Protein 6U3R (pdb70)

Foldseek 3Di:
DAQCLCVLLPHDSPDDLVSLLVSLVVLLLVLPCLVCVVPVVLSQLSNVSSLVSSQQVNDVVNVVLVVVVVCSNPDPVDDSNDDDADVVHPPDDRDDSVVSVCVVPNNDDPPDDCVPRPLCPDPVNCNLDQDPDPPSFDDKDWDWDADPNKIWIWIWTHHPNKTWIWIDINNHTAWIATRNDIDGPDPVVD

GO terms:
  GO:0042802 identical protein binding (F, IPI)
  GO:0005515 protein binding (F, IPI)
  GO:0032880 regulation of protein localization (P, IMP)
  GO:0090084 negative regulation of inclusion body assembly (P, IMP)
  GO:0030018 Z disc (C, IDA)
  GO:0001671 ATPase activator activity (F, TAS)
  GO:0005654 nucleoplasm (C, TAS)
  GO:0005829 cytosol (C, TAS)
  GO:1900034 regulation of cellular response to heat (P, TAS)
  GO:0005634 nucleus (C, IDA)
  GO:0005654 nucleoplasm (C, IDA)
  GO:0005829 cytosol (C, IDA)
  GO:0051087 protein-folding chaperone binding (F, IDA)
  GO:0048471 perinuclear region of cytoplasm (C, IDA)
  GO:0001671 ATPase activator activity (F, IDA)
  GO:0031072 heat shock protein binding (F, IDA)
  GO:0045109 intermediate filament organization (P, IDA)
  GO:0050877 nervous system process (P, IDA)
  GO:0006457 protein folding (P, IDA)
  GO:0090084 negative regulation of inclusion body assembly (P, IDA)

Structure (mmCIF, N/CA/C/O backbone):
data_6U3R
#
_entry.id   6U3R
#
loop_
_atom_site.group_PDB
_atom_site.id
_atom_site.type_symbol
_atom_site.label_atom_id
_atom_site.label_alt_id
_atom_site.label_comp_id
_atom_site.label_asym_id
_atom_site.label_entity_id
_atom_site.label_seq_id
_atom_site.pdbx_PDB_ins_code
_atom_site.Cartn_x
_atom_site.Cartn_y
_atom_site.Cartn_z
_atom_site.occupancy
_atom_site.B_iso_or_equiv
_atom_site.auth_seq_id
_atom_site.auth_comp_id
_atom_site.auth_asym_id
_atom_site.auth_atom_id
_atom_site.pdbx_PDB_model_num
ATOM 1 N N . GLY A 1 1 ? 149.465 1.063 -0.832 1.00 0.00 1 GLY A N 1
ATOM 2 C CA . GLY A 1 1 ? 150.833 0.766 -0.424 1.00 0.00 1 GLY A CA 1
ATOM 3 C C . GLY A 1 1 ? 151.710 2.009 -0.491 1.00 0.00 1 GLY A C 1
ATOM 4 O O . GLY A 1 1 ? 152.040 2.604 0.535 1.00 0.00 1 GLY A O 1
ATOM 10 N N . MET A 1 2 ? 152.085 2.398 -1.705 1.00 0.00 2 MET A N 1
ATOM 11 C CA . MET A 1 2 ? 152.847 3.623 -1.916 1.00 0.00 2 MET A CA 1
ATOM 12 C C . MET A 1 2 ? 152.675 4.141 -3.339 1.00 0.00 2 MET A C 1
ATOM 13 O O . MET A 1 2 ? 152.262 3.402 -4.233 1.00 0.00 2 MET A O 1
ATOM 27 N N . VAL A 1 3 ? 152.995 5.414 -3.542 1.00 0.00 3 VAL A N 1
ATOM 28 C CA . VAL A 1 3 ? 152.858 6.038 -4.853 1.00 0.00 3 VAL A CA 1
ATOM 29 C C . VAL A 1 3 ? 154.160 5.958 -5.640 1.00 0.00 3 VAL A C 1
ATOM 30 O O . VAL A 1 3 ? 155.232 6.261 -5.116 1.00 0.00 3 VAL A O 1
ATOM 43 N N . ASP A 1 4 ? 154.060 5.549 -6.899 1.00 0.00 4 ASP A N 1
ATOM 44 C CA . ASP A 1 4 ? 155.238 5.232 -7.698 1.00 0.00 4 ASP A CA 1
ATOM 45 C C . ASP A 1 4 ? 156.156 6.440 -7.828 1.00 0.00 4 ASP A C 1
ATOM 46 O O . ASP A 1 4 ? 157.358 6.297 -8.056 1.00 0.00 4 ASP A O 1
ATOM 55 N N . TYR A 1 5 ? 155.584 7.630 -7.682 1.00 0.00 5 TYR A N 1
ATOM 56 C CA . TYR A 1 5 ? 156.349 8.867 -7.794 1.00 0.00 5 TYR A CA 1
ATOM 57 C C . TYR A 1 5 ? 157.424 8.949 -6.718 1.00 0.00 5 TYR A C 1
ATOM 58 O O . TYR A 1 5 ? 158.441 9.620 -6.894 1.00 0.00 5 TYR A O 1
ATOM 76 N N . TYR A 1 6 ? 157.194 8.262 -5.604 1.00 0.00 6 TYR A N 1
ATOM 77 C CA . TYR A 1 6 ? 158.187 8.171 -4.541 1.00 0.00 6 TYR A CA 1
ATOM 78 C C . TYR A 1 6 ? 159.431 7.429 -5.011 1.00 0.00 6 TYR A C 1
ATOM 79 O O . TYR A 1 6 ? 160.554 7.799 -4.668 1.00 0.00 6 TYR A O 1
ATOM 97 N N . GLU A 1 7 ? 159.225 6.378 -5.797 1.00 0.00 7 GLU A N 1
ATOM 98 C CA . GLU A 1 7 ? 160.331 5.608 -6.354 1.00 0.00 7 GLU A CA 1
ATOM 99 C C . GLU A 1 7 ? 161.089 6.413 -7.402 1.00 0.00 7 GLU A C 1
ATOM 100 O O . GLU A 1 7 ? 162.310 6.306 -7.516 1.00 0.00 7 GLU A O 1
ATOM 112 N N . VAL A 1 8 ? 160.358 7.218 -8.165 1.00 0.00 8 VAL A N 1
ATOM 113 C CA . VAL A 1 8 ? 160.972 8.154 -9.099 1.00 0.00 8 VAL A CA 1
ATOM 114 C C . VAL A 1 8 ? 161.876 9.143 -8.374 1.00 0.00 8 VAL A C 1
ATOM 115 O O . VAL A 1 8 ? 162.978 9.444 -8.833 1.00 0.00 8 VAL A O 1
ATOM 128 N N . LEU A 1 9 ? 161.403 9.645 -7.238 1.00 0.00 9 LEU A N 1
ATOM 129 C CA . LEU A 1 9 ? 162.189 10.561 -6.419 1.00 0.00 9 LEU A CA 1
ATOM 130 C C . LEU A 1 9 ? 163.308 9.826 -5.691 1.00 0.00 9 LEU A C 1
ATOM 131 O O . LEU A 1 9 ? 164.339 10.414 -5.364 1.00 0.00 9 LEU A O 1
ATOM 147 N N . GLY A 1 10 ? 163.098 8.539 -5.439 1.00 0.00 10 GLY A N 1
ATOM 148 C CA . GLY A 1 10 ? 164.096 7.717 -4.766 1.00 0.00 10 GLY A CA 1
ATOM 149 C C . GLY A 1 10 ? 163.979 7.839 -3.252 1.00 0.00 10 GLY A C 1
ATOM 150 O O . GLY A 1 10 ? 164.967 7.699 -2.530 1.00 0.00 10 GLY A O 1
ATOM 154 N N . VAL A 1 11 ? 162.767 8.101 -2.776 1.00 0.00 11 VAL A N 1
ATOM 155 C CA . VAL A 1 11 ? 162.526 8.287 -1.350 1.00 0.00 11 VAL A CA 1
ATOM 156 C C . VAL A 1 11 ? 161.435 7.350 -0.849 1.00 0.00 11 VAL A C 1
ATOM 157 O O . VAL A 1 11 ? 160.889 6.553 -1.611 1.00 0.00 11 VAL A O 1
ATOM 170 N N . GLN A 1 12 ? 161.122 7.450 0.439 1.00 0.00 12 GLN A N 1
ATOM 171 C CA . GLN A 1 12 ? 160.125 6.583 1.055 1.00 0.00 12 GLN A CA 1
ATOM 172 C C . GLN A 1 12 ? 158.731 7.189 0.958 1.00 0.00 12 GLN A C 1
ATOM 173 O O . GLN A 1 12 ? 158.580 8.381 0.691 1.00 0.00 12 GLN A O 1
ATOM 187 N N . ARG A 1 13 ? 157.715 6.361 1.177 1.00 0.00 13 ARG A N 1
ATOM 188 C CA . ARG A 1 13 ? 156.330 6.802 1.064 1.00 0.00 13 ARG A CA 1
ATOM 189 C C . ARG A 1 13 ? 155.975 7.790 2.168 1.00 0.00 13 ARG A C 1
ATOM 190 O O . ARG A 1 13 ? 154.979 8.507 2.077 1.00 0.00 13 ARG A O 1
ATOM 211 N N . HIS A 1 14 ? 156.797 7.824 3.212 1.00 0.00 14 HIS A N 1
ATOM 212 C CA . HIS A 1 14 ? 156.552 8.698 4.353 1.00 0.00 14 HIS A CA 1
ATOM 213 C C . HIS A 1 14 ? 157.376 9.975 4.255 1.00 0.00 14 HIS A C 1
ATOM 214 O O . HIS A 1 14 ? 157.460 10.745 5.212 1.00 0.00 14 HIS A O 1
ATOM 228 N N . ALA A 1 15 ? 157.984 10.194 3.094 1.00 0.00 15 ALA A N 1
ATOM 229 C CA . ALA A 1 15 ? 158.747 11.411 2.846 1.00 0.00 15 ALA A CA 1
ATOM 230 C C . ALA A 1 15 ? 157.849 12.641 2.882 1.00 0.00 15 ALA A C 1
ATOM 231 O O . ALA A 1 15 ? 156.758 12.642 2.313 1.00 0.00 15 ALA A O 1
ATOM 238 N N . SER A 1 16 ? 158.316 13.689 3.553 1.00 0.00 16 SER A N 1
ATOM 239 C CA . SER A 1 16 ? 157.561 14.932 3.654 1.00 0.00 16 SER A CA 1
ATOM 240 C C . SER A 1 16 ? 157.618 15.719 2.352 1.00 0.00 16 SER A C 1
ATOM 241 O O . SER A 1 16 ? 158.488 15.485 1.512 1.00 0.00 16 SER A O 1
ATOM 249 N N . PRO A 1 17 ? 156.687 16.653 2.189 1.00 0.00 17 PRO A N 1
ATOM 250 C CA . PRO A 1 17 ? 156.681 17.534 1.027 1.00 0.00 17 PRO A CA 1
ATOM 251 C C . PRO A 1 17 ? 158.033 18.210 0.841 1.00 0.00 17 PRO A C 1
ATOM 252 O O . PRO A 1 17 ? 158.477 18.433 -0.285 1.00 0.00 17 PRO A O 1
ATOM 263 N N . GLU A 1 18 ? 158.684 18.535 1.953 1.00 0.00 18 GLU A N 1
ATOM 264 C CA . GLU A 1 18 ? 159.995 19.173 1.915 1.00 0.00 18 GLU A CA 1
ATOM 265 C C . GLU A 1 18 ? 161.067 18.199 1.443 1.00 0.00 18 GLU A C 1
ATOM 266 O O . GLU A 1 18 ? 162.020 18.589 0.768 1.00 0.00 18 GLU A O 1
ATOM 278 N N . ASP A 1 19 ? 160.907 16.930 1.803 1.00 0.00 19 ASP A N 1
ATOM 279 C CA . ASP A 1 19 ? 161.810 15.883 1.342 1.00 0.00 19 ASP A CA 1
ATOM 280 C C . ASP A 1 19 ? 161.588 15.574 -0.133 1.00 0.00 19 ASP A C 1
ATOM 281 O O . ASP A 1 19 ? 162.523 15.217 -0.850 1.00 0.00 19 ASP A O 1
ATOM 290 N N . ILE A 1 20 ? 160.346 15.715 -0.582 1.00 0.00 20 ILE A N 1
ATOM 291 C CA . ILE A 1 20 ? 160.033 15.659 -2.005 1.00 0.00 20 ILE A CA 1
ATOM 292 C C . ILE A 1 20 ? 160.729 16.781 -2.765 1.00 0.00 20 ILE A C 1
ATOM 293 O O . ILE A 1 20 ? 161.262 16.568 -3.854 1.00 0.00 20 ILE A O 1
ATOM 309 N N . LYS A 1 21 ? 160.719 17.977 -2.185 1.00 0.00 21 LYS A N 1
ATOM 310 C CA . LYS A 1 21 ? 161.423 19.115 -2.764 1.00 0.00 21 LYS A CA 1
ATOM 311 C C . LYS A 1 21 ? 162.917 18.841 -2.873 1.00 0.00 21 LYS A C 1
ATOM 312 O O . LYS A 1 21 ? 163.551 19.190 -3.869 1.00 0.00 21 LYS A O 1
ATOM 331 N N . LYS A 1 22 ? 163.475 18.213 -1.844 1.00 0.00 22 LYS A N 1
ATOM 332 C CA . LYS A 1 22 ? 164.887 17.850 -1.841 1.00 0.00 22 LYS A CA 1
ATOM 333 C C . LYS A 1 22 ? 165.225 16.943 -3.017 1.00 0.00 22 LYS A C 1
ATOM 334 O O . LYS A 1 22 ? 166.055 17.286 -3.860 1.00 0.00 22 LYS A O 1
ATOM 353 N N . ALA A 1 23 ? 164.577 15.784 -3.070 1.00 0.00 23 ALA A N 1
ATOM 354 C CA . ALA A 1 23 ? 164.800 14.830 -4.149 1.00 0.00 23 ALA A CA 1
ATOM 355 C C . ALA A 1 23 ? 164.607 15.484 -5.511 1.00 0.00 23 ALA A C 1
ATOM 356 O O . ALA A 1 23 ? 165.401 15.277 -6.429 1.00 0.00 23 ALA A O 1
ATOM 363 N N . TYR A 1 24 ? 163.546 16.275 -5.637 1.00 0.00 24 TYR A N 1
ATOM 364 C CA . TYR A 1 24 ? 163.270 16.995 -6.874 1.00 0.00 24 TYR A CA 1
ATOM 365 C C . TYR A 1 24 ? 164.472 17.824 -7.309 1.00 0.00 24 TYR A C 1
ATOM 366 O O . TYR A 1 24 ? 164.958 17.690 -8.432 1.00 0.00 24 TYR A O 1
ATOM 384 N N . ARG A 1 25 ? 164.949 18.682 -6.413 1.00 0.00 25 ARG A N 1
ATOM 385 C CA . ARG A 1 25 ? 166.064 19.570 -6.719 1.00 0.00 25 ARG A CA 1
ATOM 386 C C . ARG A 1 25 ? 167.325 18.778 -7.042 1.00 0.00 25 ARG A C 1
ATOM 387 O O . ARG A 1 25 ? 168.059 19.114 -7.972 1.00 0.00 25 ARG A O 1
ATOM 408 N N . LYS A 1 26 ? 167.571 17.726 -6.270 1.00 0.00 26 LYS A N 1
ATOM 409 C CA . LYS A 1 26 ? 168.787 16.934 -6.418 1.00 0.00 26 LYS A CA 1
ATOM 410 C C . LYS A 1 26 ? 168.806 16.198 -7.751 1.00 0.00 26 LYS A C 1
ATOM 411 O O . LYS A 1 26 ? 169.832 16.150 -8.430 1.00 0.00 26 LYS A O 1
ATOM 430 N N . LEU A 1 27 ? 167.666 15.625 -8.121 1.00 0.00 27 LEU A N 1
ATOM 431 C CA . LEU A 1 27 ? 167.557 14.865 -9.361 1.00 0.00 27 LEU A CA 1
ATOM 432 C C . LEU A 1 27 ? 167.518 15.789 -10.571 1.00 0.00 27 LEU A C 1
ATOM 433 O O . LEU A 1 27 ? 167.963 15.422 -11.659 1.00 0.00 27 LEU A O 1
ATOM 449 N N . ALA A 1 28 ? 166.983 16.989 -10.376 1.00 0.00 28 ALA A N 1
ATOM 450 C CA . ALA A 1 28 ? 167.015 18.020 -11.407 1.00 0.00 28 ALA A CA 1
ATOM 451 C C . ALA A 1 28 ? 168.440 18.285 -11.876 1.00 0.00 28 ALA A C 1
ATOM 452 O O . ALA A 1 28 ? 168.693 18.435 -13.071 1.00 0.00 28 ALA A O 1
ATOM 459 N N . LEU A 1 29 ? 169.368 18.343 -10.927 1.00 0.00 29 LEU A N 1
ATOM 460 C CA . LEU A 1 29 ? 170.789 18.413 -11.248 1.00 0.00 29 LEU A CA 1
ATOM 461 C C . LEU A 1 29 ? 171.292 17.091 -11.814 1.00 0.00 29 LEU A C 1
ATOM 462 O O . LEU A 1 29 ? 171.936 17.059 -12.863 1.00 0.00 29 LEU A O 1
ATOM 478 N N . LYS A 1 30 ? 170.993 16.002 -11.115 1.00 0.00 30 LYS A N 1
ATOM 479 C CA . LYS A 1 30 ? 171.634 14.720 -11.383 1.00 0.00 30 LYS A CA 1
ATOM 480 C C . LYS A 1 30 ? 171.424 14.291 -12.829 1.00 0.00 30 LYS A C 1
ATOM 481 O O . LYS A 1 30 ? 172.362 13.863 -13.502 1.00 0.00 30 LYS A O 1
ATOM 500 N N . TRP A 1 31 ? 170.187 14.407 -13.301 1.00 0.00 31 TRP A N 1
ATOM 501 C CA . TRP A 1 31 ? 169.822 13.908 -14.622 1.00 0.00 31 TRP A CA 1
ATOM 502 C C . TRP A 1 31 ? 169.601 15.053 -15.602 1.00 0.00 31 TRP A C 1
ATOM 503 O O . TRP A 1 31 ? 168.893 14.903 -16.597 1.00 0.00 31 TRP A O 1
ATOM 524 N N . HIS A 1 32 ? 170.211 16.198 -15.313 1.00 0.00 32 HIS A N 1
ATOM 525 C CA . HIS A 1 32 ? 170.132 17.352 -16.200 1.00 0.00 32 HIS A CA 1
ATOM 526 C C . HIS A 1 32 ? 170.784 17.058 -17.546 1.00 0.00 32 HIS A C 1
ATOM 527 O O . HIS A 1 32 ? 171.867 16.477 -17.608 1.00 0.00 32 HIS A O 1
ATOM 541 N N . PRO A 1 33 ? 170.117 17.464 -18.621 1.00 0.00 33 PRO A N 1
ATOM 542 C CA . PRO A 1 33 ? 170.589 17.173 -19.970 1.00 0.00 33 PRO A CA 1
ATOM 543 C C . PRO A 1 33 ? 172.040 17.599 -20.150 1.00 0.00 33 PRO A C 1
ATOM 544 O O . PRO A 1 33 ? 172.808 16.940 -20.852 1.00 0.00 33 PRO A O 1
ATOM 555 N N . ASP A 1 34 ? 172.411 18.703 -19.511 1.00 0.00 34 ASP A N 1
ATOM 556 C CA . ASP A 1 34 ? 173.741 19.277 -19.681 1.00 0.00 34 ASP A CA 1
ATOM 557 C C . ASP A 1 34 ? 174.718 18.716 -18.656 1.00 0.00 34 ASP A C 1
ATOM 558 O O . ASP A 1 34 ? 175.929 18.899 -18.774 1.00 0.00 34 ASP A O 1
ATOM 567 N N . LYS A 1 35 ? 174.184 18.031 -17.650 1.00 0.00 35 LYS A N 1
ATOM 568 C CA . LYS A 1 35 ? 175.011 17.402 -16.628 1.00 0.00 35 LYS A CA 1
ATOM 569 C C . LYS A 1 35 ? 175.563 16.067 -17.110 1.00 0.00 35 LYS A C 1
ATOM 570 O O . LYS A 1 35 ? 176.757 15.796 -16.983 1.00 0.00 35 LYS A O 1
ATOM 589 N N . ASN A 1 36 ? 174.687 15.235 -17.664 1.00 0.00 36 ASN A N 1
ATOM 590 C CA . ASN A 1 36 ? 175.091 13.940 -18.196 1.00 0.00 36 ASN A CA 1
ATOM 591 C C . ASN A 1 36 ? 174.525 13.717 -19.593 1.00 0.00 36 ASN A C 1
ATOM 592 O O . ASN A 1 36 ? 173.582 12.947 -19.775 1.00 0.00 36 ASN A O 1
ATOM 603 N N . PRO A 1 37 ? 175.106 14.394 -20.576 1.00 0.00 37 PRO A N 1
ATOM 604 C CA . PRO A 1 37 ? 174.673 14.257 -21.962 1.00 0.00 37 PRO A CA 1
ATOM 605 C C . PRO A 1 37 ? 175.169 12.951 -22.568 1.00 0.00 37 PRO A C 1
ATOM 606 O O . PRO A 1 37 ? 174.684 12.516 -23.612 1.00 0.00 37 PRO A O 1
ATOM 617 N N . GLU A 1 38 ? 176.140 12.329 -21.907 1.00 0.00 38 GLU A N 1
ATOM 618 C CA . GLU A 1 38 ? 176.711 11.076 -22.384 1.00 0.00 38 GLU A CA 1
ATOM 619 C C . GLU A 1 38 ? 175.714 9.932 -22.257 1.00 0.00 38 GLU A C 1
ATOM 620 O O . GLU A 1 38 ? 175.567 9.119 -23.169 1.00 0.00 38 GLU A O 1
ATOM 632 N N . ASN A 1 39 ? 175.029 9.874 -21.119 1.00 0.00 39 ASN A N 1
ATOM 633 C CA . ASN A 1 39 ? 173.920 8.946 -20.939 1.00 0.00 39 ASN A CA 1
ATOM 634 C C . ASN A 1 39 ? 172.579 9.656 -21.078 1.00 0.00 39 ASN A C 1
ATOM 635 O O . ASN A 1 39 ? 171.754 9.629 -20.165 1.00 0.00 39 ASN A O 1
ATOM 646 N N . LYS A 1 40 ? 172.368 10.291 -22.225 1.00 0.00 40 LYS A N 1
ATOM 647 C CA . LYS A 1 40 ? 171.177 11.102 -22.444 1.00 0.00 40 LYS A CA 1
ATOM 648 C C . LYS A 1 40 ? 169.919 10.244 -22.449 1.00 0.00 40 LYS A C 1
ATOM 649 O O . LYS A 1 40 ? 168.810 10.749 -22.275 1.00 0.00 40 LYS A O 1
ATOM 668 N N . GLU A 1 41 ? 170.098 8.942 -22.649 1.00 0.00 41 GLU A N 1
ATOM 669 C CA . GLU A 1 41 ? 168.977 8.010 -22.673 1.00 0.00 41 GLU A CA 1
ATOM 670 C C . GLU A 1 41 ? 168.347 7.870 -21.294 1.00 0.00 41 GLU A C 1
ATOM 671 O O . GLU A 1 41 ? 167.157 8.129 -21.115 1.00 0.00 41 GLU A O 1
ATOM 683 N N . GLU A 1 42 ? 169.152 7.460 -20.320 1.00 0.00 42 GLU A N 1
ATOM 684 C CA . GLU A 1 42 ? 168.690 7.344 -18.942 1.00 0.00 42 GLU A CA 1
ATOM 685 C C . GLU A 1 42 ? 168.388 8.713 -18.345 1.00 0.00 42 GLU A C 1
ATOM 686 O O . GLU A 1 42 ? 167.429 8.874 -17.591 1.00 0.00 42 GLU A O 1
ATOM 698 N N . ALA A 1 43 ? 169.211 9.698 -18.689 1.00 0.00 43 ALA A N 1
ATOM 699 C CA . ALA A 1 43 ? 169.074 11.039 -18.135 1.00 0.00 43 ALA A CA 1
ATOM 700 C C . ALA A 1 43 ? 167.749 11.670 -18.542 1.00 0.00 43 ALA A C 1
ATOM 701 O O . ALA A 1 43 ? 166.983 12.131 -17.695 1.00 0.00 43 ALA A O 1
ATOM 708 N N . GLU A 1 44 ? 167.483 11.688 -19.844 1.00 0.00 44 GLU A N 1
ATOM 709 C CA . GLU A 1 44 ? 166.252 12.270 -20.366 1.00 0.00 44 GLU A CA 1
ATOM 710 C C . GLU A 1 44 ? 165.026 11.636 -19.722 1.00 0.00 44 GLU A C 1
ATOM 711 O O . GLU A 1 44 ? 164.145 12.334 -19.220 1.00 0.00 44 GLU A O 1
ATOM 723 N N . ARG A 1 45 ? 164.975 10.308 -19.739 1.00 0.00 45 ARG A N 1
ATOM 724 C CA . ARG A 1 45 ? 163.806 9.580 -19.260 1.00 0.00 45 ARG A CA 1
ATOM 725 C C . ARG A 1 45 ? 163.503 9.920 -17.806 1.00 0.00 45 ARG A C 1
ATOM 726 O O . ARG A 1 45 ? 162.384 10.308 -17.470 1.00 0.00 45 ARG A O 1
ATOM 747 N N . LYS A 1 46 ? 164.506 9.773 -16.948 1.00 0.00 46 LYS A N 1
ATOM 748 C CA . LYS A 1 46 ? 164.331 10.000 -15.518 1.00 0.00 46 LYS A CA 1
ATOM 749 C C . LYS A 1 46 ? 164.125 11.479 -15.217 1.00 0.00 46 LYS A C 1
ATOM 750 O O . LYS A 1 46 ? 163.288 11.843 -14.390 1.00 0.00 46 LYS A O 1
ATOM 769 N N . PHE A 1 47 ? 164.892 12.328 -15.891 1.00 0.00 47 PHE A N 1
ATOM 770 C CA . PHE A 1 47 ? 164.757 13.771 -15.738 1.00 0.00 47 PHE A CA 1
ATOM 771 C C . PHE A 1 47 ? 163.317 14.216 -15.960 1.00 0.00 47 PHE A C 1
ATOM 772 O O . PHE A 1 47 ? 162.769 14.992 -15.178 1.00 0.00 47 PHE A O 1
ATOM 789 N N . LYS A 1 48 ? 162.709 13.720 -17.033 1.00 0.00 48 LYS A N 1
ATOM 790 C CA . LYS A 1 48 ? 161.334 14.074 -17.366 1.00 0.00 48 LYS A CA 1
ATOM 791 C C . LYS A 1 48 ? 160.355 13.493 -16.355 1.00 0.00 48 LYS A C 1
ATOM 792 O O . LYS A 1 48 ? 159.366 14.132 -15.996 1.00 0.00 48 LYS A O 1
ATOM 811 N N . GLN A 1 49 ? 160.635 12.276 -15.900 1.00 0.00 49 GLN A N 1
ATOM 812 C CA . GLN A 1 49 ? 159.795 11.619 -14.906 1.00 0.00 49 GLN A CA 1
ATOM 813 C C . GLN A 1 49 ? 159.770 12.403 -13.600 1.00 0.00 49 GLN A C 1
ATOM 814 O O . GLN A 1 49 ? 158.732 12.502 -12.945 1.00 0.00 49 GLN A O 1
ATOM 828 N N . VAL A 1 50 ? 160.917 12.959 -13.228 1.00 0.00 50 VAL A N 1
ATOM 829 C CA . VAL A 1 50 ? 161.025 13.749 -12.006 1.00 0.00 50 VAL A CA 1
ATOM 830 C C . VAL A 1 50 ? 160.093 14.953 -12.045 1.00 0.00 50 VAL A C 1
ATOM 831 O O . VAL A 1 50 ? 159.440 15.276 -11.053 1.00 0.00 50 VAL A O 1
ATOM 844 N N . ALA A 1 51 ? 160.036 15.614 -13.196 1.00 0.00 51 ALA A N 1
ATOM 845 C CA . ALA A 1 51 ? 159.119 16.730 -13.394 1.00 0.00 51 ALA A CA 1
ATOM 846 C C . ALA A 1 51 ? 157.691 16.339 -13.037 1.00 0.00 51 ALA A C 1
ATOM 847 O O . ALA A 1 51 ? 157.038 17.002 -12.231 1.00 0.00 51 ALA A O 1
ATOM 854 N N . GLU A 1 52 ? 157.210 15.258 -13.642 1.00 0.00 52 GLU A N 1
ATOM 855 C CA . GLU A 1 52 ? 155.864 14.766 -13.376 1.00 0.00 52 GLU A CA 1
ATOM 856 C C . GLU A 1 52 ? 155.693 14.392 -11.910 1.00 0.00 52 GLU A C 1
ATOM 857 O O . GLU A 1 52 ? 154.753 14.836 -11.251 1.00 0.00 52 GLU A O 1
ATOM 869 N N . ALA A 1 53 ? 156.608 13.573 -11.403 1.00 0.00 53 ALA A N 1
ATOM 870 C CA . ALA A 1 53 ? 156.531 13.095 -10.028 1.00 0.00 53 ALA A CA 1
ATOM 871 C C . ALA A 1 53 ? 156.332 14.249 -9.054 1.00 0.00 53 ALA A C 1
ATOM 872 O O . ALA A 1 53 ? 155.415 14.230 -8.233 1.00 0.00 53 ALA A O 1
ATOM 879 N N . TYR A 1 54 ? 157.197 15.253 -9.149 1.00 0.00 54 TYR A N 1
ATOM 880 C CA . TYR A 1 54 ? 157.150 16.394 -8.243 1.00 0.00 54 TYR A CA 1
ATOM 881 C C . TYR A 1 54 ? 155.824 17.135 -8.357 1.00 0.00 54 TYR A C 1
ATOM 882 O O . TYR A 1 54 ? 155.131 17.345 -7.362 1.00 0.00 54 TYR A O 1
ATOM 900 N N . GLU A 1 55 ? 155.475 17.528 -9.577 1.00 0.00 55 GLU A N 1
ATOM 901 C CA . GLU A 1 55 ? 154.312 18.377 -9.806 1.00 0.00 55 GLU A CA 1
ATOM 902 C C . GLU A 1 55 ? 153.042 17.724 -9.277 1.00 0.00 55 GLU A C 1
ATOM 903 O O . GLU A 1 55 ? 152.230 18.370 -8.614 1.00 0.00 55 GLU A O 1
ATOM 915 N N . VAL A 1 56 ? 152.874 16.440 -9.574 1.00 0.00 56 VAL A N 1
ATOM 916 C CA . VAL A 1 56 ? 151.668 15.716 -9.192 1.00 0.00 56 VAL A CA 1
ATOM 917 C C . VAL A 1 56 ? 151.699 15.334 -7.718 1.00 0.00 56 VAL A C 1
ATOM 918 O O . VAL A 1 56 ? 150.765 15.624 -6.971 1.00 0.00 56 VAL A O 1
ATOM 931 N N . LEU A 1 57 ? 152.780 14.680 -7.304 1.00 0.00 57 LEU A N 1
ATOM 932 C CA . LEU A 1 57 ? 152.881 14.146 -5.951 1.00 0.00 57 LEU A CA 1
ATOM 933 C C . LEU A 1 57 ? 152.781 15.254 -4.912 1.00 0.00 57 LEU A C 1
ATOM 934 O O . LEU A 1 57 ? 152.217 15.060 -3.835 1.00 0.00 57 LEU A O 1
ATOM 950 N N . SER A 1 58 ? 153.333 16.418 -5.240 1.00 0.00 58 SER A N 1
ATOM 951 C CA . SER A 1 58 ? 153.399 17.528 -4.297 1.00 0.00 58 SER A CA 1
ATOM 952 C C . SER A 1 58 ? 152.073 18.274 -4.231 1.00 0.00 58 SER A C 1
ATOM 953 O O . SER A 1 58 ? 151.872 19.127 -3.366 1.00 0.00 58 SER A O 1
ATOM 961 N N . ASP A 1 59 ? 151.170 17.949 -5.150 1.00 0.00 59 ASP A N 1
ATOM 962 C CA . ASP A 1 59 ? 149.869 18.603 -5.210 1.00 0.00 59 ASP A CA 1
ATOM 963 C C . ASP A 1 59 ? 148.953 18.111 -4.097 1.00 0.00 59 ASP A C 1
ATOM 964 O O . ASP A 1 59 ? 148.669 16.918 -3.995 1.00 0.00 59 ASP A O 1
ATOM 973 N N . ALA A 1 60 ? 148.492 19.038 -3.264 1.00 0.00 60 ALA A N 1
ATOM 974 C CA . ALA A 1 60 ? 147.661 18.692 -2.117 1.00 0.00 60 ALA A CA 1
ATOM 975 C C . ALA A 1 60 ? 146.377 18.001 -2.555 1.00 0.00 60 ALA A C 1
ATOM 976 O O . ALA A 1 60 ? 145.846 17.148 -1.844 1.00 0.00 60 ALA A O 1
ATOM 983 N N . LYS A 1 61 ? 145.881 18.374 -3.730 1.00 0.00 61 LYS A N 1
ATOM 984 C CA . LYS A 1 61 ? 144.683 17.757 -4.287 1.00 0.00 61 LYS A CA 1
ATOM 985 C C . LYS A 1 61 ? 144.907 16.278 -4.574 1.00 0.00 61 LYS A C 1
ATOM 986 O O . LYS A 1 61 ? 144.014 15.455 -4.374 1.00 0.00 61 LYS A O 1
ATOM 1005 N N . LYS A 1 62 ? 146.105 15.947 -5.044 1.00 0.00 62 LYS A N 1
ATOM 1006 C CA . LYS A 1 62 ? 146.462 14.561 -5.323 1.00 0.00 62 LYS A CA 1
ATOM 1007 C C . LYS A 1 62 ? 146.749 13.797 -4.037 1.00 0.00 62 LYS A C 1
ATOM 1008 O O . LYS A 1 62 ? 146.472 12.601 -3.939 1.00 0.00 62 LYS A O 1
ATOM 1027 N N . ARG A 1 63 ? 147.307 14.493 -3.053 1.00 0.00 63 ARG A N 1
ATOM 1028 C CA . ARG A 1 63 ? 147.530 13.913 -1.734 1.00 0.00 63 ARG A CA 1
ATOM 1029 C C . ARG A 1 63 ? 146.212 13.532 -1.070 1.00 0.00 63 ARG A C 1
ATOM 1030 O O . ARG A 1 63 ? 146.103 12.477 -0.446 1.00 0.00 63 ARG A O 1
ATOM 1051 N N . ASP A 1 64 ? 145.214 14.398 -1.209 1.00 0.00 64 ASP A N 1
ATOM 1052 C CA . ASP A 1 64 ? 143.868 14.098 -0.735 1.00 0.00 64 ASP A CA 1
ATOM 1053 C C . ASP A 1 64 ? 143.346 12.802 -1.342 1.00 0.00 64 ASP A C 1
ATOM 1054 O O . ASP A 1 64 ? 142.768 11.967 -0.646 1.00 0.00 64 ASP A O 1
ATOM 1063 N N . ILE A 1 65 ? 143.552 12.641 -2.645 1.00 0.00 65 ILE A N 1
ATOM 1064 C CA . ILE A 1 65 ? 143.176 11.411 -3.333 1.00 0.00 65 ILE A CA 1
ATOM 1065 C C . ILE A 1 65 ? 143.962 10.220 -2.801 1.00 0.00 65 ILE A C 1
ATOM 1066 O O . ILE A 1 65 ? 143.396 9.158 -2.540 1.00 0.00 65 ILE A O 1
ATOM 1082 N N . TYR A 1 66 ? 145.268 10.402 -2.641 1.00 0.00 66 TYR A N 1
ATOM 1083 C CA . TYR A 1 66 ? 146.143 9.325 -2.195 1.00 0.00 66 TYR A CA 1
ATOM 1084 C C . TYR A 1 66 ? 145.784 8.872 -0.785 1.00 0.00 66 TYR A C 1
ATOM 1085 O O . TYR A 1 66 ? 145.829 7.682 -0.476 1.00 0.00 66 TYR A O 1
ATOM 1103 N N . ASP A 1 67 ? 145.429 9.829 0.066 1.00 0.00 67 ASP A N 1
ATOM 1104 C CA . ASP A 1 67 ? 145.038 9.527 1.437 1.00 0.00 67 ASP A CA 1
ATOM 1105 C C . ASP A 1 67 ? 143.741 8.730 1.478 1.00 0.00 67 ASP A C 1
ATOM 1106 O O . ASP A 1 67 ? 143.606 7.784 2.255 1.00 0.00 67 ASP A O 1
ATOM 1115 N N . LYS A 1 68 ? 142.787 9.117 0.638 1.00 0.00 68 LYS A N 1
ATOM 1116 C CA . LYS A 1 68 ? 141.542 8.373 0.496 1.00 0.00 68 LYS A CA 1
ATOM 1117 C C . LYS A 1 68 ? 141.800 6.955 0.005 1.00 0.00 68 LYS A C 1
ATOM 1118 O O . LYS A 1 68 ? 141.216 5.996 0.511 1.00 0.00 68 LYS A O 1
ATOM 1137 N N . TYR A 1 69 ? 142.678 6.827 -0.984 1.00 0.00 69 TYR A N 1
ATOM 1138 C CA . TYR A 1 69 ? 142.941 5.539 -1.614 1.00 0.00 69 TYR A CA 1
ATOM 1139 C C . TYR A 1 69 ? 143.822 4.664 -0.731 1.00 0.00 69 TYR A C 1
ATOM 1140 O O . TYR A 1 69 ? 143.724 3.437 -0.763 1.00 0.00 69 TYR A O 1
ATOM 1158 N N . GLY A 1 70 ? 144.682 5.301 0.055 1.00 0.00 70 GLY A N 1
ATOM 1159 C CA . GLY A 1 70 ? 145.697 4.586 0.819 1.00 0.00 70 GLY A CA 1
ATOM 1160 C C . GLY A 1 70 ? 146.945 4.339 -0.019 1.00 0.00 70 GLY A C 1
ATOM 1161 O O . GLY A 1 70 ? 147.637 3.337 0.160 1.00 0.00 70 GLY A O 1
ATOM 1165 N N . LYS A 1 71 ? 147.228 5.259 -0.935 1.00 0.00 71 LYS A N 1
ATOM 1166 C CA . LYS A 1 71 ? 148.317 5.082 -1.887 1.00 0.00 71 LYS A CA 1
ATOM 1167 C C . LYS A 1 71 ? 148.187 3.761 -2.635 1.00 0.00 71 LYS A C 1
ATOM 1168 O O . LYS A 1 71 ? 149.173 3.053 -2.840 1.00 0.00 71 LYS A O 1
ATOM 1187 N N . GLU A 1 72 ? 146.964 3.435 -3.040 1.00 0.00 72 GLU A N 1
ATOM 1188 C CA . GLU A 1 72 ? 146.709 2.217 -3.801 1.00 0.00 72 GLU A CA 1
ATOM 1189 C C . GLU A 1 72 ? 146.599 2.512 -5.291 1.00 0.00 72 GLU A C 1
ATOM 1190 O O . GLU A 1 72 ? 146.929 1.669 -6.126 1.00 0.00 72 GLU A O 1
ATOM 1202 N N . GLY A 1 73 ? 146.134 3.712 -5.619 1.00 0.00 73 GLY A N 1
ATOM 1203 C CA . GLY A 1 73 ? 146.015 4.134 -7.010 1.00 0.00 73 GLY A CA 1
ATOM 1204 C C . GLY A 1 73 ? 144.732 3.604 -7.638 1.00 0.00 73 GLY A C 1
ATOM 1205 O O . GLY A 1 73 ? 143.638 4.080 -7.336 1.00 0.00 73 GLY A O 1
ATOM 1209 N N . LEU A 1 74 ? 144.874 2.614 -8.514 1.00 0.00 74 LEU A N 1
ATOM 1210 C CA . LEU A 1 74 ? 143.743 2.098 -9.276 1.00 0.00 74 LEU A CA 1
ATOM 1211 C C . LEU A 1 74 ? 142.590 1.712 -8.358 1.00 0.00 74 LEU A C 1
ATOM 1212 O O . LEU A 1 74 ? 142.656 0.706 -7.652 1.00 0.00 74 LEU A O 1
ATOM 1228 N N . ASN A 1 75 ? 141.534 2.518 -8.372 1.00 0.00 75 ASN A N 1
ATOM 1229 C CA . ASN A 1 75 ? 140.330 2.216 -7.608 1.00 0.00 75 ASN A CA 1
ATOM 1230 C C . ASN A 1 75 ? 140.657 1.958 -6.143 1.00 0.00 75 ASN A C 1
ATOM 1231 O O . ASN A 1 75 ? 140.044 1.106 -5.500 1.00 0.00 75 ASN A O 1
ATOM 1242 N N . GLY A 1 76 ? 141.628 2.699 -5.619 1.00 0.00 76 GLY A N 1
ATOM 1243 C CA . GLY A 1 76 ? 142.101 2.490 -4.256 1.00 0.00 76 GLY A CA 1
ATOM 1244 C C . GLY A 1 76 ? 140.978 2.692 -3.247 1.00 0.00 76 GLY A C 1
ATOM 1245 O O . GLY A 1 76 ? 140.847 1.930 -2.289 1.00 0.00 76 GLY A O 1
ATOM 1249 N N . GLY A 1 77 ? 140.169 3.723 -3.468 1.00 0.00 77 GLY A N 1
ATOM 1250 C CA . GLY A 1 77 ? 139.083 4.054 -2.553 1.00 0.00 77 GLY A CA 1
ATOM 1251 C C . GLY A 1 77 ? 138.050 2.936 -2.496 1.00 0.00 77 GLY A C 1
ATOM 1252 O O . GLY A 1 77 ? 137.522 2.619 -1.431 1.00 0.00 77 GLY A O 1
ATOM 1256 N N . GLY A 1 78 ? 137.764 2.342 -3.650 1.00 0.00 78 GLY A N 1
ATOM 1257 C CA . GLY A 1 78 ? 136.790 1.261 -3.735 1.00 0.00 78 GLY A CA 1
ATOM 1258 C C . GLY A 1 78 ? 137.327 -0.015 -3.100 1.00 0.00 78 GLY A C 1
ATOM 1259 O O . GLY A 1 78 ? 136.611 -0.710 -2.379 1.00 0.00 78 GLY A O 1
ATOM 1263 N N . GLY A 1 79 ? 138.592 -0.319 -3.373 1.00 0.00 79 GLY A N 1
ATOM 1264 C CA . GLY A 1 79 ? 139.225 -1.516 -2.833 1.00 0.00 79 GLY A CA 1
ATOM 1265 C C . GLY A 1 79 ? 139.376 -1.426 -1.320 1.00 0.00 79 GLY A C 1
ATOM 1266 O O . GLY A 1 79 ? 139.118 -2.392 -0.602 1.00 0.00 79 GLY A O 1
ATOM 1270 N N . GLY A 1 80 ? 139.794 -0.259 -0.841 1.00 0.00 80 GLY A N 1
ATOM 1271 C CA . GLY A 1 80 ? 139.971 -0.037 0.589 1.00 0.00 80 GLY A CA 1
ATOM 1272 C C . GLY A 1 80 ? 138.629 0.109 1.294 1.00 0.00 80 GLY A C 1
ATOM 1273 O O . GLY A 1 80 ? 138.478 -0.287 2.450 1.00 0.00 80 GLY A O 1
ATOM 1277 N N . GLY A 1 81 ? 137.657 0.680 0.592 1.00 0.00 81 GLY A N 1
ATOM 1278 C CA . GLY A 1 81 ? 136.333 0.907 1.160 1.00 0.00 81 GLY A CA 1
ATOM 1279 C C . GLY A 1 81 ? 136.310 2.165 2.018 1.00 0.00 81 GLY A C 1
ATOM 1280 O O . GLY A 1 81 ? 135.725 2.178 3.102 1.00 0.00 81 GLY A O 1
ATOM 1284 N N . SER A 1 82 ? 136.950 3.221 1.529 1.00 0.00 82 SER A N 1
ATOM 1285 C CA . SER A 1 82 ? 137.076 4.460 2.287 1.00 0.00 82 SER A CA 1
ATOM 1286 C C . SER A 1 82 ? 135.995 5.459 1.895 1.00 0.00 82 SER A C 1
ATOM 1287 O O . SER A 1 82 ? 135.370 5.330 0.843 1.00 0.00 82 SER A O 1
ATOM 1295 N N . HIS A 1 83 ? 135.779 6.454 2.748 1.00 0.00 83 HIS A N 1
ATOM 1296 C CA . HIS A 1 83 ? 134.721 7.433 2.531 1.00 0.00 83 HIS A CA 1
ATOM 1297 C C . HIS A 1 83 ? 135.200 8.843 2.853 1.00 0.00 83 HIS A C 1
ATOM 1298 O O . HIS A 1 83 ? 134.793 9.434 3.853 1.00 0.00 83 HIS A O 1
ATOM 1312 N N . PHE A 1 84 ? 136.067 9.377 1.999 1.00 0.00 84 PHE A N 1
ATOM 1313 C CA . PHE A 1 84 ? 136.594 10.724 2.185 1.00 0.00 84 PHE A CA 1
ATOM 1314 C C . PHE A 1 84 ? 136.319 11.595 0.966 1.00 0.00 84 PHE A C 1
ATOM 1315 O O . PHE A 1 84 ? 136.333 11.116 -0.168 1.00 0.00 84 PHE A O 1
ATOM 1332 N N . ASP A 1 85 ? 136.069 12.878 1.207 1.00 0.00 85 ASP A N 1
ATOM 1333 C CA . ASP A 1 85 ? 135.945 13.850 0.127 1.00 0.00 85 ASP A CA 1
ATOM 1334 C C . ASP A 1 85 ? 137.267 14.026 -0.610 1.00 0.00 85 ASP A C 1
ATOM 1335 O O . ASP A 1 85 ? 138.332 14.058 0.005 1.00 0.00 85 ASP A O 1
ATOM 1344 N N . SER A 1 86 ? 137.191 14.139 -1.932 1.00 0.00 86 SER A N 1
ATOM 1345 C CA . SER A 1 86 ? 138.384 14.268 -2.759 1.00 0.00 86 SER A CA 1
ATOM 1346 C C . SER A 1 86 ? 138.049 14.866 -4.120 1.00 0.00 86 SER A C 1
ATOM 1347 O O . SER A 1 86 ? 136.916 14.767 -4.590 1.00 0.00 86 SER A O 1
ATOM 1355 N N . PRO A 1 87 ? 139.042 15.487 -4.748 1.00 0.00 87 PRO A N 1
ATOM 1356 C CA . PRO A 1 87 ? 138.868 16.058 -6.078 1.00 0.00 87 PRO A CA 1
ATOM 1357 C C . PRO A 1 87 ? 138.783 14.968 -7.138 1.00 0.00 87 PRO A C 1
ATOM 1358 O O . PRO A 1 87 ? 139.168 13.823 -6.898 1.00 0.00 87 PRO A O 1
ATOM 1369 N N . PHE A 1 88 ? 138.276 15.329 -8.312 1.00 0.00 88 PHE A N 1
ATOM 1370 C CA . PHE A 1 88 ? 138.027 14.358 -9.371 1.00 0.00 88 PHE A CA 1
ATOM 1371 C C . PHE A 1 88 ? 138.891 14.643 -10.593 1.00 0.00 88 PHE A C 1
ATOM 1372 O O . PHE A 1 88 ? 139.333 15.772 -10.804 1.00 0.00 88 PHE A O 1
ATOM 1389 N N . GLU A 1 89 ? 139.127 13.612 -11.398 1.00 0.00 89 GLU A N 1
ATOM 1390 C CA . GLU A 1 89 ? 139.869 13.766 -12.643 1.00 0.00 89 GLU A CA 1
ATOM 1391 C C . GLU A 1 89 ? 139.000 14.387 -13.729 1.00 0.00 89 GLU A C 1
ATOM 1392 O O . GLU A 1 89 ? 137.978 13.823 -14.118 1.00 0.00 89 GLU A O 1
ATOM 1404 N N . PHE A 1 90 ? 139.412 15.553 -14.214 1.00 0.00 90 PHE A N 1
ATOM 1405 C CA . PHE A 1 90 ? 138.667 16.259 -15.250 1.00 0.00 90 PHE A CA 1
ATOM 1406 C C . PHE A 1 90 ? 139.457 16.323 -16.551 1.00 0.00 90 PHE A C 1
ATOM 1407 O O . PHE A 1 90 ? 139.619 17.393 -17.138 1.00 0.00 90 PHE A O 1
ATOM 1424 N N . GLY A 1 91 ? 139.948 15.172 -16.996 1.00 0.00 91 GLY A N 1
ATOM 1425 C CA . GLY A 1 91 ? 140.576 15.063 -18.308 1.00 0.00 91 GLY A CA 1
ATOM 1426 C C . GLY A 1 91 ? 141.807 15.955 -18.405 1.00 0.00 91 GLY A C 1
ATOM 1427 O O . GLY A 1 91 ? 141.967 16.706 -19.367 1.00 0.00 91 GLY A O 1
ATOM 1431 N N . PHE A 1 92 ? 142.676 15.867 -17.403 1.00 0.00 92 PHE A N 1
ATOM 1432 C CA . PHE A 1 92 ? 143.878 16.690 -17.357 1.00 0.00 92 PHE A CA 1
ATOM 1433 C C . PHE A 1 92 ? 145.000 16.073 -18.181 1.00 0.00 92 PHE A C 1
ATOM 1434 O O . PHE A 1 92 ? 145.265 14.874 -18.088 1.00 0.00 92 PHE A O 1
ATOM 1451 N N . THR A 1 93 ? 145.658 16.898 -18.989 1.00 0.00 93 THR A N 1
ATOM 1452 C CA . THR A 1 93 ? 146.736 16.429 -19.851 1.00 0.00 93 THR A CA 1
ATOM 1453 C C . THR A 1 93 ? 148.081 16.502 -19.140 1.00 0.00 93 THR A C 1
ATOM 1454 O O . THR A 1 93 ? 148.192 17.084 -18.061 1.00 0.00 93 THR A O 1
ATOM 1465 N N . PHE A 1 94 ? 149.101 15.910 -19.752 1.00 0.00 94 PHE A N 1
ATOM 1466 C CA . PHE A 1 94 ? 150.448 15.937 -19.196 1.00 0.00 94 PHE A CA 1
ATOM 1467 C C . PHE A 1 94 ? 151.165 17.233 -19.552 1.00 0.00 94 PHE A C 1
ATOM 1468 O O . PHE A 1 94 ? 150.994 17.768 -20.647 1.00 0.00 94 PHE A O 1
ATOM 1485 N N . ARG A 1 95 ? 151.968 17.735 -18.619 1.00 0.00 95 ARG A N 1
ATOM 1486 C CA . ARG A 1 95 ? 152.679 18.993 -18.816 1.00 0.00 95 ARG A CA 1
ATOM 1487 C C . ARG A 1 95 ? 154.115 18.751 -19.262 1.00 0.00 95 ARG A C 1
ATOM 1488 O O . ARG A 1 95 ? 154.763 17.804 -18.814 1.00 0.00 95 ARG A O 1
ATOM 1509 N N . ASN A 1 96 ? 154.608 19.611 -20.146 1.00 0.00 96 ASN A N 1
ATOM 1510 C CA . ASN A 1 96 ? 155.989 19.532 -20.604 1.00 0.00 96 ASN A CA 1
ATOM 1511 C C . ASN A 1 96 ? 156.961 19.560 -19.431 1.00 0.00 96 ASN A C 1
ATOM 1512 O O . ASN A 1 96 ? 157.039 20.547 -18.700 1.00 0.00 96 ASN A O 1
ATOM 1523 N N . PRO A 1 97 ? 157.701 18.470 -19.256 1.00 0.00 97 PRO A N 1
ATOM 1524 C CA . PRO A 1 97 ? 158.663 18.364 -18.166 1.00 0.00 97 PRO A CA 1
ATOM 1525 C C . PRO A 1 97 ? 159.622 19.547 -18.161 1.00 0.00 97 PRO A C 1
ATOM 1526 O O . PRO A 1 97 ? 160.023 20.029 -17.101 1.00 0.00 97 PRO A O 1
ATOM 1537 N N . ASP A 1 98 ? 159.987 20.012 -19.351 1.00 0.00 98 ASP A N 1
ATOM 1538 C CA . ASP A 1 98 ? 160.917 21.127 -19.486 1.00 0.00 98 ASP A CA 1
ATOM 1539 C C . ASP A 1 98 ? 160.307 22.420 -18.960 1.00 0.00 98 ASP A C 1
ATOM 1540 O O . ASP A 1 98 ? 161.009 23.273 -18.417 1.00 0.00 98 ASP A O 1
ATOM 1549 N N . ASP A 1 99 ? 158.996 22.559 -19.125 1.00 0.00 99 ASP A N 1
ATOM 1550 C CA . ASP A 1 99 ? 158.280 23.726 -18.623 1.00 0.00 99 ASP A CA 1
ATOM 1551 C C . ASP A 1 99 ? 158.188 23.704 -17.103 1.00 0.00 99 ASP A C 1
ATOM 1552 O O . ASP A 1 99 ? 158.232 24.750 -16.454 1.00 0.00 99 ASP A O 1
ATOM 1561 N N . VAL A 1 100 ? 158.061 22.508 -16.540 1.00 0.00 100 VAL A N 1
ATOM 1562 C CA . VAL A 1 100 ? 158.072 22.337 -15.092 1.00 0.00 100 VAL A CA 1
ATOM 1563 C C . VAL A 1 100 ? 159.375 22.845 -14.488 1.00 0.00 100 VAL A C 1
ATOM 1564 O O . VAL A 1 100 ? 159.366 23.622 -13.533 1.00 0.00 100 VAL A O 1
ATOM 1577 N N . PHE A 1 101 ? 160.494 22.402 -15.049 1.00 0.00 101 PHE A N 1
ATOM 1578 C CA . PHE A 1 101 ? 161.808 22.806 -14.562 1.00 0.00 101 PHE A CA 1
ATOM 1579 C C . PHE A 1 101 ? 162.083 24.272 -14.872 1.00 0.00 101 PHE A C 1
ATOM 1580 O O . PHE A 1 101 ? 162.791 24.951 -14.128 1.00 0.00 101 PHE A O 1
ATOM 1597 N N . ARG A 1 102 ? 161.520 24.755 -15.974 1.00 0.00 102 ARG A N 1
ATOM 1598 C CA . ARG A 1 102 ? 161.593 26.170 -16.315 1.00 0.00 102 ARG A CA 1
ATOM 1599 C C . ARG A 1 102 ? 160.930 27.029 -15.245 1.00 0.00 102 ARG A C 1
ATOM 1600 O O . ARG A 1 102 ? 161.467 28.062 -14.845 1.00 0.00 102 ARG A O 1
ATOM 1621 N N . GLU A 1 103 ? 159.761 26.596 -14.787 1.00 0.00 103 GLU A N 1
ATOM 1622 C CA . GLU A 1 103 ? 159.027 27.320 -13.756 1.00 0.00 103 GLU A CA 1
ATOM 1623 C C . GLU A 1 103 ? 159.849 27.449 -12.480 1.00 0.00 103 GLU A C 1
ATOM 1624 O O . GLU A 1 103 ? 159.998 28.541 -11.934 1.00 0.00 103 GLU A O 1
ATOM 1636 N N . PHE A 1 104 ? 160.382 26.326 -12.011 1.00 0.00 104 PHE A N 1
ATOM 1637 C CA . PHE A 1 104 ? 160.891 26.231 -10.648 1.00 0.00 104 PHE A CA 1
ATOM 1638 C C . PHE A 1 104 ? 162.362 26.619 -10.580 1.00 0.00 104 PHE A C 1
ATOM 1639 O O . PHE A 1 104 ? 162.826 27.159 -9.576 1.00 0.00 104 PHE A O 1
ATOM 1656 N N . PHE A 1 105 ? 163.092 26.341 -11.655 1.00 0.00 105 PHE A N 1
ATOM 1657 C CA . PHE A 1 105 ? 164.523 26.619 -11.702 1.00 0.00 105 PHE A CA 1
ATOM 1658 C C . PHE A 1 105 ? 164.864 27.552 -12.857 1.00 0.00 105 PHE A C 1
ATOM 1659 O O . PHE A 1 105 ? 165.746 28.402 -12.740 1.00 0.00 105 PHE A O 1
ATOM 1676 N N . GLY A 1 106 ? 164.161 27.387 -13.972 1.00 0.00 106 GLY A N 1
ATOM 1677 C CA . GLY A 1 106 ? 164.496 28.096 -15.201 1.00 0.00 106 GLY A CA 1
ATOM 1678 C C . GLY A 1 106 ? 165.197 27.176 -16.193 1.00 0.00 106 GLY A C 1
ATOM 1679 O O . GLY A 1 106 ? 165.780 27.636 -17.175 1.00 0.00 106 GLY A O 1
ATOM 1683 N N . GLY A 1 107 ? 165.137 25.875 -15.931 1.00 0.00 107 GLY A N 1
ATOM 1684 C CA . GLY A 1 107 ? 165.773 24.889 -16.797 1.00 0.00 107 GLY A CA 1
ATOM 1685 C C . GLY A 1 107 ? 167.274 24.823 -16.547 1.00 0.00 107 GLY A C 1
ATOM 1686 O O . GLY A 1 107 ? 168.041 24.422 -17.422 1.00 0.00 107 GLY A O 1
ATOM 1690 N N . ARG A 1 108 ? 167.687 25.220 -15.348 1.00 0.00 108 ARG A N 1
ATOM 1691 C CA . ARG A 1 108 ? 169.103 25.366 -15.035 1.00 0.00 108 ARG A CA 1
ATOM 1692 C C . ARG A 1 108 ? 169.483 24.554 -13.804 1.00 0.00 108 ARG A C 1
ATOM 1693 O O . ARG A 1 108 ? 168.621 24.165 -13.015 1.00 0.00 108 ARG A O 1
ATOM 1714 N N . ASP A 1 109 ? 170.777 24.300 -13.645 1.00 0.00 109 ASP A N 1
ATOM 1715 C CA . ASP A 1 109 ? 171.280 23.588 -12.476 1.00 0.00 109 ASP A CA 1
ATOM 1716 C C . ASP A 1 109 ? 170.892 24.300 -11.187 1.00 0.00 109 ASP A C 1
ATOM 1717 O O . ASP A 1 109 ? 171.288 25.442 -10.954 1.00 0.00 109 ASP A O 1
ATOM 1726 N N . PRO A 1 110 ? 170.114 23.620 -10.352 1.00 0.00 110 PRO A N 1
ATOM 1727 C CA . PRO A 1 110 ? 169.616 24.210 -9.116 1.00 0.00 110 PRO A CA 1
ATOM 1728 C C . PRO A 1 110 ? 170.762 24.636 -8.207 1.00 0.00 110 PRO A C 1
ATOM 1729 O O . PRO A 1 110 ? 170.614 25.542 -7.388 1.00 0.00 110 PRO A O 1
ATOM 1740 N N . PHE A 1 111 ? 171.906 23.976 -8.358 1.00 0.00 111 PHE A N 1
ATOM 1741 C CA . PHE A 1 111 ? 173.036 24.186 -7.460 1.00 0.00 111 PHE A CA 1
ATOM 1742 C C . PHE A 1 111 ? 174.137 24.990 -8.140 1.00 0.00 111 PHE A C 1
ATOM 1743 O O . PHE A 1 111 ? 175.297 24.941 -7.731 1.00 0.00 111 PHE A O 1
ATOM 1760 N N . SER A 1 112 ? 173.767 25.729 -9.180 1.00 0.00 112 SER A N 1
ATOM 1761 C CA . SER A 1 112 ? 174.704 26.612 -9.864 1.00 0.00 112 SER A CA 1
ATOM 1762 C C . SER A 1 112 ? 174.689 28.008 -9.255 1.00 0.00 112 SER A C 1
ATOM 1763 O O . SER A 1 112 ? 173.802 28.345 -8.471 1.00 0.00 112 SER A O 1
ATOM 1771 N N . PHE A 1 113 ? 175.677 28.818 -9.621 1.00 0.00 113 PHE A N 1
ATOM 1772 C CA . PHE A 1 113 ? 175.803 30.166 -9.080 1.00 0.00 113 PHE A CA 1
ATOM 1773 C C . PHE A 1 113 ? 175.985 31.191 -10.192 1.00 0.00 113 PHE A C 1
ATOM 1774 O O . PHE A 1 113 ? 176.637 30.919 -11.199 1.00 0.00 113 PHE A O 1
ATOM 1791 N N . ASP A 1 114 ? 175.404 32.371 -10.003 1.00 0.00 114 ASP A N 1
ATOM 1792 C CA . ASP A 1 114 ? 175.472 33.428 -11.005 1.00 0.00 114 ASP A CA 1
ATOM 1793 C C . ASP A 1 114 ? 176.768 34.219 -10.884 1.00 0.00 114 ASP A C 1
ATOM 1794 O O . ASP A 1 114 ? 177.082 35.048 -11.738 1.00 0.00 114 ASP A O 1
ATOM 1803 N N . PHE A 1 115 ? 177.517 33.958 -9.818 1.00 0.00 115 PHE A N 1
ATOM 1804 C CA . PHE A 1 115 ? 178.734 34.709 -9.535 1.00 0.00 115 PHE A CA 1
ATOM 1805 C C . PHE A 1 115 ? 179.960 33.806 -9.573 1.00 0.00 115 PHE A C 1
ATOM 1806 O O . PHE A 1 115 ? 181.094 34.283 -9.607 1.00 0.00 115 PHE A O 1
ATOM 1823 N N . PHE A 1 116 ? 179.726 32.498 -9.567 1.00 0.00 116 PHE A N 1
ATOM 1824 C CA . PHE A 1 116 ? 180.811 31.525 -9.542 1.00 0.00 116 PHE A CA 1
ATOM 1825 C C . PHE A 1 116 ? 180.759 30.610 -10.759 1.00 0.00 116 PHE A C 1
ATOM 1826 O O . PHE A 1 116 ? 181.792 30.156 -11.251 1.00 0.00 116 PHE A O 1
ATOM 1843 N N . GLU A 1 117 ? 179.550 30.343 -11.241 1.00 0.00 117 GLU A N 1
ATOM 1844 C CA . GLU A 1 117 ? 179.361 29.487 -12.406 1.00 0.00 117 GLU A CA 1
ATOM 1845 C C . GLU A 1 117 ? 178.861 30.288 -13.602 1.00 0.00 117 GLU A C 1
ATOM 1846 O O . GLU A 1 117 ? 177.918 29.882 -14.281 1.00 0.00 117 GLU A O 1
ATOM 1858 N N . ASP A 1 118 ? 179.498 31.426 -13.853 1.00 0.00 118 ASP A N 1
ATOM 1859 C CA . ASP A 1 118 ? 179.066 32.327 -14.916 1.00 0.00 118 ASP A CA 1
ATOM 1860 C C . ASP A 1 118 ? 179.255 31.691 -16.287 1.00 0.00 118 ASP A C 1
ATOM 1861 O O . ASP A 1 118 ? 180.377 31.384 -16.691 1.00 0.00 118 ASP A O 1
ATOM 1870 N N . PRO A 1 119 ? 178.151 31.496 -17.000 1.00 0.00 119 PRO A N 1
ATOM 1871 C CA . PRO A 1 119 ? 178.194 30.904 -18.332 1.00 0.00 119 PRO A CA 1
ATOM 1872 C C . PRO A 1 119 ? 179.150 31.665 -19.242 1.00 0.00 119 PRO A C 1
ATOM 1873 O O . PRO A 1 119 ? 179.768 31.083 -20.134 1.00 0.00 119 PRO A O 1
ATOM 1884 N N . PHE A 1 120 ? 179.268 32.968 -19.011 1.00 0.00 120 PHE A N 1
ATOM 1885 C CA . PHE A 1 120 ? 180.062 33.831 -19.877 1.00 0.00 120 PHE A CA 1
ATOM 1886 C C . PHE A 1 120 ? 181.508 33.907 -19.403 1.00 0.00 120 PHE A C 1
ATOM 1887 O O . PHE A 1 120 ? 182.299 34.697 -19.919 1.00 0.00 120 PHE A O 1
ATOM 1904 N N . GLU A 1 121 ? 181.847 33.083 -18.418 1.00 0.00 121 GLU A N 1
ATOM 1905 C CA . GLU A 1 121 ? 183.233 32.922 -17.996 1.00 0.00 121 GLU A CA 1
ATOM 1906 C C . GLU A 1 121 ? 183.655 31.459 -18.036 1.00 0.00 121 GLU A C 1
ATOM 1907 O O . GLU A 1 121 ? 184.114 30.908 -17.036 1.00 0.00 121 GLU A O 1
ATOM 1919 N N . ASP A 1 122 ? 183.497 30.835 -19.198 1.00 0.00 122 ASP A N 1
ATOM 1920 C CA . ASP A 1 122 ? 183.797 29.416 -19.353 1.00 0.00 122 ASP A CA 1
ATOM 1921 C C . ASP A 1 122 ? 184.484 29.140 -20.684 1.00 0.00 122 ASP A C 1
ATOM 1922 O O . ASP A 1 122 ? 183.874 29.262 -21.746 1.00 0.00 122 ASP A O 1
ATOM 1931 N N . PHE A 1 123 ? 185.758 28.767 -20.620 1.00 0.00 123 PHE A N 1
ATOM 1932 C CA . PHE A 1 123 ? 186.542 28.511 -21.822 1.00 0.00 123 PHE A CA 1
ATOM 1933 C C . PHE A 1 123 ? 185.856 27.490 -22.721 1.00 0.00 123 PHE A C 1
ATOM 1934 O O . PHE A 1 123 ? 185.779 27.671 -23.936 1.00 0.00 123 PHE A O 1
ATOM 1951 N N . PHE A 1 124 ? 185.360 26.416 -22.116 1.00 0.00 124 PHE A N 1
ATOM 1952 C CA . PHE A 1 124 ? 184.837 25.284 -22.872 1.00 0.00 124 PHE A CA 1
ATOM 1953 C C . PHE A 1 124 ? 183.386 25.514 -23.275 1.00 0.00 124 PHE A C 1
ATOM 1954 O O . PHE A 1 124 ? 182.907 24.948 -24.257 1.00 0.00 124 PHE A O 1
ATOM 1971 N N . GLY A 1 125 ? 182.690 26.348 -22.510 1.00 0.00 125 GLY A N 1
ATOM 1972 C CA . GLY A 1 125 ? 181.299 26.676 -22.803 1.00 0.00 125 GLY A CA 1
ATOM 1973 C C . GLY A 1 125 ? 180.368 25.544 -22.390 1.00 0.00 125 GLY A C 1
ATOM 1974 O O . GLY A 1 125 ? 179.454 25.179 -23.128 1.00 0.00 125 GLY A O 1
ATOM 1978 N N . ASN A 1 126 ? 180.605 24.992 -21.205 1.00 0.00 126 ASN A N 1
ATOM 1979 C CA . ASN A 1 126 ? 179.807 23.879 -20.704 1.00 0.00 126 ASN A CA 1
ATOM 1980 C C . ASN A 1 126 ? 178.827 24.342 -19.634 1.00 0.00 126 ASN A C 1
ATOM 1981 O O . ASN A 1 126 ? 178.436 23.568 -18.760 1.00 0.00 126 ASN A O 1
ATOM 1992 N N . ARG A 1 127 ? 178.434 25.609 -19.707 1.00 0.00 127 ARG A N 1
ATOM 1993 C CA . ARG A 1 127 ? 177.500 26.178 -18.743 1.00 0.00 127 ARG A CA 1
ATOM 1994 C C . ARG A 1 127 ? 176.389 26.951 -19.442 1.00 0.00 127 ARG A C 1
ATOM 1995 O O . ARG A 1 127 ? 175.798 27.865 -18.867 1.00 0.00 127 ARG A O 1
ATOM 2016 N N . ARG A 1 128 ? 176.109 26.578 -20.686 1.00 0.00 128 ARG A N 1
ATOM 2017 C CA . ARG A 1 128 ? 175.098 27.265 -21.482 1.00 0.00 128 ARG A CA 1
ATOM 2018 C C . ARG A 1 128 ? 175.447 28.736 -21.667 1.00 0.00 128 ARG A C 1
ATOM 2019 O O . ARG A 1 128 ? 174.623 29.615 -21.419 1.00 0.00 128 ARG A O 1
ATOM 2040 N N . GLY A 1 129 ? 176.675 28.997 -22.104 1.00 0.00 129 GLY A N 1
ATOM 2041 C CA . GLY A 1 129 ? 177.158 30.363 -22.259 1.00 0.00 129 GLY A CA 1
ATOM 2042 C C . GLY A 1 129 ? 177.026 30.834 -23.702 1.00 0.00 129 GLY A C 1
ATOM 2043 O O . GLY A 1 129 ? 176.151 30.376 -24.437 1.00 0.00 129 GLY A O 1
ATOM 2047 N N . PRO A 1 130 ? 177.901 31.751 -24.102 1.00 0.00 130 PRO A N 1
ATOM 2048 C CA . PRO A 1 130 ? 177.843 32.333 -25.438 1.00 0.00 130 PRO A CA 1
ATOM 2049 C C . PRO A 1 130 ? 178.466 31.403 -26.471 1.00 0.00 130 PRO A C 1
ATOM 2050 O O . PRO A 1 130 ? 178.517 30.212 -26.179 1.00 0.00 130 PRO A O 1
ATOM 2061 N N . ARG A 1 131 ? 178.851 31.810 -27.693 1.00 0.00 131 ARG A N 1
ATOM 2062 C CA . ARG A 1 131 ? 179.335 30.754 -28.575 1.00 0.00 131 ARG A CA 1
ATOM 2063 C C . ARG A 1 131 ? 178.301 29.644 -28.724 1.00 0.00 131 ARG A C 1
ATOM 2064 O O . ARG A 1 131 ? 178.555 28.495 -28.364 1.00 0.00 131 ARG A O 1
ATOM 2085 N N . GLY A 1 132 ? 177.136 29.995 -29.257 1.00 0.00 132 GLY A N 1
ATOM 2086 C CA . GLY A 1 132 ? 176.060 29.030 -29.448 1.00 0.00 132 GLY A CA 1
ATOM 2087 C C . GLY A 1 132 ? 174.926 29.265 -28.456 1.00 0.00 132 GLY A C 1
ATOM 2088 O O . GLY A 1 132 ? 174.112 28.376 -28.208 1.00 0.00 132 GLY A O 1
ATOM 2092 N N . GLY A 1 133 ? 174.880 30.468 -27.893 1.00 0.00 133 GLY A N 1
ATOM 2093 C CA . GLY A 1 133 ? 173.875 30.807 -26.893 1.00 0.00 133 GLY A CA 1
ATOM 2094 C C . GLY A 1 133 ? 172.588 31.291 -27.548 1.00 0.00 133 GLY A C 1
ATOM 2095 O O . GLY A 1 133 ? 172.619 32.082 -28.490 1.00 0.00 133 GLY A O 1
ATOM 2099 N N . MET A 1 134 ? 171.456 30.810 -27.043 1.00 0.00 134 MET A N 1
ATOM 2100 C CA . MET A 1 134 ? 170.157 31.174 -27.594 1.00 0.00 134 MET A CA 1
ATOM 2101 C C . MET A 1 134 ? 169.776 32.599 -27.212 1.00 0.00 134 MET A C 1
ATOM 2102 O O . MET A 1 134 ? 169.772 32.956 -26.034 1.00 0.00 134 MET A O 1
ATOM 2116 N N . GLY A 1 135 ? 169.455 33.410 -28.215 1.00 0.00 135 GLY A N 1
ATOM 2117 C CA . GLY A 1 135 ? 169.092 34.804 -27.988 1.00 0.00 135 GLY A CA 1
ATOM 2118 C C . GLY A 1 135 ? 170.301 35.718 -28.131 1.00 0.00 135 GLY A C 1
ATOM 2119 O O . GLY A 1 135 ? 170.168 36.942 -28.135 1.00 0.00 135 GLY A O 1
ATOM 2123 N N . ASN A 1 136 ? 171.480 35.118 -28.250 1.00 0.00 136 ASN A N 1
ATOM 2124 C CA . ASN A 1 136 ? 172.719 35.878 -28.366 1.00 0.00 136 ASN A CA 1
ATOM 2125 C C . ASN A 1 136 ? 173.038 36.192 -29.822 1.00 0.00 136 ASN A C 1
ATOM 2126 O O . ASN A 1 136 ? 173.823 37.095 -30.115 1.00 0.00 136 ASN A O 1
ATOM 2137 N N . PHE A 1 137 ? 172.427 35.442 -30.731 1.00 0.00 137 PHE A N 1
ATOM 2138 C CA . PHE A 1 137 ? 172.662 35.625 -32.159 1.00 0.00 137 PHE A CA 1
ATOM 2139 C C . PHE A 1 137 ? 171.864 36.802 -32.704 1.00 0.00 137 PHE A C 1
ATOM 2140 O O . PHE A 1 137 ? 170.650 36.884 -32.510 1.00 0.00 137 PHE A O 1
ATOM 2157 N N . LYS A 1 138 ? 172.552 37.711 -33.385 1.00 0.00 138 LYS A N 1
ATOM 2158 C CA . LYS A 1 138 ? 171.902 38.868 -33.991 1.00 0.00 138 LYS A CA 1
ATOM 2159 C C . LYS A 1 138 ? 171.490 38.578 -35.427 1.00 0.00 138 LYS A C 1
ATOM 2160 O O . LYS A 1 138 ? 170.370 38.885 -35.836 1.00 0.00 138 LYS A O 1
ATOM 2179 N N . SER A 1 139 ? 172.402 37.986 -36.191 1.00 0.00 139 SER A N 1
ATOM 2180 C CA . SER A 1 139 ? 172.157 37.709 -37.602 1.00 0.00 139 SER A CA 1
ATOM 2181 C C . SER A 1 139 ? 173.243 36.814 -38.184 1.00 0.00 139 SER A C 1
ATOM 2182 O O . SER A 1 139 ? 174.422 36.964 -37.862 1.00 0.00 139 SER A O 1
ATOM 2190 N N . ILE A 1 140 ? 172.839 35.883 -39.042 1.00 0.00 140 ILE A N 1
ATOM 2191 C CA . ILE A 1 140 ? 173.788 35.041 -39.761 1.00 0.00 140 ILE A CA 1
ATOM 2192 C C . ILE A 1 140 ? 173.526 35.075 -41.262 1.00 0.00 140 ILE A C 1
ATOM 2193 O O . ILE A 1 140 ? 172.422 34.777 -41.716 1.00 0.00 140 ILE A O 1
ATOM 2209 N N . SER A 1 141 ? 174.549 35.440 -42.027 1.00 0.00 141 SER A N 1
ATOM 2210 C CA . SER A 1 141 ? 174.440 35.484 -43.480 1.00 0.00 141 SER A CA 1
ATOM 2211 C C . SER A 1 141 ? 175.243 34.364 -44.128 1.00 0.00 141 SER A C 1
ATOM 2212 O O . SER A 1 141 ? 176.466 34.307 -43.996 1.00 0.00 141 SER A O 1
ATOM 2220 N N . THR A 1 142 ? 174.548 33.474 -44.828 1.00 0.00 142 THR A N 1
ATOM 2221 C CA . THR A 1 142 ? 175.187 32.319 -45.448 1.00 0.00 142 THR A CA 1
ATOM 2222 C C . THR A 1 142 ? 175.122 32.404 -46.968 1.00 0.00 142 THR A C 1
ATOM 2223 O O . THR A 1 142 ? 174.059 32.645 -47.540 1.00 0.00 142 THR A O 1
ATOM 2234 N N . SER A 1 143 ? 176.264 32.204 -47.617 1.00 0.00 143 SER A N 1
ATOM 2235 C CA . SER A 1 143 ? 176.325 32.187 -49.073 1.00 0.00 143 SER A CA 1
ATOM 2236 C C . SER A 1 143 ? 177.251 31.086 -49.573 1.00 0.00 143 SER A C 1
ATOM 2237 O O . SER A 1 143 ? 178.405 30.995 -49.155 1.00 0.00 143 SER A O 1
ATOM 2245 N N . THR A 1 144 ? 176.738 30.249 -50.470 1.00 0.00 144 THR A N 1
ATOM 2246 C CA . THR A 1 144 ? 177.500 29.120 -50.987 1.00 0.00 144 THR A CA 1
ATOM 2247 C C . THR A 1 144 ? 177.615 29.180 -52.505 1.00 0.00 144 THR A C 1
ATOM 2248 O O . THR A 1 144 ? 176.641 29.471 -53.199 1.00 0.00 144 THR A O 1
ATOM 2259 N N . LYS A 1 145 ? 178.811 28.905 -53.014 1.00 0.00 145 LYS A N 1
ATOM 2260 C CA . LYS A 1 145 ? 179.049 28.902 -54.453 1.00 0.00 145 LYS A CA 1
ATOM 2261 C C . LYS A 1 145 ? 179.985 27.770 -54.853 1.00 0.00 145 LYS A C 1
ATOM 2262 O O . LYS A 1 145 ? 180.755 27.268 -54.035 1.00 0.00 145 LYS A O 1
ATOM 2281 N N . MET A 1 146 ? 179.915 27.372 -56.120 1.00 0.00 146 MET A N 1
ATOM 2282 C CA . MET A 1 146 ? 180.766 26.306 -56.635 1.00 0.00 146 MET A CA 1
ATOM 2283 C C . MET A 1 146 ? 181.958 26.870 -57.395 1.00 0.00 146 MET A C 1
ATOM 2284 O O . MET A 1 146 ? 181.796 27.613 -58.363 1.00 0.00 146 MET A O 1
ATOM 2298 N N . VAL A 1 147 ? 183.159 26.513 -56.950 1.00 0.00 147 VAL A N 1
ATOM 2299 C CA . VAL A 1 147 ? 184.383 27.000 -57.575 1.00 0.00 147 VAL A CA 1
ATOM 2300 C C . VAL A 1 147 ? 185.297 25.847 -57.969 1.00 0.00 147 VAL A C 1
ATOM 2301 O O . VAL A 1 147 ? 185.922 25.218 -57.116 1.00 0.00 147 VAL A O 1
ATOM 2314 N N . ASN A 1 148 ? 185.369 25.574 -59.268 1.00 0.00 148 ASN A N 1
ATOM 2315 C CA . ASN A 1 148 ? 186.208 24.495 -59.778 1.00 0.00 148 ASN A CA 1
ATOM 2316 C C . ASN A 1 148 ? 185.810 23.155 -59.173 1.00 0.00 148 ASN A C 1
ATOM 2317 O O . ASN A 1 148 ? 186.663 22.316 -58.884 1.00 0.00 148 ASN A O 1
ATOM 2328 N N . GLY A 1 149 ? 184.509 22.960 -58.983 1.00 0.00 149 GLY A N 1
ATOM 2329 C CA . GLY A 1 149 ? 183.990 21.693 -58.484 1.00 0.00 149 GLY A CA 1
ATOM 2330 C C . GLY A 1 149 ? 183.925 21.684 -56.962 1.00 0.00 149 GLY A C 1
ATOM 2331 O O . GLY A 1 149 ? 183.377 20.761 -56.359 1.00 0.00 149 GLY A O 1
ATOM 2335 N N . ARG A 1 150 ? 184.488 22.719 -56.345 1.00 0.00 150 ARG A N 1
ATOM 2336 C CA . ARG A 1 150 ? 184.584 22.784 -54.892 1.00 0.00 150 ARG A CA 1
ATOM 2337 C C . ARG A 1 150 ? 183.421 23.570 -54.300 1.00 0.00 150 ARG A C 1
ATOM 2338 O O . ARG A 1 150 ? 182.987 24.574 -54.863 1.00 0.00 150 ARG A O 1
ATOM 2359 N N . LYS A 1 151 ? 182.920 23.106 -53.160 1.00 0.00 151 LYS A N 1
ATOM 2360 C CA . LYS A 1 151 ? 181.815 23.772 -52.480 1.00 0.00 151 LYS A CA 1
ATOM 2361 C C . LYS A 1 151 ? 182.324 24.832 -51.511 1.00 0.00 151 LYS A C 1
ATOM 2362 O O . LYS A 1 151 ? 182.815 24.512 -50.429 1.00 0.00 151 LYS A O 1
ATOM 2381 N N . ILE A 1 152 ? 182.205 26.095 -51.907 1.00 0.00 152 ILE A N 1
ATOM 2382 C CA . ILE A 1 152 ? 182.704 27.201 -51.099 1.00 0.00 152 ILE A CA 1
ATOM 2383 C C . ILE A 1 152 ? 181.574 27.878 -50.335 1.00 0.00 152 ILE A C 1
ATOM 2384 O O . ILE A 1 152 ? 180.692 28.496 -50.929 1.00 0.00 152 ILE A O 1
ATOM 2400 N N . THR A 1 153 ? 181.607 27.759 -49.012 1.00 0.00 153 THR A N 1
ATOM 2401 C CA . THR A 1 153 ? 180.577 28.345 -48.163 1.00 0.00 153 THR A CA 1
ATOM 2402 C C . THR A 1 153 ? 181.160 29.418 -47.252 1.00 0.00 153 THR A C 1
ATOM 2403 O O . THR A 1 153 ? 182.140 29.180 -46.545 1.00 0.00 153 THR A O 1
ATOM 2414 N N . THR A 1 154 ? 180.552 30.599 -47.271 1.00 0.00 154 THR A N 1
ATOM 2415 C CA . THR A 1 154 ? 180.949 31.679 -46.377 1.00 0.00 154 THR A CA 1
ATOM 2416 C C . THR A 1 154 ? 179.808 32.070 -45.445 1.00 0.00 154 THR A C 1
ATOM 2417 O O . THR A 1 154 ? 178.711 32.398 -45.896 1.00 0.00 154 THR A O 1
ATOM 2428 N N . LYS A 1 155 ? 180.074 32.033 -44.145 1.00 0.00 155 LYS A N 1
ATOM 2429 C CA . LYS A 1 155 ? 179.078 32.404 -43.147 1.00 0.00 155 LYS A CA 1
ATOM 2430 C C . LYS A 1 155 ? 179.534 33.609 -42.334 1.00 0.00 155 LYS A C 1
ATOM 2431 O O . LYS A 1 155 ? 180.621 33.606 -41.759 1.00 0.00 155 LYS A O 1
ATOM 2450 N N . ARG A 1 156 ? 178.695 34.639 -42.291 1.00 0.00 156 ARG A N 1
ATOM 2451 C CA . ARG A 1 156 ? 178.930 35.783 -41.419 1.00 0.00 156 ARG A CA 1
ATOM 2452 C C . ARG A 1 156 ? 178.046 35.723 -40.180 1.00 0.00 156 ARG A C 1
ATOM 2453 O O . ARG A 1 156 ? 176.856 36.033 -40.240 1.00 0.00 156 ARG A O 1
ATOM 2474 N N . ILE A 1 157 ? 178.634 35.322 -39.059 1.00 0.00 157 ILE A N 1
ATOM 2475 C CA . ILE A 1 157 ? 177.873 35.079 -37.839 1.00 0.00 157 ILE A CA 1
ATOM 2476 C C . ILE A 1 157 ? 178.084 36.196 -36.825 1.00 0.00 157 ILE A C 1
ATOM 2477 O O . ILE A 1 157 ? 179.206 36.440 -36.380 1.00 0.00 157 ILE A O 1
ATOM 2493 N N . VAL A 1 158 ? 176.999 36.874 -36.466 1.00 0.00 158 VAL A N 1
ATOM 2494 C CA . VAL A 1 158 ? 177.052 37.921 -35.452 1.00 0.00 158 VAL A CA 1
ATOM 2495 C C . VAL A 1 158 ? 176.408 37.460 -34.151 1.00 0.00 158 VAL A C 1
ATOM 2496 O O . VAL A 1 158 ? 175.216 37.155 -34.111 1.00 0.00 158 VAL A O 1
ATOM 2509 N N . GLU A 1 159 ? 177.204 37.413 -33.087 1.00 0.00 159 GLU A N 1
ATOM 2510 C CA . GLU A 1 159 ? 176.724 36.945 -31.793 1.00 0.00 159 GLU A CA 1
ATOM 2511 C C . GLU A 1 159 ? 177.323 37.762 -30.655 1.00 0.00 159 GLU A C 1
ATOM 2512 O O . GLU A 1 159 ? 178.538 37.953 -30.588 1.00 0.00 159 GLU A O 1
ATOM 2524 N N . ASN A 1 160 ? 176.465 38.243 -29.762 1.00 0.00 160 ASN A N 1
ATOM 2525 C CA . ASN A 1 160 ? 176.898 39.107 -28.671 1.00 0.00 160 ASN A CA 1
ATOM 2526 C C . ASN A 1 160 ? 177.583 40.361 -29.200 1.00 0.00 160 ASN A C 1
ATOM 2527 O O . ASN A 1 160 ? 178.446 40.935 -28.536 1.00 0.00 160 ASN A O 1
ATOM 2538 N N . GLY A 1 161 ? 177.192 40.780 -30.398 1.00 0.00 161 GLY A N 1
ATOM 2539 C CA . GLY A 1 161 ? 177.705 42.014 -30.982 1.00 0.00 161 GLY A CA 1
ATOM 2540 C C . GLY A 1 161 ? 178.999 41.767 -31.745 1.00 0.00 161 GLY A C 1
ATOM 2541 O O . GLY A 1 161 ? 179.545 42.676 -32.372 1.00 0.00 161 GLY A O 1
ATOM 2545 N N . GLN A 1 162 ? 179.487 40.533 -31.688 1.00 0.00 162 GLN A N 1
ATOM 2546 C CA . GLN A 1 162 ? 180.757 40.181 -32.313 1.00 0.00 162 GLN A CA 1
ATOM 2547 C C . GLN A 1 162 ? 180.538 39.447 -33.629 1.00 0.00 162 GLN A C 1
ATOM 2548 O O . GLN A 1 162 ? 179.665 38.585 -33.733 1.00 0.00 162 GLN A O 1
ATOM 2562 N N . GLU A 1 163 ? 181.337 39.793 -34.633 1.00 0.00 163 GLU A N 1
ATOM 2563 C CA . GLU A 1 163 ? 181.193 39.210 -35.962 1.00 0.00 163 GLU A CA 1
ATOM 2564 C C . GLU A 1 163 ? 182.335 38.249 -36.268 1.00 0.00 163 GLU A C 1
ATOM 2565 O O . GLU A 1 163 ? 183.506 38.592 -36.113 1.00 0.00 163 GLU A O 1
ATOM 2577 N N . ARG A 1 164 ? 181.986 37.042 -36.705 1.00 0.00 164 ARG A N 1
ATOM 2578 C CA . ARG A 1 164 ? 182.980 36.057 -37.110 1.00 0.00 164 ARG A CA 1
ATOM 2579 C C . ARG A 1 164 ? 182.645 35.460 -38.470 1.00 0.00 164 ARG A C 1
ATOM 2580 O O . ARG A 1 164 ? 181.549 34.938 -38.675 1.00 0.00 164 ARG A O 1
ATOM 2601 N N . VAL A 1 165 ? 183.592 35.542 -39.396 1.00 0.00 165 VAL A N 1
ATOM 2602 C CA . VAL A 1 165 ? 183.416 34.968 -40.725 1.00 0.00 165 VAL A CA 1
ATOM 2603 C C . VAL A 1 165 ? 184.025 33.575 -40.810 1.00 0.00 165 VAL A C 1
ATOM 2604 O O . VAL A 1 165 ? 185.167 33.361 -40.404 1.00 0.00 165 VAL A O 1
ATOM 2617 N N . GLU A 1 166 ? 183.256 32.629 -41.338 1.00 0.00 166 GLU A N 1
ATOM 2618 C CA . GLU A 1 166 ? 183.715 31.251 -41.469 1.00 0.00 166 GLU A CA 1
ATOM 2619 C C . GLU A 1 166 ? 183.635 30.778 -42.915 1.00 0.00 166 GLU A C 1
ATOM 2620 O O . GLU A 1 166 ? 182.549 30.680 -43.487 1.00 0.00 166 GLU A O 1
ATOM 2632 N N . VAL A 1 167 ? 184.792 30.486 -43.501 1.00 0.00 167 VAL A N 1
ATOM 2633 C CA . VAL A 1 167 ? 184.856 30.048 -44.890 1.00 0.00 167 VAL A CA 1
ATOM 2634 C C . VAL A 1 167 ? 185.259 28.581 -44.987 1.00 0.00 167 VAL A C 1
ATOM 2635 O O . VAL A 1 167 ? 186.325 28.189 -44.514 1.00 0.00 167 VAL A O 1
ATOM 2648 N N . GLU A 1 168 ? 184.398 27.777 -45.601 1.00 0.00 168 GLU A N 1
ATOM 2649 C CA . GLU A 1 168 ? 184.613 26.336 -45.670 1.00 0.00 168 GLU A CA 1
ATOM 2650 C C . GLU A 1 168 ? 184.733 25.865 -47.113 1.00 0.00 168 GLU A C 1
ATOM 2651 O O . GLU A 1 168 ? 184.107 26.424 -48.013 1.00 0.00 168 GLU A O 1
ATOM 2663 N N . GLU A 1 169 ? 185.543 24.833 -47.327 1.00 0.00 169 GLU A N 1
ATOM 2664 C CA . GLU A 1 169 ? 185.645 24.198 -48.635 1.00 0.00 169 GLU A CA 1
ATOM 2665 C C . GLU A 1 169 ? 185.354 22.705 -48.545 1.00 0.00 169 GLU A C 1
ATOM 2666 O O . GLU A 1 169 ? 186.113 21.950 -47.937 1.00 0.00 169 GLU A O 1
ATOM 2678 N N . ASP A 1 170 ? 184.252 22.284 -49.155 1.00 0.00 170 ASP A N 1
ATOM 2679 C CA . ASP A 1 170 ? 183.832 20.888 -49.105 1.00 0.00 170 ASP A CA 1
ATOM 2680 C C . ASP A 1 170 ? 183.695 20.407 -47.666 1.00 0.00 170 ASP A C 1
ATOM 2681 O O . ASP A 1 170 ? 183.996 19.254 -47.355 1.00 0.00 170 ASP A O 1
ATOM 2690 N N . GLY A 1 171 ? 183.238 21.295 -46.791 1.00 0.00 171 GLY A N 1
ATOM 2691 C CA . GLY A 1 171 ? 182.919 20.924 -45.418 1.00 0.00 171 GLY A CA 1
ATOM 2692 C C . GLY A 1 171 ? 184.140 21.045 -44.515 1.00 0.00 171 GLY A C 1
ATOM 2693 O O . GLY A 1 171 ? 184.104 20.647 -43.351 1.00 0.00 171 GLY A O 1
ATOM 2697 N N . GLN A 1 172 ? 185.219 21.597 -45.060 1.00 0.00 172 GLN A N 1
ATOM 2698 C CA . GLN A 1 172 ? 186.434 21.827 -44.288 1.00 0.00 172 GLN A CA 1
ATOM 2699 C C . GLN A 1 172 ? 186.711 23.316 -44.128 1.00 0.00 172 GLN A C 1
ATOM 2700 O O . GLN A 1 172 ? 186.798 24.050 -45.114 1.00 0.00 172 GLN A O 1
ATOM 2714 N N . LEU A 1 173 ? 186.847 23.759 -42.883 1.00 0.00 173 LEU A N 1
ATOM 2715 C CA . LEU A 1 173 ? 187.118 25.162 -42.594 1.00 0.00 173 LEU A CA 1
ATOM 2716 C C . LEU A 1 173 ? 188.483 25.581 -43.126 1.00 0.00 173 LEU A C 1
ATOM 2717 O O . LEU A 1 173 ? 189.512 25.046 -42.714 1.00 0.00 173 LEU A O 1
ATOM 2733 N N . LYS A 1 174 ? 188.485 26.542 -44.044 1.00 0.00 174 LYS A N 1
ATOM 2734 C CA . LYS A 1 174 ? 189.717 26.991 -44.681 1.00 0.00 174 LYS A CA 1
ATOM 2735 C C . LYS A 1 174 ? 190.215 28.290 -44.062 1.00 0.00 174 LYS A C 1
ATOM 2736 O O . LYS A 1 174 ? 191.419 28.505 -43.929 1.00 0.00 174 LYS A O 1
ATOM 2755 N N . SER A 1 175 ? 189.280 29.157 -43.686 1.00 0.00 175 SER A N 1
ATOM 2756 C CA . SER A 1 175 ? 189.623 30.465 -43.140 1.00 0.00 175 SER A CA 1
ATOM 2757 C C . SER A 1 175 ? 188.596 30.918 -42.111 1.00 0.00 175 SER A C 1
ATOM 2758 O O . SER A 1 175 ? 187.405 30.632 -42.240 1.00 0.00 175 SER A O 1
ATOM 2766 N N . LEU A 1 176 ? 189.062 31.628 -41.089 1.00 0.00 176 LEU A N 1
ATOM 2767 C CA . LEU A 1 176 ? 188.182 32.140 -40.046 1.00 0.00 176 LEU A CA 1
ATOM 2768 C C . LEU A 1 176 ? 188.662 33.493 -39.536 1.00 0.00 176 LEU A C 1
ATOM 2769 O O . LEU A 1 176 ? 189.821 33.645 -39.150 1.00 0.00 176 LEU A O 1
ATOM 2785 N N . THR A 1 177 ? 187.764 34.472 -39.534 1.00 0.00 177 THR A N 1
ATOM 2786 C CA . THR A 1 177 ? 188.120 35.837 -39.165 1.00 0.00 177 THR A CA 1
ATOM 2787 C C . THR A 1 177 ? 187.191 36.375 -38.084 1.00 0.00 177 THR A C 1
ATOM 2788 O O . THR A 1 177 ? 185.970 36.256 -38.185 1.00 0.00 177 THR A O 1
ATOM 2799 N N . ILE A 1 178 ? 187.778 36.966 -37.048 1.00 0.00 178 ILE A N 1
ATOM 2800 C CA . ILE A 1 178 ? 187.004 37.522 -35.944 1.00 0.00 178 ILE A CA 1
ATOM 2801 C C . ILE A 1 178 ? 187.193 39.030 -35.844 1.00 0.00 178 ILE A C 1
ATOM 2802 O O . ILE A 1 178 ? 188.274 39.508 -35.497 1.00 0.00 178 ILE A O 1
ATOM 2818 N N . ASN A 1 179 ? 186.137 39.776 -36.149 1.00 0.00 179 ASN A N 1
ATOM 2819 C CA . ASN A 1 179 ? 186.172 41.230 -36.055 1.00 0.00 179 ASN A CA 1
ATOM 2820 C C . ASN A 1 179 ? 187.348 41.805 -36.836 1.00 0.00 179 ASN A C 1
ATOM 2821 O O . ASN A 1 179 ? 188.015 42.732 -36.379 1.00 0.00 179 ASN A O 1
ATOM 2832 N N . GLY A 1 180 ? 187.596 41.246 -38.016 1.00 0.00 180 GLY A N 1
ATOM 2833 C CA . GLY A 1 180 ? 188.611 41.780 -38.916 1.00 0.00 180 GLY A CA 1
ATOM 2834 C C . GLY A 1 180 ? 189.991 41.233 -38.575 1.00 0.00 180 GLY A C 1
ATOM 2835 O O . GLY A 1 180 ? 190.993 41.636 -39.167 1.00 0.00 180 GLY A O 1
ATOM 2839 N N . LYS A 1 181 ? 190.039 40.314 -37.616 1.00 0.00 181 LYS A N 1
ATOM 2840 C CA . LYS A 1 181 ? 191.294 39.696 -37.207 1.00 0.00 181 LYS A CA 1
ATOM 2841 C C . LYS A 1 181 ? 191.326 38.219 -37.578 1.00 0.00 181 LYS A C 1
ATOM 2842 O O . LYS A 1 181 ? 190.731 37.385 -36.895 1.00 0.00 181 LYS A O 1
ATOM 2861 N N . GLU A 1 182 ? 192.026 37.901 -38.661 1.00 0.00 182 GLU A N 1
ATOM 2862 C CA . GLU A 1 182 ? 192.130 36.524 -39.130 1.00 0.00 182 GLU A CA 1
ATOM 2863 C C . GLU A 1 182 ? 192.839 35.645 -38.106 1.00 0.00 182 GLU A C 1
ATOM 2864 O O . GLU A 1 182 ? 193.908 35.997 -37.608 1.00 0.00 182 GLU A O 1
ATOM 2876 N N . GLN A 1 183 ? 192.236 34.502 -37.797 1.00 0.00 183 GLN A N 1
ATOM 2877 C CA . GLN A 1 183 ? 192.808 33.572 -36.831 1.00 0.00 183 GLN A CA 1
ATOM 2878 C C . GLN A 1 183 ? 193.537 32.431 -37.529 1.00 0.00 183 GLN A C 1
ATOM 2879 O O . GLN A 1 183 ? 193.165 32.026 -38.630 1.00 0.00 183 GLN A O 1
ATOM 2893 N N . LEU A 1 184 ? 194.577 31.917 -36.881 1.00 0.00 184 LEU A N 1
ATOM 2894 C CA . LEU A 1 184 ? 195.352 30.811 -37.431 1.00 0.00 184 LEU A CA 1
ATOM 2895 C C . LEU A 1 184 ? 194.745 29.467 -37.047 1.00 0.00 184 LEU A C 1
ATOM 2896 O O . LEU A 1 184 ? 194.774 29.074 -35.881 1.00 0.00 184 LEU A O 1
ATOM 2912 N N . LEU A 1 185 ? 194.194 28.768 -38.034 1.00 0.00 185 LEU A N 1
ATOM 2913 C CA . LEU A 1 185 ? 193.466 27.531 -37.783 1.00 0.00 185 LEU A CA 1
ATOM 2914 C C . LEU A 1 185 ? 194.420 26.386 -37.461 1.00 0.00 185 LEU A C 1
ATOM 2915 O O . LEU A 1 185 ? 194.003 25.339 -36.966 1.00 0.00 185 LEU A O 1
ATOM 2931 N N . ARG A 1 186 ? 195.701 26.594 -37.744 1.00 0.00 186 ARG A N 1
ATOM 2932 C CA . ARG A 1 186 ? 196.720 25.590 -37.459 1.00 0.00 186 ARG A CA 1
ATOM 2933 C C . ARG A 1 186 ? 196.898 25.397 -35.959 1.00 0.00 186 ARG A C 1
ATOM 2934 O O . ARG A 1 186 ? 197.428 24.379 -35.513 1.00 0.00 186 ARG A O 1
ATOM 2955 N N . LEU A 1 187 ? 196.451 26.378 -35.183 1.00 0.00 187 LEU A N 1
ATOM 2956 C CA . LEU A 1 187 ? 196.542 26.309 -33.730 1.00 0.00 187 LEU A CA 1
ATOM 2957 C C . LEU A 1 187 ? 195.404 25.484 -33.145 1.00 0.00 187 LEU A C 1
ATOM 2958 O O . LEU A 1 187 ? 195.427 25.123 -31.969 1.00 0.00 187 LEU A O 1
ATOM 2974 N N . ASP A 1 188 ? 194.408 25.189 -33.974 1.00 0.00 188 ASP A N 1
ATOM 2975 C CA . ASP A 1 188 ? 193.259 24.403 -33.540 1.00 0.00 188 ASP A CA 1
ATOM 2976 C C . ASP A 1 188 ? 193.505 22.912 -33.739 1.00 0.00 188 ASP A C 1
ATOM 2977 O O . ASP A 1 188 ? 193.402 22.400 -34.853 1.00 0.00 188 ASP A O 1
ATOM 2986 N N . ASN A 1 189 ? 193.830 22.220 -32.652 1.00 0.00 189 ASN A N 1
ATOM 2987 C CA . ASN A 1 189 ? 194.111 20.791 -32.708 1.00 0.00 189 ASN A CA 1
ATOM 2988 C C . ASN A 1 189 ? 193.037 19.989 -31.986 1.00 0.00 189 ASN A C 1
ATOM 2989 O O . ASN A 1 189 ? 193.291 18.886 -31.503 1.00 0.00 189 ASN A O 1
ATOM 3000 N N . LYS A 1 190 ? 191.834 20.550 -31.916 1.00 0.00 190 LYS A N 1
ATOM 3001 C CA . LYS A 1 190 ? 190.713 19.878 -31.270 1.00 0.00 190 LYS A CA 1
ATOM 3002 C C . LYS A 1 190 ? 190.110 18.816 -32.179 1.00 0.00 190 LYS A C 1
ATOM 3003 O O . LYS A 1 190 ? 190.634 17.741 -32.276 1.00 0.00 190 LYS A O 1
ATOM 3023 N N . GLY A 1 1 ? 149.176 1.404 0.466 1.00 0.00 1 GLY A N 2
ATOM 3024 C CA . GLY A 1 1 ? 150.530 0.874 0.354 1.00 0.00 1 GLY A CA 2
ATOM 3025 C C . GLY A 1 1 ? 151.549 1.995 0.195 1.00 0.00 1 GLY A C 2
ATOM 3026 O O . GLY A 1 1 ? 151.897 2.673 1.162 1.00 0.00 1 GLY A O 2
ATOM 3032 N N . MET A 1 2 ? 152.025 2.186 -1.031 1.00 0.00 2 MET A N 2
ATOM 3033 C CA . MET A 1 2 ? 153.035 3.199 -1.312 1.00 0.00 2 MET A CA 2
ATOM 3034 C C . MET A 1 2 ? 152.985 3.637 -2.770 1.00 0.00 2 MET A C 2
ATOM 3035 O O . MET A 1 2 ? 153.008 2.807 -3.679 1.00 0.00 2 MET A O 2
ATOM 3049 N N . VAL A 1 3 ? 152.917 4.946 -2.986 1.00 0.00 3 VAL A N 2
ATOM 3050 C CA . VAL A 1 3 ? 152.887 5.499 -4.335 1.00 0.00 3 VAL A CA 2
ATOM 3051 C C . VAL A 1 3 ? 154.259 5.420 -4.993 1.00 0.00 3 VAL A C 2
ATOM 3052 O O . VAL A 1 3 ? 155.251 5.895 -4.440 1.00 0.00 3 VAL A O 2
ATOM 3065 N N . ASP A 1 4 ? 154.309 4.818 -6.176 1.00 0.00 4 ASP A N 2
ATOM 3066 C CA . ASP A 1 4 ? 155.577 4.484 -6.813 1.00 0.00 4 ASP A CA 2
ATOM 3067 C C . ASP A 1 4 ? 156.392 5.736 -7.108 1.00 0.00 4 ASP A C 2
ATOM 3068 O O . ASP A 1 4 ? 157.612 5.673 -7.261 1.00 0.00 4 ASP A O 2
ATOM 3077 N N . TYR A 1 5 ? 155.711 6.875 -7.185 1.00 0.00 5 TYR A N 2
ATOM 3078 C CA . TYR A 1 5 ? 156.375 8.150 -7.426 1.00 0.00 5 TYR A CA 2
ATOM 3079 C C . TYR A 1 5 ? 157.378 8.466 -6.323 1.00 0.00 5 TYR A C 2
ATOM 3080 O O . TYR A 1 5 ? 158.362 9.169 -6.549 1.00 0.00 5 TYR A O 2
ATOM 3098 N N . TYR A 1 6 ? 157.122 7.941 -5.130 1.00 0.00 6 TYR A N 2
ATOM 3099 C CA . TYR A 1 6 ? 158.057 8.071 -4.019 1.00 0.00 6 TYR A CA 2
ATOM 3100 C C . TYR A 1 6 ? 159.378 7.379 -4.327 1.00 0.00 6 TYR A C 2
ATOM 3101 O O . TYR A 1 6 ? 160.450 7.900 -4.020 1.00 0.00 6 TYR A O 2
ATOM 3119 N N . GLU A 1 7 ? 159.295 6.201 -4.936 1.00 0.00 7 GLU A N 2
ATOM 3120 C CA . GLU A 1 7 ? 160.485 5.445 -5.307 1.00 0.00 7 GLU A CA 2
ATOM 3121 C C . GLU A 1 7 ? 161.235 6.122 -6.448 1.00 0.00 7 GLU A C 2
ATOM 3122 O O . GLU A 1 7 ? 162.461 6.050 -6.526 1.00 0.00 7 GLU A O 2
ATOM 3134 N N . VAL A 1 8 ? 160.490 6.779 -7.330 1.00 0.00 8 VAL A N 2
ATOM 3135 C CA . VAL A 1 8 ? 161.089 7.569 -8.400 1.00 0.00 8 VAL A CA 2
ATOM 3136 C C . VAL A 1 8 ? 161.990 8.662 -7.841 1.00 0.00 8 VAL A C 2
ATOM 3137 O O . VAL A 1 8 ? 163.102 8.872 -8.326 1.00 0.00 8 VAL A O 2
ATOM 3150 N N . LEU A 1 9 ? 161.504 9.356 -6.817 1.00 0.00 9 LEU A N 2
ATOM 3151 C CA . LEU A 1 9 ? 162.291 10.383 -6.145 1.00 0.00 9 LEU A CA 2
ATOM 3152 C C . LEU A 1 9 ? 163.361 9.763 -5.255 1.00 0.00 9 LEU A C 2
ATOM 3153 O O . LEU A 1 9 ? 164.409 10.363 -5.017 1.00 0.00 9 LEU A O 2
ATOM 3169 N N . GLY A 1 10 ? 163.090 8.558 -4.765 1.00 0.00 10 GLY A N 2
ATOM 3170 C CA . GLY A 1 10 ? 164.032 7.851 -3.906 1.00 0.00 10 GLY A CA 2
ATOM 3171 C C . GLY A 1 10 ? 163.791 8.177 -2.438 1.00 0.00 10 GLY A C 2
ATOM 3172 O O . GLY A 1 10 ? 164.723 8.194 -1.635 1.00 0.00 10 GLY A O 2
ATOM 3176 N N . VAL A 1 11 ? 162.534 8.435 -2.093 1.00 0.00 11 VAL A N 2
ATOM 3177 C CA . VAL A 1 11 ? 162.174 8.806 -0.730 1.00 0.00 11 VAL A CA 2
ATOM 3178 C C . VAL A 1 11 ? 161.126 7.860 -0.160 1.00 0.00 11 VAL A C 2
ATOM 3179 O O . VAL A 1 11 ? 160.691 6.923 -0.830 1.00 0.00 11 VAL A O 2
ATOM 3192 N N . GLN A 1 12 ? 160.722 8.110 1.081 1.00 0.00 12 GLN A N 2
ATOM 3193 C CA . GLN A 1 12 ? 159.757 7.254 1.760 1.00 0.00 12 GLN A CA 2
ATOM 3194 C C . GLN A 1 12 ? 158.331 7.729 1.514 1.00 0.00 12 GLN A C 2
ATOM 3195 O O . GLN A 1 12 ? 158.109 8.859 1.079 1.00 0.00 12 GLN A O 2
ATOM 3209 N N . ARG A 1 13 ? 157.366 6.860 1.795 1.00 0.00 13 ARG A N 2
ATOM 3210 C CA . ARG A 1 13 ? 155.961 7.173 1.564 1.00 0.00 13 ARG A CA 2
ATOM 3211 C C . ARG A 1 13 ? 155.476 8.262 2.512 1.00 0.00 13 ARG A C 2
ATOM 3212 O O . ARG A 1 13 ? 154.449 8.897 2.270 1.00 0.00 13 ARG A O 2
ATOM 3233 N N . HIS A 1 14 ? 156.221 8.475 3.592 1.00 0.00 14 HIS A N 2
ATOM 3234 C CA . HIS A 1 14 ? 155.884 9.508 4.563 1.00 0.00 14 HIS A CA 2
ATOM 3235 C C . HIS A 1 14 ? 156.776 10.732 4.398 1.00 0.00 14 HIS A C 2
ATOM 3236 O O . HIS A 1 14 ? 156.884 11.560 5.302 1.00 0.00 14 HIS A O 2
ATOM 3250 N N . ALA A 1 15 ? 157.413 10.840 3.237 1.00 0.00 15 ALA A N 2
ATOM 3251 C CA . ALA A 1 15 ? 158.264 11.985 2.934 1.00 0.00 15 ALA A CA 2
ATOM 3252 C C . ALA A 1 15 ? 157.466 13.283 2.947 1.00 0.00 15 ALA A C 2
ATOM 3253 O O . ALA A 1 15 ? 156.372 13.355 2.388 1.00 0.00 15 ALA A O 2
ATOM 3260 N N . SER A 1 16 ? 158.021 14.306 3.587 1.00 0.00 16 SER A N 2
ATOM 3261 C CA . SER A 1 16 ? 157.370 15.609 3.659 1.00 0.00 16 SER A CA 2
ATOM 3262 C C . SER A 1 16 ? 157.513 16.368 2.346 1.00 0.00 16 SER A C 2
ATOM 3263 O O . SER A 1 16 ? 158.383 16.061 1.532 1.00 0.00 16 SER A O 2
ATOM 3271 N N . PRO A 1 17 ? 156.653 17.362 2.146 1.00 0.00 17 PRO A N 2
ATOM 3272 C CA . PRO A 1 17 ? 156.746 18.233 0.981 1.00 0.00 17 PRO A CA 2
ATOM 3273 C C . PRO A 1 17 ? 158.151 18.803 0.831 1.00 0.00 17 PRO A C 2
ATOM 3274 O O . PRO A 1 17 ? 158.656 18.950 -0.282 1.00 0.00 17 PRO A O 2
ATOM 3285 N N . GLU A 1 18 ? 158.777 19.125 1.958 1.00 0.00 18 GLU A N 2
ATOM 3286 C CA . GLU A 1 18 ? 160.165 19.571 1.962 1.00 0.00 18 GLU A CA 2
ATOM 3287 C C . GLU A 1 18 ? 161.088 18.506 1.385 1.00 0.00 18 GLU A C 2
ATOM 3288 O O . GLU A 1 18 ? 161.964 18.803 0.573 1.00 0.00 18 GLU A O 2
ATOM 3300 N N . ASP A 1 19 ? 160.888 17.263 1.810 1.00 0.00 19 ASP A N 2
ATOM 3301 C CA . ASP A 1 19 ? 161.696 16.149 1.330 1.00 0.00 19 ASP A CA 2
ATOM 3302 C C . ASP A 1 19 ? 161.468 15.904 -0.156 1.00 0.00 19 ASP A C 2
ATOM 3303 O O . ASP A 1 19 ? 162.398 15.569 -0.890 1.00 0.00 19 ASP A O 2
ATOM 3312 N N . ILE A 1 20 ? 160.226 16.074 -0.595 1.00 0.00 20 ILE A N 2
ATOM 3313 C CA . ILE A 1 20 ? 159.886 15.935 -2.006 1.00 0.00 20 ILE A CA 2
ATOM 3314 C C . ILE A 1 20 ? 160.590 16.991 -2.849 1.00 0.00 20 ILE A C 2
ATOM 3315 O O . ILE A 1 20 ? 161.144 16.688 -3.905 1.00 0.00 20 ILE A O 2
ATOM 3331 N N . LYS A 1 21 ? 160.564 18.232 -2.375 1.00 0.00 21 LYS A N 2
ATOM 3332 C CA . LYS A 1 21 ? 161.203 19.335 -3.082 1.00 0.00 21 LYS A CA 2
ATOM 3333 C C . LYS A 1 21 ? 162.709 19.128 -3.179 1.00 0.00 21 LYS A C 2
ATOM 3334 O O . LYS A 1 21 ? 163.313 19.372 -4.224 1.00 0.00 21 LYS A O 2
ATOM 3353 N N . LYS A 1 22 ? 163.311 18.675 -2.084 1.00 0.00 22 LYS A N 2
ATOM 3354 C CA . LYS A 1 22 ? 164.749 18.438 -2.043 1.00 0.00 22 LYS A CA 2
ATOM 3355 C C . LYS A 1 22 ? 165.141 17.272 -2.941 1.00 0.00 22 LYS A C 2
ATOM 3356 O O . LYS A 1 22 ? 166.141 17.335 -3.656 1.00 0.00 22 LYS A O 2
ATOM 3375 N N . ALA A 1 23 ? 164.347 16.207 -2.899 1.00 0.00 23 ALA A N 2
ATOM 3376 C CA . ALA A 1 23 ? 164.558 15.060 -3.774 1.00 0.00 23 ALA A CA 2
ATOM 3377 C C . ALA A 1 23 ? 164.494 15.467 -5.241 1.00 0.00 23 ALA A C 2
ATOM 3378 O O . ALA A 1 23 ? 165.348 15.084 -6.040 1.00 0.00 23 ALA A O 2
ATOM 3385 N N . TYR A 1 24 ? 163.475 16.246 -5.590 1.00 0.00 24 TYR A N 2
ATOM 3386 C CA . TYR A 1 24 ? 163.345 16.777 -6.941 1.00 0.00 24 TYR A CA 2
ATOM 3387 C C . TYR A 1 24 ? 164.566 17.601 -7.329 1.00 0.00 24 TYR A C 2
ATOM 3388 O O . TYR A 1 24 ? 165.179 17.366 -8.370 1.00 0.00 24 TYR A O 2
ATOM 3406 N N . ARG A 1 25 ? 164.914 18.567 -6.486 1.00 0.00 25 ARG A N 2
ATOM 3407 C CA . ARG A 1 25 ? 166.067 19.423 -6.736 1.00 0.00 25 ARG A CA 2
ATOM 3408 C C . ARG A 1 25 ? 167.299 18.599 -7.087 1.00 0.00 25 ARG A C 2
ATOM 3409 O O . ARG A 1 25 ? 167.896 18.779 -8.149 1.00 0.00 25 ARG A O 2
ATOM 3430 N N . LYS A 1 26 ? 167.675 17.695 -6.189 1.00 0.00 26 LYS A N 2
ATOM 3431 C CA . LYS A 1 26 ? 168.944 16.985 -6.302 1.00 0.00 26 LYS A CA 2
ATOM 3432 C C . LYS A 1 26 ? 168.910 15.975 -7.441 1.00 0.00 26 LYS A C 2
ATOM 3433 O O . LYS A 1 26 ? 169.866 15.858 -8.208 1.00 0.00 26 LYS A O 2
ATOM 3452 N N . LEU A 1 27 ? 167.804 15.246 -7.547 1.00 0.00 27 LEU A N 2
ATOM 3453 C CA . LEU A 1 27 ? 167.702 14.142 -8.493 1.00 0.00 27 LEU A CA 2
ATOM 3454 C C . LEU A 1 27 ? 167.566 14.652 -9.922 1.00 0.00 27 LEU A C 2
ATOM 3455 O O . LEU A 1 27 ? 168.153 14.094 -10.849 1.00 0.00 27 LEU A O 2
ATOM 3471 N N . ALA A 1 28 ? 166.789 15.716 -10.094 1.00 0.00 28 ALA A N 2
ATOM 3472 C CA . ALA A 1 28 ? 166.643 16.356 -11.395 1.00 0.00 28 ALA A CA 2
ATOM 3473 C C . ALA A 1 28 ? 167.980 16.880 -11.904 1.00 0.00 28 ALA A C 2
ATOM 3474 O O . ALA A 1 28 ? 168.276 16.798 -13.096 1.00 0.00 28 ALA A O 2
ATOM 3481 N N . LEU A 1 29 ? 168.784 17.419 -10.993 1.00 0.00 29 LEU A N 2
ATOM 3482 C CA . LEU A 1 29 ? 170.136 17.851 -11.325 1.00 0.00 29 LEU A CA 2
ATOM 3483 C C . LEU A 1 29 ? 171.020 16.665 -11.687 1.00 0.00 29 LEU A C 2
ATOM 3484 O O . LEU A 1 29 ? 171.849 16.749 -12.593 1.00 0.00 29 LEU A O 2
ATOM 3500 N N . LYS A 1 30 ? 170.839 15.559 -10.973 1.00 0.00 30 LYS A N 2
ATOM 3501 C CA . LYS A 1 30 ? 171.589 14.339 -11.246 1.00 0.00 30 LYS A CA 2
ATOM 3502 C C . LYS A 1 30 ? 171.364 13.863 -12.676 1.00 0.00 30 LYS A C 2
ATOM 3503 O O . LYS A 1 30 ? 172.303 13.451 -13.358 1.00 0.00 30 LYS A O 2
ATOM 3522 N N . TRP A 1 31 ? 170.115 13.923 -13.125 1.00 0.00 31 TRP A N 2
ATOM 3523 C CA . TRP A 1 31 ? 169.763 13.484 -14.470 1.00 0.00 31 TRP A CA 2
ATOM 3524 C C . TRP A 1 31 ? 169.579 14.672 -15.406 1.00 0.00 31 TRP A C 2
ATOM 3525 O O . TRP A 1 31 ? 168.791 14.615 -16.350 1.00 0.00 31 TRP A O 2
ATOM 3546 N N . HIS A 1 32 ? 170.311 15.748 -15.138 1.00 0.00 32 HIS A N 2
ATOM 3547 C CA . HIS A 1 32 ? 170.288 16.924 -16.000 1.00 0.00 32 HIS A CA 2
ATOM 3548 C C . HIS A 1 32 ? 170.858 16.610 -17.377 1.00 0.00 32 HIS A C 2
ATOM 3549 O O . HIS A 1 32 ? 171.964 16.084 -17.496 1.00 0.00 32 HIS A O 2
ATOM 3563 N N . PRO A 1 33 ? 170.096 16.936 -18.415 1.00 0.00 33 PRO A N 2
ATOM 3564 C CA . PRO A 1 33 ? 170.469 16.583 -19.780 1.00 0.00 33 PRO A CA 2
ATOM 3565 C C . PRO A 1 33 ? 171.858 17.107 -20.124 1.00 0.00 33 PRO A C 2
ATOM 3566 O O . PRO A 1 33 ? 172.605 16.471 -20.867 1.00 0.00 33 PRO A O 2
ATOM 3577 N N . ASP A 1 34 ? 172.197 18.270 -19.579 1.00 0.00 34 ASP A N 2
ATOM 3578 C CA . ASP A 1 34 ? 173.419 18.969 -19.962 1.00 0.00 34 ASP A CA 2
ATOM 3579 C C . ASP A 1 34 ? 174.566 18.629 -19.020 1.00 0.00 34 ASP A C 2
ATOM 3580 O O . ASP A 1 34 ? 175.640 19.226 -19.094 1.00 0.00 34 ASP A O 2
ATOM 3589 N N . LYS A 1 35 ? 174.333 17.667 -18.134 1.00 0.00 35 LYS A N 2
ATOM 3590 C CA . LYS A 1 35 ? 175.381 17.166 -17.253 1.00 0.00 35 LYS A CA 2
ATOM 3591 C C . LYS A 1 35 ? 175.857 15.787 -17.691 1.00 0.00 35 LYS A C 2
ATOM 3592 O O . LYS A 1 35 ? 176.977 15.379 -17.382 1.00 0.00 35 LYS A O 2
ATOM 3611 N N . ASN A 1 36 ? 175.000 15.072 -18.412 1.00 0.00 36 ASN A N 2
ATOM 3612 C CA . ASN A 1 36 ? 175.391 13.819 -19.046 1.00 0.00 36 ASN A CA 2
ATOM 3613 C C . ASN A 1 36 ? 174.995 13.798 -20.516 1.00 0.00 36 ASN A C 2
ATOM 3614 O O . ASN A 1 36 ? 174.064 13.094 -20.908 1.00 0.00 36 ASN A O 2
ATOM 3625 N N . PRO A 1 37 ? 175.706 14.573 -21.327 1.00 0.00 37 PRO A N 2
ATOM 3626 C CA . PRO A 1 37 ? 175.443 14.630 -22.760 1.00 0.00 37 PRO A CA 2
ATOM 3627 C C . PRO A 1 37 ? 175.480 13.241 -23.383 1.00 0.00 37 PRO A C 2
ATOM 3628 O O . PRO A 1 37 ? 174.700 12.932 -24.283 1.00 0.00 37 PRO A O 2
ATOM 3639 N N . GLU A 1 38 ? 176.392 12.405 -22.897 1.00 0.00 38 GLU A N 2
ATOM 3640 C CA . GLU A 1 38 ? 176.616 11.090 -23.486 1.00 0.00 38 GLU A CA 2
ATOM 3641 C C . GLU A 1 38 ? 175.417 10.176 -23.265 1.00 0.00 38 GLU A C 2
ATOM 3642 O O . GLU A 1 38 ? 175.272 9.154 -23.935 1.00 0.00 38 GLU A O 2
ATOM 3654 N N . ASN A 1 39 ? 174.560 10.552 -22.322 1.00 0.00 39 ASN A N 2
ATOM 3655 C CA . ASN A 1 39 ? 173.302 9.846 -22.105 1.00 0.00 39 ASN A CA 2
ATOM 3656 C C . ASN A 1 39 ? 172.129 10.816 -22.044 1.00 0.00 39 ASN A C 2
ATOM 3657 O O . ASN A 1 39 ? 171.166 10.594 -21.311 1.00 0.00 39 ASN A O 2
ATOM 3668 N N . LYS A 1 40 ? 172.217 11.892 -22.818 1.00 0.00 40 LYS A N 2
ATOM 3669 C CA . LYS A 1 40 ? 171.240 12.972 -22.744 1.00 0.00 40 LYS A CA 2
ATOM 3670 C C . LYS A 1 40 ? 169.826 12.450 -22.964 1.00 0.00 40 LYS A C 2
ATOM 3671 O O . LYS A 1 40 ? 168.877 12.915 -22.333 1.00 0.00 40 LYS A O 2
ATOM 3690 N N . GLU A 1 41 ? 169.691 11.481 -23.864 1.00 0.00 41 GLU A N 2
ATOM 3691 C CA . GLU A 1 41 ? 168.392 10.894 -24.169 1.00 0.00 41 GLU A CA 2
ATOM 3692 C C . GLU A 1 41 ? 167.760 10.279 -22.927 1.00 0.00 41 GLU A C 2
ATOM 3693 O O . GLU A 1 41 ? 166.616 10.580 -22.587 1.00 0.00 41 GLU A O 2
ATOM 3705 N N . GLU A 1 42 ? 168.512 9.416 -22.252 1.00 0.00 42 GLU A N 2
ATOM 3706 C CA . GLU A 1 42 ? 168.034 8.771 -21.036 1.00 0.00 42 GLU A CA 2
ATOM 3707 C C . GLU A 1 42 ? 167.938 9.766 -19.886 1.00 0.00 42 GLU A C 2
ATOM 3708 O O . GLU A 1 42 ? 167.086 9.633 -19.007 1.00 0.00 42 GLU A O 2
ATOM 3720 N N . ALA A 1 43 ? 168.816 10.763 -19.898 1.00 0.00 43 ALA A N 2
ATOM 3721 C CA . ALA A 1 43 ? 168.799 11.811 -18.885 1.00 0.00 43 ALA A CA 2
ATOM 3722 C C . ALA A 1 43 ? 167.503 12.610 -18.941 1.00 0.00 43 ALA A C 2
ATOM 3723 O O . ALA A 1 43 ? 166.890 12.891 -17.911 1.00 0.00 43 ALA A O 2
ATOM 3730 N N . GLU A 1 44 ? 167.090 12.974 -20.151 1.00 0.00 44 GLU A N 2
ATOM 3731 C CA . GLU A 1 44 ? 165.824 13.668 -20.352 1.00 0.00 44 GLU A CA 2
ATOM 3732 C C . GLU A 1 44 ? 164.648 12.811 -19.902 1.00 0.00 44 GLU A C 2
ATOM 3733 O O . GLU A 1 44 ? 163.742 13.290 -19.221 1.00 0.00 44 GLU A O 2
ATOM 3745 N N . ARG A 1 45 ? 164.667 11.540 -20.289 1.00 0.00 45 ARG A N 2
ATOM 3746 C CA . ARG A 1 45 ? 163.598 10.614 -19.933 1.00 0.00 45 ARG A CA 2
ATOM 3747 C C . ARG A 1 45 ? 163.484 10.459 -18.422 1.00 0.00 45 ARG A C 2
ATOM 3748 O O . ARG A 1 45 ? 162.392 10.548 -17.860 1.00 0.00 45 ARG A O 2
ATOM 3769 N N . LYS A 1 46 ? 164.617 10.225 -17.769 1.00 0.00 46 LYS A N 2
ATOM 3770 C CA . LYS A 1 46 ? 164.652 10.096 -16.318 1.00 0.00 46 LYS A CA 2
ATOM 3771 C C . LYS A 1 46 ? 164.259 11.401 -15.639 1.00 0.00 46 LYS A C 2
ATOM 3772 O O . LYS A 1 46 ? 163.523 11.402 -14.652 1.00 0.00 46 LYS A O 2
ATOM 3791 N N . PHE A 1 47 ? 164.754 12.513 -16.173 1.00 0.00 47 PHE A N 2
ATOM 3792 C CA . PHE A 1 47 ? 164.384 13.833 -15.676 1.00 0.00 47 PHE A CA 2
ATOM 3793 C C . PHE A 1 47 ? 162.871 14.009 -15.656 1.00 0.00 47 PHE A C 2
ATOM 3794 O O . PHE A 1 47 ? 162.300 14.435 -14.653 1.00 0.00 47 PHE A O 2
ATOM 3811 N N . LYS A 1 48 ? 162.227 13.680 -16.771 1.00 0.00 48 LYS A N 2
ATOM 3812 C CA . LYS A 1 48 ? 160.784 13.843 -16.899 1.00 0.00 48 LYS A CA 2
ATOM 3813 C C . LYS A 1 48 ? 160.041 12.995 -15.875 1.00 0.00 48 LYS A C 2
ATOM 3814 O O . LYS A 1 48 ? 159.053 13.437 -15.288 1.00 0.00 48 LYS A O 2
ATOM 3833 N N . GLN A 1 49 ? 160.521 11.774 -15.665 1.00 0.00 49 GLN A N 2
ATOM 3834 C CA . GLN A 1 49 ? 159.937 10.881 -14.672 1.00 0.00 49 GLN A CA 2
ATOM 3835 C C . GLN A 1 49 ? 160.026 11.479 -13.274 1.00 0.00 49 GLN A C 2
ATOM 3836 O O . GLN A 1 49 ? 159.082 11.388 -12.488 1.00 0.00 49 GLN A O 2
ATOM 3850 N N . VAL A 1 50 ? 161.165 12.090 -12.968 1.00 0.00 50 VAL A N 2
ATOM 3851 C CA . VAL A 1 50 ? 161.368 12.730 -11.674 1.00 0.00 50 VAL A CA 2
ATOM 3852 C C . VAL A 1 50 ? 160.427 13.913 -11.490 1.00 0.00 50 VAL A C 2
ATOM 3853 O O . VAL A 1 50 ? 159.829 14.084 -10.428 1.00 0.00 50 VAL A O 2
ATOM 3866 N N . ALA A 1 51 ? 160.300 14.729 -12.531 1.00 0.00 51 ALA A N 2
ATOM 3867 C CA . ALA A 1 51 ? 159.415 15.886 -12.494 1.00 0.00 51 ALA A CA 2
ATOM 3868 C C . ALA A 1 51 ? 157.961 15.463 -12.326 1.00 0.00 51 ALA A C 2
ATOM 3869 O O . ALA A 1 51 ? 157.198 16.102 -11.602 1.00 0.00 51 ALA A O 2
ATOM 3876 N N . GLU A 1 52 ? 157.584 14.381 -12.999 1.00 0.00 52 GLU A N 2
ATOM 3877 C CA . GLU A 1 52 ? 156.241 13.827 -12.869 1.00 0.00 52 GLU A CA 2
ATOM 3878 C C . GLU A 1 52 ? 155.950 13.421 -11.430 1.00 0.00 52 GLU A C 2
ATOM 3879 O O . GLU A 1 52 ? 154.921 13.793 -10.866 1.00 0.00 52 GLU A O 2
ATOM 3891 N N . ALA A 1 53 ? 156.863 12.656 -10.840 1.00 0.00 53 ALA A N 2
ATOM 3892 C CA . ALA A 1 53 ? 156.749 12.270 -9.439 1.00 0.00 53 ALA A CA 2
ATOM 3893 C C . ALA A 1 53 ? 156.627 13.492 -8.539 1.00 0.00 53 ALA A C 2
ATOM 3894 O O . ALA A 1 53 ? 155.784 13.534 -7.643 1.00 0.00 53 ALA A O 2
ATOM 3901 N N . TYR A 1 54 ? 157.473 14.487 -8.782 1.00 0.00 54 TYR A N 2
ATOM 3902 C CA . TYR A 1 54 ? 157.439 15.727 -8.016 1.00 0.00 54 TYR A CA 2
ATOM 3903 C C . TYR A 1 54 ? 156.064 16.380 -8.086 1.00 0.00 54 TYR A C 2
ATOM 3904 O O . TYR A 1 54 ? 155.461 16.692 -7.059 1.00 0.00 54 TYR A O 2
ATOM 3922 N N . GLU A 1 55 ? 155.573 16.584 -9.304 1.00 0.00 55 GLU A N 2
ATOM 3923 C CA . GLU A 1 55 ? 154.312 17.286 -9.513 1.00 0.00 55 GLU A CA 2
ATOM 3924 C C . GLU A 1 55 ? 153.169 16.596 -8.781 1.00 0.00 55 GLU A C 2
ATOM 3925 O O . GLU A 1 55 ? 152.456 17.219 -7.995 1.00 0.00 55 GLU A O 2
ATOM 3937 N N . VAL A 1 56 ? 152.999 15.304 -9.044 1.00 0.00 56 VAL A N 2
ATOM 3938 C CA . VAL A 1 56 ? 151.875 14.553 -8.498 1.00 0.00 56 VAL A CA 2
ATOM 3939 C C . VAL A 1 56 ? 151.903 14.547 -6.975 1.00 0.00 56 VAL A C 2
ATOM 3940 O O . VAL A 1 56 ? 150.882 14.768 -6.325 1.00 0.00 56 VAL A O 2
ATOM 3953 N N . LEU A 1 57 ? 153.079 14.293 -6.411 1.00 0.00 57 LEU A N 2
ATOM 3954 C CA . LEU A 1 57 ? 153.221 14.151 -4.967 1.00 0.00 57 LEU A CA 2
ATOM 3955 C C . LEU A 1 57 ? 153.089 15.497 -4.266 1.00 0.00 57 LEU A C 2
ATOM 3956 O O . LEU A 1 57 ? 152.646 15.570 -3.120 1.00 0.00 57 LEU A O 2
ATOM 3972 N N . SER A 1 58 ? 153.477 16.561 -4.961 1.00 0.00 58 SER A N 2
ATOM 3973 C CA . SER A 1 58 ? 153.399 17.908 -4.408 1.00 0.00 58 SER A CA 2
ATOM 3974 C C . SER A 1 58 ? 152.034 18.532 -4.668 1.00 0.00 58 SER A C 2
ATOM 3975 O O . SER A 1 58 ? 151.615 19.449 -3.961 1.00 0.00 58 SER A O 2
ATOM 3983 N N . ASP A 1 59 ? 151.344 18.030 -5.686 1.00 0.00 59 ASP A N 2
ATOM 3984 C CA . ASP A 1 59 ? 150.026 18.541 -6.044 1.00 0.00 59 ASP A CA 2
ATOM 3985 C C . ASP A 1 59 ? 148.925 17.796 -5.300 1.00 0.00 59 ASP A C 2
ATOM 3986 O O . ASP A 1 59 ? 148.586 16.664 -5.644 1.00 0.00 59 ASP A O 2
ATOM 3995 N N . ALA A 1 60 ? 148.369 18.439 -4.278 1.00 0.00 60 ALA A N 2
ATOM 3996 C CA . ALA A 1 60 ? 147.389 17.797 -3.411 1.00 0.00 60 ALA A CA 2
ATOM 3997 C C . ALA A 1 60 ? 146.171 17.337 -4.202 1.00 0.00 60 ALA A C 2
ATOM 3998 O O . ALA A 1 60 ? 145.599 16.283 -3.921 1.00 0.00 60 ALA A O 2
ATOM 4005 N N . LYS A 1 61 ? 145.780 18.132 -5.191 1.00 0.00 61 LYS A N 2
ATOM 4006 C CA . LYS A 1 61 ? 144.622 17.813 -6.017 1.00 0.00 61 LYS A CA 2
ATOM 4007 C C . LYS A 1 61 ? 144.821 16.500 -6.762 1.00 0.00 61 LYS A C 2
ATOM 4008 O O . LYS A 1 61 ? 143.947 15.634 -6.759 1.00 0.00 61 LYS A O 2
ATOM 4027 N N . LYS A 1 62 ? 145.978 16.358 -7.401 1.00 0.00 62 LYS A N 2
ATOM 4028 C CA . LYS A 1 62 ? 146.311 15.133 -8.119 1.00 0.00 62 LYS A CA 2
ATOM 4029 C C . LYS A 1 62 ? 146.350 13.936 -7.178 1.00 0.00 62 LYS A C 2
ATOM 4030 O O . LYS A 1 62 ? 145.835 12.865 -7.499 1.00 0.00 62 LYS A O 2
ATOM 4049 N N . ARG A 1 63 ? 146.964 14.124 -6.015 1.00 0.00 63 ARG A N 2
ATOM 4050 C CA . ARG A 1 63 ? 147.003 13.085 -4.993 1.00 0.00 63 ARG A CA 2
ATOM 4051 C C . ARG A 1 63 ? 145.600 12.616 -4.629 1.00 0.00 63 ARG A C 2
ATOM 4052 O O . ARG A 1 63 ? 145.326 11.417 -4.593 1.00 0.00 63 ARG A O 2
ATOM 4073 N N . ASP A 1 64 ? 144.715 13.570 -4.359 1.00 0.00 64 ASP A N 2
ATOM 4074 C CA . ASP A 1 64 ? 143.346 13.256 -3.968 1.00 0.00 64 ASP A CA 2
ATOM 4075 C C . ASP A 1 64 ? 142.630 12.465 -5.055 1.00 0.00 64 ASP A C 2
ATOM 4076 O O . ASP A 1 64 ? 141.910 11.508 -4.769 1.00 0.00 64 ASP A O 2
ATOM 4085 N N . ILE A 1 65 ? 142.831 12.870 -6.305 1.00 0.00 65 ILE A N 2
ATOM 4086 C CA . ILE A 1 65 ? 142.219 12.190 -7.439 1.00 0.00 65 ILE A CA 2
ATOM 4087 C C . ILE A 1 65 ? 142.722 10.757 -7.559 1.00 0.00 65 ILE A C 2
ATOM 4088 O O . ILE A 1 65 ? 141.940 9.830 -7.769 1.00 0.00 65 ILE A O 2
ATOM 4104 N N . TYR A 1 66 ? 144.032 10.582 -7.424 1.00 0.00 66 TYR A N 2
ATOM 4105 C CA . TYR A 1 66 ? 144.636 9.256 -7.462 1.00 0.00 66 TYR A CA 2
ATOM 4106 C C . TYR A 1 66 ? 144.116 8.382 -6.328 1.00 0.00 66 TYR A C 2
ATOM 4107 O O . TYR A 1 66 ? 143.905 7.182 -6.503 1.00 0.00 66 TYR A O 2
ATOM 4125 N N . ASP A 1 67 ? 143.912 8.990 -5.164 1.00 0.00 67 ASP A N 2
ATOM 4126 C CA . ASP A 1 67 ? 143.388 8.275 -4.007 1.00 0.00 67 ASP A CA 2
ATOM 4127 C C . ASP A 1 67 ? 141.962 7.799 -4.253 1.00 0.00 67 ASP A C 2
ATOM 4128 O O . ASP A 1 67 ? 141.601 6.678 -3.894 1.00 0.00 67 ASP A O 2
ATOM 4137 N N . LYS A 1 68 ? 141.154 8.657 -4.867 1.00 0.00 68 LYS A N 2
ATOM 4138 C CA . LYS A 1 68 ? 139.799 8.289 -5.257 1.00 0.00 68 LYS A CA 2
ATOM 4139 C C . LYS A 1 68 ? 139.808 7.159 -6.279 1.00 0.00 68 LYS A C 2
ATOM 4140 O O . LYS A 1 68 ? 138.966 6.262 -6.234 1.00 0.00 68 LYS A O 2
ATOM 4159 N N . TYR A 1 69 ? 140.764 7.208 -7.199 1.00 0.00 69 TYR A N 2
ATOM 4160 C CA . TYR A 1 69 ? 140.917 6.161 -8.202 1.00 0.00 69 TYR A CA 2
ATOM 4161 C C . TYR A 1 69 ? 141.444 4.874 -7.580 1.00 0.00 69 TYR A C 2
ATOM 4162 O O . TYR A 1 69 ? 141.136 3.777 -8.044 1.00 0.00 69 TYR A O 2
ATOM 4180 N N . GLY A 1 70 ? 142.242 5.017 -6.526 1.00 0.00 70 GLY A N 2
ATOM 4181 C CA . GLY A 1 70 ? 142.838 3.867 -5.857 1.00 0.00 70 GLY A CA 2
ATOM 4182 C C . GLY A 1 70 ? 144.150 3.465 -6.517 1.00 0.00 70 GLY A C 2
ATOM 4183 O O . GLY A 1 70 ? 144.547 2.300 -6.474 1.00 0.00 70 GLY A O 2
ATOM 4187 N N . LYS A 1 71 ? 144.821 4.435 -7.129 1.00 0.00 71 LYS A N 2
ATOM 4188 C CA . LYS A 1 71 ? 146.064 4.174 -7.844 1.00 0.00 71 LYS A CA 2
ATOM 4189 C C . LYS A 1 71 ? 147.266 4.699 -7.070 1.00 0.00 71 LYS A C 2
ATOM 4190 O O . LYS A 1 71 ? 147.213 5.777 -6.478 1.00 0.00 71 LYS A O 2
ATOM 4209 N N . GLU A 1 72 ? 148.350 3.931 -7.077 1.00 0.00 72 GLU A N 2
ATOM 4210 C CA . GLU A 1 72 ? 149.562 4.308 -6.359 1.00 0.00 72 GLU A CA 2
ATOM 4211 C C . GLU A 1 72 ? 150.755 4.398 -7.301 1.00 0.00 72 GLU A C 2
ATOM 4212 O O . GLU A 1 72 ? 151.753 3.700 -7.122 1.00 0.00 72 GLU A O 2
ATOM 4224 N N . GLY A 1 73 ? 150.646 5.261 -8.305 1.00 0.00 73 GLY A N 2
ATOM 4225 C CA . GLY A 1 73 ? 151.704 5.422 -9.296 1.00 0.00 73 GLY A CA 2
ATOM 4226 C C . GLY A 1 73 ? 151.636 4.331 -10.356 1.00 0.00 73 GLY A C 2
ATOM 4227 O O . GLY A 1 73 ? 152.664 3.858 -10.842 1.00 0.00 73 GLY A O 2
ATOM 4231 N N . LEU A 1 74 ? 150.419 3.934 -10.713 1.00 0.00 74 LEU A N 2
ATOM 4232 C CA . LEU A 1 74 ? 150.215 2.841 -11.655 1.00 0.00 74 LEU A CA 2
ATOM 4233 C C . LEU A 1 74 ? 150.290 3.333 -13.095 1.00 0.00 74 LEU A C 2
ATOM 4234 O O . LEU A 1 74 ? 150.022 4.501 -13.376 1.00 0.00 74 LEU A O 2
ATOM 4250 N N . ASN A 1 75 ? 150.656 2.435 -14.004 1.00 0.00 75 ASN A N 2
ATOM 4251 C CA . ASN A 1 75 ? 150.819 2.790 -15.409 1.00 0.00 75 ASN A CA 2
ATOM 4252 C C . ASN A 1 75 ? 149.470 2.921 -16.104 1.00 0.00 75 ASN A C 2
ATOM 4253 O O . ASN A 1 75 ? 148.692 1.968 -16.154 1.00 0.00 75 ASN A O 2
ATOM 4264 N N . GLY A 1 76 ? 149.199 4.106 -16.640 1.00 0.00 76 GLY A N 2
ATOM 4265 C CA . GLY A 1 76 ? 147.928 4.374 -17.303 1.00 0.00 76 GLY A CA 2
ATOM 4266 C C . GLY A 1 76 ? 147.897 3.770 -18.701 1.00 0.00 76 GLY A C 2
ATOM 4267 O O . GLY A 1 76 ? 146.859 3.765 -19.362 1.00 0.00 76 GLY A O 2
ATOM 4271 N N . GLY A 1 77 ? 149.041 3.261 -19.145 1.00 0.00 77 GLY A N 2
ATOM 4272 C CA . GLY A 1 77 ? 149.135 2.606 -20.444 1.00 0.00 77 GLY A CA 2
ATOM 4273 C C . GLY A 1 77 ? 150.166 3.290 -21.333 1.00 0.00 77 GLY A C 2
ATOM 4274 O O . GLY A 1 77 ? 149.992 3.376 -22.549 1.00 0.00 77 GLY A O 2
ATOM 4278 N N . GLY A 1 78 ? 151.240 3.776 -20.719 1.00 0.00 78 GLY A N 2
ATOM 4279 C CA . GLY A 1 78 ? 152.317 4.423 -21.458 1.00 0.00 78 GLY A CA 2
ATOM 4280 C C . GLY A 1 78 ? 153.591 3.588 -21.418 1.00 0.00 78 GLY A C 2
ATOM 4281 O O . GLY A 1 78 ? 153.589 2.458 -20.929 1.00 0.00 78 GLY A O 2
ATOM 4285 N N . GLY A 1 79 ? 154.678 4.151 -21.935 1.00 0.00 79 GLY A N 2
ATOM 4286 C CA . GLY A 1 79 ? 155.965 3.468 -21.941 1.00 0.00 79 GLY A CA 2
ATOM 4287 C C . GLY A 1 79 ? 156.832 3.914 -20.771 1.00 0.00 79 GLY A C 2
ATOM 4288 O O . GLY A 1 79 ? 156.349 4.556 -19.838 1.00 0.00 79 GLY A O 2
ATOM 4292 N N . GLY A 1 80 ? 158.115 3.572 -20.827 1.00 0.00 80 GLY A N 2
ATOM 4293 C CA . GLY A 1 80 ? 159.035 3.868 -19.735 1.00 0.00 80 GLY A CA 2
ATOM 4294 C C . GLY A 1 80 ? 159.227 5.370 -19.569 1.00 0.00 80 GLY A C 2
ATOM 4295 O O . GLY A 1 80 ? 159.460 5.857 -18.462 1.00 0.00 80 GLY A O 2
ATOM 4299 N N . GLY A 1 81 ? 159.127 6.100 -20.674 1.00 0.00 81 GLY A N 2
ATOM 4300 C CA . GLY A 1 81 ? 159.299 7.548 -20.654 1.00 0.00 81 GLY A CA 2
ATOM 4301 C C . GLY A 1 81 ? 157.959 8.263 -20.766 1.00 0.00 81 GLY A C 2
ATOM 4302 O O . GLY A 1 81 ? 157.884 9.387 -21.264 1.00 0.00 81 GLY A O 2
ATOM 4306 N N . SER A 1 82 ? 156.902 7.606 -20.301 1.00 0.00 82 SER A N 2
ATOM 4307 C CA . SER A 1 82 ? 155.567 8.192 -20.317 1.00 0.00 82 SER A CA 2
ATOM 4308 C C . SER A 1 82 ? 155.502 9.440 -19.447 1.00 0.00 82 SER A C 2
ATOM 4309 O O . SER A 1 82 ? 156.070 9.478 -18.356 1.00 0.00 82 SER A O 2
ATOM 4317 N N . HIS A 1 83 ? 154.807 10.461 -19.937 1.00 0.00 83 HIS A N 2
ATOM 4318 C CA . HIS A 1 83 ? 154.662 11.712 -19.202 1.00 0.00 83 HIS A CA 2
ATOM 4319 C C . HIS A 1 83 ? 153.499 12.536 -19.740 1.00 0.00 83 HIS A C 2
ATOM 4320 O O . HIS A 1 83 ? 153.678 13.680 -20.158 1.00 0.00 83 HIS A O 2
ATOM 4334 N N . PHE A 1 84 ? 152.308 11.948 -19.728 1.00 0.00 84 PHE A N 2
ATOM 4335 C CA . PHE A 1 84 ? 151.122 12.609 -20.259 1.00 0.00 84 PHE A CA 2
ATOM 4336 C C . PHE A 1 84 ? 149.918 12.392 -19.352 1.00 0.00 84 PHE A C 2
ATOM 4337 O O . PHE A 1 84 ? 149.951 11.555 -18.450 1.00 0.00 84 PHE A O 2
ATOM 4354 N N . ASP A 1 85 ? 148.855 13.151 -19.596 1.00 0.00 85 ASP A N 2
ATOM 4355 C CA . ASP A 1 85 ? 147.599 12.964 -18.880 1.00 0.00 85 ASP A CA 2
ATOM 4356 C C . ASP A 1 85 ? 147.054 11.555 -19.082 1.00 0.00 85 ASP A C 2
ATOM 4357 O O . ASP A 1 85 ? 147.164 10.987 -20.169 1.00 0.00 85 ASP A O 2
ATOM 4366 N N . SER A 1 86 ? 146.467 10.997 -18.029 1.00 0.00 86 SER A N 2
ATOM 4367 C CA . SER A 1 86 ? 146.098 9.586 -18.017 1.00 0.00 86 SER A CA 2
ATOM 4368 C C . SER A 1 86 ? 144.961 9.306 -18.991 1.00 0.00 86 SER A C 2
ATOM 4369 O O . SER A 1 86 ? 143.976 10.043 -19.039 1.00 0.00 86 SER A O 2
ATOM 4377 N N . PRO A 1 87 ? 145.102 8.236 -19.766 1.00 0.00 87 PRO A N 2
ATOM 4378 C CA . PRO A 1 87 ? 144.075 7.842 -20.723 1.00 0.00 87 PRO A CA 2
ATOM 4379 C C . PRO A 1 87 ? 142.727 7.658 -20.039 1.00 0.00 87 PRO A C 2
ATOM 4380 O O . PRO A 1 87 ? 142.627 6.988 -19.011 1.00 0.00 87 PRO A O 2
ATOM 4391 N N . PHE A 1 88 ? 141.690 8.258 -20.615 1.00 0.00 88 PHE A N 2
ATOM 4392 C CA . PHE A 1 88 ? 140.341 8.141 -20.076 1.00 0.00 88 PHE A CA 2
ATOM 4393 C C . PHE A 1 88 ? 140.270 8.672 -18.650 1.00 0.00 88 PHE A C 2
ATOM 4394 O O . PHE A 1 88 ? 139.383 8.300 -17.882 1.00 0.00 88 PHE A O 2
ATOM 4411 N N . GLU A 1 89 ? 141.209 9.545 -18.302 1.00 0.00 89 GLU A N 2
ATOM 4412 C CA . GLU A 1 89 ? 141.225 10.168 -16.984 1.00 0.00 89 GLU A CA 2
ATOM 4413 C C . GLU A 1 89 ? 141.810 11.573 -17.046 1.00 0.00 89 GLU A C 2
ATOM 4414 O O . GLU A 1 89 ? 142.814 11.867 -16.397 1.00 0.00 89 GLU A O 2
ATOM 4426 N N . PHE A 1 90 ? 141.177 12.439 -17.830 1.00 0.00 90 PHE A N 2
ATOM 4427 C CA . PHE A 1 90 ? 141.775 13.714 -18.205 1.00 0.00 90 PHE A CA 2
ATOM 4428 C C . PHE A 1 90 ? 141.317 14.832 -17.277 1.00 0.00 90 PHE A C 2
ATOM 4429 O O . PHE A 1 90 ? 141.213 15.988 -17.686 1.00 0.00 90 PHE A O 2
ATOM 4446 N N . GLY A 1 91 ? 141.044 14.480 -16.025 1.00 0.00 91 GLY A N 2
ATOM 4447 C CA . GLY A 1 91 ? 140.906 15.470 -14.964 1.00 0.00 91 GLY A CA 2
ATOM 4448 C C . GLY A 1 91 ? 142.266 15.881 -14.414 1.00 0.00 91 GLY A C 2
ATOM 4449 O O . GLY A 1 91 ? 142.374 16.847 -13.659 1.00 0.00 91 GLY A O 2
ATOM 4453 N N . PHE A 1 92 ? 143.301 15.143 -14.798 1.00 0.00 92 PHE A N 2
ATOM 4454 C CA . PHE A 1 92 ? 144.670 15.502 -14.449 1.00 0.00 92 PHE A CA 2
ATOM 4455 C C . PHE A 1 92 ? 145.195 16.613 -15.350 1.00 0.00 92 PHE A C 2
ATOM 4456 O O . PHE A 1 92 ? 144.831 16.698 -16.523 1.00 0.00 92 PHE A O 2
ATOM 4473 N N . THR A 1 93 ? 146.054 17.462 -14.795 1.00 0.00 93 THR A N 2
ATOM 4474 C CA . THR A 1 93 ? 146.670 18.539 -15.562 1.00 0.00 93 THR A CA 2
ATOM 4475 C C . THR A 1 93 ? 148.189 18.479 -15.473 1.00 0.00 93 THR A C 2
ATOM 4476 O O . THR A 1 93 ? 148.805 19.215 -14.702 1.00 0.00 93 THR A 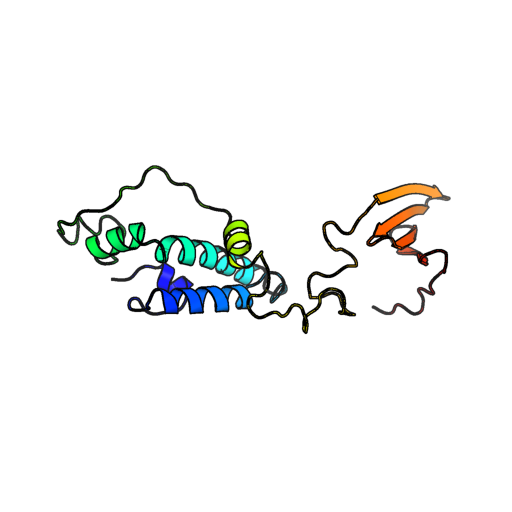O 2
ATOM 4487 N N . PHE A 1 94 ? 148.789 17.598 -16.266 1.00 0.00 94 PHE A N 2
ATOM 4488 C CA . PHE A 1 94 ? 150.234 17.407 -16.245 1.00 0.00 94 PHE A CA 2
ATOM 4489 C C . PHE A 1 94 ? 150.958 18.619 -16.820 1.00 0.00 94 PHE A C 2
ATOM 4490 O O . PHE A 1 94 ? 150.564 19.155 -17.856 1.00 0.00 94 PHE A O 2
ATOM 4507 N N . ARG A 1 95 ? 152.017 19.045 -16.142 1.00 0.00 95 ARG A N 2
ATOM 4508 C CA . ARG A 1 95 ? 152.778 20.214 -16.566 1.00 0.00 95 ARG A CA 2
ATOM 4509 C C . ARG A 1 95 ? 154.125 19.812 -17.153 1.00 0.00 95 ARG A C 2
ATOM 4510 O O . ARG A 1 95 ? 154.750 18.854 -16.698 1.00 0.00 95 ARG A O 2
ATOM 4531 N N . ASN A 1 96 ? 154.567 20.548 -18.167 1.00 0.00 96 ASN A N 2
ATOM 4532 C CA . ASN A 1 96 ? 155.835 20.262 -18.827 1.00 0.00 96 ASN A CA 2
ATOM 4533 C C . ASN A 1 96 ? 156.977 20.200 -17.821 1.00 0.00 96 ASN A C 2
ATOM 4534 O O . ASN A 1 96 ? 157.251 21.172 -17.117 1.00 0.00 96 ASN A O 2
ATOM 4545 N N . PRO A 1 97 ? 157.642 19.051 -17.758 1.00 0.00 97 PRO A N 2
ATOM 4546 C CA . PRO A 1 97 ? 158.743 18.853 -16.823 1.00 0.00 97 PRO A CA 2
ATOM 4547 C C . PRO A 1 97 ? 159.768 19.974 -16.934 1.00 0.00 97 PRO A C 2
ATOM 4548 O O . PRO A 1 97 ? 160.316 20.430 -15.930 1.00 0.00 97 PRO A O 2
ATOM 4559 N N . ASP A 1 98 ? 160.024 20.415 -18.161 1.00 0.00 98 ASP A N 2
ATOM 4560 C CA . ASP A 1 98 ? 161.021 21.449 -18.411 1.00 0.00 98 ASP A CA 2
ATOM 4561 C C . ASP A 1 98 ? 160.577 22.791 -17.844 1.00 0.00 98 ASP A C 2
ATOM 4562 O O . ASP A 1 98 ? 161.393 23.566 -17.343 1.00 0.00 98 ASP A O 2
ATOM 4571 N N . ASP A 1 99 ? 159.278 23.062 -17.925 1.00 0.00 99 ASP A N 2
ATOM 4572 C CA . ASP A 1 99 ? 158.726 24.320 -17.438 1.00 0.00 99 ASP A CA 2
ATOM 4573 C C . ASP A 1 99 ? 158.731 24.371 -15.915 1.00 0.00 99 ASP A C 2
ATOM 4574 O O . ASP A 1 99 ? 158.956 25.425 -15.321 1.00 0.00 99 ASP A O 2
ATOM 4583 N N . VAL A 1 100 ? 158.481 23.226 -15.289 1.00 0.00 100 VAL A N 2
ATOM 4584 C CA . VAL A 1 100 ? 158.544 23.118 -13.836 1.00 0.00 100 VAL A CA 2
ATOM 4585 C C . VAL A 1 100 ? 159.934 23.464 -13.318 1.00 0.00 100 VAL A C 2
ATOM 4586 O O . VAL A 1 100 ? 160.084 24.301 -12.427 1.00 0.00 100 VAL A O 2
ATOM 4599 N N . PHE A 1 101 ? 160.948 22.816 -13.881 1.00 0.00 101 PHE A N 2
ATOM 4600 C CA . PHE A 1 101 ? 162.330 23.071 -13.492 1.00 0.00 101 PHE A CA 2
ATOM 4601 C C . PHE A 1 101 ? 162.748 24.492 -13.844 1.00 0.00 101 PHE A C 2
ATOM 4602 O O . PHE A 1 101 ? 163.484 25.136 -13.096 1.00 0.00 101 PHE A O 2
ATOM 4619 N N . ARG A 1 102 ? 162.275 24.977 -14.987 1.00 0.00 102 ARG A N 2
ATOM 4620 C CA . ARG A 1 102 ? 162.534 26.351 -15.402 1.00 0.00 102 ARG A CA 2
ATOM 4621 C C . ARG A 1 102 ? 162.030 27.345 -14.364 1.00 0.00 102 ARG A C 2
ATOM 4622 O O . ARG A 1 102 ? 162.735 28.285 -13.996 1.00 0.00 102 ARG A O 2
ATOM 4643 N N . GLU A 1 103 ? 160.806 27.131 -13.893 1.00 0.00 103 GLU A N 2
ATOM 4644 C CA . GLU A 1 103 ? 160.203 28.011 -12.899 1.00 0.00 103 GLU A CA 2
ATOM 4645 C C . GLU A 1 103 ? 161.101 28.159 -11.678 1.00 0.00 103 GLU A C 2
ATOM 4646 O O . GLU A 1 103 ? 161.340 29.270 -11.202 1.00 0.00 103 GLU A O 2
ATOM 4658 N N . PHE A 1 104 ? 161.598 27.035 -11.174 1.00 0.00 104 PHE A N 2
ATOM 4659 C CA . PHE A 1 104 ? 162.290 27.010 -9.891 1.00 0.00 104 PHE A CA 2
ATOM 4660 C C . PHE A 1 104 ? 163.768 27.340 -10.056 1.00 0.00 104 PHE A C 2
ATOM 4661 O O . PHE A 1 104 ? 164.353 28.040 -9.230 1.00 0.00 104 PHE A O 2
ATOM 4678 N N . PHE A 1 105 ? 164.366 26.831 -11.127 1.00 0.00 105 PHE A N 2
ATOM 4679 C CA . PHE A 1 105 ? 165.813 26.889 -11.296 1.00 0.00 105 PHE A CA 2
ATOM 4680 C C . PHE A 1 105 ? 166.189 27.625 -12.576 1.00 0.00 105 PHE A C 2
ATOM 4681 O O . PHE A 1 105 ? 167.207 28.316 -12.631 1.00 0.00 105 PHE A O 2
ATOM 4698 N N . GLY A 1 106 ? 165.362 27.473 -13.605 1.00 0.00 106 GLY A N 2
ATOM 4699 C CA . GLY A 1 106 ? 165.598 28.135 -14.882 1.00 0.00 106 GLY A CA 2
ATOM 4700 C C . GLY A 1 106 ? 166.434 27.262 -15.809 1.00 0.00 106 GLY A C 2
ATOM 4701 O O . GLY A 1 106 ? 166.957 27.734 -16.818 1.00 0.00 106 GLY A O 2
ATOM 4705 N N . GLY A 1 107 ? 166.555 25.985 -15.460 1.00 0.00 107 GLY A N 2
ATOM 4706 C CA . GLY A 1 107 ? 167.385 25.059 -16.221 1.00 0.00 107 GLY A CA 2
ATOM 4707 C C . GLY A 1 107 ? 168.834 25.107 -15.755 1.00 0.00 107 GLY A C 2
ATOM 4708 O O . GLY A 1 107 ? 169.723 24.552 -16.400 1.00 0.00 107 GLY A O 2
ATOM 4712 N N . ARG A 1 108 ? 169.067 25.775 -14.630 1.00 0.00 108 ARG A N 2
ATOM 4713 C CA . ARG A 1 108 ? 170.422 26.066 -14.177 1.00 0.00 108 ARG A CA 2
ATOM 4714 C C . ARG A 1 108 ? 170.759 25.289 -12.912 1.00 0.00 108 ARG A C 2
ATOM 4715 O O . ARG A 1 108 ? 169.880 24.986 -12.105 1.00 0.00 108 ARG A O 2
ATOM 4736 N N . ASP A 1 109 ? 172.037 24.969 -12.743 1.00 0.00 109 ASP A N 2
ATOM 4737 C CA . ASP A 1 109 ? 172.511 24.321 -11.526 1.00 0.00 109 ASP A CA 2
ATOM 4738 C C . ASP A 1 109 ? 172.736 25.338 -10.414 1.00 0.00 109 ASP A C 2
ATOM 4739 O O . ASP A 1 109 ? 173.589 26.218 -10.527 1.00 0.00 109 ASP A O 2
ATOM 4748 N N . PRO A 1 110 ? 171.966 25.211 -9.338 1.00 0.00 110 PRO A N 2
ATOM 4749 C CA . PRO A 1 110 ? 172.010 26.176 -8.246 1.00 0.00 110 PRO A CA 2
ATOM 4750 C C . PRO A 1 110 ? 173.281 26.016 -7.421 1.00 0.00 110 PRO A C 2
ATOM 4751 O O . PRO A 1 110 ? 173.585 26.846 -6.565 1.00 0.00 110 PRO A O 2
ATOM 4762 N N . PHE A 1 111 ? 174.019 24.943 -7.684 1.00 0.00 111 PHE A N 2
ATOM 4763 C CA . PHE A 1 111 ? 175.268 24.681 -6.979 1.00 0.00 111 PHE A CA 2
ATOM 4764 C C . PHE A 1 111 ? 176.470 25.115 -7.808 1.00 0.00 111 PHE A C 2
ATOM 4765 O O . PHE A 1 111 ? 177.617 24.943 -7.394 1.00 0.00 111 PHE A O 2
ATOM 4782 N N . SER A 1 112 ? 176.201 25.680 -8.980 1.00 0.00 112 SER A N 2
ATOM 4783 C CA . SER A 1 112 ? 177.259 26.169 -9.855 1.00 0.00 112 SER A CA 2
ATOM 4784 C C . SER A 1 112 ? 177.523 27.652 -9.625 1.00 0.00 112 SER A C 2
ATOM 4785 O O . SER A 1 112 ? 176.740 28.336 -8.966 1.00 0.00 112 SER A O 2
ATOM 4793 N N . PHE A 1 113 ? 178.629 28.143 -10.172 1.00 0.00 113 PHE A N 2
ATOM 4794 C CA . PHE A 1 113 ? 178.994 29.548 -10.034 1.00 0.00 113 PHE A CA 2
ATOM 4795 C C . PHE A 1 113 ? 179.221 30.195 -11.394 1.00 0.00 113 PHE A C 2
ATOM 4796 O O . PHE A 1 113 ? 179.802 29.587 -12.293 1.00 0.00 113 PHE A O 2
ATOM 4813 N N . ASP A 1 114 ? 178.760 31.433 -11.539 1.00 0.00 114 ASP A N 2
ATOM 4814 C CA . ASP A 1 114 ? 178.875 32.150 -12.803 1.00 0.00 114 ASP A CA 2
ATOM 4815 C C . ASP A 1 114 ? 180.261 32.760 -12.965 1.00 0.00 114 ASP A C 2
ATOM 4816 O O . ASP A 1 114 ? 180.577 33.340 -14.004 1.00 0.00 114 ASP A O 2
ATOM 4825 N N . PHE A 1 115 ? 181.086 32.626 -11.932 1.00 0.00 115 PHE A N 2
ATOM 4826 C CA . PHE A 1 115 ? 182.408 33.241 -11.923 1.00 0.00 115 PHE A CA 2
ATOM 4827 C C . PHE A 1 115 ? 183.504 32.189 -11.820 1.00 0.00 115 PHE A C 2
ATOM 4828 O O . PHE A 1 115 ? 184.671 32.464 -12.102 1.00 0.00 115 PHE A O 2
ATOM 4845 N N . PHE A 1 116 ? 183.123 30.982 -11.414 1.00 0.00 116 PHE A N 2
ATOM 4846 C CA . PHE A 1 116 ? 184.088 29.919 -11.161 1.00 0.00 116 PHE A CA 2
ATOM 4847 C C . PHE A 1 116 ? 183.811 28.704 -12.038 1.00 0.00 116 PHE A C 2
ATOM 4848 O O . PHE A 1 116 ? 184.735 28.015 -12.470 1.00 0.00 116 PHE A O 2
ATOM 4865 N N . GLU A 1 117 ? 182.534 28.447 -12.298 1.00 0.00 117 GLU A N 2
ATOM 4866 C CA . GLU A 1 117 ? 182.130 27.290 -13.088 1.00 0.00 117 GLU A CA 2
ATOM 4867 C C . GLU A 1 117 ? 181.690 27.704 -14.486 1.00 0.00 117 GLU A C 2
ATOM 4868 O O . GLU A 1 117 ? 181.066 26.925 -15.207 1.00 0.00 117 GLU A O 2
ATOM 4880 N N . ASP A 1 118 ? 182.018 28.935 -14.864 1.00 0.00 118 ASP A N 2
ATOM 4881 C CA . ASP A 1 118 ? 181.629 29.466 -16.165 1.00 0.00 118 ASP A CA 2
ATOM 4882 C C . ASP A 1 118 ? 182.337 28.730 -17.295 1.00 0.00 118 ASP A C 2
ATOM 4883 O O . ASP A 1 118 ? 183.546 28.503 -17.239 1.00 0.00 118 ASP A O 2
ATOM 4892 N N . PRO A 1 119 ? 181.578 28.359 -18.320 1.00 0.00 119 PRO A N 2
ATOM 4893 C CA . PRO A 1 119 ? 182.122 27.608 -19.445 1.00 0.00 119 PRO A CA 2
ATOM 4894 C C . PRO A 1 119 ? 183.326 28.318 -20.050 1.00 0.00 119 PRO A C 2
ATOM 4895 O O . PRO A 1 119 ? 184.252 27.676 -20.547 1.00 0.00 119 PRO A O 2
ATOM 4906 N N . PHE A 1 120 ? 183.308 29.645 -20.006 1.00 0.00 120 PHE A N 2
ATOM 4907 C CA . PHE A 1 120 ? 184.266 30.450 -20.754 1.00 0.00 120 PHE A CA 2
ATOM 4908 C C . PHE A 1 120 ? 185.432 30.880 -19.872 1.00 0.00 120 PHE A C 2
ATOM 4909 O O . PHE A 1 120 ? 186.286 31.660 -20.293 1.00 0.00 120 PHE A O 2
ATOM 4926 N N . GLU A 1 121 ? 185.461 30.366 -18.647 1.00 0.00 121 GLU A N 2
ATOM 4927 C CA . GLU A 1 121 ? 186.590 30.587 -17.751 1.00 0.00 121 GLU A CA 2
ATOM 4928 C C . GLU A 1 121 ? 187.509 29.373 -17.712 1.00 0.00 121 GLU A C 2
ATOM 4929 O O . GLU A 1 121 ? 188.081 29.049 -16.671 1.00 0.00 121 GLU A O 2
ATOM 4941 N N . ASP A 1 122 ? 187.646 28.705 -18.852 1.00 0.00 122 ASP A N 2
ATOM 4942 C CA . ASP A 1 122 ? 188.497 27.525 -18.950 1.00 0.00 122 ASP A CA 2
ATOM 4943 C C . ASP A 1 122 ? 189.053 27.362 -20.359 1.00 0.00 122 ASP A C 2
ATOM 4944 O O . ASP A 1 122 ? 188.300 27.214 -21.321 1.00 0.00 122 ASP A O 2
ATOM 4953 N N . PHE A 1 123 ? 190.377 27.391 -20.474 1.00 0.00 123 PHE A N 2
ATOM 4954 C CA . PHE A 1 123 ? 191.036 27.263 -21.768 1.00 0.00 123 PHE A CA 2
ATOM 4955 C C . PHE A 1 123 ? 190.533 26.039 -22.524 1.00 0.00 123 PHE A C 2
ATOM 4956 O O . PHE A 1 123 ? 190.261 26.106 -23.722 1.00 0.00 123 PHE A O 2
ATOM 4973 N N . PHE A 1 124 ? 190.412 24.921 -21.815 1.00 0.00 124 PHE A N 2
ATOM 4974 C CA . PHE A 1 124 ? 190.029 23.659 -22.436 1.00 0.00 124 PHE A CA 2
ATOM 4975 C C . PHE A 1 124 ? 188.514 23.525 -22.522 1.00 0.00 124 PHE A C 2
ATOM 4976 O O . PHE A 1 124 ? 187.993 22.787 -23.358 1.00 0.00 124 PHE A O 2
ATOM 4993 N N . GLY A 1 125 ? 187.811 24.244 -21.654 1.00 0.00 125 GLY A N 2
ATOM 4994 C CA . GLY A 1 125 ? 186.353 24.250 -21.666 1.00 0.00 125 GLY A CA 2
ATOM 4995 C C . GLY A 1 125 ? 185.792 22.974 -21.050 1.00 0.00 125 GLY A C 2
ATOM 4996 O O . GLY A 1 125 ? 185.098 22.206 -21.715 1.00 0.00 125 GLY A O 2
ATOM 5000 N N . ASN A 1 126 ? 186.098 22.755 -19.776 1.00 0.00 126 ASN A N 2
ATOM 5001 C CA . ASN A 1 126 ? 185.648 21.558 -19.075 1.00 0.00 126 ASN A CA 2
ATOM 5002 C C . ASN A 1 126 ? 184.356 21.820 -18.312 1.00 0.00 126 ASN A C 2
ATOM 5003 O O . ASN A 1 126 ? 183.958 21.029 -17.456 1.00 0.00 126 ASN A O 2
ATOM 5014 N N . ARG A 1 127 ? 183.705 22.935 -18.626 1.00 0.00 127 ARG A N 2
ATOM 5015 C CA . ARG A 1 127 ? 182.436 23.284 -17.997 1.00 0.00 127 ARG A CA 2
ATOM 5016 C C . ARG A 1 127 ? 181.404 23.704 -19.035 1.00 0.00 127 ARG A C 2
ATOM 5017 O O . ARG A 1 127 ? 180.476 24.454 -18.734 1.00 0.00 127 ARG A O 2
ATOM 5038 N N . ARG A 1 128 ? 181.570 23.214 -20.259 1.00 0.00 128 ARG A N 2
ATOM 5039 C CA . ARG A 1 128 ? 180.666 23.556 -21.350 1.00 0.00 128 ARG A CA 2
ATOM 5040 C C . ARG A 1 128 ? 179.512 22.565 -21.440 1.00 0.00 128 ARG A C 2
ATOM 5041 O O . ARG A 1 128 ? 178.454 22.877 -21.987 1.00 0.00 128 ARG A O 2
ATOM 5062 N N . GLY A 1 129 ? 179.722 21.369 -20.901 1.00 0.00 129 GLY A N 2
ATOM 5063 C CA . GLY A 1 129 ? 178.711 20.320 -20.946 1.00 0.00 129 GLY A CA 2
ATOM 5064 C C . GLY A 1 129 ? 178.616 19.705 -22.336 1.00 0.00 129 GLY A C 2
ATOM 5065 O O . GLY A 1 129 ? 179.584 19.137 -22.841 1.00 0.00 129 GLY A O 2
ATOM 5069 N N . PRO A 1 130 ? 177.444 19.823 -22.951 1.00 0.00 130 PRO A N 2
ATOM 5070 C CA . PRO A 1 130 ? 177.209 19.245 -24.269 1.00 0.00 130 PRO A CA 2
ATOM 5071 C C . PRO A 1 130 ? 177.801 20.120 -25.367 1.00 0.00 130 PRO A C 2
ATOM 5072 O O . PRO A 1 130 ? 178.539 21.092 -25.207 1.00 0.00 130 PRO A O 2
ATOM 5083 N N . ARG A 1 131 ? 177.319 19.610 -26.519 1.00 0.00 131 ARG A N 2
ATOM 5084 C CA . ARG A 1 131 ? 177.478 19.987 -27.919 1.00 0.00 131 ARG A CA 2
ATOM 5085 C C . ARG A 1 131 ? 176.511 21.099 -28.303 1.00 0.00 131 ARG A C 2
ATOM 5086 O O . ARG A 1 131 ? 175.318 21.027 -28.006 1.00 0.00 131 ARG A O 2
ATOM 5107 N N . GLY A 1 132 ? 177.032 22.127 -28.964 1.00 0.00 132 GLY A N 2
ATOM 5108 C CA . GLY A 1 132 ? 176.233 23.293 -29.321 1.00 0.00 132 GLY A CA 2
ATOM 5109 C C . GLY A 1 132 ? 176.571 24.485 -28.435 1.00 0.00 132 GLY A C 2
ATOM 5110 O O . GLY A 1 132 ? 175.704 25.297 -28.113 1.00 0.00 132 GLY A O 2
ATOM 5114 N N . GLY A 1 133 ? 177.837 24.584 -28.044 1.00 0.00 133 GLY A N 2
ATOM 5115 C CA . GLY A 1 133 ? 178.273 25.621 -27.116 1.00 0.00 133 GLY A CA 2
ATOM 5116 C C . GLY A 1 133 ? 178.224 26.997 -27.766 1.00 0.00 133 GLY A C 2
ATOM 5117 O O . GLY A 1 133 ? 178.518 27.146 -28.952 1.00 0.00 133 GLY A O 2
ATOM 5121 N N . MET A 1 134 ? 177.850 28.003 -26.982 1.00 0.00 134 MET A N 2
ATOM 5122 C CA . MET A 1 134 ? 177.766 29.372 -27.479 1.00 0.00 134 MET A CA 2
ATOM 5123 C C . MET A 1 134 ? 179.149 29.934 -27.783 1.00 0.00 134 MET A C 2
ATOM 5124 O O . MET A 1 134 ? 179.919 30.240 -26.872 1.00 0.00 134 MET A O 2
ATOM 5138 N N . GLY A 1 135 ? 179.459 30.065 -29.068 1.00 0.00 135 GLY A N 2
ATOM 5139 C CA . GLY A 1 135 ? 180.763 30.560 -29.494 1.00 0.00 135 GLY A CA 2
ATOM 5140 C C . GLY A 1 135 ? 181.726 29.411 -29.765 1.00 0.00 135 GLY A C 2
ATOM 5141 O O . GLY A 1 135 ? 182.863 29.627 -30.185 1.00 0.00 135 GLY A O 2
ATOM 5145 N N . ASN A 1 136 ? 181.264 28.189 -29.522 1.00 0.00 136 ASN A N 2
ATOM 5146 C CA . ASN A 1 136 ? 182.090 27.004 -29.722 1.00 0.00 136 ASN A CA 2
ATOM 5147 C C . ASN A 1 136 ? 181.638 26.217 -30.946 1.00 0.00 136 ASN A C 2
ATOM 5148 O O . ASN A 1 136 ? 182.460 25.738 -31.726 1.00 0.00 136 ASN A O 2
ATOM 5159 N N . PHE A 1 137 ? 180.325 26.087 -31.107 1.00 0.00 137 PHE A N 2
ATOM 5160 C CA . PHE A 1 137 ? 179.760 25.379 -32.250 1.00 0.00 137 PHE A CA 2
ATOM 5161 C C . PHE A 1 137 ? 179.987 26.149 -33.543 1.00 0.00 137 PHE A C 2
ATOM 5162 O O . PHE A 1 137 ? 179.722 27.350 -33.617 1.00 0.00 137 PHE A O 2
ATOM 5179 N N . LYS A 1 138 ? 180.479 25.453 -34.563 1.00 0.00 138 LYS A N 2
ATOM 5180 C CA . LYS A 1 138 ? 180.907 26.101 -35.798 1.00 0.00 138 LYS A CA 2
ATOM 5181 C C . LYS A 1 138 ? 179.804 26.066 -36.849 1.00 0.00 138 LYS A C 2
ATOM 5182 O O . LYS A 1 138 ? 179.303 27.108 -37.270 1.00 0.00 138 LYS A O 2
ATOM 5201 N N . SER A 1 139 ? 179.431 24.862 -37.268 1.00 0.00 139 SER A N 2
ATOM 5202 C CA . SER A 1 139 ? 178.524 24.691 -38.396 1.00 0.00 139 SER A CA 2
ATOM 5203 C C . SER A 1 139 ? 177.939 23.285 -38.425 1.00 0.00 139 SER A C 2
ATOM 5204 O O . SER A 1 139 ? 178.528 22.346 -37.889 1.00 0.00 139 SER A O 2
ATOM 5212 N N . ILE A 1 140 ? 176.778 23.145 -39.054 1.00 0.00 140 ILE A N 2
ATOM 5213 C CA . ILE A 1 140 ? 176.121 21.849 -39.174 1.00 0.00 140 ILE A CA 2
ATOM 5214 C C . ILE A 1 140 ? 175.383 21.725 -40.500 1.00 0.00 140 ILE A C 2
ATOM 5215 O O . ILE A 1 140 ? 174.779 22.687 -40.977 1.00 0.00 140 ILE A O 2
ATOM 5231 N N . SER A 1 141 ? 175.434 20.537 -41.093 1.00 0.00 141 SER A N 2
ATOM 5232 C CA . SER A 1 141 ? 174.694 20.259 -42.318 1.00 0.00 141 SER A CA 2
ATOM 5233 C C . SER A 1 141 ? 174.104 18.854 -42.298 1.00 0.00 141 SER A C 2
ATOM 5234 O O . SER A 1 141 ? 174.825 17.871 -42.131 1.00 0.00 141 SER A O 2
ATOM 5242 N N . THR A 1 142 ? 172.790 18.768 -42.470 1.00 0.00 142 THR A N 2
ATOM 5243 C CA . THR A 1 142 ? 172.086 17.495 -42.363 1.00 0.00 142 THR A CA 2
ATOM 5244 C C . THR A 1 142 ? 171.379 17.145 -43.666 1.00 0.00 142 THR A C 2
ATOM 5245 O O . THR A 1 142 ? 170.726 17.992 -44.276 1.00 0.00 142 THR A O 2
ATOM 5256 N N . SER A 1 143 ? 171.514 15.893 -44.090 1.00 0.00 143 SER A N 2
ATOM 5257 C CA . SER A 1 143 ? 170.869 15.423 -45.309 1.00 0.00 143 SER A CA 2
ATOM 5258 C C . SER A 1 143 ? 170.260 14.041 -45.113 1.00 0.00 143 SER A C 2
ATOM 5259 O O . SER A 1 143 ? 170.947 13.101 -44.712 1.00 0.00 143 SER A O 2
ATOM 5267 N N . THR A 1 144 ? 168.968 13.923 -45.397 1.00 0.00 144 THR A N 2
ATOM 5268 C CA . THR A 1 144 ? 168.252 12.667 -45.205 1.00 0.00 144 THR A CA 2
ATOM 5269 C C . THR A 1 144 ? 167.735 12.119 -46.529 1.00 0.00 144 THR A C 2
ATOM 5270 O O . THR A 1 144 ? 167.200 12.863 -47.352 1.00 0.00 144 THR A O 2
ATOM 5281 N N . LYS A 1 145 ? 167.898 10.816 -46.729 1.00 0.00 145 LYS A N 2
ATOM 5282 C CA . LYS A 1 145 ? 167.384 10.155 -47.923 1.00 0.00 145 LYS A CA 2
ATOM 5283 C C . LYS A 1 145 ? 166.634 8.878 -47.564 1.00 0.00 145 LYS A C 2
ATOM 5284 O O . LYS A 1 145 ? 166.908 8.252 -46.540 1.00 0.00 145 LYS A O 2
ATOM 5303 N N . MET A 1 146 ? 165.687 8.496 -48.414 1.00 0.00 146 MET A N 2
ATOM 5304 C CA . MET A 1 146 ? 164.929 7.266 -48.213 1.00 0.00 146 MET A CA 2
ATOM 5305 C C . MET A 1 146 ? 165.389 6.174 -49.171 1.00 0.00 146 MET A C 2
ATOM 5306 O O . MET A 1 146 ? 165.334 6.339 -50.389 1.00 0.00 146 MET A O 2
ATOM 5320 N N . VAL A 1 147 ? 165.842 5.056 -48.612 1.00 0.00 147 VAL A N 2
ATOM 5321 C CA . VAL A 1 147 ? 166.340 3.945 -49.415 1.00 0.00 147 VAL A CA 2
ATOM 5322 C C . VAL A 1 147 ? 165.647 2.642 -49.040 1.00 0.00 147 VAL A C 2
ATOM 5323 O O . VAL A 1 147 ? 165.888 2.084 -47.969 1.00 0.00 147 VAL A O 2
ATOM 5336 N N . ASN A 1 148 ? 164.783 2.160 -49.928 1.00 0.00 148 ASN A N 2
ATOM 5337 C CA . ASN A 1 148 ? 164.067 0.912 -49.701 1.00 0.00 148 ASN A CA 2
ATOM 5338 C C . ASN A 1 148 ? 163.228 0.980 -48.432 1.00 0.00 148 ASN A C 2
ATOM 5339 O O . ASN A 1 148 ? 163.090 -0.009 -47.713 1.00 0.00 148 ASN A O 2
ATOM 5350 N N . GLY A 1 149 ? 162.670 2.155 -48.161 1.00 0.00 149 GLY A N 2
ATOM 5351 C CA . GLY A 1 149 ? 161.778 2.335 -47.021 1.00 0.00 149 GLY A CA 2
ATOM 5352 C C . GLY A 1 149 ? 162.550 2.774 -45.783 1.00 0.00 149 GLY A C 2
ATOM 5353 O O . GLY A 1 149 ? 161.957 3.155 -44.773 1.00 0.00 149 GLY A O 2
ATOM 5357 N N . ARG A 1 150 ? 163.874 2.719 -45.867 1.00 0.00 150 ARG A N 2
ATOM 5358 C CA . ARG A 1 150 ? 164.728 3.023 -44.725 1.00 0.00 150 ARG A CA 2
ATOM 5359 C C . ARG A 1 150 ? 165.132 4.492 -44.715 1.00 0.00 150 ARG A C 2
ATOM 5360 O O . ARG A 1 150 ? 165.416 5.075 -45.761 1.00 0.00 150 ARG A O 2
ATOM 5381 N N . LYS A 1 151 ? 165.153 5.085 -43.526 1.00 0.00 151 LYS A N 2
ATOM 5382 C CA . LYS A 1 151 ? 165.532 6.485 -43.376 1.00 0.00 151 LYS A CA 2
ATOM 5383 C C . LYS A 1 151 ? 167.010 6.623 -43.031 1.00 0.00 151 LYS A C 2
ATOM 5384 O O . LYS A 1 151 ? 167.445 6.225 -41.951 1.00 0.00 151 LYS A O 2
ATOM 5403 N N . ILE A 1 152 ? 167.777 7.190 -43.956 1.00 0.00 152 ILE A N 2
ATOM 5404 C CA . ILE A 1 152 ? 169.215 7.344 -43.769 1.00 0.00 152 ILE A CA 2
ATOM 5405 C C . ILE A 1 152 ? 169.603 8.814 -43.673 1.00 0.00 152 ILE A C 2
ATOM 5406 O O . ILE A 1 152 ? 169.432 9.574 -44.626 1.00 0.00 152 ILE A O 2
ATOM 5422 N N . THR A 1 153 ? 170.126 9.208 -42.517 1.00 0.00 153 THR A N 2
ATOM 5423 C CA . THR A 1 153 ? 170.464 10.604 -42.266 1.00 0.00 153 THR A CA 2
ATOM 5424 C C . THR A 1 153 ? 171.964 10.780 -42.067 1.00 0.00 153 THR A C 2
ATOM 5425 O O . THR A 1 153 ? 172.586 10.052 -41.294 1.00 0.00 153 THR A O 2
ATOM 5436 N N . THR A 1 154 ? 172.539 11.751 -42.767 1.00 0.00 154 THR A N 2
ATOM 5437 C CA . THR A 1 154 ? 173.934 12.121 -42.564 1.00 0.00 154 THR A CA 2
ATOM 5438 C C . THR A 1 154 ? 174.052 13.482 -41.891 1.00 0.00 154 THR A C 2
ATOM 5439 O O . THR A 1 154 ? 173.526 14.478 -42.387 1.00 0.00 154 THR A O 2
ATOM 5450 N N . LYS A 1 155 ? 174.745 13.519 -40.758 1.00 0.00 155 LYS A N 2
ATOM 5451 C CA . LYS A 1 155 ? 174.859 14.739 -39.969 1.00 0.00 155 LYS A CA 2
ATOM 5452 C C . LYS A 1 155 ? 176.302 15.220 -39.904 1.00 0.00 155 LYS A C 2
ATOM 5453 O O . LYS A 1 155 ? 177.114 14.680 -39.153 1.00 0.00 155 LYS A O 2
ATOM 5472 N N . ARG A 1 156 ? 176.617 16.240 -40.697 1.00 0.00 156 ARG A N 2
ATOM 5473 C CA . ARG A 1 156 ? 177.946 16.840 -40.682 1.00 0.00 156 ARG A CA 2
ATOM 5474 C C . ARG A 1 156 ? 178.044 17.935 -39.627 1.00 0.00 156 ARG A C 2
ATOM 5475 O O . ARG A 1 156 ? 177.513 19.031 -39.805 1.00 0.00 156 ARG A O 2
ATOM 5496 N N . ILE A 1 157 ? 178.727 17.631 -38.528 1.00 0.00 157 ILE A N 2
ATOM 5497 C CA . ILE A 1 157 ? 178.742 18.514 -37.367 1.00 0.00 157 ILE A CA 2
ATOM 5498 C C . ILE A 1 157 ? 180.155 18.985 -37.052 1.00 0.00 157 ILE A C 2
ATOM 5499 O O . ILE A 1 157 ? 181.067 18.175 -36.878 1.00 0.00 157 ILE A O 2
ATOM 5515 N N . VAL A 1 158 ? 180.332 20.300 -36.978 1.00 0.00 158 VAL A N 2
ATOM 5516 C CA . VAL A 1 158 ? 181.633 20.882 -36.668 1.00 0.00 158 VAL A CA 2
ATOM 5517 C C . VAL A 1 158 ? 181.565 21.745 -35.415 1.00 0.00 158 VAL A C 2
ATOM 5518 O O . VAL A 1 158 ? 180.737 22.652 -35.318 1.00 0.00 158 VAL A O 2
ATOM 5531 N N . GLU A 1 159 ? 182.441 21.459 -34.458 1.00 0.00 159 GLU A N 2
ATOM 5532 C CA . GLU A 1 159 ? 182.502 22.229 -33.221 1.00 0.00 159 GLU A CA 2
ATOM 5533 C C . GLU A 1 159 ? 183.916 22.252 -32.656 1.00 0.00 159 GLU A C 2
ATOM 5534 O O . GLU A 1 159 ? 184.591 21.223 -32.607 1.00 0.00 159 GLU A O 2
ATOM 5546 N N . ASN A 1 160 ? 184.359 23.429 -32.229 1.00 0.00 160 ASN A N 2
ATOM 5547 C CA . ASN A 1 160 ? 185.705 23.594 -31.694 1.00 0.00 160 ASN A CA 2
ATOM 5548 C C . ASN A 1 160 ? 186.758 23.187 -32.716 1.00 0.00 160 ASN A C 2
ATOM 5549 O O . ASN A 1 160 ? 187.844 22.734 -32.356 1.00 0.00 160 ASN A O 2
ATOM 5560 N N . GLY A 1 161 ? 186.429 23.349 -33.993 1.00 0.00 161 GLY A N 2
ATOM 5561 C CA . GLY A 1 161 ? 187.375 23.077 -35.068 1.00 0.00 161 GLY A CA 2
ATOM 5562 C C . GLY A 1 161 ? 187.398 21.596 -35.422 1.00 0.00 161 GLY A C 2
ATOM 5563 O O . GLY A 1 161 ? 188.138 21.169 -36.307 1.00 0.00 161 GLY A O 2
ATOM 5567 N N . GLN A 1 162 ? 186.581 20.813 -34.724 1.00 0.00 162 GLN A N 2
ATOM 5568 C CA . GLN A 1 162 ? 186.535 19.372 -34.933 1.00 0.00 162 GLN A CA 2
ATOM 5569 C C . GLN A 1 162 ? 185.366 18.982 -35.829 1.00 0.00 162 GLN A C 2
ATOM 5570 O O . GLN A 1 162 ? 184.225 19.369 -35.580 1.00 0.00 162 GLN A O 2
ATOM 5584 N N . GLU A 1 163 ? 185.660 18.214 -36.873 1.00 0.00 163 GLU A N 2
ATOM 5585 C CA . GLU A 1 163 ? 184.645 17.825 -37.846 1.00 0.00 163 GLU A CA 2
ATOM 5586 C C . GLU A 1 163 ? 184.268 16.357 -37.691 1.00 0.00 163 GLU A C 2
ATOM 5587 O O . GLU A 1 163 ? 185.107 15.470 -37.850 1.00 0.00 163 GLU A O 2
ATOM 5599 N N . ARG A 1 164 ? 183.001 16.106 -37.378 1.00 0.00 164 ARG A N 2
ATOM 5600 C CA . ARG A 1 164 ? 182.509 14.745 -37.207 1.00 0.00 164 ARG A CA 2
ATOM 5601 C C . ARG A 1 164 ? 181.212 14.527 -37.976 1.00 0.00 164 ARG A C 2
ATOM 5602 O O . ARG A 1 164 ? 180.209 15.191 -37.720 1.00 0.00 164 ARG A O 2
ATOM 5623 N N . VAL A 1 165 ? 181.241 13.591 -38.918 1.00 0.00 165 VAL A N 2
ATOM 5624 C CA . VAL A 1 165 ? 180.059 13.262 -39.707 1.00 0.00 165 VAL A CA 2
ATOM 5625 C C . VAL A 1 165 ? 179.397 11.986 -39.202 1.00 0.00 165 VAL A C 2
ATOM 5626 O O . VAL A 1 165 ? 180.018 10.924 -39.170 1.00 0.00 165 VAL A O 2
ATOM 5639 N N . GLU A 1 166 ? 178.133 12.099 -38.806 1.00 0.00 166 GLU A N 2
ATOM 5640 C CA . GLU A 1 166 ? 177.432 10.995 -38.161 1.00 0.00 166 GLU A CA 2
ATOM 5641 C C . GLU A 1 166 ? 176.449 10.332 -39.118 1.00 0.00 166 GLU A C 2
ATOM 5642 O O . GLU A 1 166 ? 175.718 11.010 -39.841 1.00 0.00 166 GLU A O 2
ATOM 5654 N N . VAL A 1 167 ? 176.435 9.004 -39.118 1.00 0.00 167 VAL A N 2
ATOM 5655 C CA . VAL A 1 167 ? 175.540 8.246 -39.983 1.00 0.00 167 VAL A CA 2
ATOM 5656 C C . VAL A 1 167 ? 174.593 7.374 -39.170 1.00 0.00 167 VAL A C 2
ATOM 5657 O O . VAL A 1 167 ? 175.029 6.565 -38.349 1.00 0.00 167 VAL A O 2
ATOM 5670 N N . GLU A 1 168 ? 173.296 7.541 -39.400 1.00 0.00 168 GLU A N 2
ATOM 5671 C CA . GLU A 1 168 ? 172.284 6.782 -38.677 1.00 0.00 168 GLU A CA 2
ATOM 5672 C C . GLU A 1 168 ? 171.197 6.277 -39.616 1.00 0.00 168 GLU A C 2
ATOM 5673 O O . GLU A 1 168 ? 170.902 6.904 -40.633 1.00 0.00 168 GLU A O 2
ATOM 5685 N N . GLU A 1 169 ? 170.603 5.139 -39.269 1.00 0.00 169 GLU A N 2
ATOM 5686 C CA . GLU A 1 169 ? 169.530 4.560 -40.070 1.00 0.00 169 GLU A CA 2
ATOM 5687 C C . GLU A 1 169 ? 168.315 4.236 -39.210 1.00 0.00 169 GLU A C 2
ATOM 5688 O O . GLU A 1 169 ? 168.397 3.431 -38.281 1.00 0.00 169 GLU A O 2
ATOM 5700 N N . ASP A 1 170 ? 167.189 4.865 -39.525 1.00 0.00 170 ASP A N 2
ATOM 5701 C CA . ASP A 1 170 ? 165.972 4.700 -38.738 1.00 0.00 170 ASP A CA 2
ATOM 5702 C C . ASP A 1 170 ? 166.218 5.029 -37.271 1.00 0.00 170 ASP A C 2
ATOM 5703 O O . ASP A 1 170 ? 165.635 4.410 -36.380 1.00 0.00 170 ASP A O 2
ATOM 5712 N N . GLY A 1 171 ? 167.082 6.008 -37.025 1.00 0.00 171 GLY A N 2
ATOM 5713 C CA . GLY A 1 171 ? 167.322 6.497 -35.674 1.00 0.00 171 GLY A CA 2
ATOM 5714 C C . GLY A 1 171 ? 168.463 5.737 -35.008 1.00 0.00 171 GLY A C 2
ATOM 5715 O O . GLY A 1 171 ? 168.891 6.081 -33.907 1.00 0.00 171 GLY A O 2
ATOM 5719 N N . GLN A 1 172 ? 168.951 4.702 -35.684 1.00 0.00 172 GLN A N 2
ATOM 5720 C CA . GLN A 1 172 ? 170.011 3.863 -35.139 1.00 0.00 172 GLN A CA 2
ATOM 5721 C C . GLN A 1 172 ? 171.380 4.315 -35.630 1.00 0.00 172 GLN A C 2
ATOM 5722 O O . GLN A 1 172 ? 171.643 4.337 -36.832 1.00 0.00 172 GLN A O 2
ATOM 5736 N N . LEU A 1 173 ? 172.250 4.678 -34.692 1.00 0.00 173 LEU A N 2
ATOM 5737 C CA . LEU A 1 173 ? 173.616 5.064 -35.023 1.00 0.00 173 LEU A CA 2
ATOM 5738 C C . LEU A 1 173 ? 174.414 3.876 -35.543 1.00 0.00 173 LEU A C 2
ATOM 5739 O O . LEU A 1 173 ? 174.470 2.826 -34.904 1.00 0.00 173 LEU A O 2
ATOM 5755 N N . LYS A 1 174 ? 175.032 4.048 -36.707 1.00 0.00 174 LYS A N 2
ATOM 5756 C CA . LYS A 1 174 ? 175.834 2.992 -37.312 1.00 0.00 174 LYS A CA 2
ATOM 5757 C C . LYS A 1 174 ? 177.322 3.305 -37.214 1.00 0.00 174 LYS A C 2
ATOM 5758 O O . LYS A 1 174 ? 178.131 2.429 -36.912 1.00 0.00 174 LYS A O 2
ATOM 5777 N N . SER A 1 175 ? 177.675 4.560 -37.470 1.00 0.00 175 SER A N 2
ATOM 5778 C CA . SER A 1 175 ? 179.074 4.968 -37.508 1.00 0.00 175 SER A CA 2
ATOM 5779 C C . SER A 1 175 ? 179.203 6.480 -37.646 1.00 0.00 175 SER A C 2
ATOM 5780 O O . SER A 1 175 ? 178.212 7.182 -37.848 1.00 0.00 175 SER A O 2
ATOM 5788 N N . LEU A 1 176 ? 180.431 6.977 -37.536 1.00 0.00 176 LEU A N 2
ATOM 5789 C CA . LEU A 1 176 ? 180.722 8.373 -37.838 1.00 0.00 176 LEU A CA 2
ATOM 5790 C C . LEU A 1 176 ? 182.170 8.551 -38.279 1.00 0.00 176 LEU A C 2
ATOM 5791 O O . LEU A 1 176 ? 183.019 7.701 -38.010 1.00 0.00 176 LEU A O 2
ATOM 5807 N N . THR A 1 177 ? 182.444 9.660 -38.956 1.00 0.00 177 THR A N 2
ATOM 5808 C CA . THR A 1 177 ? 183.798 9.971 -39.400 1.00 0.00 177 THR A CA 2
ATOM 5809 C C . THR A 1 177 ? 184.384 11.134 -38.609 1.00 0.00 177 THR A C 2
ATOM 5810 O O . THR A 1 177 ? 183.880 12.255 -38.670 1.00 0.00 177 THR A O 2
ATOM 5821 N N . ILE A 1 178 ? 185.451 10.860 -37.867 1.00 0.00 178 ILE A N 2
ATOM 5822 C CA . ILE A 1 178 ? 186.054 11.859 -36.993 1.00 0.00 178 ILE A CA 2
ATOM 5823 C C . ILE A 1 178 ? 187.372 12.366 -37.563 1.00 0.00 178 ILE A C 2
ATOM 5824 O O . ILE A 1 178 ? 188.412 11.724 -37.416 1.00 0.00 178 ILE A O 2
ATOM 5840 N N . ASN A 1 179 ? 187.323 13.523 -38.214 1.00 0.00 179 ASN A N 2
ATOM 5841 C CA . ASN A 1 179 ? 188.504 14.096 -38.849 1.00 0.00 179 ASN A CA 2
ATOM 5842 C C . ASN A 1 179 ? 189.177 13.088 -39.771 1.00 0.00 179 ASN A C 2
ATOM 5843 O O . ASN A 1 179 ? 190.404 12.991 -39.812 1.00 0.00 179 ASN A O 2
ATOM 5854 N N . GLY A 1 180 ? 188.368 12.338 -40.512 1.00 0.00 180 GLY A N 2
ATOM 5855 C CA . GLY A 1 180 ? 188.885 11.356 -41.457 1.00 0.00 180 GLY A CA 2
ATOM 5856 C C . GLY A 1 180 ? 188.818 9.947 -40.879 1.00 0.00 180 GLY A C 2
ATOM 5857 O O . GLY A 1 180 ? 188.695 8.969 -41.616 1.00 0.00 180 GLY A O 2
ATOM 5861 N N . LYS A 1 181 ? 188.901 9.852 -39.556 1.00 0.00 181 LYS A N 2
ATOM 5862 C CA . LYS A 1 181 ? 188.979 8.560 -38.885 1.00 0.00 181 LYS A CA 2
ATOM 5863 C C . LYS A 1 181 ? 187.608 7.901 -38.798 1.00 0.00 181 LYS A C 2
ATOM 5864 O O . LYS A 1 181 ? 186.707 8.405 -38.127 1.00 0.00 181 LYS A O 2
ATOM 5883 N N . GLU A 1 182 ? 187.457 6.772 -39.481 1.00 0.00 182 GLU A N 2
ATOM 5884 C CA . GLU A 1 182 ? 186.234 5.981 -39.393 1.00 0.00 182 GLU A CA 2
ATOM 5885 C C . GLU A 1 182 ? 186.058 5.392 -37.999 1.00 0.00 182 GLU A C 2
ATOM 5886 O O . GLU A 1 182 ? 186.942 4.704 -37.490 1.00 0.00 182 GLU A O 2
ATOM 5898 N N . GLN A 1 183 ? 184.911 5.668 -37.387 1.00 0.00 183 GLN A N 2
ATOM 5899 C CA . GLN A 1 183 ? 184.603 5.138 -36.064 1.00 0.00 183 GLN A CA 2
ATOM 5900 C C . GLN A 1 183 ? 183.246 4.447 -36.049 1.00 0.00 183 GLN A C 2
ATOM 5901 O O . GLN A 1 183 ? 182.222 5.063 -36.345 1.00 0.00 183 GLN A O 2
ATOM 5915 N N . LEU A 1 184 ? 183.245 3.164 -35.704 1.00 0.00 184 LEU A N 2
ATOM 5916 C CA . LEU A 1 184 ? 182.013 2.385 -35.654 1.00 0.00 184 LEU A CA 2
ATOM 5917 C C . LEU A 1 184 ? 181.185 2.742 -34.428 1.00 0.00 184 LEU A C 2
ATOM 5918 O O . LEU A 1 184 ? 181.725 2.977 -33.347 1.00 0.00 184 LEU A O 2
ATOM 5934 N N . LEU A 1 185 ? 179.868 2.784 -34.601 1.00 0.00 185 LEU A N 2
ATOM 5935 C CA . LEU A 1 185 ? 178.953 2.976 -33.482 1.00 0.00 185 LEU A CA 2
ATOM 5936 C C . LEU A 1 185 ? 178.057 1.760 -33.288 1.00 0.00 185 LEU A C 2
ATOM 5937 O O . LEU A 1 185 ? 177.532 1.531 -32.197 1.00 0.00 185 LEU A O 2
ATOM 5953 N N . ARG A 1 186 ? 177.886 0.981 -34.351 1.00 0.00 186 ARG A N 2
ATOM 5954 C CA . ARG A 1 186 ? 177.166 -0.284 -34.266 1.00 0.00 186 ARG A CA 2
ATOM 5955 C C . ARG A 1 186 ? 177.897 -1.386 -35.023 1.00 0.00 186 ARG A C 2
ATOM 5956 O O . ARG A 1 186 ? 178.276 -1.210 -36.181 1.00 0.00 186 ARG A O 2
ATOM 5977 N N . LEU A 1 187 ? 178.091 -2.522 -34.363 1.00 0.00 187 LEU A N 2
ATOM 5978 C CA . LEU A 1 187 ? 178.747 -3.667 -34.983 1.00 0.00 187 LEU A CA 2
ATOM 5979 C C . LEU A 1 187 ? 177.812 -4.381 -35.950 1.00 0.00 187 LEU A C 2
ATOM 5980 O O . LEU A 1 187 ? 176.602 -4.438 -35.729 1.00 0.00 187 LEU A O 2
ATOM 5996 N N . ASP A 1 188 ? 178.379 -4.924 -37.022 1.00 0.00 188 ASP A N 2
ATOM 5997 C CA . ASP A 1 188 ? 177.588 -5.576 -38.059 1.00 0.00 188 ASP A CA 2
ATOM 5998 C C . ASP A 1 188 ? 176.572 -4.615 -38.662 1.00 0.00 188 ASP A C 2
ATOM 5999 O O . ASP A 1 188 ? 175.424 -4.986 -38.910 1.00 0.00 188 ASP A O 2
ATOM 6008 N N . ASN A 1 189 ? 177.000 -3.380 -38.897 1.00 0.00 189 ASN A N 2
ATOM 6009 C CA . ASN A 1 189 ? 176.146 -2.379 -39.526 1.00 0.00 189 ASN A CA 2
ATOM 6010 C C . ASN A 1 189 ? 176.201 -2.483 -41.044 1.00 0.00 189 ASN A C 2
ATOM 6011 O O . ASN A 1 189 ? 176.862 -3.366 -41.592 1.00 0.00 189 ASN A O 2
ATOM 6022 N N . LYS A 1 190 ? 175.504 -1.576 -41.720 1.00 0.00 190 LYS A N 2
ATOM 6023 C CA . LYS A 1 190 ? 175.533 -1.516 -43.176 1.00 0.00 190 LYS A CA 2
ATOM 6024 C C . LYS A 1 190 ? 176.594 -0.539 -43.667 1.00 0.00 190 LYS A C 2
ATOM 6025 O O . LYS A 1 190 ? 177.745 -0.872 -43.706 1.00 0.00 190 LYS A O 2
ATOM 6045 N N . GLY A 1 1 ? 150.707 -0.514 0.719 1.00 0.00 1 GLY A N 3
ATOM 6046 C CA . GLY A 1 1 ? 151.703 -0.252 -0.313 1.00 0.00 1 GLY A CA 3
ATOM 6047 C C . GLY A 1 1 ? 152.112 1.215 -0.324 1.00 0.00 1 GLY A C 3
ATOM 6048 O O . GLY A 1 1 ? 152.069 1.889 0.705 1.00 0.00 1 GLY A O 3
ATOM 6054 N N . MET A 1 2 ? 152.507 1.705 -1.494 1.00 0.00 2 MET A N 3
ATOM 6055 C CA . MET A 1 2 ? 152.924 3.094 -1.642 1.00 0.00 2 MET A CA 3
ATOM 6056 C C . MET A 1 2 ? 152.835 3.545 -3.094 1.00 0.00 2 MET A C 3
ATOM 6057 O O . MET A 1 2 ? 152.787 2.722 -4.008 1.00 0.00 2 MET A O 3
ATOM 6071 N N . VAL A 1 3 ? 152.812 4.858 -3.301 1.00 0.00 3 VAL A N 3
ATOM 6072 C CA . VAL A 1 3 ? 152.739 5.421 -4.643 1.00 0.00 3 VAL A CA 3
ATOM 6073 C C . VAL A 1 3 ? 154.099 5.392 -5.328 1.00 0.00 3 VAL A C 3
ATOM 6074 O O . VAL A 1 3 ? 155.101 5.823 -4.758 1.00 0.00 3 VAL A O 3
ATOM 6087 N N . ASP A 1 4 ? 154.128 4.881 -6.554 1.00 0.00 4 ASP A N 3
ATOM 6088 C CA . ASP A 1 4 ? 155.385 4.593 -7.235 1.00 0.00 4 ASP A CA 3
ATOM 6089 C C . ASP A 1 4 ? 156.219 5.856 -7.408 1.00 0.00 4 ASP A C 3
ATOM 6090 O O . ASP A 1 4 ? 157.446 5.795 -7.486 1.00 0.00 4 ASP A O 3
ATOM 6099 N N . TYR A 1 5 ? 155.547 7.000 -7.465 1.00 0.00 5 TYR A N 3
ATOM 6100 C CA . TYR A 1 5 ? 156.224 8.279 -7.646 1.00 0.00 5 TYR A CA 3
ATOM 6101 C C . TYR A 1 5 ? 157.213 8.543 -6.518 1.00 0.00 5 TYR A C 3
ATOM 6102 O O . TYR A 1 5 ? 158.221 9.223 -6.710 1.00 0.00 5 TYR A O 3
ATOM 6120 N N . TYR A 1 6 ? 156.920 8.000 -5.342 1.00 0.00 6 TYR A N 3
ATOM 6121 C CA . TYR A 1 6 ? 157.824 8.104 -4.203 1.00 0.00 6 TYR A CA 3
ATOM 6122 C C . TYR A 1 6 ? 159.133 7.373 -4.470 1.00 0.00 6 TYR A C 3
ATOM 6123 O O . TYR A 1 6 ? 160.209 7.860 -4.123 1.00 0.00 6 TYR A O 3
ATOM 6141 N N . GLU A 1 7 ? 159.035 6.201 -5.089 1.00 0.00 7 GLU A N 3
ATOM 6142 C CA . GLU A 1 7 ? 160.214 5.414 -5.431 1.00 0.00 7 GLU A CA 3
ATOM 6143 C C . GLU A 1 7 ? 161.021 6.082 -6.537 1.00 0.00 7 GLU A C 3
ATOM 6144 O O . GLU A 1 7 ? 162.248 5.989 -6.566 1.00 0.00 7 GLU A O 3
ATOM 6156 N N . VAL A 1 8 ? 160.324 6.756 -7.446 1.00 0.00 8 VAL A N 3
ATOM 6157 C CA . VAL A 1 8 ? 160.979 7.541 -8.485 1.00 0.00 8 VAL A CA 3
ATOM 6158 C C . VAL A 1 8 ? 161.872 8.618 -7.883 1.00 0.00 8 VAL A C 3
ATOM 6159 O O . VAL A 1 8 ? 162.993 8.837 -8.341 1.00 0.00 8 VAL A O 3
ATOM 6172 N N . LEU A 1 9 ? 161.367 9.289 -6.853 1.00 0.00 9 LEU A N 3
ATOM 6173 C CA . LEU A 1 9 ? 162.135 10.314 -6.156 1.00 0.00 9 LEU A CA 3
ATOM 6174 C C . LEU A 1 9 ? 163.122 9.692 -5.176 1.00 0.00 9 LEU A C 3
ATOM 6175 O O . LEU A 1 9 ? 164.109 10.319 -4.792 1.00 0.00 9 LEU A O 3
ATOM 6191 N N . GLY A 1 10 ? 162.850 8.455 -4.775 1.00 0.00 10 GLY A N 3
ATOM 6192 C CA . GLY A 1 10 ? 163.745 7.723 -3.888 1.00 0.00 10 GLY A CA 3
ATOM 6193 C C . GLY A 1 10 ? 163.461 8.047 -2.427 1.00 0.00 10 GLY A C 3
ATOM 6194 O O . GLY A 1 10 ? 164.369 8.058 -1.595 1.00 0.00 10 GLY A O 3
ATOM 6198 N N . VAL A 1 11 ? 162.195 8.312 -2.120 1.00 0.00 11 VAL A N 3
ATOM 6199 C CA . VAL A 1 11 ? 161.796 8.679 -0.767 1.00 0.00 11 VAL A CA 3
ATOM 6200 C C . VAL A 1 11 ? 160.699 7.758 -0.248 1.00 0.00 11 VAL A C 3
ATOM 6201 O O . VAL A 1 11 ? 160.269 6.836 -0.942 1.00 0.00 11 VAL A O 3
ATOM 6214 N N . GLN A 1 12 ? 160.250 8.012 0.976 1.00 0.00 12 GLN A N 3
ATOM 6215 C CA . GLN A 1 12 ? 159.225 7.187 1.603 1.00 0.00 12 GLN A CA 3
ATOM 6216 C C . GLN A 1 12 ? 157.829 7.717 1.302 1.00 0.00 12 GLN A C 3
ATOM 6217 O O . GLN A 1 12 ? 157.670 8.852 0.851 1.00 0.00 12 GLN A O 3
ATOM 6231 N N . ARG A 1 13 ? 156.820 6.890 1.553 1.00 0.00 13 ARG A N 3
ATOM 6232 C CA . ARG A 1 13 ? 155.439 7.256 1.263 1.00 0.00 13 ARG A CA 3
ATOM 6233 C C . ARG A 1 13 ? 154.948 8.346 2.207 1.00 0.00 13 ARG A C 3
ATOM 6234 O O . ARG A 1 13 ? 153.914 8.969 1.968 1.00 0.00 13 ARG A O 3
ATOM 6255 N N . HIS A 1 14 ? 155.697 8.572 3.282 1.00 0.00 14 HIS A N 3
ATOM 6256 C CA . HIS A 1 14 ? 155.348 9.598 4.256 1.00 0.00 14 HIS A CA 3
ATOM 6257 C C . HIS A 1 14 ? 156.223 10.834 4.093 1.00 0.00 14 HIS A C 3
ATOM 6258 O O . HIS A 1 14 ? 156.296 11.678 4.986 1.00 0.00 14 HIS A O 3
ATOM 6272 N N . ALA A 1 15 ? 156.888 10.935 2.947 1.00 0.00 15 ALA A N 3
ATOM 6273 C CA . ALA A 1 15 ? 157.767 12.063 2.668 1.00 0.00 15 ALA A CA 3
ATOM 6274 C C . ALA A 1 15 ? 156.983 13.367 2.586 1.00 0.00 15 ALA A C 3
ATOM 6275 O O . ALA A 1 15 ? 155.887 13.409 2.026 1.00 0.00 15 ALA A O 3
ATOM 6282 N N . SER A 1 16 ? 157.550 14.429 3.147 1.00 0.00 16 SER A N 3
ATOM 6283 C CA . SER A 1 16 ? 156.910 15.739 3.128 1.00 0.00 16 SER A CA 3
ATOM 6284 C C . SER A 1 16 ? 157.162 16.457 1.809 1.00 0.00 16 SER A C 3
ATOM 6285 O O . SER A 1 16 ? 158.052 16.079 1.046 1.00 0.00 16 SER A O 3
ATOM 6293 N N . PRO A 1 17 ? 156.375 17.494 1.545 1.00 0.00 17 PRO A N 3
ATOM 6294 C CA . PRO A 1 17 ? 156.564 18.317 0.357 1.00 0.00 17 PRO A CA 3
ATOM 6295 C C . PRO A 1 17 ? 158.003 18.806 0.249 1.00 0.00 17 PRO A C 3
ATOM 6296 O O . PRO A 1 17 ? 158.546 18.928 -0.849 1.00 0.00 17 PRO A O 3
ATOM 6307 N N . GLU A 1 18 ? 158.615 19.084 1.394 1.00 0.00 18 GLU A N 3
ATOM 6308 C CA . GLU A 1 18 ? 160.002 19.533 1.432 1.00 0.00 18 GLU A CA 3
ATOM 6309 C C . GLU A 1 18 ? 160.957 18.400 1.078 1.00 0.00 18 GLU A C 3
ATOM 6310 O O . GLU A 1 18 ? 161.963 18.612 0.401 1.00 0.00 18 GLU A O 3
ATOM 6322 N N . ASP A 1 19 ? 160.636 17.196 1.541 1.00 0.00 19 ASP A N 3
ATOM 6323 C CA . ASP A 1 19 ? 161.464 16.027 1.272 1.00 0.00 19 ASP A CA 3
ATOM 6324 C C . ASP A 1 19 ? 161.495 15.704 -0.216 1.00 0.00 19 ASP A C 3
ATOM 6325 O O . ASP A 1 19 ? 162.553 15.419 -0.778 1.00 0.00 19 ASP A O 3
ATOM 6334 N N . ILE A 1 20 ? 160.329 15.751 -0.851 1.00 0.00 20 ILE A N 3
ATOM 6335 C CA . ILE A 1 20 ? 160.221 15.471 -2.278 1.00 0.00 20 ILE A CA 3
ATOM 6336 C C . ILE A 1 20 ? 160.741 16.637 -3.109 1.00 0.00 20 ILE A C 3
ATOM 6337 O O . ILE A 1 20 ? 161.156 16.459 -4.254 1.00 0.00 20 ILE A O 3
ATOM 6353 N N . LYS A 1 21 ? 160.715 17.831 -2.525 1.00 0.00 21 LYS A N 3
ATOM 6354 C CA . LYS A 1 21 ? 161.344 18.996 -3.136 1.00 0.00 21 LYS A CA 3
ATOM 6355 C C . LYS A 1 21 ? 162.854 18.817 -3.237 1.00 0.00 21 LYS A C 3
ATOM 6356 O O . LYS A 1 21 ? 163.453 19.095 -4.276 1.00 0.00 21 LYS A O 3
ATOM 6375 N N . LYS A 1 22 ? 163.463 18.351 -2.153 1.00 0.00 22 LYS A N 3
ATOM 6376 C CA . LYS A 1 22 ? 164.896 18.084 -2.135 1.00 0.00 22 LYS A CA 3
ATOM 6377 C C . LYS A 1 22 ? 165.254 16.934 -3.067 1.00 0.00 22 LYS A C 3
ATOM 6378 O O . LYS A 1 22 ? 166.232 17.007 -3.812 1.00 0.00 22 LYS A O 3
ATOM 6397 N N . ALA A 1 23 ? 164.457 15.872 -3.022 1.00 0.00 23 ALA A N 3
ATOM 6398 C CA . ALA A 1 23 ? 164.635 14.741 -3.924 1.00 0.00 23 ALA A CA 3
ATOM 6399 C C . ALA A 1 23 ? 164.546 15.178 -5.380 1.00 0.00 23 ALA A C 3
ATOM 6400 O O . ALA A 1 23 ? 165.370 14.787 -6.207 1.00 0.00 23 ALA A O 3
ATOM 6407 N N . TYR A 1 24 ? 163.542 15.992 -5.688 1.00 0.00 24 TYR A N 3
ATOM 6408 C CA . TYR A 1 24 ? 163.403 16.567 -7.020 1.00 0.00 24 TYR A CA 3
ATOM 6409 C C . TYR A 1 24 ? 164.650 17.346 -7.417 1.00 0.00 24 TYR A C 3
ATOM 6410 O O . TYR A 1 24 ? 165.251 17.085 -8.459 1.00 0.00 24 TYR A O 3
ATOM 6428 N N . ARG A 1 25 ? 165.035 18.303 -6.580 1.00 0.00 25 ARG A N 3
ATOM 6429 C CA . ARG A 1 25 ? 166.217 19.117 -6.839 1.00 0.00 25 ARG A CA 3
ATOM 6430 C C . ARG A 1 25 ? 167.431 18.247 -7.138 1.00 0.00 25 ARG A C 3
ATOM 6431 O O . ARG A 1 25 ? 168.165 18.496 -8.094 1.00 0.00 25 ARG A O 3
ATOM 6452 N N . LYS A 1 26 ? 167.637 17.225 -6.314 1.00 0.00 26 LYS A N 3
ATOM 6453 C CA . LYS A 1 26 ? 168.812 16.370 -6.433 1.00 0.00 26 LYS A CA 3
ATOM 6454 C C . LYS A 1 26 ? 168.817 15.621 -7.760 1.00 0.00 26 LYS A C 3
ATOM 6455 O O . LYS A 1 26 ? 169.772 15.711 -8.531 1.00 0.00 26 LYS A O 3
ATOM 6474 N N . LEU A 1 27 ? 167.744 14.882 -8.020 1.00 0.00 27 LEU A N 3
ATOM 6475 C CA . LEU A 1 27 ? 167.703 13.962 -9.150 1.00 0.00 27 LEU A CA 3
ATOM 6476 C C . LEU A 1 27 ? 167.545 14.713 -10.466 1.00 0.00 27 LEU A C 3
ATOM 6477 O O . LEU A 1 27 ? 168.123 14.331 -11.484 1.00 0.00 27 LEU A O 3
ATOM 6493 N N . ALA A 1 28 ? 166.758 15.784 -10.440 1.00 0.00 28 ALA A N 3
ATOM 6494 C CA . ALA A 1 28 ? 166.568 16.624 -11.616 1.00 0.00 28 ALA A CA 3
ATOM 6495 C C . ALA A 1 28 ? 167.890 17.213 -12.092 1.00 0.00 28 ALA A C 3
ATOM 6496 O O . ALA A 1 28 ? 168.155 17.278 -13.292 1.00 0.00 28 ALA A O 3
ATOM 6503 N N . LEU A 1 29 ? 168.716 17.642 -11.144 1.00 0.00 29 LEU A N 3
ATOM 6504 C CA . LEU A 1 29 ? 170.075 18.073 -11.449 1.00 0.00 29 LEU A CA 3
ATOM 6505 C C . LEU A 1 29 ? 170.938 16.900 -11.895 1.00 0.00 29 LEU A C 3
ATOM 6506 O O . LEU A 1 29 ? 171.633 16.978 -12.908 1.00 0.00 29 LEU A O 3
ATOM 6522 N N . LYS A 1 30 ? 170.889 15.813 -11.132 1.00 0.00 30 LYS A N 3
ATOM 6523 C CA . LYS A 1 30 ? 171.768 14.673 -11.366 1.00 0.00 30 LYS A CA 3
ATOM 6524 C C . LYS A 1 30 ? 171.595 14.123 -12.775 1.00 0.00 30 LYS A C 3
ATOM 6525 O O . LYS A 1 30 ? 172.572 13.802 -13.451 1.00 0.00 30 LYS A O 3
ATOM 6544 N N . TRP A 1 31 ? 170.345 14.017 -13.214 1.00 0.00 31 TRP A N 3
ATOM 6545 C CA . TRP A 1 31 ? 170.033 13.404 -14.499 1.00 0.00 31 TRP A CA 3
ATOM 6546 C C . TRP A 1 31 ? 169.571 14.446 -15.509 1.00 0.00 31 TRP A C 3
ATOM 6547 O O . TRP A 1 31 ? 168.842 14.132 -16.450 1.00 0.00 31 TRP A O 3
ATOM 6568 N N . HIS A 1 32 ? 169.999 15.688 -15.308 1.00 0.00 32 HIS A N 3
ATOM 6569 C CA . HIS A 1 32 ? 169.669 16.770 -16.228 1.00 0.00 32 HIS A CA 3
ATOM 6570 C C . HIS A 1 32 ? 170.285 16.534 -17.601 1.00 0.00 32 HIS A C 3
ATOM 6571 O O . HIS A 1 32 ? 171.460 16.185 -17.713 1.00 0.00 32 HIS A O 3
ATOM 6585 N N . PRO A 1 33 ? 169.485 16.727 -18.644 1.00 0.00 33 PRO A N 3
ATOM 6586 C CA . PRO A 1 33 ? 169.930 16.472 -20.008 1.00 0.00 33 PRO A CA 3
ATOM 6587 C C . PRO A 1 33 ? 171.226 17.213 -20.312 1.00 0.00 33 PRO A C 3
ATOM 6588 O O . PRO A 1 33 ? 172.087 16.707 -21.032 1.00 0.00 33 PRO A O 3
ATOM 6599 N N . ASP A 1 34 ? 171.359 18.413 -19.759 1.00 0.00 34 ASP A N 3
ATOM 6600 C CA . ASP A 1 34 ? 172.520 19.254 -20.023 1.00 0.00 34 ASP A CA 3
ATOM 6601 C C . ASP A 1 34 ? 173.661 18.934 -19.067 1.00 0.00 34 ASP A C 3
ATOM 6602 O O . ASP A 1 34 ? 174.813 19.291 -19.317 1.00 0.00 34 ASP A O 3
ATOM 6611 N N . LYS A 1 35 ? 173.335 18.259 -17.970 1.00 0.00 35 LYS A N 3
ATOM 6612 C CA . LYS A 1 35 ? 174.348 17.772 -17.041 1.00 0.00 35 LYS A CA 3
ATOM 6613 C C . LYS A 1 35 ? 175.039 16.527 -17.583 1.00 0.00 35 LYS A C 3
ATOM 6614 O O . LYS A 1 35 ? 176.236 16.329 -17.372 1.00 0.00 35 LYS A O 3
ATOM 6633 N N . ASN A 1 36 ? 174.279 15.691 -18.281 1.00 0.00 36 ASN A N 3
ATOM 6634 C CA . ASN A 1 36 ? 174.825 14.481 -18.884 1.00 0.00 36 ASN A CA 3
ATOM 6635 C C . ASN A 1 36 ? 174.598 14.466 -20.391 1.00 0.00 36 ASN A C 3
ATOM 6636 O O . ASN A 1 36 ? 173.748 13.731 -20.893 1.00 0.00 36 ASN A O 3
ATOM 6647 N N . PRO A 1 37 ? 175.364 15.282 -21.107 1.00 0.00 37 PRO A N 3
ATOM 6648 C CA . PRO A 1 37 ? 175.231 15.383 -22.555 1.00 0.00 37 PRO A CA 3
ATOM 6649 C C . PRO A 1 37 ? 175.753 14.130 -23.245 1.00 0.00 37 PRO A C 3
ATOM 6650 O O . PRO A 1 37 ? 175.432 13.868 -24.405 1.00 0.00 37 PRO A O 3
ATOM 6661 N N . GLU A 1 38 ? 176.559 13.357 -22.526 1.00 0.00 38 GLU A N 3
ATOM 6662 C CA . GLU A 1 38 ? 177.100 12.110 -23.055 1.00 0.00 38 GLU A CA 3
ATOM 6663 C C . GLU A 1 38 ? 176.068 10.992 -22.992 1.00 0.00 38 GLU A C 3
ATOM 6664 O O . GLU A 1 38 ? 176.275 9.912 -23.545 1.00 0.00 38 GLU A O 3
ATOM 6676 N N . ASN A 1 39 ? 174.956 11.257 -22.314 1.00 0.00 39 ASN A N 3
ATOM 6677 C CA . ASN A 1 39 ? 173.905 10.260 -22.147 1.00 0.00 39 ASN A CA 3
ATOM 6678 C C . ASN A 1 39 ? 172.538 10.918 -22.016 1.00 0.00 39 ASN A C 3
ATOM 6679 O O . ASN A 1 39 ? 171.807 10.668 -21.057 1.00 0.00 39 ASN A O 3
ATOM 6690 N N . LYS A 1 40 ? 172.197 11.761 -22.985 1.00 0.00 40 LYS A N 3
ATOM 6691 C CA . LYS A 1 40 ? 170.950 12.515 -22.941 1.00 0.00 40 LYS A CA 3
ATOM 6692 C C . LYS A 1 40 ? 169.743 11.588 -22.987 1.00 0.00 40 LYS A C 3
ATOM 6693 O O . LYS A 1 40 ? 168.641 11.967 -22.593 1.00 0.00 40 LYS A O 3
ATOM 6712 N N . GLU A 1 41 ? 169.958 10.369 -23.472 1.00 0.00 41 GLU A N 3
ATOM 6713 C CA . GLU A 1 41 ? 168.882 9.392 -23.592 1.00 0.00 41 GLU A CA 3
ATOM 6714 C C . GLU A 1 41 ? 168.382 8.952 -22.222 1.00 0.00 41 GLU A C 3
ATOM 6715 O O . GLU A 1 41 ? 167.210 9.134 -21.891 1.00 0.00 41 GLU A O 3
ATOM 6727 N N . GLU A 1 42 ? 169.277 8.373 -21.429 1.00 0.00 42 GLU A N 3
ATOM 6728 C CA . GLU A 1 42 ? 168.948 7.975 -20.065 1.00 0.00 42 GLU A CA 3
ATOM 6729 C C . GLU A 1 42 ? 168.624 9.187 -19.201 1.00 0.00 42 GLU A C 3
ATOM 6730 O O . GLU A 1 42 ? 167.736 9.136 -18.350 1.00 0.00 42 GLU A O 3
ATOM 6742 N N . ALA A 1 43 ? 169.350 10.278 -19.424 1.00 0.00 43 ALA A N 3
ATOM 6743 C CA . ALA A 1 43 ? 169.194 11.480 -18.615 1.00 0.00 43 ALA A CA 3
ATOM 6744 C C . ALA A 1 43 ? 167.811 12.092 -18.797 1.00 0.00 43 ALA A C 3
ATOM 6745 O O . ALA A 1 43 ? 167.095 12.331 -17.825 1.00 0.00 43 ALA A O 3
ATOM 6752 N N . GLU A 1 44 ? 167.441 12.343 -20.048 1.00 0.00 44 GLU A N 3
ATOM 6753 C CA . GLU A 1 44 ? 166.155 12.956 -20.358 1.00 0.00 44 GLU A CA 3
ATOM 6754 C C . GLU A 1 44 ? 165.003 12.139 -19.787 1.00 0.00 44 GLU A C 3
ATOM 6755 O O . GLU A 1 44 ? 164.108 12.680 -19.137 1.00 0.00 44 GLU A O 3
ATOM 6767 N N . ARG A 1 45 ? 165.032 10.834 -20.032 1.00 0.00 45 ARG A N 3
ATOM 6768 C CA . ARG A 1 45 ? 163.945 9.953 -19.620 1.00 0.00 45 ARG A CA 3
ATOM 6769 C C . ARG A 1 45 ? 163.748 9.990 -18.110 1.00 0.00 45 ARG A C 3
ATOM 6770 O O . ARG A 1 45 ? 162.635 10.190 -17.625 1.00 0.00 45 ARG A O 3
ATOM 6791 N N . LYS A 1 46 ? 164.836 9.797 -17.372 1.00 0.00 46 LYS A N 3
ATOM 6792 C CA . LYS A 1 46 ? 164.781 9.789 -15.915 1.00 0.00 46 LYS A CA 3
ATOM 6793 C C . LYS A 1 46 ? 164.471 11.177 -15.368 1.00 0.00 46 LYS A C 3
ATOM 6794 O O . LYS A 1 46 ? 163.730 11.319 -14.395 1.00 0.00 46 LYS A O 3
ATOM 6813 N N . PHE A 1 47 ? 165.041 12.197 -15.999 1.00 0.00 47 PHE A N 3
ATOM 6814 C CA . PHE A 1 47 ? 164.751 13.580 -15.639 1.00 0.00 47 PHE A CA 3
ATOM 6815 C C . PHE A 1 47 ? 163.252 13.852 -15.664 1.00 0.00 47 PHE A C 3
ATOM 6816 O O . PHE A 1 47 ? 162.694 14.394 -14.710 1.00 0.00 47 PHE A O 3
ATOM 6833 N N . LYS A 1 48 ? 162.605 13.472 -16.761 1.00 0.00 48 LYS A N 3
ATOM 6834 C CA . LYS A 1 48 ? 161.177 13.714 -16.930 1.00 0.00 48 LYS A CA 3
ATOM 6835 C C . LYS A 1 48 ? 160.361 12.929 -15.911 1.00 0.00 48 LYS A C 3
ATOM 6836 O O . LYS A 1 48 ? 159.385 13.437 -15.359 1.00 0.00 48 LYS A O 3
ATOM 6855 N N . GLN A 1 49 ? 160.767 11.688 -15.665 1.00 0.00 49 GLN A N 3
ATOM 6856 C CA . GLN A 1 49 ? 160.105 10.848 -14.674 1.00 0.00 49 GLN A CA 3
ATOM 6857 C C . GLN A 1 49 ? 160.150 11.486 -13.292 1.00 0.00 49 GLN A C 3
ATOM 6858 O O . GLN A 1 49 ? 159.151 11.504 -12.573 1.00 0.00 49 GLN A O 3
ATOM 6872 N N . VAL A 1 50 ? 161.315 12.010 -12.925 1.00 0.00 50 VAL A N 3
ATOM 6873 C CA . VAL A 1 50 ? 161.485 12.676 -11.639 1.00 0.00 50 VAL A CA 3
ATOM 6874 C C . VAL A 1 50 ? 160.597 13.909 -11.536 1.00 0.00 50 VAL A C 3
ATOM 6875 O O . VAL A 1 50 ? 159.941 14.130 -10.518 1.00 0.00 50 VAL A O 3
ATOM 6888 N N . ALA A 1 51 ? 160.581 14.711 -12.595 1.00 0.00 51 ALA A N 3
ATOM 6889 C CA . ALA A 1 51 ? 159.755 15.911 -12.635 1.00 0.00 51 ALA A CA 3
ATOM 6890 C C . ALA A 1 51 ? 158.277 15.567 -12.509 1.00 0.00 51 ALA A C 3
ATOM 6891 O O . ALA A 1 51 ? 157.530 16.245 -11.803 1.00 0.00 51 ALA A O 3
ATOM 6898 N N . GLU A 1 52 ? 157.860 14.510 -13.197 1.00 0.00 52 GLU A N 3
ATOM 6899 C CA . GLU A 1 52 ? 156.486 14.030 -13.107 1.00 0.00 52 GLU A CA 3
ATOM 6900 C C . GLU A 1 52 ? 156.133 13.633 -11.679 1.00 0.00 52 GLU A C 3
ATOM 6901 O O . GLU A 1 52 ? 155.125 14.079 -11.132 1.00 0.00 52 GLU A O 3
ATOM 6913 N N . ALA A 1 53 ? 156.971 12.793 -11.080 1.00 0.00 53 ALA A N 3
ATOM 6914 C CA . ALA A 1 53 ? 156.752 12.339 -9.712 1.00 0.00 53 ALA A CA 3
ATOM 6915 C C . ALA A 1 53 ? 156.575 13.517 -8.763 1.00 0.00 53 ALA A C 3
ATOM 6916 O O . ALA A 1 53 ? 155.640 13.546 -7.962 1.00 0.00 53 ALA A O 3
ATOM 6923 N N . TYR A 1 54 ? 157.477 14.488 -8.856 1.00 0.00 54 TYR A N 3
ATOM 6924 C CA . TYR A 1 54 ? 157.413 15.677 -8.016 1.00 0.00 54 TYR A CA 3
ATOM 6925 C C . TYR A 1 54 ? 156.140 16.471 -8.281 1.00 0.00 54 TYR A C 3
ATOM 6926 O O . TYR A 1 54 ? 155.418 16.832 -7.352 1.00 0.00 54 TYR A O 3
ATOM 6944 N N . GLU A 1 55 ? 155.871 16.740 -9.554 1.00 0.00 55 GLU A N 3
ATOM 6945 C CA . GLU A 1 55 ? 154.728 17.560 -9.938 1.00 0.00 55 GLU A CA 3
ATOM 6946 C C . GLU A 1 55 ? 153.431 16.998 -9.371 1.00 0.00 55 GLU A C 3
ATOM 6947 O O . GLU A 1 55 ? 152.566 17.745 -8.916 1.00 0.00 55 GLU A O 3
ATOM 6959 N N . VAL A 1 56 ? 153.302 15.676 -9.403 1.00 0.00 56 VAL A N 3
ATOM 6960 C CA . VAL A 1 56 ? 152.126 15.008 -8.859 1.00 0.00 56 VAL A CA 3
ATOM 6961 C C . VAL A 1 56 ? 152.101 15.088 -7.338 1.00 0.00 56 VAL A C 3
ATOM 6962 O O . VAL A 1 56 ? 151.111 15.518 -6.746 1.00 0.00 56 VAL A O 3
ATOM 6975 N N . LEU A 1 57 ? 153.195 14.672 -6.710 1.00 0.00 57 LEU A N 3
ATOM 6976 C CA . LEU A 1 57 ? 153.243 14.541 -5.259 1.00 0.00 57 LEU A CA 3
ATOM 6977 C C . LEU A 1 57 ? 153.216 15.905 -4.582 1.00 0.00 57 LEU A C 3
ATOM 6978 O O . LEU A 1 57 ? 152.791 16.031 -3.433 1.00 0.00 57 LEU A O 3
ATOM 6994 N N . SER A 1 58 ? 153.671 16.926 -5.300 1.00 0.00 58 SER A N 3
ATOM 6995 C CA . SER A 1 58 ? 153.689 18.286 -4.774 1.00 0.00 58 SER A CA 3
ATOM 6996 C C . SER A 1 58 ? 152.309 18.927 -4.859 1.00 0.00 58 SER A C 3
ATOM 6997 O O . SER A 1 58 ? 152.066 19.979 -4.269 1.00 0.00 58 SER A O 3
ATOM 7005 N N . ASP A 1 59 ? 151.409 18.286 -5.597 1.00 0.00 59 ASP A N 3
ATOM 7006 C CA . ASP A 1 59 ? 150.043 18.777 -5.737 1.00 0.00 59 ASP A CA 3
ATOM 7007 C C . ASP A 1 59 ? 149.195 18.396 -4.530 1.00 0.00 59 ASP A C 3
ATOM 7008 O O . ASP A 1 59 ? 149.006 17.214 -4.241 1.00 0.00 59 ASP A O 3
ATOM 7017 N N . ALA A 1 60 ? 148.687 19.403 -3.829 1.00 0.00 60 ALA A N 3
ATOM 7018 C CA . ALA A 1 60 ? 147.917 19.178 -2.612 1.00 0.00 60 ALA A CA 3
ATOM 7019 C C . ALA A 1 60 ? 146.689 18.319 -2.888 1.00 0.00 60 ALA A C 3
ATOM 7020 O O . ALA A 1 60 ? 146.270 17.528 -2.043 1.00 0.00 60 ALA A O 3
ATOM 7027 N N . LYS A 1 61 ? 146.116 18.480 -4.076 1.00 0.00 61 LYS A N 3
ATOM 7028 C CA . LYS A 1 61 ? 144.929 17.726 -4.462 1.00 0.00 61 LYS A CA 3
ATOM 7029 C C . LYS A 1 61 ? 145.240 16.242 -4.603 1.00 0.00 61 LYS A C 3
ATOM 7030 O O . LYS A 1 61 ? 144.437 15.390 -4.223 1.00 0.00 61 LYS A O 3
ATOM 7049 N N . LYS A 1 62 ? 146.412 15.938 -5.152 1.00 0.00 62 LYS A N 3
ATOM 7050 C CA . LYS A 1 62 ? 146.853 14.556 -5.300 1.00 0.00 62 LYS A CA 3
ATOM 7051 C C . LYS A 1 62 ? 147.150 13.925 -3.946 1.00 0.00 62 LYS A C 3
ATOM 7052 O O . LYS A 1 62 ? 146.850 12.753 -3.717 1.00 0.00 62 LYS A O 3
ATOM 7071 N N . ARG A 1 63 ? 147.741 14.709 -3.050 1.00 0.00 63 ARG A N 3
ATOM 7072 C CA . ARG A 1 63 ? 148.040 14.241 -1.702 1.00 0.00 63 ARG A CA 3
ATOM 7073 C C . ARG A 1 63 ? 146.762 13.958 -0.921 1.00 0.00 63 ARG A C 3
ATOM 7074 O O . ARG A 1 63 ? 146.673 12.967 -0.197 1.00 0.00 63 ARG A O 3
ATOM 7095 N N . ASP A 1 64 ? 145.775 14.834 -1.074 1.00 0.00 64 ASP A N 3
ATOM 7096 C CA . ASP A 1 64 ? 144.459 14.616 -0.486 1.00 0.00 64 ASP A CA 3
ATOM 7097 C C . ASP A 1 64 ? 143.865 13.289 -0.943 1.00 0.00 64 ASP A C 3
ATOM 7098 O O . ASP A 1 64 ? 143.315 12.535 -0.140 1.00 0.00 64 ASP A O 3
ATOM 7107 N N . ILE A 1 65 ? 143.979 13.010 -2.237 1.00 0.00 65 ILE A N 3
ATOM 7108 C CA . ILE A 1 65 ? 143.525 11.739 -2.789 1.00 0.00 65 ILE A CA 3
ATOM 7109 C C . ILE A 1 65 ? 144.313 10.573 -2.206 1.00 0.00 65 ILE A C 3
ATOM 7110 O O . ILE A 1 65 ? 143.739 9.552 -1.826 1.00 0.00 65 ILE A O 3
ATOM 7126 N N . TYR A 1 66 ? 145.630 10.731 -2.136 1.00 0.00 66 TYR A N 3
ATOM 7127 C CA . TYR A 1 66 ? 146.506 9.665 -1.664 1.00 0.00 66 TYR A CA 3
ATOM 7128 C C . TYR A 1 66 ? 146.263 9.365 -0.191 1.00 0.00 66 TYR A C 3
ATOM 7129 O O . TYR A 1 66 ? 146.350 8.215 0.241 1.00 0.00 66 TYR A O 3
ATOM 7147 N N . ASP A 1 67 ? 145.959 10.405 0.578 1.00 0.00 67 ASP A N 3
ATOM 7148 C CA . ASP A 1 67 ? 145.638 10.246 1.991 1.00 0.00 67 ASP A CA 3
ATOM 7149 C C . ASP A 1 67 ? 144.379 9.411 2.180 1.00 0.00 67 ASP A C 3
ATOM 7150 O O . ASP A 1 67 ? 144.321 8.545 3.053 1.00 0.00 67 ASP A O 3
ATOM 7159 N N . LYS A 1 68 ? 143.371 9.675 1.355 1.00 0.00 68 LYS A N 3
ATOM 7160 C CA . LYS A 1 68 ? 142.160 8.862 1.340 1.00 0.00 68 LYS A CA 3
ATOM 7161 C C . LYS A 1 68 ? 142.465 7.427 0.932 1.00 0.00 68 LYS A C 3
ATOM 7162 O O . LYS A 1 68 ? 141.976 6.479 1.547 1.00 0.00 68 LYS A O 3
ATOM 7181 N N . TYR A 1 69 ? 143.276 7.273 -0.109 1.00 0.00 69 TYR A N 3
ATOM 7182 C CA . TYR A 1 69 ? 143.557 5.959 -0.674 1.00 0.00 69 TYR A CA 3
ATOM 7183 C C . TYR A 1 69 ? 144.492 5.161 0.226 1.00 0.00 69 TYR A C 3
ATOM 7184 O O . TYR A 1 69 ? 144.444 3.931 0.252 1.00 0.00 69 TYR A O 3
ATOM 7202 N N . GLY A 1 70 ? 145.342 5.868 0.962 1.00 0.00 70 GLY A N 3
ATOM 7203 C CA . GLY A 1 70 ? 146.392 5.229 1.747 1.00 0.00 70 GLY A CA 3
ATOM 7204 C C . GLY A 1 70 ? 147.653 5.023 0.917 1.00 0.00 70 GLY A C 3
ATOM 7205 O O . GLY A 1 70 ? 148.399 4.068 1.131 1.00 0.00 70 GLY A O 3
ATOM 7209 N N . LYS A 1 71 ? 147.885 5.926 -0.030 1.00 0.00 71 LYS A N 3
ATOM 7210 C CA . LYS A 1 71 ? 149.000 5.791 -0.959 1.00 0.00 71 LYS A CA 3
ATOM 7211 C C . LYS A 1 71 ? 148.951 4.454 -1.688 1.00 0.00 71 LYS A C 3
ATOM 7212 O O . LYS A 1 71 ? 149.977 3.801 -1.878 1.00 0.00 71 LYS A O 3
ATOM 7231 N N . GLU A 1 72 ? 147.751 4.052 -2.095 1.00 0.00 72 GLU A N 3
ATOM 7232 C CA . GLU A 1 72 ? 147.568 2.800 -2.820 1.00 0.00 72 GLU A CA 3
ATOM 7233 C C . GLU A 1 72 ? 147.423 3.046 -4.316 1.00 0.00 72 GLU A C 3
ATOM 7234 O O . GLU A 1 72 ? 147.820 2.215 -5.133 1.00 0.00 72 GLU A O 3
ATOM 7246 N N . GLY A 1 73 ? 146.853 4.193 -4.669 1.00 0.00 73 GLY A N 3
ATOM 7247 C CA . GLY A 1 73 ? 146.715 4.581 -6.068 1.00 0.00 73 GLY A CA 3
ATOM 7248 C C . GLY A 1 73 ? 145.500 3.921 -6.705 1.00 0.00 73 GLY A C 3
ATOM 7249 O O . GLY A 1 73 ? 144.361 4.303 -6.437 1.00 0.00 73 GLY A O 3
ATOM 7253 N N . LEU A 1 74 ? 145.749 2.927 -7.551 1.00 0.00 74 LEU A N 3
ATOM 7254 C CA . LEU A 1 74 ? 144.685 2.287 -8.316 1.00 0.00 74 LEU A CA 3
ATOM 7255 C C . LEU A 1 74 ? 143.559 1.814 -7.404 1.00 0.00 74 LEU A C 3
ATOM 7256 O O . LEU A 1 74 ? 143.710 0.835 -6.673 1.00 0.00 74 LEU A O 3
ATOM 7272 N N . ASN A 1 75 ? 142.432 2.515 -7.453 1.00 0.00 75 ASN A N 3
ATOM 7273 C CA . ASN A 1 75 ? 141.249 2.116 -6.699 1.00 0.00 75 ASN A CA 3
ATOM 7274 C C . ASN A 1 75 ? 141.568 1.956 -5.218 1.00 0.00 75 ASN A C 3
ATOM 7275 O O . ASN A 1 75 ? 141.017 1.084 -4.545 1.00 0.00 75 ASN A O 3
ATOM 7286 N N . GLY A 1 76 ? 142.461 2.802 -4.715 1.00 0.00 76 GLY A N 3
ATOM 7287 C CA . GLY A 1 76 ? 142.903 2.714 -3.329 1.00 0.00 76 GLY A CA 3
ATOM 7288 C C . GLY A 1 76 ? 141.738 2.904 -2.366 1.00 0.00 76 GLY A C 3
ATOM 7289 O O . GLY A 1 76 ? 141.631 2.201 -1.360 1.00 0.00 76 GLY A O 3
ATOM 7293 N N . GLY A 1 77 ? 140.867 3.857 -2.679 1.00 0.00 77 GLY A N 3
ATOM 7294 C CA . GLY A 1 77 ? 139.719 4.154 -1.831 1.00 0.00 77 GLY A CA 3
ATOM 7295 C C . GLY A 1 77 ? 138.752 2.978 -1.782 1.00 0.00 77 GLY A C 3
ATOM 7296 O O . GLY A 1 77 ? 138.163 2.690 -0.740 1.00 0.00 77 GLY A O 3
ATOM 7300 N N . GLY A 1 78 ? 138.592 2.302 -2.914 1.00 0.00 78 GLY A N 3
ATOM 7301 C CA . GLY A 1 78 ? 137.696 1.155 -3.002 1.00 0.00 78 GLY A CA 3
ATOM 7302 C C . GLY A 1 78 ? 138.236 -0.028 -2.209 1.00 0.00 78 GLY A C 3
ATOM 7303 O O . GLY A 1 78 ? 137.494 -0.694 -1.486 1.00 0.00 78 GLY A O 3
ATOM 7307 N N . GLY A 1 79 ? 139.532 -0.285 -2.348 1.00 0.00 79 GLY A N 3
ATOM 7308 C CA . GLY A 1 79 ? 140.170 -1.400 -1.658 1.00 0.00 79 GLY A CA 3
ATOM 7309 C C . GLY A 1 79 ? 140.244 -1.150 -0.158 1.00 0.00 79 GLY A C 3
ATOM 7310 O O . GLY A 1 79 ? 140.011 -2.054 0.644 1.00 0.00 79 GLY A O 3
ATOM 7314 N N . GLY A 1 80 ? 140.570 0.083 0.216 1.00 0.00 80 GLY A N 3
ATOM 7315 C CA . GLY A 1 80 ? 140.716 0.444 1.622 1.00 0.00 80 GLY A CA 3
ATOM 7316 C C . GLY A 1 80 ? 139.358 0.613 2.290 1.00 0.00 80 GLY A C 3
ATOM 7317 O O . GLY A 1 80 ? 139.212 0.380 3.490 1.00 0.00 80 GLY A O 3
ATOM 7321 N N . GLY A 1 81 ? 138.365 1.020 1.507 1.00 0.00 81 GLY A N 3
ATOM 7322 C CA . GLY A 1 81 ? 137.028 1.270 2.032 1.00 0.00 81 GLY A CA 3
ATOM 7323 C C . GLY A 1 81 ? 136.923 2.666 2.632 1.00 0.00 81 GLY A C 3
ATOM 7324 O O . GLY A 1 81 ? 136.342 2.851 3.702 1.00 0.00 81 GLY A O 3
ATOM 7328 N N . SER A 1 82 ? 137.489 3.647 1.938 1.00 0.00 82 SER A N 3
ATOM 7329 C CA . SER A 1 82 ? 137.521 5.018 2.434 1.00 0.00 82 SER A CA 3
ATOM 7330 C C . SER A 1 82 ? 136.313 5.808 1.949 1.00 0.00 82 SER A C 3
ATOM 7331 O O . SER A 1 82 ? 135.871 5.648 0.811 1.00 0.00 82 SER A O 3
ATOM 7339 N N . HIS A 1 83 ? 135.782 6.660 2.818 1.00 0.00 83 HIS A N 3
ATOM 7340 C CA . HIS A 1 83 ? 134.603 7.453 2.491 1.00 0.00 83 HIS A CA 3
ATOM 7341 C C . HIS A 1 83 ? 134.799 8.915 2.871 1.00 0.00 83 HIS A C 3
ATOM 7342 O O . HIS A 1 83 ? 134.150 9.422 3.785 1.00 0.00 83 HIS A O 3
ATOM 7356 N N . PHE A 1 84 ? 135.700 9.589 2.163 1.00 0.00 84 PHE A N 3
ATOM 7357 C CA . PHE A 1 84 ? 136.038 10.973 2.472 1.00 0.00 84 PHE A CA 3
ATOM 7358 C C . PHE A 1 84 ? 135.953 11.852 1.231 1.00 0.00 84 PHE A C 3
ATOM 7359 O O . PHE A 1 84 ? 136.184 11.389 0.114 1.00 0.00 84 PHE A O 3
ATOM 7376 N N . ASP A 1 85 ? 135.621 13.122 1.434 1.00 0.00 85 ASP A N 3
ATOM 7377 C CA . ASP A 1 85 ? 135.645 14.102 0.354 1.00 0.00 85 ASP A CA 3
ATOM 7378 C C . ASP A 1 85 ? 137.059 14.305 -0.174 1.00 0.00 85 ASP A C 3
ATOM 7379 O O . ASP A 1 85 ? 137.995 14.519 0.596 1.00 0.00 85 ASP A O 3
ATOM 7388 N N . SER A 1 86 ? 137.208 14.238 -1.493 1.00 0.00 86 SER A N 3
ATOM 7389 C CA . SER A 1 86 ? 138.511 14.401 -2.126 1.00 0.00 86 SER A CA 3
ATOM 7390 C C . SER A 1 86 ? 138.368 14.859 -3.572 1.00 0.00 86 SER A C 3
ATOM 7391 O O . SER A 1 86 ? 137.321 14.669 -4.192 1.00 0.00 86 SER A O 3
ATOM 7399 N N . PRO A 1 87 ? 139.425 15.462 -4.104 1.00 0.00 87 PRO A N 3
ATOM 7400 C CA . PRO A 1 87 ? 139.440 15.896 -5.496 1.00 0.00 87 PRO A CA 3
ATOM 7401 C C . PRO A 1 87 ? 139.175 14.729 -6.439 1.00 0.00 87 PRO A C 3
ATOM 7402 O O . PRO A 1 87 ? 139.548 13.591 -6.154 1.00 0.00 87 PRO A O 3
ATOM 7413 N N . PHE A 1 88 ? 138.527 15.019 -7.562 1.00 0.00 88 PHE A N 3
ATOM 7414 C CA . PHE A 1 88 ? 138.203 13.992 -8.546 1.00 0.00 88 PHE A CA 3
ATOM 7415 C C . PHE A 1 88 ? 139.043 14.152 -9.806 1.00 0.00 88 PHE A C 3
ATOM 7416 O O . PHE A 1 88 ? 139.384 15.268 -10.199 1.00 0.00 88 PHE A O 3
ATOM 7433 N N . GLU A 1 89 ? 139.373 13.031 -10.437 1.00 0.00 89 GLU A N 3
ATOM 7434 C CA . GLU A 1 89 ? 140.219 13.040 -11.625 1.00 0.00 89 GLU A CA 3
ATOM 7435 C C . GLU A 1 89 ? 139.393 13.254 -12.887 1.00 0.00 89 GLU A C 3
ATOM 7436 O O . GLU A 1 89 ? 138.634 12.377 -13.299 1.00 0.00 89 GLU A O 3
ATOM 7448 N N . PHE A 1 90 ? 139.546 14.424 -13.497 1.00 0.00 90 PHE A N 3
ATOM 7449 C CA . PHE A 1 90 ? 138.859 14.733 -14.745 1.00 0.00 90 PHE A CA 3
ATOM 7450 C C . PHE A 1 90 ? 139.850 14.937 -15.884 1.00 0.00 90 PHE A C 3
ATOM 7451 O O . PHE A 1 90 ? 139.802 15.945 -16.589 1.00 0.00 90 PHE A O 3
ATOM 7468 N N . GLY A 1 91 ? 140.748 13.973 -16.059 1.00 0.00 91 GLY A N 3
ATOM 7469 C CA . GLY A 1 91 ? 141.721 14.021 -17.144 1.00 0.00 91 GLY A CA 3
ATOM 7470 C C . GLY A 1 91 ? 142.675 15.197 -16.977 1.00 0.00 91 GLY A C 3
ATOM 7471 O O . GLY A 1 91 ? 142.880 15.978 -17.906 1.00 0.00 91 GLY A O 3
ATOM 7475 N N . PHE A 1 92 ? 143.255 15.319 -15.788 1.00 0.00 92 PHE A N 3
ATOM 7476 C CA . PHE A 1 92 ? 144.130 16.442 -15.474 1.00 0.00 92 PHE A CA 3
ATOM 7477 C C . PHE A 1 92 ? 145.458 16.329 -16.211 1.00 0.00 92 PHE A C 3
ATOM 7478 O O . PHE A 1 92 ? 146.140 15.307 -16.129 1.00 0.00 92 PHE A O 3
ATOM 7495 N N . THR A 1 93 ? 145.821 17.385 -16.930 1.00 0.00 93 THR A N 3
ATOM 7496 C CA . THR A 1 93 ? 147.073 17.409 -17.678 1.00 0.00 93 THR A CA 3
ATOM 7497 C C . THR A 1 93 ? 148.211 17.959 -16.828 1.00 0.00 93 THR A C 3
ATOM 7498 O O . THR A 1 93 ? 147.980 18.588 -15.795 1.00 0.00 93 THR A O 3
ATOM 7509 N N . PHE A 1 94 ? 149.441 17.720 -17.269 1.00 0.00 94 PHE A N 3
ATOM 7510 C CA . PHE A 1 94 ? 150.619 18.166 -16.535 1.00 0.00 94 PHE A CA 3
ATOM 7511 C C . PHE A 1 94 ? 151.545 18.986 -17.424 1.00 0.00 94 PHE A C 3
ATOM 7512 O O . PHE A 1 94 ? 151.457 18.926 -18.651 1.00 0.00 94 PHE A O 3
ATOM 7529 N N . ARG A 1 95 ? 152.432 19.753 -16.799 1.00 0.00 95 ARG A N 3
ATOM 7530 C CA . ARG A 1 95 ? 153.268 20.703 -17.523 1.00 0.00 95 ARG A CA 3
ATOM 7531 C C . ARG A 1 95 ? 154.564 20.052 -17.988 1.00 0.00 95 ARG A C 3
ATOM 7532 O O . ARG A 1 95 ? 154.989 19.033 -17.444 1.00 0.00 95 ARG A O 3
ATOM 7553 N N . ASN A 1 96 ? 155.190 20.648 -18.998 1.00 0.00 96 ASN A N 3
ATOM 7554 C CA . ASN A 1 96 ? 156.460 20.151 -19.512 1.00 0.00 96 ASN A CA 3
ATOM 7555 C C . ASN A 1 96 ? 157.508 20.073 -18.409 1.00 0.00 96 ASN A C 3
ATOM 7556 O O . ASN A 1 96 ? 157.775 21.060 -17.723 1.00 0.00 96 ASN A O 3
ATOM 7567 N N . PRO A 1 97 ? 158.099 18.895 -18.244 1.00 0.00 97 PRO A N 3
ATOM 7568 C CA . PRO A 1 97 ? 159.099 18.678 -17.205 1.00 0.00 97 PRO A CA 3
ATOM 7569 C C . PRO A 1 97 ? 160.185 19.746 -17.254 1.00 0.00 97 PRO A C 3
ATOM 7570 O O . PRO A 1 97 ? 160.688 20.181 -16.218 1.00 0.00 97 PRO A O 3
ATOM 7581 N N . ASP A 1 98 ? 160.542 20.164 -18.463 1.00 0.00 98 ASP A N 3
ATOM 7582 C CA . ASP A 1 98 ? 161.596 21.154 -18.651 1.00 0.00 98 ASP A CA 3
ATOM 7583 C C . ASP A 1 98 ? 161.168 22.520 -18.131 1.00 0.00 98 ASP A C 3
ATOM 7584 O O . ASP A 1 98 ? 161.965 23.246 -17.537 1.00 0.00 98 ASP A O 3
ATOM 7593 N N . ASP A 1 99 ? 159.905 22.865 -18.357 1.00 0.00 99 ASP A N 3
ATOM 7594 C CA . ASP A 1 99 ? 159.370 24.148 -17.918 1.00 0.00 99 ASP A CA 3
ATOM 7595 C C . ASP A 1 99 ? 159.206 24.188 -16.405 1.00 0.00 99 ASP A C 3
ATOM 7596 O O . ASP A 1 99 ? 159.325 25.245 -15.785 1.00 0.00 99 ASP A O 3
ATOM 7605 N N . VAL A 1 100 ? 158.931 23.030 -15.814 1.00 0.00 100 VAL A N 3
ATOM 7606 C CA . VAL A 1 100 ? 158.864 22.907 -14.363 1.00 0.00 100 VAL A CA 3
ATOM 7607 C C . VAL A 1 100 ? 160.208 23.223 -13.720 1.00 0.00 100 VAL A C 3
ATOM 7608 O O . VAL A 1 100 ? 160.281 23.975 -12.748 1.00 0.00 100 VAL A O 3
ATOM 7621 N N . PHE A 1 101 ? 161.271 22.645 -14.269 1.00 0.00 101 PHE A N 3
ATOM 7622 C CA . PHE A 1 101 ? 162.624 22.935 -13.809 1.00 0.00 101 PHE A CA 3
ATOM 7623 C C . PHE A 1 101 ? 162.980 24.399 -14.032 1.00 0.00 101 PHE A C 3
ATOM 7624 O O . PHE A 1 101 ? 163.617 25.029 -13.187 1.00 0.00 101 PHE A O 3
ATOM 7641 N N . ARG A 1 102 ? 162.566 24.936 -15.174 1.00 0.00 102 ARG A N 3
ATOM 7642 C CA . ARG A 1 102 ? 162.783 26.345 -15.482 1.00 0.00 102 ARG A CA 3
ATOM 7643 C C . ARG A 1 102 ? 162.047 27.244 -14.496 1.00 0.00 102 ARG A C 3
ATOM 7644 O O . ARG A 1 102 ? 162.531 28.318 -14.141 1.00 0.00 102 ARG A O 3
ATOM 7665 N N . GLU A 1 103 ? 160.875 26.797 -14.057 1.00 0.00 103 GLU A N 3
ATOM 7666 C CA . GLU A 1 103 ? 160.088 27.543 -13.082 1.00 0.00 103 GLU A CA 3
ATOM 7667 C C . GLU A 1 103 ? 160.865 27.750 -11.789 1.00 0.00 103 GLU A C 3
ATOM 7668 O O . GLU A 1 103 ? 160.905 28.854 -11.247 1.00 0.00 103 GLU A O 3
ATOM 7680 N N . PHE A 1 104 ? 161.483 26.681 -11.298 1.00 0.00 104 PHE A N 3
ATOM 7681 C CA . PHE A 1 104 ? 162.081 26.684 -9.969 1.00 0.00 104 PHE A CA 3
ATOM 7682 C C . PHE A 1 104 ? 163.538 27.124 -10.021 1.00 0.00 104 PHE A C 3
ATOM 7683 O O . PHE A 1 104 ? 164.029 27.787 -9.107 1.00 0.00 104 PHE A O 3
ATOM 7700 N N . PHE A 1 105 ? 164.226 26.752 -11.095 1.00 0.00 105 PHE A N 3
ATOM 7701 C CA . PHE A 1 105 ? 165.668 26.943 -11.186 1.00 0.00 105 PHE A CA 3
ATOM 7702 C C . PHE A 1 105 ? 166.035 27.808 -12.385 1.00 0.00 105 PHE A C 3
ATOM 7703 O O . PHE A 1 105 ? 166.988 28.584 -12.334 1.00 0.00 105 PHE A O 3
ATOM 7720 N N . GLY A 1 106 ? 165.272 27.668 -13.464 1.00 0.00 106 GLY A N 3
ATOM 7721 C CA . GLY A 1 106 ? 165.505 28.448 -14.673 1.00 0.00 106 GLY A CA 3
ATOM 7722 C C . GLY A 1 106 ? 166.465 27.731 -15.614 1.00 0.00 106 GLY A C 3
ATOM 7723 O O . GLY A 1 106 ? 166.927 28.305 -16.601 1.00 0.00 106 GLY A O 3
ATOM 7727 N N . GLY A 1 107 ? 166.762 26.474 -15.304 1.00 0.00 107 GLY A N 3
ATOM 7728 C CA . GLY A 1 107 ? 167.729 25.702 -16.075 1.00 0.00 107 GLY A CA 3
ATOM 7729 C C . GLY A 1 107 ? 169.140 25.887 -15.531 1.00 0.00 107 GLY A C 3
ATOM 7730 O O . GLY A 1 107 ? 170.117 25.493 -16.167 1.00 0.00 107 GLY A O 3
ATOM 7734 N N . ARG A 1 108 ? 169.240 26.490 -14.351 1.00 0.00 108 ARG A N 3
ATOM 7735 C CA . ARG A 1 108 ? 170.534 26.816 -13.764 1.00 0.00 108 ARG A CA 3
ATOM 7736 C C . ARG A 1 108 ? 170.922 25.807 -12.691 1.00 0.00 108 ARG A C 3
ATOM 7737 O O . ARG A 1 108 ? 170.079 25.354 -11.918 1.00 0.00 108 ARG A O 3
ATOM 7758 N N . ASP A 1 109 ? 172.204 25.460 -12.649 1.00 0.00 109 ASP A N 3
ATOM 7759 C CA . ASP A 1 109 ? 172.725 24.577 -11.612 1.00 0.00 109 ASP A CA 3
ATOM 7760 C C . ASP A 1 109 ? 172.649 25.234 -10.240 1.00 0.00 109 ASP A C 3
ATOM 7761 O O . ASP A 1 109 ? 173.263 26.274 -10.005 1.00 0.00 109 ASP A O 3
ATOM 7770 N N . PRO A 1 110 ? 171.892 24.620 -9.337 1.00 0.00 110 PRO A N 3
ATOM 7771 C CA . PRO A 1 110 ? 171.661 25.191 -8.015 1.00 0.00 110 PRO A CA 3
ATOM 7772 C C . PRO A 1 110 ? 172.976 25.484 -7.304 1.00 0.00 110 PRO A C 3
ATOM 7773 O O . PRO A 1 110 ? 173.061 26.403 -6.490 1.00 0.00 110 PRO A O 3
ATOM 7784 N N . PHE A 1 111 ? 174.000 24.697 -7.617 1.00 0.00 111 PHE A N 3
ATOM 7785 C CA . PHE A 1 111 ? 175.253 24.737 -6.872 1.00 0.00 111 PHE A CA 3
ATOM 7786 C C . PHE A 1 111 ? 176.331 25.484 -7.646 1.00 0.00 111 PHE A C 3
ATOM 7787 O O . PHE A 1 111 ? 177.516 25.387 -7.328 1.00 0.00 111 PHE A O 3
ATOM 7804 N N . SER A 1 112 ? 175.913 26.230 -8.662 1.00 0.00 112 SER A N 3
ATOM 7805 C CA . SER A 1 112 ? 176.821 27.101 -9.398 1.00 0.00 112 SER A CA 3
ATOM 7806 C C . SER A 1 112 ? 176.859 28.498 -8.791 1.00 0.00 112 SER A C 3
ATOM 7807 O O . SER A 1 112 ? 176.004 28.856 -7.981 1.00 0.00 112 SER A O 3
ATOM 7815 N N . PHE A 1 113 ? 177.855 29.283 -9.186 1.00 0.00 113 PHE A N 3
ATOM 7816 C CA . PHE A 1 113 ? 178.015 30.636 -8.668 1.00 0.00 113 PHE A CA 3
ATOM 7817 C C . PHE A 1 113 ? 178.196 31.641 -9.798 1.00 0.00 113 PHE A C 3
ATOM 7818 O O . PHE A 1 113 ? 178.816 31.338 -10.818 1.00 0.00 113 PHE A O 3
ATOM 7835 N N . ASP A 1 114 ? 177.651 32.839 -9.612 1.00 0.00 114 ASP A N 3
ATOM 7836 C CA . ASP A 1 114 ? 177.729 33.882 -10.627 1.00 0.00 114 ASP A CA 3
ATOM 7837 C C . ASP A 1 114 ? 179.033 34.662 -10.516 1.00 0.00 114 ASP A C 3
ATOM 7838 O O . ASP A 1 114 ? 179.286 35.581 -11.295 1.00 0.00 114 ASP A O 3
ATOM 7847 N N . PHE A 1 115 ? 179.858 34.291 -9.543 1.00 0.00 115 PHE A N 3
ATOM 7848 C CA . PHE A 1 115 ? 181.127 34.971 -9.313 1.00 0.00 115 PHE A CA 3
ATOM 7849 C C . PHE A 1 115 ? 182.301 34.013 -9.467 1.00 0.00 115 PHE A C 3
ATOM 7850 O O . PHE A 1 115 ? 183.451 34.438 -9.584 1.00 0.00 115 PHE A O 3
ATOM 7867 N N . PHE A 1 116 ? 182.006 32.717 -9.465 1.00 0.00 116 PHE A N 3
ATOM 7868 C CA . PHE A 1 116 ? 183.042 31.695 -9.547 1.00 0.00 116 PHE A CA 3
ATOM 7869 C C . PHE A 1 116 ? 182.846 30.809 -10.771 1.00 0.00 116 PHE A C 3
ATOM 7870 O O . PHE A 1 116 ? 183.812 30.331 -11.365 1.00 0.00 116 PHE A O 3
ATOM 7887 N N . GLU A 1 117 ? 181.589 30.593 -11.143 1.00 0.00 117 GLU A N 3
ATOM 7888 C CA . GLU A 1 117 ? 181.264 29.797 -12.321 1.00 0.00 117 GLU A CA 3
ATOM 7889 C C . GLU A 1 117 ? 180.772 30.678 -13.463 1.00 0.00 117 GLU A C 3
ATOM 7890 O O . GLU A 1 117 ? 179.785 30.358 -14.124 1.00 0.00 117 GLU A O 3
ATOM 7902 N N . ASP A 1 118 ? 181.467 31.788 -13.688 1.00 0.00 118 ASP A N 3
ATOM 7903 C CA . ASP A 1 118 ? 181.069 32.745 -14.714 1.00 0.00 118 ASP A CA 3
ATOM 7904 C C . ASP A 1 118 ? 181.275 32.173 -16.111 1.00 0.00 118 ASP A C 3
ATOM 7905 O O . ASP A 1 118 ? 182.386 31.793 -16.479 1.00 0.00 118 ASP A O 3
ATOM 7914 N N . PRO A 1 119 ? 180.196 32.113 -16.885 1.00 0.00 119 PRO A N 3
ATOM 7915 C CA . PRO A 1 119 ? 180.249 31.555 -18.230 1.00 0.00 119 PRO A CA 3
ATOM 7916 C C . PRO A 1 119 ? 181.161 32.377 -19.132 1.00 0.00 119 PRO A C 3
ATOM 7917 O O . PRO A 1 119 ? 181.709 31.866 -20.109 1.00 0.00 119 PRO A O 3
ATOM 7928 N N . PHE A 1 120 ? 181.320 33.654 -18.799 1.00 0.00 120 PHE A N 3
ATOM 7929 C CA . PHE A 1 120 ? 182.181 34.544 -19.568 1.00 0.00 120 PHE A CA 3
ATOM 7930 C C . PHE A 1 120 ? 183.646 34.350 -19.196 1.00 0.00 120 PHE A C 3
ATOM 7931 O O . PHE A 1 120 ? 184.529 35.002 -19.753 1.00 0.00 120 PHE A O 3
ATOM 7948 N N . GLU A 1 121 ? 183.897 33.450 -18.252 1.00 0.00 121 GLU A N 3
ATOM 7949 C CA . GLU A 1 121 ? 185.254 33.001 -17.963 1.00 0.00 121 GLU A CA 3
ATOM 7950 C C . GLU A 1 121 ? 185.374 31.489 -18.098 1.00 0.00 121 GLU A C 3
ATOM 7951 O O . GLU A 1 121 ? 186.281 30.876 -17.535 1.00 0.00 121 GLU A O 3
ATOM 7963 N N . ASP A 1 122 ? 184.453 30.891 -18.847 1.00 0.00 122 ASP A N 3
ATOM 7964 C CA . ASP A 1 122 ? 184.426 29.444 -19.017 1.00 0.00 122 ASP A CA 3
ATOM 7965 C C . ASP A 1 122 ? 184.884 29.045 -20.414 1.00 0.00 122 ASP A C 3
ATOM 7966 O O . ASP A 1 122 ? 184.216 29.339 -21.405 1.00 0.00 122 ASP A O 3
ATOM 7975 N N . PHE A 1 123 ? 186.028 28.373 -20.487 1.00 0.00 123 PHE A N 3
ATOM 7976 C CA . PHE A 1 123 ? 186.600 27.969 -21.766 1.00 0.00 123 PHE A CA 3
ATOM 7977 C C . PHE A 1 123 ? 185.583 27.209 -22.608 1.00 0.00 123 PHE A C 3
ATOM 7978 O O . PHE A 1 123 ? 185.462 27.441 -23.811 1.00 0.00 123 PHE A O 3
ATOM 7995 N N . PHE A 1 124 ? 184.854 26.301 -21.969 1.00 0.00 124 PHE A N 3
ATOM 7996 C CA . PHE A 1 124 ? 183.963 25.393 -22.683 1.00 0.00 124 PHE A CA 3
ATOM 7997 C C . PHE A 1 124 ? 182.589 26.018 -22.887 1.00 0.00 124 PHE A C 3
ATOM 7998 O O . PHE A 1 124 ? 181.866 25.660 -23.817 1.00 0.00 124 PHE A O 3
ATOM 8015 N N . GLY A 1 125 ? 182.234 26.953 -22.013 1.00 0.00 125 GLY A N 3
ATOM 8016 C CA . GLY A 1 125 ? 180.951 27.641 -22.106 1.00 0.00 125 GLY A CA 3
ATOM 8017 C C . GLY A 1 125 ? 179.811 26.744 -21.640 1.00 0.00 125 GLY A C 3
ATOM 8018 O O . GLY A 1 125 ? 178.753 26.694 -22.266 1.00 0.00 125 GLY A O 3
ATOM 8022 N N . ASN A 1 126 ? 180.034 26.038 -20.537 1.00 0.00 126 ASN A N 3
ATOM 8023 C CA . ASN A 1 126 ? 179.044 25.105 -20.012 1.00 0.00 126 ASN A CA 3
ATOM 8024 C C . ASN A 1 126 ? 178.357 25.668 -18.774 1.00 0.00 126 ASN A C 3
ATOM 8025 O O . ASN A 1 126 ? 178.031 24.931 -17.844 1.00 0.00 126 ASN A O 3
ATOM 8036 N N . ARG A 1 127 ? 178.140 26.979 -18.770 1.00 0.00 127 ARG A N 3
ATOM 8037 C CA . ARG A 1 127 ? 177.521 27.649 -17.633 1.00 0.00 127 ARG A CA 3
ATOM 8038 C C . ARG A 1 127 ? 176.429 28.609 -18.087 1.00 0.00 127 ARG A C 3
ATOM 8039 O O . ARG A 1 127 ? 176.225 29.663 -17.484 1.00 0.00 127 ARG A O 3
ATOM 8060 N N . ARG A 1 128 ? 175.729 28.239 -19.154 1.00 0.00 128 ARG A N 3
ATOM 8061 C CA . ARG A 1 128 ? 174.679 29.083 -19.712 1.00 0.00 128 ARG A CA 3
ATOM 8062 C C . ARG A 1 128 ? 175.238 30.421 -20.179 1.00 0.00 128 ARG A C 3
ATOM 8063 O O . ARG A 1 128 ? 174.753 31.480 -19.781 1.00 0.00 128 ARG A O 3
ATOM 8084 N N . GLY A 1 129 ? 176.261 30.367 -21.026 1.00 0.00 129 GLY A N 3
ATOM 8085 C CA . GLY A 1 129 ? 176.914 31.574 -21.516 1.00 0.00 129 GLY A CA 3
ATOM 8086 C C . GLY A 1 129 ? 176.324 32.018 -22.848 1.00 0.00 129 GLY A C 3
ATOM 8087 O O . GLY A 1 129 ? 175.243 31.575 -23.238 1.00 0.00 129 GLY A O 3
ATOM 8091 N N . PRO A 1 130 ? 177.039 32.895 -23.544 1.00 0.00 130 PRO A N 3
ATOM 8092 C CA . PRO A 1 130 ? 176.564 33.439 -24.811 1.00 0.00 130 PRO A CA 3
ATOM 8093 C C . PRO A 1 130 ? 176.762 32.443 -25.946 1.00 0.00 130 PRO A C 3
ATOM 8094 O O . PRO A 1 130 ? 175.992 32.452 -26.905 1.00 0.00 130 PRO A O 3
ATOM 8105 N N . ARG A 1 131 ? 177.862 31.690 -25.917 1.00 0.00 131 ARG A N 3
ATOM 8106 C CA . ARG A 1 131 ? 178.194 30.827 -27.045 1.00 0.00 131 ARG A CA 3
ATOM 8107 C C . ARG A 1 131 ? 178.572 31.645 -28.273 1.00 0.00 131 ARG A C 3
ATOM 8108 O O . ARG A 1 131 ? 178.199 32.812 -28.392 1.00 0.00 131 ARG A O 3
ATOM 8129 N N . GLY A 1 132 ? 179.315 31.026 -29.183 1.00 0.00 132 GLY A N 3
ATOM 8130 C CA . GLY A 1 132 ? 179.789 31.711 -30.380 1.00 0.00 132 GLY A CA 3
ATOM 8131 C C . GLY A 1 132 ? 180.923 32.673 -30.053 1.00 0.00 132 GLY A C 3
ATOM 8132 O O . GLY A 1 132 ? 181.090 33.700 -30.711 1.00 0.00 132 GLY A O 3
ATOM 8136 N N . GLY A 1 133 ? 181.702 32.334 -29.031 1.00 0.00 133 GLY A N 3
ATOM 8137 C CA . GLY A 1 133 ? 182.727 33.236 -28.517 1.00 0.00 133 GLY A CA 3
ATOM 8138 C C . GLY A 1 133 ? 184.034 33.077 -29.281 1.00 0.00 133 GLY A C 3
ATOM 8139 O O . GLY A 1 133 ? 184.173 32.182 -30.115 1.00 0.00 133 GLY A O 3
ATOM 8143 N N . MET A 1 134 ? 184.992 33.952 -28.992 1.00 0.00 134 MET A N 3
ATOM 8144 C CA . MET A 1 134 ? 186.263 33.960 -29.707 1.00 0.00 134 MET A CA 3
ATOM 8145 C C . MET A 1 134 ? 187.118 32.759 -29.324 1.00 0.00 134 MET A C 3
ATOM 8146 O O . MET A 1 134 ? 187.584 32.654 -28.190 1.00 0.00 134 MET A O 3
ATOM 8160 N N . GLY A 1 135 ? 187.320 31.855 -30.276 1.00 0.00 135 GLY A N 3
ATOM 8161 C CA . GLY A 1 135 ? 188.069 30.629 -30.022 1.00 0.00 135 GLY A CA 3
ATOM 8162 C C . GLY A 1 135 ? 187.139 29.426 -29.921 1.00 0.00 135 GLY A C 3
ATOM 8163 O O . GLY A 1 135 ? 187.562 28.286 -30.107 1.00 0.00 135 GLY A O 3
ATOM 8167 N N . ASN A 1 136 ? 185.871 29.689 -29.624 1.00 0.00 136 ASN A N 3
ATOM 8168 C CA . ASN A 1 136 ? 184.870 28.633 -29.542 1.00 0.00 136 ASN A CA 3
ATOM 8169 C C . ASN A 1 136 ? 184.280 28.325 -30.913 1.00 0.00 136 ASN A C 3
ATOM 8170 O O . ASN A 1 136 ? 184.356 27.193 -31.392 1.00 0.00 136 ASN A O 3
ATOM 8181 N N . PHE A 1 137 ? 183.690 29.338 -31.538 1.00 0.00 137 PHE A N 3
ATOM 8182 C CA . PHE A 1 137 ? 183.124 29.188 -32.874 1.00 0.00 137 PHE A CA 3
ATOM 8183 C C . PHE A 1 137 ? 184.205 28.872 -33.899 1.00 0.00 137 PHE A C 3
ATOM 8184 O O . PHE A 1 137 ? 185.184 29.607 -34.029 1.00 0.00 137 PHE A O 3
ATOM 8201 N N . LYS A 1 138 ? 184.023 27.774 -34.624 1.00 0.00 138 LYS A N 3
ATOM 8202 C CA . LYS A 1 138 ? 185.018 27.319 -35.587 1.00 0.00 138 LYS A CA 3
ATOM 8203 C C . LYS A 1 138 ? 184.681 27.798 -36.994 1.00 0.00 138 LYS A C 3
ATOM 8204 O O . LYS A 1 138 ? 185.459 28.519 -37.618 1.00 0.00 138 LYS A O 3
ATOM 8223 N N . SER A 1 139 ? 183.516 27.392 -37.489 1.00 0.00 139 SER A N 3
ATOM 8224 C CA . SER A 1 139 ? 183.105 27.722 -38.848 1.00 0.00 139 SER A CA 3
ATOM 8225 C C . SER A 1 139 ? 181.629 27.412 -39.066 1.00 0.00 139 SER A C 3
ATOM 8226 O O . SER A 1 139 ? 180.986 26.782 -38.227 1.00 0.00 139 SER A O 3
ATOM 8234 N N . ILE A 1 140 ? 181.098 27.860 -40.199 1.00 0.00 140 ILE A N 3
ATOM 8235 C CA . ILE A 1 140 ? 179.712 27.584 -40.556 1.00 0.00 140 ILE A CA 3
ATOM 8236 C C . ILE A 1 140 ? 179.554 27.414 -42.062 1.00 0.00 140 ILE A C 3
ATOM 8237 O O . ILE A 1 140 ? 180.200 28.110 -42.846 1.00 0.00 140 ILE A O 3
ATOM 8253 N N . SER A 1 141 ? 178.692 26.485 -42.461 1.00 0.00 141 SER A N 3
ATOM 8254 C CA . SER A 1 141 ? 178.461 26.210 -43.874 1.00 0.00 141 SER A CA 3
ATOM 8255 C C . SER A 1 141 ? 176.978 26.024 -44.164 1.00 0.00 141 SER A C 3
ATOM 8256 O O . SER A 1 141 ? 176.317 25.182 -43.555 1.00 0.00 141 SER A O 3
ATOM 8264 N N . THR A 1 142 ? 176.459 26.816 -45.096 1.00 0.00 142 THR A N 3
ATOM 8265 C CA . THR A 1 142 ? 175.054 26.732 -45.477 1.00 0.00 142 THR A CA 3
ATOM 8266 C C . THR A 1 142 ? 174.903 26.450 -46.966 1.00 0.00 142 THR A C 3
ATOM 8267 O O . THR A 1 142 ? 175.558 27.081 -47.797 1.00 0.00 142 THR A O 3
ATOM 8278 N N . SER A 1 143 ? 174.036 25.500 -47.298 1.00 0.00 143 SER A N 3
ATOM 8279 C CA . SER A 1 143 ? 173.810 25.120 -48.688 1.00 0.00 143 SER A CA 3
ATOM 8280 C C . SER A 1 143 ? 172.349 24.761 -48.930 1.00 0.00 143 SER A C 3
ATOM 8281 O O . SER A 1 143 ? 171.734 24.052 -48.134 1.00 0.00 143 SER A O 3
ATOM 8289 N N . THR A 1 144 ? 171.799 25.255 -50.035 1.00 0.00 144 THR A N 3
ATOM 8290 C CA . THR A 1 144 ? 170.418 24.965 -50.398 1.00 0.00 144 THR A CA 3
ATOM 8291 C C . THR A 1 144 ? 170.344 24.160 -51.688 1.00 0.00 144 THR A C 3
ATOM 8292 O O . THR A 1 144 ? 171.032 24.467 -52.662 1.00 0.00 144 THR A O 3
ATOM 8303 N N . LYS A 1 145 ? 169.507 23.128 -51.691 1.00 0.00 145 LYS A N 3
ATOM 8304 C CA . LYS A 1 145 ? 169.357 22.265 -52.855 1.00 0.00 145 LYS A CA 3
ATOM 8305 C C . LYS A 1 145 ? 167.889 21.985 -53.148 1.00 0.00 145 LYS A C 3
ATOM 8306 O O . LYS A 1 145 ? 167.044 22.051 -52.255 1.00 0.00 145 LYS A O 3
ATOM 8325 N N . MET A 1 146 ? 167.591 21.672 -54.406 1.00 0.00 146 MET A N 3
ATOM 8326 C CA . MET A 1 146 ? 166.236 21.309 -54.804 1.00 0.00 146 MET A CA 3
ATOM 8327 C C . MET A 1 146 ? 166.108 19.806 -55.016 1.00 0.00 146 MET A C 3
ATOM 8328 O O . MET A 1 146 ? 166.796 19.228 -55.856 1.00 0.00 146 MET A O 3
ATOM 8342 N N . VAL A 1 147 ? 165.223 19.180 -54.249 1.00 0.00 147 VAL A N 3
ATOM 8343 C CA . VAL A 1 147 ? 165.031 17.736 -54.324 1.00 0.00 147 VAL A CA 3
ATOM 8344 C C . VAL A 1 147 ? 163.563 17.385 -54.527 1.00 0.00 147 VAL A C 3
ATOM 8345 O O . VAL A 1 147 ? 162.743 17.558 -53.625 1.00 0.00 147 VAL A O 3
ATOM 8358 N N . ASN A 1 148 ? 163.238 16.890 -55.716 1.00 0.00 148 ASN A N 3
ATOM 8359 C CA . ASN A 1 148 ? 161.873 16.481 -56.028 1.00 0.00 148 ASN A CA 3
ATOM 8360 C C . ASN A 1 148 ? 160.899 17.639 -55.867 1.00 0.00 148 ASN A C 3
ATOM 8361 O O . ASN A 1 148 ? 159.779 17.460 -55.390 1.00 0.00 148 ASN A O 3
ATOM 8372 N N . GLY A 1 149 ? 161.333 18.831 -56.268 1.00 0.00 149 GLY A N 3
ATOM 8373 C CA . GLY A 1 149 ? 160.475 20.008 -56.236 1.00 0.00 149 GLY A CA 3
ATOM 8374 C C . GLY A 1 149 ? 160.495 20.667 -54.863 1.00 0.00 149 GLY A C 3
ATOM 8375 O O . GLY A 1 149 ? 159.862 21.702 -54.651 1.00 0.00 149 GLY A O 3
ATOM 8379 N N . ARG A 1 150 ? 161.225 20.062 -53.933 1.00 0.00 150 ARG A N 3
ATOM 8380 C CA . ARG A 1 150 ? 161.278 20.553 -52.561 1.00 0.00 150 ARG A CA 3
ATOM 8381 C C . ARG A 1 150 ? 162.544 21.363 -52.315 1.00 0.00 150 ARG A C 3
ATOM 8382 O O . ARG A 1 150 ? 163.612 21.036 -52.832 1.00 0.00 150 ARG A O 3
ATOM 8403 N N . LYS A 1 151 ? 162.419 22.422 -51.522 1.00 0.00 151 LYS A N 3
ATOM 8404 C CA . LYS A 1 151 ? 163.554 23.282 -51.207 1.00 0.00 151 LYS A CA 3
ATOM 8405 C C . LYS A 1 151 ? 164.153 22.928 -49.851 1.00 0.00 151 LYS A C 3
ATOM 8406 O O . LYS A 1 151 ? 163.519 23.116 -48.813 1.00 0.00 151 LYS A O 3
ATOM 8425 N N . ILE A 1 152 ? 165.379 22.415 -49.868 1.00 0.00 152 ILE A N 3
ATOM 8426 C CA . ILE A 1 152 ? 166.022 21.929 -48.654 1.00 0.00 152 ILE A CA 3
ATOM 8427 C C . ILE A 1 152 ? 167.295 22.710 -48.354 1.00 0.00 152 ILE A C 3
ATOM 8428 O O . ILE A 1 152 ? 168.195 22.793 -49.189 1.00 0.00 152 ILE A O 3
ATOM 8444 N N . THR A 1 153 ? 167.363 23.282 -47.156 1.00 0.00 153 THR A N 3
ATOM 8445 C CA . THR A 1 153 ? 168.533 24.045 -46.737 1.00 0.00 153 THR A CA 3
ATOM 8446 C C . THR A 1 153 ? 169.241 23.370 -45.570 1.00 0.00 153 THR A C 3
ATOM 8447 O O . THR A 1 153 ? 168.615 23.017 -44.571 1.00 0.00 153 THR A O 3
ATOM 8458 N N . THR A 1 154 ? 170.552 23.193 -45.702 1.00 0.00 154 THR A N 3
ATOM 8459 C CA . THR A 1 154 ? 171.351 22.575 -44.651 1.00 0.00 154 THR A CA 3
ATOM 8460 C C . THR A 1 154 ? 172.296 23.585 -44.013 1.00 0.00 154 THR A C 3
ATOM 8461 O O . THR A 1 154 ? 173.122 24.193 -44.693 1.00 0.00 154 THR A O 3
ATOM 8472 N N . LYS A 1 155 ? 172.170 23.758 -42.701 1.00 0.00 155 LYS A N 3
ATOM 8473 C CA . LYS A 1 155 ? 173.052 24.651 -41.959 1.00 0.00 155 LYS A CA 3
ATOM 8474 C C . LYS A 1 155 ? 173.970 23.870 -41.028 1.00 0.00 155 LYS A C 3
ATOM 8475 O O . LYS A 1 155 ? 173.517 23.259 -40.061 1.00 0.00 155 LYS A O 3
ATOM 8494 N N . ARG A 1 156 ? 175.265 23.891 -41.327 1.00 0.00 156 ARG A N 3
ATOM 8495 C CA . ARG A 1 156 ? 176.249 23.178 -40.523 1.00 0.00 156 ARG A CA 3
ATOM 8496 C C . ARG A 1 156 ? 177.048 24.138 -39.651 1.00 0.00 156 ARG A C 3
ATOM 8497 O O . ARG A 1 156 ? 177.786 24.983 -40.158 1.00 0.00 156 ARG A O 3
ATOM 8518 N N . ILE A 1 157 ? 176.895 24.005 -38.338 1.00 0.00 157 ILE A N 3
ATOM 8519 C CA . ILE A 1 157 ? 177.622 24.843 -37.393 1.00 0.00 157 ILE A CA 3
ATOM 8520 C C . ILE A 1 157 ? 178.641 24.030 -36.605 1.00 0.00 157 ILE A C 3
ATOM 8521 O O . ILE A 1 157 ? 178.305 23.007 -36.008 1.00 0.00 157 ILE A O 3
ATOM 8537 N N . VAL A 1 158 ? 179.886 24.491 -36.606 1.00 0.00 158 VAL A N 3
ATOM 8538 C CA . VAL A 1 158 ? 180.940 23.854 -35.824 1.00 0.00 158 VAL A CA 3
ATOM 8539 C C . VAL A 1 158 ? 181.452 24.782 -34.730 1.00 0.00 158 VAL A C 3
ATOM 8540 O O . VAL A 1 158 ? 181.931 25.882 -35.010 1.00 0.00 158 VAL A O 3
ATOM 8553 N N . GLU A 1 159 ? 181.350 24.333 -33.485 1.00 0.00 159 GLU A N 3
ATOM 8554 C CA . GLU A 1 159 ? 181.774 25.136 -32.343 1.00 0.00 159 GLU A CA 3
ATOM 8555 C C . GLU A 1 159 ? 182.347 24.260 -31.236 1.00 0.00 159 GLU A C 3
ATOM 8556 O O . GLU A 1 159 ? 181.715 23.297 -30.804 1.00 0.00 159 GLU A O 3
ATOM 8568 N N . ASN A 1 160 ? 183.548 24.601 -30.782 1.00 0.00 160 ASN A N 3
ATOM 8569 C CA . ASN A 1 160 ? 184.189 23.875 -29.691 1.00 0.00 160 ASN A CA 3
ATOM 8570 C C . ASN A 1 160 ? 184.303 22.390 -30.012 1.00 0.00 160 ASN A C 3
ATOM 8571 O O . ASN A 1 160 ? 184.193 21.544 -29.123 1.00 0.00 160 ASN A O 3
ATOM 8582 N N . GLY A 1 161 ? 184.523 22.078 -31.284 1.00 0.00 161 GLY A N 3
ATOM 8583 C CA . GLY A 1 161 ? 184.749 20.702 -31.708 1.00 0.00 161 GLY A CA 3
ATOM 8584 C C . GLY A 1 161 ? 183.436 19.936 -31.813 1.00 0.00 161 GLY A C 3
ATOM 8585 O O . GLY A 1 161 ? 183.428 18.712 -31.935 1.00 0.00 161 GLY A O 3
ATOM 8589 N N . GLN A 1 162 ? 182.326 20.666 -31.765 1.00 0.00 162 GLN A N 3
ATOM 8590 C CA . GLN A 1 162 ? 181.005 20.057 -31.855 1.00 0.00 162 GLN A CA 3
ATOM 8591 C C . GLN A 1 162 ? 180.274 20.510 -33.113 1.00 0.00 162 GLN A C 3
ATOM 8592 O O . GLN A 1 162 ? 180.165 21.706 -33.382 1.00 0.00 162 GLN A O 3
ATOM 8606 N N . GLU A 1 163 ? 179.773 19.547 -33.880 1.00 0.00 163 GLU A N 3
ATOM 8607 C CA . GLU A 1 163 ? 179.032 19.846 -35.099 1.00 0.00 163 GLU A CA 3
ATOM 8608 C C . GLU A 1 163 ? 177.530 19.757 -34.865 1.00 0.00 163 GLU A C 3
ATOM 8609 O O . GLU A 1 163 ? 177.035 18.772 -34.318 1.00 0.00 163 GLU A O 3
ATOM 8621 N N . ARG A 1 164 ? 176.809 20.792 -35.283 1.00 0.00 164 ARG A N 3
ATOM 8622 C CA . ARG A 1 164 ? 175.356 20.813 -35.162 1.00 0.00 164 ARG A CA 3
ATOM 8623 C C . ARG A 1 164 ? 174.700 21.217 -36.475 1.00 0.00 164 ARG A C 3
ATOM 8624 O O . ARG A 1 164 ? 174.945 22.308 -36.993 1.00 0.00 164 ARG A O 3
ATOM 8645 N N . VAL A 1 165 ? 173.863 20.334 -37.009 1.00 0.00 165 VAL A N 3
ATOM 8646 C CA . VAL A 1 165 ? 173.288 20.528 -38.336 1.00 0.00 165 VAL A CA 3
ATOM 8647 C C . VAL A 1 165 ? 171.801 20.846 -38.250 1.00 0.00 165 VAL A C 3
ATOM 8648 O O . VAL A 1 165 ? 171.056 20.184 -37.530 1.00 0.00 165 VAL A O 3
ATOM 8661 N N . GLU A 1 166 ? 171.376 21.865 -38.990 1.00 0.00 166 GLU A N 3
ATOM 8662 C CA . GLU A 1 166 ? 169.966 22.234 -39.048 1.00 0.00 166 GLU A CA 3
ATOM 8663 C C . GLU A 1 166 ? 169.434 22.154 -40.473 1.00 0.00 166 GLU A C 3
ATOM 8664 O O . GLU A 1 166 ? 169.869 22.900 -41.351 1.00 0.00 166 GLU A O 3
ATOM 8676 N N . VAL A 1 167 ? 168.492 21.245 -40.698 1.00 0.00 167 VAL A N 3
ATOM 8677 C CA . VAL A 1 167 ? 167.963 21.004 -42.036 1.00 0.00 167 VAL A CA 3
ATOM 8678 C C . VAL A 1 167 ? 166.504 21.431 -42.135 1.00 0.00 167 VAL A C 3
ATOM 8679 O O . VAL A 1 167 ? 165.656 20.960 -41.378 1.00 0.00 167 VAL A O 3
ATOM 8692 N N . GLU A 1 168 ? 166.218 22.325 -43.075 1.00 0.00 168 GLU A N 3
ATOM 8693 C CA . GLU A 1 168 ? 164.857 22.809 -43.284 1.00 0.00 168 GLU A CA 3
ATOM 8694 C C . GLU A 1 168 ? 164.326 22.383 -44.647 1.00 0.00 168 GLU A C 3
ATOM 8695 O O . GLU A 1 168 ? 165.072 22.325 -45.625 1.00 0.00 168 GLU A O 3
ATOM 8707 N N . GLU A 1 169 ? 163.032 22.086 -44.705 1.00 0.00 169 GLU A N 3
ATOM 8708 C CA . GLU A 1 169 ? 162.371 21.788 -45.970 1.00 0.00 169 GLU A CA 3
ATOM 8709 C C . GLU A 1 169 ? 161.161 22.688 -46.185 1.00 0.00 169 GLU A C 3
ATOM 8710 O O . GLU A 1 169 ? 160.171 22.597 -45.460 1.00 0.00 169 GLU A O 3
ATOM 8722 N N . ASP A 1 170 ? 161.248 23.558 -47.186 1.00 0.00 170 ASP A N 3
ATOM 8723 C CA . ASP A 1 170 ? 160.176 24.505 -47.473 1.00 0.00 170 ASP A CA 3
ATOM 8724 C C . ASP A 1 170 ? 159.836 25.339 -46.244 1.00 0.00 170 ASP A C 3
ATOM 8725 O O . ASP A 1 170 ? 158.671 25.655 -46.001 1.00 0.00 170 ASP A O 3
ATOM 8734 N N . GLY A 1 171 ? 160.857 25.694 -45.474 1.00 0.00 171 GLY A N 3
ATOM 8735 C CA . GLY A 1 171 ? 160.696 26.633 -44.371 1.00 0.00 171 GLY A CA 3
ATOM 8736 C C . GLY A 1 171 ? 160.535 25.902 -43.044 1.00 0.00 171 GLY A C 3
ATOM 8737 O O . GLY A 1 171 ? 160.681 26.494 -41.976 1.00 0.00 171 GLY A O 3
ATOM 8741 N N . GLN A 1 172 ? 160.232 24.609 -43.119 1.00 0.00 172 GLN A N 3
ATOM 8742 C CA . GLN A 1 172 ? 159.937 23.821 -41.929 1.00 0.00 172 GLN A CA 3
ATOM 8743 C C . GLN A 1 172 ? 161.117 22.939 -41.545 1.00 0.00 172 GLN A C 3
ATOM 8744 O O . GLN A 1 172 ? 161.734 22.304 -42.400 1.00 0.00 172 GLN A O 3
ATOM 8758 N N . LEU A 1 173 ? 161.428 22.904 -40.253 1.00 0.00 173 LEU A N 3
ATOM 8759 C CA . LEU A 1 173 ? 162.527 22.089 -39.751 1.00 0.00 173 LEU A CA 3
ATOM 8760 C C . LEU A 1 173 ? 162.286 20.610 -40.025 1.00 0.00 173 LEU A C 3
ATOM 8761 O O . LEU A 1 173 ? 161.397 19.997 -39.435 1.00 0.00 173 LEU A O 3
ATOM 8777 N N . LYS A 1 174 ? 163.085 20.042 -40.923 1.00 0.00 174 LYS A N 3
ATOM 8778 C CA . LYS A 1 174 ? 162.942 18.640 -41.296 1.00 0.00 174 LYS A CA 3
ATOM 8779 C C . LYS A 1 174 ? 163.782 17.743 -40.396 1.00 0.00 174 LYS A C 3
ATOM 8780 O O . LYS A 1 174 ? 163.340 16.669 -39.987 1.00 0.00 174 LYS A O 3
ATOM 8799 N N . SER A 1 175 ? 164.996 18.189 -40.091 1.00 0.00 175 SER A N 3
ATOM 8800 C CA . SER A 1 175 ? 165.916 17.407 -39.275 1.00 0.00 175 SER A CA 3
ATOM 8801 C C . SER A 1 175 ? 166.961 18.298 -38.614 1.00 0.00 175 SER A C 3
ATOM 8802 O O . SER A 1 175 ? 167.366 19.316 -39.175 1.00 0.00 175 SER A O 3
ATOM 8810 N N . LEU A 1 176 ? 167.393 17.909 -37.419 1.00 0.00 176 LEU A N 3
ATOM 8811 C CA . LEU A 1 176 ? 168.351 18.699 -36.657 1.00 0.00 176 LEU A CA 3
ATOM 8812 C C . LEU A 1 176 ? 169.181 17.817 -35.733 1.00 0.00 176 LEU A C 3
ATOM 8813 O O . LEU A 1 176 ? 168.643 17.140 -34.856 1.00 0.00 176 LEU A O 3
ATOM 8829 N N . THR A 1 177 ? 170.495 17.829 -35.935 1.00 0.00 177 THR A N 3
ATOM 8830 C CA . THR A 1 177 ? 171.387 16.921 -35.222 1.00 0.00 177 THR A CA 3
ATOM 8831 C C . THR A 1 177 ? 172.399 17.692 -34.383 1.00 0.00 177 THR A C 3
ATOM 8832 O O . THR A 1 177 ? 173.085 18.583 -34.884 1.00 0.00 177 THR A O 3
ATOM 8843 N N . ILE A 1 178 ? 172.489 17.340 -33.105 1.00 0.00 178 ILE A N 3
ATOM 8844 C CA . ILE A 1 178 ? 173.455 17.962 -32.207 1.00 0.00 178 ILE A CA 3
ATOM 8845 C C . ILE A 1 178 ? 174.401 16.926 -31.613 1.00 0.00 178 ILE A C 3
ATOM 8846 O O . ILE A 1 178 ? 174.010 16.130 -30.759 1.00 0.00 178 ILE A O 3
ATOM 8862 N N . ASN A 1 179 ? 175.649 16.942 -32.070 1.00 0.00 179 ASN A N 3
ATOM 8863 C CA . ASN A 1 179 ? 176.663 16.026 -31.562 1.00 0.00 179 ASN A CA 3
ATOM 8864 C C . ASN A 1 179 ? 176.263 14.575 -31.801 1.00 0.00 179 ASN A C 3
ATOM 8865 O O . ASN A 1 179 ? 176.559 13.698 -30.989 1.00 0.00 179 ASN A O 3
ATOM 8876 N N . GLY A 1 180 ? 175.591 14.329 -32.919 1.00 0.00 180 GLY A N 3
ATOM 8877 C CA . GLY A 1 180 ? 175.207 12.974 -33.300 1.00 0.00 180 GLY A CA 3
ATOM 8878 C C . GLY A 1 180 ? 173.810 12.636 -32.796 1.00 0.00 180 GLY A C 3
ATOM 8879 O O . GLY A 1 180 ? 173.229 11.622 -33.182 1.00 0.00 180 GLY A O 3
ATOM 8883 N N . LYS A 1 181 ? 173.275 13.491 -31.932 1.00 0.00 181 LYS A N 3
ATOM 8884 C CA . LYS A 1 181 ? 171.975 13.248 -31.318 1.00 0.00 181 LYS A CA 3
ATOM 8885 C C . LYS A 1 181 ? 170.891 14.102 -31.964 1.00 0.00 181 LYS A C 3
ATOM 8886 O O . LYS A 1 181 ? 170.918 15.330 -31.870 1.00 0.00 181 LYS A O 3
ATOM 8905 N N . GLU A 1 182 ? 169.941 13.446 -32.620 1.00 0.00 182 GLU A N 3
ATOM 8906 C CA . GLU A 1 182 ? 168.812 14.139 -33.230 1.00 0.00 182 GLU A CA 3
ATOM 8907 C C . GLU A 1 182 ? 167.976 14.859 -32.179 1.00 0.00 182 GLU A C 3
ATOM 8908 O O . GLU A 1 182 ? 167.468 14.239 -31.245 1.00 0.00 182 GLU A O 3
ATOM 8920 N N . GLN A 1 183 ? 167.838 16.171 -32.338 1.00 0.00 183 GLN A N 3
ATOM 8921 C CA . GLN A 1 183 ? 167.083 16.982 -31.390 1.00 0.00 183 GLN A CA 3
ATOM 8922 C C . GLN A 1 183 ? 165.963 17.743 -32.084 1.00 0.00 183 GLN A C 3
ATOM 8923 O O . GLN A 1 183 ? 165.952 17.871 -33.309 1.00 0.00 183 GLN A O 3
ATOM 8937 N N . LEU A 1 184 ? 165.019 18.247 -31.296 1.00 0.00 184 LEU A N 3
ATOM 8938 C CA . LEU A 1 184 ? 163.880 18.981 -31.836 1.00 0.00 184 LEU A CA 3
ATOM 8939 C C . LEU A 1 184 ? 164.041 20.481 -31.625 1.00 0.00 184 LEU A C 3
ATOM 8940 O O . LEU A 1 184 ? 163.260 21.277 -32.146 1.00 0.00 184 LEU A O 3
ATOM 8956 N N . LEU A 1 185 ? 165.059 20.860 -30.860 1.00 0.00 185 LEU A N 3
ATOM 8957 C CA . LEU A 1 185 ? 165.283 22.260 -30.524 1.00 0.00 185 LEU A CA 3
ATOM 8958 C C . LEU A 1 185 ? 166.161 22.943 -31.566 1.00 0.00 185 LEU A C 3
ATOM 8959 O O . LEU A 1 185 ? 167.106 22.348 -32.082 1.00 0.00 185 LEU A O 3
ATOM 8975 N N . ARG A 1 186 ? 165.841 24.196 -31.871 1.00 0.00 186 ARG A N 3
ATOM 8976 C CA . ARG A 1 186 ? 166.594 24.960 -32.860 1.00 0.00 186 ARG A CA 3
ATOM 8977 C C . ARG A 1 186 ? 168.003 25.261 -32.366 1.00 0.00 186 ARG A C 3
ATOM 8978 O O . ARG A 1 186 ? 168.261 25.269 -31.163 1.00 0.00 186 ARG A O 3
ATOM 8999 N N . LEU A 1 187 ? 168.913 25.507 -33.303 1.00 0.00 187 LEU A N 3
ATOM 9000 C CA . LEU A 1 187 ? 170.292 25.834 -32.964 1.00 0.00 187 LEU A CA 3
ATOM 9001 C C . LEU A 1 187 ? 170.444 27.313 -32.636 1.00 0.00 187 LEU A C 3
ATOM 9002 O O . LEU A 1 187 ? 169.695 28.151 -33.139 1.00 0.00 187 LEU A O 3
ATOM 9018 N N . ASP A 1 188 ? 171.417 27.629 -31.789 1.00 0.00 188 ASP A N 3
ATOM 9019 C CA . ASP A 1 188 ? 171.697 29.013 -31.424 1.00 0.00 188 ASP A CA 3
ATOM 9020 C C . ASP A 1 188 ? 172.554 29.699 -32.479 1.00 0.00 188 ASP A C 3
ATOM 9021 O O . ASP A 1 188 ? 173.727 29.367 -32.652 1.00 0.00 188 ASP A O 3
ATOM 9030 N N . ASN A 1 189 ? 171.962 30.659 -33.182 1.00 0.00 189 ASN A N 3
ATOM 9031 C CA . ASN A 1 189 ? 172.653 31.354 -34.262 1.00 0.00 189 ASN A CA 3
ATOM 9032 C C . ASN A 1 189 ? 173.642 32.375 -33.717 1.00 0.00 189 ASN A C 3
ATOM 9033 O O . ASN A 1 189 ? 173.357 33.073 -32.744 1.00 0.00 189 ASN A O 3
ATOM 9044 N N . LYS A 1 190 ? 174.808 32.457 -34.349 1.00 0.00 190 LYS A N 3
ATOM 9045 C CA . LYS A 1 190 ? 175.841 33.398 -33.931 1.00 0.00 190 LYS A CA 3
ATOM 9046 C C . LYS A 1 190 ? 175.453 34.831 -34.268 1.00 0.00 190 LYS A C 3
ATOM 9047 O O . LYS A 1 190 ? 174.691 35.429 -33.559 1.00 0.00 190 LYS A O 3
ATOM 9067 N N . GLY A 1 1 ? 147.319 4.405 1.098 1.00 0.00 1 GLY A N 4
ATOM 9068 C CA . GLY A 1 1 ? 148.547 3.627 0.984 1.00 0.00 1 GLY A CA 4
ATOM 9069 C C . GLY A 1 1 ? 149.735 4.519 0.645 1.00 0.00 1 GLY A C 4
ATOM 9070 O O . GLY A 1 1 ? 150.218 5.274 1.489 1.00 0.00 1 GLY A O 4
ATOM 9076 N N . MET A 1 2 ? 150.201 4.427 -0.596 1.00 0.00 2 MET A N 4
ATOM 9077 C CA . MET A 1 2 ? 151.293 5.270 -1.068 1.00 0.00 2 MET A CA 4
ATOM 9078 C C . MET A 1 2 ? 151.276 5.395 -2.586 1.00 0.00 2 MET A C 4
ATOM 9079 O O . MET A 1 2 ? 150.602 4.629 -3.274 1.00 0.00 2 MET A O 4
ATOM 9093 N N . VAL A 1 3 ? 152.022 6.366 -3.103 1.00 0.00 3 VAL A N 4
ATOM 9094 C CA . VAL A 1 3 ? 152.072 6.611 -4.539 1.00 0.00 3 VAL A CA 4
ATOM 9095 C C . VAL A 1 3 ? 153.435 6.248 -5.113 1.00 0.00 3 VAL A C 4
ATOM 9096 O O . VAL A 1 3 ? 154.471 6.592 -4.544 1.00 0.00 3 VAL A O 4
ATOM 9109 N N . ASP A 1 4 ? 153.429 5.550 -6.244 1.00 0.00 4 ASP A N 4
ATOM 9110 C CA . ASP A 1 4 ? 154.647 4.961 -6.788 1.00 0.00 4 ASP A CA 4
ATOM 9111 C C . ASP A 1 4 ? 155.689 6.031 -7.087 1.00 0.00 4 ASP A C 4
ATOM 9112 O O . ASP A 1 4 ? 156.880 5.738 -7.193 1.00 0.00 4 ASP A O 4
ATOM 9121 N N . TYR A 1 5 ? 155.234 7.272 -7.224 1.00 0.00 5 TYR A N 4
ATOM 9122 C CA . TYR A 1 5 ? 156.124 8.384 -7.536 1.00 0.00 5 TYR A CA 4
ATOM 9123 C C . TYR A 1 5 ? 157.153 8.592 -6.433 1.00 0.00 5 TYR A C 4
ATOM 9124 O O . TYR A 1 5 ? 158.193 9.215 -6.650 1.00 0.00 5 TYR A O 4
ATOM 9142 N N . TYR A 1 6 ? 156.858 8.068 -5.248 1.00 0.00 6 TYR A N 4
ATOM 9143 C CA . TYR A 1 6 ? 157.813 8.078 -4.146 1.00 0.00 6 TYR A CA 4
ATOM 9144 C C . TYR A 1 6 ? 159.080 7.314 -4.509 1.00 0.00 6 TYR A C 4
ATOM 9145 O O . TYR A 1 6 ? 160.187 7.731 -4.168 1.00 0.00 6 TYR A O 4
ATOM 9163 N N . GLU A 1 7 ? 158.910 6.192 -5.200 1.00 0.00 7 GLU A N 4
ATOM 9164 C CA . GLU A 1 7 ? 160.041 5.379 -5.632 1.00 0.00 7 GLU A CA 4
ATOM 9165 C C . GLU A 1 7 ? 160.826 6.071 -6.739 1.00 0.00 7 GLU A C 4
ATOM 9166 O O . GLU A 1 7 ? 162.046 5.930 -6.830 1.00 0.00 7 GLU A O 4
ATOM 9178 N N . VAL A 1 8 ? 160.119 6.819 -7.580 1.00 0.00 8 VAL A N 4
ATOM 9179 C CA . VAL A 1 8 ? 160.759 7.621 -8.615 1.00 0.00 8 VAL A CA 4
ATOM 9180 C C . VAL A 1 8 ? 161.727 8.630 -8.011 1.00 0.00 8 VAL A C 4
ATOM 9181 O O . VAL A 1 8 ? 162.837 8.817 -8.510 1.00 0.00 8 VAL A O 4
ATOM 9194 N N . LEU A 1 9 ? 161.301 9.279 -6.932 1.00 0.00 9 LEU A N 4
ATOM 9195 C CA . LEU A 1 9 ? 162.149 10.230 -6.225 1.00 0.00 9 LEU A CA 4
ATOM 9196 C C . LEU A 1 9 ? 163.137 9.515 -5.312 1.00 0.00 9 LEU A C 4
ATOM 9197 O O . LEU A 1 9 ? 164.202 10.046 -4.996 1.00 0.00 9 LEU A O 4
ATOM 9213 N N . GLY A 1 10 ? 162.778 8.307 -4.892 1.00 0.00 10 GLY A N 4
ATOM 9214 C CA . GLY A 1 10 ? 163.645 7.505 -4.036 1.00 0.00 10 GLY A CA 4
ATOM 9215 C C . GLY A 1 10 ? 163.454 7.863 -2.568 1.00 0.00 10 GLY A C 4
ATOM 9216 O O . GLY A 1 10 ? 164.407 7.857 -1.789 1.00 0.00 10 GLY A O 4
ATOM 9220 N N . VAL A 1 11 ? 162.218 8.176 -2.196 1.00 0.00 11 VAL A N 4
ATOM 9221 C CA . VAL A 1 11 ? 161.903 8.556 -0.824 1.00 0.00 11 VAL A CA 4
ATOM 9222 C C . VAL A 1 11 ? 160.834 7.646 -0.232 1.00 0.00 11 VAL A C 4
ATOM 9223 O O . VAL A 1 11 ? 160.336 6.741 -0.901 1.00 0.00 11 VAL A O 4
ATOM 9236 N N . GLN A 1 12 ? 160.485 7.892 1.026 1.00 0.00 12 GLN A N 4
ATOM 9237 C CA . GLN A 1 12 ? 159.499 7.074 1.722 1.00 0.00 12 GLN A CA 4
ATOM 9238 C C . GLN A 1 12 ? 158.102 7.669 1.594 1.00 0.00 12 GLN A C 4
ATOM 9239 O O . GLN A 1 12 ? 157.945 8.844 1.262 1.00 0.00 12 GLN A O 4
ATOM 9253 N N . ARG A 1 13 ? 157.090 6.850 1.860 1.00 0.00 13 ARG A N 4
ATOM 9254 C CA . ARG A 1 13 ? 155.703 7.290 1.761 1.00 0.00 13 ARG A CA 4
ATOM 9255 C C . ARG A 1 13 ? 155.358 8.277 2.868 1.00 0.00 13 ARG A C 4
ATOM 9256 O O . ARG A 1 13 ? 154.349 8.979 2.796 1.00 0.00 13 ARG A O 4
ATOM 9277 N N . HIS A 1 14 ? 156.202 8.328 3.893 1.00 0.00 14 HIS A N 4
ATOM 9278 C CA . HIS A 1 14 ? 155.986 9.229 5.020 1.00 0.00 14 HIS A CA 4
ATOM 9279 C C . HIS A 1 14 ? 156.896 10.448 4.933 1.00 0.00 14 HIS A C 4
ATOM 9280 O O . HIS A 1 14 ? 157.007 11.220 5.884 1.00 0.00 14 HIS A O 4
ATOM 9294 N N . ALA A 1 15 ? 157.545 10.615 3.785 1.00 0.00 15 ALA A N 4
ATOM 9295 C CA . ALA A 1 15 ? 158.413 11.763 3.557 1.00 0.00 15 ALA A CA 4
ATOM 9296 C C . ALA A 1 15 ? 157.604 13.047 3.421 1.00 0.00 15 ALA A C 4
ATOM 9297 O O . ALA A 1 15 ? 156.504 13.044 2.869 1.00 0.00 15 ALA A O 4
ATOM 9304 N N . SER A 1 16 ? 158.156 14.144 3.928 1.00 0.00 16 SER A N 4
ATOM 9305 C CA . SER A 1 16 ? 157.475 15.433 3.888 1.00 0.00 16 SER A CA 4
ATOM 9306 C C . SER A 1 16 ? 157.569 16.062 2.504 1.00 0.00 16 SER A C 4
ATOM 9307 O O . SER A 1 16 ? 158.442 15.712 1.710 1.00 0.00 16 SER A O 4
ATOM 9315 N N . PRO A 1 17 ? 156.664 16.993 2.221 1.00 0.00 17 PRO A N 4
ATOM 9316 C CA . PRO A 1 17 ? 156.693 17.732 0.964 1.00 0.00 17 PRO A CA 4
ATOM 9317 C C . PRO A 1 17 ? 158.065 18.345 0.717 1.00 0.00 17 PRO A C 4
ATOM 9318 O O . PRO A 1 17 ? 158.522 18.428 -0.423 1.00 0.00 17 PRO A O 4
ATOM 9329 N N . GLU A 1 18 ? 158.718 18.774 1.791 1.00 0.00 18 GLU A N 4
ATOM 9330 C CA . GLU A 1 18 ? 160.045 19.370 1.694 1.00 0.00 18 GLU A CA 4
ATOM 9331 C C . GLU A 1 18 ? 161.091 18.328 1.321 1.00 0.00 18 GLU A C 4
ATOM 9332 O O . GLU A 1 18 ? 162.058 18.628 0.621 1.00 0.00 18 GLU A O 4
ATOM 9344 N N . ASP A 1 19 ? 160.892 17.102 1.793 1.00 0.00 19 ASP A N 4
ATOM 9345 C CA . ASP A 1 19 ? 161.756 15.988 1.419 1.00 0.00 19 ASP A CA 4
ATOM 9346 C C . ASP A 1 19 ? 161.560 15.605 -0.042 1.00 0.00 19 ASP A C 4
ATOM 9347 O O . ASP A 1 19 ? 162.506 15.205 -0.721 1.00 0.00 19 ASP A O 4
ATOM 9356 N N . ILE A 1 20 ? 160.327 15.729 -0.521 1.00 0.00 20 ILE A N 4
ATOM 9357 C CA . ILE A 1 20 ? 160.035 15.558 -1.939 1.00 0.00 20 ILE A CA 4
ATOM 9358 C C . ILE A 1 20 ? 160.734 16.620 -2.778 1.00 0.00 20 ILE A C 4
ATOM 9359 O O . ILE A 1 20 ? 161.229 16.337 -3.869 1.00 0.00 20 ILE A O 4
ATOM 9375 N N . LYS A 1 21 ? 160.770 17.844 -2.262 1.00 0.00 21 LYS A N 4
ATOM 9376 C CA . LYS A 1 21 ? 161.496 18.929 -2.913 1.00 0.00 21 LYS A CA 4
ATOM 9377 C C . LYS A 1 21 ? 162.988 18.630 -2.981 1.00 0.00 21 LYS A C 4
ATOM 9378 O O . LYS A 1 21 ? 163.636 18.886 -3.996 1.00 0.00 21 LYS A O 4
ATOM 9397 N N . LYS A 1 22 ? 163.527 18.087 -1.895 1.00 0.00 22 LYS A N 4
ATOM 9398 C CA . LYS A 1 22 ? 164.939 17.725 -1.840 1.00 0.00 22 LYS A CA 4
ATOM 9399 C C . LYS A 1 22 ? 165.278 16.671 -2.886 1.00 0.00 22 LYS A C 4
ATOM 9400 O O . LYS A 1 22 ? 166.215 16.836 -3.667 1.00 0.00 22 LYS A O 4
ATOM 9419 N N . ALA A 1 23 ? 164.511 15.586 -2.896 1.00 0.00 23 ALA A N 4
ATOM 9420 C CA . ALA A 1 23 ? 164.715 14.512 -3.860 1.00 0.00 23 ALA A CA 4
ATOM 9421 C C . ALA A 1 23 ? 164.556 15.016 -5.289 1.00 0.00 23 ALA A C 4
ATOM 9422 O O . ALA A 1 23 ? 165.322 14.644 -6.178 1.00 0.00 23 ALA A O 4
ATOM 9429 N N . TYR A 1 24 ? 163.557 15.866 -5.503 1.00 0.00 24 TYR A N 4
ATOM 9430 C CA . TYR A 1 24 ? 163.358 16.503 -6.799 1.00 0.00 24 TYR A CA 4
ATOM 9431 C C . TYR A 1 24 ? 164.623 17.213 -7.265 1.00 0.00 24 TYR A C 4
ATOM 9432 O O . TYR A 1 24 ? 165.126 16.952 -8.357 1.00 0.00 24 TYR A O 4
ATOM 9450 N N . ARG A 1 25 ? 165.132 18.111 -6.429 1.00 0.00 25 ARG A N 4
ATOM 9451 C CA . ARG A 1 25 ? 166.313 18.895 -6.773 1.00 0.00 25 ARG A CA 4
ATOM 9452 C C . ARG A 1 25 ? 167.542 18.006 -6.911 1.00 0.00 25 ARG A C 4
ATOM 9453 O O . ARG A 1 25 ? 168.388 18.231 -7.777 1.00 0.00 25 ARG A O 4
ATOM 9474 N N . LYS A 1 26 ? 167.636 16.997 -6.052 1.00 0.00 26 LYS A N 4
ATOM 9475 C CA . LYS A 1 26 ? 168.761 16.069 -6.080 1.00 0.00 26 LYS A CA 4
ATOM 9476 C C . LYS A 1 26 ? 168.843 15.344 -7.417 1.00 0.00 26 LYS A C 4
ATOM 9477 O O . LYS A 1 26 ? 169.877 15.370 -8.086 1.00 0.00 26 LYS A O 4
ATOM 9496 N N . LEU A 1 27 ? 167.748 14.697 -7.803 1.00 0.00 27 LEU A N 4
ATOM 9497 C CA . LEU A 1 27 ? 167.717 13.906 -9.027 1.00 0.00 27 LEU A CA 4
ATOM 9498 C C . LEU A 1 27 ? 167.669 14.799 -10.259 1.00 0.00 27 LEU A C 4
ATOM 9499 O O . LEU A 1 27 ? 168.129 14.415 -11.335 1.00 0.00 27 LEU A O 4
ATOM 9515 N N . ALA A 1 28 ? 167.108 15.993 -10.097 1.00 0.00 28 ALA A N 4
ATOM 9516 C CA . ALA A 1 28 ? 167.115 16.992 -11.158 1.00 0.00 28 ALA A CA 4
ATOM 9517 C C . ALA A 1 28 ? 168.529 17.255 -11.659 1.00 0.00 28 ALA A C 4
ATOM 9518 O O . ALA A 1 28 ? 168.773 17.295 -12.865 1.00 0.00 28 ALA A O 4
ATOM 9525 N N . LEU A 1 29 ? 169.458 17.434 -10.726 1.00 0.00 29 LEU A N 4
ATOM 9526 C CA . LEU A 1 29 ? 170.869 17.574 -11.067 1.00 0.00 29 LEU A CA 4
ATOM 9527 C C . LEU A 1 29 ? 171.456 16.250 -11.537 1.00 0.00 29 LEU A C 4
ATOM 9528 O O . LEU A 1 29 ? 172.138 16.191 -12.560 1.00 0.00 29 LEU A O 4
ATOM 9544 N N . LYS A 1 30 ? 171.189 15.189 -10.783 1.00 0.00 30 LYS A N 4
ATOM 9545 C CA . LYS A 1 30 ? 171.846 13.907 -11.004 1.00 0.00 30 LYS A CA 4
ATOM 9546 C C . LYS A 1 30 ? 171.679 13.443 -12.446 1.00 0.00 30 LYS A C 4
ATOM 9547 O O . LYS A 1 30 ? 172.643 13.031 -13.091 1.00 0.00 30 LYS A O 4
ATOM 9566 N N . TRP A 1 31 ? 170.450 13.514 -12.946 1.00 0.00 31 TRP A N 4
ATOM 9567 C CA . TRP A 1 31 ? 170.128 12.985 -14.266 1.00 0.00 31 TRP A CA 4
ATOM 9568 C C . TRP A 1 31 ? 169.864 14.108 -15.260 1.00 0.00 31 TRP A C 4
ATOM 9569 O O . TRP A 1 31 ? 169.157 13.920 -16.250 1.00 0.00 31 TRP A O 4
ATOM 9590 N N . HIS A 1 32 ? 170.436 15.276 -14.991 1.00 0.00 32 HIS A N 4
ATOM 9591 C CA . HIS A 1 32 ? 170.253 16.436 -15.855 1.00 0.00 32 HIS A CA 4
ATOM 9592 C C . HIS A 1 32 ? 170.981 16.256 -17.181 1.00 0.00 32 HIS A C 4
ATOM 9593 O O . HIS A 1 32 ? 172.162 15.911 -17.210 1.00 0.00 32 HIS A O 4
ATOM 9607 N N . PRO A 1 33 ? 170.268 16.492 -18.277 1.00 0.00 33 PRO A N 4
ATOM 9608 C CA . PRO A 1 33 ? 170.859 16.408 -19.608 1.00 0.00 33 PRO A CA 4
ATOM 9609 C C . PRO A 1 33 ? 172.125 17.250 -19.702 1.00 0.00 33 PRO A C 4
ATOM 9610 O O . PRO A 1 33 ? 173.076 16.883 -20.394 1.00 0.00 33 PRO A O 4
ATOM 9621 N N . ASP A 1 34 ? 172.132 18.380 -19.003 1.00 0.00 34 ASP A N 4
ATOM 9622 C CA . ASP A 1 34 ? 173.292 19.264 -18.987 1.00 0.00 34 ASP A CA 4
ATOM 9623 C C . ASP A 1 34 ? 174.429 18.666 -18.169 1.00 0.00 34 ASP A C 4
ATOM 9624 O O . ASP A 1 34 ? 175.603 18.898 -18.457 1.00 0.00 34 ASP A O 4
ATOM 9633 N N . LYS A 1 35 ? 174.073 17.896 -17.145 1.00 0.00 35 LYS A N 4
ATOM 9634 C CA . LYS A 1 35 ? 175.063 17.212 -16.322 1.00 0.00 35 LYS A CA 4
ATOM 9635 C C . LYS A 1 35 ? 175.675 16.031 -17.065 1.00 0.00 35 LYS A C 4
ATOM 9636 O O . LYS A 1 35 ? 176.873 15.770 -16.956 1.00 0.00 35 LYS A O 4
ATOM 9655 N N . ASN A 1 36 ? 174.846 15.319 -17.820 1.00 0.00 36 ASN A N 4
ATOM 9656 C CA . ASN A 1 36 ? 175.309 14.180 -18.604 1.00 0.00 36 ASN A CA 4
ATOM 9657 C C . ASN A 1 36 ? 175.025 14.380 -20.087 1.00 0.00 36 ASN A C 4
ATOM 9658 O O . ASN A 1 36 ? 174.095 13.789 -20.636 1.00 0.00 36 ASN A O 4
ATOM 9669 N N . PRO A 1 37 ? 175.831 15.217 -20.732 1.00 0.00 37 PRO A N 4
ATOM 9670 C CA . PRO A 1 37 ? 175.639 15.532 -22.142 1.00 0.00 37 PRO A CA 4
ATOM 9671 C C . PRO A 1 37 ? 176.042 14.360 -23.028 1.00 0.00 37 PRO A C 4
ATOM 9672 O O . PRO A 1 37 ? 175.724 14.330 -24.217 1.00 0.00 37 PRO A O 4
ATOM 9683 N N . GLU A 1 38 ? 176.742 13.395 -22.442 1.00 0.00 38 GLU A N 4
ATOM 9684 C CA . GLU A 1 38 ? 177.166 12.205 -23.170 1.00 0.00 38 GLU A CA 4
ATOM 9685 C C . GLU A 1 38 ? 176.085 11.132 -23.147 1.00 0.00 38 GLU A C 4
ATOM 9686 O O . GLU A 1 38 ? 176.229 10.079 -23.768 1.00 0.00 38 GLU A O 4
ATOM 9698 N N . ASN A 1 39 ? 175.002 11.404 -22.426 1.00 0.00 39 ASN A N 4
ATOM 9699 C CA . ASN A 1 39 ? 173.881 10.476 -22.347 1.00 0.00 39 ASN A CA 4
ATOM 9700 C C . ASN A 1 39 ? 172.567 11.216 -22.136 1.00 0.00 39 ASN A C 4
ATOM 9701 O O . ASN A 1 39 ? 171.833 10.941 -21.186 1.00 0.00 39 ASN A O 4
ATOM 9712 N N . LYS A 1 40 ? 172.274 12.157 -23.028 1.00 0.00 40 LYS A N 4
ATOM 9713 C CA . LYS A 1 40 ? 171.075 12.979 -22.909 1.00 0.00 40 LYS A CA 4
ATOM 9714 C C . LYS A 1 40 ? 169.819 12.163 -23.187 1.00 0.00 40 LYS A C 4
ATOM 9715 O O . LYS A 1 40 ? 168.704 12.614 -22.924 1.00 0.00 40 LYS A O 4
ATOM 9734 N N . GLU A 1 41 ? 170.006 10.960 -23.719 1.00 0.00 41 GLU A N 4
ATOM 9735 C CA . GLU A 1 41 ? 168.890 10.069 -24.010 1.00 0.00 41 GLU A CA 4
ATOM 9736 C C . GLU A 1 41 ? 168.230 9.576 -22.728 1.00 0.00 41 GLU A C 4
ATOM 9737 O O . GLU A 1 41 ? 167.045 9.814 -22.497 1.00 0.00 41 GLU A O 4
ATOM 9749 N N . GLU A 1 42 ? 169.006 8.888 -21.897 1.00 0.00 42 GLU A N 4
ATOM 9750 C CA . GLU A 1 42 ? 168.504 8.378 -20.626 1.00 0.00 42 GLU A CA 4
ATOM 9751 C C . GLU A 1 42 ? 168.365 9.495 -19.600 1.00 0.00 42 GLU A C 4
ATOM 9752 O O . GLU A 1 42 ? 167.529 9.424 -18.699 1.00 0.00 42 GLU A O 4
ATOM 9764 N N . ALA A 1 43 ? 169.190 10.528 -19.742 1.00 0.00 43 ALA A N 4
ATOM 9765 C CA . ALA A 1 43 ? 169.137 11.678 -18.848 1.00 0.00 43 ALA A CA 4
ATOM 9766 C C . ALA A 1 43 ? 167.816 12.423 -18.985 1.00 0.00 43 ALA A C 4
ATOM 9767 O O . ALA A 1 43 ? 167.138 12.692 -17.994 1.00 0.00 43 ALA A O 4
ATOM 9774 N N . GLU A 1 44 ? 167.454 12.753 -20.220 1.00 0.00 44 GLU A N 4
ATOM 9775 C CA . GLU A 1 44 ? 166.197 13.439 -20.493 1.00 0.00 44 GLU A CA 4
ATOM 9776 C C . GLU A 1 44 ? 165.011 12.654 -19.947 1.00 0.00 44 GLU A C 4
ATOM 9777 O O . GLU A 1 44 ? 164.144 13.210 -19.272 1.00 0.00 44 GLU A O 4
ATOM 9789 N N . ARG A 1 45 ? 164.979 11.359 -20.242 1.00 0.00 45 ARG A N 4
ATOM 9790 C CA . ARG A 1 45 ? 163.844 10.519 -19.878 1.00 0.00 45 ARG A CA 4
ATOM 9791 C C . ARG A 1 45 ? 163.632 10.502 -18.370 1.00 0.00 45 ARG A C 4
ATOM 9792 O O . ARG A 1 45 ? 162.511 10.665 -17.890 1.00 0.00 45 ARG A O 4
ATOM 9813 N N . LYS A 1 46 ? 164.716 10.304 -17.627 1.00 0.00 46 LYS A N 4
ATOM 9814 C CA . LYS A 1 46 ? 164.645 10.231 -16.173 1.00 0.00 46 LYS A CA 4
ATOM 9815 C C . LYS A 1 46 ? 164.485 11.616 -15.559 1.00 0.00 46 LYS A C 4
ATOM 9816 O O . LYS A 1 46 ? 163.773 11.789 -14.570 1.00 0.00 46 LYS A O 4
ATOM 9835 N N . PHE A 1 47 ? 165.152 12.601 -16.152 1.00 0.00 47 PHE A N 4
ATOM 9836 C CA . PHE A 1 47 ? 165.028 13.985 -15.710 1.00 0.00 47 PHE A CA 4
ATOM 9837 C C . PHE A 1 47 ? 163.577 14.447 -15.749 1.00 0.00 47 PHE A C 4
ATOM 9838 O O . PHE A 1 47 ? 163.080 15.047 -14.795 1.00 0.00 47 PHE A O 4
ATOM 9855 N N . LYS A 1 48 ? 162.901 14.165 -16.858 1.00 0.00 48 LYS A N 4
ATOM 9856 C CA . LYS A 1 48 ? 161.506 14.555 -17.025 1.00 0.00 48 LYS A CA 4
ATOM 9857 C C . LYS A 1 48 ? 160.588 13.704 -16.155 1.00 0.00 48 LYS A C 4
ATOM 9858 O O . LYS A 1 48 ? 159.589 14.193 -15.628 1.00 0.00 48 LYS A O 4
ATOM 9877 N N . GLN A 1 49 ? 160.934 12.430 -16.008 1.00 0.00 49 GLN A N 4
ATOM 9878 C CA . GLN A 1 49 ? 160.192 11.530 -15.134 1.00 0.00 49 GLN A CA 4
ATOM 9879 C C . GLN A 1 49 ? 160.147 12.061 -13.707 1.00 0.00 49 GLN A C 4
ATOM 9880 O O . GLN A 1 49 ? 159.096 12.061 -13.067 1.00 0.00 49 GLN A O 4
ATOM 9894 N N . VAL A 1 50 ? 161.295 12.514 -13.213 1.00 0.00 50 VAL A N 4
ATOM 9895 C CA . VAL A 1 50 ? 161.379 13.091 -11.877 1.00 0.00 50 VAL A CA 4
ATOM 9896 C C . VAL A 1 50 ? 160.454 14.293 -11.737 1.00 0.00 50 VAL A C 4
ATOM 9897 O O . VAL A 1 50 ? 159.803 14.470 -10.707 1.00 0.00 50 VAL A O 4
ATOM 9910 N N . ALA A 1 51 ? 160.400 15.117 -12.778 1.00 0.00 51 ALA A N 4
ATOM 9911 C CA . ALA A 1 51 ? 159.522 16.280 -12.790 1.00 0.00 51 ALA A CA 4
ATOM 9912 C C . ALA A 1 51 ? 158.064 15.871 -12.622 1.00 0.00 51 ALA A C 4
ATOM 9913 O O . ALA A 1 51 ? 157.314 16.503 -11.877 1.00 0.00 51 ALA A O 4
ATOM 9920 N N . GLU A 1 52 ? 157.668 14.812 -13.318 1.00 0.00 52 GLU A N 4
ATOM 9921 C CA . GLU A 1 52 ? 156.311 14.289 -13.212 1.00 0.00 52 GLU A CA 4
ATOM 9922 C C . GLU A 1 52 ? 155.994 13.863 -11.785 1.00 0.00 52 GLU A C 4
ATOM 9923 O O . GLU A 1 52 ? 154.965 14.244 -11.227 1.00 0.00 52 GLU A O 4
ATOM 9935 N N . ALA A 1 53 ? 156.885 13.071 -11.197 1.00 0.00 53 ALA A N 4
ATOM 9936 C CA . ALA A 1 53 ? 156.724 12.627 -9.818 1.00 0.00 53 ALA A CA 4
ATOM 9937 C C . ALA A 1 53 ? 156.579 13.812 -8.871 1.00 0.00 53 ALA A C 4
ATOM 9938 O O . ALA A 1 53 ? 155.716 13.816 -7.994 1.00 0.00 53 ALA A O 4
ATOM 9945 N N . TYR A 1 54 ? 157.429 14.817 -9.055 1.00 0.00 54 TYR A N 4
ATOM 9946 C CA . TYR A 1 54 ? 157.389 16.016 -8.226 1.00 0.00 54 TYR A CA 4
ATOM 9947 C C . TYR A 1 54 ? 156.056 16.738 -8.367 1.00 0.00 54 TYR A C 4
ATOM 9948 O O . TYR A 1 54 ? 155.431 17.108 -7.373 1.00 0.00 54 TYR A O 4
ATOM 9966 N N . GLU A 1 55 ? 155.624 16.937 -9.608 1.00 0.00 55 GLU A N 4
ATOM 9967 C CA . GLU A 1 55 ? 154.361 17.611 -9.881 1.00 0.00 55 GLU A CA 4
ATOM 9968 C C . GLU A 1 55 ? 153.223 16.997 -9.075 1.00 0.00 55 GLU A C 4
ATOM 9969 O O . GLU A 1 55 ? 152.462 17.706 -8.417 1.00 0.00 55 GLU A O 4
ATOM 9981 N N . VAL A 1 56 ? 153.112 15.674 -9.132 1.00 0.00 56 VAL A N 4
ATOM 9982 C CA . VAL A 1 56 ? 152.002 14.971 -8.500 1.00 0.00 56 VAL A CA 4
ATOM 9983 C C . VAL A 1 56 ? 152.125 14.999 -6.982 1.00 0.00 56 VAL A C 4
ATOM 9984 O O . VAL A 1 56 ? 151.165 15.312 -6.277 1.00 0.00 56 VAL A O 4
ATOM 9997 N N . LEU A 1 57 ? 153.312 14.671 -6.483 1.00 0.00 57 LEU A N 4
ATOM 9998 C CA . LEU A 1 57 ? 153.528 14.530 -5.048 1.00 0.00 57 LEU A CA 4
ATOM 9999 C C . LEU A 1 57 ? 153.505 15.885 -4.352 1.00 0.00 57 LEU A C 4
ATOM 10000 O O . LEU A 1 57 ? 153.141 15.985 -3.180 1.00 0.00 57 LEU A O 4
ATOM 10016 N N . SER A 1 58 ? 153.894 16.925 -5.080 1.00 0.00 58 SER A N 4
ATOM 10017 C CA . SER A 1 58 ? 153.860 18.285 -4.554 1.00 0.00 58 SER A CA 4
ATOM 10018 C C . SER A 1 58 ? 152.447 18.851 -4.581 1.00 0.00 58 SER A C 4
ATOM 10019 O O . SER A 1 58 ? 152.099 19.717 -3.778 1.00 0.00 58 SER A O 4
ATOM 10027 N N . ASP A 1 59 ? 151.635 18.357 -5.510 1.00 0.00 59 ASP A N 4
ATOM 10028 C CA . ASP A 1 59 ? 150.218 18.700 -5.549 1.00 0.00 59 ASP A CA 4
ATOM 10029 C C . ASP A 1 59 ? 149.391 17.717 -4.731 1.00 0.00 59 ASP A C 4
ATOM 10030 O O . ASP A 1 59 ? 149.077 16.620 -5.193 1.00 0.00 59 ASP A O 4
ATOM 10039 N N . ALA A 1 60 ? 149.040 18.117 -3.514 1.00 0.00 60 ALA A N 4
ATOM 10040 C CA . ALA A 1 60 ? 148.405 17.212 -2.563 1.00 0.00 60 ALA A CA 4
ATOM 10041 C C . ALA A 1 60 ? 147.153 16.579 -3.156 1.00 0.00 60 ALA A C 4
ATOM 10042 O O . ALA A 1 60 ? 146.855 15.412 -2.901 1.00 0.00 60 ALA A O 4
ATOM 10049 N N . LYS A 1 61 ? 146.423 17.356 -3.949 1.00 0.00 61 LYS A N 4
ATOM 10050 C CA . LYS A 1 61 ? 145.195 16.876 -4.573 1.00 0.00 61 LYS A CA 4
ATOM 10051 C C . LYS A 1 61 ? 145.475 15.719 -5.523 1.00 0.00 61 LYS A C 4
ATOM 10052 O O . LYS A 1 61 ? 144.834 14.671 -5.447 1.00 0.00 61 LYS A O 4
ATOM 10071 N N . LYS A 1 62 ? 146.437 15.916 -6.419 1.00 0.00 62 LYS A N 4
ATOM 10072 C CA . LYS A 1 62 ? 146.803 14.890 -7.388 1.00 0.00 62 LYS A CA 4
ATOM 10073 C C . LYS A 1 62 ? 147.324 13.638 -6.694 1.00 0.00 62 LYS A C 4
ATOM 10074 O O . LYS A 1 62 ? 146.955 12.519 -7.051 1.00 0.00 62 LYS A O 4
ATOM 10093 N N . ARG A 1 63 ? 148.184 13.833 -5.700 1.00 0.00 63 ARG A N 4
ATOM 10094 C CA . ARG A 1 63 ? 148.720 12.722 -4.922 1.00 0.00 63 ARG A CA 4
ATOM 10095 C C . ARG A 1 63 ? 147.602 11.878 -4.324 1.00 0.00 63 ARG A C 4
ATOM 10096 O O . ARG A 1 63 ? 147.617 10.651 -4.424 1.00 0.00 63 ARG A O 4
ATOM 10117 N N . ASP A 1 64 ? 146.634 12.543 -3.703 1.00 0.00 64 ASP A N 4
ATOM 10118 C CA . ASP A 1 64 ? 145.495 11.856 -3.105 1.00 0.00 64 ASP A CA 4
ATOM 10119 C C . ASP A 1 64 ? 144.730 11.050 -4.146 1.00 0.00 64 ASP A C 4
ATOM 10120 O O . ASP A 1 64 ? 144.278 9.937 -3.875 1.00 0.00 64 ASP A O 4
ATOM 10129 N N . ILE A 1 65 ? 144.586 11.618 -5.339 1.00 0.00 65 ILE A N 4
ATOM 10130 C CA . ILE A 1 65 ? 143.887 10.947 -6.428 1.00 0.00 65 ILE A CA 4
ATOM 10131 C C . ILE A 1 65 ? 144.606 9.668 -6.839 1.00 0.00 65 ILE A C 4
ATOM 10132 O O . ILE A 1 65 ? 143.979 8.627 -7.031 1.00 0.00 65 ILE A O 4
ATOM 10148 N N . TYR A 1 66 ? 145.925 9.754 -6.972 1.00 0.00 66 TYR A N 4
ATOM 10149 C CA . TYR A 1 66 ? 146.737 8.594 -7.322 1.00 0.00 66 TYR A CA 4
ATOM 10150 C C . TYR A 1 66 ? 146.676 7.531 -6.234 1.00 0.00 66 TYR A C 4
ATOM 10151 O O . TYR A 1 66 ? 146.687 6.334 -6.520 1.00 0.00 66 TYR A O 4
ATOM 10169 N N . ASP A 1 67 ? 146.613 7.975 -4.983 1.00 0.00 67 ASP A N 4
ATOM 10170 C CA . ASP A 1 67 ? 146.462 7.065 -3.854 1.00 0.00 67 ASP A CA 4
ATOM 10171 C C . ASP A 1 67 ? 145.145 6.302 -3.933 1.00 0.00 67 ASP A C 4
ATOM 10172 O O . ASP A 1 67 ? 145.104 5.091 -3.716 1.00 0.00 67 ASP A O 4
ATOM 10181 N N . LYS A 1 68 ? 144.070 7.019 -4.245 1.00 0.00 68 LYS A N 4
ATOM 10182 C CA . LYS A 1 68 ? 142.761 6.400 -4.417 1.00 0.00 68 LYS A CA 4
ATOM 10183 C C . LYS A 1 68 ? 142.755 5.445 -5.603 1.00 0.00 68 LYS A C 4
ATOM 10184 O O . LYS A 1 68 ? 142.082 4.414 -5.579 1.00 0.00 68 LYS A O 4
ATOM 10203 N N . TYR A 1 69 ? 143.508 5.793 -6.641 1.00 0.00 69 TYR A N 4
ATOM 10204 C CA . TYR A 1 69 ? 143.638 4.938 -7.815 1.00 0.00 69 TYR A CA 4
ATOM 10205 C C . TYR A 1 69 ? 144.261 3.596 -7.452 1.00 0.00 69 TYR A C 4
ATOM 10206 O O . TYR A 1 69 ? 143.761 2.542 -7.845 1.00 0.00 69 TYR A O 4
ATOM 10224 N N . GLY A 1 70 ? 145.355 3.641 -6.700 1.00 0.00 70 GLY A N 4
ATOM 10225 C CA . GLY A 1 70 ? 146.028 2.427 -6.253 1.00 0.00 70 GLY A CA 4
ATOM 10226 C C . GLY A 1 70 ? 146.805 1.778 -7.392 1.00 0.00 70 GLY A C 4
ATOM 10227 O O . GLY A 1 70 ? 146.532 0.640 -7.772 1.00 0.00 70 GLY A O 4
ATOM 10231 N N . LYS A 1 71 ? 147.775 2.508 -7.931 1.00 0.00 71 LYS A N 4
ATOM 10232 C CA . LYS A 1 71 ? 148.615 1.992 -9.005 1.00 0.00 71 LYS A CA 4
ATOM 10233 C C . LYS A 1 71 ? 149.404 0.771 -8.549 1.00 0.00 71 LYS A C 4
ATOM 10234 O O . LYS A 1 71 ? 149.226 -0.327 -9.078 1.00 0.00 71 LYS A O 4
ATOM 10253 N N . GLU A 1 72 ? 150.274 0.968 -7.565 1.00 0.00 72 GLU A N 4
ATOM 10254 C CA . GLU A 1 72 ? 150.993 -0.138 -6.945 1.00 0.00 72 GLU A CA 4
ATOM 10255 C C . GLU A 1 72 ? 151.697 -0.993 -7.991 1.00 0.00 72 GLU A C 4
ATOM 10256 O O . GLU A 1 72 ? 151.603 -2.220 -7.969 1.00 0.00 72 GLU A O 4
ATOM 10268 N N . GLY A 1 73 ? 152.403 -0.338 -8.906 1.00 0.00 73 GLY A N 4
ATOM 10269 C CA . GLY A 1 73 ? 153.217 -1.038 -9.892 1.00 0.00 73 GLY A CA 4
ATOM 10270 C C . GLY A 1 73 ? 152.478 -1.178 -11.217 1.00 0.00 73 GLY A C 4
ATOM 10271 O O . GLY A 1 73 ? 153.091 -1.401 -12.260 1.00 0.00 73 GLY A O 4
ATOM 10275 N N . LEU A 1 74 ? 151.157 -1.046 -11.168 1.00 0.00 74 LEU A 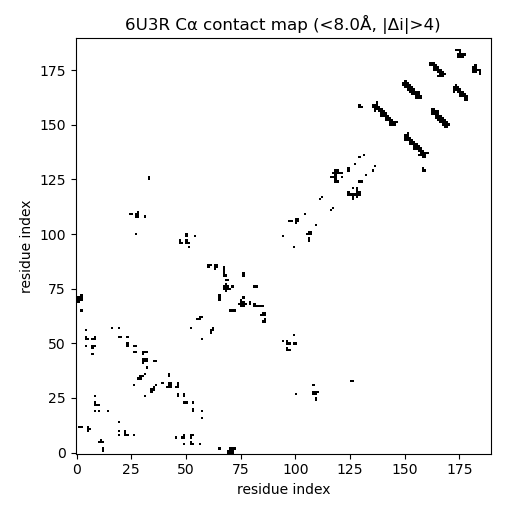N 4
ATOM 10276 C CA . LEU A 1 74 ? 150.329 -1.178 -12.361 1.00 0.00 74 LEU A CA 4
ATOM 10277 C C . LEU A 1 74 ? 150.842 -0.290 -13.488 1.00 0.00 74 LEU A C 4
ATOM 10278 O O . LEU A 1 74 ? 150.733 0.934 -13.425 1.00 0.00 74 LEU A O 4
ATOM 10294 N N . ASN A 1 75 ? 151.401 -0.916 -14.518 1.00 0.00 75 ASN A N 4
ATOM 10295 C CA . ASN A 1 75 ? 151.958 -0.182 -15.649 1.00 0.00 75 ASN A CA 4
ATOM 10296 C C . ASN A 1 75 ? 150.871 0.204 -16.644 1.00 0.00 75 ASN A C 4
ATOM 10297 O O . ASN A 1 75 ? 150.215 -0.659 -17.228 1.00 0.00 75 ASN A O 4
ATOM 10308 N N . GLY A 1 76 ? 150.685 1.505 -16.834 1.00 0.00 76 GLY A N 4
ATOM 10309 C CA . GLY A 1 76 ? 149.673 2.008 -17.756 1.00 0.00 76 GLY A CA 4
ATOM 10310 C C . GLY A 1 76 ? 150.041 1.695 -19.201 1.00 0.00 76 GLY A C 4
ATOM 10311 O O . GLY A 1 76 ? 149.200 1.773 -20.096 1.00 0.00 76 GLY A O 4
ATOM 10315 N N . GLY A 1 77 ? 151.302 1.342 -19.421 1.00 0.00 77 GLY A N 4
ATOM 10316 C CA . GLY A 1 77 ? 151.782 1.010 -20.758 1.00 0.00 77 GLY A CA 4
ATOM 10317 C C . GLY A 1 77 ? 152.949 1.902 -21.162 1.00 0.00 77 GLY A C 4
ATOM 10318 O O . GLY A 1 77 ? 153.081 2.278 -22.326 1.00 0.00 77 GLY A O 4
ATOM 10322 N N . GLY A 1 78 ? 153.793 2.238 -20.192 1.00 0.00 78 GLY A N 4
ATOM 10323 C CA . GLY A 1 78 ? 154.982 3.040 -20.456 1.00 0.00 78 GLY A CA 4
ATOM 10324 C C . GLY A 1 78 ? 156.252 2.224 -20.255 1.00 0.00 78 GLY A C 4
ATOM 10325 O O . GLY A 1 78 ? 156.195 1.018 -20.011 1.00 0.00 78 GLY A O 4
ATOM 10329 N N . GLY A 1 79 ? 157.399 2.888 -20.358 1.00 0.00 79 GLY A N 4
ATOM 10330 C CA . GLY A 1 79 ? 158.685 2.230 -20.161 1.00 0.00 79 GLY A CA 4
ATOM 10331 C C . GLY A 1 79 ? 159.300 2.613 -18.821 1.00 0.00 79 GLY A C 4
ATOM 10332 O O . GLY A 1 79 ? 158.656 3.256 -17.993 1.00 0.00 79 GLY A O 4
ATOM 10336 N N . GLY A 1 80 ? 160.550 2.213 -18.613 1.00 0.00 80 GLY A N 4
ATOM 10337 C CA . GLY A 1 80 ? 161.239 2.473 -17.355 1.00 0.00 80 GLY A CA 4
ATOM 10338 C C . GLY A 1 80 ? 161.412 3.968 -17.121 1.00 0.00 80 GLY A C 4
ATOM 10339 O O . GLY A 1 80 ? 161.335 4.442 -15.987 1.00 0.00 80 GLY A O 4
ATOM 10343 N N . GLY A 1 81 ? 161.645 4.708 -18.200 1.00 0.00 81 GLY A N 4
ATOM 10344 C CA . GLY A 1 81 ? 161.814 6.154 -18.116 1.00 0.00 81 GLY A CA 4
ATOM 10345 C C . GLY A 1 81 ? 160.567 6.883 -18.599 1.00 0.00 81 GLY A C 4
ATOM 10346 O O . GLY A 1 81 ? 160.656 7.960 -19.188 1.00 0.00 81 GLY A O 4
ATOM 10350 N N . SER A 1 82 ? 159.405 6.290 -18.347 1.00 0.00 82 SER A N 4
ATOM 10351 C CA . SER A 1 82 ? 158.136 6.893 -18.737 1.00 0.00 82 SER A CA 4
ATOM 10352 C C . SER A 1 82 ? 157.961 8.266 -18.101 1.00 0.00 82 SER A C 4
ATOM 10353 O O . SER A 1 82 ? 158.189 8.440 -16.904 1.00 0.00 82 SER A O 4
ATOM 10361 N N . HIS A 1 83 ? 157.553 9.239 -18.909 1.00 0.00 83 HIS A N 4
ATOM 10362 C CA . HIS A 1 83 ? 157.357 10.601 -18.429 1.00 0.00 83 HIS A CA 4
ATOM 10363 C C . HIS A 1 83 ? 156.292 11.324 -19.244 1.00 0.00 83 HIS A C 4
ATOM 10364 O O . HIS A 1 83 ? 156.463 12.486 -19.615 1.00 0.00 83 HIS A O 4
ATOM 10378 N N . PHE A 1 84 ? 155.193 10.631 -19.521 1.00 0.00 84 PHE A N 4
ATOM 10379 C CA . PHE A 1 84 ? 154.172 11.142 -20.427 1.00 0.00 84 PHE A CA 4
ATOM 10380 C C . PHE A 1 84 ? 152.799 10.578 -20.085 1.00 0.00 84 PHE A C 4
ATOM 10381 O O . PHE A 1 84 ? 152.672 9.706 -19.226 1.00 0.00 84 PHE A O 4
ATOM 10398 N N . ASP A 1 85 ? 151.773 11.081 -20.763 1.00 0.00 85 ASP A N 4
ATOM 10399 C CA . ASP A 1 85 ? 150.406 10.633 -20.527 1.00 0.00 85 ASP A CA 4
ATOM 10400 C C . ASP A 1 85 ? 150.248 9.153 -20.852 1.00 0.00 85 ASP A C 4
ATOM 10401 O O . ASP A 1 85 ? 150.368 8.744 -22.006 1.00 0.00 85 ASP A O 4
ATOM 10410 N N . SER A 1 86 ? 149.977 8.354 -19.825 1.00 0.00 86 SER A N 4
ATOM 10411 C CA . SER A 1 86 ? 149.959 6.903 -19.969 1.00 0.00 86 SER A CA 4
ATOM 10412 C C . SER A 1 86 ? 148.722 6.440 -20.728 1.00 0.00 86 SER A C 4
ATOM 10413 O O . SER A 1 86 ? 147.655 7.043 -20.622 1.00 0.00 86 SER A O 4
ATOM 10421 N N . PRO A 1 87 ? 148.873 5.365 -21.495 1.00 0.00 87 PRO A N 4
ATOM 10422 C CA . PRO A 1 87 ? 147.771 4.824 -22.281 1.00 0.00 87 PRO A CA 4
ATOM 10423 C C . PRO A 1 87 ? 146.554 4.547 -21.407 1.00 0.00 87 PRO A C 4
ATOM 10424 O O . PRO A 1 87 ? 146.657 3.883 -20.376 1.00 0.00 87 PRO A O 4
ATOM 10435 N N . PHE A 1 88 ? 145.402 5.060 -21.826 1.00 0.00 88 PHE A N 4
ATOM 10436 C CA . PHE A 1 88 ? 144.143 4.763 -21.154 1.00 0.00 88 PHE A CA 4
ATOM 10437 C C . PHE A 1 88 ? 144.148 5.279 -19.721 1.00 0.00 88 PHE A C 4
ATOM 10438 O O . PHE A 1 88 ? 143.489 4.717 -18.846 1.00 0.00 88 PHE A O 4
ATOM 10455 N N . GLU A 1 89 ? 144.896 6.352 -19.486 1.00 0.00 89 GLU A N 4
ATOM 10456 C CA . GLU A 1 89 ? 144.869 7.038 -18.200 1.00 0.00 89 GLU A CA 4
ATOM 10457 C C . GLU A 1 89 ? 144.427 8.487 -18.359 1.00 0.00 89 GLU A C 4
ATOM 10458 O O . GLU A 1 89 ? 145.101 9.406 -17.894 1.00 0.00 89 GLU A O 4
ATOM 10470 N N . PHE A 1 90 ? 143.291 8.685 -19.018 1.00 0.00 90 PHE A N 4
ATOM 10471 C CA . PHE A 1 90 ? 142.839 10.023 -19.381 1.00 0.00 90 PHE A CA 4
ATOM 10472 C C . PHE A 1 90 ? 142.079 10.677 -18.235 1.00 0.00 90 PHE A C 4
ATOM 10473 O O . PHE A 1 90 ? 141.636 11.821 -18.344 1.00 0.00 90 PHE A O 4
ATOM 10490 N N . GLY A 1 91 ? 141.931 9.946 -17.136 1.00 0.00 91 GLY A N 4
ATOM 10491 C CA . GLY A 1 91 ? 141.353 10.501 -15.918 1.00 0.00 91 GLY A CA 4
ATOM 10492 C C . GLY A 1 91 ? 142.381 11.312 -15.140 1.00 0.00 91 GLY A C 4
ATOM 10493 O O . GLY A 1 91 ? 142.050 11.968 -14.152 1.00 0.00 91 GLY A O 4
ATOM 10497 N N . PHE A 1 92 ? 143.630 11.263 -15.591 1.00 0.00 92 PHE A N 4
ATOM 10498 C CA . PHE A 1 92 ? 144.700 12.032 -14.967 1.00 0.00 92 PHE A CA 4
ATOM 10499 C C . PHE A 1 92 ? 145.160 13.170 -15.869 1.00 0.00 92 PHE A C 4
ATOM 10500 O O . PHE A 1 92 ? 145.213 13.023 -17.090 1.00 0.00 92 PHE A O 4
ATOM 10517 N N . THR A 1 93 ? 145.491 14.304 -15.261 1.00 0.00 93 THR A N 4
ATOM 10518 C CA . THR A 1 93 ? 146.034 15.438 -15.998 1.00 0.00 93 THR A CA 4
ATOM 10519 C C . THR A 1 93 ? 147.553 15.484 -15.898 1.00 0.00 93 THR A C 4
ATOM 10520 O O . THR A 1 93 ? 148.108 15.687 -14.818 1.00 0.00 93 THR A O 4
ATOM 10531 N N . PHE A 1 94 ? 148.221 15.295 -17.031 1.00 0.00 94 PHE A N 4
ATOM 10532 C CA . PHE A 1 94 ? 149.679 15.287 -17.068 1.00 0.00 94 PHE A CA 4
ATOM 10533 C C . PHE A 1 94 ? 150.226 16.636 -17.516 1.00 0.00 94 PHE A C 4
ATOM 10534 O O . PHE A 1 94 ? 149.744 17.221 -18.486 1.00 0.00 94 PHE A O 4
ATOM 10551 N N . ARG A 1 95 ? 151.236 17.125 -16.805 1.00 0.00 95 ARG A N 4
ATOM 10552 C CA . ARG A 1 95 ? 151.849 18.408 -17.127 1.00 0.00 95 ARG A CA 4
ATOM 10553 C C . ARG A 1 95 ? 153.165 18.219 -17.870 1.00 0.00 95 ARG A C 4
ATOM 10554 O O . ARG A 1 95 ? 153.940 17.314 -17.560 1.00 0.00 95 ARG A O 4
ATOM 10575 N N . ASN A 1 96 ? 153.412 19.078 -18.853 1.00 0.00 96 ASN A N 4
ATOM 10576 C CA . ASN A 1 96 ? 154.668 19.054 -19.594 1.00 0.00 96 ASN A CA 4
ATOM 10577 C C . ASN A 1 96 ? 155.858 19.272 -18.668 1.00 0.00 96 ASN A C 4
ATOM 10578 O O . ASN A 1 96 ? 155.976 20.318 -18.029 1.00 0.00 96 ASN A O 4
ATOM 10589 N N . PRO A 1 97 ? 156.738 18.280 -18.601 1.00 0.00 97 PRO A N 4
ATOM 10590 C CA . PRO A 1 97 ? 157.926 18.364 -17.759 1.00 0.00 97 PRO A CA 4
ATOM 10591 C C . PRO A 1 97 ? 158.710 19.639 -18.040 1.00 0.00 97 PRO A C 4
ATOM 10592 O O . PRO A 1 97 ? 159.295 20.233 -17.134 1.00 0.00 97 PRO A O 4
ATOM 10603 N N . ASP A 1 98 ? 158.720 20.056 -19.302 1.00 0.00 98 ASP A N 4
ATOM 10604 C CA . ASP A 1 98 ? 159.444 21.255 -19.707 1.00 0.00 98 ASP A CA 4
ATOM 10605 C C . ASP A 1 98 ? 158.853 22.500 -19.059 1.00 0.00 98 ASP A C 4
ATOM 10606 O O . ASP A 1 98 ? 159.579 23.425 -18.694 1.00 0.00 98 ASP A O 4
ATOM 10615 N N . ASP A 1 99 ? 157.532 22.518 -18.919 1.00 0.00 99 ASP A N 4
ATOM 10616 C CA . ASP A 1 99 ? 156.847 23.619 -18.250 1.00 0.00 99 ASP A CA 4
ATOM 10617 C C . ASP A 1 99 ? 157.160 23.638 -16.760 1.00 0.00 99 ASP A C 4
ATOM 10618 O O . ASP A 1 99 ? 157.277 24.703 -16.154 1.00 0.00 99 ASP A O 4
ATOM 10627 N N . VAL A 1 100 ? 157.293 22.453 -16.173 1.00 0.00 100 VAL A N 4
ATOM 10628 C CA . VAL A 1 100 ? 157.746 22.328 -14.793 1.00 0.00 100 VAL A CA 4
ATOM 10629 C C . VAL A 1 100 ? 159.137 22.923 -14.614 1.00 0.00 100 VAL A C 4
ATOM 10630 O O . VAL A 1 100 ? 159.389 23.660 -13.661 1.00 0.00 100 VAL A O 4
ATOM 10643 N N . PHE A 1 101 ? 160.037 22.600 -15.537 1.00 0.00 101 PHE A N 4
ATOM 10644 C CA . PHE A 1 101 ? 161.399 23.118 -15.493 1.00 0.00 101 PHE A CA 4
ATOM 10645 C C . PHE A 1 101 ? 161.421 24.627 -15.699 1.00 0.00 101 PHE A C 4
ATOM 10646 O O . PHE A 1 101 ? 162.205 25.338 -15.070 1.00 0.00 101 PHE A O 4
ATOM 10663 N N . ARG A 1 102 ? 160.556 25.111 -16.583 1.00 0.00 102 ARG A N 4
ATOM 10664 C CA . ARG A 1 102 ? 160.414 26.545 -16.811 1.00 0.00 102 ARG A CA 4
ATOM 10665 C C . ARG A 1 102 ? 160.051 27.274 -15.524 1.00 0.00 102 ARG A C 4
ATOM 10666 O O . ARG A 1 102 ? 160.618 28.320 -15.211 1.00 0.00 102 ARG A O 4
ATOM 10687 N N . GLU A 1 103 ? 159.102 26.714 -14.780 1.00 0.00 103 GLU A N 4
ATOM 10688 C CA . GLU A 1 103 ? 158.636 27.329 -13.543 1.00 0.00 103 GLU A CA 4
ATOM 10689 C C . GLU A 1 103 ? 159.734 27.342 -12.487 1.00 0.00 103 GLU A C 4
ATOM 10690 O O . GLU A 1 103 ? 160.065 28.391 -11.934 1.00 0.00 103 GLU A O 4
ATOM 10702 N N . PHE A 1 104 ? 160.295 26.170 -12.210 1.00 0.00 104 PHE A N 4
ATOM 10703 C CA . PHE A 1 104 ? 161.067 25.959 -10.991 1.00 0.00 104 PHE A CA 4
ATOM 10704 C C . PHE A 1 104 ? 162.554 26.180 -11.236 1.00 0.00 104 PHE A C 4
ATOM 10705 O O . PHE A 1 104 ? 163.308 26.479 -10.310 1.00 0.00 104 PHE A O 4
ATOM 10722 N N . PHE A 1 105 ? 162.971 26.032 -12.489 1.00 0.00 105 PHE A N 4
ATOM 10723 C CA . PHE A 1 105 ? 164.378 26.159 -12.849 1.00 0.00 105 PHE A CA 4
ATOM 10724 C C . PHE A 1 105 ? 164.600 27.327 -13.802 1.00 0.00 105 PHE A C 4
ATOM 10725 O O . PHE A 1 105 ? 165.631 27.996 -13.750 1.00 0.00 105 PHE A O 4
ATOM 10742 N N . GLY A 1 106 ? 163.625 27.566 -14.673 1.00 0.00 106 GLY A N 4
ATOM 10743 C CA . GLY A 1 106 ? 163.747 28.599 -15.695 1.00 0.00 106 GLY A CA 4
ATOM 10744 C C . GLY A 1 106 ? 164.136 27.999 -17.040 1.00 0.00 106 GLY A C 4
ATOM 10745 O O . GLY A 1 106 ? 164.562 28.713 -17.949 1.00 0.00 106 GLY A O 4
ATOM 10749 N N . GLY A 1 107 ? 163.987 26.685 -17.162 1.00 0.00 107 GLY A N 4
ATOM 10750 C CA . GLY A 1 107 ? 164.330 25.986 -18.395 1.00 0.00 107 GLY A CA 4
ATOM 10751 C C . GLY A 1 107 ? 165.838 25.830 -18.538 1.00 0.00 107 GLY A C 4
ATOM 10752 O O . GLY A 1 107 ? 166.388 25.989 -19.629 1.00 0.00 107 GLY A O 4
ATOM 10756 N N . ARG A 1 108 ? 166.504 25.517 -17.432 1.00 0.00 108 ARG A N 4
ATOM 10757 C CA . ARG A 1 108 ? 167.959 25.431 -17.411 1.00 0.00 108 ARG A CA 4
ATOM 10758 C C . ARG A 1 108 ? 168.448 24.670 -16.186 1.00 0.00 108 ARG A C 4
ATOM 10759 O O . ARG A 1 108 ? 167.681 24.407 -15.259 1.00 0.00 108 ARG A O 4
ATOM 10780 N N . ASP A 1 109 ? 169.730 24.318 -16.187 1.00 0.00 109 ASP A N 4
ATOM 10781 C CA . ASP A 1 109 ? 170.367 23.744 -15.008 1.00 0.00 109 ASP A CA 4
ATOM 10782 C C . ASP A 1 109 ? 170.432 24.754 -13.870 1.00 0.00 109 ASP A C 4
ATOM 10783 O O . ASP A 1 109 ? 171.086 25.791 -13.984 1.00 0.00 109 ASP A O 4
ATOM 10792 N N . PRO A 1 110 ? 169.750 24.446 -12.772 1.00 0.00 110 PRO A N 4
ATOM 10793 C CA . PRO A 1 110 ? 169.641 25.372 -11.652 1.00 0.00 110 PRO A CA 4
ATOM 10794 C C . PRO A 1 110 ? 170.950 25.455 -10.876 1.00 0.00 110 PRO A C 4
ATOM 10795 O O . PRO A 1 110 ? 171.115 26.312 -10.008 1.00 0.00 110 PRO A O 4
ATOM 10806 N N . PHE A 1 111 ? 171.877 24.558 -11.194 1.00 0.00 111 PHE A N 4
ATOM 10807 C CA . PHE A 1 111 ? 173.178 24.535 -10.535 1.00 0.00 111 PHE A CA 4
ATOM 10808 C C . PHE A 1 111 ? 174.269 25.073 -11.452 1.00 0.00 111 PHE A C 4
ATOM 10809 O O . PHE A 1 111 ? 175.458 24.941 -11.163 1.00 0.00 111 PHE A O 4
ATOM 10826 N N . SER A 1 112 ? 173.857 25.681 -12.560 1.00 0.00 112 SER A N 4
ATOM 10827 C CA . SER A 1 112 ? 174.793 26.333 -13.468 1.00 0.00 112 SER A CA 4
ATOM 10828 C C . SER A 1 112 ? 174.972 27.804 -13.113 1.00 0.00 112 SER A C 4
ATOM 10829 O O . SER A 1 112 ? 174.184 28.369 -12.355 1.00 0.00 112 SER A O 4
ATOM 10837 N N . PHE A 1 113 ? 176.013 28.418 -13.664 1.00 0.00 113 PHE A N 4
ATOM 10838 C CA . PHE A 1 113 ? 176.318 29.815 -13.378 1.00 0.00 113 PHE A CA 4
ATOM 10839 C C . PHE A 1 113 ? 176.505 30.612 -14.663 1.00 0.00 113 PHE A C 4
ATOM 10840 O O . PHE A 1 113 ? 177.069 30.113 -15.637 1.00 0.00 113 PHE A O 4
ATOM 10857 N N . ASP A 1 114 ? 176.028 31.852 -14.659 1.00 0.00 114 ASP A N 4
ATOM 10858 C CA . ASP A 1 114 ? 176.112 32.709 -15.835 1.00 0.00 114 ASP A CA 4
ATOM 10859 C C . ASP A 1 114 ? 177.517 33.273 -16.006 1.00 0.00 114 ASP A C 4
ATOM 10860 O O . ASP A 1 114 ? 177.846 33.840 -17.048 1.00 0.00 114 ASP A O 4
ATOM 10869 N N . PHE A 1 115 ? 178.343 33.113 -14.977 1.00 0.00 115 PHE A N 4
ATOM 10870 C CA . PHE A 1 115 ? 179.662 33.732 -14.951 1.00 0.00 115 PHE A CA 4
ATOM 10871 C C . PHE A 1 115 ? 180.765 32.682 -14.999 1.00 0.00 115 PHE A C 4
ATOM 10872 O O . PHE A 1 115 ? 181.929 33.001 -15.240 1.00 0.00 115 PHE A O 4
ATOM 10889 N N . PHE A 1 116 ? 180.391 31.428 -14.767 1.00 0.00 116 PHE A N 4
ATOM 10890 C CA . PHE A 1 116 ? 181.358 30.339 -14.710 1.00 0.00 116 PHE A CA 4
ATOM 10891 C C . PHE A 1 116 ? 181.052 29.275 -15.756 1.00 0.00 116 PHE A C 4
ATOM 10892 O O . PHE A 1 116 ? 181.961 28.656 -16.310 1.00 0.00 116 PHE A O 4
ATOM 10909 N N . GLU A 1 117 ? 179.768 29.067 -16.023 1.00 0.00 117 GLU A N 4
ATOM 10910 C CA . GLU A 1 117 ? 179.340 28.088 -17.015 1.00 0.00 117 GLU A CA 4
ATOM 10911 C C . GLU A 1 117 ? 178.898 28.768 -18.305 1.00 0.00 117 GLU A C 4
ATOM 10912 O O . GLU A 1 117 ? 177.775 28.571 -18.768 1.00 0.00 117 GLU A O 4
ATOM 10924 N N . ASP A 1 118 ? 179.788 29.569 -18.880 1.00 0.00 118 ASP A N 4
ATOM 10925 C CA . ASP A 1 118 ? 179.483 30.300 -20.104 1.00 0.00 118 ASP A CA 4
ATOM 10926 C C . ASP A 1 118 ? 179.120 29.350 -21.238 1.00 0.00 118 ASP A C 4
ATOM 10927 O O . ASP A 1 118 ? 179.780 28.331 -21.441 1.00 0.00 118 ASP A O 4
ATOM 10936 N N . PRO A 1 119 ? 178.068 29.689 -21.974 1.00 0.00 119 PRO A N 4
ATOM 10937 C CA . PRO A 1 119 ? 177.609 28.861 -23.083 1.00 0.00 119 PRO A CA 4
ATOM 10938 C C . PRO A 1 119 ? 178.752 28.532 -24.034 1.00 0.00 119 PRO A C 4
ATOM 10939 O O . PRO A 1 119 ? 178.837 27.421 -24.558 1.00 0.00 119 PRO A O 4
ATOM 10950 N N . PHE A 1 120 ? 179.630 29.505 -24.255 1.00 0.00 120 PHE A N 4
ATOM 10951 C CA . PHE A 1 120 ? 180.647 29.398 -25.294 1.00 0.00 120 PHE A CA 4
ATOM 10952 C C . PHE A 1 120 ? 181.922 28.762 -24.754 1.00 0.00 120 PHE A C 4
ATOM 10953 O O . PHE A 1 120 ? 182.976 28.828 -25.386 1.00 0.00 120 PHE A O 4
ATOM 10970 N N . GLU A 1 121 ? 181.818 28.145 -23.581 1.00 0.00 121 GLU A N 4
ATOM 10971 C CA . GLU A 1 121 ? 182.925 27.381 -23.018 1.00 0.00 121 GLU A CA 4
ATOM 10972 C C . GLU A 1 121 ? 182.593 25.895 -22.957 1.00 0.00 121 GLU A C 4
ATOM 10973 O O . GLU A 1 121 ? 183.395 25.089 -22.486 1.00 0.00 121 GLU A O 4
ATOM 10985 N N . ASP A 1 122 ? 181.405 25.539 -23.435 1.00 0.00 122 ASP A N 4
ATOM 10986 C CA . ASP A 1 122 ? 180.949 24.155 -23.400 1.00 0.00 122 ASP A CA 4
ATOM 10987 C C . ASP A 1 122 ? 181.093 23.493 -24.764 1.00 0.00 122 ASP A C 4
ATOM 10988 O O . ASP A 1 122 ? 180.461 23.908 -25.736 1.00 0.00 122 ASP A O 4
ATOM 10997 N N . PHE A 1 123 ? 181.928 22.461 -24.830 1.00 0.00 123 PHE A N 4
ATOM 10998 C CA . PHE A 1 123 ? 182.099 21.692 -26.057 1.00 0.00 123 PHE A CA 4
ATOM 10999 C C . PHE A 1 123 ? 180.757 21.225 -26.606 1.00 0.00 123 PHE A C 4
ATOM 11000 O O . PHE A 1 123 ? 180.508 21.301 -27.810 1.00 0.00 123 PHE A O 4
ATOM 11017 N N . PHE A 1 124 ? 179.895 20.742 -25.718 1.00 0.00 124 PHE A N 4
ATOM 11018 C CA . PHE A 1 124 ? 178.663 20.080 -26.128 1.00 0.00 124 PHE A CA 4
ATOM 11019 C C . PHE A 1 124 ? 177.579 21.094 -26.469 1.00 0.00 124 PHE A C 4
ATOM 11020 O O . PHE A 1 124 ? 176.667 20.806 -27.243 1.00 0.00 124 PHE A O 4
ATOM 11037 N N . GLY A 1 125 ? 177.685 22.284 -25.887 1.00 0.00 125 GLY A N 4
ATOM 11038 C CA . GLY A 1 125 ? 176.715 23.345 -26.129 1.00 0.00 125 GLY A CA 4
ATOM 11039 C C . GLY A 1 125 ? 175.488 23.182 -25.241 1.00 0.00 125 GLY A C 4
ATOM 11040 O O . GLY A 1 125 ? 174.378 23.551 -25.625 1.00 0.00 125 GLY A O 4
ATOM 11044 N N . ASN A 1 126 ? 175.694 22.626 -24.052 1.00 0.00 126 ASN A N 4
ATOM 11045 C CA . ASN A 1 126 ? 174.605 22.408 -23.108 1.00 0.00 126 ASN A CA 4
ATOM 11046 C C . ASN A 1 126 ? 174.719 23.341 -21.910 1.00 0.00 126 ASN A C 4
ATOM 11047 O O . ASN A 1 126 ? 174.438 22.950 -20.777 1.00 0.00 126 ASN A O 4
ATOM 11058 N N . ARG A 1 127 ? 175.134 24.577 -22.166 1.00 0.00 127 ARG A N 4
ATOM 11059 C CA . ARG A 1 127 ? 175.140 25.612 -21.138 1.00 0.00 127 ARG A CA 4
ATOM 11060 C C . ARG A 1 127 ? 174.482 26.890 -21.640 1.00 0.00 127 ARG A C 4
ATOM 11061 O O . ARG A 1 127 ? 174.722 27.974 -21.108 1.00 0.00 127 ARG A O 4
ATOM 11082 N N . ARG A 1 128 ? 173.650 26.758 -22.668 1.00 0.00 128 ARG A N 4
ATOM 11083 C CA . ARG A 1 128 ? 172.962 27.904 -23.250 1.00 0.00 128 ARG A CA 4
ATOM 11084 C C . ARG A 1 128 ? 171.669 28.207 -22.504 1.00 0.00 128 ARG A C 4
ATOM 11085 O O . ARG A 1 128 ? 171.232 29.356 -22.440 1.00 0.00 128 ARG A O 4
ATOM 11106 N N . GLY A 1 129 ? 171.060 27.169 -21.941 1.00 0.00 129 GLY A N 4
ATOM 11107 C CA . GLY A 1 129 ? 169.832 27.326 -21.171 1.00 0.00 129 GLY A CA 4
ATOM 11108 C C . GLY A 1 129 ? 168.605 27.040 -22.028 1.00 0.00 129 GLY A C 4
ATOM 11109 O O . GLY A 1 129 ? 168.610 26.124 -22.850 1.00 0.00 129 GLY A O 4
ATOM 11113 N N . PRO A 1 130 ? 167.555 27.830 -21.831 1.00 0.00 130 PRO A N 4
ATOM 11114 C CA . PRO A 1 130 ? 166.303 27.634 -22.552 1.00 0.00 130 PRO A CA 4
ATOM 11115 C C . PRO A 1 130 ? 166.379 28.215 -23.958 1.00 0.00 130 PRO A C 4
ATOM 11116 O O . PRO A 1 130 ? 167.451 28.255 -24.564 1.00 0.00 130 PRO A O 4
ATOM 11127 N N . ARG A 1 131 ? 165.235 28.652 -24.482 1.00 0.00 131 ARG A N 4
ATOM 11128 C CA . ARG A 1 131 ? 165.173 29.213 -25.826 1.00 0.00 131 ARG A CA 4
ATOM 11129 C C . ARG A 1 131 ? 165.093 30.734 -25.785 1.00 0.00 131 ARG A C 4
ATOM 11130 O O . ARG A 1 131 ? 164.208 31.302 -25.145 1.00 0.00 131 ARG A O 4
ATOM 11151 N N . GLY A 1 132 ? 166.024 31.388 -26.472 1.00 0.00 132 GLY A N 4
ATOM 11152 C CA . GLY A 1 132 ? 166.082 32.846 -26.486 1.00 0.00 132 GLY A CA 4
ATOM 11153 C C . GLY A 1 132 ? 166.902 33.376 -25.318 1.00 0.00 132 GLY A C 4
ATOM 11154 O O . GLY A 1 132 ? 166.724 34.516 -24.890 1.00 0.00 132 GLY A O 4
ATOM 11158 N N . GLY A 1 133 ? 167.801 32.542 -24.806 1.00 0.00 133 GLY A N 4
ATOM 11159 C CA . GLY A 1 133 ? 168.603 32.901 -23.643 1.00 0.00 133 GLY A CA 4
ATOM 11160 C C . GLY A 1 133 ? 167.719 33.222 -22.443 1.00 0.00 133 GLY A C 4
ATOM 11161 O O . GLY A 1 133 ? 166.861 32.426 -22.063 1.00 0.00 133 GLY A O 4
ATOM 11165 N N . MET A 1 134 ? 167.936 34.392 -21.852 1.00 0.00 134 MET A N 4
ATOM 11166 C CA . MET A 1 134 ? 167.095 34.864 -20.760 1.00 0.00 134 MET A CA 4
ATOM 11167 C C . MET A 1 134 ? 166.189 36.001 -21.215 1.00 0.00 134 MET A C 4
ATOM 11168 O O . MET A 1 134 ? 165.632 36.731 -20.394 1.00 0.00 134 MET A O 4
ATOM 11182 N N . GLY A 1 135 ? 166.045 36.146 -22.527 1.00 0.00 135 GLY A N 4
ATOM 11183 C CA . GLY A 1 135 ? 165.235 37.218 -23.095 1.00 0.00 135 GLY A CA 4
ATOM 11184 C C . GLY A 1 135 ? 166.112 38.311 -23.693 1.00 0.00 135 GLY A C 4
ATOM 11185 O O . GLY A 1 135 ? 165.663 39.088 -24.536 1.00 0.00 135 GLY A O 4
ATOM 11189 N N . ASN A 1 136 ? 167.363 38.368 -23.251 1.00 0.00 136 ASN A N 4
ATOM 11190 C CA . ASN A 1 136 ? 168.314 39.347 -23.764 1.00 0.00 136 ASN A CA 4
ATOM 11191 C C . ASN A 1 136 ? 169.097 38.787 -24.944 1.00 0.00 136 ASN A C 4
ATOM 11192 O O . ASN A 1 136 ? 169.909 39.486 -25.550 1.00 0.00 136 ASN A O 4
ATOM 11203 N N . PHE A 1 137 ? 168.850 37.522 -25.265 1.00 0.00 137 PHE A N 4
ATOM 11204 C CA . PHE A 1 137 ? 169.485 36.884 -26.412 1.00 0.00 137 PHE A CA 4
ATOM 11205 C C . PHE A 1 137 ? 168.459 36.522 -27.479 1.00 0.00 137 PHE A C 4
ATOM 11206 O O . PHE A 1 137 ? 168.641 35.564 -28.229 1.00 0.00 137 PHE A O 4
ATOM 11223 N N . LYS A 1 138 ? 167.379 37.294 -27.541 1.00 0.00 138 LYS A N 4
ATOM 11224 C CA . LYS A 1 138 ? 166.315 37.048 -28.506 1.00 0.00 138 LYS A CA 4
ATOM 11225 C C . LYS A 1 138 ? 165.803 38.351 -29.106 1.00 0.00 138 LYS A C 4
ATOM 11226 O O . LYS A 1 138 ? 165.498 39.299 -28.384 1.00 0.00 138 LYS A O 4
ATOM 11245 N N . SER A 1 139 ? 165.711 38.390 -30.431 1.00 0.00 139 SER A N 4
ATOM 11246 C CA . SER A 1 139 ? 165.243 39.580 -31.132 1.00 0.00 139 SER A CA 4
ATOM 11247 C C . SER A 1 139 ? 164.951 39.279 -32.595 1.00 0.00 139 SER A C 4
ATOM 11248 O O . SER A 1 139 ? 165.730 38.602 -33.267 1.00 0.00 139 SER A O 4
ATOM 11256 N N . ILE A 1 140 ? 163.826 39.786 -33.086 1.00 0.00 140 ILE A N 4
ATOM 11257 C CA . ILE A 1 140 ? 163.422 39.560 -34.469 1.00 0.00 140 ILE A CA 4
ATOM 11258 C C . ILE A 1 140 ? 163.135 40.876 -35.181 1.00 0.00 140 ILE A C 4
ATOM 11259 O O . ILE A 1 140 ? 162.300 41.664 -34.738 1.00 0.00 140 ILE A O 4
ATOM 11275 N N . SER A 1 141 ? 163.835 41.108 -36.287 1.00 0.00 141 SER A N 4
ATOM 11276 C CA . SER A 1 141 ? 163.570 42.267 -37.131 1.00 0.00 141 SER A CA 4
ATOM 11277 C C . SER A 1 141 ? 163.015 41.846 -38.487 1.00 0.00 141 SER A C 4
ATOM 11278 O O . SER A 1 141 ? 163.695 41.177 -39.266 1.00 0.00 141 SER A O 4
ATOM 11286 N N . THR A 1 142 ? 161.777 42.241 -38.762 1.00 0.00 142 THR A N 4
ATOM 11287 C CA . THR A 1 142 ? 161.089 41.817 -39.976 1.00 0.00 142 THR A CA 4
ATOM 11288 C C . THR A 1 142 ? 160.883 42.986 -40.930 1.00 0.00 142 THR A C 4
ATOM 11289 O O . THR A 1 142 ? 160.418 44.053 -40.528 1.00 0.00 142 THR A O 4
ATOM 11300 N N . SER A 1 143 ? 161.233 42.780 -42.195 1.00 0.00 143 SER A N 4
ATOM 11301 C CA . SER A 1 143 ? 161.029 43.795 -43.222 1.00 0.00 143 SER A CA 4
ATOM 11302 C C . SER A 1 143 ? 160.425 43.190 -44.482 1.00 0.00 143 SER A C 4
ATOM 11303 O O . SER A 1 143 ? 160.955 42.227 -45.036 1.00 0.00 143 SER A O 4
ATOM 11311 N N . THR A 1 144 ? 159.313 43.761 -44.931 1.00 0.00 144 THR A N 4
ATOM 11312 C CA . THR A 1 144 ? 158.588 43.229 -46.079 1.00 0.00 144 THR A CA 4
ATOM 11313 C C . THR A 1 144 ? 158.496 44.258 -47.198 1.00 0.00 144 THR A C 4
ATOM 11314 O O . THR A 1 144 ? 158.222 45.432 -46.953 1.00 0.00 144 THR A O 4
ATOM 11325 N N . LYS A 1 145 ? 158.727 43.810 -48.427 1.00 0.00 145 LYS A N 4
ATOM 11326 C CA . LYS A 1 145 ? 158.619 44.679 -49.593 1.00 0.00 145 LYS A CA 4
ATOM 11327 C C . LYS A 1 145 ? 157.960 43.956 -50.760 1.00 0.00 145 LYS A C 4
ATOM 11328 O O . LYS A 1 145 ? 157.971 42.727 -50.827 1.00 0.00 145 LYS A O 4
ATOM 11347 N N . MET A 1 146 ? 157.389 44.726 -51.680 1.00 0.00 146 MET A N 4
ATOM 11348 C CA . MET A 1 146 ? 156.713 44.160 -52.842 1.00 0.00 146 MET A CA 4
ATOM 11349 C C . MET A 1 146 ? 157.623 44.161 -54.063 1.00 0.00 146 MET A C 4
ATOM 11350 O O . MET A 1 146 ? 158.098 45.211 -54.494 1.00 0.00 146 MET A O 4
ATOM 11364 N N . VAL A 1 147 ? 157.864 42.977 -54.616 1.00 0.00 147 VAL A N 4
ATOM 11365 C CA . VAL A 1 147 ? 158.712 42.840 -55.795 1.00 0.00 147 VAL A CA 4
ATOM 11366 C C . VAL A 1 147 ? 158.007 42.053 -56.892 1.00 0.00 147 VAL A C 4
ATOM 11367 O O . VAL A 1 147 ? 157.837 40.839 -56.787 1.00 0.00 147 VAL A O 4
ATOM 11380 N N . ASN A 1 148 ? 157.599 42.753 -57.946 1.00 0.00 148 ASN A N 4
ATOM 11381 C CA . ASN A 1 148 ? 156.898 42.123 -59.058 1.00 0.00 148 ASN A CA 4
ATOM 11382 C C . ASN A 1 148 ? 155.617 41.447 -58.590 1.00 0.00 148 ASN A C 4
ATOM 11383 O O . ASN A 1 148 ? 155.225 40.405 -59.117 1.00 0.00 148 ASN A O 4
ATOM 11394 N N . GLY A 1 149 ? 154.965 42.045 -57.600 1.00 0.00 149 GLY A N 4
ATOM 11395 C CA . GLY A 1 149 ? 153.683 41.548 -57.114 1.00 0.00 149 GLY A CA 4
ATOM 11396 C C . GLY A 1 149 ? 153.875 40.527 -56.000 1.00 0.00 149 GLY A C 4
ATOM 11397 O O . GLY A 1 149 ? 152.908 40.069 -55.392 1.00 0.00 149 GLY A O 4
ATOM 11401 N N . ARG A 1 150 ? 155.129 40.174 -55.737 1.00 0.00 150 ARG A N 4
ATOM 11402 C CA . ARG A 1 150 ? 155.445 39.154 -54.745 1.00 0.00 150 ARG A CA 4
ATOM 11403 C C . ARG A 1 150 ? 155.780 39.780 -53.398 1.00 0.00 150 ARG A C 4
ATOM 11404 O O . ARG A 1 150 ? 156.394 40.846 -53.333 1.00 0.00 150 ARG A O 4
ATOM 11425 N N . LYS A 1 151 ? 155.375 39.114 -52.323 1.00 0.00 151 LYS A N 4
ATOM 11426 C CA . LYS A 1 151 ? 155.661 39.587 -50.974 1.00 0.00 151 LYS A CA 4
ATOM 11427 C C . LYS A 1 151 ? 157.007 39.067 -50.482 1.00 0.00 151 LYS A C 4
ATOM 11428 O O . LYS A 1 151 ? 157.124 37.913 -50.069 1.00 0.00 151 LYS A O 4
ATOM 11447 N N . ILE A 1 152 ? 158.020 39.924 -50.531 1.00 0.00 152 ILE A N 4
ATOM 11448 C CA . ILE A 1 152 ? 159.369 39.539 -50.135 1.00 0.00 152 ILE A CA 4
ATOM 11449 C C . ILE A 1 152 ? 159.673 39.981 -48.709 1.00 0.00 152 ILE A C 4
ATOM 11450 O O . ILE A 1 152 ? 159.759 41.176 -48.425 1.00 0.00 152 ILE A O 4
ATOM 11466 N N . THR A 1 153 ? 159.835 39.011 -47.816 1.00 0.00 153 THR A N 4
ATOM 11467 C CA . THR A 1 153 ? 160.061 39.299 -46.405 1.00 0.00 153 THR A CA 4
ATOM 11468 C C . THR A 1 153 ? 161.430 38.807 -45.956 1.00 0.00 153 THR A C 4
ATOM 11469 O O . THR A 1 153 ? 161.802 37.660 -46.206 1.00 0.00 153 THR A O 4
ATOM 11480 N N . THR A 1 154 ? 162.179 39.679 -45.289 1.00 0.00 154 THR A N 4
ATOM 11481 C CA . THR A 1 154 ? 163.450 39.296 -44.686 1.00 0.00 154 THR A CA 4
ATOM 11482 C C . THR A 1 154 ? 163.377 39.347 -43.166 1.00 0.00 154 THR A C 4
ATOM 11483 O O . THR A 1 154 ? 163.148 40.406 -42.580 1.00 0.00 154 THR A O 4
ATOM 11494 N N . LYS A 1 155 ? 163.570 38.196 -42.531 1.00 0.00 155 LYS A N 4
ATOM 11495 C CA . LYS A 1 155 ? 163.501 38.102 -41.078 1.00 0.00 155 LYS A CA 4
ATOM 11496 C C . LYS A 1 155 ? 164.884 37.893 -40.473 1.00 0.00 155 LYS A C 4
ATOM 11497 O O . LYS A 1 155 ? 165.532 36.875 -40.717 1.00 0.00 155 LYS A O 4
ATOM 11516 N N . ARG A 1 156 ? 165.332 38.864 -39.683 1.00 0.00 156 ARG A N 4
ATOM 11517 C CA . ARG A 1 156 ? 166.551 38.711 -38.897 1.00 0.00 156 ARG A CA 4
ATOM 11518 C C . ARG A 1 156 ? 166.243 38.200 -37.496 1.00 0.00 156 ARG A C 4
ATOM 11519 O O . ARG A 1 156 ? 165.845 38.967 -36.619 1.00 0.00 156 ARG A O 4
ATOM 11540 N N . ILE A 1 157 ? 166.429 36.901 -37.292 1.00 0.00 157 ILE A N 4
ATOM 11541 C CA . ILE A 1 157 ? 165.962 36.242 -36.077 1.00 0.00 157 ILE A CA 4
ATOM 11542 C C . ILE A 1 157 ? 167.130 35.833 -35.188 1.00 0.00 157 ILE A C 4
ATOM 11543 O O . ILE A 1 157 ? 167.994 35.058 -35.599 1.00 0.00 157 ILE A O 4
ATOM 11559 N N . VAL A 1 158 ? 167.150 36.360 -33.968 1.00 0.00 158 VAL A N 4
ATOM 11560 C CA . VAL A 1 158 ? 168.151 35.970 -32.983 1.00 0.00 158 VAL A CA 4
ATOM 11561 C C . VAL A 1 158 ? 167.550 35.069 -31.913 1.00 0.00 158 VAL A C 4
ATOM 11562 O O . VAL A 1 158 ? 166.599 35.449 -31.230 1.00 0.00 158 VAL A O 4
ATOM 11575 N N . GLU A 1 159 ? 168.108 33.871 -31.773 1.00 0.00 159 GLU A N 4
ATOM 11576 C CA . GLU A 1 159 ? 167.712 32.961 -30.705 1.00 0.00 159 GLU A CA 4
ATOM 11577 C C . GLU A 1 159 ? 168.928 32.328 -30.041 1.00 0.00 159 GLU A C 4
ATOM 11578 O O . GLU A 1 159 ? 169.753 31.701 -30.704 1.00 0.00 159 GLU A O 4
ATOM 11590 N N . ASN A 1 160 ? 169.032 32.496 -28.727 1.00 0.00 160 ASN A N 4
ATOM 11591 C CA . ASN A 1 160 ? 170.175 31.986 -27.977 1.00 0.00 160 ASN A CA 4
ATOM 11592 C C . ASN A 1 160 ? 171.474 32.628 -28.450 1.00 0.00 160 ASN A C 4
ATOM 11593 O O . ASN A 1 160 ? 172.533 32.002 -28.418 1.00 0.00 160 ASN A O 4
ATOM 11604 N N . GLY A 1 161 ? 171.384 33.879 -28.888 1.00 0.00 161 GLY A N 4
ATOM 11605 C CA . GLY A 1 161 ? 172.556 34.615 -29.349 1.00 0.00 161 GLY A CA 4
ATOM 11606 C C . GLY A 1 161 ? 172.902 34.253 -30.787 1.00 0.00 161 GLY A C 4
ATOM 11607 O O . GLY A 1 161 ? 173.895 34.732 -31.336 1.00 0.00 161 GLY A O 4
ATOM 11611 N N . GLN A 1 162 ? 172.079 33.405 -31.394 1.00 0.00 162 GLN A N 4
ATOM 11612 C CA . GLN A 1 162 ? 172.334 32.925 -32.747 1.00 0.00 162 GLN A CA 4
ATOM 11613 C C . GLN A 1 162 ? 171.468 33.657 -33.764 1.00 0.00 162 GLN A C 4
ATOM 11614 O O . GLN A 1 162 ? 170.256 33.448 -33.828 1.00 0.00 162 GLN A O 4
ATOM 11628 N N . GLU A 1 163 ? 172.095 34.518 -34.557 1.00 0.00 163 GLU A N 4
ATOM 11629 C CA . GLU A 1 163 ? 171.378 35.310 -35.549 1.00 0.00 163 GLU A CA 4
ATOM 11630 C C . GLU A 1 163 ? 171.314 34.587 -36.888 1.00 0.00 163 GLU A C 4
ATOM 11631 O O . GLU A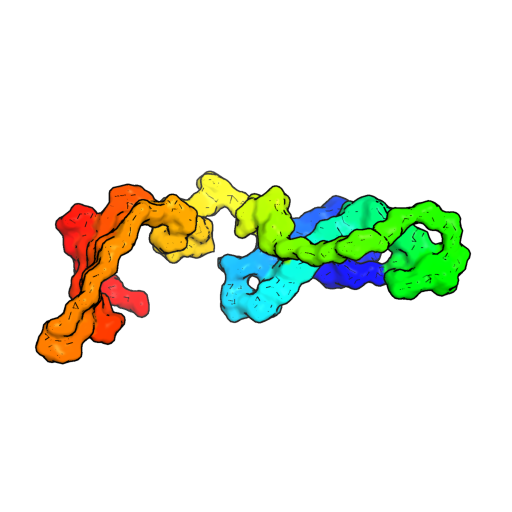 1 163 ? 172.321 34.075 -37.378 1.00 0.00 163 GLU A O 4
ATOM 11643 N N . ARG A 1 164 ? 170.123 34.548 -37.477 1.00 0.00 164 ARG A N 4
ATOM 11644 C CA . ARG A 1 164 ? 169.944 33.974 -38.805 1.00 0.00 164 ARG A CA 4
ATOM 11645 C C . ARG A 1 164 ? 168.977 34.805 -39.639 1.00 0.00 164 ARG A C 4
ATOM 11646 O O . ARG A 1 164 ? 168.111 35.493 -39.100 1.00 0.00 164 ARG A O 4
ATOM 11667 N N . VAL A 1 165 ? 169.130 34.736 -40.957 1.00 0.00 165 VAL A N 4
ATOM 11668 C CA . VAL A 1 165 ? 168.250 35.456 -41.870 1.00 0.00 165 VAL A CA 4
ATOM 11669 C C . VAL A 1 165 ? 167.331 34.500 -42.619 1.00 0.00 165 VAL A C 4
ATOM 11670 O O . VAL A 1 165 ? 167.783 33.500 -43.177 1.00 0.00 165 VAL A O 4
ATOM 11683 N N . GLU A 1 166 ? 166.040 34.812 -42.628 1.00 0.00 166 GLU A N 4
ATOM 11684 C CA . GLU A 1 166 ? 165.065 34.016 -43.364 1.00 0.00 166 GLU A CA 4
ATOM 11685 C C . GLU A 1 166 ? 164.370 34.848 -44.434 1.00 0.00 166 GLU A C 4
ATOM 11686 O O . GLU A 1 166 ? 163.631 35.782 -44.126 1.00 0.00 166 GLU A O 4
ATOM 11698 N N . VAL A 1 167 ? 164.612 34.503 -45.694 1.00 0.00 167 VAL A N 4
ATOM 11699 C CA . VAL A 1 167 ? 164.015 35.221 -46.814 1.00 0.00 167 VAL A CA 4
ATOM 11700 C C . VAL A 1 167 ? 162.828 34.459 -47.388 1.00 0.00 167 VAL A C 4
ATOM 11701 O O . VAL A 1 167 ? 162.972 33.332 -47.862 1.00 0.00 167 VAL A O 4
ATOM 11714 N N . GLU A 1 168 ? 161.654 35.079 -47.341 1.00 0.00 168 GLU A N 4
ATOM 11715 C CA . GLU A 1 168 ? 160.418 34.412 -47.731 1.00 0.00 168 GLU A CA 4
ATOM 11716 C C . GLU A 1 168 ? 159.778 35.094 -48.931 1.00 0.00 168 GLU A C 4
ATOM 11717 O O . GLU A 1 168 ? 159.833 36.316 -49.066 1.00 0.00 168 GLU A O 4
ATOM 11729 N N . GLU A 1 169 ? 159.169 34.298 -49.804 1.00 0.00 169 GLU A N 4
ATOM 11730 C CA . GLU A 1 169 ? 158.370 34.832 -50.901 1.00 0.00 169 GLU A CA 4
ATOM 11731 C C . GLU A 1 169 ? 156.935 34.325 -50.836 1.00 0.00 169 GLU A C 4
ATOM 11732 O O . GLU A 1 169 ? 156.667 33.154 -51.105 1.00 0.00 169 GLU A O 4
ATOM 11744 N N . ASP A 1 170 ? 156.016 35.214 -50.475 1.00 0.00 170 ASP A N 4
ATOM 11745 C CA . ASP A 1 170 ? 154.615 34.843 -50.310 1.00 0.00 170 ASP A CA 4
ATOM 11746 C C . ASP A 1 170 ? 154.460 33.709 -49.306 1.00 0.00 170 ASP A C 4
ATOM 11747 O O . ASP A 1 170 ? 153.569 32.869 -49.435 1.00 0.00 170 ASP A O 4
ATOM 11756 N N . GLY A 1 171 ? 155.332 33.688 -48.304 1.00 0.00 171 GLY A N 4
ATOM 11757 C CA . GLY A 1 171 ? 155.247 32.703 -47.233 1.00 0.00 171 GLY A CA 4
ATOM 11758 C C . GLY A 1 171 ? 156.291 31.607 -47.408 1.00 0.00 171 GLY A C 4
ATOM 11759 O O . GLY A 1 171 ? 156.677 30.946 -46.445 1.00 0.00 171 GLY A O 4
ATOM 11763 N N . GLN A 1 172 ? 156.741 31.418 -48.643 1.00 0.00 172 GLN A N 4
ATOM 11764 C CA . GLN A 1 172 ? 157.667 30.339 -48.964 1.00 0.00 172 GLN A CA 4
ATOM 11765 C C . GLN A 1 172 ? 159.109 30.748 -48.690 1.00 0.00 172 GLN A C 4
ATOM 11766 O O . GLN A 1 172 ? 159.615 31.705 -49.276 1.00 0.00 172 GLN A O 4
ATOM 11780 N N . LEU A 1 173 ? 159.765 30.018 -47.794 1.00 0.00 173 LEU A N 4
ATOM 11781 C CA . LEU A 1 173 ? 161.171 30.257 -47.494 1.00 0.00 173 LEU A CA 4
ATOM 11782 C C . LEU A 1 173 ? 162.051 29.960 -48.701 1.00 0.00 173 LEU A C 4
ATOM 11783 O O . LEU A 1 173 ? 162.084 28.834 -49.195 1.00 0.00 173 LEU A O 4
ATOM 11799 N N . LYS A 1 174 ? 162.763 30.979 -49.173 1.00 0.00 174 LYS A N 4
ATOM 11800 C CA . LYS A 1 174 ? 163.592 30.847 -50.365 1.00 0.00 174 LYS A CA 4
ATOM 11801 C C . LYS A 1 174 ? 165.064 30.711 -50.000 1.00 0.00 174 LYS A C 4
ATOM 11802 O O . LYS A 1 174 ? 165.809 29.972 -50.646 1.00 0.00 174 LYS A O 4
ATOM 11821 N N . SER A 1 175 ? 165.480 31.427 -48.961 1.00 0.00 175 SER A N 4
ATOM 11822 C CA . SER A 1 175 ? 166.884 31.464 -48.568 1.00 0.00 175 SER A CA 4
ATOM 11823 C C . SER A 1 175 ? 167.032 31.436 -47.053 1.00 0.00 175 SER A C 4
ATOM 11824 O O . SER A 1 175 ? 166.267 32.077 -46.332 1.00 0.00 175 SER A O 4
ATOM 11832 N N . LEU A 1 176 ? 168.021 30.688 -46.574 1.00 0.00 176 LEU A N 4
ATOM 11833 C CA . LEU A 1 176 ? 168.283 30.589 -45.143 1.00 0.00 176 LEU A CA 4
ATOM 11834 C C . LEU A 1 176 ? 169.771 30.720 -44.845 1.00 0.00 176 LEU A C 4
ATOM 11835 O O . LEU A 1 176 ? 170.581 29.917 -45.309 1.00 0.00 176 LEU A O 4
ATOM 11851 N N . THR A 1 177 ? 170.126 31.739 -44.068 1.00 0.00 177 THR A N 4
ATOM 11852 C CA . THR A 1 177 ? 171.511 31.948 -43.665 1.00 0.00 177 THR A CA 4
ATOM 11853 C C . THR A 1 177 ? 171.642 31.996 -42.148 1.00 0.00 177 THR A C 4
ATOM 11854 O O . THR A 1 177 ? 171.002 32.813 -41.486 1.00 0.00 177 THR A O 4
ATOM 11865 N N . ILE A 1 178 ? 172.474 31.116 -41.603 1.00 0.00 178 ILE A N 4
ATOM 11866 C CA . ILE A 1 178 ? 172.623 30.993 -40.158 1.00 0.00 178 ILE A CA 4
ATOM 11867 C C . ILE A 1 178 ? 174.051 31.292 -39.724 1.00 0.00 178 ILE A C 4
ATOM 11868 O O . ILE A 1 178 ? 174.983 30.574 -40.084 1.00 0.00 178 ILE A O 4
ATOM 11884 N N . ASN A 1 179 ? 174.218 32.357 -38.946 1.00 0.00 179 ASN A N 4
ATOM 11885 C CA . ASN A 1 179 ? 175.533 32.745 -38.450 1.00 0.00 179 ASN A CA 4
ATOM 11886 C C . ASN A 1 179 ? 176.513 32.956 -39.596 1.00 0.00 179 ASN A C 4
ATOM 11887 O O . ASN A 1 179 ? 177.698 32.641 -39.478 1.00 0.00 179 ASN A O 4
ATOM 11898 N N . GLY A 1 180 ? 176.015 33.491 -40.704 1.00 0.00 180 GLY A N 4
ATOM 11899 C CA . GLY A 1 180 ? 176.863 33.833 -41.840 1.00 0.00 180 GLY A CA 4
ATOM 11900 C C . GLY A 1 180 ? 177.039 32.644 -42.774 1.00 0.00 180 GLY A C 4
ATOM 11901 O O . GLY A 1 180 ? 177.670 32.755 -43.825 1.00 0.00 180 GLY A O 4
ATOM 11905 N N . LYS A 1 181 ? 176.479 31.504 -42.384 1.00 0.00 181 LYS A N 4
ATOM 11906 C CA . LYS A 1 181 ? 176.612 30.279 -43.163 1.00 0.00 181 LYS A CA 4
ATOM 11907 C C . LYS A 1 181 ? 175.353 30.002 -43.975 1.00 0.00 181 LYS A C 4
ATOM 11908 O O . LYS A 1 181 ? 174.297 29.698 -43.417 1.00 0.00 181 LYS A O 4
ATOM 11927 N N . GLU A 1 182 ? 175.468 30.107 -45.294 1.00 0.00 182 GLU A N 4
ATOM 11928 C CA . GLU A 1 182 ? 174.346 29.845 -46.186 1.00 0.00 182 GLU A CA 4
ATOM 11929 C C . GLU A 1 182 ? 173.937 28.378 -46.141 1.00 0.00 182 GLU A C 4
ATOM 11930 O O . GLU A 1 182 ? 174.761 27.488 -46.357 1.00 0.00 182 GLU A O 4
ATOM 11942 N N . GLN A 1 183 ? 172.662 28.132 -45.860 1.00 0.00 183 GLN A N 4
ATOM 11943 C CA . GLN A 1 183 ? 172.136 26.772 -45.818 1.00 0.00 183 GLN A CA 4
ATOM 11944 C C . GLN A 1 183 ? 171.349 26.449 -47.082 1.00 0.00 183 GLN A C 4
ATOM 11945 O O . GLN A 1 183 ? 170.793 27.339 -47.724 1.00 0.00 183 GLN A O 4
ATOM 11959 N N . LEU A 1 184 ? 171.307 25.167 -47.434 1.00 0.00 184 LEU A N 4
ATOM 11960 C CA . LEU A 1 184 ? 170.525 24.713 -48.578 1.00 0.00 184 LEU A CA 4
ATOM 11961 C C . LEU A 1 184 ? 169.195 24.119 -48.135 1.00 0.00 184 LEU A C 4
ATOM 11962 O O . LEU A 1 184 ? 169.146 23.288 -47.227 1.00 0.00 184 LEU A O 4
ATOM 11978 N N . LEU A 1 185 ? 168.116 24.549 -48.781 1.00 0.00 185 LEU A N 4
ATOM 11979 C CA . LEU A 1 185 ? 166.781 24.063 -48.451 1.00 0.00 185 LEU A CA 4
ATOM 11980 C C . LEU A 1 185 ? 166.415 22.847 -49.291 1.00 0.00 185 LEU A C 4
ATOM 11981 O O . LEU A 1 185 ? 165.620 22.006 -48.870 1.00 0.00 185 LEU A O 4
ATOM 11997 N N . ARG A 1 186 ? 166.999 22.758 -50.481 1.00 0.00 186 ARG A N 4
ATOM 11998 C CA . ARG A 1 186 ? 166.732 21.646 -51.385 1.00 0.00 186 ARG A CA 4
ATOM 11999 C C . ARG A 1 186 ? 167.494 20.397 -50.960 1.00 0.00 186 ARG A C 4
ATOM 12000 O O . ARG A 1 186 ? 168.423 19.964 -51.641 1.00 0.00 186 ARG A O 4
ATOM 12021 N N . LEU A 1 187 ? 167.096 19.822 -49.831 1.00 0.00 187 LEU A N 4
ATOM 12022 C CA . LEU A 1 187 ? 167.746 18.626 -49.309 1.00 0.00 187 LEU A CA 4
ATOM 12023 C C . LEU A 1 187 ? 166.794 17.436 -49.312 1.00 0.00 187 LEU A C 4
ATOM 12024 O O . LEU A 1 187 ? 166.871 16.565 -48.445 1.00 0.00 187 LEU A O 4
ATOM 12040 N N . ASP A 1 188 ? 165.898 17.404 -50.292 1.00 0.00 188 ASP A N 4
ATOM 12041 C CA . ASP A 1 188 ? 164.910 16.337 -50.392 1.00 0.00 188 ASP A CA 4
ATOM 12042 C C . ASP A 1 188 ? 164.814 15.807 -51.817 1.00 0.00 188 ASP A C 4
ATOM 12043 O O . ASP A 1 188 ? 163.753 15.359 -52.252 1.00 0.00 188 ASP A O 4
ATOM 12052 N N . ASN A 1 189 ? 165.926 15.864 -52.541 1.00 0.00 189 ASN A N 4
ATOM 12053 C CA . ASN A 1 189 ? 165.972 15.380 -53.914 1.00 0.00 189 ASN A CA 4
ATOM 12054 C C . ASN A 1 189 ? 166.338 13.902 -53.966 1.00 0.00 189 ASN A C 4
ATOM 12055 O O . ASN A 1 189 ? 167.017 13.390 -53.077 1.00 0.00 189 ASN A O 4
ATOM 12066 N N . LYS A 1 190 ? 165.882 13.221 -55.012 1.00 0.00 190 LYS A N 4
ATOM 12067 C CA . LYS A 1 190 ? 166.150 11.797 -55.175 1.00 0.00 190 LYS A CA 4
ATOM 12068 C C . LYS A 1 190 ? 167.179 11.553 -56.271 1.00 0.00 190 LYS A C 4
ATOM 12069 O O . LYS A 1 190 ? 168.348 11.697 -56.041 1.00 0.00 190 LYS A O 4
ATOM 12089 N N . GLY A 1 1 ? 151.602 -0.936 -1.410 1.00 0.00 1 GLY A N 5
ATOM 12090 C CA . GLY A 1 1 ? 152.895 -0.769 -0.757 1.00 0.00 1 GLY A CA 5
ATOM 12091 C C . GLY A 1 1 ? 153.255 0.704 -0.617 1.00 0.00 1 GLY A C 5
ATOM 12092 O O . GLY A 1 1 ? 153.168 1.274 0.471 1.00 0.00 1 GLY A O 5
ATOM 12098 N N . MET A 1 2 ? 153.660 1.318 -1.724 1.00 0.00 2 MET A N 5
ATOM 12099 C CA . MET A 1 2 ? 153.956 2.745 -1.744 1.00 0.00 2 MET A CA 5
ATOM 12100 C C . MET A 1 2 ? 153.838 3.312 -3.153 1.00 0.00 2 MET A C 5
ATOM 12101 O O . MET A 1 2 ? 153.832 2.567 -4.134 1.00 0.00 2 MET A O 5
ATOM 12115 N N . VAL A 1 3 ? 153.745 4.634 -3.248 1.00 0.00 3 VAL A N 5
ATOM 12116 C CA . VAL A 1 3 ? 153.559 5.299 -4.532 1.00 0.00 3 VAL A CA 5
ATOM 12117 C C . VAL A 1 3 ? 154.851 5.311 -5.338 1.00 0.00 3 VAL A C 5
ATOM 12118 O O . VAL A 1 3 ? 155.886 5.780 -4.864 1.00 0.00 3 VAL A O 5
ATOM 12131 N N . ASP A 1 4 ? 154.786 4.791 -6.559 1.00 0.00 4 ASP A N 5
ATOM 12132 C CA . ASP A 1 4 ? 155.971 4.648 -7.396 1.00 0.00 4 ASP A CA 5
ATOM 12133 C C . ASP A 1 4 ? 156.681 5.983 -7.579 1.00 0.00 4 ASP A C 5
ATOM 12134 O O . ASP A 1 4 ? 157.903 6.035 -7.712 1.00 0.00 4 ASP A O 5
ATOM 12143 N N . TYR A 1 5 ? 155.906 7.063 -7.584 1.00 0.00 5 TYR A N 5
ATOM 12144 C CA . TYR A 1 5 ? 156.460 8.402 -7.743 1.00 0.00 5 TYR A CA 5
ATOM 12145 C C . TYR A 1 5 ? 157.481 8.709 -6.655 1.00 0.00 5 TYR A C 5
ATOM 12146 O O . TYR A 1 5 ? 158.471 9.400 -6.896 1.00 0.00 5 TYR A O 5
ATOM 12164 N N . TYR A 1 6 ? 157.234 8.192 -5.457 1.00 0.00 6 TYR A N 5
ATOM 12165 C CA . TYR A 1 6 ? 158.174 8.336 -4.352 1.00 0.00 6 TYR A CA 5
ATOM 12166 C C . TYR A 1 6 ? 159.463 7.571 -4.622 1.00 0.00 6 TYR A C 5
ATOM 12167 O O . TYR A 1 6 ? 160.554 8.036 -4.289 1.00 0.00 6 TYR A O 5
ATOM 12185 N N . GLU A 1 7 ? 159.332 6.396 -5.227 1.00 0.00 7 GLU A N 5
ATOM 12186 C CA . GLU A 1 7 ? 160.491 5.607 -5.629 1.00 0.00 7 GLU A CA 5
ATOM 12187 C C . GLU A 1 7 ? 161.272 6.302 -6.737 1.00 0.00 7 GLU A C 5
ATOM 12188 O O . GLU A 1 7 ? 162.499 6.218 -6.791 1.00 0.00 7 GLU A O 5
ATOM 12200 N N . VAL A 1 8 ? 160.554 6.987 -7.620 1.00 0.00 8 VAL A N 5
ATOM 12201 C CA . VAL A 1 8 ? 161.184 7.826 -8.633 1.00 0.00 8 VAL A CA 5
ATOM 12202 C C . VAL A 1 8 ? 161.990 8.949 -7.995 1.00 0.00 8 VAL A C 5
ATOM 12203 O O . VAL A 1 8 ? 163.095 9.262 -8.438 1.00 0.00 8 VAL A O 5
ATOM 12216 N N . LEU A 1 9 ? 161.431 9.553 -6.951 1.00 0.00 9 LEU A N 5
ATOM 12217 C CA . LEU A 1 9 ? 162.130 10.590 -6.202 1.00 0.00 9 LEU A CA 5
ATOM 12218 C C . LEU A 1 9 ? 163.271 10.002 -5.381 1.00 0.00 9 LEU A C 5
ATOM 12219 O O . LEU A 1 9 ? 164.249 10.687 -5.081 1.00 0.00 9 LEU A O 5
ATOM 12235 N N . GLY A 1 10 ? 163.140 8.730 -5.021 1.00 0.00 10 GLY A N 5
ATOM 12236 C CA . GLY A 1 10 ? 164.177 8.037 -4.267 1.00 0.00 10 GLY A CA 5
ATOM 12237 C C . GLY A 1 10 ? 164.035 8.293 -2.772 1.00 0.00 10 GLY A C 5
ATOM 12238 O O . GLY A 1 10 ? 165.015 8.247 -2.028 1.00 0.00 10 GLY A O 5
ATOM 12242 N N . VAL A 1 11 ? 162.809 8.563 -2.337 1.00 0.00 11 VAL A N 5
ATOM 12243 C CA . VAL A 1 11 ? 162.542 8.863 -0.935 1.00 0.00 11 VAL A CA 5
ATOM 12244 C C . VAL A 1 11 ? 161.466 7.944 -0.370 1.00 0.00 11 VAL A C 5
ATOM 12245 O O . VAL A 1 11 ? 160.949 7.075 -1.071 1.00 0.00 11 VAL A O 5
ATOM 12258 N N . GLN A 1 12 ? 161.134 8.143 0.901 1.00 0.00 12 GLN A N 5
ATOM 12259 C CA . GLN A 1 12 ? 160.158 7.297 1.578 1.00 0.00 12 GLN A CA 5
ATOM 12260 C C . GLN A 1 12 ? 158.735 7.743 1.270 1.00 0.00 12 GLN A C 5
ATOM 12261 O O . GLN A 1 12 ? 158.508 8.871 0.833 1.00 0.00 12 GLN A O 5
ATOM 12275 N N . ARG A 1 13 ? 157.778 6.850 1.500 1.00 0.00 13 ARG A N 5
ATOM 12276 C CA . ARG A 1 13 ? 156.378 7.136 1.209 1.00 0.00 13 ARG A CA 5
ATOM 12277 C C . ARG A 1 13 ? 155.815 8.171 2.173 1.00 0.00 13 ARG A C 5
ATOM 12278 O O . ARG A 1 13 ? 154.741 8.728 1.944 1.00 0.00 13 ARG A O 5
ATOM 12299 N N . HIS A 1 14 ? 156.546 8.426 3.253 1.00 0.00 14 HIS A N 5
ATOM 12300 C CA . HIS A 1 14 ? 156.118 9.393 4.257 1.00 0.00 14 HIS A CA 5
ATOM 12301 C C . HIS A 1 14 ? 156.902 10.694 4.139 1.00 0.00 14 HIS A C 5
ATOM 12302 O O . HIS A 1 14 ? 156.904 11.514 5.057 1.00 0.00 14 HIS A O 5
ATOM 12316 N N . ALA A 1 15 ? 157.566 10.877 3.003 1.00 0.00 15 ALA A N 5
ATOM 12317 C CA . ALA A 1 15 ? 158.338 12.089 2.754 1.00 0.00 15 ALA A CA 5
ATOM 12318 C C . ALA A 1 15 ? 157.436 13.314 2.692 1.00 0.00 15 ALA A C 5
ATOM 12319 O O . ALA A 1 15 ? 156.336 13.260 2.141 1.00 0.00 15 ALA A O 5
ATOM 12326 N N . SER A 1 16 ? 157.907 14.419 3.260 1.00 0.00 16 SER A N 5
ATOM 12327 C CA . SER A 1 16 ? 157.133 15.655 3.290 1.00 0.00 16 SER A CA 5
ATOM 12328 C C . SER A 1 16 ? 157.199 16.379 1.952 1.00 0.00 16 SER A C 5
ATOM 12329 O O . SER A 1 16 ? 158.071 16.103 1.128 1.00 0.00 16 SER A O 5
ATOM 12337 N N . PRO A 1 17 ? 156.272 17.307 1.741 1.00 0.00 17 PRO A N 5
ATOM 12338 C CA . PRO A 1 17 ? 156.270 18.128 0.537 1.00 0.00 17 PRO A CA 5
ATOM 12339 C C . PRO A 1 17 ? 157.622 18.796 0.322 1.00 0.00 17 PRO A C 5
ATOM 12340 O O . PRO A 1 17 ? 158.077 18.949 -0.812 1.00 0.00 17 PRO A O 5
ATOM 12351 N N . GLU A 1 18 ? 158.261 19.192 1.418 1.00 0.00 18 GLU A N 5
ATOM 12352 C CA . GLU A 1 18 ? 159.563 19.844 1.352 1.00 0.00 18 GLU A CA 5
ATOM 12353 C C . GLU A 1 18 ? 160.655 18.855 0.964 1.00 0.00 18 GLU A C 5
ATOM 12354 O O . GLU A 1 18 ? 161.621 19.215 0.291 1.00 0.00 18 GLU A O 5
ATOM 12366 N N . ASP A 1 19 ? 160.496 17.607 1.392 1.00 0.00 19 ASP A N 5
ATOM 12367 C CA . ASP A 1 19 ? 161.389 16.534 0.973 1.00 0.00 19 ASP A CA 5
ATOM 12368 C C . ASP A 1 19 ? 161.203 16.206 -0.503 1.00 0.00 19 ASP A C 5
ATOM 12369 O O . ASP A 1 19 ? 162.164 15.890 -1.204 1.00 0.00 19 ASP A O 5
ATOM 12378 N N . ILE A 1 20 ? 159.961 16.284 -0.969 1.00 0.00 20 ILE A N 5
ATOM 12379 C CA . ILE A 1 20 ? 159.662 16.113 -2.385 1.00 0.00 20 ILE A CA 5
ATOM 12380 C C . ILE A 1 20 ? 160.323 17.201 -3.223 1.00 0.00 20 ILE A C 5
ATOM 12381 O O . ILE A 1 20 ? 160.878 16.927 -4.287 1.00 0.00 20 ILE A O 5
ATOM 12397 N N . LYS A 1 21 ? 160.260 18.436 -2.736 1.00 0.00 21 LYS A N 5
ATOM 12398 C CA . LYS A 1 21 ? 160.923 19.554 -3.397 1.00 0.00 21 LYS A CA 5
ATOM 12399 C C . LYS A 1 21 ? 162.419 19.305 -3.534 1.00 0.00 21 LYS A C 5
ATOM 12400 O O . LYS A 1 21 ? 162.987 19.461 -4.615 1.00 0.00 21 LYS A O 5
ATOM 12419 N N . LYS A 1 22 ? 163.053 18.915 -2.433 1.00 0.00 22 LYS A N 5
ATOM 12420 C CA . LYS A 1 22 ? 164.487 18.655 -2.426 1.00 0.00 22 LYS A CA 5
ATOM 12421 C C . LYS A 1 22 ? 164.828 17.427 -3.260 1.00 0.00 22 LYS A C 5
ATOM 12422 O O . LYS A 1 22 ? 165.865 17.381 -3.921 1.00 0.00 22 LYS A O 5
ATOM 12441 N N . ALA A 1 23 ? 163.949 16.431 -3.224 1.00 0.00 23 ALA A N 5
ATOM 12442 C CA . ALA A 1 23 ? 164.141 15.211 -4.000 1.00 0.00 23 ALA A CA 5
ATOM 12443 C C . ALA A 1 23 ? 164.235 15.515 -5.489 1.00 0.00 23 ALA A C 5
ATOM 12444 O O . ALA A 1 23 ? 165.110 14.997 -6.184 1.00 0.00 23 ALA A O 5
ATOM 12451 N N . TYR A 1 24 ? 163.329 16.357 -5.975 1.00 0.00 24 TYR A N 5
ATOM 12452 C CA . TYR A 1 24 ? 163.395 16.844 -7.348 1.00 0.00 24 TYR A CA 5
ATOM 12453 C C . TYR A 1 24 ? 164.728 17.526 -7.627 1.00 0.00 24 TYR A C 5
ATOM 12454 O O . TYR A 1 24 ? 165.411 17.201 -8.599 1.00 0.00 24 TYR A O 5
ATOM 12472 N N . ARG A 1 25 ? 165.094 18.472 -6.770 1.00 0.00 25 ARG A N 5
ATOM 12473 C CA . ARG A 1 25 ? 166.302 19.263 -6.972 1.00 0.00 25 ARG A CA 5
ATOM 12474 C C . ARG A 1 25 ? 167.523 18.369 -7.148 1.00 0.00 25 ARG A C 5
ATOM 12475 O O . ARG A 1 25 ? 168.349 18.598 -8.032 1.00 0.00 25 ARG A O 5
ATOM 12496 N N . LYS A 1 26 ? 167.631 17.350 -6.302 1.00 0.00 26 LYS A N 5
ATOM 12497 C CA . LYS A 1 26 ? 168.781 16.454 -6.326 1.00 0.00 26 LYS A CA 5
ATOM 12498 C C . LYS A 1 26 ? 168.862 15.697 -7.645 1.00 0.00 26 LYS A C 5
ATOM 12499 O O . LYS A 1 26 ? 169.921 15.628 -8.269 1.00 0.00 26 LYS A O 5
ATOM 12518 N N . LEU A 1 27 ? 167.736 15.129 -8.066 1.00 0.00 27 LEU A N 5
ATOM 12519 C CA . LEU A 1 27 ? 167.697 14.301 -9.265 1.00 0.00 27 LEU A CA 5
ATOM 12520 C C . LEU A 1 27 ? 167.671 15.158 -10.525 1.00 0.00 27 LEU A C 5
ATOM 12521 O O . LEU A 1 27 ? 168.130 14.733 -11.585 1.00 0.00 27 LEU A O 5
ATOM 12537 N N . ALA A 1 28 ? 167.132 16.366 -10.401 1.00 0.00 28 ALA A N 5
ATOM 12538 C CA . ALA A 1 28 ? 167.127 17.319 -11.505 1.00 0.00 28 ALA A CA 5
ATOM 12539 C C . ALA A 1 28 ? 168.545 17.654 -11.950 1.00 0.00 28 ALA A C 5
ATOM 12540 O O . ALA A 1 28 ? 168.812 17.809 -13.141 1.00 0.00 28 ALA A O 5
ATOM 12547 N N . LEU A 1 29 ? 169.452 17.764 -10.985 1.00 0.00 29 LEU A N 5
ATOM 12548 C CA . LEU A 1 29 ? 170.859 18.008 -11.280 1.00 0.00 29 LEU A CA 5
ATOM 12549 C C . LEU A 1 29 ? 171.585 16.712 -11.615 1.00 0.00 29 LEU A C 5
ATOM 12550 O O . LEU A 1 29 ? 172.384 16.661 -12.550 1.00 0.00 29 LEU A O 5
ATOM 12566 N N . LYS A 1 30 ? 171.302 15.665 -10.847 1.00 0.00 30 LYS A N 5
ATOM 12567 C CA . LYS A 1 30 ? 171.983 14.387 -11.013 1.00 0.00 30 LYS A CA 5
ATOM 12568 C C . LYS A 1 30 ? 171.709 13.791 -12.388 1.00 0.00 30 LYS A C 5
ATOM 12569 O O . LYS A 1 30 ? 172.633 13.401 -13.102 1.00 0.00 30 LYS A O 5
ATOM 12588 N N . TRP A 1 31 ? 170.433 13.723 -12.754 1.00 0.00 31 TRP A N 5
ATOM 12589 C CA . TRP A 1 31 ? 170.034 13.159 -14.037 1.00 0.00 31 TRP A CA 5
ATOM 12590 C C . TRP A 1 31 ? 169.773 14.254 -15.063 1.00 0.00 31 TRP A C 5
ATOM 12591 O O . TRP A 1 31 ? 168.918 14.108 -15.938 1.00 0.00 31 TRP A O 5
ATOM 12612 N N . HIS A 1 32 ? 170.514 15.351 -14.951 1.00 0.00 32 HIS A N 5
ATOM 12613 C CA . HIS A 1 32 ? 170.394 16.457 -15.895 1.00 0.00 32 HIS A CA 5
ATOM 12614 C C . HIS A 1 32 ? 170.909 16.063 -17.273 1.00 0.00 32 HIS A C 5
ATOM 12615 O O . HIS A 1 32 ? 171.988 15.484 -17.400 1.00 0.00 32 HIS A O 5
ATOM 12629 N N . PRO A 1 33 ? 170.132 16.381 -18.303 1.00 0.00 33 PRO A N 5
ATOM 12630 C CA . PRO A 1 33 ? 170.495 16.033 -19.672 1.00 0.00 33 PRO A CA 5
ATOM 12631 C C . PRO A 1 33 ? 171.897 16.520 -20.011 1.00 0.00 33 PRO A C 5
ATOM 12632 O O . PRO A 1 33 ? 172.638 15.855 -20.735 1.00 0.00 33 PRO A O 5
ATOM 12643 N N . ASP A 1 34 ? 172.258 17.685 -19.483 1.00 0.00 34 ASP A N 5
ATOM 12644 C CA . ASP A 1 34 ? 173.547 18.296 -19.783 1.00 0.00 34 ASP A CA 5
ATOM 12645 C C . ASP A 1 34 ? 174.643 17.739 -18.884 1.00 0.00 34 ASP A C 5
ATOM 12646 O O . ASP A 1 34 ? 175.825 17.789 -19.226 1.00 0.00 34 ASP A O 5
ATOM 12655 N N . LYS A 1 35 ? 174.245 17.207 -17.733 1.00 0.00 35 LYS A N 5
ATOM 12656 C CA . LYS A 1 35 ? 175.181 16.553 -16.826 1.00 0.00 35 LYS A CA 5
ATOM 12657 C C . LYS A 1 35 ? 175.678 15.235 -17.405 1.00 0.00 35 LYS A C 5
ATOM 12658 O O . LYS A 1 35 ? 176.872 14.937 -17.360 1.00 0.00 35 LYS A O 5
ATOM 12677 N N . ASN A 1 36 ? 174.756 14.447 -17.947 1.00 0.00 36 ASN A N 5
ATOM 12678 C CA . ASN A 1 36 ? 175.111 13.204 -18.622 1.00 0.00 36 ASN A CA 5
ATOM 12679 C C . ASN A 1 36 ? 174.739 13.253 -20.098 1.00 0.00 36 ASN A C 5
ATOM 12680 O O . ASN A 1 36 ? 173.696 12.739 -20.503 1.00 0.00 36 ASN A O 5
ATOM 12691 N N . PRO A 1 37 ? 175.597 13.875 -20.899 1.00 0.00 37 PRO A N 5
ATOM 12692 C CA . PRO A 1 37 ? 175.344 14.023 -22.327 1.00 0.00 37 PRO A CA 5
ATOM 12693 C C . PRO A 1 37 ? 175.594 12.716 -23.070 1.00 0.00 37 PRO A C 5
ATOM 12694 O O . PRO A 1 37 ? 175.112 12.523 -24.186 1.00 0.00 37 PRO A O 5
ATOM 12705 N N . GLU A 1 38 ? 176.350 11.821 -22.443 1.00 0.00 38 GLU A N 5
ATOM 12706 C CA . GLU A 1 38 ? 176.627 10.512 -23.023 1.00 0.00 38 GLU A CA 5
ATOM 12707 C C . GLU A 1 38 ? 175.363 9.668 -23.107 1.00 0.00 38 GLU A C 5
ATOM 12708 O O . GLU A 1 38 ? 175.170 8.915 -24.063 1.00 0.00 38 GLU A O 5
ATOM 12720 N N . ASN A 1 39 ? 174.503 9.796 -22.103 1.00 0.00 39 ASN A N 5
ATOM 12721 C CA . ASN A 1 39 ? 173.175 9.196 -22.149 1.00 0.00 39 ASN A CA 5
ATOM 12722 C C . ASN A 1 39 ? 172.088 10.251 -21.991 1.00 0.00 39 ASN A C 5
ATOM 12723 O O . ASN A 1 39 ? 171.185 10.107 -21.166 1.00 0.00 39 ASN A O 5
ATOM 12734 N N . LYS A 1 40 ? 172.180 11.311 -22.785 1.00 0.00 40 LYS A N 5
ATOM 12735 C CA . LYS A 1 40 ? 171.295 12.461 -22.635 1.00 0.00 40 LYS A CA 5
ATOM 12736 C C . LYS A 1 40 ? 169.833 12.048 -22.745 1.00 0.00 40 LYS A C 5
ATOM 12737 O O . LYS A 1 40 ? 168.972 12.587 -22.049 1.00 0.00 40 LYS A O 5
ATOM 12756 N N . GLU A 1 41 ? 169.558 11.090 -23.624 1.00 0.00 41 GLU A N 5
ATOM 12757 C CA . GLU A 1 41 ? 168.201 10.592 -23.815 1.00 0.00 41 GLU A CA 5
ATOM 12758 C C . GLU A 1 41 ? 167.658 9.968 -22.536 1.00 0.00 41 GLU A C 5
ATOM 12759 O O . GLU A 1 41 ? 166.559 10.299 -22.091 1.00 0.00 41 GLU A O 5
ATOM 12771 N N . GLU A 1 42 ? 168.435 9.064 -21.949 1.00 0.00 42 GLU A N 5
ATOM 12772 C CA . GLU A 1 42 ? 168.060 8.436 -20.687 1.00 0.00 42 GLU A CA 5
ATOM 12773 C C . GLU A 1 42 ? 167.905 9.472 -19.581 1.00 0.00 42 GLU A C 5
ATOM 12774 O O . GLU A 1 42 ? 166.944 9.433 -18.812 1.00 0.00 42 GLU A O 5
ATOM 12786 N N . ALA A 1 43 ? 168.855 10.397 -19.506 1.00 0.00 43 ALA A N 5
ATOM 12787 C CA . ALA A 1 43 ? 168.812 11.460 -18.508 1.00 0.00 43 ALA A CA 5
ATOM 12788 C C . ALA A 1 43 ? 167.551 12.301 -18.654 1.00 0.00 43 ALA A C 5
ATOM 12789 O O . ALA A 1 43 ? 166.883 12.612 -17.667 1.00 0.00 43 ALA A O 5
ATOM 12796 N N . GLU A 1 44 ? 167.230 12.668 -19.890 1.00 0.00 44 GLU A N 5
ATOM 12797 C CA . GLU A 1 44 ? 166.022 13.434 -20.172 1.00 0.00 44 GLU A CA 5
ATOM 12798 C C . GLU A 1 44 ? 164.778 12.698 -19.691 1.00 0.00 44 GLU A C 5
ATOM 12799 O O . GLU A 1 44 ? 163.927 13.274 -19.013 1.00 0.00 44 GLU A O 5
ATOM 12811 N N . ARG A 1 45 ? 164.678 11.421 -20.045 1.00 0.00 45 ARG A N 5
ATOM 12812 C CA . ARG A 1 45 ? 163.516 10.616 -19.688 1.00 0.00 45 ARG A CA 5
ATOM 12813 C C . ARG A 1 45 ? 163.348 10.529 -18.177 1.00 0.00 45 ARG A C 5
ATOM 12814 O O . ARG A 1 45 ? 162.250 10.712 -17.652 1.00 0.00 45 ARG A O 5
ATOM 12835 N N . LYS A 1 46 ? 164.445 10.249 -17.480 1.00 0.00 46 LYS A N 5
ATOM 12836 C CA . LYS A 1 46 ? 164.422 10.142 -16.026 1.00 0.00 46 LYS A CA 5
ATOM 12837 C C . LYS A 1 46 ? 164.086 11.480 -15.380 1.00 0.00 46 LYS A C 5
ATOM 12838 O O . LYS A 1 46 ? 163.339 11.538 -14.404 1.00 0.00 46 LYS A O 5
ATOM 12857 N N . PHE A 1 47 ? 164.641 12.554 -15.932 1.00 0.00 47 PHE A N 5
ATOM 12858 C CA . PHE A 1 47 ? 164.314 13.901 -15.482 1.00 0.00 47 PHE A CA 5
ATOM 12859 C C . PHE A 1 47 ? 162.814 14.157 -15.553 1.00 0.00 47 PHE A C 5
ATOM 12860 O O . PHE A 1 47 ? 162.216 14.665 -14.604 1.00 0.00 47 PHE A O 5
ATOM 12877 N N . LYS A 1 48 ? 162.211 13.803 -16.682 1.00 0.00 48 LYS A N 5
ATOM 12878 C CA . LYS A 1 48 ? 160.784 14.016 -16.888 1.00 0.00 48 LYS A CA 5
ATOM 12879 C C . LYS A 1 48 ? 159.957 13.181 -15.918 1.00 0.00 48 LYS A C 5
ATOM 12880 O O . LYS A 1 48 ? 158.932 13.636 -15.409 1.00 0.00 48 LYS A O 5
ATOM 12899 N N . GLN A 1 49 ? 160.408 11.957 -15.666 1.00 0.00 49 GLN A N 5
ATOM 12900 C CA . GLN A 1 49 ? 159.770 11.094 -14.678 1.00 0.00 49 GLN A CA 5
ATOM 12901 C C . GLN A 1 49 ? 159.746 11.753 -13.305 1.00 0.00 49 GLN A C 5
ATOM 12902 O O . GLN A 1 49 ? 158.727 11.736 -12.616 1.00 0.00 49 GLN A O 5
ATOM 12916 N N . VAL A 1 50 ? 160.876 12.332 -12.912 1.00 0.00 50 VAL A N 5
ATOM 12917 C CA . VAL A 1 50 ? 160.983 13.009 -11.625 1.00 0.00 50 VAL A CA 5
ATOM 12918 C C . VAL A 1 50 ? 160.067 14.225 -11.564 1.00 0.00 50 VAL A C 5
ATOM 12919 O O . VAL A 1 50 ? 159.435 14.487 -10.541 1.00 0.00 50 VAL A O 5
ATOM 12932 N N . ALA A 1 51 ? 160.001 14.965 -12.666 1.00 0.00 51 ALA A N 5
ATOM 12933 C CA . ALA A 1 51 ? 159.121 16.123 -12.758 1.00 0.00 51 ALA A CA 5
ATOM 12934 C C . ALA A 1 51 ? 157.662 15.723 -12.578 1.00 0.00 51 ALA A C 5
ATOM 12935 O O . ALA A 1 51 ? 156.900 16.408 -11.896 1.00 0.00 51 ALA A O 5
ATOM 12942 N N . GLU A 1 52 ? 157.279 14.609 -13.193 1.00 0.00 52 GLU A N 5
ATOM 12943 C CA . GLU A 1 52 ? 155.933 14.071 -13.035 1.00 0.00 52 GLU A CA 5
ATOM 12944 C C . GLU A 1 52 ? 155.650 13.712 -11.582 1.00 0.00 52 GLU A C 5
ATOM 12945 O O . GLU A 1 52 ? 154.615 14.086 -11.030 1.00 0.00 52 GLU A O 5
ATOM 12957 N N . ALA A 1 53 ? 156.576 12.984 -10.966 1.00 0.00 53 ALA A N 5
ATOM 12958 C CA . ALA A 1 53 ? 156.466 12.641 -9.554 1.00 0.00 53 ALA A CA 5
ATOM 12959 C C . ALA A 1 53 ? 156.278 13.886 -8.697 1.00 0.00 53 ALA A C 5
ATOM 12960 O O . ALA A 1 53 ? 155.439 13.910 -7.796 1.00 0.00 53 ALA A O 5
ATOM 12967 N N . TYR A 1 54 ? 157.063 14.919 -8.983 1.00 0.00 54 TYR A N 5
ATOM 12968 C CA . TYR A 1 54 ? 156.968 16.178 -8.254 1.00 0.00 54 TYR A CA 5
ATOM 12969 C C . TYR A 1 54 ? 155.578 16.788 -8.387 1.00 0.00 54 TYR A C 5
ATOM 12970 O O . TYR A 1 54 ? 154.933 17.111 -7.390 1.00 0.00 54 TYR A O 5
ATOM 12988 N N . GLU A 1 55 ? 155.123 16.945 -9.626 1.00 0.00 55 GLU A N 5
ATOM 12989 C CA . GLU A 1 55 ? 153.887 17.667 -9.902 1.00 0.00 55 GLU A CA 5
ATOM 12990 C C . GLU A 1 55 ? 152.683 16.944 -9.311 1.00 0.00 55 GLU A C 5
ATOM 12991 O O . GLU A 1 55 ? 151.735 17.576 -8.843 1.00 0.00 55 GLU A O 5
ATOM 13003 N N . VAL A 1 56 ? 152.726 15.617 -9.335 1.00 0.00 56 VAL A N 5
ATOM 13004 C CA . VAL A 1 56 ? 151.635 14.805 -8.807 1.00 0.00 56 VAL A CA 5
ATOM 13005 C C . VAL A 1 56 ? 151.638 14.802 -7.284 1.00 0.00 56 VAL A C 5
ATOM 13006 O O . VAL A 1 56 ? 150.623 15.092 -6.651 1.00 0.00 56 VAL A O 5
ATOM 13019 N N . LEU A 1 57 ? 152.785 14.472 -6.700 1.00 0.00 57 LEU A N 5
ATOM 13020 C CA . LEU A 1 57 ? 152.885 14.286 -5.257 1.00 0.00 57 LEU A CA 5
ATOM 13021 C C . LEU A 1 57 ? 152.747 15.612 -4.520 1.00 0.00 57 LEU A C 5
ATOM 13022 O O . LEU A 1 57 ? 152.378 15.644 -3.346 1.00 0.00 57 LEU A O 5
ATOM 13038 N N . SER A 1 58 ? 153.044 16.704 -5.216 1.00 0.00 58 SER A N 5
ATOM 13039 C CA . SER A 1 58 ? 152.923 18.037 -4.638 1.00 0.00 58 SER A CA 5
ATOM 13040 C C . SER A 1 58 ? 151.489 18.544 -4.718 1.00 0.00 58 SER A C 5
ATOM 13041 O O . SER A 1 58 ? 151.149 19.570 -4.129 1.00 0.00 58 SER A O 5
ATOM 13049 N N . ASP A 1 59 ? 150.651 17.819 -5.451 1.00 0.00 59 ASP A N 5
ATOM 13050 C CA . ASP A 1 59 ? 149.259 18.211 -5.637 1.00 0.00 59 ASP A CA 5
ATOM 13051 C C . ASP A 1 59 ? 148.345 17.478 -4.664 1.00 0.00 59 ASP A C 5
ATOM 13052 O O . ASP A 1 59 ? 148.078 16.287 -4.826 1.00 0.00 59 ASP A O 5
ATOM 13061 N N . ALA A 1 60 ? 147.867 18.195 -3.653 1.00 0.00 60 ALA A N 5
ATOM 13062 C CA . ALA A 1 60 ? 147.127 17.579 -2.559 1.00 0.00 60 ALA A CA 5
ATOM 13063 C C . ALA A 1 60 ? 145.842 16.931 -3.058 1.00 0.00 60 ALA A C 5
ATOM 13064 O O . ALA A 1 60 ? 145.417 15.896 -2.544 1.00 0.00 60 ALA A O 5
ATOM 13071 N N . LYS A 1 61 ? 145.227 17.546 -4.063 1.00 0.00 61 LYS A N 5
ATOM 13072 C CA . LYS A 1 61 ? 143.983 17.036 -4.626 1.00 0.00 61 LYS A CA 5
ATOM 13073 C C . LYS A 1 61 ? 144.191 15.679 -5.286 1.00 0.00 61 LYS A C 5
ATOM 13074 O O . LYS A 1 61 ? 143.382 14.766 -5.120 1.00 0.00 61 LYS A O 5
ATOM 13093 N N . LYS A 1 62 ? 145.282 15.552 -6.033 1.00 0.00 62 LYS A N 5
ATOM 13094 C CA . LYS A 1 62 ? 145.655 14.276 -6.634 1.00 0.00 62 LYS A CA 5
ATOM 13095 C C . LYS A 1 62 ? 145.919 13.222 -5.567 1.00 0.00 62 LYS A C 5
ATOM 13096 O O . LYS A 1 62 ? 145.519 12.066 -5.710 1.00 0.00 62 LYS A O 5
ATOM 13115 N N . ARG A 1 63 ? 146.595 13.626 -4.497 1.00 0.00 63 ARG A N 5
ATOM 13116 C CA . ARG A 1 63 ? 146.904 12.719 -3.398 1.00 0.00 63 ARG A CA 5
ATOM 13117 C C . ARG A 1 63 ? 145.635 12.117 -2.807 1.00 0.00 63 ARG A C 5
ATOM 13118 O O . ARG A 1 63 ? 145.521 10.900 -2.666 1.00 0.00 63 ARG A O 5
ATOM 13139 N N . ASP A 1 64 ? 144.684 12.978 -2.462 1.00 0.00 64 ASP A N 5
ATOM 13140 C CA . ASP A 1 64 ? 143.428 12.534 -1.868 1.00 0.00 64 ASP A CA 5
ATOM 13141 C C . ASP A 1 64 ? 142.686 11.582 -2.797 1.00 0.00 64 ASP A C 5
ATOM 13142 O O . ASP A 1 64 ? 142.204 10.533 -2.370 1.00 0.00 64 ASP A O 5
ATOM 13151 N N . ILE A 1 65 ? 142.597 11.955 -4.069 1.00 0.00 65 ILE A N 5
ATOM 13152 C CA . ILE A 1 65 ? 141.907 11.138 -5.060 1.00 0.00 65 ILE A CA 5
ATOM 13153 C C . ILE A 1 65 ? 142.563 9.770 -5.201 1.00 0.00 65 ILE A C 5
ATOM 13154 O O . ILE A 1 65 ? 141.884 8.744 -5.222 1.00 0.00 65 ILE A O 5
ATOM 13170 N N . TYR A 1 66 ? 143.889 9.763 -5.295 1.00 0.00 66 TYR A N 5
ATOM 13171 C CA . TYR A 1 66 ? 144.633 8.532 -5.534 1.00 0.00 66 TYR A CA 5
ATOM 13172 C C . TYR A 1 66 ? 144.626 7.637 -4.301 1.00 0.00 66 TYR A C 5
ATOM 13173 O O . TYR A 1 66 ? 144.665 6.412 -4.412 1.00 0.00 66 TYR A O 5
ATOM 13191 N N . ASP A 1 67 ? 144.577 8.256 -3.127 1.00 0.00 67 ASP A N 5
ATOM 13192 C CA . ASP A 1 67 ? 144.481 7.517 -1.874 1.00 0.00 67 ASP A CA 5
ATOM 13193 C C . ASP A 1 67 ? 143.145 6.794 -1.762 1.00 0.00 67 ASP A C 5
ATOM 13194 O O . ASP A 1 67 ? 143.074 5.675 -1.253 1.00 0.00 67 ASP A O 5
ATOM 13203 N N . LYS A 1 68 ? 142.087 7.440 -2.240 1.00 0.00 68 LYS A N 5
ATOM 13204 C CA . LYS A 1 68 ? 140.760 6.835 -2.250 1.00 0.00 68 LYS A CA 5
ATOM 13205 C C . LYS A 1 68 ? 140.646 5.774 -3.337 1.00 0.00 68 LYS A C 5
ATOM 13206 O O . LYS A 1 68 ? 140.019 4.733 -3.139 1.00 0.00 68 LYS A O 5
ATOM 13225 N N . TYR A 1 69 ? 141.257 6.043 -4.486 1.00 0.00 69 TYR A N 5
ATOM 13226 C CA . TYR A 1 69 ? 141.215 5.117 -5.611 1.00 0.00 69 TYR A CA 5
ATOM 13227 C C . TYR A 1 69 ? 142.128 3.921 -5.374 1.00 0.00 69 TYR A C 5
ATOM 13228 O O . TYR A 1 69 ? 141.865 2.821 -5.861 1.00 0.00 69 TYR A O 5
ATOM 13246 N N . GLY A 1 70 ? 143.202 4.142 -4.623 1.00 0.00 70 GLY A N 5
ATOM 13247 C CA . GLY A 1 70 ? 144.200 3.106 -4.390 1.00 0.00 70 GLY A CA 5
ATOM 13248 C C . GLY A 1 70 ? 145.271 3.117 -5.473 1.00 0.00 70 GLY A C 5
ATOM 13249 O O . GLY A 1 70 ? 145.880 2.089 -5.768 1.00 0.00 70 GLY A O 5
ATOM 13253 N N . LYS A 1 71 ? 145.495 4.286 -6.064 1.00 0.00 71 LYS A N 5
ATOM 13254 C CA . LYS A 1 71 ? 146.521 4.442 -7.088 1.00 0.00 71 LYS A CA 5
ATOM 13255 C C . LYS A 1 71 ? 147.875 4.761 -6.467 1.00 0.00 71 LYS A C 5
ATOM 13256 O O . LYS A 1 71 ? 148.013 5.729 -5.720 1.00 0.00 71 LYS A O 5
ATOM 13275 N N . GLU A 1 72 ? 148.872 3.941 -6.781 1.00 0.00 72 GLU A N 5
ATOM 13276 C CA . GLU A 1 72 ? 150.211 4.117 -6.231 1.00 0.00 72 GLU A CA 5
ATOM 13277 C C . GLU A 1 72 ? 151.235 4.341 -7.335 1.00 0.00 72 GLU A C 5
ATOM 13278 O O . GLU A 1 72 ? 152.203 3.590 -7.460 1.00 0.00 72 GLU A O 5
ATOM 13290 N N . GLY A 1 73 ? 151.017 5.379 -8.135 1.00 0.00 73 GLY A N 5
ATOM 13291 C CA . GLY A 1 73 ? 151.876 5.658 -9.280 1.00 0.00 73 GLY A CA 5
ATOM 13292 C C . GLY A 1 73 ? 151.435 4.868 -10.505 1.00 0.00 73 GLY A C 5
ATOM 13293 O O . GLY A 1 73 ? 152.264 4.385 -11.276 1.00 0.00 73 GLY A O 5
ATOM 13297 N N . LEU A 1 74 ? 150.124 4.740 -10.680 1.00 0.00 74 LEU A N 5
ATOM 13298 C CA . LEU A 1 74 ? 149.570 3.985 -11.797 1.00 0.00 74 LEU A CA 5
ATOM 13299 C C . LEU A 1 74 ? 149.947 4.617 -13.131 1.00 0.00 74 LEU A C 5
ATOM 13300 O O . LEU A 1 74 ? 149.779 5.820 -13.327 1.00 0.00 74 LEU A O 5
ATOM 13316 N N . ASN A 1 75 ? 150.457 3.798 -14.044 1.00 0.00 75 ASN A N 5
ATOM 13317 C CA . ASN A 1 75 ? 150.864 4.277 -15.360 1.00 0.00 75 ASN A CA 5
ATOM 13318 C C . ASN A 1 75 ? 149.680 4.332 -16.317 1.00 0.00 75 ASN A C 5
ATOM 13319 O O . ASN A 1 75 ? 149.147 3.299 -16.720 1.00 0.00 75 ASN A O 5
ATOM 13330 N N . GLY A 1 76 ? 149.273 5.545 -16.677 1.00 0.00 76 GLY A N 5
ATOM 13331 C CA . GLY A 1 76 ? 148.118 5.739 -17.545 1.00 0.00 76 GLY A CA 5
ATOM 13332 C C . GLY A 1 76 ? 148.543 5.907 -18.998 1.00 0.00 76 GLY A C 5
ATOM 13333 O O . GLY A 1 76 ? 148.171 6.880 -19.655 1.00 0.00 76 GLY A O 5
ATOM 13337 N N . GLY A 1 77 ? 149.325 4.955 -19.495 1.00 0.00 77 GLY A N 5
ATOM 13338 C CA . GLY A 1 77 ? 149.722 4.943 -20.897 1.00 0.00 77 GLY A CA 5
ATOM 13339 C C . GLY A 1 77 ? 150.850 5.933 -21.159 1.00 0.00 77 GLY A C 5
ATOM 13340 O O . GLY A 1 77 ? 150.860 6.622 -22.179 1.00 0.00 77 GLY A O 5
ATOM 13344 N N . GLY A 1 78 ? 151.798 6.001 -20.230 1.00 0.00 78 GLY A N 5
ATOM 13345 C CA . GLY A 1 78 ? 152.941 6.895 -20.367 1.00 0.00 78 GLY A CA 5
ATOM 13346 C C . GLY A 1 78 ? 154.196 6.128 -20.765 1.00 0.00 78 GLY A C 5
ATOM 13347 O O . GLY A 1 78 ? 154.358 4.959 -20.415 1.00 0.00 78 GLY A O 5
ATOM 13351 N N . GLY A 1 79 ? 155.081 6.793 -21.499 1.00 0.00 79 GLY A N 5
ATOM 13352 C CA . GLY A 1 79 ? 156.319 6.172 -21.956 1.00 0.00 79 GLY A CA 5
ATOM 13353 C C . GLY A 1 79 ? 157.480 6.512 -21.030 1.00 0.00 79 GLY A C 5
ATOM 13354 O O . GLY A 1 79 ? 157.276 6.947 -19.897 1.00 0.00 79 GLY A O 5
ATOM 13358 N N . GLY A 1 80 ? 158.699 6.311 -21.520 1.00 0.00 80 GLY A N 5
ATOM 13359 C CA . GLY A 1 80 ? 159.894 6.523 -20.711 1.00 0.00 80 GLY A CA 5
ATOM 13360 C C . GLY A 1 80 ? 160.010 7.976 -20.270 1.00 0.00 80 GLY A C 5
ATOM 13361 O O . GLY A 1 80 ? 160.446 8.263 -19.155 1.00 0.00 80 GLY A O 5
ATOM 13365 N N . GLY A 1 81 ? 159.616 8.890 -21.150 1.00 0.00 81 GLY A N 5
ATOM 13366 C CA . GLY A 1 81 ? 159.686 10.316 -20.857 1.00 0.00 81 GLY A CA 5
ATOM 13367 C C . GLY A 1 81 ? 158.313 10.875 -20.508 1.00 0.00 81 GLY A C 5
ATOM 13368 O O . GLY A 1 81 ? 158.013 12.035 -20.793 1.00 0.00 81 GLY A O 5
ATOM 13372 N N . SER A 1 82 ? 157.481 10.044 -19.890 1.00 0.00 82 SER A N 5
ATOM 13373 C CA . SER A 1 82 ? 156.147 10.461 -19.477 1.00 0.00 82 SER A CA 5
ATOM 13374 C C . SER A 1 82 ? 156.209 11.680 -18.564 1.00 0.00 82 SER A C 5
ATOM 13375 O O . SER A 1 82 ? 157.045 11.751 -17.664 1.00 0.00 82 SER A O 5
ATOM 13383 N N . HIS A 1 83 ? 155.319 12.637 -18.802 1.00 0.00 83 HIS A N 5
ATOM 13384 C CA . HIS A 1 83 ? 155.189 13.797 -17.929 1.00 0.00 83 HIS A CA 5
ATOM 13385 C C . HIS A 1 83 ? 153.869 14.519 -18.165 1.00 0.00 83 HIS A C 5
ATOM 13386 O O . HIS A 1 83 ? 153.849 15.707 -18.487 1.00 0.00 83 HIS A O 5
ATOM 13400 N N . PHE A 1 84 ? 152.767 13.795 -18.002 1.00 0.00 84 PHE A N 5
ATOM 13401 C CA . PHE A 1 84 ? 151.443 14.343 -18.271 1.00 0.00 84 PHE A CA 5
ATOM 13402 C C . PHE A 1 84 ? 150.444 13.920 -17.202 1.00 0.00 84 PHE A C 5
ATOM 13403 O O . PHE A 1 84 ? 150.671 12.954 -16.473 1.00 0.00 84 PHE A O 5
ATOM 13420 N N . ASP A 1 85 ? 149.336 14.648 -17.113 1.00 0.00 85 ASP A N 5
ATOM 13421 C CA . ASP A 1 85 ? 148.228 14.255 -16.251 1.00 0.00 85 ASP A CA 5
ATOM 13422 C C . ASP A 1 85 ? 147.608 12.943 -16.713 1.00 0.00 85 ASP A C 5
ATOM 13423 O O . ASP A 1 85 ? 147.766 12.543 -17.866 1.00 0.00 85 ASP A O 5
ATOM 13432 N N . SER A 1 86 ? 146.903 12.276 -15.806 1.00 0.00 86 SER A N 5
ATOM 13433 C CA . SER A 1 86 ? 146.375 10.944 -16.074 1.00 0.00 86 SER A CA 5
ATOM 13434 C C . SER A 1 86 ? 145.132 11.010 -16.953 1.00 0.00 86 SER A C 5
ATOM 13435 O O . SER A 1 86 ? 144.429 12.021 -16.975 1.00 0.00 86 SER A O 5
ATOM 13443 N N . PRO A 1 87 ? 144.867 9.928 -17.676 1.00 0.00 87 PRO A N 5
ATOM 13444 C CA . PRO A 1 87 ? 143.679 9.841 -18.517 1.00 0.00 87 PRO A CA 5
ATOM 13445 C C . PRO A 1 87 ? 142.415 10.130 -17.717 1.00 0.00 87 PRO A C 5
ATOM 13446 O O . PRO A 1 87 ? 142.249 9.638 -16.601 1.00 0.00 87 PRO A O 5
ATOM 13457 N N . PHE A 1 88 ? 141.526 10.931 -18.295 1.00 0.00 88 PHE A N 5
ATOM 13458 C CA . PHE A 1 88 ? 140.285 11.305 -17.628 1.00 0.00 88 PHE A CA 5
ATOM 13459 C C . PHE A 1 88 ? 140.560 12.032 -16.318 1.00 0.00 88 PHE A C 5
ATOM 13460 O O . PHE A 1 88 ? 139.723 12.043 -15.415 1.00 0.00 88 PHE A O 5
ATOM 13477 N N . GLU A 1 89 ? 141.738 12.638 -16.220 1.00 0.00 89 GLU A N 5
ATOM 13478 C CA . GLU A 1 89 ? 142.090 13.445 -15.058 1.00 0.00 89 GLU A CA 5
ATOM 13479 C C . GLU A 1 89 ? 142.879 14.683 -15.465 1.00 0.00 89 GLU A C 5
ATOM 13480 O O . GLU A 1 89 ? 143.976 14.926 -14.962 1.00 0.00 89 GLU A O 5
ATOM 13492 N N . PHE A 1 90 ? 142.314 15.464 -16.380 1.00 0.00 90 PHE A N 5
ATOM 13493 C CA . PHE A 1 90 ? 143.019 16.601 -16.957 1.00 0.00 90 PHE A CA 5
ATOM 13494 C C . PHE A 1 90 ? 142.446 17.919 -16.452 1.00 0.00 90 PHE A C 5
ATOM 13495 O O . PHE A 1 90 ? 142.409 18.911 -17.180 1.00 0.00 90 PHE A O 5
ATOM 13512 N N . GLY A 1 91 ? 142.002 17.924 -15.200 1.00 0.00 91 GLY A N 5
ATOM 13513 C CA . GLY A 1 91 ? 141.501 19.139 -14.569 1.00 0.00 91 GLY A CA 5
ATOM 13514 C C . GLY A 1 91 ? 142.567 19.786 -13.695 1.00 0.00 91 GLY A C 5
ATOM 13515 O O . GLY A 1 91 ? 142.261 20.608 -12.831 1.00 0.00 91 GLY A O 5
ATOM 13519 N N . PHE A 1 92 ? 143.821 19.410 -13.924 1.00 0.00 92 PHE A N 5
ATOM 13520 C CA . PHE A 1 92 ? 144.928 19.901 -13.113 1.00 0.00 92 PHE A CA 5
ATOM 13521 C C . PHE A 1 92 ? 145.952 20.637 -13.968 1.00 0.00 92 PHE A C 5
ATOM 13522 O O . PHE A 1 92 ? 146.014 20.446 -15.183 1.00 0.00 92 PHE A O 5
ATOM 13539 N N . THR A 1 93 ? 146.755 21.480 -13.327 1.00 0.00 93 THR A N 5
ATOM 13540 C CA . THR A 1 93 ? 147.793 22.229 -14.024 1.00 0.00 93 THR A CA 5
ATOM 13541 C C . THR A 1 93 ? 149.147 21.544 -13.896 1.00 0.00 93 THR A C 5
ATOM 13542 O O . THR A 1 93 ? 149.856 21.728 -12.906 1.00 0.00 93 THR A O 5
ATOM 13553 N N . PHE A 1 94 ? 149.501 20.751 -14.902 1.00 0.00 94 PHE A N 5
ATOM 13554 C CA . PHE A 1 94 ? 150.821 20.133 -14.963 1.00 0.00 94 PHE A CA 5
ATOM 13555 C C . PHE A 1 94 ? 151.811 21.022 -15.704 1.00 0.00 94 PHE A C 5
ATOM 13556 O O . PHE A 1 94 ? 151.651 21.288 -16.895 1.00 0.00 94 PHE A O 5
ATOM 13573 N N . ARG A 1 95 ? 152.836 21.479 -14.992 1.00 0.00 95 ARG A N 5
ATOM 13574 C CA . ARG A 1 95 ? 153.811 22.403 -15.559 1.00 0.00 95 ARG A CA 5
ATOM 13575 C C . ARG A 1 95 ? 154.957 21.654 -16.226 1.00 0.00 95 ARG A C 5
ATOM 13576 O O . ARG A 1 95 ? 155.366 20.588 -15.766 1.00 0.00 95 ARG A O 5
ATOM 13597 N N . ASN A 1 96 ? 155.473 22.218 -17.313 1.00 0.00 96 ASN A N 5
ATOM 13598 C CA . ASN A 1 96 ? 156.595 21.621 -18.027 1.00 0.00 96 ASN A CA 5
ATOM 13599 C C . ASN A 1 96 ? 157.752 21.320 -17.082 1.00 0.00 96 ASN A C 5
ATOM 13600 O O . ASN A 1 96 ? 158.110 22.146 -16.242 1.00 0.00 96 ASN A O 5
ATOM 13611 N N . PRO A 1 97 ? 158.332 20.134 -17.225 1.00 0.00 97 PRO A N 5
ATOM 13612 C CA . PRO A 1 97 ? 159.461 19.728 -16.396 1.00 0.00 97 PRO A CA 5
ATOM 13613 C C . PRO A 1 97 ? 160.533 20.810 -16.359 1.00 0.00 97 PRO A C 5
ATOM 13614 O O . PRO A 1 97 ? 161.167 21.033 -15.328 1.00 0.00 97 PRO A O 5
ATOM 13625 N N . ASP A 1 98 ? 160.731 21.479 -17.490 1.00 0.00 98 ASP A N 5
ATOM 13626 C CA . ASP A 1 98 ? 161.732 22.535 -17.590 1.00 0.00 98 ASP A CA 5
ATOM 13627 C C . ASP A 1 98 ? 161.311 23.769 -16.802 1.00 0.00 98 ASP A C 5
ATOM 13628 O O . ASP A 1 98 ? 162.148 24.469 -16.233 1.00 0.00 98 ASP A O 5
ATOM 13637 N N . ASP A 1 99 ? 160.008 24.031 -16.773 1.00 0.00 99 ASP A N 5
ATOM 13638 C CA . ASP A 1 99 ? 159.471 25.164 -16.030 1.00 0.00 99 ASP A CA 5
ATOM 13639 C C . ASP A 1 99 ? 159.574 24.937 -14.528 1.00 0.00 99 ASP A C 5
ATOM 13640 O O . ASP A 1 99 ? 159.751 25.881 -13.758 1.00 0.00 99 ASP A O 5
ATOM 13649 N N . VAL A 1 100 ? 159.462 23.678 -14.116 1.00 0.00 100 VAL A N 5
ATOM 13650 C CA . VAL A 1 100 ? 159.679 23.306 -12.723 1.00 0.00 100 VAL A CA 5
ATOM 13651 C C . VAL A 1 100 ? 161.142 23.464 -12.332 1.00 0.00 100 VAL A C 5
ATOM 13652 O O . VAL A 1 100 ? 161.455 23.899 -11.223 1.00 0.00 100 VAL A O 5
ATOM 13665 N N . PHE A 1 101 ? 162.036 23.108 -13.248 1.00 0.00 101 PHE A N 5
ATOM 13666 C CA . PHE A 1 101 ? 163.458 23.380 -13.077 1.00 0.00 101 PHE A CA 5
ATOM 13667 C C . PHE A 1 101 ? 163.720 24.873 -12.925 1.00 0.00 101 PHE A C 5
ATOM 13668 O O . PHE A 1 101 ? 164.551 25.288 -12.117 1.00 0.00 101 PHE A O 5
ATOM 13685 N N . ARG A 1 102 ? 163.006 25.676 -13.706 1.00 0.00 102 ARG A N 5
ATOM 13686 C CA . ARG A 1 102 ? 163.104 27.127 -13.608 1.00 0.00 102 ARG A CA 5
ATOM 13687 C C . ARG A 1 102 ? 162.615 27.622 -12.253 1.00 0.00 102 ARG A C 5
ATOM 13688 O O . ARG A 1 102 ? 163.156 28.579 -11.698 1.00 0.00 102 ARG A O 5
ATOM 13709 N N . GLU A 1 103 ? 161.589 26.964 -11.724 1.00 0.00 103 GLU A N 5
ATOM 13710 C CA . GLU A 1 103 ? 161.091 27.268 -10.387 1.00 0.00 103 GLU A CA 5
ATOM 13711 C C . GLU A 1 103 ? 162.194 27.134 -9.345 1.00 0.00 103 GLU A C 5
ATOM 13712 O O . GLU A 1 103 ? 162.372 28.011 -8.500 1.00 0.00 103 GLU A O 5
ATOM 13724 N N . PHE A 1 104 ? 162.933 26.031 -9.411 1.00 0.00 104 PHE A N 5
ATOM 13725 C CA . PHE A 1 104 ? 163.896 25.691 -8.370 1.00 0.00 104 PHE A CA 5
ATOM 13726 C C . PHE A 1 104 ? 165.247 26.343 -8.636 1.00 0.00 104 PHE A C 5
ATOM 13727 O O . PHE A 1 104 ? 165.921 26.795 -7.710 1.00 0.00 104 PHE A O 5
ATOM 13744 N N . PHE A 1 105 ? 165.636 26.390 -9.905 1.00 0.00 105 PHE A N 5
ATOM 13745 C CA . PHE A 1 105 ? 166.996 26.764 -10.276 1.00 0.00 105 PHE A CA 5
ATOM 13746 C C . PHE A 1 105 ? 167.003 27.997 -11.170 1.00 0.00 105 PHE A C 5
ATOM 13747 O O . PHE A 1 105 ? 167.916 28.820 -11.101 1.00 0.00 105 PHE A O 5
ATOM 13764 N N . GLY A 1 106 ? 165.981 28.119 -12.010 1.00 0.00 106 GLY A N 5
ATOM 13765 C CA . GLY A 1 106 ? 165.869 29.252 -12.921 1.00 0.00 106 GLY A CA 5
ATOM 13766 C C . GLY A 1 106 ? 166.588 28.975 -14.235 1.00 0.00 106 GLY A C 5
ATOM 13767 O O . GLY A 1 106 ? 166.860 29.892 -15.010 1.00 0.00 106 GLY A O 5
ATOM 13771 N N . GLY A 1 107 ? 166.894 27.706 -14.480 1.00 0.00 107 GLY A N 5
ATOM 13772 C CA . GLY A 1 107 ? 167.627 27.312 -15.678 1.00 0.00 107 GLY A CA 5
ATOM 13773 C C . GLY A 1 107 ? 169.116 27.596 -15.531 1.00 0.00 107 GLY A C 5
ATOM 13774 O O . GLY A 1 107 ? 169.837 27.706 -16.522 1.00 0.00 107 GLY A O 5
ATOM 13778 N N . ARG A 1 108 ? 169.571 27.714 -14.288 1.00 0.00 108 ARG A N 5
ATOM 13779 C CA . ARG A 1 108 ? 170.958 28.068 -14.010 1.00 0.00 108 ARG A CA 5
ATOM 13780 C C . ARG A 1 108 ? 171.759 26.850 -13.568 1.00 0.00 108 ARG A C 5
ATOM 13781 O O . ARG A 1 108 ? 171.204 25.769 -13.368 1.00 0.00 108 ARG A O 5
ATOM 13802 N N . ASP A 1 109 ? 173.066 27.031 -13.418 1.00 0.00 109 ASP A N 5
ATOM 13803 C CA . ASP A 1 109 ? 173.944 25.952 -12.980 1.00 0.00 109 ASP A CA 5
ATOM 13804 C C . ASP A 1 109 ? 174.462 26.202 -11.569 1.00 0.00 109 ASP A C 5
ATOM 13805 O O . ASP A 1 109 ? 175.336 27.044 -11.359 1.00 0.00 109 ASP A O 5
ATOM 13814 N N . PRO A 1 110 ? 173.919 25.467 -10.605 1.00 0.00 110 PRO A N 5
ATOM 13815 C CA . PRO A 1 110 ? 174.296 25.638 -9.207 1.00 0.00 110 PRO A CA 5
ATOM 13816 C C . PRO A 1 110 ? 175.794 25.443 -9.012 1.00 0.00 110 PRO A C 5
ATOM 13817 O O . PRO A 1 110 ? 176.382 25.981 -8.074 1.00 0.00 110 PRO A O 5
ATOM 13828 N N . PHE A 1 111 ? 176.406 24.671 -9.904 1.00 0.00 111 PHE A N 5
ATOM 13829 C CA . PHE A 1 111 ? 177.800 24.274 -9.744 1.00 0.00 111 PHE A CA 5
ATOM 13830 C C . PHE A 1 111 ? 178.739 25.287 -10.386 1.00 0.00 111 PHE A C 5
ATOM 13831 O O . PHE A 1 111 ? 179.959 25.170 -10.281 1.00 0.00 111 PHE A O 5
ATOM 13848 N N . SER A 1 112 ? 178.162 26.282 -11.051 1.00 0.00 112 SER A N 5
ATOM 13849 C CA . SER A 1 112 ? 178.945 27.344 -11.673 1.00 0.00 112 SER A CA 5
ATOM 13850 C C . SER A 1 112 ? 179.047 28.559 -10.760 1.00 0.00 112 SER A C 5
ATOM 13851 O O . SER A 1 112 ? 178.349 28.650 -9.750 1.00 0.00 112 SER A O 5
ATOM 13859 N N . PHE A 1 113 ? 179.921 29.492 -11.122 1.00 0.00 113 PHE A N 5
ATOM 13860 C CA . PHE A 1 113 ? 180.091 30.721 -10.356 1.00 0.00 113 PHE A CA 5
ATOM 13861 C C . PHE A 1 113 ? 179.976 31.948 -11.252 1.00 0.00 113 PHE A C 5
ATOM 13862 O O . PHE A 1 113 ? 180.429 31.938 -12.396 1.00 0.00 113 PHE A O 5
ATOM 13879 N N . ASP A 1 114 ? 179.368 33.005 -10.723 1.00 0.00 114 ASP A N 5
ATOM 13880 C CA . ASP A 1 114 ? 179.176 34.236 -11.480 1.00 0.00 114 ASP A CA 5
ATOM 13881 C C . ASP A 1 114 ? 180.467 35.042 -11.555 1.00 0.00 114 ASP A C 5
ATOM 13882 O O . ASP A 1 114 ? 180.561 36.011 -12.309 1.00 0.00 114 ASP A O 5
ATOM 13891 N N . PHE A 1 115 ? 181.459 34.637 -10.770 1.00 0.00 115 PHE A N 5
ATOM 13892 C CA . PHE A 1 115 ? 182.706 35.384 -10.664 1.00 0.00 115 PHE A CA 5
ATOM 13893 C C . PHE A 1 115 ? 183.869 34.603 -11.262 1.00 0.00 115 PHE A C 5
ATOM 13894 O O . PHE A 1 115 ? 184.935 35.161 -11.524 1.00 0.00 115 PHE A O 5
ATOM 13911 N N . PHE A 1 116 ? 183.658 33.309 -11.477 1.00 0.00 116 PHE A N 5
ATOM 13912 C CA . PHE A 1 116 ? 184.710 32.434 -11.980 1.00 0.00 116 PHE A CA 5
ATOM 13913 C C . PHE A 1 116 ? 184.303 31.783 -13.296 1.00 0.00 116 PHE A C 5
ATOM 13914 O O . PHE A 1 116 ? 185.142 31.529 -14.160 1.00 0.00 116 PHE A O 5
ATOM 13931 N N . GLU A 1 117 ? 183.010 31.516 -13.443 1.00 0.00 117 GLU A N 5
ATOM 13932 C CA . GLU A 1 117 ? 182.489 30.894 -14.654 1.00 0.00 117 GLU A CA 5
ATOM 13933 C C . GLU A 1 117 ? 181.630 31.869 -15.449 1.00 0.00 117 GLU A C 5
ATOM 13934 O O . GLU A 1 117 ? 180.526 31.533 -15.877 1.00 0.00 117 GLU A O 5
ATOM 13946 N N . ASP A 1 118 ? 182.144 33.079 -15.644 1.00 0.00 118 ASP A N 5
ATOM 13947 C CA . ASP A 1 118 ? 181.451 34.087 -16.438 1.00 0.00 118 ASP A CA 5
ATOM 13948 C C . ASP A 1 118 ? 181.876 34.024 -17.899 1.00 0.00 118 ASP A C 5
ATOM 13949 O O . ASP A 1 118 ? 182.960 33.537 -18.220 1.00 0.00 118 ASP A O 5
ATOM 13958 N N . PRO A 1 119 ? 181.016 34.521 -18.782 1.00 0.00 119 PRO A N 5
ATOM 13959 C CA . PRO A 1 119 ? 181.285 34.489 -20.215 1.00 0.00 119 PRO A CA 5
ATOM 13960 C C . PRO A 1 119 ? 182.358 35.500 -20.596 1.00 0.00 119 PRO A C 5
ATOM 13961 O O . PRO A 1 119 ? 182.912 35.447 -21.695 1.00 0.00 119 PRO A O 5
ATOM 13972 N N . PHE A 1 120 ? 182.648 36.421 -19.683 1.00 0.00 120 PHE A N 5
ATOM 13973 C CA . PHE A 1 120 ? 183.635 37.464 -19.934 1.00 0.00 120 PHE A CA 5
ATOM 13974 C C . PHE A 1 120 ? 185.050 36.901 -19.908 1.00 0.00 120 PHE A C 5
ATOM 13975 O O . PHE A 1 120 ? 185.990 37.534 -20.390 1.00 0.00 120 PHE A O 5
ATOM 13992 N N . GLU A 1 121 ? 185.196 35.707 -19.343 1.00 0.00 121 GLU A N 5
ATOM 13993 C CA . GLU A 1 121 ? 186.483 35.022 -19.321 1.00 0.00 121 GLU A CA 5
ATOM 13994 C C . GLU A 1 121 ? 186.402 33.676 -20.029 1.00 0.00 121 GLU A C 5
ATOM 13995 O O . GLU A 1 121 ? 187.143 32.747 -19.705 1.00 0.00 121 GLU A O 5
ATOM 14007 N N . ASP A 1 122 ? 185.498 33.575 -20.998 1.00 0.00 122 ASP A N 5
ATOM 14008 C CA . ASP A 1 122 ? 185.301 32.334 -21.737 1.00 0.00 122 ASP A CA 5
ATOM 14009 C C . ASP A 1 122 ? 185.469 32.553 -23.235 1.00 0.00 122 ASP A C 5
ATOM 14010 O O . ASP A 1 122 ? 184.662 33.234 -23.867 1.00 0.00 122 ASP A O 5
ATOM 14019 N N . PHE A 1 123 ? 186.523 31.971 -23.798 1.00 0.00 123 PHE A N 5
ATOM 14020 C CA . PHE A 1 123 ? 186.813 32.120 -25.219 1.00 0.00 123 PHE A CA 5
ATOM 14021 C C . PHE A 1 123 ? 185.609 31.737 -26.070 1.00 0.00 123 PHE A C 5
ATOM 14022 O O . PHE A 1 123 ? 185.262 32.436 -27.022 1.00 0.00 123 PHE A O 5
ATOM 14039 N N . PHE A 1 124 ? 184.974 30.623 -25.721 1.00 0.00 124 PHE A N 5
ATOM 14040 C CA . PHE A 1 124 ? 183.917 30.053 -26.547 1.00 0.00 124 PHE A CA 5
ATOM 14041 C C . PHE A 1 124 ? 182.579 30.724 -26.270 1.00 0.00 124 PHE A C 5
ATOM 14042 O O . PHE A 1 124 ? 181.689 30.731 -27.121 1.00 0.00 124 PHE A O 5
ATOM 14059 N N . GLY A 1 125 ? 182.442 31.289 -25.076 1.00 0.00 125 GLY A N 5
ATOM 14060 C CA . GLY A 1 125 ? 181.220 31.988 -24.694 1.00 0.00 125 GLY A CA 5
ATOM 14061 C C . GLY A 1 125 ? 180.117 31.005 -24.321 1.00 0.00 125 GLY A C 5
ATOM 14062 O O . GLY A 1 125 ? 178.962 31.177 -24.710 1.00 0.00 125 GLY A O 5
ATOM 14066 N N . ASN A 1 126 ? 180.481 29.974 -23.566 1.00 0.00 126 ASN A N 5
ATOM 14067 C CA . ASN A 1 126 ? 179.527 28.950 -23.157 1.00 0.00 126 ASN A CA 5
ATOM 14068 C C . ASN A 1 126 ? 179.115 29.130 -21.702 1.00 0.00 126 ASN A C 5
ATOM 14069 O O . ASN A 1 126 ? 178.907 28.154 -20.980 1.00 0.00 126 ASN A O 5
ATOM 14080 N N . ARG A 1 127 ? 178.998 30.383 -21.276 1.00 0.00 127 ARG A N 5
ATOM 14081 C CA . ARG A 1 127 ? 178.593 30.693 -19.910 1.00 0.00 127 ARG A CA 5
ATOM 14082 C C . ARG A 1 127 ? 177.495 31.749 -19.888 1.00 0.00 127 ARG A C 5
ATOM 14083 O O . ARG A 1 127 ? 177.356 32.494 -18.917 1.00 0.00 127 ARG A O 5
ATOM 14104 N N . ARG A 1 128 ? 176.716 31.808 -20.963 1.00 0.00 128 ARG A N 5
ATOM 14105 C CA . ARG A 1 128 ? 175.625 32.770 -21.067 1.00 0.00 128 ARG A CA 5
ATOM 14106 C C . ARG A 1 128 ? 174.579 32.536 -19.984 1.00 0.00 128 ARG A C 5
ATOM 14107 O O . ARG A 1 128 ? 174.142 33.473 -19.317 1.00 0.00 128 ARG A O 5
ATOM 14128 N N . GLY A 1 129 ? 174.182 31.279 -19.815 1.00 0.00 129 GLY A N 5
ATOM 14129 C CA . GLY A 1 129 ? 173.156 30.925 -18.841 1.00 0.00 129 GLY A CA 5
ATOM 14130 C C . GLY A 1 129 ? 171.800 30.745 -19.510 1.00 0.00 129 GLY A C 5
ATOM 14131 O O . GLY A 1 129 ? 171.719 30.482 -20.710 1.00 0.00 129 GLY A O 5
ATOM 14135 N N . PRO A 1 130 ? 170.736 30.889 -18.727 1.00 0.00 130 PRO A N 5
ATOM 14136 C CA . PRO A 1 130 ? 169.381 30.717 -19.237 1.00 0.00 130 PRO A CA 5
ATOM 14137 C C . PRO A 1 130 ? 168.938 31.929 -20.046 1.00 0.00 130 PRO A C 5
ATOM 14138 O O . PRO A 1 130 ? 169.682 32.889 -20.251 1.00 0.00 130 PRO A O 5
ATOM 14149 N N . ARG A 1 131 ? 167.678 31.834 -20.504 1.00 0.00 131 ARG A N 5
ATOM 14150 C CA . ARG A 1 131 ? 166.991 32.837 -21.308 1.00 0.00 131 ARG A CA 5
ATOM 14151 C C . ARG A 1 131 ? 167.170 34.231 -20.721 1.00 0.00 131 ARG A C 5
ATOM 14152 O O . ARG A 1 131 ? 166.860 34.468 -19.553 1.00 0.00 131 ARG A O 5
ATOM 14173 N N . GLY A 1 132 ? 167.674 35.150 -21.537 1.00 0.00 132 GLY A N 5
ATOM 14174 C CA . GLY A 1 132 ? 167.929 36.515 -21.089 1.00 0.00 132 GLY A CA 5
ATOM 14175 C C . GLY A 1 132 ? 169.314 36.642 -20.469 1.00 0.00 132 GLY A C 5
ATOM 14176 O O . GLY A 1 132 ? 169.563 37.535 -19.660 1.00 0.00 132 GLY A O 5
ATOM 14180 N N . GLY A 1 133 ? 170.213 35.742 -20.853 1.00 0.00 133 GLY A N 5
ATOM 14181 C CA . GLY A 1 133 ? 171.555 35.709 -20.284 1.00 0.00 133 GLY A CA 5
ATOM 14182 C C . GLY A 1 133 ? 171.508 35.514 -18.773 1.00 0.00 133 GLY A C 5
ATOM 14183 O O . GLY A 1 133 ? 170.880 34.580 -18.278 1.00 0.00 133 GLY A O 5
ATOM 14187 N N . MET A 1 134 ? 172.177 36.404 -18.046 1.00 0.00 134 MET A N 5
ATOM 14188 C CA . MET A 1 134 ? 172.130 36.392 -16.590 1.00 0.00 134 MET A CA 5
ATOM 14189 C C . MET A 1 134 ? 171.299 37.552 -16.056 1.00 0.00 134 MET A C 5
ATOM 14190 O O . MET A 1 134 ? 171.382 37.897 -14.877 1.00 0.00 134 MET A O 5
ATOM 14204 N N . GLY A 1 135 ? 170.499 38.152 -16.931 1.00 0.00 135 GLY A N 5
ATOM 14205 C CA . GLY A 1 135 ? 169.680 39.299 -16.559 1.00 0.00 135 GLY A CA 5
ATOM 14206 C C . GLY A 1 135 ? 170.251 40.591 -17.129 1.00 0.00 135 GLY A C 5
ATOM 14207 O O . GLY A 1 135 ? 169.541 41.588 -17.266 1.00 0.00 135 GLY A O 5
ATOM 14211 N N . ASN A 1 136 ? 171.537 40.569 -17.461 1.00 0.00 136 ASN A N 5
ATOM 14212 C CA . ASN A 1 136 ? 172.198 41.728 -18.046 1.00 0.00 136 ASN A CA 5
ATOM 14213 C C . ASN A 1 136 ? 172.138 41.687 -19.567 1.00 0.00 136 ASN A C 5
ATOM 14214 O O . ASN A 1 136 ? 172.592 42.611 -20.242 1.00 0.00 136 ASN A O 5
ATOM 14225 N N . PHE A 1 137 ? 171.574 40.610 -20.103 1.00 0.00 137 PHE A N 5
ATOM 14226 C CA . PHE A 1 137 ? 171.396 40.474 -21.544 1.00 0.00 137 PHE A CA 5
ATOM 14227 C C . PHE A 1 137 ? 169.918 40.453 -21.917 1.00 0.00 137 PHE A C 5
ATOM 14228 O O . PHE A 1 137 ? 169.528 39.845 -22.913 1.00 0.00 137 PHE A O 5
ATOM 14245 N N . LYS A 1 138 ? 169.100 41.120 -21.110 1.00 0.00 138 LYS A N 5
ATOM 14246 C CA . LYS A 1 138 ? 167.663 41.169 -21.346 1.00 0.00 138 LYS A CA 5
ATOM 14247 C C . LYS A 1 138 ? 167.108 42.562 -21.083 1.00 0.00 138 LYS A C 5
ATOM 14248 O O . LYS A 1 138 ? 167.379 43.163 -20.044 1.00 0.00 138 LYS A O 5
ATOM 14267 N N . SER A 1 139 ? 166.329 43.072 -22.032 1.00 0.00 139 SER A N 5
ATOM 14268 C CA . SER A 1 139 ? 165.740 44.400 -21.909 1.00 0.00 139 SER A CA 5
ATOM 14269 C C . SER A 1 139 ? 164.671 44.629 -22.969 1.00 0.00 139 SER A C 5
ATOM 14270 O O . SER A 1 139 ? 164.861 44.294 -24.138 1.00 0.00 139 SER A O 5
ATOM 14278 N N . ILE A 1 140 ? 163.546 45.202 -22.554 1.00 0.00 140 ILE A N 5
ATOM 14279 C CA . ILE A 1 140 ? 162.438 45.464 -23.465 1.00 0.00 140 ILE A CA 5
ATOM 14280 C C . ILE A 1 140 ? 162.013 46.926 -23.408 1.00 0.00 140 ILE A C 5
ATOM 14281 O O . ILE A 1 140 ? 161.670 47.442 -22.345 1.00 0.00 140 ILE A O 5
ATOM 14297 N N . SER A 1 141 ? 162.038 47.588 -24.560 1.00 0.00 141 SER A N 5
ATOM 14298 C CA . SER A 1 141 ? 161.536 48.953 -24.669 1.00 0.00 141 SER A CA 5
ATOM 14299 C C . SER A 1 141 ? 160.289 49.013 -25.541 1.00 0.00 141 SER A C 5
ATOM 14300 O O . SER A 1 141 ? 160.340 48.719 -26.736 1.00 0.00 141 SER A O 5
ATOM 14308 N N . THR A 1 142 ? 159.169 49.397 -24.937 1.00 0.00 142 THR A N 5
ATOM 14309 C CA . THR A 1 142 ? 157.886 49.395 -25.630 1.00 0.00 142 THR A CA 5
ATOM 14310 C C . THR A 1 142 ? 157.376 50.813 -25.852 1.00 0.00 142 THR A C 5
ATOM 14311 O O . THR A 1 142 ? 157.361 51.628 -24.930 1.00 0.00 142 THR A O 5
ATOM 14322 N N . SER A 1 143 ? 156.961 51.101 -27.081 1.00 0.00 143 SER A N 5
ATOM 14323 C CA . SER A 1 143 ? 156.393 52.403 -27.411 1.00 0.00 143 SER A CA 5
ATOM 14324 C C . SER A 1 143 ? 155.127 52.255 -28.246 1.00 0.00 143 SER A C 5
ATOM 14325 O O . SER A 1 143 ? 155.131 51.595 -29.285 1.00 0.00 143 SER A O 5
ATOM 14333 N N . THR A 1 144 ? 154.045 52.872 -27.785 1.00 0.00 144 THR A N 5
ATOM 14334 C CA . THR A 1 144 ? 152.751 52.743 -28.443 1.00 0.00 144 THR A CA 5
ATOM 14335 C C . THR A 1 144 ? 152.227 54.098 -28.901 1.00 0.00 144 THR A C 5
ATOM 14336 O O . THR A 1 144 ? 152.303 55.084 -28.167 1.00 0.00 144 THR A O 5
ATOM 143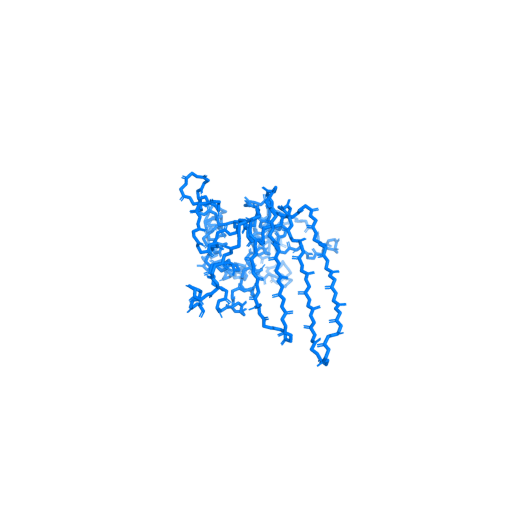47 N N . LYS A 1 145 ? 151.697 54.142 -30.118 1.00 0.00 145 LYS A N 5
ATOM 14348 C CA . LYS A 1 145 ? 151.112 55.364 -30.656 1.00 0.00 145 LYS A CA 5
ATOM 14349 C C . LYS A 1 145 ? 149.834 55.069 -31.430 1.00 0.00 145 LYS A C 5
ATOM 14350 O O . LYS A 1 145 ? 149.626 53.951 -31.900 1.00 0.00 145 LYS A O 5
ATOM 14369 N N . MET A 1 146 ? 148.980 56.079 -31.559 1.00 0.00 146 MET A N 5
ATOM 14370 C CA . MET A 1 146 ? 147.714 55.927 -32.266 1.00 0.00 146 MET A CA 5
ATOM 14371 C C . MET A 1 146 ? 147.819 56.430 -33.699 1.00 0.00 146 MET A C 5
ATOM 14372 O O . MET A 1 146 ? 148.138 57.594 -33.937 1.00 0.00 146 MET A O 5
ATOM 14386 N N . VAL A 1 147 ? 147.549 55.544 -34.654 1.00 0.00 147 VAL A N 5
ATOM 14387 C CA . VAL A 1 147 ? 147.605 55.900 -36.067 1.00 0.00 147 VAL A CA 5
ATOM 14388 C C . VAL A 1 147 ? 146.316 55.518 -36.782 1.00 0.00 147 VAL A C 5
ATOM 14389 O O . VAL A 1 147 ? 146.053 54.339 -37.018 1.00 0.00 147 VAL A O 5
ATOM 14402 N N . ASN A 1 148 ? 145.517 56.522 -37.127 1.00 0.00 148 ASN A N 5
ATOM 14403 C CA . ASN A 1 148 ? 144.247 56.290 -37.804 1.00 0.00 148 ASN A CA 5
ATOM 14404 C C . ASN A 1 148 ? 143.331 55.406 -36.970 1.00 0.00 148 ASN A C 5
ATOM 14405 O O . ASN A 1 148 ? 142.570 54.601 -37.508 1.00 0.00 148 ASN A O 5
ATOM 14416 N N . GLY A 1 149 ? 143.405 55.560 -35.653 1.00 0.00 149 GLY A N 5
ATOM 14417 C CA . GLY A 1 149 ? 142.525 54.836 -34.743 1.00 0.00 149 GLY A CA 5
ATOM 14418 C C . GLY A 1 149 ? 143.129 53.497 -34.342 1.00 0.00 149 GLY A C 5
ATOM 14419 O O . GLY A 1 149 ? 142.582 52.785 -33.500 1.00 0.00 149 GLY A O 5
ATOM 14423 N N . ARG A 1 150 ? 144.262 53.158 -34.950 1.00 0.00 150 ARG A N 5
ATOM 14424 C CA . ARG A 1 150 ? 144.905 51.872 -34.709 1.00 0.00 150 ARG A CA 5
ATOM 14425 C C . ARG A 1 150 ? 145.996 51.991 -33.653 1.00 0.00 150 ARG A C 5
ATOM 14426 O O . ARG A 1 150 ? 146.698 53.000 -33.582 1.00 0.00 150 ARG A O 5
ATOM 14447 N N . LYS A 1 151 ? 146.135 50.955 -32.833 1.00 0.00 151 LYS A N 5
ATOM 14448 C CA . LYS A 1 151 ? 147.163 50.927 -31.800 1.00 0.00 151 LYS A CA 5
ATOM 14449 C C . LYS A 1 151 ? 148.470 50.357 -32.340 1.00 0.00 151 LYS A C 5
ATOM 14450 O O . LYS A 1 151 ? 148.618 49.142 -32.477 1.00 0.00 151 LYS A O 5
ATOM 14469 N N . ILE A 1 152 ? 149.413 51.240 -32.646 1.00 0.00 152 ILE A N 5
ATOM 14470 C CA . ILE A 1 152 ? 150.691 50.830 -33.215 1.00 0.00 152 ILE A CA 5
ATOM 14471 C C . ILE A 1 152 ? 151.770 50.747 -32.143 1.00 0.00 152 ILE A C 5
ATOM 14472 O O . ILE A 1 152 ? 152.170 51.761 -31.571 1.00 0.00 152 ILE A O 5
ATOM 14488 N N . THR A 1 153 ? 152.240 49.533 -31.877 1.00 0.00 153 THR A N 5
ATOM 14489 C CA . THR A 1 153 ? 153.225 49.306 -30.826 1.00 0.00 153 THR A CA 5
ATOM 14490 C C . THR A 1 153 ? 154.532 48.778 -31.401 1.00 0.00 153 THR A C 5
ATOM 14491 O O . THR A 1 153 ? 154.539 47.828 -32.184 1.00 0.00 153 THR A O 5
ATOM 14502 N N . THR A 1 154 ? 155.640 49.399 -31.009 1.00 0.00 154 THR A N 5
ATOM 14503 C CA . THR A 1 154 ? 156.963 48.911 -31.377 1.00 0.00 154 THR A CA 5
ATOM 14504 C C . THR A 1 154 ? 157.722 48.405 -30.158 1.00 0.00 154 THR A C 5
ATOM 14505 O O . THR A 1 154 ? 158.001 49.162 -29.228 1.00 0.00 154 THR A O 5
ATOM 14516 N N . LYS A 1 155 ? 158.053 47.118 -30.166 1.00 0.00 155 LYS A N 5
ATOM 14517 C CA . LYS A 1 155 ? 158.758 46.501 -29.050 1.00 0.00 155 LYS A CA 5
ATOM 14518 C C . LYS A 1 155 ? 160.202 46.181 -29.418 1.00 0.00 155 LYS A C 5
ATOM 14519 O O . LYS A 1 155 ? 160.461 45.367 -30.304 1.00 0.00 155 LYS A O 5
ATOM 14538 N N . ARG A 1 156 ? 161.139 46.829 -28.734 1.00 0.00 156 ARG A N 5
ATOM 14539 C CA . ARG A 1 156 ? 162.551 46.485 -28.856 1.00 0.00 156 ARG A CA 5
ATOM 14540 C C . ARG A 1 156 ? 162.969 45.483 -27.788 1.00 0.00 156 ARG A C 5
ATOM 14541 O O . ARG A 1 156 ? 163.219 45.852 -26.640 1.00 0.00 156 ARG A O 5
ATOM 14562 N N . ILE A 1 157 ? 163.042 44.213 -28.171 1.00 0.00 157 ILE A N 5
ATOM 14563 C CA . ILE A 1 157 ? 163.205 43.131 -27.209 1.00 0.00 157 ILE A CA 5
ATOM 14564 C C . ILE A 1 157 ? 164.592 42.508 -27.309 1.00 0.00 157 ILE A C 5
ATOM 14565 O O . ILE A 1 157 ? 164.978 41.994 -28.359 1.00 0.00 157 ILE A O 5
ATOM 14581 N N . VAL A 1 158 ? 165.338 42.558 -26.210 1.00 0.00 158 VAL A N 5
ATOM 14582 C CA . VAL A 1 158 ? 166.640 41.907 -26.140 1.00 0.00 158 VAL A CA 5
ATOM 14583 C C . VAL A 1 158 ? 166.579 40.642 -25.294 1.00 0.00 158 VAL A C 5
ATOM 14584 O O . VAL A 1 158 ? 166.209 40.685 -24.121 1.00 0.00 158 VAL A O 5
ATOM 14597 N N . GLU A 1 159 ? 166.943 39.516 -25.898 1.00 0.00 159 GLU A N 5
ATOM 14598 C CA . GLU A 1 159 ? 167.049 38.256 -25.171 1.00 0.00 159 GLU A CA 5
ATOM 14599 C C . GLU A 1 159 ? 168.323 37.510 -25.545 1.00 0.00 159 GLU A C 5
ATOM 14600 O O . GLU A 1 159 ? 168.564 37.222 -26.717 1.00 0.00 159 GLU A O 5
ATOM 14612 N N . ASN A 1 160 ? 169.137 37.199 -24.541 1.00 0.00 160 ASN A N 5
ATOM 14613 C CA . ASN A 1 160 ? 170.414 36.531 -24.769 1.00 0.00 160 ASN A CA 5
ATOM 14614 C C . ASN A 1 160 ? 171.337 37.386 -25.628 1.00 0.00 160 ASN A C 5
ATOM 14615 O O . ASN A 1 160 ? 172.143 36.864 -26.398 1.00 0.00 160 ASN A O 5
ATOM 14626 N N . GLY A 1 161 ? 171.211 38.702 -25.493 1.00 0.00 161 GLY A N 5
ATOM 14627 C CA . GLY A 1 161 ? 172.049 39.632 -26.242 1.00 0.00 161 GLY A CA 5
ATOM 14628 C C . GLY A 1 161 ? 171.515 39.839 -27.653 1.00 0.00 161 GLY A C 5
ATOM 14629 O O . GLY A 1 161 ? 172.119 40.549 -28.457 1.00 0.00 161 GLY A O 5
ATOM 14633 N N . GLN A 1 162 ? 170.381 39.213 -27.950 1.00 0.00 162 GLN A N 5
ATOM 14634 C CA . GLN A 1 162 ? 169.800 39.273 -29.285 1.00 0.00 162 GLN A CA 5
ATOM 14635 C C . GLN A 1 162 ? 168.644 40.263 -29.339 1.00 0.00 162 GLN A C 5
ATOM 14636 O O . GLN A 1 162 ? 167.570 40.009 -28.792 1.00 0.00 162 GLN A O 5
ATOM 14650 N N . GLU A 1 163 ? 168.869 41.393 -30.001 1.00 0.00 163 GLU A N 5
ATOM 14651 C CA . GLU A 1 163 ? 167.859 42.439 -30.098 1.00 0.00 163 GLU A CA 5
ATOM 14652 C C . GLU A 1 163 ? 166.983 42.246 -31.329 1.00 0.00 163 GLU A C 5
ATOM 14653 O O . GLU A 1 163 ? 167.485 42.014 -32.430 1.00 0.00 163 GLU A O 5
ATOM 14665 N N . ARG A 1 164 ? 165.671 42.342 -31.138 1.00 0.00 164 ARG A N 5
ATOM 14666 C CA . ARG A 1 164 ? 164.728 42.276 -32.247 1.00 0.00 164 ARG A CA 5
ATOM 14667 C C . ARG A 1 164 ? 163.600 43.284 -32.073 1.00 0.00 164 ARG A C 5
ATOM 14668 O O . ARG A 1 164 ? 163.269 43.672 -30.953 1.00 0.00 164 ARG A O 5
ATOM 14689 N N . VAL A 1 165 ? 163.013 43.707 -33.188 1.00 0.00 165 VAL A N 5
ATOM 14690 C CA . VAL A 1 165 ? 161.899 44.647 -33.158 1.00 0.00 165 VAL A CA 5
ATOM 14691 C C . VAL A 1 165 ? 160.593 43.966 -33.548 1.00 0.00 165 VAL A C 5
ATOM 14692 O O . VAL A 1 165 ? 160.524 43.268 -34.560 1.00 0.00 165 VAL A O 5
ATOM 14705 N N . GLU A 1 166 ? 159.560 44.173 -32.740 1.00 0.00 166 GLU A N 5
ATOM 14706 C CA . GLU A 1 166 ? 158.238 43.632 -33.033 1.00 0.00 166 GLU A CA 5
ATOM 14707 C C . GLU A 1 166 ? 157.210 44.746 -33.189 1.00 0.00 166 GLU A C 5
ATOM 14708 O O . GLU A 1 166 ? 156.897 45.453 -32.232 1.00 0.00 166 GLU A O 5
ATOM 14720 N N . VAL A 1 167 ? 156.687 44.896 -34.401 1.00 0.00 167 VAL A N 5
ATOM 14721 C CA . VAL A 1 167 ? 155.698 45.929 -34.687 1.00 0.00 167 VAL A CA 5
ATOM 14722 C C . VAL A 1 167 ? 154.290 45.346 -34.729 1.00 0.00 167 VAL A C 5
ATOM 14723 O O . VAL A 1 167 ? 153.992 44.480 -35.550 1.00 0.00 167 VAL A O 5
ATOM 14736 N N . GLU A 1 168 ? 153.430 45.827 -33.839 1.00 0.00 168 GLU A N 5
ATOM 14737 C CA . GLU A 1 168 ? 152.094 45.264 -33.681 1.00 0.00 168 GLU A CA 5
ATOM 14738 C C . GLU A 1 168 ? 151.020 46.289 -34.017 1.00 0.00 168 GLU A C 5
ATOM 14739 O O . GLU A 1 168 ? 151.174 47.478 -33.738 1.00 0.00 168 GLU A O 5
ATOM 14751 N N . GLU A 1 169 ? 149.930 45.823 -34.617 1.00 0.00 169 GLU A N 5
ATOM 14752 C CA . GLU A 1 169 ? 148.758 46.661 -34.837 1.00 0.00 169 GLU A CA 5
ATOM 14753 C C . GLU A 1 169 ? 147.524 46.070 -34.168 1.00 0.00 169 GLU A C 5
ATOM 14754 O O . GLU A 1 169 ? 146.985 45.060 -34.620 1.00 0.00 169 GLU A O 5
ATOM 14766 N N . ASP A 1 170 ? 147.082 46.704 -33.087 1.00 0.00 170 ASP A N 5
ATOM 14767 C CA . ASP A 1 170 ? 145.949 46.205 -32.315 1.00 0.00 170 ASP A CA 5
ATOM 14768 C C . ASP A 1 170 ? 146.190 44.777 -31.845 1.00 0.00 170 ASP A C 5
ATOM 14769 O O . ASP A 1 170 ? 145.256 43.982 -31.737 1.00 0.00 170 ASP A O 5
ATOM 14778 N N . GLY A 1 171 ? 147.449 44.455 -31.566 1.00 0.00 171 GLY A N 5
ATOM 14779 C CA . GLY A 1 171 ? 147.805 43.146 -31.032 1.00 0.00 171 GLY A CA 5
ATOM 14780 C C . GLY A 1 171 ? 148.419 42.260 -32.109 1.00 0.00 171 GLY A C 5
ATOM 14781 O O . GLY A 1 171 ? 149.158 41.324 -31.808 1.00 0.00 171 GLY A O 5
ATOM 14785 N N . GLN A 1 172 ? 148.106 42.561 -33.365 1.00 0.00 172 GLN A N 5
ATOM 14786 C CA . GLN A 1 172 ? 148.547 41.736 -34.483 1.00 0.00 172 GLN A CA 5
ATOM 14787 C C . GLN A 1 172 ? 149.953 42.115 -34.928 1.00 0.00 172 GLN A C 5
ATOM 14788 O O . GLN A 1 172 ? 150.202 43.250 -35.332 1.00 0.00 172 GLN A O 5
ATOM 14802 N N . LEU A 1 173 ? 150.871 41.157 -34.850 1.00 0.00 173 LEU A N 5
ATOM 14803 C CA . LEU A 1 173 ? 152.237 41.365 -35.314 1.00 0.00 173 LEU A CA 5
ATOM 14804 C C . LEU A 1 173 ? 152.281 41.585 -36.820 1.00 0.00 173 LEU A C 5
ATOM 14805 O O . LEU A 1 173 ? 151.878 40.718 -37.595 1.00 0.00 173 LEU A O 5
ATOM 14821 N N . LYS A 1 174 ? 152.771 42.751 -37.230 1.00 0.00 174 LYS A N 5
ATOM 14822 C CA . LYS A 1 174 ? 152.804 43.115 -38.641 1.00 0.00 174 LYS A CA 5
ATOM 14823 C C . LYS A 1 174 ? 154.205 42.956 -39.217 1.00 0.00 174 LYS A C 5
ATOM 14824 O O . LYS A 1 174 ? 154.371 42.552 -40.369 1.00 0.00 174 LYS A O 5
ATOM 14843 N N . SER A 1 175 ? 155.212 43.274 -38.411 1.00 0.00 175 SER A N 5
ATOM 14844 C CA . SER A 1 175 ? 156.596 43.262 -38.870 1.00 0.00 175 SER A CA 5
ATOM 14845 C C . SER A 1 175 ? 157.525 42.698 -37.803 1.00 0.00 175 SER A C 5
ATOM 14846 O O . SER A 1 175 ? 157.367 42.982 -36.616 1.00 0.00 175 SER A O 5
ATOM 14854 N N . LEU A 1 176 ? 158.494 41.897 -38.234 1.00 0.00 176 LEU A N 5
ATOM 14855 C CA . LEU A 1 176 ? 159.462 41.305 -37.318 1.00 0.00 176 LEU A CA 5
ATOM 14856 C C . LEU A 1 176 ? 160.879 41.420 -37.864 1.00 0.00 176 LEU A C 5
ATOM 14857 O O . LEU A 1 176 ? 161.187 40.895 -38.934 1.00 0.00 176 LEU A O 5
ATOM 14873 N N . THR A 1 177 ? 161.739 42.111 -37.122 1.00 0.00 177 THR A N 5
ATOM 14874 C CA . THR A 1 177 ? 163.138 42.253 -37.506 1.00 0.00 177 THR A CA 5
ATOM 14875 C C . THR A 1 177 ? 164.065 41.758 -36.402 1.00 0.00 177 THR A C 5
ATOM 14876 O O . THR A 1 177 ? 164.006 42.236 -35.269 1.00 0.00 177 THR A O 5
ATOM 14887 N N . ILE A 1 178 ? 164.919 40.799 -36.740 1.00 0.00 178 ILE A N 5
ATOM 14888 C CA . ILE A 1 178 ? 165.797 40.173 -35.758 1.00 0.00 178 ILE A CA 5
ATOM 14889 C C . ILE A 1 178 ? 167.262 40.391 -36.112 1.00 0.00 178 ILE A C 5
ATOM 14890 O O . ILE A 1 178 ? 167.739 39.916 -37.142 1.00 0.00 178 ILE A O 5
ATOM 14906 N N . ASN A 1 179 ? 167.973 41.111 -35.251 1.00 0.00 179 ASN A N 5
ATOM 14907 C CA . ASN A 1 179 ? 169.389 41.382 -35.464 1.00 0.00 179 ASN A CA 5
ATOM 14908 C C . ASN A 1 179 ? 169.625 42.059 -36.808 1.00 0.00 179 ASN A C 5
ATOM 14909 O O . ASN A 1 179 ? 170.627 41.803 -37.476 1.00 0.00 179 ASN A O 5
ATOM 14920 N N . GLY A 1 180 ? 168.696 42.923 -37.200 1.00 0.00 180 GLY A N 5
ATOM 14921 C CA . GLY A 1 180 ? 168.846 43.709 -38.420 1.00 0.00 180 GLY A CA 5
ATOM 14922 C C . GLY A 1 180 ? 168.318 42.952 -39.631 1.00 0.00 180 GLY A C 5
ATOM 14923 O O . GLY A 1 180 ? 168.298 43.477 -40.744 1.00 0.00 180 GLY A O 5
ATOM 14927 N N . LYS A 1 181 ? 167.892 41.713 -39.409 1.00 0.00 181 LYS A N 5
ATOM 14928 C CA . LYS A 1 181 ? 167.407 40.864 -40.490 1.00 0.00 181 LYS A CA 5
ATOM 14929 C C . LYS A 1 181 ? 165.884 40.815 -40.510 1.00 0.00 181 LYS A C 5
ATOM 14930 O O . LYS A 1 181 ? 165.259 40.259 -39.606 1.00 0.00 181 LYS A O 5
ATOM 14949 N N . GLU A 1 182 ? 165.291 41.397 -41.547 1.00 0.00 182 GLU A N 5
ATOM 14950 C CA . GLU A 1 182 ? 163.842 41.399 -41.699 1.00 0.00 182 GLU A CA 5
ATOM 14951 C C . GLU A 1 182 ? 163.310 39.992 -41.935 1.00 0.00 182 GLU A C 5
ATOM 14952 O O . GLU A 1 182 ? 163.749 39.297 -42.852 1.00 0.00 182 GLU A O 5
ATOM 14964 N N . GLN A 1 183 ? 162.363 39.575 -41.101 1.00 0.00 183 GLN A N 5
ATOM 14965 C CA . GLN A 1 183 ? 161.747 38.260 -41.238 1.00 0.00 183 GLN A CA 5
ATOM 14966 C C . GLN A 1 183 ? 160.369 38.362 -41.880 1.00 0.00 183 GLN A C 5
ATOM 14967 O O . GLN A 1 183 ? 159.694 39.384 -41.765 1.00 0.00 183 GLN A O 5
ATOM 14981 N N . LEU A 1 184 ? 159.958 37.295 -42.558 1.00 0.00 184 LEU A N 5
ATOM 14982 C CA . LEU A 1 184 ? 158.629 37.233 -43.155 1.00 0.00 184 LEU A CA 5
ATOM 14983 C C . LEU A 1 184 ? 157.671 36.430 -42.285 1.00 0.00 184 LEU A C 5
ATOM 14984 O O . LEU A 1 184 ? 157.993 35.327 -41.843 1.00 0.00 184 LEU A O 5
ATOM 15000 N N . LEU A 1 185 ? 156.490 36.991 -42.040 1.00 0.00 185 LEU A N 5
ATOM 15001 C CA . LEU A 1 185 ? 155.484 36.330 -41.217 1.00 0.00 185 LEU A CA 5
ATOM 15002 C C . LEU A 1 185 ? 154.551 35.478 -42.067 1.00 0.00 185 LEU A C 5
ATOM 15003 O O . LEU A 1 185 ? 153.991 34.490 -41.592 1.00 0.00 185 LEU A O 5
ATOM 15019 N N . ARG A 1 186 ? 154.388 35.864 -43.328 1.00 0.00 186 ARG A N 5
ATOM 15020 C CA . ARG A 1 186 ? 153.520 35.138 -44.246 1.00 0.00 186 ARG A CA 5
ATOM 15021 C C . ARG A 1 186 ? 154.198 33.875 -44.761 1.00 0.00 186 ARG A C 5
ATOM 15022 O O . ARG A 1 186 ? 154.544 33.781 -45.939 1.00 0.00 186 ARG A O 5
ATOM 15043 N N . LEU A 1 187 ? 154.386 32.905 -43.874 1.00 0.00 187 LEU A N 5
ATOM 15044 C CA . LEU A 1 187 ? 155.029 31.648 -44.235 1.00 0.00 187 LEU A CA 5
ATOM 15045 C C . LEU A 1 187 ? 154.060 30.478 -44.115 1.00 0.00 187 LEU A C 5
ATOM 15046 O O . LEU A 1 187 ? 154.460 29.361 -43.787 1.00 0.00 187 LEU A O 5
ATOM 15062 N N . ASP A 1 188 ? 152.786 30.742 -44.381 1.00 0.00 188 ASP A N 5
ATOM 15063 C CA . ASP A 1 188 ? 151.753 29.719 -44.274 1.00 0.00 188 ASP A CA 5
ATOM 15064 C C . ASP A 1 188 ? 150.834 29.735 -45.488 1.00 0.00 188 ASP A C 5
ATOM 15065 O O . ASP A 1 188 ? 149.652 29.403 -45.388 1.00 0.00 188 ASP A O 5
ATOM 15074 N N . ASN A 1 189 ? 151.381 30.125 -46.634 1.00 0.00 189 ASN A N 5
ATOM 15075 C CA . ASN A 1 189 ? 150.615 30.174 -47.872 1.00 0.00 189 ASN A CA 5
ATOM 15076 C C . ASN A 1 189 ? 150.674 28.843 -48.610 1.00 0.00 189 ASN A C 5
ATOM 15077 O O . ASN A 1 189 ? 151.639 28.091 -48.477 1.00 0.00 189 ASN A O 5
ATOM 15088 N N . LYS A 1 190 ? 149.635 28.556 -49.388 1.00 0.00 190 LYS A N 5
ATOM 15089 C CA . LYS A 1 190 ? 149.562 27.308 -50.140 1.00 0.00 190 LYS A CA 5
ATOM 15090 C C . LYS A 1 190 ? 149.797 27.547 -51.626 1.00 0.00 190 LYS A C 5
ATOM 15091 O O . LYS A 1 190 ? 150.915 27.677 -52.044 1.00 0.00 190 LYS A O 5
ATOM 15111 N N . GLY A 1 1 ? 150.000 0.000 0.000 1.00 0.00 1 GLY A N 6
ATOM 15112 C CA . GLY A 1 1 ? 151.458 0.000 0.000 1.00 0.00 1 GLY A CA 6
ATOM 15113 C C . GLY A 1 1 ? 152.009 1.420 0.000 1.00 0.00 1 GLY A C 6
ATOM 15114 O O . GLY A 1 1 ? 152.009 2.096 1.029 1.00 0.00 1 GLY A O 6
ATOM 15120 N N . MET A 1 2 ? 152.477 1.868 -1.160 1.00 0.00 2 MET A N 6
ATOM 15121 C CA . MET A 1 2 ? 152.967 3.232 -1.313 1.00 0.00 2 MET A CA 6
ATOM 15122 C C . MET A 1 2 ? 152.986 3.650 -2.778 1.00 0.00 2 MET A C 6
ATOM 15123 O O . MET A 1 2 ? 153.006 2.806 -3.674 1.00 0.00 2 MET A O 6
ATOM 15137 N N . VAL A 1 3 ? 152.979 4.957 -3.016 1.00 0.00 3 VAL A N 6
ATOM 15138 C CA . VAL A 1 3 ? 152.921 5.489 -4.372 1.00 0.00 3 VAL A CA 6
ATOM 15139 C C . VAL A 1 3 ? 154.278 5.397 -5.058 1.00 0.00 3 VAL A C 6
ATOM 15140 O O . VAL A 1 3 ? 155.286 5.861 -4.524 1.00 0.00 3 VAL A O 6
ATOM 15153 N N . ASP A 1 4 ? 154.297 4.797 -6.243 1.00 0.00 4 ASP A N 6
ATOM 15154 C CA . ASP A 1 4 ? 155.549 4.474 -6.918 1.00 0.00 4 ASP A CA 6
ATOM 15155 C C . ASP A 1 4 ? 156.353 5.732 -7.219 1.00 0.00 4 ASP A C 6
ATOM 15156 O O . ASP A 1 4 ? 157.570 5.676 -7.393 1.00 0.00 4 ASP A O 6
ATOM 15165 N N . TYR A 1 5 ? 155.665 6.868 -7.280 1.00 0.00 5 TYR A N 6
ATOM 15166 C CA . TYR A 1 5 ? 156.322 8.151 -7.500 1.00 0.00 5 TYR A CA 6
ATOM 15167 C C . TYR A 1 5 ? 157.341 8.443 -6.406 1.00 0.00 5 TYR A C 6
ATOM 15168 O O . TYR A 1 5 ? 158.324 9.148 -6.632 1.00 0.00 5 TYR A O 6
ATOM 15186 N N . TYR A 1 6 ? 157.101 7.895 -5.219 1.00 0.00 6 TYR A N 6
ATOM 15187 C CA . TYR A 1 6 ? 158.052 8.002 -4.120 1.00 0.00 6 TYR A CA 6
ATOM 15188 C C . TYR A 1 6 ? 159.351 7.273 -4.442 1.00 0.00 6 TYR A C 6
ATOM 15189 O O . TYR A 1 6 ? 160.438 7.751 -4.121 1.00 0.00 6 TYR A O 6
ATOM 15207 N N . GLU A 1 7 ? 159.230 6.114 -5.080 1.00 0.00 7 GLU A N 6
ATOM 15208 C CA . GLU A 1 7 ? 160.395 5.340 -5.491 1.00 0.00 7 GLU A CA 6
ATOM 15209 C C . GLU A 1 7 ? 161.144 6.033 -6.622 1.00 0.00 7 GLU A C 6
ATOM 15210 O O . GLU A 1 7 ? 162.368 5.943 -6.716 1.00 0.00 7 GLU A O 6
ATOM 15222 N N . VAL A 1 8 ? 160.402 6.724 -7.481 1.00 0.00 8 VAL A N 6
ATOM 15223 C CA . VAL A 1 8 ? 161.003 7.571 -8.505 1.00 0.00 8 VAL A CA 6
ATOM 15224 C C . VAL A 1 8 ? 161.854 8.669 -7.882 1.00 0.00 8 VAL A C 6
ATOM 15225 O O . VAL A 1 8 ? 162.950 8.965 -8.358 1.00 0.00 8 VAL A O 6
ATOM 15238 N N . LEU A 1 9 ? 161.343 9.273 -6.814 1.00 0.00 9 LEU A N 6
ATOM 15239 C CA . LEU A 1 9 ? 162.089 10.284 -6.075 1.00 0.00 9 LEU A CA 6
ATOM 15240 C C . LEU A 1 9 ? 163.186 9.651 -5.229 1.00 0.00 9 LEU A C 6
ATOM 15241 O O . LEU A 1 9 ? 164.203 10.282 -4.941 1.00 0.00 9 LEU A O 6
ATOM 15257 N N . GLY A 1 10 ? 162.975 8.400 -4.834 1.00 0.00 10 GLY A N 6
ATOM 15258 C CA . GLY A 1 10 ? 163.945 7.680 -4.018 1.00 0.00 10 GLY A CA 6
ATOM 15259 C C . GLY A 1 10 ? 163.747 7.976 -2.537 1.00 0.00 10 GLY A C 6
ATOM 15260 O O . GLY A 1 10 ? 164.695 7.928 -1.753 1.00 0.00 10 GLY A O 6
ATOM 15264 N N . VAL A 1 11 ? 162.511 8.283 -2.160 1.00 0.00 11 VAL A N 6
ATOM 15265 C CA . VAL A 1 11 ? 162.194 8.626 -0.779 1.00 0.00 11 VAL A CA 6
ATOM 15266 C C . VAL A 1 11 ? 161.104 7.719 -0.222 1.00 0.00 11 VAL A C 6
ATOM 15267 O O . VAL A 1 11 ? 160.609 6.830 -0.915 1.00 0.00 11 VAL A O 6
ATOM 15280 N N . GLN A 1 12 ? 160.735 7.948 1.033 1.00 0.00 12 GLN A N 6
ATOM 15281 C CA . GLN A 1 12 ? 159.725 7.131 1.696 1.00 0.00 12 GLN A CA 6
ATOM 15282 C C . GLN A 1 12 ? 158.331 7.713 1.500 1.00 0.00 12 GLN A C 6
ATOM 15283 O O . GLN A 1 12 ? 158.180 8.872 1.112 1.00 0.00 12 GLN A O 6
ATOM 15297 N N . ARG A 1 13 ? 157.314 6.903 1.772 1.00 0.00 13 ARG A N 6
ATOM 15298 C CA . ARG A 1 13 ? 155.930 7.316 1.569 1.00 0.00 13 ARG A CA 6
ATOM 15299 C C . ARG A 1 13 ? 155.522 8.387 2.572 1.00 0.00 13 ARG A C 6
ATOM 15300 O O . ARG A 1 13 ? 154.515 9.071 2.388 1.00 0.00 13 ARG A O 6
ATOM 15321 N N . HIS A 1 14 ? 156.309 8.528 3.633 1.00 0.00 14 HIS A N 6
ATOM 15322 C CA . HIS A 1 14 ? 156.026 9.510 4.672 1.00 0.00 14 HIS A CA 6
ATOM 15323 C C . HIS A 1 14 ? 156.907 10.743 4.521 1.00 0.00 14 HIS A C 6
ATOM 15324 O O . HIS A 1 14 ? 156.995 11.570 5.428 1.00 0.00 14 HIS A O 6
ATOM 15338 N N . ALA A 1 15 ? 157.558 10.861 3.368 1.00 0.00 15 ALA A N 6
ATOM 15339 C CA . ALA A 1 15 ? 158.391 12.021 3.074 1.00 0.00 15 ALA A CA 6
ATOM 15340 C C . ALA A 1 15 ? 157.556 13.292 2.996 1.00 0.00 15 ALA A C 6
ATOM 15341 O O . ALA A 1 15 ? 156.468 13.298 2.420 1.00 0.00 15 ALA A O 6
ATOM 15348 N N . SER A 1 16 ? 158.072 14.369 3.578 1.00 0.00 16 SER A N 6
ATOM 15349 C CA . SER A 1 16 ? 157.377 15.651 3.572 1.00 0.00 16 SER A CA 6
ATOM 15350 C C . SER A 1 16 ? 157.474 16.325 2.210 1.00 0.00 16 SER A C 6
ATOM 15351 O O . SER A 1 16 ? 158.337 15.986 1.399 1.00 0.00 16 SER A O 6
ATOM 15359 N N . PRO A 1 17 ? 156.585 17.281 1.963 1.00 0.00 17 PRO A N 6
ATOM 15360 C CA . PRO A 1 17 ? 156.628 18.069 0.737 1.00 0.00 17 PRO A CA 6
ATOM 15361 C C . PRO A 1 17 ? 158.009 18.673 0.518 1.00 0.00 17 PRO A C 6
ATOM 15362 O O . PRO A 1 17 ? 158.474 18.788 -0.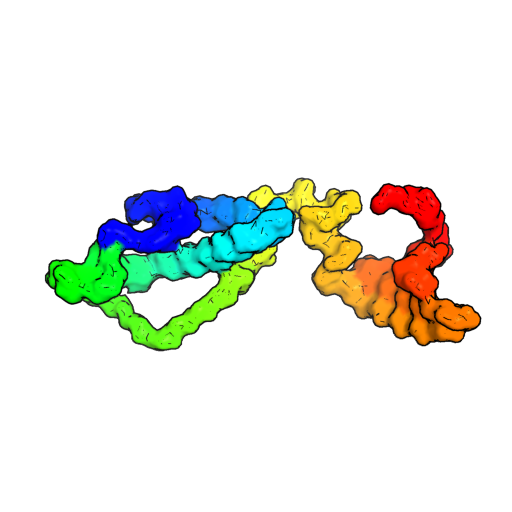616 1.00 0.00 17 PRO A O 6
ATOM 15373 N N . GLU A 1 18 ? 158.662 19.057 1.610 1.00 0.00 18 GLU A N 6
ATOM 15374 C CA . GLU A 1 18 ? 159.995 19.644 1.539 1.00 0.00 18 GLU A CA 6
ATOM 15375 C C . GLU A 1 18 ? 161.036 18.601 1.156 1.00 0.00 18 GLU A C 6
ATOM 15376 O O . GLU A 1 18 ? 162.017 18.908 0.478 1.00 0.00 18 GLU A O 6
ATOM 15388 N N . ASP A 1 19 ? 160.818 17.365 1.593 1.00 0.00 19 ASP A N 6
ATOM 15389 C CA . ASP A 1 19 ? 161.677 16.252 1.207 1.00 0.00 19 ASP A CA 6
ATOM 15390 C C . ASP A 1 19 ? 161.468 15.876 -0.254 1.00 0.00 19 ASP A C 6
ATOM 15391 O O . ASP A 1 19 ? 162.408 15.481 -0.944 1.00 0.00 19 ASP A O 6
ATOM 15400 N N . ILE A 1 20 ? 160.230 16.001 -0.721 1.00 0.00 20 ILE A N 6
ATOM 15401 C CA . ILE A 1 20 ? 159.927 15.851 -2.139 1.00 0.00 20 ILE A CA 6
ATOM 15402 C C . ILE A 1 20 ? 160.651 16.900 -2.972 1.00 0.00 20 ILE A C 6
ATOM 15403 O O . ILE A 1 20 ? 161.191 16.598 -4.036 1.00 0.00 20 ILE A O 6
ATOM 15419 N N . LYS A 1 21 ? 160.658 18.135 -2.481 1.00 0.00 21 LYS A N 6
ATOM 15420 C CA . LYS A 1 21 ? 161.390 19.215 -3.134 1.00 0.00 21 LYS A CA 6
ATOM 15421 C C . LYS A 1 21 ? 162.877 18.896 -3.224 1.00 0.00 21 LYS A C 6
ATOM 15422 O O . LYS A 1 21 ? 163.511 19.133 -4.253 1.00 0.00 21 LYS A O 6
ATOM 15441 N N . LYS A 1 22 ? 163.428 18.359 -2.142 1.00 0.00 22 LYS A N 6
ATOM 15442 C CA . LYS A 1 22 ? 164.837 17.985 -2.105 1.00 0.00 22 LYS A CA 6
ATOM 15443 C C . LYS A 1 22 ? 165.143 16.889 -3.118 1.00 0.00 22 LYS A C 6
ATOM 15444 O O . LYS A 1 22 ? 166.086 17.000 -3.901 1.00 0.00 22 LYS A O 6
ATOM 15463 N N . ALA A 1 23 ? 164.340 15.830 -3.097 1.00 0.00 23 ALA A N 6
ATOM 15464 C CA . ALA A 1 23 ? 164.506 14.725 -4.033 1.00 0.00 23 ALA A CA 6
ATOM 15465 C C . ALA A 1 23 ? 164.458 15.213 -5.475 1.00 0.00 23 ALA A C 6
ATOM 15466 O O . ALA A 1 23 ? 165.303 14.846 -6.293 1.00 0.00 23 ALA A O 6
ATOM 15473 N N . TYR A 1 24 ? 163.466 16.042 -5.782 1.00 0.00 24 TYR A N 6
ATOM 15474 C CA . TYR A 1 24 ? 163.355 16.648 -7.103 1.00 0.00 24 TYR A CA 6
ATOM 15475 C C . TYR A 1 24 ? 164.614 17.429 -7.459 1.00 0.00 24 TYR A C 6
ATOM 15476 O O . TYR A 1 24 ? 165.203 17.226 -8.520 1.00 0.00 24 TYR A O 6
ATOM 15494 N N . ARG A 1 25 ? 165.021 18.324 -6.565 1.00 0.00 25 ARG A N 6
ATOM 15495 C CA . ARG A 1 25 ? 166.204 19.147 -6.788 1.00 0.00 25 ARG A CA 6
ATOM 15496 C C . ARG A 1 25 ? 167.416 18.289 -7.127 1.00 0.00 25 ARG A C 6
ATOM 15497 O O . ARG A 1 25 ? 168.145 18.575 -8.077 1.00 0.00 25 ARG A O 6
ATOM 15518 N N . LYS A 1 26 ? 167.626 17.235 -6.346 1.00 0.00 26 LYS A N 6
ATOM 15519 C CA . LYS A 1 26 ? 168.815 16.403 -6.485 1.00 0.00 26 LYS A CA 6
ATOM 15520 C C . LYS A 1 26 ? 168.802 15.639 -7.803 1.00 0.00 26 LYS A C 6
ATOM 15521 O O . LYS A 1 26 ? 169.792 15.626 -8.534 1.00 0.00 26 LYS A O 6
ATOM 15540 N N . LEU A 1 27 ? 167.674 15.004 -8.102 1.00 0.00 27 LEU A N 6
ATOM 15541 C CA . LEU A 1 27 ? 167.570 14.134 -9.267 1.00 0.00 27 LEU A CA 6
ATOM 15542 C C . LEU A 1 27 ? 167.473 14.944 -10.553 1.00 0.00 27 LEU A C 6
ATOM 15543 O O . LEU A 1 27 ? 168.067 14.587 -11.570 1.00 0.00 27 LEU A O 6
ATOM 15559 N N . ALA A 1 28 ? 166.719 16.037 -10.502 1.00 0.00 28 ALA A N 6
ATOM 15560 C CA . ALA A 1 28 ? 166.555 16.909 -11.659 1.00 0.00 28 ALA A CA 6
ATOM 15561 C C . ALA A 1 28 ? 167.892 17.477 -12.114 1.00 0.00 28 ALA A C 6
ATOM 15562 O O . ALA A 1 28 ? 168.160 17.577 -13.312 1.00 0.00 28 ALA A O 6
ATOM 15569 N N . LEU A 1 29 ? 168.730 17.850 -11.152 1.00 0.00 29 LEU A N 6
ATOM 15570 C CA . LEU A 1 29 ? 170.090 18.284 -11.446 1.00 0.00 29 LEU A CA 6
ATOM 15571 C C . LEU A 1 29 ? 170.954 17.117 -11.907 1.00 0.00 29 LEU A C 6
ATOM 15572 O O . LEU A 1 29 ? 171.726 17.241 -12.858 1.00 0.00 29 LEU A O 6
ATOM 15588 N N . LYS A 1 30 ? 170.818 15.983 -11.229 1.00 0.00 30 LYS A N 6
ATOM 15589 C CA . LYS A 1 30 ? 171.604 14.798 -11.551 1.00 0.00 30 LYS A CA 6
ATOM 15590 C C . LYS A 1 30 ? 171.402 14.381 -13.002 1.00 0.00 30 LYS A C 6
ATOM 15591 O O . LYS A 1 30 ? 172.361 14.071 -13.708 1.00 0.00 30 LYS A O 6
ATOM 15610 N N . TRP A 1 31 ? 170.148 14.375 -13.442 1.00 0.00 31 TRP A N 6
ATOM 15611 C CA . TRP A 1 31 ? 169.810 13.925 -14.787 1.00 0.00 31 TRP A CA 6
ATOM 15612 C C . TRP A 1 31 ? 169.645 15.104 -15.737 1.00 0.00 31 TRP A C 6
ATOM 15613 O O . TRP A 1 31 ? 168.880 15.036 -16.699 1.00 0.00 31 TRP A O 6
ATOM 15634 N N . HIS A 1 32 ? 170.367 16.185 -15.462 1.00 0.00 32 HIS A N 6
ATOM 15635 C CA . HIS A 1 32 ? 170.409 17.329 -16.365 1.00 0.00 32 HIS A CA 6
ATOM 15636 C C . HIS A 1 32 ? 171.146 16.987 -17.653 1.00 0.00 32 HIS A C 6
ATOM 15637 O O . HIS A 1 32 ? 172.254 16.453 -17.623 1.00 0.00 32 HIS A O 6
ATOM 15651 N N . PRO A 1 33 ? 170.523 17.299 -18.785 1.00 0.00 33 PRO A N 6
ATOM 15652 C CA . PRO A 1 33 ? 171.074 16.939 -20.086 1.00 0.00 33 PRO A CA 6
ATOM 15653 C C . PRO A 1 33 ? 172.505 17.440 -20.236 1.00 0.00 33 PRO A C 6
ATOM 15654 O O . PRO A 1 33 ? 173.342 16.782 -20.854 1.00 0.00 33 PRO A O 6
ATOM 15665 N N . ASP A 1 34 ? 172.780 18.609 -19.667 1.00 0.00 34 ASP A N 6
ATOM 15666 C CA . ASP A 1 34 ? 174.069 19.266 -19.851 1.00 0.00 34 ASP A CA 6
ATOM 15667 C C . ASP A 1 34 ? 175.126 18.674 -18.928 1.00 0.00 34 ASP A C 6
ATOM 15668 O O . ASP A 1 34 ? 176.320 18.921 -19.097 1.00 0.00 34 ASP A O 6
ATOM 15677 N N . LYS A 1 35 ? 174.680 17.892 -17.951 1.00 0.00 35 LYS A N 6
ATOM 15678 C CA . LYS A 1 35 ? 175.590 17.223 -17.029 1.00 0.00 35 LYS A CA 6
ATOM 15679 C C . LYS A 1 35 ? 176.087 15.903 -17.606 1.00 0.00 35 LYS A C 6
ATOM 15680 O O . LYS A 1 35 ? 177.243 15.526 -17.414 1.00 0.00 35 LYS A O 6
ATOM 15699 N N . ASN A 1 36 ? 175.207 15.205 -18.316 1.00 0.00 36 ASN A N 6
ATOM 15700 C CA . ASN A 1 36 ? 175.586 13.987 -19.022 1.00 0.00 36 ASN A CA 6
ATOM 15701 C C . ASN A 1 36 ? 175.013 13.968 -20.433 1.00 0.00 36 ASN A C 6
ATOM 15702 O O . ASN A 1 36 ? 174.035 13.272 -20.707 1.00 0.00 36 ASN A O 6
ATOM 15713 N N . PRO A 1 37 ? 175.628 14.735 -21.326 1.00 0.00 37 PRO A N 6
ATOM 15714 C CA . PRO A 1 37 ? 175.198 14.785 -22.719 1.00 0.00 37 PRO A CA 6
ATOM 15715 C C . PRO A 1 37 ? 175.216 13.399 -23.351 1.00 0.00 37 PRO A C 6
ATOM 15716 O O . PRO A 1 37 ? 174.375 13.078 -24.190 1.00 0.00 37 PRO A O 6
ATOM 15727 N N . GLU A 1 38 ? 176.181 12.582 -22.944 1.00 0.00 38 GLU A N 6
ATOM 15728 C CA . GLU A 1 38 ? 176.413 11.292 -23.583 1.00 0.00 38 GLU A CA 6
ATOM 15729 C C . GLU A 1 38 ? 175.220 10.364 -23.400 1.00 0.00 38 GLU A C 6
ATOM 15730 O O . GLU A 1 38 ? 174.850 9.625 -24.312 1.00 0.00 38 GLU A O 6
ATOM 15742 N N . ASN A 1 39 ? 174.621 10.405 -22.214 1.00 0.00 39 ASN A N 6
ATOM 15743 C CA . ASN A 1 39 ? 173.420 9.627 -21.935 1.00 0.00 39 ASN A CA 6
ATOM 15744 C C . ASN A 1 39 ? 172.210 10.533 -21.741 1.00 0.00 39 ASN A C 6
ATOM 15745 O O . ASN A 1 39 ? 171.342 10.256 -20.914 1.00 0.00 39 ASN A O 6
ATOM 15756 N N . LYS A 1 40 ? 172.159 11.616 -22.509 1.00 0.00 40 LYS A N 6
ATOM 15757 C CA . LYS A 1 40 ? 171.103 12.610 -22.362 1.00 0.00 40 LYS A CA 6
ATOM 15758 C C . LYS A 1 40 ? 169.737 12.013 -22.675 1.00 0.00 40 LYS A C 6
ATOM 15759 O O . LYS A 1 40 ? 168.705 12.562 -22.287 1.00 0.00 40 LYS A O 6
ATOM 15778 N N . GLU A 1 41 ? 169.736 10.886 -23.379 1.00 0.00 41 GLU A N 6
ATOM 15779 C CA . GLU A 1 41 ? 168.498 10.191 -23.710 1.00 0.00 41 GLU A CA 6
ATOM 15780 C C . GLU A 1 41 ? 167.837 9.620 -22.463 1.00 0.00 41 GLU A C 6
ATOM 15781 O O . GLU A 1 41 ? 166.667 9.890 -22.189 1.00 0.00 41 GLU A O 6
ATOM 15793 N N . GLU A 1 42 ? 168.592 8.829 -21.708 1.00 0.00 42 GLU A N 6
ATOM 15794 C CA . GLU A 1 42 ? 168.094 8.253 -20.464 1.00 0.00 42 GLU A CA 6
ATOM 15795 C C . GLU A 1 42 ? 167.958 9.315 -19.381 1.00 0.00 42 GLU A C 6
ATOM 15796 O O . GLU A 1 42 ? 167.061 9.248 -18.541 1.00 0.00 42 GLU A O 6
ATOM 15808 N N . ALA A 1 43 ? 168.854 10.296 -19.406 1.00 0.00 43 ALA A N 6
ATOM 15809 C CA . ALA A 1 43 ? 168.791 11.415 -18.473 1.00 0.00 43 ALA A CA 6
ATOM 15810 C C . ALA A 1 43 ? 167.512 12.220 -18.663 1.00 0.00 43 ALA A C 6
ATOM 15811 O O . ALA A 1 43 ? 166.874 12.629 -17.693 1.00 0.00 43 ALA A O 6
ATOM 15818 N N . GLU A 1 44 ? 167.143 12.446 -19.920 1.00 0.00 44 GLU A N 6
ATOM 15819 C CA . GLU A 1 44 ? 165.854 13.046 -20.243 1.00 0.00 44 GLU A CA 6
ATOM 15820 C C . GLU A 1 44 ? 164.708 12.257 -19.623 1.00 0.00 44 GLU A C 6
ATOM 15821 O O . GLU A 1 44 ? 163.850 12.820 -18.944 1.00 0.00 44 GLU A O 6
ATOM 15833 N N . ARG A 1 45 ? 164.699 10.950 -19.861 1.00 0.00 45 ARG A N 6
ATOM 15834 C CA . ARG A 1 45 ? 163.645 10.084 -19.345 1.00 0.00 45 ARG A CA 6
ATOM 15835 C C . ARG A 1 45 ? 163.545 10.182 -17.828 1.00 0.00 45 ARG A C 6
ATOM 15836 O O . ARG A 1 45 ? 162.456 10.346 -17.278 1.00 0.00 45 ARG A O 6
ATOM 15857 N N . LYS A 1 46 ? 164.687 10.080 -17.157 1.00 0.00 46 LYS A N 6
ATOM 15858 C CA . LYS A 1 46 ? 164.726 10.121 -15.700 1.00 0.00 46 LYS A CA 6
ATOM 15859 C C . LYS A 1 46 ? 164.326 11.495 -15.178 1.00 0.00 46 LYS A C 6
ATOM 15860 O O . LYS A 1 46 ? 163.513 11.608 -14.261 1.00 0.00 46 LYS A O 6
ATOM 15879 N N . PHE A 1 47 ? 164.903 12.537 -15.766 1.00 0.00 47 PHE A N 6
ATOM 15880 C CA . PHE A 1 47 ? 164.578 13.907 -15.387 1.00 0.00 47 PHE A CA 6
ATOM 15881 C C . PHE A 1 47 ? 163.076 14.154 -15.449 1.00 0.00 47 PHE A C 6
ATOM 15882 O O . PHE A 1 47 ? 162.482 14.663 -14.498 1.00 0.00 47 PHE A O 6
ATOM 15899 N N . LYS A 1 48 ? 162.468 13.792 -16.573 1.00 0.00 48 LYS A N 6
ATOM 15900 C CA . LYS A 1 48 ? 161.068 14.114 -16.824 1.00 0.00 48 LYS A CA 6
ATOM 15901 C C . LYS A 1 48 ? 160.144 13.286 -15.940 1.00 0.00 48 LYS A C 6
ATOM 15902 O O . LYS A 1 48 ? 159.132 13.783 -15.447 1.00 0.00 48 LYS A O 6
ATOM 15921 N N . GLN A 1 49 ? 160.499 12.021 -15.743 1.00 0.00 49 GLN A N 6
ATOM 15922 C CA . GLN A 1 49 ? 159.727 11.134 -14.881 1.00 0.00 49 GLN A CA 6
ATOM 15923 C C . GLN A 1 49 ? 159.740 11.619 -13.438 1.00 0.00 49 GLN A C 6
ATOM 15924 O O . GLN A 1 49 ? 158.727 11.555 -12.742 1.00 0.00 49 GLN A O 6
ATOM 15938 N N . VAL A 1 50 ? 160.894 12.105 -12.993 1.00 0.00 50 VAL A N 6
ATOM 15939 C CA . VAL A 1 50 ? 161.023 12.666 -11.653 1.00 0.00 50 VAL A CA 6
ATOM 15940 C C . VAL A 1 50 ? 160.176 13.922 -11.497 1.00 0.00 50 VAL A C 6
ATOM 15941 O O . VAL A 1 50 ? 159.554 14.138 -10.457 1.00 0.00 50 VAL A O 6
ATOM 15954 N N . ALA A 1 51 ? 160.157 14.749 -12.537 1.00 0.00 51 ALA A N 6
ATOM 15955 C CA . ALA A 1 51 ? 159.341 15.958 -12.540 1.00 0.00 51 ALA A CA 6
ATOM 15956 C C . ALA A 1 51 ? 157.863 15.625 -12.387 1.00 0.00 51 ALA A C 6
ATOM 15957 O O . ALA A 1 51 ? 157.133 16.311 -11.671 1.00 0.00 51 ALA A O 6
ATOM 15964 N N . GLU A 1 52 ? 157.426 14.568 -13.063 1.00 0.00 52 GLU A N 6
ATOM 15965 C CA . GLU A 1 52 ? 156.059 14.081 -12.925 1.00 0.00 52 GLU A CA 6
ATOM 15966 C C . GLU A 1 52 ? 155.770 13.652 -11.492 1.00 0.00 52 GLU A C 6
ATOM 15967 O O . GLU A 1 52 ? 154.761 14.047 -10.907 1.00 0.00 52 GLU A O 6
ATOM 15979 N N . ALA A 1 53 ? 156.661 12.842 -10.931 1.00 0.00 53 ALA A N 6
ATOM 15980 C CA . ALA A 1 53 ? 156.549 12.428 -9.537 1.00 0.00 53 ALA A CA 6
ATOM 15981 C C . ALA A 1 53 ? 156.465 13.633 -8.610 1.00 0.00 53 ALA A C 6
ATOM 15982 O O . ALA A 1 53 ? 155.639 13.670 -7.698 1.00 0.00 53 ALA A O 6
ATOM 15989 N N . TYR A 1 54 ? 157.324 14.618 -8.848 1.00 0.00 54 TYR A N 6
ATOM 15990 C CA . TYR A 1 54 ? 157.311 15.852 -8.070 1.00 0.00 54 TYR A CA 6
ATOM 15991 C C . TYR A 1 54 ? 155.942 16.519 -8.119 1.00 0.00 54 TYR A C 6
ATOM 15992 O O . TYR A 1 54 ? 155.353 16.826 -7.083 1.00 0.00 54 TYR A O 6
ATOM 16010 N N . GLU A 1 55 ? 155.441 16.741 -9.329 1.00 0.00 55 GLU A N 6
ATOM 16011 C CA . GLU A 1 55 ? 154.177 17.444 -9.518 1.00 0.00 55 GLU A CA 6
ATOM 16012 C C . GLU A 1 55 ? 153.042 16.744 -8.781 1.00 0.00 55 GLU A C 6
ATOM 16013 O O . GLU A 1 55 ? 152.339 17.358 -7.979 1.00 0.00 55 GLU A O 6
ATOM 16025 N N . VAL A 1 56 ? 152.868 15.457 -9.058 1.00 0.00 56 VAL A N 6
ATOM 16026 C CA . VAL A 1 56 ? 151.738 14.704 -8.527 1.00 0.00 56 VAL A CA 6
ATOM 16027 C C . VAL A 1 56 ? 151.766 14.671 -7.005 1.00 0.00 56 VAL A C 6
ATOM 16028 O O . VAL A 1 56 ? 150.751 14.911 -6.350 1.00 0.00 56 VAL A O 6
ATOM 16041 N N . LEU A 1 57 ? 152.933 14.371 -6.445 1.00 0.00 57 LEU A N 6
ATOM 16042 C CA . LEU A 1 57 ? 153.070 14.197 -5.004 1.00 0.00 57 LEU A CA 6
ATOM 16043 C C . LEU A 1 57 ? 153.002 15.535 -4.279 1.00 0.00 57 LEU A C 6
ATOM 16044 O O . LEU A 1 57 ? 152.627 15.599 -3.108 1.00 0.00 57 LEU A O 6
ATOM 16060 N N . SER A 1 58 ? 153.367 16.602 -4.982 1.00 0.00 58 SER A N 6
ATOM 16061 C CA . SER A 1 58 ? 153.300 17.947 -4.423 1.00 0.00 58 SER A CA 6
ATOM 16062 C C . SER A 1 58 ? 151.926 18.566 -4.639 1.00 0.00 58 SER A C 6
ATOM 16063 O O . SER A 1 58 ? 151.533 19.492 -3.929 1.00 0.00 58 SER A O 6
ATOM 16071 N N . ASP A 1 59 ? 151.198 18.050 -5.623 1.00 0.00 59 ASP A N 6
ATOM 16072 C CA . ASP A 1 59 ? 149.859 18.541 -5.925 1.00 0.00 59 ASP A CA 6
ATOM 16073 C C . ASP A 1 59 ? 148.806 17.819 -5.094 1.00 0.00 59 ASP A C 6
ATOM 16074 O O . ASP A 1 59 ? 148.445 16.679 -5.388 1.00 0.00 59 ASP A O 6
ATOM 16083 N N . ALA A 1 60 ? 148.317 18.488 -4.056 1.00 0.00 60 ALA A N 6
ATOM 16084 C CA . ALA A 1 60 ? 147.400 17.867 -3.107 1.00 0.00 60 ALA A CA 6
ATOM 16085 C C . ALA A 1 60 ? 146.122 17.407 -3.796 1.00 0.00 60 ALA A C 6
ATOM 16086 O O . ALA A 1 60 ? 145.564 16.363 -3.458 1.00 0.00 60 ALA A O 6
ATOM 16093 N N . LYS A 1 61 ? 145.662 18.192 -4.765 1.00 0.00 61 LYS A N 6
ATOM 16094 C CA . LYS A 1 61 ? 144.448 17.867 -5.503 1.00 0.00 61 LYS A CA 6
ATOM 16095 C C . LYS A 1 61 ? 144.581 16.530 -6.220 1.00 0.00 61 LYS A C 6
ATOM 16096 O O . LYS A 1 61 ? 143.697 15.678 -6.135 1.00 0.00 61 LYS A O 6
ATOM 16115 N N . LYS A 1 62 ? 145.692 16.351 -6.927 1.00 0.00 62 LYS A N 6
ATOM 16116 C CA . LYS A 1 62 ? 145.973 15.093 -7.609 1.00 0.00 62 LYS A CA 6
ATOM 16117 C C . LYS A 1 62 ? 146.061 13.938 -6.620 1.00 0.00 62 LYS A C 6
ATOM 16118 O O . LYS A 1 62 ? 145.495 12.869 -6.848 1.00 0.00 62 LYS A O 6
ATOM 16137 N N . ARG A 1 63 ? 146.773 14.160 -5.521 1.00 0.00 63 ARG A N 6
ATOM 16138 C CA . ARG A 1 63 ? 146.912 13.148 -4.481 1.00 0.00 63 ARG A CA 6
ATOM 16139 C C . ARG A 1 63 ? 145.551 12.674 -3.988 1.00 0.00 63 ARG A C 6
ATOM 16140 O O . ARG A 1 63 ? 145.290 11.473 -3.914 1.00 0.00 63 ARG A O 6
ATOM 16161 N N . ASP A 1 64 ? 144.685 13.624 -3.651 1.00 0.00 64 ASP A N 6
ATOM 16162 C CA . ASP A 1 64 ? 143.361 13.305 -3.131 1.00 0.00 64 ASP A CA 6
ATOM 16163 C C . ASP A 1 64 ? 142.564 12.472 -4.127 1.00 0.00 64 ASP A C 6
ATOM 16164 O O . ASP A 1 64 ? 141.925 11.488 -3.756 1.00 0.00 64 ASP A O 6
ATOM 16173 N N . ILE A 1 65 ? 142.607 12.872 -5.393 1.00 0.00 65 ILE A N 6
ATOM 16174 C CA . ILE A 1 65 ? 141.896 12.157 -6.447 1.00 0.00 65 ILE A CA 6
ATOM 16175 C C . ILE A 1 65 ? 142.439 10.744 -6.616 1.00 0.00 65 ILE A C 6
ATOM 16176 O O . ILE A 1 65 ? 141.675 9.785 -6.727 1.00 0.00 65 ILE A O 6
ATOM 16192 N N . TYR A 1 66 ? 143.762 10.621 -6.634 1.00 0.00 66 TYR A N 6
ATOM 16193 C CA . TYR A 1 66 ? 144.409 9.325 -6.794 1.00 0.00 66 TYR A CA 6
ATOM 16194 C C . TYR A 1 66 ? 144.113 8.411 -5.612 1.00 0.00 66 TYR A C 6
ATOM 16195 O O . TYR A 1 66 ? 143.982 7.197 -5.771 1.00 0.00 66 TYR A O 6
ATOM 16213 N N . ASP A 1 67 ? 144.007 9.001 -4.426 1.00 0.00 67 ASP A N 6
ATOM 16214 C CA . ASP A 1 67 ? 143.676 8.248 -3.223 1.00 0.00 67 ASP A CA 6
ATOM 16215 C C . ASP A 1 67 ? 142.263 7.683 -3.298 1.00 0.00 67 ASP A C 6
ATOM 16216 O O . ASP A 1 67 ? 142.021 6.539 -2.916 1.00 0.00 67 ASP A O 6
ATOM 16225 N N . LYS A 1 68 ? 141.333 8.494 -3.792 1.00 0.00 68 LYS A N 6
ATOM 16226 C CA . LYS A 1 68 ? 139.968 8.040 -4.027 1.00 0.00 68 LYS A CA 6
ATOM 16227 C C . LYS A 1 68 ? 139.925 6.943 -5.083 1.00 0.00 68 LYS A C 6
ATOM 16228 O O . LYS A 1 68 ? 139.145 5.997 -4.979 1.00 0.00 68 LYS A O 6
ATOM 16247 N N . TYR A 1 69 ? 140.769 7.077 -6.101 1.00 0.00 69 TYR A N 6
ATOM 16248 C CA . TYR A 1 69 ? 140.869 6.069 -7.150 1.00 0.00 69 TYR A CA 6
ATOM 16249 C C . TYR A 1 69 ? 141.499 4.786 -6.623 1.00 0.00 69 TYR A C 6
ATOM 16250 O O . TYR A 1 69 ? 141.164 3.689 -7.070 1.00 0.00 69 TYR A O 6
ATOM 16268 N N . GLY A 1 70 ? 142.413 4.930 -5.670 1.00 0.00 70 GLY A N 6
ATOM 16269 C CA . GLY A 1 70 ? 143.138 3.788 -5.124 1.00 0.00 70 GLY A CA 6
ATOM 16270 C C . GLY A 1 70 ? 144.367 3.464 -5.963 1.00 0.00 70 GLY A C 6
ATOM 16271 O O . GLY A 1 70 ? 144.779 2.308 -6.058 1.00 0.00 70 GLY A O 6
ATOM 16275 N N . LYS A 1 71 ? 144.950 4.492 -6.571 1.00 0.00 71 LYS A N 6
ATOM 16276 C CA . LYS A 1 71 ? 146.107 4.312 -7.440 1.00 0.00 71 LYS A CA 6
ATOM 16277 C C . LYS A 1 71 ? 147.397 4.695 -6.726 1.00 0.00 71 LYS A C 6
ATOM 16278 O O . LYS A 1 71 ? 147.468 5.730 -6.065 1.00 0.00 71 LYS A O 6
ATOM 16297 N N . GLU A 1 72 ? 148.416 3.853 -6.865 1.00 0.00 72 GLU A N 6
ATOM 16298 C CA . GLU A 1 72 ? 149.703 4.097 -6.224 1.00 0.00 72 GLU A CA 6
ATOM 16299 C C . GLU A 1 72 ? 150.810 4.264 -7.257 1.00 0.00 72 GLU A C 6
ATOM 16300 O O . GLU A 1 72 ? 151.815 3.555 -7.224 1.00 0.00 72 GLU A O 6
ATOM 16312 N N . GLY A 1 73 ? 150.618 5.205 -8.175 1.00 0.00 73 GLY A N 6
ATOM 16313 C CA . GLY A 1 73 ? 151.565 5.419 -9.262 1.00 0.00 73 GLY A CA 6
ATOM 16314 C C . GLY A 1 73 ? 151.323 4.441 -10.404 1.00 0.00 73 GLY A C 6
ATOM 16315 O O . GLY A 1 73 ? 152.247 4.082 -11.134 1.00 0.00 73 GLY A O 6
ATOM 16319 N N . LEU A 1 74 ? 150.074 4.011 -10.553 1.00 0.00 74 LEU A N 6
ATOM 16320 C CA . LEU A 1 74 ? 149.712 3.055 -11.592 1.00 0.00 74 LEU A CA 6
ATOM 16321 C C . LEU A 1 74 ? 149.869 3.663 -12.980 1.00 0.00 74 LEU A C 6
ATOM 16322 O O . LEU A 1 74 ? 149.445 4.792 -13.225 1.00 0.00 74 LEU A O 6
ATOM 16338 N N . ASN A 1 75 ? 150.481 2.908 -13.886 1.00 0.00 75 ASN A N 6
ATOM 16339 C CA . ASN A 1 75 ? 150.796 3.412 -15.217 1.00 0.00 75 ASN A CA 6
ATOM 16340 C C . ASN A 1 75 ? 149.552 3.461 -16.096 1.00 0.00 75 ASN A C 6
ATOM 16341 O O . ASN A 1 75 ? 148.925 2.436 -16.358 1.00 0.00 75 ASN A O 6
ATOM 16352 N N . GLY A 1 76 ? 149.201 4.660 -16.548 1.00 0.00 76 GLY A N 6
ATOM 16353 C CA . GLY A 1 76 ? 148.000 4.854 -17.352 1.00 0.00 76 GLY A CA 6
ATOM 16354 C C . GLY A 1 76 ? 148.272 4.574 -18.824 1.00 0.00 76 GLY A C 6
ATOM 16355 O O . GLY A 1 76 ? 147.373 4.667 -19.660 1.00 0.00 76 GLY A O 6
ATOM 16359 N N . GLY A 1 77 ? 149.517 4.231 -19.136 1.00 0.00 77 GLY A N 6
ATOM 16360 C CA . GLY A 1 77 ? 149.895 3.874 -20.498 1.00 0.00 77 GLY A CA 6
ATOM 16361 C C . GLY A 1 77 ? 151.001 4.782 -21.019 1.00 0.00 77 GLY A C 6
ATOM 16362 O O . GLY A 1 77 ? 151.029 5.128 -22.201 1.00 0.00 77 GLY A O 6
ATOM 16366 N N . GLY A 1 78 ? 151.911 5.167 -20.131 1.00 0.00 78 GLY A N 6
ATOM 16367 C CA . GLY A 1 78 ? 153.054 5.989 -20.511 1.00 0.00 78 GLY A CA 6
ATOM 16368 C C . GLY A 1 78 ? 154.337 5.168 -20.541 1.00 0.00 78 GLY A C 6
ATOM 16369 O O . GLY A 1 78 ? 154.311 3.952 -20.357 1.00 0.00 78 GLY A O 6
ATOM 16373 N N . GLY A 1 79 ? 155.458 5.841 -20.774 1.00 0.00 79 GLY A N 6
ATOM 16374 C CA . GLY A 1 79 ? 156.751 5.172 -20.851 1.00 0.00 79 GLY A CA 6
ATOM 16375 C C . GLY A 1 79 ? 157.532 5.332 -19.553 1.00 0.00 79 GLY A C 6
ATOM 16376 O O . GLY A 1 79 ? 156.968 5.685 -18.517 1.00 0.00 79 GLY A O 6
ATOM 16380 N N . GLY A 1 80 ? 158.833 5.069 -19.614 1.00 0.00 80 GLY A N 6
ATOM 16381 C CA . GLY A 1 80 ? 159.699 5.208 -18.449 1.00 0.00 80 GLY A CA 6
ATOM 16382 C C . GLY A 1 80 ? 160.020 6.671 -18.173 1.00 0.00 80 GLY A C 6
ATOM 16383 O O . GLY A 1 80 ? 160.358 7.041 -17.048 1.00 0.00 80 GLY A O 6
ATOM 16387 N N . GLY A 1 81 ? 159.913 7.500 -19.205 1.00 0.00 81 GLY A N 6
ATOM 16388 C CA . GLY A 1 81 ? 160.093 8.939 -19.054 1.00 0.00 81 GLY A CA 6
ATOM 16389 C C . GLY A 1 81 ? 158.795 9.689 -19.324 1.00 0.00 81 GLY A C 6
ATOM 16390 O O . GLY A 1 81 ? 158.750 10.591 -20.160 1.00 0.00 81 GLY A O 6
ATOM 16394 N N . SER A 1 82 ? 157.740 9.309 -18.611 1.00 0.00 82 SER A N 6
ATOM 16395 C CA . SER A 1 82 ? 156.418 9.883 -18.835 1.00 0.00 82 SER A CA 6
ATOM 16396 C C . SER A 1 82 ? 156.399 11.369 -18.501 1.00 0.00 82 SER A C 6
ATOM 16397 O O . SER A 1 82 ? 156.998 11.802 -17.517 1.00 0.00 82 SER A O 6
ATOM 16405 N N . HIS A 1 83 ? 155.707 12.147 -19.327 1.00 0.00 83 HIS A N 6
ATOM 16406 C CA . HIS A 1 83 ? 155.603 13.586 -19.117 1.00 0.00 83 HIS A CA 6
ATOM 16407 C C . HIS A 1 83 ? 154.462 14.180 -19.932 1.00 0.00 83 HIS A C 6
ATOM 16408 O O . HIS A 1 83 ? 154.669 15.086 -20.740 1.00 0.00 83 HIS A O 6
ATOM 16422 N N . PHE A 1 84 ? 153.256 13.665 -19.716 1.00 0.00 84 PHE A N 6
ATOM 16423 C CA . PHE A 1 84 ? 152.090 14.097 -20.478 1.00 0.00 84 PHE A CA 6
ATOM 16424 C C . PHE A 1 84 ? 150.802 13.573 -19.857 1.00 0.00 84 PHE A C 6
ATOM 16425 O O . PHE A 1 84 ? 150.824 12.650 -19.044 1.00 0.00 84 PHE A O 6
ATOM 16442 N N . ASP A 1 85 ? 149.679 14.168 -20.246 1.00 0.00 85 ASP A N 6
ATOM 16443 C CA . ASP A 1 85 ? 148.378 13.767 -19.724 1.00 0.00 85 ASP A CA 6
ATOM 16444 C C . ASP A 1 85 ? 148.103 12.295 -20.002 1.00 0.00 85 ASP A C 6
ATOM 16445 O O . ASP A 1 85 ? 148.286 11.820 -21.122 1.00 0.00 85 ASP A O 6
ATOM 16454 N N . SER A 1 86 ? 147.662 11.577 -18.974 1.00 0.00 86 SER A N 6
ATOM 16455 C CA . SER A 1 86 ? 147.599 10.121 -19.029 1.00 0.00 86 SER A CA 6
ATOM 16456 C C . SER A 1 86 ? 146.542 9.653 -20.021 1.00 0.00 86 SER A C 6
ATOM 16457 O O . SER A 1 86 ? 145.438 10.194 -20.069 1.00 0.00 86 SER A O 6
ATOM 16465 N N . PRO A 1 87 ? 146.888 8.643 -20.813 1.00 0.00 87 PRO A N 6
ATOM 16466 C CA . PRO A 1 87 ? 145.961 8.083 -21.789 1.00 0.00 87 PRO A CA 6
ATOM 16467 C C . PRO A 1 87 ? 144.657 7.656 -21.128 1.00 0.00 87 PRO A C 6
ATOM 16468 O O . PRO A 1 87 ? 144.663 6.969 -20.106 1.00 0.00 87 PRO A O 6
ATOM 16479 N N . PHE A 1 88 ? 143.539 8.066 -21.717 1.00 0.00 88 PHE A N 6
ATOM 16480 C CA . PHE A 1 88 ? 142.224 7.704 -21.201 1.00 0.00 88 PHE A CA 6
ATOM 16481 C C . PHE A 1 88 ? 142.036 8.203 -19.774 1.00 0.00 88 PHE A C 6
ATOM 16482 O O . PHE A 1 88 ? 141.240 7.653 -19.013 1.00 0.00 88 PHE A O 6
ATOM 16499 N N . GLU A 1 89 ? 142.774 9.249 -19.416 1.00 0.00 89 GLU A N 6
ATOM 16500 C CA . GLU A 1 89 ? 142.669 9.842 -18.088 1.00 0.00 89 GLU A CA 6
ATOM 16501 C C . GLU A 1 89 ? 142.957 11.337 -18.128 1.00 0.00 89 GLU A C 6
ATOM 16502 O O . GLU A 1 89 ? 143.871 11.821 -17.460 1.00 0.00 89 GLU A O 6
ATOM 16514 N N . PHE A 1 90 ? 142.172 12.064 -18.916 1.00 0.00 90 PHE A N 6
ATOM 16515 C CA . PHE A 1 90 ? 142.480 13.454 -19.231 1.00 0.00 90 PHE A CA 6
ATOM 16516 C C . PHE A 1 90 ? 141.735 14.407 -18.305 1.00 0.00 90 PHE A C 6
ATOM 16517 O O . PHE A 1 90 ? 141.486 15.561 -18.656 1.00 0.00 90 PHE A O 6
ATOM 16534 N N . GLY A 1 91 ? 141.382 13.919 -17.121 1.00 0.00 91 GLY A N 6
ATOM 16535 C CA . GLY A 1 91 ? 140.927 14.785 -16.040 1.00 0.00 91 GLY A CA 6
ATOM 16536 C C . GLY A 1 91 ? 142.104 15.347 -15.253 1.00 0.00 91 GLY A C 6
ATOM 16537 O O . GLY A 1 91 ? 141.932 16.209 -14.391 1.00 0.00 91 GLY A O 6
ATOM 16541 N N . PHE A 1 92 ? 143.301 14.855 -15.555 1.00 0.00 92 PHE A N 6
ATOM 16542 C CA . PHE A 1 92 ? 144.520 15.380 -14.952 1.00 0.00 92 PHE A CA 6
ATOM 16543 C C . PHE A 1 92 ? 145.268 16.286 -15.922 1.00 0.00 92 PHE A C 6
ATOM 16544 O O . PHE A 1 92 ? 145.283 16.042 -17.129 1.00 0.00 92 PHE A O 6
ATOM 16561 N N . THR A 1 93 ? 145.888 17.333 -15.388 1.00 0.00 93 THR A N 6
ATOM 16562 C CA . THR A 1 93 ? 146.725 18.218 -16.189 1.00 0.00 93 THR A CA 6
ATOM 16563 C C . THR A 1 93 ? 148.171 18.190 -15.710 1.00 0.00 93 THR A C 6
ATOM 16564 O O . THR A 1 93 ? 148.463 18.535 -14.565 1.00 0.00 93 THR A O 6
ATOM 16575 N N . PHE A 1 94 ? 149.074 17.778 -16.593 1.00 0.00 94 PHE A N 6
ATOM 16576 C CA . PHE A 1 94 ? 150.490 17.689 -16.257 1.00 0.00 94 PHE A CA 6
ATOM 16577 C C . PHE A 1 94 ? 151.277 18.834 -16.882 1.00 0.00 94 PHE A C 6
ATOM 16578 O O . PHE A 1 94 ? 150.931 19.324 -17.957 1.00 0.00 94 PHE A O 6
ATOM 16595 N N . ARG A 1 95 ? 152.337 19.257 -16.202 1.00 0.00 95 ARG A N 6
ATOM 16596 C CA . ARG A 1 95 ? 153.108 20.418 -16.629 1.00 0.00 95 ARG A CA 6
ATOM 16597 C C . ARG A 1 95 ? 154.464 20.004 -17.187 1.00 0.00 95 ARG A C 6
ATOM 16598 O O . ARG A 1 95 ? 155.073 19.044 -16.716 1.00 0.00 95 ARG A O 6
ATOM 16619 N N . ASN A 1 96 ? 154.932 20.735 -18.193 1.00 0.00 96 ASN A N 6
ATOM 16620 C CA . ASN A 1 96 ? 156.211 20.436 -18.827 1.00 0.00 96 ASN A CA 6
ATOM 16621 C C . ASN A 1 96 ? 157.334 20.378 -17.801 1.00 0.00 96 ASN A C 6
ATOM 16622 O O . ASN A 1 96 ? 157.593 21.353 -17.094 1.00 0.00 96 ASN A O 6
ATOM 16633 N N . PRO A 1 97 ? 157.999 19.231 -17.723 1.00 0.00 97 PRO A N 6
ATOM 16634 C CA . PRO A 1 97 ? 159.084 19.037 -16.768 1.00 0.00 97 PRO A CA 6
ATOM 16635 C C . PRO A 1 97 ? 160.104 20.165 -16.858 1.00 0.00 97 PRO A C 6
ATOM 16636 O O . PRO A 1 97 ? 160.621 20.630 -15.841 1.00 0.00 97 PRO A O 6
ATOM 16647 N N . ASP A 1 98 ? 160.390 20.602 -18.079 1.00 0.00 98 ASP A N 6
ATOM 16648 C CA . ASP A 1 98 ? 161.403 21.625 -18.310 1.00 0.00 98 ASP A CA 6
ATOM 16649 C C . ASP A 1 98 ? 160.953 22.977 -17.770 1.00 0.00 98 ASP A C 6
ATOM 16650 O O . ASP A 1 98 ? 161.763 23.759 -17.273 1.00 0.00 98 ASP A O 6
ATOM 16659 N N . ASP A 1 99 ? 159.656 23.246 -17.871 1.00 0.00 99 ASP A N 6
ATOM 16660 C CA . ASP A 1 99 ? 159.096 24.508 -17.400 1.00 0.00 99 ASP A CA 6
ATOM 16661 C C . ASP A 1 99 ? 159.065 24.563 -15.878 1.00 0.00 99 ASP A C 6
ATOM 16662 O O . ASP A 1 99 ? 159.272 25.619 -15.281 1.00 0.00 99 ASP A O 6
ATOM 16671 N N . VAL A 1 100 ? 158.805 23.418 -15.255 1.00 0.00 100 VAL A N 6
ATOM 16672 C CA . VAL A 1 100 ? 158.837 23.313 -13.801 1.00 0.00 100 VAL A CA 6
ATOM 16673 C C . VAL A 1 100 ? 160.228 23.616 -13.258 1.00 0.00 100 VAL A C 6
ATOM 16674 O O . VAL A 1 100 ? 160.385 24.429 -12.347 1.00 0.00 100 VAL A O 6
ATOM 16687 N N . PHE A 1 101 ? 161.235 22.958 -13.822 1.00 0.00 101 PHE A N 6
ATOM 16688 C CA . PHE A 1 101 ? 162.618 23.183 -13.420 1.00 0.00 101 PHE A CA 6
ATOM 16689 C C . PHE A 1 101 ? 163.057 24.608 -13.733 1.00 0.00 101 PHE A C 6
ATOM 16690 O O . PHE A 1 101 ? 163.785 25.228 -12.957 1.00 0.00 101 PHE A O 6
ATOM 16707 N N . ARG A 1 102 ? 162.611 25.122 -14.874 1.00 0.00 102 ARG A N 6
ATOM 16708 C CA . ARG A 1 102 ? 162.882 26.505 -15.248 1.00 0.00 102 ARG A CA 6
ATOM 16709 C C . ARG A 1 102 ? 162.358 27.473 -14.195 1.00 0.00 102 ARG A C 6
ATOM 16710 O O . ARG A 1 102 ? 163.058 28.400 -13.787 1.00 0.00 102 ARG A O 6
ATOM 16731 N N . GLU A 1 103 ? 161.123 27.252 -13.757 1.00 0.00 103 GLU A N 6
ATOM 16732 C CA . GLU A 1 103 ? 160.501 28.108 -12.754 1.00 0.00 103 GLU A CA 6
ATOM 16733 C C . GLU A 1 103 ? 161.373 28.222 -11.510 1.00 0.00 103 GLU A C 6
ATOM 16734 O O . GLU A 1 103 ? 161.588 29.316 -10.989 1.00 0.00 103 GLU A O 6
ATOM 16746 N N . PHE A 1 104 ? 161.873 27.085 -11.038 1.00 0.00 104 PHE A N 6
ATOM 16747 C CA . PHE A 1 104 ? 162.530 27.018 -9.738 1.00 0.00 104 PHE A CA 6
ATOM 16748 C C . PHE A 1 104 ? 164.021 27.306 -9.859 1.00 0.00 104 PHE A C 6
ATOM 16749 O O . PHE A 1 104 ? 164.615 27.930 -8.979 1.00 0.00 104 PHE A O 6
ATOM 16766 N N . PHE A 1 105 ? 164.620 26.848 -10.952 1.00 0.00 105 PHE A N 6
ATOM 16767 C CA . PHE A 1 105 ? 166.070 26.875 -11.100 1.00 0.00 105 PHE A CA 6
ATOM 16768 C C . PHE A 1 105 ? 166.484 27.666 -12.334 1.00 0.00 105 PHE A C 6
ATOM 16769 O O . PHE A 1 105 ? 167.520 28.331 -12.339 1.00 0.00 105 PHE A O 6
ATOM 16786 N N . GLY A 1 106 ? 165.668 27.590 -13.380 1.00 0.00 106 GLY A N 6
ATOM 16787 C CA . GLY A 1 106 ? 165.924 28.333 -14.608 1.00 0.00 106 GLY A CA 6
ATOM 16788 C C . GLY A 1 106 ? 166.711 27.494 -15.607 1.00 0.00 106 GLY A C 6
ATOM 16789 O O . GLY A 1 106 ? 167.196 28.005 -16.615 1.00 0.00 106 GLY A O 6
ATOM 16793 N N . GLY A 1 107 ? 166.833 26.202 -15.319 1.00 0.00 107 GLY A N 6
ATOM 16794 C CA . GLY A 1 107 ? 167.595 25.297 -16.171 1.00 0.00 107 GLY A CA 6
ATOM 16795 C C . GLY A 1 107 ? 169.079 25.336 -15.827 1.00 0.00 107 GLY A C 6
ATOM 16796 O O . GLY A 1 107 ? 169.919 24.893 -16.610 1.00 0.00 107 GLY A O 6
ATOM 16800 N N . ARG A 1 108 ? 169.395 25.869 -14.652 1.00 0.00 108 ARG A N 6
ATOM 16801 C CA . ARG A 1 108 ? 170.777 26.154 -14.286 1.00 0.00 108 ARG A CA 6
ATOM 16802 C C . ARG A 1 108 ? 171.172 25.420 -13.011 1.00 0.00 108 ARG A C 6
ATOM 16803 O O . ARG A 1 108 ? 170.356 25.243 -12.107 1.00 0.00 108 ARG A O 6
ATOM 16824 N N . ASP A 1 109 ? 172.429 24.995 -12.944 1.00 0.00 109 ASP A N 6
ATOM 16825 C CA . ASP A 1 109 ? 172.966 24.377 -11.737 1.00 0.00 109 ASP A CA 6
ATOM 16826 C C . ASP A 1 109 ? 172.986 25.363 -10.576 1.00 0.00 109 ASP A C 6
ATOM 16827 O O . ASP A 1 109 ? 173.671 26.385 -10.629 1.00 0.00 109 ASP A O 6
ATOM 16836 N N . PRO A 1 110 ? 172.232 25.051 -9.528 1.00 0.00 110 PRO A N 6
ATOM 16837 C CA . PRO A 1 110 ? 172.068 25.963 -8.403 1.00 0.00 110 PRO A CA 6
ATOM 16838 C C . PRO A 1 110 ? 173.325 26.010 -7.544 1.00 0.00 110 PRO A C 6
ATOM 16839 O O . PRO A 1 110 ? 173.454 26.858 -6.661 1.00 0.00 110 PRO A O 6
ATOM 16850 N N . PHE A 1 111 ? 174.251 25.095 -7.809 1.00 0.00 111 PHE A N 6
ATOM 16851 C CA . PHE A 1 111 ? 175.503 25.033 -7.063 1.00 0.00 111 PHE A CA 6
ATOM 16852 C C . PHE A 1 111 ? 176.652 25.629 -7.866 1.00 0.00 111 PHE A C 6
ATOM 16853 O O . PHE A 1 111 ? 177.802 25.611 -7.428 1.00 0.00 111 PHE A O 6
ATOM 16870 N N . SER A 1 112 ? 176.334 26.157 -9.043 1.00 0.00 112 SER A N 6
ATOM 16871 C CA . SER A 1 112 ? 177.335 26.782 -9.898 1.00 0.00 112 SER A CA 6
ATOM 16872 C C . SER A 1 112 ? 177.404 28.285 -9.659 1.00 0.00 112 SER A C 6
ATOM 16873 O O . SER A 1 112 ? 176.528 28.860 -9.012 1.00 0.00 112 SER A O 6
ATOM 16881 N N . PHE A 1 113 ? 178.449 28.916 -10.183 1.00 0.00 113 PHE A N 6
ATOM 16882 C CA . PHE A 1 113 ? 178.624 30.356 -10.041 1.00 0.00 113 PHE A CA 6
ATOM 16883 C C . PHE A 1 113 ? 178.786 31.027 -11.399 1.00 0.00 113 PHE A C 6
ATOM 16884 O O . PHE A 1 113 ? 179.463 30.505 -12.284 1.00 0.00 113 PHE A O 6
ATOM 16901 N N . ASP A 1 114 ? 178.160 32.189 -11.557 1.00 0.00 114 ASP A N 6
ATOM 16902 C CA . ASP A 1 114 ? 178.208 32.919 -12.819 1.00 0.00 114 ASP A CA 6
ATOM 16903 C C . ASP A 1 114 ? 179.469 33.767 -12.917 1.00 0.00 114 ASP A C 6
ATOM 16904 O O . ASP A 1 114 ? 179.701 34.437 -13.924 1.00 0.00 114 ASP A O 6
ATOM 16913 N N . PHE A 1 115 ? 180.282 33.734 -11.867 1.00 0.00 115 PHE A N 6
ATOM 16914 C CA . PHE A 1 115 ? 181.503 34.529 -11.817 1.00 0.00 115 PHE A CA 6
ATOM 16915 C C . PHE A 1 115 ? 182.736 33.640 -11.715 1.00 0.00 115 PHE A C 6
ATOM 16916 O O . PHE A 1 115 ? 183.854 34.082 -11.977 1.00 0.00 115 PHE A O 6
ATOM 16933 N N . PHE A 1 116 ? 182.524 32.385 -11.333 1.00 0.00 116 PHE A N 6
ATOM 16934 C CA . PHE A 1 116 ? 183.626 31.461 -11.096 1.00 0.00 116 PHE A CA 6
ATOM 16935 C C . PHE A 1 116 ? 183.521 30.236 -11.996 1.00 0.00 116 PHE A C 6
ATOM 16936 O O . PHE A 1 116 ? 184.532 29.688 -12.435 1.00 0.00 116 PHE A O 6
ATOM 16953 N N . GLU A 1 117 ? 182.292 29.812 -12.268 1.00 0.00 117 GLU A N 6
ATOM 16954 C CA . GLU A 1 117 ? 182.053 28.627 -13.084 1.00 0.00 117 GLU A CA 6
ATOM 16955 C C . GLU A 1 117 ? 181.502 29.004 -14.453 1.00 0.00 117 GLU A C 6
ATOM 16956 O O . GLU A 1 117 ? 180.881 28.184 -15.130 1.00 0.00 117 GLU A O 6
ATOM 16968 N N . ASP A 1 118 ? 181.732 30.249 -14.856 1.00 0.00 118 ASP A N 6
ATOM 16969 C CA . ASP A 1 118 ? 181.199 30.758 -16.114 1.00 0.00 118 ASP A CA 6
ATOM 16970 C C . ASP A 1 118 ? 181.853 30.073 -17.307 1.00 0.00 118 ASP A C 6
ATOM 16971 O O . ASP A 1 118 ? 183.071 29.892 -17.340 1.00 0.00 118 ASP A O 6
ATOM 16980 N N . PRO A 1 119 ? 181.038 29.694 -18.285 1.00 0.00 119 PRO A N 6
ATOM 16981 C CA . PRO A 1 119 ? 181.533 28.998 -19.468 1.00 0.00 119 PRO A CA 6
ATOM 16982 C C . PRO A 1 119 ? 182.660 29.777 -20.133 1.00 0.00 119 PRO A C 6
ATOM 16983 O O . PRO A 1 119 ? 183.577 29.190 -20.710 1.00 0.00 119 PRO A O 6
ATOM 16994 N N . PHE A 1 120 ? 182.588 31.101 -20.050 1.00 0.00 120 PHE A N 6
ATOM 16995 C CA . PHE A 1 120 ? 183.482 31.966 -20.810 1.00 0.00 120 PHE A CA 6
ATOM 16996 C C . PHE A 1 120 ? 184.684 32.387 -19.974 1.00 0.00 120 PHE A C 6
ATOM 16997 O O . PHE A 1 120 ? 185.506 33.191 -20.413 1.00 0.00 120 PHE A O 6
ATOM 17014 N N . GLU A 1 121 ? 184.780 31.838 -18.768 1.00 0.00 121 GLU A N 6
ATOM 17015 C CA . GLU A 1 121 ? 185.952 32.043 -17.924 1.00 0.00 121 GLU A CA 6
ATOM 17016 C C . GLU A 1 121 ? 186.851 30.814 -17.923 1.00 0.00 121 GLU A C 6
ATOM 17017 O O . GLU A 1 121 ? 187.381 30.422 -16.883 1.00 0.00 121 GLU A O 6
ATOM 17029 N N . ASP A 1 122 ? 187.020 30.209 -19.093 1.00 0.00 122 ASP A N 6
ATOM 17030 C CA . ASP A 1 122 ? 187.832 29.004 -19.223 1.00 0.00 122 ASP A CA 6
ATOM 17031 C C . ASP A 1 122 ? 188.315 28.818 -20.656 1.00 0.00 122 ASP A C 6
ATOM 17032 O O . ASP A 1 122 ? 187.516 28.597 -21.567 1.00 0.00 122 ASP A O 6
ATOM 17041 N N . PHE A 1 123 ? 189.626 28.907 -20.849 1.00 0.00 123 PHE A N 6
ATOM 17042 C CA . PHE A 1 123 ? 190.217 28.757 -22.173 1.00 0.00 123 PHE A CA 6
ATOM 17043 C C . PHE A 1 123 ? 189.735 27.480 -22.850 1.00 0.00 123 PHE A C 6
ATOM 17044 O O . PHE A 1 123 ? 189.390 27.485 -24.032 1.00 0.00 123 PHE A O 6
ATOM 17061 N N . PHE A 1 124 ? 189.714 26.387 -22.095 1.00 0.00 124 PHE A N 6
ATOM 17062 C CA . PHE A 1 124 ? 189.396 25.078 -22.651 1.00 0.00 124 PHE A CA 6
ATOM 17063 C C . PHE A 1 124 ? 187.890 24.865 -22.734 1.00 0.00 124 PHE A C 6
ATOM 17064 O O . PHE A 1 124 ? 187.410 24.067 -23.539 1.00 0.00 124 PHE A O 6
ATOM 17081 N N . GLY A 1 125 ? 187.149 25.584 -21.898 1.00 0.00 125 GLY A N 6
ATOM 17082 C CA . GLY A 1 125 ? 185.692 25.524 -21.920 1.00 0.00 125 GLY A CA 6
ATOM 17083 C C . GLY A 1 125 ? 185.184 24.247 -21.263 1.00 0.00 125 GLY A C 6
ATOM 17084 O O . GLY A 1 125 ? 184.534 23.423 -21.906 1.00 0.00 125 GLY A O 6
ATOM 17088 N N . ASN A 1 126 ? 185.484 24.089 -19.978 1.00 0.00 126 ASN A N 6
ATOM 17089 C CA . ASN A 1 126 ? 185.082 22.899 -19.238 1.00 0.00 126 ASN A CA 6
ATOM 17090 C C . ASN A 1 126 ? 183.767 23.125 -18.503 1.00 0.00 126 ASN A C 6
ATOM 17091 O O . ASN A 1 126 ? 183.425 22.386 -17.581 1.00 0.00 126 ASN A O 6
ATOM 17102 N N . ARG A 1 127 ? 183.032 24.152 -18.918 1.00 0.00 127 ARG A N 6
ATOM 17103 C CA . ARG A 1 127 ? 181.735 24.455 -18.325 1.00 0.00 127 ARG A CA 6
ATOM 17104 C C . ARG A 1 127 ? 180.681 24.696 -19.398 1.00 0.00 127 ARG A C 6
ATOM 17105 O O . ARG A 1 127 ? 179.697 25.398 -19.169 1.00 0.00 127 ARG A O 6
ATOM 17126 N N . ARG A 1 128 ? 180.894 24.109 -20.571 1.00 0.00 128 ARG A N 6
ATOM 17127 C CA . ARG A 1 128 ? 179.983 24.291 -21.695 1.00 0.00 128 ARG A CA 6
ATOM 17128 C C . ARG A 1 128 ? 178.940 23.183 -21.744 1.00 0.00 128 ARG A C 6
ATOM 17129 O O . ARG A 1 128 ? 177.866 23.353 -22.321 1.00 0.00 128 ARG A O 6
ATOM 17150 N N . GLY A 1 129 ? 179.262 22.047 -21.134 1.00 0.00 129 GLY A N 6
ATOM 17151 C CA . GLY A 1 129 ? 178.359 20.902 -21.122 1.00 0.00 129 GLY A CA 6
ATOM 17152 C C . GLY A 1 129 ? 178.453 20.113 -22.422 1.00 0.00 129 GLY A C 6
ATOM 17153 O O . GLY A 1 129 ? 179.471 19.481 -22.703 1.00 0.00 129 GLY A O 6
ATOM 17157 N N . PRO A 1 130 ? 177.385 20.153 -23.211 1.00 0.00 130 PRO A N 6
ATOM 17158 C CA . PRO A 1 130 ? 177.332 19.415 -24.467 1.00 0.00 130 PRO A CA 6
ATOM 17159 C C . PRO A 1 130 ? 178.076 20.153 -25.571 1.00 0.00 130 PRO A C 6
ATOM 17160 O O . PRO A 1 130 ? 177.536 21.132 -26.084 1.00 0.00 130 PRO A O 6
ATOM 17171 N N . ARG A 1 131 ? 179.146 19.451 -26.252 1.00 0.00 131 ARG A N 6
ATOM 17172 C CA . ARG A 1 131 ? 179.435 20.040 -27.555 1.00 0.00 131 ARG A CA 6
ATOM 17173 C C . ARG A 1 131 ? 179.765 21.521 -27.427 1.00 0.00 131 ARG A C 6
ATOM 17174 O O . ARG A 1 131 ? 179.018 22.377 -27.902 1.00 0.00 131 ARG A O 6
ATOM 17195 N N . GLY A 1 132 ? 180.889 21.818 -26.783 1.00 0.00 132 GLY A N 6
ATOM 17196 C CA . GLY A 1 132 ? 181.326 23.198 -26.601 1.00 0.00 132 GLY A CA 6
ATOM 17197 C C . GLY A 1 132 ? 182.540 23.274 -25.685 1.00 0.00 132 GLY A C 6
ATOM 17198 O O . GLY A 1 132 ? 183.033 22.253 -25.205 1.00 0.00 132 GLY A O 6
ATOM 17202 N N . GLY A 1 133 ? 183.020 24.490 -25.447 1.00 0.00 133 GLY A N 6
ATOM 17203 C CA . GLY A 1 133 ? 184.190 24.700 -24.603 1.00 0.00 133 GLY A CA 6
ATOM 17204 C C . GLY A 1 133 ? 185.422 25.024 -25.440 1.00 0.00 133 GLY A C 6
ATOM 17205 O O . GLY A 1 133 ? 185.779 24.276 -26.350 1.00 0.00 133 GLY A O 6
ATOM 17209 N N . MET A 1 134 ? 186.067 26.142 -25.125 1.00 0.00 134 MET A N 6
ATOM 17210 C CA . MET A 1 134 ? 187.218 26.604 -25.893 1.00 0.00 134 MET A CA 6
ATOM 17211 C C . MET A 1 134 ? 188.415 25.683 -25.700 1.00 0.00 134 MET A C 6
ATOM 17212 O O . MET A 1 134 ? 189.054 25.692 -24.648 1.00 0.00 134 MET A O 6
ATOM 17226 N N . GLY A 1 135 ? 188.715 24.889 -26.723 1.00 0.00 135 GLY A N 6
ATOM 17227 C CA . GLY A 1 135 ? 189.812 23.931 -26.652 1.00 0.00 135 GLY A CA 6
ATOM 17228 C C . GLY A 1 135 ? 189.310 22.546 -26.265 1.00 0.00 135 GLY A C 6
ATOM 17229 O O . GLY A 1 135 ? 190.063 21.572 -26.292 1.00 0.00 135 GLY A O 6
ATOM 17233 N N . ASN A 1 136 ? 188.033 22.464 -25.906 1.00 0.00 136 ASN A N 6
ATOM 17234 C CA . ASN A 1 136 ? 187.438 21.204 -25.476 1.00 0.00 136 ASN A CA 6
ATOM 17235 C C . ASN A 1 136 ? 186.721 20.512 -26.628 1.00 0.00 136 ASN A C 6
ATOM 17236 O O . ASN A 1 136 ? 186.963 19.337 -26.905 1.00 0.00 136 ASN A O 6
ATOM 17247 N N . PHE A 1 137 ? 185.837 21.247 -27.296 1.00 0.00 137 PHE A N 6
ATOM 17248 C CA . PHE A 1 137 ? 185.180 20.749 -28.498 1.00 0.00 137 PHE A CA 6
ATOM 17249 C C . PHE A 1 137 ? 186.145 20.705 -29.676 1.00 0.00 137 PHE A C 6
ATOM 17250 O O . PHE A 1 137 ? 186.733 21.721 -30.047 1.00 0.00 137 PHE A O 6
ATOM 17267 N N . LYS A 1 138 ? 186.304 19.523 -30.261 1.00 0.00 138 LYS A N 6
ATOM 17268 C CA . LYS A 1 138 ? 187.348 19.293 -31.251 1.00 0.00 138 LYS A CA 6
ATOM 17269 C C . LYS A 1 138 ? 186.799 19.402 -32.668 1.00 0.00 138 LYS A C 6
ATOM 17270 O O . LYS A 1 138 ? 187.192 20.286 -33.430 1.00 0.00 138 LYS A O 6
ATOM 17289 N N . SER A 1 139 ? 185.888 18.501 -33.015 1.00 0.00 139 SER A N 6
ATOM 17290 C CA . SER A 1 139 ? 185.414 18.379 -34.388 1.00 0.00 139 SER A CA 6
ATOM 17291 C C . SER A 1 139 ? 184.094 17.623 -34.452 1.00 0.00 139 SER A C 6
ATOM 17292 O O . SER A 1 139 ? 183.787 16.815 -33.575 1.00 0.00 139 SER A O 6
ATOM 17300 N N . ILE A 1 140 ? 183.314 17.890 -35.494 1.00 0.00 140 ILE A N 6
ATOM 17301 C CA . ILE A 1 140 ? 182.049 17.195 -35.703 1.00 0.00 140 ILE A CA 6
ATOM 17302 C C . ILE A 1 140 ? 181.784 16.968 -37.185 1.00 0.00 140 ILE A C 6
ATOM 17303 O O . ILE A 1 140 ? 182.065 17.832 -38.016 1.00 0.00 140 ILE A O 6
ATOM 17319 N N . SER A 1 141 ? 181.240 15.801 -37.511 1.00 0.00 141 SER A N 6
ATOM 17320 C CA . SER A 1 141 ? 180.927 15.461 -38.895 1.00 0.00 141 SER A CA 6
ATOM 17321 C C . SER A 1 141 ? 179.621 14.682 -38.988 1.00 0.00 141 SER A C 6
ATOM 17322 O O . SER A 1 141 ? 179.445 13.663 -38.319 1.00 0.00 141 SER A O 6
ATOM 17330 N N . THR A 1 142 ? 178.706 15.167 -39.821 1.00 0.00 142 THR A N 6
ATOM 17331 C CA . THR A 1 142 ? 177.409 14.525 -39.992 1.00 0.00 142 THR A CA 6
ATOM 17332 C C . THR A 1 142 ? 177.246 13.983 -41.408 1.00 0.00 142 THR A C 6
ATOM 17333 O O . THR A 1 142 ? 177.529 14.677 -42.385 1.00 0.00 142 THR A O 6
ATOM 17344 N N . SER A 1 143 ? 176.787 12.740 -41.511 1.00 0.00 143 SER A N 6
ATOM 17345 C CA . SER A 1 143 ? 176.581 12.105 -42.807 1.00 0.00 143 SER A CA 6
ATOM 17346 C C . SER A 1 143 ? 175.341 11.221 -42.795 1.00 0.00 143 SER A C 6
ATOM 17347 O O . SER A 1 143 ? 175.174 10.381 -41.911 1.00 0.00 143 SER A O 6
ATOM 17355 N N . THR A 1 144 ? 174.472 11.416 -43.782 1.00 0.00 144 THR A N 6
ATOM 17356 C CA . THR A 1 144 ? 173.229 10.658 -43.870 1.00 0.00 144 THR A CA 6
ATOM 17357 C C . THR A 1 144 ? 173.185 9.820 -45.141 1.00 0.00 144 THR A C 6
ATOM 17358 O O . THR A 1 144 ? 173.876 10.115 -46.115 1.00 0.00 144 THR A O 6
ATOM 17369 N N . LYS A 1 145 ? 172.367 8.773 -45.124 1.00 0.00 145 LYS A N 6
ATOM 17370 C CA . LYS A 1 145 ? 172.191 7.919 -46.293 1.00 0.00 145 LYS A CA 6
ATOM 17371 C C . LYS A 1 145 ? 170.910 7.102 -46.191 1.00 0.00 145 LYS A C 6
ATOM 17372 O O . LYS A 1 145 ? 170.344 6.950 -45.108 1.00 0.00 145 LYS A O 6
ATOM 17391 N N . MET A 1 146 ? 170.457 6.576 -47.323 1.00 0.00 146 MET A N 6
ATOM 17392 C CA . MET A 1 146 ? 169.261 5.743 -47.357 1.00 0.00 146 MET A CA 6
ATOM 17393 C C . MET A 1 146 ? 169.621 4.269 -47.478 1.00 0.00 146 MET A C 6
ATOM 17394 O O . MET A 1 146 ? 170.351 3.869 -48.385 1.00 0.00 146 MET A O 6
ATOM 17408 N N . VAL A 1 147 ? 169.103 3.461 -46.558 1.00 0.00 147 VAL A N 6
ATOM 17409 C CA . VAL A 1 147 ? 169.376 2.029 -46.554 1.00 0.00 147 VAL A CA 6
ATOM 17410 C C . VAL A 1 147 ? 168.086 1.223 -46.474 1.00 0.00 147 VAL A C 6
ATOM 17411 O O . VAL A 1 147 ? 167.440 1.169 -45.428 1.00 0.00 147 VAL A O 6
ATOM 17424 N N . ASN A 1 148 ? 167.716 0.596 -47.586 1.00 0.00 148 ASN A N 6
ATOM 17425 C CA . ASN A 1 148 ? 166.518 -0.233 -47.635 1.00 0.00 148 ASN A CA 6
ATOM 17426 C C . ASN A 1 148 ? 165.276 0.571 -47.270 1.00 0.00 148 ASN A C 6
ATOM 17427 O O . ASN A 1 148 ? 164.358 0.057 -46.631 1.00 0.00 148 ASN A O 6
ATOM 17438 N N . GLY A 1 149 ? 165.253 1.834 -47.680 1.00 0.00 149 GLY A N 6
ATOM 17439 C CA . GLY A 1 149 ? 164.089 2.687 -47.473 1.00 0.00 149 GLY A CA 6
ATOM 17440 C C . GLY A 1 149 ? 164.192 3.450 -46.159 1.00 0.00 149 GLY A C 6
ATOM 17441 O O . GLY A 1 149 ? 163.402 4.355 -45.893 1.00 0.00 149 GLY A O 6
ATOM 17445 N N . ARG A 1 150 ? 165.170 3.079 -45.340 1.00 0.00 150 ARG A N 6
ATOM 17446 C CA . ARG A 1 150 ? 165.331 3.675 -44.019 1.00 0.00 150 ARG A CA 6
ATOM 17447 C C . ARG A 1 150 ? 166.331 4.823 -44.052 1.00 0.00 150 ARG A C 6
ATOM 17448 O O . ARG A 1 150 ? 167.317 4.780 -44.787 1.00 0.00 150 ARG A O 6
ATOM 17469 N N . LYS A 1 151 ? 166.071 5.852 -43.251 1.00 0.00 151 LYS A N 6
ATOM 17470 C CA . LYS A 1 151 ? 166.959 7.005 -43.171 1.00 0.00 151 LYS A CA 6
ATOM 17471 C C . LYS A 1 151 ? 168.022 6.808 -42.097 1.00 0.00 151 LYS A C 6
ATOM 17472 O O . LYS A 1 151 ? 167.715 6.770 -40.906 1.00 0.00 151 LYS A O 6
ATOM 17491 N N . ILE A 1 152 ? 169.273 6.681 -42.526 1.00 0.00 152 ILE A N 6
ATOM 17492 C CA . ILE A 1 152 ? 170.381 6.468 -41.604 1.00 0.00 152 ILE A CA 6
ATOM 17493 C C . ILE A 1 152 ? 171.170 7.752 -41.385 1.00 0.00 152 ILE A C 6
ATOM 17494 O O . ILE A 1 152 ? 171.653 8.366 -42.337 1.00 0.00 152 ILE A O 6
ATOM 17510 N N . THR A 1 153 ? 171.300 8.154 -40.125 1.00 0.00 153 THR A N 6
ATOM 17511 C CA . THR A 1 153 ? 172.049 9.355 -39.776 1.00 0.00 153 THR A CA 6
ATOM 17512 C C . THR A 1 153 ? 173.262 9.019 -38.919 1.00 0.00 153 THR A C 6
ATOM 17513 O O . THR A 1 153 ? 173.142 8.351 -37.892 1.00 0.00 153 THR A O 6
ATOM 17524 N N . THR A 1 154 ? 174.430 9.486 -39.348 1.00 0.00 154 THR A N 6
ATOM 17525 C CA . THR A 1 154 ? 175.654 9.312 -38.575 1.00 0.00 154 THR A CA 6
ATOM 17526 C C . THR A 1 154 ? 176.150 10.641 -38.022 1.00 0.00 154 THR A C 6
ATOM 17527 O O . THR A 1 154 ? 176.441 11.570 -38.778 1.00 0.00 154 THR A O 6
ATOM 17538 N N . LYS A 1 155 ? 176.244 10.729 -36.699 1.00 0.00 155 LYS A N 6
ATOM 17539 C CA . LYS A 1 155 ? 176.741 11.933 -36.045 1.00 0.00 155 LYS A CA 6
ATOM 17540 C C . LYS A 1 155 ? 178.057 11.666 -35.325 1.00 0.00 155 LYS A C 6
ATOM 17541 O O . LYS A 1 155 ? 178.073 11.095 -34.234 1.00 0.00 155 LYS A O 6
ATOM 17560 N N . ARG A 1 156 ? 179.158 12.082 -35.940 1.00 0.00 156 ARG A N 6
ATOM 17561 C CA . ARG A 1 156 ? 180.482 11.868 -35.370 1.00 0.00 156 ARG A CA 6
ATOM 17562 C C . ARG A 1 156 ? 180.944 13.085 -34.579 1.00 0.00 156 ARG A C 6
ATOM 17563 O O . ARG A 1 156 ? 181.207 14.143 -35.148 1.00 0.00 156 A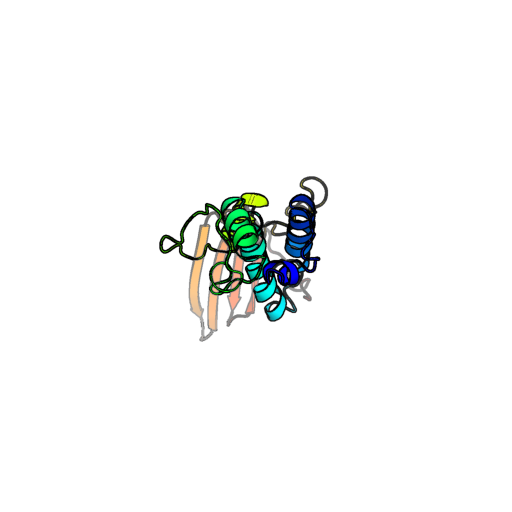RG A O 6
ATOM 17584 N N . ILE A 1 157 ? 181.042 12.926 -33.263 1.00 0.00 157 ILE A N 6
ATOM 17585 C CA . ILE A 1 157 ? 181.392 14.035 -32.382 1.00 0.00 157 ILE A CA 6
ATOM 17586 C C . ILE A 1 157 ? 182.669 13.738 -31.605 1.00 0.00 157 ILE A C 6
ATOM 17587 O O . ILE A 1 157 ? 182.758 12.732 -30.901 1.00 0.00 157 ILE A O 6
ATOM 17603 N N . VAL A 1 158 ? 183.655 14.618 -31.738 1.00 0.00 158 VAL A N 6
ATOM 17604 C CA . VAL A 1 158 ? 184.887 14.512 -30.966 1.00 0.00 158 VAL A CA 6
ATOM 17605 C C . VAL A 1 158 ? 185.024 15.668 -29.984 1.00 0.00 158 VAL A C 6
ATOM 17606 O O . VAL A 1 158 ? 185.045 16.833 -30.382 1.00 0.00 158 VAL A O 6
ATOM 17619 N N . GLU A 1 159 ? 185.120 15.340 -28.702 1.00 0.00 159 GLU A N 6
ATOM 17620 C CA . GLU A 1 159 ? 185.116 16.349 -27.649 1.00 0.00 159 GLU A CA 6
ATOM 17621 C C . GLU A 1 159 ? 185.842 15.853 -26.406 1.00 0.00 159 GLU A C 6
ATOM 17622 O O . GLU A 1 159 ? 185.635 14.722 -25.965 1.00 0.00 159 GLU A O 6
ATOM 17634 N N . ASN A 1 160 ? 186.693 16.703 -25.844 1.00 0.00 160 ASN A N 6
ATOM 17635 C CA . ASN A 1 160 ? 187.453 16.351 -24.651 1.00 0.00 160 ASN A CA 6
ATOM 17636 C C . ASN A 1 160 ? 188.368 15.162 -24.911 1.00 0.00 160 ASN A C 6
ATOM 17637 O O . ASN A 1 160 ? 188.716 14.421 -23.991 1.00 0.00 160 ASN A O 6
ATOM 17648 N N . GLY A 1 161 ? 188.756 14.985 -26.169 1.00 0.00 161 GLY A N 6
ATOM 17649 C CA . GLY A 1 161 ? 189.671 13.914 -26.545 1.00 0.00 161 GLY A CA 6
ATOM 17650 C C . GLY A 1 161 ? 188.923 12.607 -26.776 1.00 0.00 161 GLY A C 6
ATOM 17651 O O . GLY A 1 161 ? 189.524 11.589 -27.123 1.00 0.00 161 GLY A O 6
ATOM 17655 N N . GLN A 1 162 ? 187.609 12.641 -26.582 1.00 0.00 162 GLN A N 6
ATOM 17656 C CA . GLN A 1 162 ? 186.782 11.449 -26.727 1.00 0.00 162 GLN A CA 6
ATOM 17657 C C . GLN A 1 162 ? 186.027 11.459 -28.050 1.00 0.00 162 GLN A C 6
ATOM 17658 O O . GLN A 1 162 ? 185.617 12.515 -28.533 1.00 0.00 162 GLN A O 6
ATOM 17672 N N . GLU A 1 163 ? 185.847 10.279 -28.632 1.00 0.00 163 GLU A N 6
ATOM 17673 C CA . GLU A 1 163 ? 185.147 10.151 -29.905 1.00 0.00 163 GLU A CA 6
ATOM 17674 C C . GLU A 1 163 ? 183.897 9.292 -29.762 1.00 0.00 163 GLU A C 6
ATOM 17675 O O . GLU A 1 163 ? 183.979 8.112 -29.421 1.00 0.00 163 GLU A O 6
ATOM 17687 N N . ARG A 1 164 ? 182.741 9.890 -30.027 1.00 0.00 164 ARG A N 6
ATOM 17688 C CA . ARG A 1 164 ? 181.470 9.184 -29.917 1.00 0.00 164 ARG A CA 6
ATOM 17689 C C . ARG A 1 164 ? 180.605 9.412 -31.150 1.00 0.00 164 ARG A C 6
ATOM 17690 O O . ARG A 1 164 ? 180.336 10.551 -31.530 1.00 0.00 164 ARG A O 6
ATOM 17711 N N . VAL A 1 165 ? 180.172 8.320 -31.773 1.00 0.00 165 VAL A N 6
ATOM 17712 C CA . VAL A 1 165 ? 179.303 8.398 -32.941 1.00 0.00 165 VAL A CA 6
ATOM 17713 C C . VAL A 1 165 ? 177.885 7.957 -32.604 1.00 0.00 165 VAL A C 6
ATOM 17714 O O . VAL A 1 165 ? 177.683 6.943 -31.934 1.00 0.00 165 VAL A O 6
ATOM 17727 N N . GLU A 1 166 ? 176.906 8.722 -33.073 1.00 0.00 166 GLU A N 6
ATOM 17728 C CA . GLU A 1 166 ? 175.503 8.369 -32.888 1.00 0.00 166 GLU A CA 6
ATOM 17729 C C . GLU A 1 166 ? 174.910 7.784 -34.163 1.00 0.00 166 GLU A C 6
ATOM 17730 O O . GLU A 1 166 ? 174.915 8.425 -35.213 1.00 0.00 166 GLU A O 6
ATOM 17742 N N . VAL A 1 167 ? 174.401 6.560 -34.064 1.00 0.00 167 VAL A N 6
ATOM 17743 C CA . VAL A 1 167 ? 173.744 5.910 -35.192 1.00 0.00 167 VAL A CA 6
ATOM 17744 C C . VAL A 1 167 ? 172.229 5.942 -35.038 1.00 0.00 167 VAL A C 6
ATOM 17745 O O . VAL A 1 167 ? 171.669 5.280 -34.163 1.00 0.00 167 VAL A O 6
ATOM 17758 N N . GLU A 1 168 ? 171.568 6.713 -35.894 1.00 0.00 168 GLU A N 6
ATOM 17759 C CA . GLU A 1 168 ? 170.124 6.896 -35.804 1.00 0.00 168 GLU A CA 6
ATOM 17760 C C . GLU A 1 168 ? 169.419 6.330 -37.030 1.00 0.00 168 GLU A C 6
ATOM 17761 O O . GLU A 1 168 ? 169.934 6.411 -38.146 1.00 0.00 168 GLU A O 6
ATOM 17773 N N . GLU A 1 169 ? 168.240 5.758 -36.816 1.00 0.00 169 GLU A N 6
ATOM 17774 C CA . GLU A 1 169 ? 167.428 5.243 -37.913 1.00 0.00 169 GLU A CA 6
ATOM 17775 C C . GLU A 1 169 ? 166.029 5.846 -37.892 1.00 0.00 169 GLU A C 6
ATOM 17776 O O . GLU A 1 169 ? 165.256 5.612 -36.963 1.00 0.00 169 GLU A O 6
ATOM 17788 N N . ASP A 1 170 ? 165.709 6.622 -38.922 1.00 0.00 170 ASP A N 6
ATOM 17789 C CA . ASP A 1 170 ? 164.420 7.299 -39.000 1.00 0.00 170 ASP A CA 6
ATOM 17790 C C . ASP A 1 170 ? 164.177 8.165 -37.772 1.00 0.00 170 ASP A C 6
ATOM 17791 O O . ASP A 1 170 ? 163.044 8.302 -37.311 1.00 0.00 170 ASP A O 6
ATOM 17800 N N . GLY A 1 171 ? 165.249 8.748 -37.244 1.00 0.00 171 GLY A N 6
ATOM 17801 C CA . GLY A 1 171 ? 165.138 9.698 -36.144 1.00 0.00 171 GLY A CA 6
ATOM 17802 C C . GLY A 1 171 ? 165.297 9.004 -34.798 1.00 0.00 171 GLY A C 6
ATOM 17803 O O . GLY A 1 171 ? 165.342 9.654 -33.753 1.00 0.00 171 GLY A O 6
ATOM 17807 N N . GLN A 1 172 ? 165.382 7.678 -34.828 1.00 0.00 172 GLN A N 6
ATOM 17808 C CA . GLN A 1 172 ? 165.490 6.888 -33.607 1.00 0.00 172 GLN A CA 6
ATOM 17809 C C . GLN A 1 172 ? 166.916 6.397 -33.393 1.00 0.00 172 GLN A C 6
ATOM 17810 O O . GLN A 1 172 ? 167.443 5.624 -34.193 1.00 0.00 172 GLN A O 6
ATOM 17824 N N . LEU A 1 173 ? 167.536 6.851 -32.309 1.00 0.00 173 LEU A N 6
ATOM 17825 C CA . LEU A 1 173 ? 168.875 6.399 -31.947 1.00 0.00 173 LEU A CA 6
ATOM 17826 C C . LEU A 1 173 ? 168.899 4.898 -31.688 1.00 0.00 173 LEU A C 6
ATOM 17827 O O . LEU A 1 173 ? 168.160 4.393 -30.843 1.00 0.00 173 LEU A O 6
ATOM 17843 N N . LYS A 1 174 ? 169.752 4.191 -32.420 1.00 0.00 174 LYS A N 6
ATOM 17844 C CA . LYS A 1 174 ? 169.793 2.735 -32.357 1.00 0.00 174 LYS A CA 6
ATOM 17845 C C . LYS A 1 174 ? 171.022 2.250 -31.598 1.00 0.00 174 LYS A C 6
ATOM 17846 O O . LYS A 1 174 ? 170.938 1.328 -30.787 1.00 0.00 174 LYS A O 6
ATOM 17865 N N . SER A 1 175 ? 172.162 2.877 -31.866 1.00 0.00 175 SER A N 6
ATOM 17866 C CA . SER A 1 175 ? 173.439 2.397 -31.352 1.00 0.00 175 SER A CA 6
ATOM 17867 C C . SER A 1 175 ? 174.457 3.527 -31.267 1.00 0.00 175 SER A C 6
ATOM 17868 O O . SER A 1 175 ? 174.426 4.465 -32.065 1.00 0.00 175 SER A O 6
ATOM 17876 N N . LEU A 1 176 ? 175.360 3.432 -30.297 1.00 0.00 176 LEU A N 6
ATOM 17877 C CA . LEU A 1 176 ? 176.472 4.370 -30.190 1.00 0.00 176 LEU A CA 6
ATOM 17878 C C . LEU A 1 176 ? 177.803 3.677 -30.449 1.00 0.00 176 LEU A C 6
ATOM 17879 O O . LEU A 1 176 ? 177.937 2.470 -30.246 1.00 0.00 176 LEU A O 6
ATOM 17895 N N . THR A 1 177 ? 178.788 4.449 -30.898 1.00 0.00 177 THR A N 6
ATOM 17896 C CA . THR A 1 177 ? 180.160 3.964 -30.987 1.00 0.00 177 THR A CA 6
ATOM 17897 C C . THR A 1 177 ? 181.115 4.873 -30.224 1.00 0.00 177 THR A C 6
ATOM 17898 O O . THR A 1 177 ? 181.363 6.009 -30.628 1.00 0.00 177 THR A O 6
ATOM 17909 N N . ILE A 1 178 ? 181.651 4.366 -29.119 1.00 0.00 178 ILE A N 6
ATOM 17910 C CA . ILE A 1 178 ? 182.488 5.168 -28.235 1.00 0.00 178 ILE A CA 6
ATOM 17911 C C . ILE A 1 178 ? 183.928 4.671 -28.240 1.00 0.00 178 ILE A C 6
ATOM 17912 O O . ILE A 1 178 ? 184.230 3.612 -27.688 1.00 0.00 178 ILE A O 6
ATOM 17928 N N . ASN A 1 179 ? 184.813 5.439 -28.866 1.00 0.00 179 ASN A N 6
ATOM 17929 C CA . ASN A 1 179 ? 186.222 5.076 -28.945 1.00 0.00 179 ASN A CA 6
ATOM 17930 C C . ASN A 1 179 ? 186.401 3.685 -29.542 1.00 0.00 179 ASN A C 6
ATOM 17931 O O . ASN A 1 179 ? 187.277 2.928 -29.125 1.00 0.00 179 ASN A O 6
ATOM 17942 N N . GLY A 1 180 ? 185.565 3.356 -30.520 1.00 0.00 180 GLY A N 6
ATOM 17943 C CA . GLY A 1 180 ? 185.691 2.096 -31.244 1.00 0.00 180 GLY A CA 6
ATOM 17944 C C . GLY A 1 180 ? 184.766 1.034 -30.665 1.00 0.00 180 GLY A C 6
ATOM 17945 O O . GLY A 1 180 ? 184.472 0.032 -31.318 1.00 0.00 180 GLY A O 6
ATOM 17949 N N . LYS A 1 181 ? 184.309 1.259 -29.438 1.00 0.00 181 LYS A N 6
ATOM 17950 C CA . LYS A 1 181 ? 183.495 0.277 -28.732 1.00 0.00 181 LYS A CA 6
ATOM 17951 C C . LYS A 1 181 ? 182.012 0.607 -28.844 1.00 0.00 181 LYS A C 6
ATOM 17952 O O . LYS A 1 181 ? 181.565 1.662 -28.389 1.00 0.00 181 LYS A O 6
ATOM 17971 N N . GLU A 1 182 ? 181.253 -0.298 -29.450 1.00 0.00 182 GLU A N 6
ATOM 17972 C CA . GLU A 1 182 ? 179.819 -0.102 -29.626 1.00 0.00 182 GLU A CA 6
ATOM 17973 C C . GLU A 1 182 ? 179.087 -0.165 -28.292 1.00 0.00 182 GLU A C 6
ATOM 17974 O O . GLU A 1 182 ? 179.366 -1.027 -27.459 1.00 0.00 182 GLU A O 6
ATOM 17986 N N . GLN A 1 183 ? 178.148 0.755 -28.095 1.00 0.00 183 GLN A N 6
ATOM 17987 C CA . GLN A 1 183 ? 177.392 0.823 -26.849 1.00 0.00 183 GLN A CA 6
ATOM 17988 C C . GLN A 1 183 ? 175.894 0.715 -27.108 1.00 0.00 183 GLN A C 6
ATOM 17989 O O . GLN A 1 183 ? 175.330 1.493 -27.876 1.00 0.00 183 GLN A O 6
ATOM 18003 N N . LEU A 1 184 ? 175.257 -0.255 -26.461 1.00 0.00 184 LEU A N 6
ATOM 18004 C CA . LEU A 1 184 ? 173.810 -0.415 -26.555 1.00 0.00 184 LEU A CA 6
ATOM 18005 C C . LEU A 1 184 ? 173.083 0.704 -25.821 1.00 0.00 184 LEU A C 6
ATOM 18006 O O . LEU A 1 184 ? 173.385 1.000 -24.664 1.00 0.00 184 LEU A O 6
ATOM 18022 N N . LEU A 1 185 ? 172.123 1.324 -26.500 1.00 0.00 185 LEU A N 6
ATOM 18023 C CA . LEU A 1 185 ? 171.348 2.410 -25.911 1.00 0.00 185 LEU A CA 6
ATOM 18024 C C . LEU A 1 185 ? 170.500 1.914 -24.748 1.00 0.00 185 LEU A C 6
ATOM 18025 O O . LEU A 1 185 ? 170.474 2.526 -23.681 1.00 0.00 185 LEU A O 6
ATOM 18041 N N . ARG A 1 186 ? 169.807 0.801 -24.960 1.00 0.00 186 ARG A N 6
ATOM 18042 C CA . ARG A 1 186 ? 168.971 0.209 -23.923 1.00 0.00 186 ARG A CA 6
ATOM 18043 C C . ARG A 1 186 ? 169.820 -0.404 -22.816 1.00 0.00 186 ARG A C 6
ATOM 18044 O O . ARG A 1 186 ? 170.812 -1.082 -23.084 1.00 0.00 186 ARG A O 6
ATOM 18065 N N . LEU A 1 187 ? 169.425 -0.161 -21.571 1.00 0.00 187 LEU A N 6
ATOM 18066 C CA . LEU A 1 187 ? 170.116 -0.732 -20.422 1.00 0.00 187 LEU A CA 6
ATOM 18067 C C . LEU A 1 187 ? 169.457 -2.029 -19.971 1.00 0.00 187 LEU A C 6
ATOM 18068 O O . LEU A 1 187 ? 168.339 -2.024 -19.458 1.00 0.00 187 LEU A O 6
ATOM 18084 N N . ASP A 1 188 ? 170.158 -3.142 -20.166 1.00 0.00 188 ASP A N 6
ATOM 18085 C CA . ASP A 1 188 ? 169.650 -4.448 -19.764 1.00 0.00 188 ASP A CA 6
ATOM 18086 C C . ASP A 1 188 ? 170.291 -4.911 -18.461 1.00 0.00 188 ASP A C 6
ATOM 18087 O O . ASP A 1 188 ? 170.079 -6.041 -18.022 1.00 0.00 188 ASP A O 6
ATOM 18096 N N . ASN A 1 189 ? 171.074 -4.031 -17.847 1.00 0.00 189 ASN A N 6
ATOM 18097 C CA . ASN A 1 189 ? 171.766 -4.356 -16.606 1.00 0.00 189 ASN A CA 6
ATOM 18098 C C . ASN A 1 189 ? 171.087 -3.704 -15.409 1.00 0.00 189 ASN A C 6
ATOM 18099 O O . ASN A 1 189 ? 170.576 -2.588 -15.506 1.00 0.00 189 ASN A O 6
ATOM 18110 N N . LYS A 1 190 ? 171.084 -4.406 -14.282 1.00 0.00 190 LYS A N 6
ATOM 18111 C CA . LYS A 1 190 ? 170.476 -3.891 -13.060 1.00 0.00 190 LYS A CA 6
ATOM 18112 C C . LYS A 1 190 ? 171.505 -3.764 -11.944 1.00 0.00 190 LYS A C 6
ATOM 18113 O O . LYS A 1 190 ? 172.246 -2.821 -11.915 1.00 0.00 190 LYS A O 6
ATOM 18133 N N . GLY A 1 1 ? 150.201 0.075 -0.120 1.00 0.00 1 GLY A N 7
ATOM 18134 C CA . GLY A 1 1 ? 149.722 1.447 -0.231 1.00 0.00 1 GLY A CA 7
ATOM 18135 C C . GLY A 1 1 ? 150.882 2.432 -0.309 1.00 0.00 1 GLY A C 7
ATOM 18136 O O . GLY A 1 1 ? 151.317 2.975 0.707 1.00 0.00 1 GLY A O 7
ATOM 18142 N N . MET A 1 2 ? 151.379 2.658 -1.520 1.00 0.00 2 MET A N 7
ATOM 18143 C CA . MET A 1 2 ? 152.473 3.597 -1.736 1.00 0.00 2 MET A CA 7
ATOM 18144 C C . MET A 1 2 ? 152.459 4.141 -3.158 1.00 0.00 2 MET A C 7
ATOM 18145 O O . MET A 1 2 ? 152.387 3.380 -4.123 1.00 0.00 2 MET A O 7
ATOM 18159 N N . VAL A 1 3 ? 152.528 5.462 -3.282 1.00 0.00 3 VAL A N 7
ATOM 18160 C CA . VAL A 1 3 ? 152.564 6.109 -4.588 1.00 0.00 3 VAL A CA 7
ATOM 18161 C C . VAL A 1 3 ? 153.909 5.895 -5.271 1.00 0.00 3 VAL A C 7
ATOM 18162 O O . VAL A 1 3 ? 154.958 6.214 -4.712 1.00 0.00 3 VAL A O 7
ATOM 18175 N N . ASP A 1 4 ? 153.871 5.354 -6.484 1.00 0.00 4 ASP A N 7
ATOM 18176 C CA . ASP A 1 4 ? 155.088 4.970 -7.190 1.00 0.00 4 ASP A CA 7
ATOM 18177 C C . ASP A 1 4 ? 156.067 6.134 -7.273 1.00 0.00 4 ASP A C 7
ATOM 18178 O O . ASP A 1 4 ? 157.282 5.936 -7.287 1.00 0.00 4 ASP A O 7
ATOM 18187 N N . TYR A 1 5 ? 155.531 7.348 -7.328 1.00 0.00 5 TYR A N 7
ATOM 18188 C CA . TYR A 1 5 ? 156.353 8.541 -7.495 1.00 0.00 5 TYR A CA 7
ATOM 18189 C C . TYR A 1 5 ? 157.317 8.714 -6.328 1.00 0.00 5 TYR A C 7
ATOM 18190 O O . TYR A 1 5 ? 158.351 9.369 -6.456 1.00 0.00 5 TYR A O 7
ATOM 18208 N N . TYR A 1 6 ? 156.972 8.122 -5.189 1.00 0.00 6 TYR A N 7
ATOM 18209 C CA . TYR A 1 6 ? 157.857 8.116 -4.031 1.00 0.00 6 TYR A CA 7
ATOM 18210 C C . TYR A 1 6 ? 159.146 7.359 -4.326 1.00 0.00 6 TYR A C 7
ATOM 18211 O O . TYR A 1 6 ? 160.233 7.794 -3.945 1.00 0.00 6 TYR A O 7
ATOM 18229 N N . GLU A 1 7 ? 159.017 6.226 -5.007 1.00 0.00 7 GLU A N 7
ATOM 18230 C CA . GLU A 1 7 ? 160.175 5.423 -5.383 1.00 0.00 7 GLU A CA 7
ATOM 18231 C C . GLU A 1 7 ? 160.995 6.112 -6.466 1.00 0.00 7 GLU A C 7
ATOM 18232 O O . GLU A 1 7 ? 162.217 5.974 -6.515 1.00 0.00 7 GLU A O 7
ATOM 18244 N N . VAL A 1 8 ? 160.314 6.853 -7.334 1.00 0.00 8 VAL A N 7
ATOM 18245 C CA . VAL A 1 8 ? 160.987 7.668 -8.338 1.00 0.00 8 VAL A CA 7
ATOM 18246 C C . VAL A 1 8 ? 161.923 8.680 -7.689 1.00 0.00 8 VAL A C 7
ATOM 18247 O O . VAL A 1 8 ? 163.049 8.880 -8.145 1.00 0.00 8 VAL A O 7
ATOM 18260 N N . LEU A 1 9 ? 161.451 9.316 -6.622 1.00 0.00 9 LEU A N 7
ATOM 18261 C CA . LEU A 1 9 ? 162.260 10.277 -5.882 1.00 0.00 9 LEU A CA 7
ATOM 18262 C C . LEU A 1 9 ? 163.218 9.572 -4.930 1.00 0.00 9 LEU A C 7
ATOM 18263 O O . LEU A 1 9 ? 164.245 10.129 -4.542 1.00 0.00 9 LEU A O 7
ATOM 18279 N N . GLY A 1 10 ? 162.876 8.344 -4.557 1.00 0.00 10 GLY A N 7
ATOM 18280 C CA . GLY A 1 10 ? 163.719 7.549 -3.671 1.00 0.00 10 GLY A CA 7
ATOM 18281 C C . GLY A 1 10 ? 163.448 7.881 -2.209 1.00 0.00 10 GLY A C 7
ATOM 18282 O O . GLY A 1 10 ? 164.362 7.890 -1.385 1.00 0.00 10 GLY A O 7
ATOM 18286 N N . VAL A 1 11 ? 162.186 8.152 -1.894 1.00 0.00 11 VAL A N 7
ATOM 18287 C CA . VAL A 1 11 ? 161.798 8.519 -0.537 1.00 0.00 11 VAL A CA 7
ATOM 18288 C C . VAL A 1 11 ? 160.692 7.610 -0.017 1.00 0.00 11 VAL A C 7
ATOM 18289 O O . VAL A 1 11 ? 160.242 6.701 -0.714 1.00 0.00 11 VAL A O 7
ATOM 18302 N N . GLN A 1 12 ? 160.257 7.861 1.214 1.00 0.00 12 GLN A N 7
ATOM 18303 C CA . GLN A 1 12 ? 159.204 7.064 1.831 1.00 0.00 12 GLN A CA 7
ATOM 18304 C C . GLN A 1 12 ? 157.830 7.668 1.569 1.00 0.00 12 GLN A C 7
ATOM 18305 O O . GLN A 1 12 ? 157.718 8.822 1.155 1.00 0.00 12 GLN A O 7
ATOM 18319 N N . ARG A 1 13 ? 156.787 6.882 1.813 1.00 0.00 13 ARG A N 7
ATOM 18320 C CA . ARG A 1 13 ? 155.420 7.323 1.562 1.00 0.00 13 ARG A CA 7
ATOM 18321 C C . ARG A 1 13 ? 154.990 8.382 2.569 1.00 0.00 13 ARG A C 7
ATOM 18322 O O . ARG A 1 13 ? 153.962 9.036 2.395 1.00 0.00 13 ARG A O 7
ATOM 18343 N N . HIS A 1 14 ? 155.782 8.546 3.623 1.00 0.00 14 HIS A N 7
ATOM 18344 C CA . HIS A 1 14 ? 155.489 9.532 4.656 1.00 0.00 14 HIS A CA 7
ATOM 18345 C C . HIS A 1 14 ? 156.410 10.740 4.541 1.00 0.00 14 HIS A C 7
ATOM 18346 O O . HIS A 1 14 ? 156.522 11.539 5.471 1.00 0.00 14 HIS A O 7
ATOM 18360 N N . ALA A 1 15 ? 157.068 10.869 3.393 1.00 0.00 15 ALA A N 7
ATOM 18361 C CA . ALA A 1 15 ? 157.993 11.972 3.160 1.00 0.00 15 ALA A CA 7
ATOM 18362 C C . ALA A 1 15 ? 157.261 13.307 3.122 1.00 0.00 15 ALA A C 7
ATOM 18363 O O . ALA A 1 15 ? 156.144 13.399 2.612 1.00 0.00 15 ALA A O 7
ATOM 18370 N N . SER A 1 16 ? 157.896 14.340 3.665 1.00 0.00 16 SER A N 7
ATOM 18371 C CA . SER A 1 16 ? 157.313 15.676 3.679 1.00 0.00 16 SER A CA 7
ATOM 18372 C C . SER A 1 16 ? 157.561 16.399 2.361 1.00 0.00 16 SER A C 7
ATOM 18373 O O . SER A 1 16 ? 158.400 15.984 1.562 1.00 0.00 16 SER A O 7
ATOM 18381 N N . PRO A 1 17 ? 156.826 17.484 2.140 1.00 0.00 17 PRO A N 7
ATOM 18382 C CA . PRO A 1 17 ? 157.011 18.304 0.949 1.00 0.00 17 PRO A CA 7
ATOM 18383 C C . PRO A 1 17 ? 158.469 18.713 0.781 1.00 0.00 17 PRO A C 7
ATOM 18384 O O . PRO A 1 17 ? 158.976 18.795 -0.337 1.00 0.00 17 PRO A O 7
ATOM 18395 N N . GLU A 1 18 ? 159.139 18.967 1.900 1.00 0.00 18 GLU A N 7
ATOM 18396 C CA . GLU A 1 18 ? 160.539 19.373 1.879 1.00 0.00 18 GLU A CA 7
ATOM 18397 C C . GLU A 1 18 ? 161.448 18.198 1.540 1.00 0.00 18 GLU A C 7
ATOM 18398 O O . GLU A 1 18 ? 162.483 18.367 0.897 1.00 0.00 18 GLU A O 7
ATOM 18410 N N . ASP A 1 19 ? 161.054 17.006 1.977 1.00 0.00 19 ASP A N 7
ATOM 18411 C CA . ASP A 1 19 ? 161.816 15.796 1.695 1.00 0.00 19 ASP A CA 7
ATOM 18412 C C . ASP A 1 19 ? 161.799 15.468 0.208 1.00 0.00 19 ASP A C 7
ATOM 18413 O O . ASP A 1 19 ? 162.829 15.129 -0.375 1.00 0.00 19 ASP A O 7
ATOM 18422 N N . ILE A 1 20 ? 160.623 15.571 -0.402 1.00 0.00 20 ILE A N 7
ATOM 18423 C CA . ILE A 1 20 ? 160.478 15.329 -1.832 1.00 0.00 20 ILE A CA 7
ATOM 18424 C C . ILE A 1 20 ? 161.025 16.494 -2.646 1.00 0.00 20 ILE A C 7
ATOM 18425 O O . ILE A 1 20 ? 161.412 16.328 -3.803 1.00 0.00 20 ILE A O 7
ATOM 18441 N N . LYS A 1 21 ? 161.055 17.673 -2.036 1.00 0.00 21 LYS A N 7
ATOM 18442 C CA . LYS A 1 21 ? 161.715 18.829 -2.632 1.00 0.00 21 LYS A CA 7
ATOM 18443 C C . LYS A 1 21 ? 163.214 18.595 -2.773 1.00 0.00 21 LYS A C 7
ATOM 18444 O O . LYS A 1 21 ? 163.795 18.850 -3.827 1.00 0.00 21 LYS A O 7
ATOM 18463 N N . LYS A 1 22 ? 163.835 18.109 -1.703 1.00 0.00 22 LYS A N 7
ATOM 18464 C CA . LYS A 1 22 ? 165.260 17.801 -1.718 1.00 0.00 22 LYS A CA 7
ATOM 18465 C C . LYS A 1 22 ? 165.560 16.627 -2.642 1.00 0.00 22 LYS A C 7
ATOM 18466 O O . LYS A 1 22 ? 166.506 16.670 -3.428 1.00 0.00 22 LYS A O 7
ATOM 18485 N N . ALA A 1 23 ? 164.748 15.580 -2.542 1.00 0.00 23 ALA A N 7
ATOM 18486 C CA . ALA A 1 23 ? 164.874 14.427 -3.425 1.00 0.00 23 ALA A CA 7
ATOM 18487 C C . ALA A 1 23 ? 164.791 14.841 -4.889 1.00 0.00 23 ALA A C 7
ATOM 18488 O O . ALA A 1 23 ? 165.605 14.421 -5.710 1.00 0.00 23 ALA A O 7
ATOM 18495 N N . TYR A 1 24 ? 163.801 15.669 -5.209 1.00 0.00 24 TYR A N 7
ATOM 18496 C CA . TYR A 1 24 ? 163.688 16.247 -6.542 1.00 0.00 24 TYR A CA 7
ATOM 18497 C C . TYR A 1 24 ? 164.984 16.931 -6.958 1.00 0.00 24 TYR A C 7
ATOM 18498 O O . TYR A 1 24 ? 165.564 16.604 -7.994 1.00 0.00 24 TYR A O 7
ATOM 18516 N N . ARG A 1 25 ? 165.433 17.881 -6.146 1.00 0.00 25 ARG A N 7
ATOM 18517 C CA . ARG A 1 25 ? 166.620 18.665 -6.467 1.00 0.00 25 ARG A CA 7
ATOM 18518 C C . ARG A 1 25 ? 167.836 17.769 -6.661 1.00 0.00 25 ARG A C 7
ATOM 18519 O O . ARG A 1 25 ? 168.650 17.997 -7.556 1.00 0.00 25 ARG A O 7
ATOM 18540 N N . LYS A 1 26 ? 167.954 16.749 -5.818 1.00 0.00 26 LYS A N 7
ATOM 18541 C CA . LYS A 1 26 ? 169.080 15.824 -5.887 1.00 0.00 26 LYS A CA 7
ATOM 18542 C C . LYS A 1 26 ? 169.120 15.105 -7.228 1.00 0.00 26 LYS A C 7
ATOM 18543 O O . LYS A 1 26 ? 170.121 15.160 -7.944 1.00 0.00 26 LYS A O 7
ATOM 18562 N N . LEU A 1 27 ? 168.027 14.428 -7.565 1.00 0.00 27 LEU A N 7
ATOM 18563 C CA . LEU A 1 27 ? 167.986 13.579 -8.749 1.00 0.00 27 LEU A CA 7
ATOM 18564 C C . LEU A 1 27 ? 167.897 14.411 -10.021 1.00 0.00 27 LEU A C 7
ATOM 18565 O O . LEU A 1 27 ? 168.415 14.021 -11.068 1.00 0.00 27 LEU A O 7
ATOM 18581 N N . ALA A 1 28 ? 167.238 15.561 -9.926 1.00 0.00 28 ALA A N 7
ATOM 18582 C CA . ALA A 1 28 ? 167.163 16.496 -11.042 1.00 0.00 28 ALA A CA 7
ATOM 18583 C C . ALA A 1 28 ? 168.553 16.909 -11.509 1.00 0.00 28 ALA A C 7
ATOM 18584 O O . ALA A 1 28 ? 168.832 16.938 -12.708 1.00 0.00 28 ALA A O 7
ATOM 18591 N N . LEU A 1 29 ? 169.422 17.227 -10.556 1.00 0.00 29 LEU A N 7
ATOM 18592 C CA . LEU A 1 29 ? 170.820 17.511 -10.858 1.00 0.00 29 LEU A CA 7
ATOM 18593 C C . LEU A 1 29 ? 171.549 16.256 -11.323 1.00 0.00 29 LEU A C 7
ATOM 18594 O O . LEU A 1 29 ? 172.277 16.281 -12.315 1.00 0.00 29 LEU A O 7
ATOM 18610 N N . LYS A 1 30 ? 171.349 15.160 -10.599 1.00 0.00 30 LYS A N 7
ATOM 18611 C CA . LYS A 1 30 ? 172.085 13.928 -10.856 1.00 0.00 30 LYS A CA 7
ATOM 18612 C C . LYS A 1 30 ? 171.907 13.470 -12.298 1.00 0.00 30 LYS A C 7
ATOM 18613 O O . LYS A 1 30 ? 172.872 13.099 -12.966 1.00 0.00 30 LYS A O 7
ATOM 18632 N N . TRP A 1 31 ? 170.666 13.499 -12.774 1.00 0.00 31 TRP A N 7
ATOM 18633 C CA . TRP A 1 31 ? 170.346 13.012 -14.110 1.00 0.00 31 TRP A CA 7
ATOM 18634 C C . TRP A 1 31 ? 169.994 14.162 -15.046 1.00 0.00 31 TRP A C 7
ATOM 18635 O O . TRP A 1 31 ? 169.243 13.986 -16.005 1.00 0.00 31 TRP A O 7
ATOM 18656 N N . HIS A 1 32 ? 170.541 15.339 -14.761 1.00 0.00 32 HIS A N 7
ATOM 18657 C CA . HIS A 1 32 ? 170.257 16.528 -15.556 1.00 0.00 32 HIS A CA 7
ATOM 18658 C C . HIS A 1 32 ? 170.829 16.399 -16.962 1.00 0.00 32 HIS A C 7
ATOM 18659 O O . HIS A 1 32 ? 171.997 16.053 -17.138 1.00 0.00 32 HIS A O 7
ATOM 18673 N N . PRO A 1 33 ? 169.999 16.681 -17.960 1.00 0.00 33 PRO A N 7
ATOM 18674 C CA . PRO A 1 33 ? 170.408 16.556 -19.354 1.00 0.00 33 PRO A CA 7
ATOM 18675 C C . PRO A 1 33 ? 171.682 17.345 -19.627 1.00 0.00 33 PRO A C 7
ATOM 18676 O O . PRO A 1 33 ? 172.525 16.926 -20.421 1.00 0.00 33 PRO A O 7
ATOM 18687 N N . ASP A 1 34 ? 171.818 18.488 -18.964 1.00 0.00 34 ASP A N 7
ATOM 18688 C CA . ASP A 1 34 ? 172.934 19.392 -19.216 1.00 0.00 34 ASP A CA 7
ATOM 18689 C C . ASP A 1 34 ? 174.219 18.868 -18.588 1.00 0.00 34 ASP A C 7
ATOM 18690 O O . ASP A 1 34 ? 175.316 19.293 -18.949 1.00 0.00 34 ASP A O 7
ATOM 18699 N N . LYS A 1 35 ? 174.076 17.942 -17.645 1.00 0.00 35 LYS A N 7
ATOM 18700 C CA . LYS A 1 35 ? 175.223 17.391 -16.933 1.00 0.00 35 LYS A CA 7
ATOM 18701 C C . LYS A 1 35 ? 175.703 16.098 -17.578 1.00 0.00 35 LYS A C 7
ATOM 18702 O O . LYS A 1 35 ? 176.893 15.785 -17.555 1.00 0.00 35 LYS A O 7
ATOM 18721 N N . ASN A 1 36 ? 174.769 15.348 -18.155 1.00 0.00 36 ASN A N 7
ATOM 18722 C CA . ASN A 1 36 ? 175.103 14.115 -18.857 1.00 0.00 36 ASN A CA 7
ATOM 18723 C C . ASN A 1 36 ? 174.547 14.121 -20.275 1.00 0.00 36 ASN A C 7
ATOM 18724 O O . ASN A 1 36 ? 173.599 13.399 -20.584 1.00 0.00 36 ASN A O 7
ATOM 18735 N N . PRO A 1 37 ? 175.143 14.940 -21.135 1.00 0.00 37 PRO A N 7
ATOM 18736 C CA . PRO A 1 37 ? 174.694 15.059 -22.517 1.00 0.00 37 PRO A CA 7
ATOM 18737 C C . PRO A 1 37 ? 175.050 13.815 -23.321 1.00 0.00 37 PRO A C 7
ATOM 18738 O O . PRO A 1 37 ? 174.450 13.544 -24.362 1.00 0.00 37 PRO A O 7
ATOM 18749 N N . GLU A 1 38 ? 176.029 13.061 -22.833 1.00 0.00 38 GLU A N 7
ATOM 18750 C CA . GLU A 1 38 ? 176.410 11.800 -23.458 1.00 0.00 38 GLU A CA 7
ATOM 18751 C C . GLU A 1 38 ? 175.264 10.797 -23.419 1.00 0.00 38 GLU A C 7
ATOM 18752 O O . GLU A 1 38 ? 175.204 9.877 -24.235 1.00 0.00 38 GLU A O 7
ATOM 18764 N N . ASN A 1 39 ? 174.356 10.981 -22.466 1.00 0.00 39 ASN A N 7
ATOM 18765 C CA . ASN A 1 39 ? 173.133 10.189 -22.411 1.00 0.00 39 ASN A CA 7
ATOM 18766 C C . ASN A 1 39 ? 171.901 11.082 -22.344 1.00 0.00 39 ASN A C 7
ATOM 18767 O O . ASN A 1 39 ? 170.955 10.797 -21.611 1.00 0.00 39 ASN A O 7
ATOM 18778 N N . LYS A 1 40 ? 171.919 12.165 -23.115 1.00 0.00 40 LYS A N 7
ATOM 18779 C CA . LYS A 1 40 ? 170.918 13.216 -22.982 1.00 0.00 40 LYS A CA 7
ATOM 18780 C C . LYS A 1 40 ? 169.508 12.655 -23.115 1.00 0.00 40 LYS A C 7
ATOM 18781 O O . LYS A 1 40 ? 168.578 13.125 -22.459 1.00 0.00 40 LYS A O 7
ATOM 18800 N N . GLU A 1 41 ? 169.356 11.647 -23.966 1.00 0.00 41 GLU A N 7
ATOM 18801 C CA . GLU A 1 41 ? 168.050 11.051 -24.223 1.00 0.00 41 GLU A CA 7
ATOM 18802 C C . GLU A 1 41 ? 167.486 10.399 -22.967 1.00 0.00 41 GLU A C 7
ATOM 18803 O O . GLU A 1 41 ? 166.354 10.673 -22.569 1.00 0.00 41 GLU A O 7
ATOM 18815 N N . GLU A 1 42 ? 168.282 9.534 -22.347 1.00 0.00 42 GLU A N 7
ATOM 18816 C CA . GLU A 1 42 ? 167.876 8.866 -21.116 1.00 0.00 42 GLU A CA 7
ATOM 18817 C C . GLU A 1 42 ? 167.847 9.841 -19.946 1.00 0.00 42 GLU A C 7
ATOM 18818 O O . GLU A 1 42 ? 167.019 9.718 -19.043 1.00 0.00 42 GLU A O 7
ATOM 18830 N N . ALA A 1 43 ? 168.757 10.809 -19.966 1.00 0.00 43 ALA A N 7
ATOM 18831 C CA . ALA A 1 43 ? 168.792 11.849 -18.944 1.00 0.00 43 ALA A CA 7
ATOM 18832 C C . ALA A 1 43 ? 167.525 12.694 -18.974 1.00 0.00 43 ALA A C 7
ATOM 18833 O O . ALA A 1 43 ? 166.975 13.043 -17.930 1.00 0.00 43 ALA A O 7
ATOM 18840 N N . GLU A 1 44 ? 167.067 13.021 -20.178 1.00 0.00 44 GLU A N 7
ATOM 18841 C CA . GLU A 1 44 ? 165.775 13.674 -20.354 1.00 0.00 44 GLU A CA 7
ATOM 18842 C C . GLU A 1 44 ? 164.659 12.874 -19.695 1.00 0.00 44 GLU A C 7
ATOM 18843 O O . GLU A 1 44 ? 163.891 13.406 -18.893 1.00 0.00 44 GLU A O 7
ATOM 18855 N N . ARG A 1 45 ? 164.574 11.593 -20.037 1.00 0.00 45 ARG A N 7
ATOM 18856 C CA . ARG A 1 45 ? 163.527 10.726 -19.509 1.00 0.00 45 ARG A CA 7
ATOM 18857 C C . ARG A 1 45 ? 163.584 10.657 -17.988 1.00 0.00 45 ARG A C 7
ATOM 18858 O O . ARG A 1 45 ? 162.564 10.794 -17.312 1.00 0.00 45 ARG A O 7
ATOM 18879 N N . LYS A 1 46 ? 164.783 10.444 -17.455 1.00 0.00 46 LYS A N 7
ATOM 18880 C CA . LYS A 1 46 ? 164.973 10.344 -16.013 1.00 0.00 46 LYS A CA 7
ATOM 18881 C C . LYS A 1 46 ? 164.648 11.662 -15.321 1.00 0.00 46 LYS A C 7
ATOM 18882 O O . LYS A 1 46 ? 163.914 11.691 -14.334 1.00 0.00 46 LYS A O 7
ATOM 18901 N N . PHE A 1 47 ? 165.200 12.751 -15.845 1.00 0.00 47 PHE A N 7
ATOM 18902 C CA . PHE A 1 47 ? 164.957 14.076 -15.289 1.00 0.00 47 PHE A CA 7
ATOM 18903 C C . PHE A 1 47 ? 163.467 14.386 -15.233 1.00 0.00 47 PHE A C 7
ATOM 18904 O O . PHE A 1 47 ? 162.943 14.780 -14.191 1.00 0.00 47 PHE A O 7
ATOM 18921 N N . LYS A 1 48 ? 162.788 14.206 -16.361 1.00 0.00 48 LYS A N 7
ATOM 18922 C CA . LYS A 1 48 ? 161.380 14.566 -16.474 1.00 0.00 48 LYS A CA 7
ATOM 18923 C C . LYS A 1 48 ? 160.508 13.647 -15.628 1.00 0.00 48 LYS A C 7
ATOM 18924 O O . LYS A 1 48 ? 159.528 14.087 -15.026 1.00 0.00 48 LYS A O 7
ATOM 18943 N N . GLN A 1 49 ? 160.870 12.370 -15.585 1.00 0.00 49 GLN A N 7
ATOM 18944 C CA . GLN A 1 49 ? 160.231 11.422 -14.680 1.00 0.00 49 GLN A CA 7
ATOM 18945 C C . GLN A 1 49 ? 160.266 11.925 -13.242 1.00 0.00 49 GLN A C 7
ATOM 18946 O O . GLN A 1 49 ? 159.248 11.926 -12.550 1.00 0.00 49 GLN A O 7
ATOM 18960 N N . VAL A 1 50 ? 161.443 12.352 -12.798 1.00 0.00 50 VAL A N 7
ATOM 18961 C CA . VAL A 1 50 ? 161.607 12.883 -11.450 1.00 0.00 50 VAL A CA 7
ATOM 18962 C C . VAL A 1 50 ? 160.789 14.154 -11.256 1.00 0.00 50 VAL A C 7
ATOM 18963 O O . VAL A 1 50 ? 160.155 14.343 -10.218 1.00 0.00 50 VAL A O 7
ATOM 18976 N N . ALA A 1 51 ? 160.808 15.023 -12.261 1.00 0.00 51 ALA A N 7
ATOM 18977 C CA . ALA A 1 51 ? 160.058 16.272 -12.207 1.00 0.00 51 ALA A CA 7
ATOM 18978 C C . ALA A 1 51 ? 158.568 16.014 -12.026 1.00 0.00 51 ALA A C 7
ATOM 18979 O O . ALA A 1 51 ? 157.908 16.669 -11.220 1.00 0.00 51 ALA A O 7
ATOM 18986 N N . GLU A 1 52 ? 158.043 15.055 -12.782 1.00 0.00 52 GLU A N 7
ATOM 18987 C CA . GLU A 1 52 ? 156.639 14.679 -12.676 1.00 0.00 52 GLU A CA 7
ATOM 18988 C C . GLU A 1 52 ? 156.313 14.152 -11.284 1.00 0.00 52 GLU A C 7
ATOM 18989 O O . GLU A 1 52 ? 155.321 14.552 -10.675 1.00 0.00 52 GLU A O 7
ATOM 19001 N N . ALA A 1 53 ? 157.154 13.251 -10.787 1.00 0.00 53 ALA A N 7
ATOM 19002 C CA . ALA A 1 53 ? 156.989 12.711 -9.442 1.00 0.00 53 ALA A CA 7
ATOM 19003 C C . ALA A 1 53 ? 156.864 13.826 -8.412 1.00 0.00 53 ALA A C 7
ATOM 19004 O O . ALA A 1 53 ? 155.966 13.807 -7.570 1.00 0.00 53 ALA A O 7
ATOM 19011 N N . TYR A 1 54 ? 157.769 14.795 -8.484 1.00 0.00 54 TYR A N 7
ATOM 19012 C CA . TYR A 1 54 ? 157.741 15.938 -7.578 1.00 0.00 54 TYR A CA 7
ATOM 19013 C C . TYR A 1 54 ? 156.449 16.730 -7.731 1.00 0.00 54 TYR A C 7
ATOM 19014 O O . TYR A 1 54 ? 155.791 17.059 -6.744 1.00 0.00 54 TYR A O 7
ATOM 19032 N N . GLU A 1 55 ? 156.092 17.036 -8.974 1.00 0.00 55 GLU A N 7
ATOM 19033 C CA . GLU A 1 55 ? 154.909 17.840 -9.255 1.00 0.00 55 GLU A CA 7
ATOM 19034 C C . GLU A 1 55 ? 153.658 17.208 -8.658 1.00 0.00 55 GLU A C 7
ATOM 19035 O O . GLU A 1 55 ? 152.896 17.866 -7.950 1.00 0.00 55 GLU A O 7
ATOM 19047 N N . VAL A 1 56 ? 153.452 15.928 -8.948 1.00 0.00 56 VAL A N 7
ATOM 19048 C CA . VAL A 1 56 ? 152.247 15.229 -8.517 1.00 0.00 56 VAL A CA 7
ATOM 19049 C C . VAL A 1 56 ? 152.188 15.117 -6.999 1.00 0.00 56 VAL A C 7
ATOM 19050 O O . VAL A 1 56 ? 151.148 15.366 -6.389 1.00 0.00 56 VAL A O 7
ATOM 19063 N N . LEU A 1 57 ? 153.310 14.742 -6.394 1.00 0.00 57 LEU A N 7
ATOM 19064 C CA . LEU A 1 57 ? 153.376 14.556 -4.949 1.00 0.00 57 LEU A CA 7
ATOM 19065 C C . LEU A 1 57 ? 153.253 15.886 -4.216 1.00 0.00 57 LEU A C 7
ATOM 19066 O O . LEU A 1 57 ? 152.807 15.934 -3.070 1.00 0.00 57 LEU A O 7
ATOM 19082 N N . SER A 1 58 ? 153.650 16.963 -4.884 1.00 0.00 58 SER A N 7
ATOM 19083 C CA . SER A 1 58 ? 153.530 18.302 -4.320 1.00 0.00 58 SER A CA 7
ATOM 19084 C C . SER A 1 58 ? 152.171 18.913 -4.636 1.00 0.00 58 SER A C 7
ATOM 19085 O O . SER A 1 58 ? 151.710 19.819 -3.941 1.00 0.00 58 SER A O 7
ATOM 19093 N N . ASP A 1 59 ? 151.533 18.412 -5.688 1.00 0.00 59 ASP A N 7
ATOM 19094 C CA . ASP A 1 59 ? 150.198 18.864 -6.061 1.00 0.00 59 ASP A CA 7
ATOM 19095 C C . ASP A 1 59 ? 149.125 17.951 -5.481 1.00 0.00 59 ASP A C 7
ATOM 19096 O O . ASP A 1 59 ? 148.884 16.858 -5.993 1.00 0.00 59 ASP A O 7
ATOM 19105 N N . ALA A 1 60 ? 148.485 18.406 -4.410 1.00 0.00 60 ALA A N 7
ATOM 19106 C CA . ALA A 1 60 ? 147.558 17.568 -3.658 1.00 0.00 60 ALA A CA 7
ATOM 19107 C C . ALA A 1 60 ? 146.477 16.992 -4.563 1.00 0.00 60 ALA A C 7
ATOM 19108 O O . ALA A 1 60 ? 146.091 15.831 -4.424 1.00 0.00 60 ALA A O 7
ATOM 19115 N N . LYS A 1 61 ? 145.992 17.810 -5.491 1.00 0.00 61 LYS A N 7
ATOM 19116 C CA . LYS A 1 61 ? 144.933 17.392 -6.402 1.00 0.00 61 LYS A CA 7
ATOM 19117 C C . LYS A 1 61 ? 145.375 16.210 -7.255 1.00 0.00 61 LYS A C 7
ATOM 19118 O O . LYS A 1 61 ? 144.650 15.224 -7.390 1.00 0.00 61 LYS A O 7
ATOM 19137 N N . LYS A 1 62 ? 146.569 16.313 -7.828 1.00 0.00 62 LYS A N 7
ATOM 19138 C CA . LYS A 1 62 ? 147.104 15.258 -8.681 1.00 0.00 62 LYS A CA 7
ATOM 19139 C C . LYS A 1 62 ? 147.356 13.983 -7.886 1.00 0.00 62 LYS A C 7
ATOM 19140 O O . LYS A 1 62 ? 147.051 12.883 -8.346 1.00 0.00 62 LYS A O 7
ATOM 19159 N N . ARG A 1 63 ? 147.914 14.138 -6.690 1.00 0.00 63 ARG A N 7
ATOM 19160 C CA . ARG A 1 63 ? 148.153 13.005 -5.804 1.00 0.00 63 ARG A CA 7
ATOM 19161 C C . ARG A 1 63 ? 146.854 12.279 -5.476 1.00 0.00 63 ARG A C 7
ATOM 19162 O O . ARG A 1 63 ? 146.806 11.049 -5.466 1.00 0.00 63 ARG A O 7
ATOM 19183 N N . ASP A 1 64 ? 145.804 13.047 -5.209 1.00 0.00 64 ASP A N 7
ATOM 19184 C CA . ASP A 1 64 ? 144.487 12.479 -4.943 1.00 0.00 64 ASP A CA 7
ATOM 19185 C C . ASP A 1 64 ? 143.976 11.689 -6.141 1.00 0.00 64 ASP A C 7
ATOM 19186 O O . ASP A 1 64 ? 143.447 10.588 -5.990 1.00 0.00 64 ASP A O 7
ATOM 19195 N N . ILE A 1 65 ? 144.138 12.257 -7.331 1.00 0.00 65 ILE A N 7
ATOM 19196 C CA . ILE A 1 65 ? 143.753 11.578 -8.563 1.00 0.00 65 ILE A CA 7
ATOM 19197 C C . ILE A 1 65 ? 144.515 10.271 -8.734 1.00 0.00 65 ILE A C 7
ATOM 19198 O O . ILE A 1 65 ? 143.936 9.245 -9.091 1.00 0.00 65 ILE A O 7
ATOM 19214 N N . TYR A 1 66 ? 145.818 10.314 -8.477 1.00 0.00 66 TYR A N 7
ATOM 19215 C CA . TYR A 1 66 ? 146.654 9.122 -8.554 1.00 0.00 66 TYR A CA 7
ATOM 19216 C C . TYR A 1 66 ? 146.089 7.997 -7.696 1.00 0.00 66 TYR A C 7
ATOM 19217 O O . TYR A 1 66 ? 145.954 6.862 -8.153 1.00 0.00 66 TYR A O 7
ATOM 19235 N N . ASP A 1 67 ? 145.759 8.319 -6.449 1.00 0.00 67 ASP A N 7
ATOM 19236 C CA . ASP A 1 67 ? 145.223 7.332 -5.520 1.00 0.00 67 ASP A CA 7
ATOM 19237 C C . ASP A 1 67 ? 143.920 6.737 -6.038 1.00 0.00 67 ASP A C 7
ATOM 19238 O O . ASP A 1 67 ? 143.729 5.521 -6.013 1.00 0.00 67 ASP A O 7
ATOM 19247 N N . LYS A 1 68 ? 143.027 7.601 -6.508 1.00 0.00 68 LYS A N 7
ATOM 19248 C CA . LYS A 1 68 ? 141.766 7.159 -7.090 1.00 0.00 68 LYS A CA 7
ATOM 19249 C C . LYS A 1 68 ? 142.000 6.188 -8.240 1.00 0.00 68 LYS A C 7
ATOM 19250 O O . LYS A 1 68 ? 141.290 5.193 -8.380 1.00 0.00 68 LYS A O 7
ATOM 19269 N N . TYR A 1 69 ? 143.000 6.485 -9.063 1.00 0.00 69 TYR A N 7
ATOM 19270 C CA . TYR A 1 69 ? 143.356 5.618 -10.180 1.00 0.00 69 TYR A CA 7
ATOM 19271 C C . TYR A 1 69 ? 143.850 4.263 -9.690 1.00 0.00 69 TYR A C 7
ATOM 19272 O O . TYR A 1 69 ? 143.457 3.221 -10.215 1.00 0.00 69 TYR A O 7
ATOM 19290 N N . GLY A 1 70 ? 144.713 4.283 -8.680 1.00 0.00 70 GLY A N 7
ATOM 19291 C CA . GLY A 1 70 ? 145.254 3.055 -8.110 1.00 0.00 70 GLY A CA 7
ATOM 19292 C C . GLY A 1 70 ? 146.328 2.456 -9.010 1.00 0.00 70 GLY A C 7
ATOM 19293 O O . GLY A 1 70 ? 146.190 1.333 -9.494 1.00 0.00 70 GLY A O 7
ATOM 19297 N N . LYS A 1 71 ? 147.397 3.213 -9.231 1.00 0.00 71 LYS A N 7
ATOM 19298 C CA . LYS A 1 71 ? 148.519 2.739 -10.032 1.00 0.00 71 LYS A CA 7
ATOM 19299 C C . LYS A 1 71 ? 149.579 2.079 -9.159 1.00 0.00 71 LYS A C 7
ATOM 19300 O O . LYS A 1 71 ? 150.180 2.725 -8.301 1.00 0.00 71 LYS A O 7
ATOM 19319 N N . GLU A 1 72 ? 149.803 0.788 -9.383 1.00 0.00 72 GLU A N 7
ATOM 19320 C CA . GLU A 1 72 ? 150.862 0.063 -8.691 1.00 0.00 72 GLU A CA 7
ATOM 19321 C C . GLU A 1 72 ? 151.808 -0.607 -9.679 1.00 0.00 72 GLU A C 7
ATOM 19322 O O . GLU A 1 72 ? 151.774 -1.824 -9.858 1.00 0.00 72 GLU A O 7
ATOM 19334 N N . GLY A 1 73 ? 152.653 0.195 -10.318 1.00 0.00 73 GLY A N 7
ATOM 19335 C CA . GLY A 1 73 ? 153.601 -0.317 -11.300 1.00 0.00 73 GLY A CA 7
ATOM 19336 C C . GLY A 1 73 ? 152.902 -0.676 -12.605 1.00 0.00 73 GLY A C 7
ATOM 19337 O O . GLY A 1 73 ? 153.419 -1.459 -13.402 1.00 0.00 73 GLY A O 7
ATOM 19341 N N . LEU A 1 74 ? 151.723 -0.101 -12.817 1.00 0.00 74 LEU A N 7
ATOM 19342 C CA . LEU A 1 74 ? 150.918 -0.413 -13.991 1.00 0.00 74 LEU A CA 7
ATOM 19343 C C . LEU A 1 74 ? 151.338 0.430 -15.188 1.00 0.00 74 LEU A C 7
ATOM 19344 O O . LEU A 1 74 ? 151.601 1.625 -15.056 1.00 0.00 74 LEU A O 7
ATOM 19360 N N . ASN A 1 75 ? 151.400 -0.199 -16.357 1.00 0.00 75 ASN A N 7
ATOM 19361 C CA . ASN A 1 75 ? 151.692 0.512 -17.595 1.00 0.00 75 ASN A CA 7
ATOM 19362 C C . ASN A 1 75 ? 150.440 1.172 -18.160 1.00 0.00 75 ASN A C 7
ATOM 19363 O O . ASN A 1 75 ? 149.556 0.498 -18.687 1.00 0.00 75 ASN A O 7
ATOM 19374 N N . GLY A 1 76 ? 150.372 2.494 -18.047 1.00 0.00 76 GLY A N 7
ATOM 19375 C CA . GLY A 1 76 ? 149.221 3.246 -18.530 1.00 0.00 76 GLY A CA 7
ATOM 19376 C C . GLY A 1 76 ? 149.485 3.833 -19.911 1.00 0.00 76 GLY A C 7
ATOM 19377 O O . GLY A 1 76 ? 149.283 5.025 -20.139 1.00 0.00 76 GLY A O 7
ATOM 19381 N N . GLY A 1 77 ? 149.939 2.987 -20.830 1.00 0.00 77 GLY A N 7
ATOM 19382 C CA . GLY A 1 77 ? 150.170 3.405 -22.208 1.00 0.00 77 GLY A CA 7
ATOM 19383 C C . GLY A 1 77 ? 151.502 4.131 -22.347 1.00 0.00 77 GLY A C 7
ATOM 19384 O O . GLY A 1 77 ? 151.624 5.082 -23.120 1.00 0.00 77 GLY A O 7
ATOM 19388 N N . GLY A 1 78 ? 152.499 3.678 -21.594 1.00 0.00 78 GLY A N 7
ATOM 19389 C CA . GLY A 1 78 ? 153.820 4.293 -21.622 1.00 0.00 78 GLY A CA 7
ATOM 19390 C C . GLY A 1 78 ? 154.631 3.912 -20.390 1.00 0.00 78 GLY A C 7
ATOM 19391 O O . GLY A 1 78 ? 154.158 3.170 -19.529 1.00 0.00 78 GLY A O 7
ATOM 19395 N N . GLY A 1 79 ? 155.855 4.423 -20.311 1.00 0.00 79 GLY A N 7
ATOM 19396 C CA . GLY A 1 79 ? 156.738 4.128 -19.190 1.00 0.00 79 GLY A CA 7
ATOM 19397 C C . GLY A 1 79 ? 157.003 5.374 -18.354 1.00 0.00 79 GLY A C 7
ATOM 19398 O O . GLY A 1 79 ? 156.254 6.348 -18.421 1.00 0.00 79 GLY A O 7
ATOM 19402 N N . GLY A 1 80 ? 158.072 5.336 -17.567 1.00 0.00 80 GLY A N 7
ATOM 19403 C CA . GLY A 1 80 ? 158.414 6.445 -16.684 1.00 0.00 80 GLY A CA 7
ATOM 19404 C C . GLY A 1 80 ? 158.867 7.662 -17.479 1.00 0.00 80 GLY A C 7
ATOM 19405 O O . GLY A 1 80 ? 158.803 8.792 -16.993 1.00 0.00 80 GLY A O 7
ATOM 19409 N N . GLY A 1 81 ? 159.325 7.426 -18.704 1.00 0.00 81 GLY A N 7
ATOM 19410 C CA . GLY A 1 81 ? 159.784 8.504 -19.571 1.00 0.00 81 GLY A CA 7
ATOM 19411 C C . GLY A 1 81 ? 158.686 8.945 -20.530 1.00 0.00 81 GLY A C 7
ATOM 19412 O O . GLY A 1 81 ? 158.936 9.698 -21.472 1.00 0.00 81 GLY A O 7
ATOM 19416 N N . SER A 1 82 ? 157.468 8.473 -20.286 1.00 0.00 82 SER A N 7
ATOM 19417 C CA . SER A 1 82 ? 156.322 8.846 -21.106 1.00 0.00 82 SER A CA 7
ATOM 19418 C C . SER A 1 82 ? 155.457 9.884 -20.403 1.00 0.00 82 SER A C 7
ATOM 19419 O O . SER A 1 82 ? 154.989 9.662 -19.286 1.00 0.00 82 SER A O 7
ATOM 19427 N N . HIS A 1 83 ? 155.247 11.017 -21.063 1.00 0.00 83 HIS A N 7
ATOM 19428 C CA . HIS A 1 83 ? 154.526 12.133 -20.461 1.00 0.00 83 HIS A CA 7
ATOM 19429 C C . HIS A 1 83 ? 153.452 12.665 -21.400 1.00 0.00 83 HIS A C 7
ATOM 19430 O O . HIS A 1 83 ? 153.531 13.801 -21.869 1.00 0.00 83 HIS A O 7
ATOM 19444 N N . PHE A 1 84 ? 152.447 11.839 -21.672 1.00 0.00 84 PHE A N 7
ATOM 19445 C CA . PHE A 1 84 ? 151.372 12.214 -22.582 1.00 0.00 84 PHE A CA 7
ATOM 19446 C C . PHE A 1 84 ? 150.111 11.403 -22.308 1.00 0.00 84 PHE A C 7
ATOM 19447 O O . PHE A 1 84 ? 150.175 10.305 -21.756 1.00 0.00 84 PHE A O 7
ATOM 19464 N N . ASP A 1 85 ? 148.965 11.951 -22.698 1.00 0.00 85 ASP A N 7
ATOM 19465 C CA . ASP A 1 85 ? 147.686 11.283 -22.490 1.00 0.00 85 ASP A CA 7
ATOM 19466 C C . ASP A 1 85 ? 147.604 9.989 -23.290 1.00 0.00 85 ASP A C 7
ATOM 19467 O O . ASP A 1 85 ? 148.008 9.940 -24.452 1.00 0.00 85 ASP A O 7
ATOM 19476 N N . SER A 1 86 ? 147.079 8.943 -22.661 1.00 0.00 86 SER A N 7
ATOM 19477 C CA . SER A 1 86 ? 146.979 7.636 -23.300 1.00 0.00 86 SER A CA 7
ATOM 19478 C C . SER A 1 86 ? 145.539 7.318 -23.681 1.00 0.00 86 SER A C 7
ATOM 19479 O O . SER A 1 86 ? 144.599 7.886 -23.123 1.00 0.00 86 SER A O 7
ATOM 19487 N N . PRO A 1 87 ? 145.372 6.406 -24.633 1.00 0.00 87 PRO A N 7
ATOM 19488 C CA . PRO A 1 87 ? 144.046 6.036 -25.114 1.00 0.00 87 PRO A CA 7
ATOM 19489 C C . PRO A 1 87 ? 143.147 5.592 -23.967 1.00 0.00 87 PRO A C 7
ATOM 19490 O O . PRO A 1 87 ? 143.423 4.596 -23.300 1.00 0.00 87 PRO A O 7
ATOM 19501 N N . PHE A 1 88 ? 142.071 6.339 -23.743 1.00 0.00 88 PHE A N 7
ATOM 19502 C CA . PHE A 1 88 ? 141.069 5.960 -22.755 1.00 0.00 88 PHE A CA 7
ATOM 19503 C C . PHE A 1 88 ? 141.660 5.938 -21.351 1.00 0.00 88 PHE A C 7
ATOM 19504 O O . PHE A 1 88 ? 141.203 5.190 -20.486 1.00 0.00 88 PHE A O 7
ATOM 19521 N N . GLU A 1 89 ? 142.679 6.761 -21.131 1.00 0.00 89 GLU A N 7
ATOM 19522 C CA . GLU A 1 89 ? 143.252 6.933 -19.801 1.00 0.00 89 GLU A CA 7
ATOM 19523 C C . GLU A 1 89 ? 143.130 8.377 -19.331 1.00 0.00 89 GLU A C 7
ATOM 19524 O O . GLU A 1 89 ? 144.012 8.893 -18.644 1.00 0.00 89 GLU A O 7
ATOM 19536 N N . PHE A 1 90 ? 142.032 9.025 -19.705 1.00 0.00 90 PHE A N 7
ATOM 19537 C CA . PHE A 1 90 ? 141.902 10.468 -19.544 1.00 0.00 90 PHE A CA 7
ATOM 19538 C C . PHE A 1 90 ? 141.373 10.823 -18.161 1.00 0.00 90 PHE A C 7
ATOM 19539 O O . PHE A 1 90 ? 140.929 11.947 -17.925 1.00 0.00 90 PHE A O 7
ATOM 19556 N N . GLY A 1 91 ? 141.424 9.859 -17.248 1.00 0.00 91 GLY A N 7
ATOM 19557 C CA . GLY A 1 91 ? 141.161 10.124 -15.839 1.00 0.00 91 GLY A CA 7
ATOM 19558 C C . GLY A 1 91 ? 142.245 11.005 -15.232 1.00 0.00 91 GLY A C 7
ATOM 19559 O O . GLY A 1 91 ? 142.039 11.633 -14.193 1.00 0.00 91 GLY A O 7
ATOM 19563 N N . PHE A 1 92 ? 143.401 11.048 -15.886 1.00 0.00 92 PHE A N 7
ATOM 19564 C CA . PHE A 1 92 ? 144.469 11.960 -15.496 1.00 0.00 92 PHE A CA 7
ATOM 19565 C C . PHE A 1 92 ? 145.045 12.684 -16.706 1.00 0.00 92 PHE A C 7
ATOM 19566 O O . PHE A 1 92 ? 145.370 12.062 -17.717 1.00 0.00 92 PHE A O 7
ATOM 19583 N N . THR A 1 93 ? 145.169 14.002 -16.596 1.00 0.00 93 THR A N 7
ATOM 19584 C CA . THR A 1 93 ? 145.707 14.814 -17.682 1.00 0.00 93 THR A CA 7
ATOM 19585 C C . THR A 1 93 ? 147.208 15.018 -17.526 1.00 0.00 93 THR A C 7
ATOM 19586 O O . THR A 1 93 ? 147.669 15.561 -16.522 1.00 0.00 93 THR A O 7
ATOM 19597 N N . PHE A 1 94 ? 147.967 14.579 -18.525 1.00 0.00 94 PHE A N 7
ATOM 19598 C CA . PHE A 1 94 ? 149.418 14.720 -18.504 1.00 0.00 94 PHE A CA 7
ATOM 19599 C C . PHE A 1 94 ? 149.842 16.111 -18.959 1.00 0.00 94 PHE A C 7
ATOM 19600 O O . PHE A 1 94 ? 149.340 16.628 -19.957 1.00 0.00 94 PHE A O 7
ATOM 19617 N N . ARG A 1 95 ? 150.770 16.711 -18.221 1.00 0.00 95 ARG A N 7
ATOM 19618 C CA . ARG A 1 95 ? 151.250 18.051 -18.536 1.00 0.00 95 ARG A CA 7
ATOM 19619 C C . ARG A 1 95 ? 152.570 17.999 -19.295 1.00 0.00 95 ARG A C 7
ATOM 19620 O O . ARG A 1 95 ? 153.409 17.135 -19.041 1.00 0.00 95 ARG A O 7
ATOM 19641 N N . ASN A 1 96 ? 152.749 18.930 -20.226 1.00 0.00 96 ASN A N 7
ATOM 19642 C CA . ASN A 1 96 ? 154.008 19.059 -20.949 1.00 0.00 96 ASN A CA 7
ATOM 19643 C C . ASN A 1 96 ? 155.185 19.173 -19.988 1.00 0.00 96 ASN A C 7
ATOM 19644 O O . ASN A 1 96 ? 155.273 20.120 -19.208 1.00 0.00 96 ASN A O 7
ATOM 19655 N N . PRO A 1 97 ? 156.089 18.201 -20.051 1.00 0.00 97 PRO A N 7
ATOM 19656 C CA . PRO A 1 97 ? 157.189 18.115 -19.097 1.00 0.00 97 PRO A CA 7
ATOM 19657 C C . PRO A 1 97 ? 158.235 19.189 -19.364 1.00 0.00 97 PRO A C 7
ATOM 19658 O O . PRO A 1 97 ? 159.049 19.506 -18.496 1.00 0.00 97 PRO A O 7
ATOM 19669 N N . ASP A 1 98 ? 158.210 19.746 -20.570 1.00 0.00 98 ASP A N 7
ATOM 19670 C CA . ASP A 1 98 ? 159.050 20.889 -20.904 1.00 0.00 98 ASP A CA 7
ATOM 19671 C C . ASP A 1 98 ? 158.556 22.155 -20.216 1.00 0.00 98 ASP A C 7
ATOM 19672 O O . ASP A 1 98 ? 159.352 22.992 -19.788 1.00 0.00 98 ASP A O 7
ATOM 19681 N N . ASP A 1 99 ? 157.238 22.291 -20.112 1.00 0.00 99 ASP A N 7
ATOM 19682 C CA . ASP A 1 99 ? 156.637 23.397 -19.377 1.00 0.00 99 ASP A CA 7
ATOM 19683 C C . ASP A 1 99 ? 156.870 23.254 -17.879 1.00 0.00 99 ASP A C 7
ATOM 19684 O O . ASP A 1 99 ? 157.052 24.245 -17.172 1.00 0.00 99 ASP A O 7
ATOM 19693 N N . VAL A 1 100 ? 156.863 22.015 -17.400 1.00 0.00 100 VAL A N 7
ATOM 19694 C CA . VAL A 1 100 ? 157.227 21.726 -16.018 1.00 0.00 100 VAL A CA 7
ATOM 19695 C C . VAL A 1 100 ? 158.683 22.078 -15.746 1.00 0.00 100 VAL A C 7
ATOM 19696 O O . VAL A 1 100 ? 159.004 22.692 -14.728 1.00 0.00 100 VAL A O 7
ATOM 19709 N N . PHE A 1 101 ? 159.562 21.686 -16.662 1.00 0.00 101 PHE A N 7
ATOM 19710 C CA . PHE A 1 101 ? 160.974 22.038 -16.569 1.00 0.00 101 PHE A CA 7
ATOM 19711 C C . PHE A 1 101 ? 161.166 23.549 -16.556 1.00 0.00 101 PHE A C 7
ATOM 19712 O O . PHE A 1 101 ? 161.995 24.072 -15.812 1.00 0.00 101 PHE A O 7
ATOM 19729 N N . ARG A 1 102 ? 160.394 24.245 -17.383 1.00 0.00 102 ARG A N 7
ATOM 19730 C CA . ARG A 1 102 ? 160.408 25.703 -17.398 1.00 0.00 102 ARG A CA 7
ATOM 19731 C C . ARG A 1 102 ? 159.969 26.272 -16.055 1.00 0.00 102 ARG A C 7
ATOM 19732 O O . ARG A 1 102 ? 160.638 27.136 -15.487 1.00 0.00 102 ARG A O 7
ATOM 19753 N N . GLU A 1 103 ? 158.841 25.784 -15.551 1.00 0.00 103 GLU A N 7
ATOM 19754 C CA . GLU A 1 103 ? 158.289 26.272 -14.293 1.00 0.00 103 GLU A CA 7
ATOM 19755 C C . GLU A 1 103 ? 159.303 26.151 -13.163 1.00 0.00 103 GLU A C 7
ATOM 19756 O O . GLU A 1 103 ? 159.543 27.108 -12.426 1.00 0.00 103 GLU A O 7
ATOM 19768 N N . PHE A 1 104 ? 159.897 24.970 -13.031 1.00 0.00 104 PHE A N 7
ATOM 19769 C CA . PHE A 1 104 ? 160.683 24.635 -11.850 1.00 0.00 104 PHE A CA 7
ATOM 19770 C C . PHE A 1 104 ? 162.036 25.336 -11.873 1.00 0.00 104 PHE A C 7
ATOM 19771 O O . PHE A 1 104 ? 162.460 25.919 -10.875 1.00 0.00 104 PHE A O 7
ATOM 19788 N N . PHE A 1 105 ? 162.709 25.275 -13.016 1.00 0.00 105 PHE A N 7
ATOM 19789 C CA . PHE A 1 105 ? 164.073 25.778 -13.130 1.00 0.00 105 PHE A CA 7
ATOM 19790 C C . PHE A 1 105 ? 164.169 26.875 -14.183 1.00 0.00 105 PHE A C 7
ATOM 19791 O O . PHE A 1 105 ? 164.950 27.816 -14.044 1.00 0.00 105 PHE A O 7
ATOM 19808 N N . GLY A 1 106 ? 163.370 26.748 -15.237 1.00 0.00 106 GLY A N 7
ATOM 19809 C CA . GLY A 1 106 ? 163.389 27.709 -16.333 1.00 0.00 106 GLY A CA 7
ATOM 19810 C C . GLY A 1 106 ? 163.983 27.095 -17.594 1.00 0.00 106 GLY A C 7
ATOM 19811 O O . GLY A 1 106 ? 164.423 27.809 -18.495 1.00 0.00 106 GLY A O 7
ATOM 19815 N N . GLY A 1 107 ? 163.994 25.768 -17.651 1.00 0.00 107 GLY A N 7
ATOM 19816 C CA . GLY A 1 107 ? 164.514 25.055 -18.812 1.00 0.00 107 GLY A CA 7
ATOM 19817 C C . GLY A 1 107 ? 166.031 25.165 -18.893 1.00 0.00 107 GLY A C 7
ATOM 19818 O O . GLY A 1 107 ? 166.595 25.325 -19.975 1.00 0.00 107 GLY A O 7
ATOM 19822 N N . ARG A 1 108 ? 166.687 25.078 -17.741 1.00 0.00 108 ARG A N 7
ATOM 19823 C CA . ARG A 1 108 ? 168.136 25.226 -17.672 1.00 0.00 108 ARG A CA 7
ATOM 19824 C C . ARG A 1 108 ? 168.691 24.623 -16.387 1.00 0.00 108 ARG A C 7
ATOM 19825 O O . ARG A 1 108 ? 167.946 24.352 -15.445 1.00 0.00 108 ARG A O 7
ATOM 19846 N N . ASP A 1 109 ? 170.002 24.414 -16.356 1.00 0.00 109 ASP A N 7
ATOM 19847 C CA . ASP A 1 109 ? 170.683 24.001 -15.134 1.00 0.00 109 ASP A CA 7
ATOM 19848 C C . ASP A 1 109 ? 170.641 25.101 -14.081 1.00 0.00 109 ASP A C 7
ATOM 19849 O O . ASP A 1 109 ? 171.210 26.176 -14.269 1.00 0.00 109 ASP A O 7
ATOM 19858 N N . PRO A 1 110 ? 169.963 24.824 -12.972 1.00 0.00 110 PRO A N 7
ATOM 19859 C CA . PRO A 1 110 ? 169.768 25.820 -11.925 1.00 0.00 110 PRO A CA 7
ATOM 19860 C C . PRO A 1 110 ? 171.042 26.024 -11.115 1.00 0.00 110 PRO A C 7
ATOM 19861 O O . PRO A 1 110 ? 171.129 26.940 -10.297 1.00 0.00 110 PRO A O 7
ATOM 19872 N N . PHE A 1 111 ? 172.028 25.164 -11.346 1.00 0.00 111 PHE A N 7
ATOM 19873 C CA . PHE A 1 111 ? 173.298 25.245 -10.634 1.00 0.00 111 PHE A CA 7
ATOM 19874 C C . PHE A 1 111 ? 174.376 25.882 -11.500 1.00 0.00 111 PHE A C 7
ATOM 19875 O O . PHE A 1 111 ? 175.547 25.921 -11.122 1.00 0.00 111 PHE A O 7
ATOM 19892 N N . SER A 1 112 ? 173.975 26.380 -12.665 1.00 0.00 112 SER A N 7
ATOM 19893 C CA . SER A 1 112 ? 174.892 27.080 -13.556 1.00 0.00 112 SER A CA 7
ATOM 19894 C C . SER A 1 112 ? 174.921 28.573 -13.254 1.00 0.00 112 SER A C 7
ATOM 19895 O O . SER A 1 112 ? 174.022 29.101 -12.600 1.00 0.00 112 SER A O 7
ATOM 19903 N N . PHE A 1 113 ? 175.959 29.249 -13.735 1.00 0.00 113 PHE A N 7
ATOM 19904 C CA . PHE A 1 113 ? 176.111 30.681 -13.511 1.00 0.00 113 PHE A CA 7
ATOM 19905 C C . PHE A 1 113 ? 176.373 31.418 -14.818 1.00 0.00 113 PHE A C 7
ATOM 19906 O O . PHE A 1 113 ? 177.148 30.959 -15.657 1.00 0.00 113 PHE A O 7
ATOM 19923 N N . ASP A 1 114 ? 175.722 32.564 -14.986 1.00 0.00 114 ASP A N 7
ATOM 19924 C CA . ASP A 1 114 ? 175.851 33.347 -16.209 1.00 0.00 114 ASP A CA 7
ATOM 19925 C C . ASP A 1 114 ? 176.974 34.370 -16.092 1.00 0.00 114 ASP A C 7
ATOM 19926 O O . ASP A 1 114 ? 177.244 35.120 -17.030 1.00 0.00 114 ASP A O 7
ATOM 19935 N N . PHE A 1 115 ? 177.625 34.396 -14.934 1.00 0.00 115 PHE A N 7
ATOM 19936 C CA . PHE A 1 115 ? 178.722 35.326 -14.693 1.00 0.00 115 PHE A CA 7
ATOM 19937 C C . PHE A 1 115 ? 180.004 34.585 -14.336 1.00 0.00 115 PHE A C 7
ATOM 19938 O O . PHE A 1 115 ? 181.090 35.166 -14.342 1.00 0.00 115 PHE A O 7
ATOM 19955 N N . PHE A 1 116 ? 179.872 33.300 -14.026 1.00 0.00 116 PHE A N 7
ATOM 19956 C CA . PHE A 1 116 ? 181.013 32.491 -13.614 1.00 0.00 116 PHE A CA 7
ATOM 19957 C C . PHE A 1 116 ? 181.218 31.309 -14.552 1.00 0.00 116 PHE A C 7
ATOM 19958 O O . PHE A 1 116 ? 182.344 30.859 -14.763 1.00 0.00 116 PHE A O 7
ATOM 19975 N N . GLU A 1 117 ? 180.122 30.809 -15.114 1.00 0.00 117 GLU A N 7
ATOM 19976 C CA . GLU A 1 117 ? 180.181 29.682 -16.037 1.00 0.00 117 GLU A CA 7
ATOM 19977 C C . GLU A 1 117 ? 179.701 30.081 -17.426 1.00 0.00 117 GLU A C 7
ATOM 19978 O O . GLU A 1 117 ? 179.105 29.277 -18.143 1.00 0.00 117 GLU A O 7
ATOM 19990 N N . ASP A 1 118 ? 179.963 31.329 -17.801 1.00 0.00 118 ASP A N 7
ATOM 19991 C CA . ASP A 1 118 ? 179.525 31.850 -19.090 1.00 0.00 118 ASP A CA 7
ATOM 19992 C C . ASP A 1 118 ? 180.261 31.169 -20.238 1.00 0.00 118 ASP A C 7
ATOM 19993 O O . ASP A 1 118 ? 181.480 31.286 -20.362 1.00 0.00 118 ASP A O 7
ATOM 20002 N N . PRO A 1 119 ? 179.513 30.459 -21.075 1.00 0.00 119 PRO A N 7
ATOM 20003 C CA . PRO A 1 119 ? 180.100 29.712 -22.181 1.00 0.00 119 PRO A CA 7
ATOM 20004 C C . PRO A 1 119 ? 180.936 30.618 -23.075 1.00 0.00 119 PRO A C 7
ATOM 20005 O O . PRO A 1 119 ? 181.902 30.174 -23.695 1.00 0.00 119 PRO A O 7
ATOM 20016 N N . PHE A 1 120 ? 180.557 31.890 -23.139 1.00 0.00 120 PHE A N 7
ATOM 20017 C CA . PHE A 1 120 ? 181.120 32.808 -24.122 1.00 0.00 120 PHE A CA 7
ATOM 20018 C C . PHE A 1 120 ? 182.248 33.636 -23.520 1.00 0.00 120 PHE A C 7
ATOM 20019 O O . PHE A 1 120 ? 182.838 34.481 -24.193 1.00 0.00 120 PHE A O 7
ATOM 20036 N N . GLU A 1 121 ? 182.543 33.389 -22.248 1.00 0.00 121 GLU A N 7
ATOM 20037 C CA . GLU A 1 121 ? 183.666 34.038 -21.582 1.00 0.00 121 GLU A CA 7
ATOM 20038 C C . GLU A 1 121 ? 184.637 33.011 -21.014 1.00 0.00 121 GLU A C 7
ATOM 20039 O O . GLU A 1 121 ? 184.880 32.973 -19.808 1.00 0.00 121 GLU A O 7
ATOM 20051 N N . ASP A 1 122 ? 185.191 32.180 -21.891 1.00 0.00 122 ASP A N 7
ATOM 20052 C CA . ASP A 1 122 ? 186.115 31.132 -21.475 1.00 0.00 122 ASP A CA 7
ATOM 20053 C C . ASP A 1 122 ? 187.100 30.793 -22.587 1.00 0.00 122 ASP A C 7
ATOM 20054 O O . ASP A 1 122 ? 186.731 30.180 -23.589 1.00 0.00 122 ASP A O 7
ATOM 20063 N N . PHE A 1 123 ? 188.353 31.195 -22.404 1.00 0.00 123 PHE A N 7
ATOM 20064 C CA . PHE A 1 123 ? 189.384 30.970 -23.410 1.00 0.00 123 PHE A CA 7
ATOM 20065 C C . PHE A 1 123 ? 189.502 29.491 -23.756 1.00 0.00 123 PHE A C 7
ATOM 20066 O O . PHE A 1 123 ? 189.521 29.118 -24.929 1.00 0.00 123 PHE A O 7
ATOM 20083 N N . PHE A 1 124 ? 189.581 28.653 -22.729 1.00 0.00 124 PHE A N 7
ATOM 20084 C CA . PHE A 1 124 ? 189.834 27.230 -22.919 1.00 0.00 124 PHE A CA 7
ATOM 20085 C C . PHE A 1 124 ? 188.575 26.503 -23.375 1.00 0.00 124 PHE A C 7
ATOM 20086 O O . PHE A 1 124 ? 188.649 25.457 -24.019 1.00 0.00 124 PHE A O 7
ATOM 20103 N N . GLY A 1 125 ? 187.419 27.065 -23.037 1.00 0.00 125 GLY A N 7
ATOM 20104 C CA . GLY A 1 125 ? 186.143 26.521 -23.487 1.00 0.00 125 GLY A CA 7
ATOM 20105 C C . GLY A 1 125 ? 185.703 25.353 -22.613 1.00 0.00 125 GLY A C 7
ATOM 20106 O O . GLY A 1 125 ? 185.252 24.324 -23.117 1.00 0.00 125 GLY A O 7
ATOM 20110 N N . ASN A 1 126 ? 185.839 25.518 -21.302 1.00 0.00 126 ASN A N 7
ATOM 20111 C CA . ASN A 1 126 ? 185.452 24.478 -20.355 1.00 0.00 126 ASN A CA 7
ATOM 20112 C C . ASN A 1 126 ? 184.122 24.807 -19.689 1.00 0.00 126 ASN A C 7
ATOM 20113 O O . ASN A 1 126 ? 183.748 24.192 -18.690 1.00 0.00 126 ASN A O 7
ATOM 20124 N N . ARG A 1 127 ? 183.411 25.780 -20.248 1.00 0.00 127 ARG A N 7
ATOM 20125 C CA . ARG A 1 127 ? 182.136 26.215 -19.690 1.00 0.00 127 ARG A CA 7
ATOM 20126 C C . ARG A 1 127 ? 181.028 26.152 -20.732 1.00 0.00 127 ARG A C 7
ATOM 20127 O O . ARG A 1 127 ? 179.961 26.741 -20.555 1.00 0.00 127 ARG A O 7
ATOM 20148 N N . ARG A 1 128 ? 181.286 25.435 -21.821 1.00 0.00 128 ARG A N 7
ATOM 20149 C CA . ARG A 1 128 ? 180.330 25.336 -22.918 1.00 0.00 128 ARG A CA 7
ATOM 20150 C C . ARG A 1 128 ? 179.054 24.632 -22.475 1.00 0.00 128 ARG A C 7
ATOM 20151 O O . ARG A 1 128 ? 177.949 25.105 -22.740 1.00 0.00 128 ARG A O 7
ATOM 20172 N N . GLY A 1 129 ? 179.213 23.499 -21.800 1.00 0.00 129 GLY A N 7
ATOM 20173 C CA . GLY A 1 129 ? 178.074 22.732 -21.311 1.00 0.00 129 GLY A CA 7
ATOM 20174 C C . GLY A 1 129 ? 177.764 21.558 -22.230 1.00 0.00 129 GLY A C 7
ATOM 20175 O O . GLY A 1 129 ? 178.671 20.918 -22.763 1.00 0.00 129 GLY A O 7
ATOM 20179 N N . PRO A 1 130 ? 176.478 21.280 -22.414 1.00 0.00 130 PRO A N 7
ATOM 20180 C CA . PRO A 1 130 ? 176.047 20.143 -23.217 1.00 0.00 130 PRO A CA 7
ATOM 20181 C C . PRO A 1 130 ? 176.109 20.464 -24.705 1.00 0.00 130 PRO A C 7
ATOM 20182 O O . PRO A 1 130 ? 176.920 21.294 -25.125 1.00 0.00 130 PRO A O 7
ATOM 20193 N N . ARG A 1 131 ? 175.208 19.862 -25.493 1.00 0.00 131 ARG A N 7
ATOM 20194 C CA . ARG A 1 131 ? 175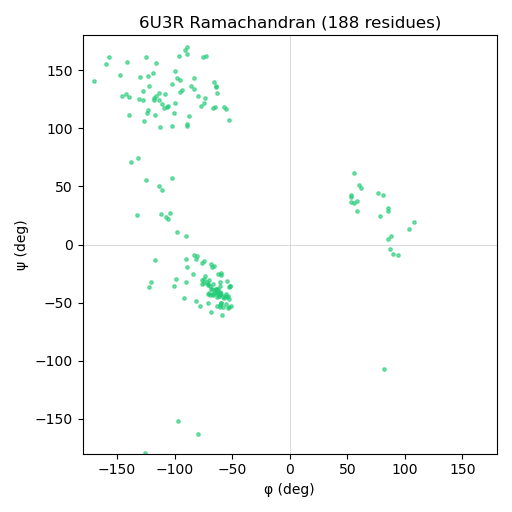.134 20.143 -26.921 1.00 0.00 131 ARG A CA 7
ATOM 20195 C C . ARG A 1 131 ? 175.065 21.642 -27.185 1.00 0.00 131 ARG A C 7
ATOM 20196 O O . ARG A 1 131 ? 173.983 22.226 -27.230 1.00 0.00 131 ARG A O 7
ATOM 20217 N N . GLY A 1 132 ? 176.229 22.261 -27.359 1.00 0.00 132 GLY A N 7
ATOM 20218 C CA . GLY A 1 132 ? 176.302 23.687 -27.653 1.00 0.00 132 GLY A CA 7
ATOM 20219 C C . GLY A 1 132 ? 176.433 23.934 -29.150 1.00 0.00 132 GLY A C 7
ATOM 20220 O O . GLY A 1 132 ? 176.107 23.069 -29.964 1.00 0.00 132 GLY A O 7
ATOM 20224 N N . GLY A 1 133 ? 176.913 25.120 -29.510 1.00 0.00 133 GLY A N 7
ATOM 20225 C CA . GLY A 1 133 ? 177.113 25.474 -30.909 1.00 0.00 133 GLY A CA 7
ATOM 20226 C C . GLY A 1 133 ? 176.090 26.504 -31.369 1.00 0.00 133 GLY A C 7
ATOM 20227 O O . GLY A 1 133 ? 174.952 26.517 -30.900 1.00 0.00 133 GLY A O 7
ATOM 20231 N N . MET A 1 134 ? 176.501 27.369 -32.291 1.00 0.00 134 MET A N 7
ATOM 20232 C CA . MET A 1 134 ? 175.615 28.394 -32.830 1.00 0.00 134 MET A CA 7
ATOM 20233 C C . MET A 1 134 ? 175.521 28.297 -34.348 1.00 0.00 134 MET A C 7
ATOM 20234 O O . MET A 1 134 ? 174.742 29.014 -34.977 1.00 0.00 134 MET A O 7
ATOM 20248 N N . GLY A 1 135 ? 176.318 27.409 -34.930 1.00 0.00 135 GLY A N 7
ATOM 20249 C CA . GLY A 1 135 ? 176.355 27.245 -36.378 1.00 0.00 135 GLY A CA 7
ATOM 20250 C C . GLY A 1 135 ? 177.599 27.892 -36.974 1.00 0.00 135 GLY A C 7
ATOM 20251 O O . GLY A 1 135 ? 178.005 27.569 -38.090 1.00 0.00 135 GLY A O 7
ATOM 20255 N N . ASN A 1 136 ? 178.201 28.808 -36.222 1.00 0.00 136 ASN A N 7
ATOM 20256 C CA . ASN A 1 136 ? 179.432 29.461 -36.649 1.00 0.00 136 ASN A CA 7
ATOM 20257 C C . ASN A 1 136 ? 180.657 28.753 -36.085 1.00 0.00 136 ASN A C 7
ATOM 20258 O O . ASN A 1 136 ? 181.792 29.090 -36.422 1.00 0.00 136 ASN A O 7
ATOM 20269 N N . PHE A 1 137 ? 180.420 27.769 -35.223 1.00 0.00 137 PHE A N 7
ATOM 20270 C CA . PHE A 1 137 ? 181.500 26.970 -34.657 1.00 0.00 137 PHE A CA 7
ATOM 20271 C C . PHE A 1 137 ? 180.996 25.607 -34.200 1.00 0.00 137 PHE A C 7
ATOM 20272 O O . PHE A 1 137 ? 179.796 25.414 -33.999 1.00 0.00 137 PHE A O 7
ATOM 20289 N N . LYS A 1 138 ? 181.917 24.665 -34.037 1.00 0.00 138 LYS A N 7
ATOM 20290 C CA . LYS A 1 138 ? 181.561 23.300 -33.670 1.00 0.00 138 LYS A CA 7
ATOM 20291 C C . LYS A 1 138 ? 182.659 22.647 -32.838 1.00 0.00 138 LYS A C 7
ATOM 20292 O O . LYS A 1 138 ? 183.809 23.084 -32.861 1.00 0.00 138 LYS A O 7
ATOM 20311 N N . SER A 1 139 ? 182.296 21.601 -32.105 1.00 0.00 139 SER A N 7
ATOM 20312 C CA . SER A 1 139 ? 183.256 20.867 -31.290 1.00 0.00 139 SER A CA 7
ATOM 20313 C C . SER A 1 139 ? 183.349 19.410 -31.726 1.00 0.00 139 SER A C 7
ATOM 20314 O O . SER A 1 139 ? 182.333 18.741 -31.910 1.00 0.00 139 SER A O 7
ATOM 20322 N N . ILE A 1 140 ? 184.575 18.924 -31.889 1.00 0.00 140 ILE A N 7
ATOM 20323 C CA . ILE A 1 140 ? 184.803 17.563 -32.359 1.00 0.00 140 ILE A CA 7
ATOM 20324 C C . ILE A 1 140 ? 185.638 16.769 -31.363 1.00 0.00 140 ILE A C 7
ATOM 20325 O O . ILE A 1 140 ? 186.707 17.212 -30.942 1.00 0.00 140 ILE A O 7
ATOM 20341 N N . SER A 1 141 ? 185.145 15.593 -30.989 1.00 0.00 141 SER A N 7
ATOM 20342 C CA . SER A 1 141 ? 185.857 14.723 -30.061 1.00 0.00 141 SER A CA 7
ATOM 20343 C C . SER A 1 141 ? 185.805 13.271 -30.517 1.00 0.00 141 SER A C 7
ATOM 20344 O O . SER A 1 141 ? 184.727 12.711 -30.717 1.00 0.00 141 SER A O 7
ATOM 20352 N N . THR A 1 142 ? 186.976 12.665 -30.679 1.00 0.00 142 THR A N 7
ATOM 20353 C CA . THR A 1 142 ? 187.069 11.302 -31.190 1.00 0.00 142 THR A CA 7
ATOM 20354 C C . THR A 1 142 ? 187.734 10.379 -30.178 1.00 0.00 142 THR A C 7
ATOM 20355 O O . THR A 1 142 ? 188.507 10.826 -29.329 1.00 0.00 142 THR A O 7
ATOM 20366 N N . SER A 1 143 ? 187.430 9.089 -30.271 1.00 0.00 143 SER A N 7
ATOM 20367 C CA . SER A 1 143 ? 188.029 8.095 -29.390 1.00 0.00 143 SER A CA 7
ATOM 20368 C C . SER A 1 143 ? 187.890 6.692 -29.967 1.00 0.00 143 SER A C 7
ATOM 20369 O O . SER A 1 143 ? 186.794 6.265 -30.329 1.00 0.00 143 SER A O 7
ATOM 20377 N N . THR A 1 144 ? 189.008 5.979 -30.051 1.00 0.00 144 THR A N 7
ATOM 20378 C CA . THR A 1 144 ? 189.009 4.612 -30.558 1.00 0.00 144 THR A CA 7
ATOM 20379 C C . THR A 1 144 ? 189.307 3.612 -29.448 1.00 0.00 144 THR A C 7
ATOM 20380 O O . THR A 1 144 ? 190.242 3.794 -28.670 1.00 0.00 144 THR A O 7
ATOM 20391 N N . LYS A 1 145 ? 188.505 2.554 -29.382 1.00 0.00 145 LYS A N 7
ATOM 20392 C CA . LYS A 1 145 ? 188.681 1.523 -28.367 1.00 0.00 145 LYS A CA 7
ATOM 20393 C C . LYS A 1 145 ? 188.451 0.134 -28.947 1.00 0.00 145 LYS A C 7
ATOM 20394 O O . LYS A 1 145 ? 187.505 -0.085 -29.704 1.00 0.00 145 LYS A O 7
ATOM 20413 N N . MET A 1 146 ? 189.323 -0.804 -28.588 1.00 0.00 146 MET A N 7
ATOM 20414 C CA . MET A 1 146 ? 189.170 -2.192 -29.005 1.00 0.00 146 MET A CA 7
ATOM 20415 C C . MET A 1 146 ? 188.086 -2.893 -28.199 1.00 0.00 146 MET A C 7
ATOM 20416 O O . MET A 1 146 ? 188.178 -2.999 -26.976 1.00 0.00 146 MET A O 7
ATOM 20430 N N . VAL A 1 147 ? 187.056 -3.372 -28.890 1.00 0.00 147 VAL A N 7
ATOM 20431 C CA . VAL A 1 147 ? 185.934 -4.033 -28.234 1.00 0.00 147 VAL A CA 7
ATOM 20432 C C . VAL A 1 147 ? 185.697 -5.421 -28.816 1.00 0.00 147 VAL A C 7
ATOM 20433 O O . VAL A 1 147 ? 185.235 -5.560 -29.948 1.00 0.00 147 VAL A O 7
ATOM 20446 N N . ASN A 1 148 ? 186.016 -6.448 -28.034 1.00 0.00 148 ASN A N 7
ATOM 20447 C CA . ASN A 1 148 ? 185.839 -7.827 -28.471 1.00 0.00 148 ASN A CA 7
ATOM 20448 C C . ASN A 1 148 ? 186.632 -8.109 -29.740 1.00 0.00 148 ASN A C 7
ATOM 20449 O O . ASN A 1 148 ? 186.203 -8.888 -30.592 1.00 0.00 148 ASN A O 7
ATOM 20460 N N . GLY A 1 149 ? 187.793 -7.473 -29.860 1.00 0.00 149 GLY A N 7
ATOM 20461 C CA . GLY A 1 149 ? 188.689 -7.720 -30.983 1.00 0.00 149 GLY A CA 7
ATOM 20462 C C . GLY A 1 149 ? 188.431 -6.740 -32.121 1.00 0.00 149 GLY A C 7
ATOM 20463 O O . GLY A 1 149 ? 189.197 -6.672 -33.081 1.00 0.00 149 GLY A O 7
ATOM 20467 N N . ARG A 1 150 ? 187.344 -5.983 -32.006 1.00 0.00 150 ARG A N 7
ATOM 20468 C CA . ARG A 1 150 ? 186.945 -5.054 -33.057 1.00 0.00 150 ARG A CA 7
ATOM 20469 C C . ARG A 1 150 ? 187.450 -3.646 -32.768 1.00 0.00 150 ARG A C 7
ATOM 20470 O O . ARG A 1 150 ? 187.476 -3.209 -31.618 1.00 0.00 150 ARG A O 7
ATOM 20491 N N . LYS A 1 151 ? 187.851 -2.940 -33.820 1.00 0.00 151 LYS A N 7
ATOM 20492 C CA . LYS A 1 151 ? 188.308 -1.561 -33.688 1.00 0.00 151 LYS A CA 7
ATOM 20493 C C . LYS A 1 151 ? 187.143 -0.583 -33.773 1.00 0.00 151 LYS A C 7
ATOM 20494 O O . LYS A 1 151 ? 186.657 -0.277 -34.862 1.00 0.00 151 LYS A O 7
ATOM 20513 N N . ILE A 1 152 ? 186.699 -0.097 -32.620 1.00 0.00 152 ILE A N 7
ATOM 20514 C CA . ILE A 1 152 ? 185.531 0.772 -32.554 1.00 0.00 152 ILE A CA 7
ATOM 20515 C C . ILE A 1 152 ? 185.938 2.234 -32.427 1.00 0.00 152 ILE A C 7
ATOM 20516 O O . ILE A 1 152 ? 186.524 2.641 -31.424 1.00 0.00 152 ILE A O 7
ATOM 20532 N N . THR A 1 153 ? 185.626 3.022 -33.451 1.00 0.00 153 THR A N 7
ATOM 20533 C CA . THR A 1 153 ? 185.952 4.442 -33.454 1.00 0.00 153 THR A CA 7
ATOM 20534 C C . THR A 1 153 ? 184.698 5.296 -33.324 1.00 0.00 153 THR A C 7
ATOM 20535 O O . THR A 1 153 ? 183.770 5.179 -34.123 1.00 0.00 153 THR A O 7
ATOM 20546 N N . THR A 1 154 ? 184.676 6.155 -32.310 1.00 0.00 154 THR A N 7
ATOM 20547 C CA . THR A 1 154 ? 183.559 7.071 -32.106 1.00 0.00 154 THR A CA 7
ATOM 20548 C C . THR A 1 154 ? 183.953 8.503 -32.444 1.00 0.00 154 THR A C 7
ATOM 20549 O O . THR A 1 154 ? 184.902 9.046 -31.880 1.00 0.00 154 THR A O 7
ATOM 20560 N N . LYS A 1 155 ? 183.216 9.111 -33.367 1.00 0.00 155 LYS A N 7
ATOM 20561 C CA . LYS A 1 155 ? 183.473 10.490 -33.768 1.00 0.00 155 LYS A CA 7
ATOM 20562 C C . LYS A 1 155 ? 182.285 11.387 -33.447 1.00 0.00 155 LYS A C 7
ATOM 20563 O O . LYS A 1 155 ? 181.264 11.351 -34.134 1.00 0.00 155 LYS A O 7
ATOM 20582 N N . ARG A 1 156 ? 182.424 12.193 -32.400 1.00 0.00 156 ARG A N 7
ATOM 20583 C CA . ARG A 1 156 ? 181.332 13.041 -31.936 1.00 0.00 156 ARG A CA 7
ATOM 20584 C C . ARG A 1 156 ? 181.497 14.472 -32.432 1.00 0.00 156 ARG A C 7
ATOM 20585 O O . ARG A 1 156 ? 182.491 15.133 -32.129 1.00 0.00 156 ARG A O 7
ATOM 20606 N N . ILE A 1 157 ? 180.518 14.945 -33.194 1.00 0.00 157 ILE A N 7
ATOM 20607 C CA . ILE A 1 157 ? 180.537 16.310 -33.706 1.00 0.00 157 ILE A CA 7
ATOM 20608 C C . ILE A 1 157 ? 179.335 17.103 -33.210 1.00 0.00 157 ILE A C 7
ATOM 20609 O O . ILE A 1 157 ? 178.189 16.748 -33.486 1.00 0.00 157 ILE A O 7
ATOM 20625 N N . VAL A 1 158 ? 179.603 18.176 -32.474 1.00 0.00 158 VAL A N 7
ATOM 20626 C CA . VAL A 1 158 ? 178.542 19.008 -31.919 1.00 0.00 158 VAL A CA 7
ATOM 20627 C C . VAL A 1 158 ? 178.501 20.373 -32.593 1.00 0.00 158 VAL A C 7
ATOM 20628 O O . VAL A 1 158 ? 179.484 21.114 -32.575 1.00 0.00 158 VAL A O 7
ATOM 20641 N N . GLU A 1 159 ? 177.359 20.700 -33.186 1.00 0.00 159 GLU A N 7
ATOM 20642 C CA . GLU A 1 159 ? 177.203 21.958 -33.909 1.00 0.00 159 GLU A CA 7
ATOM 20643 C C . GLU A 1 159 ? 175.753 22.425 -33.894 1.00 0.00 159 GLU A C 7
ATOM 20644 O O . GLU A 1 159 ? 174.837 21.647 -34.158 1.00 0.00 159 GLU A O 7
ATOM 20656 N N . ASN A 1 160 ? 175.552 23.702 -33.584 1.00 0.00 160 ASN A N 7
ATOM 20657 C CA . ASN A 1 160 ? 174.230 24.310 -33.665 1.00 0.00 160 ASN A CA 7
ATOM 20658 C C . ASN A 1 160 ? 173.240 23.602 -32.747 1.00 0.00 160 ASN A C 7
ATOM 20659 O O . ASN A 1 160 ? 172.060 23.471 -33.074 1.00 0.00 160 ASN A O 7
ATOM 20670 N N . GLY A 1 161 ? 173.729 23.146 -31.599 1.00 0.00 161 GLY A N 7
ATOM 20671 C CA . GLY A 1 161 ? 172.869 22.536 -30.591 1.00 0.00 161 GLY A CA 7
ATOM 20672 C C . GLY A 1 161 ? 172.523 21.099 -30.959 1.00 0.00 161 GLY A C 7
ATOM 20673 O O . GLY A 1 161 ? 171.642 20.489 -30.355 1.00 0.00 161 GLY A O 7
ATOM 20677 N N . GLN A 1 162 ? 173.222 20.564 -31.954 1.00 0.00 162 GLN A N 7
ATOM 20678 C CA . GLN A 1 162 ? 172.966 19.209 -32.428 1.00 0.00 162 GLN A CA 7
ATOM 20679 C C . GLN A 1 162 ? 174.209 18.337 -32.303 1.00 0.00 162 GLN A C 7
ATOM 20680 O O . GLN A 1 162 ? 175.334 18.828 -32.398 1.00 0.00 162 GLN A O 7
ATOM 20694 N N . GLU A 1 163 ? 173.999 17.042 -32.091 1.00 0.00 163 GLU A N 7
ATOM 20695 C CA . GLU A 1 163 ? 175.101 16.113 -31.878 1.00 0.00 163 GLU A CA 7
ATOM 20696 C C . GLU A 1 163 ? 175.072 14.980 -32.897 1.00 0.00 163 GLU A C 7
ATOM 20697 O O . GLU A 1 163 ? 174.082 14.259 -33.008 1.00 0.00 163 GLU A O 7
ATOM 20709 N N . ARG A 1 164 ? 176.164 14.831 -33.638 1.00 0.00 164 ARG A N 7
ATOM 20710 C CA . ARG A 1 164 ? 176.285 13.755 -34.615 1.00 0.00 164 ARG A CA 7
ATOM 20711 C C . ARG A 1 164 ? 177.403 12.791 -34.235 1.00 0.00 164 ARG A C 7
ATOM 20712 O O . ARG A 1 164 ? 178.582 13.136 -34.303 1.00 0.00 164 ARG A O 7
ATOM 20733 N N . VAL A 1 165 ? 177.024 11.581 -33.837 1.00 0.00 165 VAL A N 7
ATOM 20734 C CA . VAL A 1 165 ? 177.992 10.578 -33.408 1.00 0.00 165 VAL A CA 7
ATOM 20735 C C . VAL A 1 165 ? 178.134 9.472 -34.446 1.00 0.00 165 VAL A C 7
ATOM 20736 O O . VAL A 1 165 ? 177.192 8.720 -34.698 1.00 0.00 165 VAL A O 7
ATOM 20749 N N . GLU A 1 166 ? 179.316 9.377 -35.044 1.00 0.00 166 GLU A N 7
ATOM 20750 C CA . GLU A 1 166 ? 179.564 8.404 -36.101 1.00 0.00 166 GLU A CA 7
ATOM 20751 C C . GLU A 1 166 ? 180.387 7.230 -35.588 1.00 0.00 166 GLU A C 7
ATOM 20752 O O . GLU A 1 166 ? 181.471 7.414 -35.035 1.00 0.00 166 GLU A O 7
ATOM 20764 N N . VAL A 1 167 ? 179.866 6.023 -35.774 1.00 0.00 167 VAL A N 7
ATOM 20765 C CA . VAL A 1 167 ? 180.513 4.821 -35.259 1.00 0.00 167 VAL A CA 7
ATOM 20766 C C . VAL A 1 167 ? 181.089 3.978 -36.389 1.00 0.00 167 VAL A C 7
ATOM 20767 O O . VAL A 1 167 ? 180.362 3.540 -37.282 1.00 0.00 167 VAL A O 7
ATOM 20780 N N . GLU A 1 168 ? 182.398 3.754 -36.346 1.00 0.00 168 GLU A N 7
ATOM 20781 C CA . GLU A 1 168 ? 183.059 2.889 -37.314 1.00 0.00 168 GLU A CA 7
ATOM 20782 C C . GLU A 1 168 ? 183.567 1.612 -36.656 1.00 0.00 168 GLU A C 7
ATOM 20783 O O . GLU A 1 168 ? 183.966 1.619 -35.492 1.00 0.00 168 GLU A O 7
ATOM 20795 N N . GLU A 1 169 ? 183.548 0.517 -37.407 1.00 0.00 169 GLU A N 7
ATOM 20796 C CA . GLU A 1 169 ? 184.004 -0.770 -36.897 1.00 0.00 169 GLU A CA 7
ATOM 20797 C C . GLU A 1 169 ? 184.973 -1.436 -37.866 1.00 0.00 169 GLU A C 7
ATOM 20798 O O . GLU A 1 169 ? 184.574 -1.919 -38.925 1.00 0.00 169 GLU A O 7
ATOM 20810 N N . ASP A 1 170 ? 186.250 -1.455 -37.496 1.00 0.00 170 ASP A N 7
ATOM 20811 C CA . ASP A 1 170 ? 187.289 -2.005 -38.360 1.00 0.00 170 ASP A CA 7
ATOM 20812 C C . ASP A 1 170 ? 187.340 -1.273 -39.695 1.00 0.00 170 ASP A C 7
ATOM 20813 O O . ASP A 1 170 ? 187.685 -1.858 -40.721 1.00 0.00 170 ASP A O 7
ATOM 20822 N N . GLY A 1 171 ? 186.992 0.009 -39.674 1.00 0.00 171 GLY A N 7
ATOM 20823 C CA . GLY A 1 171 ? 187.047 0.837 -40.874 1.00 0.00 171 GLY A CA 7
ATOM 20824 C C . GLY A 1 171 ? 185.699 0.867 -41.584 1.00 0.00 171 GLY A C 7
ATOM 20825 O O . GLY A 1 171 ? 185.482 1.672 -42.489 1.00 0.00 171 GLY A O 7
ATOM 20829 N N . GLN A 1 172 ? 184.797 -0.016 -41.168 1.00 0.00 172 GLN A N 7
ATOM 20830 C CA . GLN A 1 172 ? 183.490 -0.131 -41.801 1.00 0.00 172 GLN A CA 7
ATOM 20831 C C . GLN A 1 172 ? 182.446 0.700 -41.065 1.00 0.00 172 GLN A C 7
ATOM 20832 O O . GLN A 1 172 ? 182.298 0.592 -39.848 1.00 0.00 172 GLN A O 7
ATOM 20846 N N . LEU A 1 173 ? 181.725 1.530 -41.811 1.00 0.00 173 LEU A N 7
ATOM 20847 C CA . LEU A 1 173 ? 180.611 2.289 -41.255 1.00 0.00 173 LEU A CA 7
ATOM 20848 C C . LEU A 1 173 ? 179.577 1.367 -40.622 1.00 0.00 173 LEU A C 7
ATOM 20849 O O . LEU A 1 173 ? 179.056 0.461 -41.274 1.00 0.00 173 LEU A O 7
ATOM 20865 N N . LYS A 1 174 ? 179.284 1.601 -39.347 1.00 0.00 174 LYS A N 7
ATOM 20866 C CA . LYS A 1 174 ? 178.373 0.743 -38.600 1.00 0.00 174 LYS A CA 7
ATOM 20867 C C . LYS A 1 174 ? 177.077 1.471 -38.268 1.00 0.00 174 LYS A C 7
ATOM 20868 O O . LYS A 1 174 ? 175.992 1.036 -38.658 1.00 0.00 174 LYS A O 7
ATOM 20887 N N . SER A 1 175 ? 177.196 2.580 -37.547 1.00 0.00 175 SER A N 7
ATOM 20888 C CA . SER A 1 175 ? 176.033 3.252 -36.978 1.00 0.00 175 SER A CA 7
ATOM 20889 C C . SER A 1 175 ? 176.254 4.756 -36.891 1.00 0.00 175 SER A C 7
ATOM 20890 O O . SER A 1 175 ? 177.371 5.216 -36.651 1.00 0.00 175 SER A O 7
ATOM 20898 N N . LEU A 1 176 ? 175.184 5.518 -37.088 1.00 0.00 176 LEU A N 7
ATOM 20899 C CA . LEU A 1 176 ? 175.253 6.973 -37.001 1.00 0.00 176 LEU A CA 7
ATOM 20900 C C . LEU A 1 176 ? 174.108 7.528 -36.162 1.00 0.00 176 LEU A C 7
ATOM 20901 O O . LEU A 1 176 ? 172.939 7.395 -36.525 1.00 0.00 176 LEU A O 7
ATOM 20917 N N . THR A 1 177 ? 174.452 8.152 -35.041 1.00 0.00 177 THR A N 7
ATOM 20918 C CA . THR A 1 177 ? 173.453 8.718 -34.142 1.00 0.00 177 THR A CA 7
ATOM 20919 C C . THR A 1 177 ? 173.339 10.226 -34.326 1.00 0.00 177 THR A C 7
ATOM 20920 O O . THR A 1 177 ? 174.301 10.962 -34.106 1.00 0.00 177 THR A O 7
ATOM 20931 N N . ILE A 1 178 ? 172.157 10.680 -34.729 1.00 0.00 178 ILE A N 7
ATOM 20932 C CA . ILE A 1 178 ? 171.909 12.104 -34.922 1.00 0.00 178 ILE A CA 7
ATOM 20933 C C . ILE A 1 178 ? 170.805 12.601 -33.996 1.00 0.00 178 ILE A C 7
ATOM 20934 O O . ILE A 1 178 ? 169.630 12.300 -34.199 1.00 0.00 178 ILE A O 7
ATOM 20950 N N . ASN A 1 179 ? 171.192 13.365 -32.979 1.00 0.00 179 ASN A N 7
ATOM 20951 C CA . ASN A 1 179 ? 170.235 13.916 -32.028 1.00 0.00 179 ASN A CA 7
ATOM 20952 C C . ASN A 1 179 ? 169.412 12.813 -31.375 1.00 0.00 179 ASN A C 7
ATOM 20953 O O . ASN A 1 179 ? 168.220 12.983 -31.121 1.00 0.00 179 ASN A O 7
ATOM 20964 N N . GLY A 1 180 ? 170.054 11.682 -31.106 1.00 0.00 180 GLY A N 7
ATOM 20965 C CA . GLY A 1 180 ? 169.398 10.570 -30.429 1.00 0.00 180 GLY A CA 7
ATOM 20966 C C . GLY A 1 180 ? 168.894 9.536 -31.428 1.00 0.00 180 GLY A C 7
ATOM 20967 O O . GLY A 1 180 ? 168.625 8.390 -31.068 1.00 0.00 180 GLY A O 7
ATOM 20971 N N . LYS A 1 181 ? 168.767 9.949 -32.685 1.00 0.00 181 LYS A N 7
ATOM 20972 C CA . LYS A 1 181 ? 168.222 9.084 -33.724 1.00 0.00 181 LYS A CA 7
ATOM 20973 C C . LYS A 1 181 ? 169.318 8.254 -34.381 1.00 0.00 181 LYS A C 7
ATOM 20974 O O . LYS A 1 181 ? 170.067 8.751 -35.220 1.00 0.00 181 LYS A O 7
ATOM 20993 N N . GLU A 1 182 ? 169.405 6.985 -33.993 1.00 0.00 182 GLU A N 7
ATOM 20994 C CA . GLU A 1 182 ? 170.416 6.087 -34.537 1.00 0.00 182 GLU A CA 7
ATOM 20995 C C . GLU A 1 182 ? 170.053 5.640 -35.948 1.00 0.00 182 GLU A C 7
ATOM 20996 O O . GLU A 1 182 ? 168.899 5.315 -36.229 1.00 0.00 182 GLU A O 7
ATOM 21008 N N . GLN A 1 183 ? 171.045 5.624 -36.832 1.00 0.00 183 GLN A N 7
ATOM 21009 C CA . GLN A 1 183 ? 170.829 5.233 -38.219 1.00 0.00 183 GLN A CA 7
ATOM 21010 C C . GLN A 1 183 ? 171.805 4.145 -38.644 1.00 0.00 183 GLN A C 7
ATOM 21011 O O . GLN A 1 183 ? 173.021 4.310 -38.533 1.00 0.00 183 GLN A O 7
ATOM 21025 N N . LEU A 1 184 ? 171.268 3.032 -39.132 1.00 0.00 184 LEU A N 7
ATOM 21026 C CA . LEU A 1 184 ? 172.091 1.957 -39.674 1.00 0.00 184 LEU A CA 7
ATOM 21027 C C . LEU A 1 184 ? 172.804 2.398 -40.945 1.00 0.00 184 LEU A C 7
ATOM 21028 O O . LEU A 1 184 ? 172.174 2.867 -41.893 1.00 0.00 184 LEU A O 7
ATOM 21044 N N . LEU A 1 185 ? 174.124 2.244 -40.961 1.00 0.00 185 LEU A N 7
ATOM 21045 C CA . LEU A 1 185 ? 174.933 2.679 -42.094 1.00 0.00 185 LEU A CA 7
ATOM 21046 C C . LEU A 1 185 ? 175.238 1.519 -43.032 1.00 0.00 185 LEU A C 7
ATOM 21047 O O . LEU A 1 185 ? 175.772 1.713 -44.123 1.00 0.00 185 LEU A O 7
ATOM 21063 N N . ARG A 1 186 ? 174.895 0.310 -42.599 1.00 0.00 186 ARG A N 7
ATOM 21064 C CA . ARG A 1 186 ? 175.173 -0.890 -43.379 1.00 0.00 186 ARG A CA 7
ATOM 21065 C C . ARG A 1 186 ? 173.930 -1.366 -44.121 1.00 0.00 186 ARG A C 7
ATOM 21066 O O . ARG A 1 186 ? 172.806 -1.172 -43.658 1.00 0.00 186 ARG A O 7
ATOM 21087 N N . LEU A 1 187 ? 174.140 -1.989 -45.276 1.00 0.00 187 LEU A N 7
ATOM 21088 C CA . LEU A 1 187 ? 173.038 -2.514 -46.073 1.00 0.00 187 LEU A CA 7
ATOM 21089 C C . LEU A 1 187 ? 173.065 -4.036 -46.116 1.00 0.00 187 LEU A C 7
ATOM 21090 O O . LEU A 1 187 ? 174.121 -4.652 -45.971 1.00 0.00 187 LEU A O 7
ATOM 21106 N N . ASP A 1 188 ? 171.899 -4.639 -46.316 1.00 0.00 188 ASP A N 7
ATOM 21107 C CA . ASP A 1 188 ? 171.789 -6.091 -46.388 1.00 0.00 188 ASP A CA 7
ATOM 21108 C C . ASP A 1 188 ? 172.415 -6.627 -47.668 1.00 0.00 188 ASP A C 7
ATOM 21109 O O . ASP A 1 188 ? 172.358 -5.985 -48.716 1.00 0.00 188 ASP A O 7
ATOM 21118 N N . ASN A 1 189 ? 173.014 -7.810 -47.577 1.00 0.00 189 ASN A N 7
ATOM 21119 C CA . ASN A 1 189 ? 173.645 -8.441 -48.731 1.00 0.00 189 ASN A CA 7
ATOM 21120 C C . ASN A 1 189 ? 172.653 -9.305 -49.497 1.00 0.00 189 ASN A C 7
ATOM 21121 O O . ASN A 1 189 ? 171.673 -9.791 -48.933 1.00 0.00 189 ASN A O 7
ATOM 21132 N N . LYS A 1 190 ? 172.912 -9.492 -50.787 1.00 0.00 190 LYS A N 7
ATOM 21133 C CA . LYS A 1 190 ? 172.035 -10.287 -51.637 1.00 0.00 190 LYS A CA 7
ATOM 21134 C C . LYS A 1 190 ? 172.822 -10.994 -52.735 1.00 0.00 190 LYS A C 7
ATOM 21135 O O . LYS A 1 190 ? 173.418 -12.005 -52.488 1.00 0.00 190 LYS A O 7
ATOM 21155 N N . GLY A 1 1 ? 151.602 -0.936 -1.410 1.00 0.00 1 GLY A N 8
ATOM 21156 C CA . GLY A 1 1 ? 152.895 -0.769 -0.757 1.00 0.00 1 GLY A CA 8
ATOM 21157 C C . GLY A 1 1 ? 153.255 0.704 -0.617 1.00 0.00 1 GLY A C 8
ATOM 21158 O O . GLY A 1 1 ? 153.168 1.274 0.471 1.00 0.00 1 GLY A O 8
ATOM 21164 N N . MET A 1 2 ? 153.660 1.318 -1.724 1.00 0.00 2 MET A N 8
ATOM 21165 C CA . MET A 1 2 ? 153.956 2.745 -1.744 1.00 0.00 2 MET A CA 8
ATOM 21166 C C . MET A 1 2 ? 153.838 3.312 -3.153 1.00 0.00 2 MET A C 8
ATOM 21167 O O . MET A 1 2 ? 153.832 2.567 -4.134 1.00 0.00 2 MET A O 8
ATOM 21181 N N . VAL A 1 3 ? 153.745 4.634 -3.248 1.00 0.00 3 VAL A N 8
ATOM 21182 C CA . VAL A 1 3 ? 153.559 5.299 -4.532 1.00 0.00 3 VAL A CA 8
ATOM 21183 C C . VAL A 1 3 ? 154.851 5.311 -5.338 1.00 0.00 3 VAL A C 8
ATOM 21184 O O . VAL A 1 3 ? 155.886 5.780 -4.864 1.00 0.00 3 VAL A O 8
ATOM 21197 N N . ASP A 1 4 ? 154.786 4.791 -6.559 1.00 0.00 4 ASP A N 8
ATOM 21198 C CA . ASP A 1 4 ? 155.971 4.648 -7.396 1.00 0.00 4 ASP A CA 8
ATOM 21199 C C . ASP A 1 4 ? 156.681 5.983 -7.579 1.00 0.00 4 ASP A C 8
ATOM 21200 O O . ASP A 1 4 ? 157.903 6.035 -7.712 1.00 0.00 4 ASP A O 8
ATOM 21209 N N . TYR A 1 5 ? 155.906 7.063 -7.584 1.00 0.00 5 TYR A N 8
ATOM 21210 C CA . TYR A 1 5 ? 156.460 8.402 -7.743 1.00 0.00 5 TYR A CA 8
ATOM 21211 C C . TYR A 1 5 ? 157.481 8.709 -6.655 1.00 0.00 5 TYR A C 8
ATOM 21212 O O . TYR A 1 5 ? 158.471 9.400 -6.896 1.00 0.00 5 TYR A O 8
ATOM 21230 N N . TYR A 1 6 ? 157.234 8.192 -5.457 1.00 0.00 6 TYR A N 8
ATOM 21231 C CA . TYR A 1 6 ? 158.174 8.336 -4.352 1.00 0.00 6 TYR A CA 8
ATOM 21232 C C . TYR A 1 6 ? 159.463 7.571 -4.622 1.00 0.00 6 TYR A C 8
ATOM 21233 O O . TYR A 1 6 ? 160.554 8.036 -4.289 1.00 0.00 6 TYR A O 8
ATOM 21251 N N . GLU A 1 7 ? 159.332 6.396 -5.227 1.00 0.00 7 GLU A N 8
ATOM 21252 C CA . GLU A 1 7 ? 160.491 5.607 -5.629 1.00 0.00 7 GLU A CA 8
ATOM 21253 C C . GLU A 1 7 ? 161.272 6.302 -6.737 1.00 0.00 7 GLU A C 8
ATOM 21254 O O . GLU A 1 7 ? 162.499 6.218 -6.791 1.00 0.00 7 GLU A O 8
ATOM 21266 N N . VAL A 1 8 ? 160.554 6.987 -7.620 1.00 0.00 8 VAL A N 8
ATOM 21267 C CA . VAL A 1 8 ? 161.184 7.826 -8.633 1.00 0.00 8 VAL A CA 8
ATOM 21268 C C . VAL A 1 8 ? 161.990 8.949 -7.995 1.00 0.00 8 VAL A C 8
ATOM 21269 O O . VAL A 1 8 ? 163.095 9.262 -8.438 1.00 0.00 8 VAL A O 8
ATOM 21282 N N . LEU A 1 9 ? 161.431 9.553 -6.951 1.00 0.00 9 LEU A N 8
ATOM 21283 C CA . LEU A 1 9 ? 162.130 10.590 -6.202 1.00 0.00 9 LEU A CA 8
ATOM 21284 C C . LEU A 1 9 ? 163.271 10.002 -5.381 1.00 0.00 9 LEU A C 8
ATOM 21285 O O . LEU A 1 9 ? 164.249 10.687 -5.081 1.00 0.00 9 LEU A O 8
ATOM 21301 N N . GLY A 1 10 ? 163.140 8.730 -5.021 1.00 0.00 10 GLY A N 8
ATOM 21302 C CA . GLY A 1 10 ? 164.177 8.037 -4.267 1.00 0.00 10 GLY A CA 8
ATOM 21303 C C . GLY A 1 10 ? 164.035 8.293 -2.772 1.00 0.00 10 GLY A C 8
ATOM 21304 O O . GLY A 1 10 ? 165.015 8.247 -2.028 1.00 0.00 10 GLY A O 8
ATOM 21308 N N . VAL A 1 11 ? 162.809 8.563 -2.337 1.00 0.00 11 VAL A N 8
ATOM 21309 C CA . VAL A 1 11 ? 162.542 8.863 -0.935 1.00 0.00 11 VAL A CA 8
ATOM 21310 C C . VAL A 1 11 ? 161.466 7.944 -0.370 1.00 0.00 11 VAL A C 8
ATOM 21311 O O . VAL A 1 11 ? 160.949 7.075 -1.071 1.00 0.00 11 VAL A O 8
ATOM 21324 N N . GLN A 1 12 ? 161.134 8.143 0.901 1.00 0.00 12 GLN A N 8
ATOM 21325 C CA . GLN A 1 12 ? 160.158 7.297 1.578 1.00 0.00 12 GLN A CA 8
ATOM 21326 C C . GLN A 1 12 ? 158.735 7.743 1.270 1.00 0.00 12 GLN A C 8
ATOM 21327 O O . GLN A 1 12 ? 158.508 8.871 0.833 1.00 0.00 12 GLN A O 8
ATOM 21341 N N . ARG A 1 13 ? 157.778 6.850 1.500 1.00 0.00 13 ARG A N 8
ATOM 21342 C CA . ARG A 1 13 ? 156.378 7.136 1.209 1.00 0.00 13 ARG A CA 8
ATOM 21343 C C . ARG A 1 13 ? 155.815 8.171 2.173 1.00 0.00 13 ARG A C 8
ATOM 21344 O O . ARG A 1 13 ? 154.741 8.728 1.944 1.00 0.00 13 ARG A O 8
ATOM 21365 N N . HIS A 1 14 ? 156.546 8.426 3.253 1.00 0.00 14 HIS A N 8
ATOM 21366 C CA . HIS A 1 14 ? 156.118 9.393 4.257 1.00 0.00 14 HIS A CA 8
ATOM 21367 C C . HIS A 1 14 ? 156.902 10.694 4.139 1.00 0.00 14 HIS A C 8
ATOM 21368 O O . HIS A 1 14 ? 156.904 11.514 5.057 1.00 0.00 14 HIS A O 8
ATOM 21382 N N . ALA A 1 15 ? 157.566 10.877 3.003 1.00 0.00 15 ALA A N 8
ATOM 21383 C CA . ALA A 1 15 ? 158.338 12.089 2.754 1.00 0.00 15 ALA A CA 8
ATOM 21384 C C . ALA A 1 15 ? 157.436 13.314 2.692 1.00 0.00 15 ALA A C 8
ATOM 21385 O O . ALA A 1 15 ? 156.336 13.260 2.141 1.00 0.00 15 ALA A O 8
ATOM 21392 N N . SER A 1 16 ? 157.907 14.419 3.260 1.00 0.00 16 SER A N 8
ATOM 21393 C CA . SER A 1 16 ? 157.133 15.655 3.290 1.00 0.00 16 SER A CA 8
ATOM 21394 C C . SER A 1 16 ? 157.199 16.379 1.952 1.00 0.00 16 SER A C 8
ATOM 21395 O O . SER A 1 16 ? 158.071 16.103 1.128 1.00 0.00 16 SER A O 8
ATOM 21403 N N . PRO A 1 17 ? 156.272 17.307 1.741 1.00 0.00 17 PRO A N 8
ATOM 21404 C CA . PRO A 1 17 ? 156.270 18.128 0.537 1.00 0.00 17 PRO A CA 8
ATOM 21405 C C . PRO A 1 17 ? 157.622 18.796 0.322 1.00 0.00 17 PRO A C 8
ATOM 21406 O O . PRO A 1 17 ? 158.077 18.949 -0.812 1.00 0.00 17 PRO A O 8
ATOM 21417 N N . GLU A 1 18 ? 158.261 19.192 1.418 1.00 0.00 18 GLU A N 8
ATOM 21418 C CA . GLU A 1 18 ? 159.563 19.844 1.352 1.00 0.00 18 GLU A CA 8
ATOM 21419 C C . GLU A 1 18 ? 160.655 18.855 0.964 1.00 0.00 18 GLU A C 8
ATOM 21420 O O . GLU A 1 18 ? 161.621 19.215 0.291 1.00 0.00 18 GLU A O 8
ATOM 21432 N N . ASP A 1 19 ? 160.496 17.607 1.392 1.00 0.00 19 ASP A N 8
ATOM 21433 C CA . ASP A 1 19 ? 161.389 16.534 0.973 1.00 0.00 19 ASP A CA 8
ATOM 21434 C C . ASP A 1 19 ? 161.203 16.206 -0.503 1.00 0.00 19 ASP A C 8
ATOM 21435 O O . ASP A 1 19 ? 162.164 15.890 -1.204 1.00 0.00 19 ASP A O 8
ATOM 21444 N N . ILE A 1 20 ? 159.961 16.284 -0.969 1.00 0.00 20 ILE A N 8
ATOM 21445 C CA . ILE A 1 20 ? 159.662 16.113 -2.385 1.00 0.00 20 ILE A CA 8
ATOM 21446 C C . ILE A 1 20 ? 160.323 17.201 -3.223 1.00 0.00 20 ILE A C 8
ATOM 21447 O O . ILE A 1 20 ? 160.878 16.927 -4.287 1.00 0.00 20 ILE A O 8
ATOM 21463 N N . LYS A 1 21 ? 160.260 18.436 -2.736 1.00 0.00 21 LYS A N 8
ATOM 21464 C CA . LYS A 1 21 ? 160.923 19.554 -3.397 1.00 0.00 21 LYS A CA 8
ATOM 21465 C C . LYS A 1 21 ? 162.419 19.305 -3.534 1.00 0.00 21 LYS A C 8
ATOM 21466 O O . LYS A 1 21 ? 162.987 19.461 -4.615 1.00 0.00 21 LYS A O 8
ATOM 21485 N N . LYS A 1 22 ? 163.053 18.915 -2.433 1.00 0.00 22 LYS A N 8
ATOM 21486 C CA . LYS A 1 22 ? 164.487 18.655 -2.426 1.00 0.00 22 LYS A CA 8
ATOM 21487 C C . LYS A 1 22 ? 164.828 17.427 -3.260 1.00 0.00 22 LYS A C 8
ATOM 21488 O O . LYS A 1 22 ? 165.865 17.381 -3.921 1.00 0.00 22 LYS A O 8
ATOM 21507 N N . ALA A 1 23 ? 163.949 16.431 -3.224 1.00 0.00 23 ALA A N 8
ATOM 21508 C CA . ALA A 1 23 ? 164.141 15.211 -4.000 1.00 0.00 23 ALA A CA 8
ATOM 21509 C C . ALA A 1 23 ? 164.235 15.515 -5.489 1.00 0.00 23 ALA A C 8
ATOM 21510 O O . ALA A 1 23 ? 165.110 14.997 -6.184 1.00 0.00 23 ALA A O 8
ATOM 21517 N N . TYR A 1 24 ? 163.329 16.357 -5.975 1.00 0.00 24 TYR A N 8
ATOM 21518 C CA . TYR A 1 24 ? 163.395 16.844 -7.348 1.00 0.00 24 TYR A CA 8
ATOM 21519 C C . TYR A 1 24 ? 164.728 17.526 -7.627 1.00 0.00 24 TYR A C 8
ATOM 21520 O O . TYR A 1 24 ? 165.411 17.201 -8.599 1.00 0.00 24 TYR A O 8
ATOM 21538 N N . ARG A 1 25 ? 165.094 18.472 -6.770 1.00 0.00 25 ARG A N 8
ATOM 21539 C CA . ARG A 1 25 ? 166.302 19.263 -6.972 1.00 0.00 25 ARG A CA 8
ATOM 21540 C C . ARG A 1 25 ? 167.523 18.369 -7.148 1.00 0.00 25 ARG A C 8
ATOM 21541 O O . ARG A 1 25 ? 168.349 18.598 -8.032 1.00 0.00 25 ARG A O 8
ATOM 21562 N N . LYS A 1 26 ? 167.631 17.350 -6.302 1.00 0.00 26 LYS A N 8
ATOM 21563 C CA . LYS A 1 26 ? 168.781 16.454 -6.326 1.00 0.00 26 LYS A CA 8
ATOM 21564 C C . LYS A 1 26 ? 168.862 15.697 -7.645 1.00 0.00 26 LYS A C 8
ATOM 21565 O O . LYS A 1 26 ? 169.921 15.628 -8.269 1.00 0.00 26 LYS A O 8
ATOM 21584 N N . LEU A 1 27 ? 167.736 15.129 -8.066 1.00 0.00 27 LEU A N 8
ATOM 21585 C CA . LEU A 1 27 ? 167.697 14.301 -9.265 1.00 0.00 27 LEU A CA 8
ATOM 21586 C C . LEU A 1 27 ? 167.671 15.158 -10.525 1.00 0.00 27 LEU A C 8
ATOM 21587 O O . LEU A 1 27 ? 168.130 14.733 -11.585 1.00 0.00 27 LEU A O 8
ATOM 21603 N N . ALA A 1 28 ? 167.132 16.366 -10.401 1.00 0.00 28 ALA A N 8
ATOM 21604 C CA . ALA A 1 28 ? 167.127 17.319 -11.505 1.00 0.00 28 ALA A CA 8
ATOM 21605 C C . ALA A 1 28 ? 168.545 17.654 -11.950 1.00 0.00 28 ALA A C 8
ATOM 21606 O O . ALA A 1 28 ? 168.812 17.809 -13.141 1.00 0.00 28 ALA A O 8
ATOM 21613 N N . LEU A 1 29 ? 169.452 17.764 -10.985 1.00 0.00 29 LEU A N 8
ATOM 21614 C CA . LEU A 1 29 ? 170.859 18.008 -11.280 1.00 0.00 29 LEU A CA 8
ATOM 21615 C C . LEU A 1 29 ? 171.585 16.712 -11.615 1.00 0.00 29 LEU A C 8
ATOM 21616 O O . LEU A 1 29 ? 172.384 16.661 -12.550 1.00 0.00 29 LEU A O 8
ATOM 21632 N N . LYS A 1 30 ? 171.302 15.665 -10.847 1.00 0.00 30 LYS A N 8
ATOM 21633 C CA . LYS A 1 30 ? 171.983 14.387 -11.013 1.00 0.00 30 LYS A CA 8
ATOM 21634 C C . LYS A 1 30 ? 171.709 13.791 -12.388 1.00 0.00 30 LYS A C 8
ATOM 21635 O O . LYS A 1 30 ? 172.633 13.401 -13.102 1.00 0.00 30 LYS A O 8
ATOM 21654 N N . TRP A 1 31 ? 170.433 13.723 -12.754 1.00 0.00 31 TRP A N 8
ATOM 21655 C CA . TRP A 1 31 ? 170.034 13.159 -14.037 1.00 0.00 31 TRP A CA 8
ATOM 21656 C C . TRP A 1 31 ? 169.773 14.254 -15.063 1.00 0.00 31 TRP A C 8
ATOM 21657 O O . TRP A 1 31 ? 168.918 14.108 -15.938 1.00 0.00 31 TRP A O 8
ATOM 21678 N N . HIS A 1 32 ? 170.514 15.351 -14.951 1.00 0.00 32 HIS A N 8
ATOM 21679 C CA . HIS A 1 32 ? 170.394 16.457 -15.895 1.00 0.00 32 HIS A CA 8
ATOM 21680 C C . HIS A 1 32 ? 170.909 16.063 -17.273 1.00 0.00 32 HIS A C 8
ATOM 21681 O O . HIS A 1 32 ? 171.988 15.484 -17.400 1.00 0.00 32 HIS A O 8
ATOM 21695 N N . PRO A 1 33 ? 170.132 16.381 -18.303 1.00 0.00 33 PRO A N 8
ATOM 21696 C CA . PRO A 1 33 ? 170.495 16.033 -19.672 1.00 0.00 33 PRO A CA 8
ATOM 21697 C C . PRO A 1 33 ? 171.897 16.520 -20.011 1.00 0.00 33 PRO A C 8
ATOM 21698 O O . PRO A 1 33 ? 172.638 15.855 -20.735 1.00 0.00 33 PRO A O 8
ATOM 21709 N N . ASP A 1 34 ? 172.258 17.685 -19.483 1.00 0.00 34 ASP A N 8
ATOM 21710 C CA . ASP A 1 34 ? 173.547 18.296 -19.783 1.00 0.00 34 ASP A CA 8
ATOM 21711 C C . ASP A 1 34 ? 174.643 17.739 -18.884 1.00 0.00 34 ASP A C 8
ATOM 21712 O O . ASP A 1 34 ? 175.825 17.789 -19.226 1.00 0.00 34 ASP A O 8
ATOM 21721 N N . LYS A 1 35 ? 174.245 17.207 -17.733 1.00 0.00 35 LYS A N 8
ATOM 21722 C CA . LYS A 1 35 ? 175.181 16.553 -16.826 1.00 0.00 35 LYS A CA 8
ATOM 21723 C C . LYS A 1 35 ? 175.678 15.235 -17.405 1.00 0.00 35 LYS A C 8
ATOM 21724 O O . LYS A 1 35 ? 176.872 14.937 -17.360 1.00 0.00 35 LYS A O 8
ATOM 21743 N N . ASN A 1 36 ? 174.756 14.447 -17.947 1.00 0.00 36 ASN A N 8
ATOM 21744 C CA . ASN A 1 36 ? 175.111 13.204 -18.622 1.00 0.00 36 ASN A CA 8
ATOM 21745 C C . ASN A 1 36 ? 174.739 13.253 -20.098 1.00 0.00 36 ASN A C 8
ATOM 21746 O O . ASN A 1 36 ? 173.696 12.739 -20.503 1.00 0.00 36 ASN A O 8
ATOM 21757 N N . PRO A 1 37 ? 175.597 13.875 -20.899 1.00 0.00 37 PRO A N 8
ATOM 21758 C CA . PRO A 1 37 ? 175.344 14.023 -22.327 1.00 0.00 37 PRO A CA 8
ATOM 21759 C C . PRO A 1 37 ? 175.594 12.716 -23.070 1.00 0.00 37 PRO A C 8
ATOM 21760 O O . PRO A 1 37 ? 175.112 12.523 -24.186 1.00 0.00 37 PRO A O 8
ATOM 21771 N N . GLU A 1 38 ? 176.350 11.821 -22.443 1.00 0.00 38 GLU A N 8
ATOM 21772 C CA . GLU A 1 38 ? 176.627 10.512 -23.023 1.00 0.00 38 GLU A CA 8
ATOM 21773 C C . GLU A 1 38 ? 175.363 9.668 -23.107 1.00 0.00 38 GLU A C 8
ATOM 21774 O O . GLU A 1 38 ? 175.170 8.915 -24.063 1.00 0.00 38 GLU A O 8
ATOM 21786 N N . ASN A 1 39 ? 174.503 9.796 -22.103 1.00 0.00 39 ASN A N 8
ATOM 21787 C CA . ASN A 1 39 ? 173.175 9.196 -22.149 1.00 0.00 39 ASN A CA 8
ATOM 21788 C C . ASN A 1 39 ? 172.088 10.251 -21.991 1.00 0.00 39 ASN A C 8
ATOM 21789 O O . ASN A 1 39 ? 171.185 10.107 -21.166 1.00 0.00 39 ASN A O 8
ATOM 21800 N N . LYS A 1 40 ? 172.180 11.311 -22.785 1.00 0.00 40 LYS A N 8
ATOM 21801 C CA . LYS A 1 40 ? 171.295 12.461 -22.635 1.00 0.00 40 LYS A CA 8
ATOM 21802 C C . LYS A 1 40 ? 169.833 12.048 -22.745 1.00 0.00 40 LYS A C 8
ATOM 21803 O O . LYS A 1 40 ? 168.972 12.587 -22.049 1.00 0.00 40 LYS A O 8
ATOM 21822 N N . GLU A 1 41 ? 169.558 11.090 -23.624 1.00 0.00 41 GLU A N 8
ATOM 21823 C CA . GLU A 1 41 ? 168.201 10.592 -23.815 1.00 0.00 41 GLU A CA 8
ATOM 21824 C C . GLU A 1 41 ? 167.658 9.968 -22.536 1.00 0.00 41 GLU A C 8
ATOM 21825 O O . GLU A 1 41 ? 166.559 10.299 -22.091 1.00 0.00 41 GLU A O 8
ATOM 21837 N N . GLU A 1 42 ? 168.435 9.064 -21.949 1.00 0.00 42 GLU A N 8
ATOM 21838 C CA . GLU A 1 42 ? 168.060 8.436 -20.687 1.00 0.00 42 GLU A CA 8
ATOM 21839 C C . GLU A 1 42 ? 167.905 9.472 -19.581 1.00 0.00 42 GLU A C 8
ATOM 21840 O O . GLU A 1 42 ? 166.944 9.433 -18.812 1.00 0.00 42 GLU A O 8
ATOM 21852 N N . ALA A 1 43 ? 168.855 10.397 -19.506 1.00 0.00 43 ALA A N 8
ATOM 21853 C CA . ALA A 1 43 ? 168.812 11.460 -18.508 1.00 0.00 43 ALA A CA 8
ATOM 21854 C C . ALA A 1 43 ? 167.551 12.301 -18.654 1.00 0.00 43 ALA A C 8
ATOM 21855 O O . ALA A 1 43 ? 166.883 12.612 -17.667 1.00 0.00 43 ALA A O 8
ATOM 21862 N N . GLU A 1 44 ? 167.230 12.668 -19.890 1.00 0.00 44 GLU A N 8
ATOM 21863 C CA . GLU A 1 44 ? 166.022 13.434 -20.172 1.00 0.00 44 GLU A CA 8
ATOM 21864 C C . GLU A 1 44 ? 164.778 12.698 -19.691 1.00 0.00 44 GLU A C 8
ATOM 21865 O O . GLU A 1 44 ? 163.927 13.274 -19.013 1.00 0.00 44 GLU A O 8
ATOM 21877 N N . ARG A 1 45 ? 164.678 11.421 -20.045 1.00 0.00 45 ARG A N 8
ATOM 21878 C CA . ARG A 1 45 ? 163.516 10.616 -19.688 1.00 0.00 45 ARG A CA 8
ATOM 21879 C C . ARG A 1 45 ? 163.348 10.529 -18.177 1.00 0.00 45 ARG A C 8
ATOM 21880 O O . ARG A 1 45 ? 162.250 10.712 -17.652 1.00 0.00 45 ARG A O 8
ATOM 21901 N N . LYS A 1 46 ? 164.445 10.249 -17.480 1.00 0.00 46 LYS A N 8
ATOM 21902 C CA . LYS A 1 46 ? 164.422 10.142 -16.026 1.00 0.00 46 LYS A CA 8
ATOM 21903 C C . LYS A 1 46 ? 164.086 11.480 -15.380 1.00 0.00 46 LYS A C 8
ATOM 21904 O O . LYS A 1 46 ? 163.339 11.538 -14.404 1.00 0.00 46 LYS A O 8
ATOM 21923 N N . PHE A 1 47 ? 164.641 12.554 -15.932 1.00 0.00 47 PHE A N 8
ATOM 21924 C CA . PHE A 1 47 ? 164.314 13.901 -15.482 1.00 0.00 47 PHE A CA 8
ATOM 21925 C C . PHE A 1 47 ? 162.814 14.157 -15.553 1.00 0.00 47 PHE A C 8
ATOM 21926 O O . PHE A 1 47 ? 162.216 14.665 -14.604 1.00 0.00 47 PHE A O 8
ATOM 21943 N N . LYS A 1 48 ? 162.211 13.803 -16.682 1.00 0.00 48 LYS A N 8
ATOM 21944 C CA . LYS A 1 48 ? 160.784 14.016 -16.888 1.00 0.00 48 LYS A CA 8
ATOM 21945 C C . LYS A 1 48 ? 159.957 13.181 -15.918 1.00 0.00 48 LYS A C 8
ATOM 21946 O O . LYS A 1 48 ? 158.932 13.636 -15.409 1.00 0.00 48 LYS A O 8
ATOM 21965 N N . GLN A 1 49 ? 160.408 11.957 -15.666 1.00 0.00 49 GLN A N 8
ATOM 21966 C CA . GLN A 1 49 ? 159.770 11.094 -14.678 1.00 0.00 49 GLN A CA 8
ATOM 21967 C C . GLN A 1 49 ? 159.746 11.753 -13.305 1.00 0.00 49 GLN A C 8
ATOM 21968 O O . GLN A 1 49 ? 158.727 11.736 -12.616 1.00 0.00 49 GLN A O 8
ATOM 21982 N N . VAL A 1 50 ? 160.876 12.332 -12.912 1.00 0.00 50 VAL A N 8
ATOM 21983 C CA . VAL A 1 50 ? 160.983 13.009 -11.625 1.00 0.00 50 VAL A CA 8
ATOM 21984 C C . VAL A 1 50 ? 160.067 14.225 -11.564 1.00 0.00 50 VAL A C 8
ATOM 21985 O O . VAL A 1 50 ? 159.435 14.487 -10.541 1.00 0.00 50 VAL A O 8
ATOM 21998 N N . ALA A 1 51 ? 160.001 14.965 -12.666 1.00 0.00 51 ALA A N 8
ATOM 21999 C CA . ALA A 1 51 ? 159.121 16.123 -12.758 1.00 0.00 51 ALA A CA 8
ATOM 22000 C C . ALA A 1 51 ? 157.662 15.723 -12.578 1.00 0.00 51 ALA A C 8
ATOM 22001 O O . ALA A 1 51 ? 156.900 16.408 -11.896 1.00 0.00 51 ALA A O 8
ATOM 22008 N N . GLU A 1 52 ? 157.279 14.609 -13.193 1.00 0.00 52 GLU A N 8
ATOM 22009 C CA . GLU A 1 52 ? 155.933 14.071 -13.035 1.00 0.00 52 GLU A CA 8
ATOM 22010 C C . GLU A 1 52 ? 155.650 13.712 -11.582 1.00 0.00 52 GLU A C 8
ATOM 22011 O O . GLU A 1 52 ? 154.615 14.086 -11.030 1.00 0.00 52 GLU A O 8
ATOM 22023 N N . ALA A 1 53 ? 156.576 12.984 -10.966 1.00 0.00 53 ALA A N 8
ATOM 22024 C CA . ALA A 1 53 ? 156.466 12.641 -9.554 1.00 0.00 53 ALA A CA 8
ATOM 22025 C C . ALA A 1 53 ? 156.278 13.886 -8.697 1.00 0.00 53 ALA A C 8
ATOM 22026 O O . ALA A 1 53 ? 155.439 13.910 -7.796 1.00 0.00 53 ALA A O 8
ATOM 22033 N N . TYR A 1 54 ? 157.063 14.919 -8.983 1.00 0.00 54 TYR A N 8
ATOM 22034 C CA . TYR A 1 54 ? 156.968 16.178 -8.254 1.00 0.00 54 TYR A CA 8
ATOM 22035 C C . TYR A 1 54 ? 155.578 16.788 -8.387 1.00 0.00 54 TYR A C 8
ATOM 22036 O O . TYR A 1 54 ? 154.933 17.111 -7.390 1.00 0.00 54 TYR A O 8
ATOM 22054 N N . GLU A 1 55 ? 155.123 16.945 -9.626 1.00 0.00 55 GLU A N 8
ATOM 22055 C CA . GLU A 1 55 ? 153.887 17.667 -9.902 1.00 0.00 55 GLU A CA 8
ATOM 22056 C C . GLU A 1 55 ? 152.683 16.944 -9.311 1.00 0.00 55 GLU A C 8
ATOM 22057 O O . GLU A 1 55 ? 151.735 17.576 -8.843 1.00 0.00 55 GLU A O 8
ATOM 22069 N N . VAL A 1 56 ? 152.726 15.617 -9.335 1.00 0.00 56 VAL A N 8
ATOM 22070 C CA . VAL A 1 56 ? 151.635 14.805 -8.807 1.00 0.00 56 VAL A CA 8
ATOM 22071 C C . VAL A 1 56 ? 151.638 14.802 -7.284 1.00 0.00 56 VAL A C 8
ATOM 22072 O O . VAL A 1 56 ? 150.623 15.092 -6.651 1.00 0.00 56 VAL A O 8
ATOM 22085 N N . LEU A 1 57 ? 152.785 14.472 -6.700 1.00 0.00 57 LEU A N 8
ATOM 22086 C CA . LEU A 1 57 ? 152.885 14.286 -5.257 1.00 0.00 57 LEU A CA 8
ATOM 22087 C C . LEU A 1 57 ? 152.747 15.612 -4.520 1.00 0.00 57 LEU A C 8
ATOM 22088 O O . LEU A 1 57 ? 152.378 15.644 -3.346 1.00 0.00 57 LEU A O 8
ATOM 22104 N N . SER A 1 58 ? 153.044 16.704 -5.216 1.00 0.00 58 SER A N 8
ATOM 22105 C CA . SER A 1 58 ? 152.923 18.037 -4.638 1.00 0.00 58 SER A CA 8
ATOM 22106 C C . SER A 1 58 ? 151.489 18.544 -4.718 1.00 0.00 58 SER A C 8
ATOM 22107 O O . SER A 1 58 ? 151.149 19.570 -4.129 1.00 0.00 58 SER A O 8
ATOM 22115 N N . ASP A 1 59 ? 150.651 17.819 -5.451 1.00 0.00 59 ASP A N 8
ATOM 22116 C CA . ASP A 1 59 ? 149.259 18.211 -5.637 1.00 0.00 59 ASP A CA 8
ATOM 22117 C C . ASP A 1 59 ? 148.345 17.478 -4.664 1.00 0.00 59 ASP A C 8
ATOM 22118 O O . ASP A 1 59 ? 148.078 16.287 -4.826 1.00 0.00 59 ASP A O 8
ATOM 22127 N N . ALA A 1 60 ? 147.867 18.195 -3.653 1.00 0.00 60 ALA A N 8
ATOM 22128 C CA . ALA A 1 60 ? 147.127 17.579 -2.559 1.00 0.00 60 ALA A CA 8
ATOM 22129 C C . ALA A 1 60 ? 145.842 16.931 -3.058 1.00 0.00 60 ALA A C 8
ATOM 22130 O O . ALA A 1 60 ? 145.417 15.896 -2.544 1.00 0.00 60 ALA A O 8
ATOM 22137 N N . LYS A 1 61 ? 145.227 17.546 -4.063 1.00 0.00 61 LYS A N 8
ATOM 22138 C CA . LYS A 1 61 ? 143.983 17.036 -4.626 1.00 0.00 61 LYS A CA 8
ATOM 22139 C C . LYS A 1 61 ? 144.191 15.679 -5.286 1.00 0.00 61 LYS A C 8
ATOM 22140 O O . LYS A 1 61 ? 143.382 14.766 -5.120 1.00 0.00 61 LYS A O 8
ATOM 22159 N N . LYS A 1 62 ? 145.282 15.552 -6.033 1.00 0.00 62 LYS A N 8
ATOM 22160 C CA . LYS A 1 62 ? 145.655 14.276 -6.634 1.00 0.00 62 LYS A CA 8
ATOM 22161 C C . LYS A 1 62 ? 145.919 13.222 -5.567 1.00 0.00 62 LYS A C 8
ATOM 22162 O O . LYS A 1 62 ? 145.519 12.066 -5.710 1.00 0.00 62 LYS A O 8
ATOM 22181 N N . ARG A 1 63 ? 146.595 13.626 -4.497 1.00 0.00 63 ARG A N 8
ATOM 22182 C CA . ARG A 1 63 ? 146.904 12.719 -3.398 1.00 0.00 63 ARG A CA 8
ATOM 22183 C C . ARG A 1 63 ? 145.635 12.117 -2.807 1.00 0.00 63 ARG A C 8
ATOM 22184 O O . ARG A 1 63 ? 145.521 10.900 -2.666 1.00 0.00 63 ARG A O 8
ATOM 22205 N N . ASP A 1 64 ? 144.684 12.978 -2.462 1.00 0.00 64 ASP A N 8
ATOM 22206 C CA . ASP A 1 64 ? 143.428 12.534 -1.868 1.00 0.00 64 ASP A CA 8
ATOM 22207 C C . ASP A 1 64 ? 142.686 11.582 -2.797 1.00 0.00 64 ASP A C 8
ATOM 22208 O O . ASP A 1 64 ? 142.204 10.533 -2.370 1.00 0.00 64 ASP A O 8
ATOM 22217 N N . ILE A 1 65 ? 142.597 11.955 -4.069 1.00 0.00 65 ILE A N 8
ATOM 22218 C CA . ILE A 1 65 ? 141.907 11.138 -5.060 1.00 0.00 65 ILE A CA 8
ATOM 22219 C C . ILE A 1 65 ? 142.563 9.770 -5.201 1.00 0.00 65 ILE A C 8
ATOM 22220 O O . ILE A 1 65 ? 141.884 8.744 -5.222 1.00 0.00 65 ILE A O 8
ATOM 22236 N N . TYR A 1 66 ? 143.889 9.763 -5.295 1.00 0.00 66 TYR A N 8
ATOM 22237 C CA . TYR A 1 66 ? 144.633 8.532 -5.534 1.00 0.00 66 TYR A CA 8
ATOM 22238 C C . TYR A 1 66 ? 144.626 7.637 -4.301 1.00 0.00 66 TYR A C 8
ATOM 22239 O O . TYR A 1 66 ? 144.665 6.412 -4.412 1.00 0.00 66 TYR A O 8
ATOM 22257 N N . ASP A 1 67 ? 144.577 8.256 -3.127 1.00 0.00 67 ASP A N 8
ATOM 22258 C CA . ASP A 1 67 ? 144.481 7.517 -1.874 1.00 0.00 67 ASP A CA 8
ATOM 22259 C C . ASP A 1 67 ? 143.145 6.794 -1.762 1.00 0.00 67 ASP A C 8
ATOM 22260 O O . ASP A 1 67 ? 143.074 5.675 -1.253 1.00 0.00 67 ASP A O 8
ATOM 22269 N N . LYS A 1 68 ? 142.087 7.440 -2.240 1.00 0.00 68 LYS A N 8
ATOM 22270 C CA . LYS A 1 68 ? 140.760 6.835 -2.250 1.00 0.00 68 LYS A CA 8
ATOM 22271 C C . LYS A 1 68 ? 140.646 5.774 -3.337 1.00 0.00 68 LYS A C 8
ATOM 22272 O O . LYS A 1 68 ? 140.019 4.733 -3.139 1.00 0.00 68 LYS A O 8
ATOM 22291 N N . TYR A 1 69 ? 141.257 6.043 -4.486 1.00 0.00 69 TYR A N 8
ATOM 22292 C CA . TYR A 1 69 ? 141.215 5.117 -5.611 1.00 0.00 69 TYR A CA 8
ATOM 22293 C C . TYR A 1 69 ? 142.128 3.921 -5.374 1.00 0.00 69 TYR A C 8
ATOM 22294 O O . TYR A 1 69 ? 141.865 2.821 -5.861 1.00 0.00 69 TYR A O 8
ATOM 22312 N N . GLY A 1 70 ? 143.202 4.142 -4.623 1.00 0.00 70 GLY A N 8
ATOM 22313 C CA . GLY A 1 70 ? 144.200 3.106 -4.390 1.00 0.00 70 GLY A CA 8
ATOM 22314 C C . GLY A 1 70 ? 145.271 3.117 -5.473 1.00 0.00 70 GLY A C 8
ATOM 22315 O O . GLY A 1 70 ? 145.880 2.089 -5.768 1.00 0.00 70 GLY A O 8
ATOM 22319 N N . LYS A 1 71 ? 145.495 4.286 -6.064 1.00 0.00 71 LYS A N 8
ATOM 22320 C CA . LYS A 1 71 ? 146.521 4.442 -7.088 1.00 0.00 71 LYS A CA 8
ATOM 22321 C C . LYS A 1 71 ? 147.875 4.761 -6.467 1.00 0.00 71 LYS A C 8
ATOM 22322 O O . LYS A 1 71 ? 148.013 5.729 -5.720 1.00 0.00 71 LYS A O 8
ATOM 22341 N N . GLU A 1 72 ? 148.872 3.941 -6.781 1.00 0.00 72 GLU A N 8
ATOM 22342 C CA . GLU A 1 72 ? 150.211 4.117 -6.231 1.00 0.00 72 GLU A CA 8
ATOM 22343 C C . GLU A 1 72 ? 151.235 4.341 -7.335 1.00 0.00 72 GLU A C 8
ATOM 22344 O O . GLU A 1 72 ? 152.203 3.590 -7.460 1.00 0.00 72 GLU A O 8
ATOM 22356 N N . GLY A 1 73 ? 151.017 5.379 -8.135 1.00 0.00 73 GLY A N 8
ATOM 22357 C CA . GLY A 1 73 ? 151.876 5.658 -9.280 1.00 0.00 73 GLY A CA 8
ATOM 22358 C C . GLY A 1 73 ? 151.435 4.868 -10.505 1.00 0.00 73 GLY A C 8
ATOM 22359 O O . GLY A 1 73 ? 152.264 4.385 -11.276 1.00 0.00 73 GLY A O 8
ATOM 22363 N N . LEU A 1 74 ? 150.124 4.740 -10.680 1.00 0.00 74 LEU A N 8
ATOM 22364 C CA . LEU A 1 74 ? 149.570 3.985 -11.797 1.00 0.00 74 LEU A CA 8
ATOM 22365 C C . LEU A 1 74 ? 149.947 4.617 -13.131 1.00 0.00 74 LEU A C 8
ATOM 22366 O O . LEU A 1 74 ? 149.779 5.820 -13.327 1.00 0.00 74 LEU A O 8
ATOM 22382 N N . ASN A 1 75 ? 150.457 3.798 -14.044 1.00 0.00 75 ASN A N 8
ATOM 22383 C CA . ASN A 1 75 ? 150.864 4.277 -15.360 1.00 0.00 75 ASN A CA 8
ATOM 22384 C C . ASN A 1 75 ? 149.680 4.332 -16.317 1.00 0.00 75 ASN A C 8
ATOM 22385 O O . ASN A 1 75 ? 149.147 3.299 -16.720 1.00 0.00 75 ASN A O 8
ATOM 22396 N N . GLY A 1 76 ? 149.273 5.545 -16.677 1.00 0.00 76 GLY A N 8
ATOM 22397 C CA . GLY A 1 76 ? 148.118 5.739 -17.545 1.00 0.00 76 GLY A CA 8
ATOM 22398 C C . GLY A 1 76 ? 148.543 5.907 -18.998 1.00 0.00 76 GLY A C 8
ATOM 22399 O O . GLY A 1 76 ? 148.171 6.880 -19.655 1.00 0.00 76 GLY A O 8
ATOM 22403 N N . GLY A 1 77 ? 149.325 4.955 -19.495 1.00 0.00 77 GLY A N 8
ATOM 22404 C CA . GLY A 1 77 ? 149.722 4.943 -20.897 1.00 0.00 77 GLY A CA 8
ATOM 22405 C C . GLY A 1 77 ? 150.850 5.933 -21.159 1.00 0.00 77 GLY A C 8
ATOM 22406 O O . GLY A 1 77 ? 150.860 6.622 -22.179 1.00 0.00 77 GLY A O 8
ATOM 22410 N N . GLY A 1 78 ? 151.798 6.001 -20.230 1.00 0.00 78 GLY A N 8
ATOM 22411 C CA . GLY A 1 78 ? 152.941 6.895 -20.367 1.00 0.00 78 GLY A CA 8
ATOM 22412 C C . GLY A 1 78 ? 154.196 6.128 -20.765 1.00 0.00 78 GLY A C 8
ATOM 22413 O O . GLY A 1 78 ? 154.358 4.959 -20.415 1.00 0.00 78 GLY A O 8
ATOM 22417 N N . GLY A 1 79 ? 155.081 6.793 -21.499 1.00 0.00 79 GLY A N 8
ATOM 22418 C CA . GLY A 1 79 ? 156.319 6.172 -21.956 1.00 0.00 79 GLY A CA 8
ATOM 22419 C C . GLY A 1 79 ? 157.480 6.512 -21.030 1.00 0.00 79 GLY A C 8
ATOM 22420 O O . GLY A 1 79 ? 157.276 6.947 -19.897 1.00 0.00 79 GLY A O 8
ATOM 22424 N N . GLY A 1 80 ? 158.699 6.311 -21.520 1.00 0.00 80 GLY A N 8
ATOM 22425 C CA . GLY A 1 80 ? 159.894 6.523 -20.711 1.00 0.00 80 GLY A CA 8
ATOM 22426 C C . GLY A 1 80 ? 160.010 7.976 -20.270 1.00 0.00 80 GLY A C 8
ATOM 22427 O O . GLY A 1 80 ? 160.446 8.263 -19.155 1.00 0.00 80 GLY A O 8
ATOM 22431 N N . GLY A 1 81 ? 159.616 8.890 -21.150 1.00 0.00 81 GLY A N 8
ATOM 22432 C CA . GLY A 1 81 ? 159.686 10.316 -20.857 1.00 0.00 81 GLY A CA 8
ATOM 22433 C C . GLY A 1 81 ? 158.313 10.875 -20.508 1.00 0.00 81 GLY A C 8
ATOM 22434 O O . GLY A 1 81 ? 158.013 12.035 -20.793 1.00 0.00 81 GLY A O 8
ATOM 22438 N N . SER A 1 82 ? 157.481 10.044 -19.890 1.00 0.00 82 SER A N 8
ATOM 22439 C CA . SER A 1 82 ? 156.147 10.461 -19.477 1.00 0.00 82 SER A CA 8
ATOM 22440 C C . SER A 1 82 ? 156.209 11.680 -18.564 1.00 0.00 82 SER A C 8
ATOM 22441 O O . SER A 1 82 ? 157.045 11.751 -17.664 1.00 0.00 82 SER A O 8
ATOM 22449 N N . HIS A 1 83 ? 155.319 12.637 -18.802 1.00 0.00 83 HIS A N 8
ATOM 22450 C CA . HIS A 1 83 ? 155.189 13.797 -17.929 1.00 0.00 83 HIS A CA 8
ATOM 22451 C C . HIS A 1 83 ? 153.869 14.519 -18.165 1.00 0.00 83 HIS A C 8
ATOM 22452 O O . HIS A 1 83 ? 153.849 15.707 -18.487 1.00 0.00 83 HIS A O 8
ATOM 22466 N N . PHE A 1 84 ? 152.767 13.795 -18.002 1.00 0.00 84 PHE A N 8
ATOM 22467 C CA . PHE A 1 84 ? 151.443 14.343 -18.271 1.00 0.00 84 PHE A CA 8
ATOM 22468 C C . PHE A 1 84 ? 150.444 13.920 -17.202 1.00 0.00 84 PHE A C 8
ATOM 22469 O O . PHE A 1 84 ? 150.671 12.954 -16.473 1.00 0.00 84 PHE A O 8
ATOM 22486 N N . ASP A 1 85 ? 149.336 14.648 -17.113 1.00 0.00 85 ASP A N 8
ATOM 22487 C CA . ASP A 1 85 ? 148.228 14.255 -16.251 1.00 0.00 85 ASP A CA 8
ATOM 22488 C C . ASP A 1 85 ? 147.608 12.943 -16.713 1.00 0.00 85 ASP A C 8
ATOM 22489 O O . ASP A 1 85 ? 147.766 12.543 -17.866 1.00 0.00 85 ASP A O 8
ATOM 22498 N N . SER A 1 86 ? 146.903 12.276 -15.806 1.00 0.00 86 SER A N 8
ATOM 22499 C CA . SER A 1 86 ? 146.375 10.944 -16.074 1.00 0.00 86 SER A CA 8
ATOM 22500 C C . SER A 1 86 ? 145.132 11.010 -16.953 1.00 0.00 86 SER A C 8
ATOM 22501 O O . SER A 1 86 ? 144.429 12.021 -16.975 1.00 0.00 86 SER A O 8
ATOM 22509 N N . PRO A 1 87 ? 144.867 9.928 -17.676 1.00 0.00 87 PRO A N 8
ATOM 22510 C CA . PRO A 1 87 ? 143.679 9.841 -18.517 1.00 0.00 87 PRO A CA 8
ATOM 22511 C C . PRO A 1 87 ? 142.415 10.130 -17.717 1.00 0.00 87 PRO A C 8
ATOM 22512 O O . PRO A 1 87 ? 142.249 9.638 -16.601 1.00 0.00 87 PRO A O 8
ATOM 22523 N N . PHE A 1 88 ? 141.526 10.931 -18.295 1.00 0.00 88 PHE A N 8
ATOM 22524 C CA . PHE A 1 88 ? 140.285 11.305 -17.628 1.00 0.00 88 PHE A CA 8
ATOM 22525 C C . PHE A 1 88 ? 140.560 12.032 -16.318 1.00 0.00 88 PHE A C 8
ATOM 22526 O O . PHE A 1 88 ? 139.723 12.043 -15.415 1.00 0.00 88 PHE A O 8
ATOM 22543 N N . GLU A 1 89 ? 141.738 12.638 -16.220 1.00 0.00 89 GLU A N 8
ATOM 22544 C CA . GLU A 1 89 ? 142.090 13.445 -15.058 1.00 0.00 89 GLU A CA 8
ATOM 22545 C C . GLU A 1 89 ? 142.879 14.683 -15.465 1.00 0.00 89 GLU A C 8
ATOM 22546 O O . GLU A 1 89 ? 143.976 14.926 -14.962 1.00 0.00 89 GLU A O 8
ATOM 22558 N N . PHE A 1 90 ? 142.314 15.464 -16.380 1.00 0.00 90 PHE A N 8
ATOM 22559 C CA . PHE A 1 90 ? 143.019 16.601 -16.957 1.00 0.00 90 PHE A CA 8
ATOM 22560 C C . PHE A 1 90 ? 142.446 17.919 -16.452 1.00 0.00 90 PHE A C 8
ATOM 22561 O O . PHE A 1 90 ? 142.409 18.911 -17.180 1.00 0.00 90 PHE A O 8
ATOM 22578 N N . GLY A 1 91 ? 142.002 17.924 -15.200 1.00 0.00 91 GLY A N 8
ATOM 22579 C CA . GLY A 1 91 ? 141.501 19.139 -14.569 1.00 0.00 91 GLY A CA 8
ATOM 22580 C C . GLY A 1 91 ? 142.567 19.786 -13.695 1.00 0.00 91 GLY A C 8
ATOM 22581 O O . GLY A 1 91 ? 142.261 20.608 -12.831 1.00 0.00 91 GLY A O 8
ATOM 22585 N N . PHE A 1 92 ? 143.821 19.410 -13.924 1.00 0.00 92 PHE A N 8
ATOM 22586 C CA . PHE A 1 92 ? 144.928 19.901 -13.113 1.00 0.00 92 PHE A CA 8
ATOM 22587 C C . PHE A 1 92 ? 145.952 20.637 -13.968 1.00 0.00 92 PHE A C 8
ATOM 22588 O O . PHE A 1 92 ? 146.014 20.446 -15.183 1.00 0.00 92 PHE A O 8
ATOM 22605 N N . THR A 1 93 ? 146.755 21.480 -13.327 1.00 0.00 93 THR A N 8
ATOM 22606 C CA . THR A 1 93 ? 147.793 22.229 -14.024 1.00 0.00 93 THR A CA 8
ATOM 22607 C C . THR A 1 93 ? 149.147 21.544 -13.896 1.00 0.00 93 THR A C 8
ATOM 22608 O O . THR A 1 93 ? 149.856 21.728 -12.906 1.00 0.00 93 THR A O 8
ATOM 22619 N N . PHE A 1 94 ? 149.501 20.751 -14.902 1.00 0.00 94 PHE A N 8
ATOM 22620 C CA . PHE A 1 94 ? 150.821 20.133 -14.963 1.00 0.00 94 PHE A CA 8
ATOM 22621 C C . PHE A 1 94 ? 151.811 21.022 -15.704 1.00 0.00 94 PHE A C 8
ATOM 22622 O O . PHE A 1 94 ? 151.651 21.288 -16.895 1.00 0.00 94 PHE A O 8
ATOM 22639 N N . ARG A 1 95 ? 152.836 21.479 -14.992 1.00 0.00 95 ARG A N 8
ATOM 22640 C CA . ARG A 1 95 ? 153.811 22.403 -15.559 1.00 0.00 95 ARG A CA 8
ATOM 22641 C C . ARG A 1 95 ? 154.957 21.654 -16.226 1.00 0.00 95 ARG A C 8
ATOM 22642 O O . ARG A 1 95 ? 155.366 20.588 -15.766 1.00 0.00 95 ARG A O 8
ATOM 22663 N N . ASN A 1 96 ? 155.473 22.218 -17.313 1.00 0.00 96 ASN A N 8
ATOM 22664 C CA . ASN A 1 96 ? 156.595 21.621 -18.027 1.00 0.00 96 ASN A CA 8
ATOM 22665 C C . ASN A 1 96 ? 157.752 21.320 -17.082 1.00 0.00 96 ASN A C 8
ATOM 22666 O O . ASN A 1 96 ? 158.110 22.146 -16.242 1.00 0.00 96 ASN A O 8
ATOM 22677 N N . PRO A 1 97 ? 158.332 20.134 -17.225 1.00 0.00 97 PRO A N 8
ATOM 22678 C CA . PRO A 1 97 ? 159.461 19.728 -16.396 1.00 0.00 97 PRO A CA 8
ATOM 22679 C C . PRO A 1 97 ? 160.533 20.810 -16.359 1.00 0.00 97 PRO A C 8
ATOM 22680 O O . PRO A 1 97 ? 161.167 21.033 -15.328 1.00 0.00 97 PRO A O 8
ATOM 22691 N N . ASP A 1 98 ? 160.731 21.479 -17.490 1.00 0.00 98 ASP A N 8
ATOM 22692 C CA . ASP A 1 98 ? 161.732 22.535 -17.590 1.00 0.00 98 ASP A CA 8
ATOM 22693 C C . ASP A 1 98 ? 161.311 23.769 -16.802 1.00 0.00 98 ASP A C 8
ATOM 22694 O O . ASP A 1 98 ? 162.148 24.469 -16.233 1.00 0.00 98 ASP A O 8
ATOM 22703 N N . ASP A 1 99 ? 160.008 24.031 -16.773 1.00 0.00 99 ASP A N 8
ATOM 22704 C CA . ASP A 1 99 ? 159.471 25.164 -16.030 1.00 0.00 99 ASP A CA 8
ATOM 22705 C C . ASP A 1 99 ? 159.574 24.937 -14.528 1.00 0.00 99 ASP A C 8
ATOM 22706 O O . ASP A 1 99 ? 159.751 25.881 -13.758 1.00 0.00 99 ASP A O 8
ATOM 22715 N N . VAL A 1 100 ? 159.462 23.678 -14.116 1.00 0.00 100 VAL A N 8
ATOM 22716 C CA . VAL A 1 100 ? 159.679 23.306 -12.723 1.00 0.00 100 VAL A CA 8
ATOM 22717 C C . VAL A 1 100 ? 161.142 23.464 -12.332 1.00 0.00 100 VAL A C 8
ATOM 22718 O O . VAL A 1 100 ? 161.455 23.899 -11.223 1.00 0.00 100 VAL A O 8
ATOM 22731 N N . PHE A 1 101 ? 162.036 23.108 -13.248 1.00 0.00 101 PHE A N 8
ATOM 22732 C CA . PHE A 1 101 ? 163.458 23.380 -13.077 1.00 0.00 101 PHE A CA 8
ATOM 22733 C C . PHE A 1 101 ? 163.720 24.873 -12.925 1.00 0.00 101 PHE A C 8
ATOM 22734 O O . PHE A 1 101 ? 164.551 25.288 -12.117 1.00 0.00 101 PHE A O 8
ATOM 22751 N N . ARG A 1 102 ? 163.006 25.676 -13.706 1.00 0.00 102 ARG A N 8
ATOM 22752 C CA . ARG A 1 102 ? 163.104 27.127 -13.608 1.00 0.00 102 ARG A CA 8
ATOM 22753 C C . ARG A 1 102 ? 162.615 27.622 -12.253 1.00 0.00 102 ARG A C 8
ATOM 22754 O O . ARG A 1 102 ? 163.156 28.579 -11.698 1.00 0.00 102 ARG A O 8
ATOM 22775 N N . GLU A 1 103 ? 161.589 26.964 -11.724 1.00 0.00 103 GLU A N 8
ATOM 22776 C CA . GLU A 1 103 ? 161.091 27.268 -10.387 1.00 0.00 103 GLU A CA 8
ATOM 22777 C C . GLU A 1 103 ? 162.194 27.134 -9.345 1.00 0.00 103 GLU A C 8
ATOM 22778 O O . GLU A 1 103 ? 162.372 28.011 -8.500 1.00 0.00 103 GLU A O 8
ATOM 22790 N N . PHE A 1 104 ? 162.933 26.031 -9.411 1.00 0.00 104 PHE A N 8
ATOM 22791 C CA . PHE A 1 104 ? 163.896 25.691 -8.370 1.00 0.00 104 PHE A CA 8
ATOM 22792 C C . PHE A 1 104 ? 165.247 26.343 -8.636 1.00 0.00 104 PHE A C 8
ATOM 22793 O O . PHE A 1 104 ? 165.921 26.795 -7.710 1.00 0.00 104 PHE A O 8
ATOM 22810 N N . PHE A 1 105 ? 165.636 26.390 -9.905 1.00 0.00 105 PHE A N 8
ATOM 22811 C CA . PHE A 1 105 ? 166.996 26.764 -10.276 1.00 0.00 105 PHE A CA 8
ATOM 22812 C C . PHE A 1 105 ? 167.003 27.997 -11.170 1.00 0.00 105 PHE A C 8
ATOM 22813 O O . PHE A 1 105 ? 167.916 28.820 -11.101 1.00 0.00 105 PHE A O 8
ATOM 22830 N N . GLY A 1 106 ? 165.981 28.119 -12.010 1.00 0.00 106 GLY A N 8
ATOM 22831 C CA . GLY A 1 106 ? 165.869 29.252 -12.921 1.00 0.00 106 GLY A CA 8
ATOM 22832 C C . GLY A 1 106 ? 166.588 28.975 -14.235 1.00 0.00 106 GLY A C 8
ATOM 22833 O O . GLY A 1 106 ? 166.860 29.892 -15.010 1.00 0.00 106 GLY A O 8
ATOM 22837 N N . GLY A 1 107 ? 166.894 27.706 -14.480 1.00 0.00 107 GLY A N 8
ATOM 22838 C CA . GLY A 1 107 ? 167.627 27.312 -15.678 1.00 0.00 107 GLY A CA 8
ATOM 22839 C C . GLY A 1 107 ? 169.116 27.596 -15.531 1.00 0.00 107 GLY A C 8
ATOM 22840 O O . GLY A 1 107 ? 169.837 27.706 -16.522 1.00 0.00 107 GLY A O 8
ATOM 22844 N N . ARG A 1 108 ? 169.571 27.714 -14.288 1.00 0.00 108 ARG A N 8
ATOM 22845 C CA . ARG A 1 108 ? 170.958 28.068 -14.010 1.00 0.00 108 ARG A CA 8
ATOM 22846 C C . ARG A 1 108 ? 171.759 26.850 -13.568 1.00 0.00 108 ARG A C 8
ATOM 22847 O O . ARG A 1 108 ? 171.204 25.769 -13.368 1.00 0.00 108 ARG A O 8
ATOM 22868 N N . ASP A 1 109 ? 173.066 27.031 -13.418 1.00 0.00 109 ASP A N 8
ATOM 22869 C CA . ASP A 1 109 ? 173.944 25.952 -12.980 1.00 0.00 109 ASP A CA 8
ATOM 22870 C C . ASP A 1 109 ? 174.462 26.202 -11.569 1.00 0.00 109 ASP A C 8
ATOM 22871 O O . ASP A 1 109 ? 175.336 27.044 -11.359 1.00 0.00 109 ASP A O 8
ATOM 22880 N N . PRO A 1 110 ? 173.919 25.467 -10.605 1.00 0.00 110 PRO A N 8
ATOM 22881 C CA . PRO A 1 110 ? 174.296 25.638 -9.207 1.00 0.00 110 PRO A CA 8
ATOM 22882 C C . PRO A 1 110 ? 175.794 25.443 -9.012 1.00 0.00 110 PRO A C 8
ATOM 22883 O O . PRO A 1 110 ? 176.382 25.981 -8.074 1.00 0.00 110 PRO A O 8
ATOM 22894 N N . PHE A 1 111 ? 176.406 24.671 -9.904 1.00 0.00 111 PHE A N 8
ATOM 22895 C CA . PHE A 1 111 ? 177.800 24.274 -9.744 1.00 0.00 111 PHE A CA 8
ATOM 22896 C C . PHE A 1 111 ? 178.739 25.287 -10.386 1.00 0.00 111 PHE A C 8
ATOM 22897 O O . PHE A 1 111 ? 179.959 25.170 -10.281 1.00 0.00 111 PHE A O 8
ATOM 22914 N N . SER A 1 112 ? 178.162 26.282 -11.051 1.00 0.00 112 SER A N 8
ATOM 22915 C CA . SER A 1 112 ? 178.945 27.344 -11.673 1.00 0.00 112 SER A CA 8
ATOM 22916 C C . SER A 1 112 ? 179.047 28.559 -10.760 1.00 0.00 112 SER A C 8
ATOM 22917 O O . SER A 1 112 ? 178.349 28.650 -9.750 1.00 0.00 112 SER A O 8
ATOM 22925 N N . PHE A 1 113 ? 179.921 29.492 -11.122 1.00 0.00 113 PHE A N 8
ATOM 22926 C CA . PHE A 1 113 ? 180.091 30.721 -10.356 1.00 0.00 113 PHE A CA 8
ATOM 22927 C C . PHE A 1 113 ? 179.976 31.948 -11.252 1.00 0.00 113 PHE A C 8
ATOM 22928 O O . PHE A 1 113 ? 180.429 31.938 -12.396 1.00 0.00 113 PHE A O 8
ATOM 22945 N N . ASP A 1 114 ? 179.368 33.005 -10.723 1.00 0.00 114 ASP A N 8
ATOM 22946 C CA . ASP A 1 114 ? 179.176 34.236 -11.480 1.00 0.00 114 ASP A CA 8
ATOM 22947 C C . ASP A 1 114 ? 180.467 35.042 -11.555 1.00 0.00 114 ASP A C 8
ATOM 22948 O O . ASP A 1 114 ? 180.561 36.011 -12.309 1.00 0.00 114 ASP A O 8
ATOM 22957 N N . PHE A 1 115 ? 181.459 34.637 -10.770 1.00 0.00 115 PHE A N 8
ATOM 22958 C CA . PHE A 1 115 ? 182.706 35.384 -10.664 1.00 0.00 115 PHE A CA 8
ATOM 22959 C C . PHE A 1 115 ? 183.869 34.603 -11.262 1.00 0.00 115 PHE A C 8
ATOM 22960 O O . PHE A 1 115 ? 184.935 35.161 -11.524 1.00 0.00 115 PHE A O 8
ATOM 22977 N N . PHE A 1 116 ? 183.658 33.309 -11.477 1.00 0.00 116 PHE A N 8
ATOM 22978 C CA . PHE A 1 116 ? 184.710 32.434 -11.980 1.00 0.00 116 PHE A CA 8
ATOM 22979 C C . PHE A 1 116 ? 184.303 31.783 -13.296 1.00 0.00 116 PHE A C 8
ATOM 22980 O O . PHE A 1 116 ? 185.142 31.529 -14.160 1.00 0.00 116 PHE A O 8
ATOM 22997 N N . GLU A 1 117 ? 183.010 31.516 -13.443 1.00 0.00 117 GLU A N 8
ATOM 22998 C CA . GLU A 1 117 ? 182.489 30.894 -14.654 1.00 0.00 117 GLU A CA 8
ATOM 22999 C C . GLU A 1 117 ? 181.630 31.869 -15.449 1.00 0.00 117 GLU A C 8
ATOM 23000 O O . GLU A 1 117 ? 180.526 31.533 -15.877 1.00 0.00 117 GLU A O 8
ATOM 23012 N N . ASP A 1 118 ? 182.144 33.079 -15.644 1.00 0.00 118 ASP A N 8
ATOM 23013 C CA . ASP A 1 118 ? 181.451 34.087 -16.438 1.00 0.00 118 ASP A CA 8
ATOM 23014 C C . ASP A 1 118 ? 181.876 34.024 -17.899 1.00 0.00 118 ASP A C 8
ATOM 23015 O O . ASP A 1 118 ? 182.960 33.537 -18.220 1.00 0.00 118 ASP A O 8
ATOM 23024 N N . PRO A 1 119 ? 181.016 34.521 -18.782 1.00 0.00 119 PRO A N 8
ATOM 23025 C CA . PRO A 1 119 ? 181.285 34.489 -20.215 1.00 0.00 119 PRO A CA 8
ATOM 23026 C C . PRO A 1 119 ? 182.358 35.500 -20.596 1.00 0.00 119 PRO A C 8
ATOM 23027 O O . PRO A 1 119 ? 182.912 35.447 -21.695 1.00 0.00 119 PRO A O 8
ATOM 23038 N N . PHE A 1 120 ? 182.648 36.421 -19.683 1.00 0.00 120 PHE A N 8
ATOM 23039 C CA . PHE A 1 120 ? 183.635 37.464 -19.934 1.00 0.00 120 PHE A CA 8
ATOM 23040 C C . PHE A 1 120 ? 185.050 36.901 -19.908 1.00 0.00 120 PHE A C 8
ATOM 23041 O O . PHE A 1 120 ? 185.990 37.534 -20.390 1.00 0.00 120 PHE A O 8
ATOM 23058 N N . GLU A 1 121 ? 185.196 35.707 -19.343 1.00 0.00 121 GLU A N 8
ATOM 23059 C CA . GLU A 1 121 ? 186.483 35.022 -19.321 1.00 0.00 121 GLU A CA 8
ATOM 23060 C C . GLU A 1 121 ? 186.402 33.676 -20.029 1.00 0.00 121 GLU A C 8
ATOM 23061 O O . GLU A 1 121 ? 187.143 32.747 -19.705 1.00 0.00 121 GLU A O 8
ATOM 23073 N N . ASP A 1 122 ? 185.498 33.575 -20.998 1.00 0.00 122 ASP A N 8
ATOM 23074 C CA . ASP A 1 122 ? 185.301 32.334 -21.737 1.00 0.00 122 ASP A CA 8
ATOM 23075 C C . ASP A 1 122 ? 185.469 32.553 -23.235 1.00 0.00 122 ASP A C 8
ATOM 23076 O O . ASP A 1 122 ? 184.662 33.234 -23.867 1.00 0.00 122 ASP A O 8
ATOM 23085 N N . PHE A 1 123 ? 186.523 31.971 -23.798 1.00 0.00 123 PHE A N 8
ATOM 23086 C CA . PHE A 1 123 ? 186.813 32.120 -25.219 1.00 0.00 123 PHE A CA 8
ATOM 23087 C C . PHE A 1 123 ? 185.609 31.737 -26.070 1.00 0.00 123 PHE A C 8
ATOM 23088 O O . PHE A 1 123 ? 185.262 32.436 -27.022 1.00 0.00 123 PHE A O 8
ATOM 23105 N N . PHE A 1 124 ? 184.974 30.623 -25.721 1.00 0.00 124 PHE A N 8
ATOM 23106 C CA . PHE A 1 124 ? 183.917 30.053 -26.547 1.00 0.00 124 PHE A CA 8
ATOM 23107 C C . PHE A 1 124 ? 182.579 30.724 -26.270 1.00 0.00 124 PHE A C 8
ATOM 23108 O O . PHE A 1 124 ? 181.689 30.731 -27.121 1.00 0.00 124 PHE A O 8
ATOM 23125 N N . GLY A 1 125 ? 182.442 31.289 -25.076 1.00 0.00 125 GLY A N 8
ATOM 23126 C CA . GLY A 1 125 ? 181.220 31.988 -24.694 1.00 0.00 125 GLY A CA 8
ATOM 23127 C C . GLY A 1 125 ? 180.117 31.005 -24.321 1.00 0.00 125 GLY A C 8
ATOM 23128 O O . GLY A 1 125 ? 178.962 31.177 -24.710 1.00 0.00 125 GLY A O 8
ATOM 23132 N N . ASN A 1 126 ? 180.481 29.974 -23.566 1.00 0.00 126 ASN A N 8
ATOM 23133 C CA . ASN A 1 126 ? 179.527 28.950 -23.157 1.00 0.00 126 ASN A CA 8
ATOM 23134 C C . ASN A 1 126 ? 179.115 29.130 -21.702 1.00 0.00 126 ASN A C 8
ATOM 23135 O O . ASN A 1 126 ? 178.907 28.154 -20.980 1.00 0.00 126 ASN A O 8
ATOM 23146 N N . ARG A 1 127 ? 178.998 30.383 -21.276 1.00 0.00 127 ARG A N 8
ATOM 23147 C CA . ARG A 1 127 ? 178.593 30.693 -19.910 1.00 0.00 127 ARG A CA 8
ATOM 23148 C C . ARG A 1 127 ? 177.495 31.749 -19.888 1.00 0.00 127 ARG A C 8
ATOM 23149 O O . ARG A 1 127 ? 177.356 32.494 -18.917 1.00 0.00 127 ARG A O 8
ATOM 23170 N N . ARG A 1 128 ? 176.716 31.808 -20.963 1.00 0.00 128 ARG A N 8
ATOM 23171 C CA . ARG A 1 128 ? 175.625 32.770 -21.067 1.00 0.00 128 ARG A CA 8
ATOM 23172 C C . ARG A 1 128 ? 174.579 32.536 -19.984 1.00 0.00 128 ARG A C 8
ATOM 23173 O O . ARG A 1 128 ? 174.142 33.473 -19.317 1.00 0.00 128 ARG A O 8
ATOM 23194 N N . GLY A 1 129 ? 174.182 31.279 -19.815 1.00 0.00 129 GLY A N 8
ATOM 23195 C CA . GLY A 1 129 ? 173.156 30.925 -18.841 1.00 0.00 129 GLY A CA 8
ATOM 23196 C C . GLY A 1 129 ? 171.800 30.745 -19.510 1.00 0.00 129 GLY A C 8
ATOM 23197 O O . GLY A 1 129 ? 171.719 30.482 -20.710 1.00 0.00 129 GLY A O 8
ATOM 23201 N N . PRO A 1 130 ? 170.736 30.889 -18.727 1.00 0.00 130 PRO A N 8
ATOM 23202 C CA . PRO A 1 130 ? 169.381 30.717 -19.237 1.00 0.00 130 PRO A CA 8
ATOM 23203 C C . PRO A 1 130 ? 168.938 31.929 -20.046 1.00 0.00 130 PRO A C 8
ATOM 23204 O O . PRO A 1 130 ? 169.710 32.789 -20.466 1.00 0.00 130 PRO A O 8
ATOM 23215 N N . ARG A 1 131 ? 167.601 31.989 -20.061 1.00 0.00 131 ARG A N 8
ATOM 23216 C CA . ARG A 1 131 ? 166.746 33.053 -20.575 1.00 0.00 131 ARG A CA 8
ATOM 23217 C C . ARG A 1 131 ? 166.874 33.180 -22.087 1.00 0.00 131 ARG A C 8
ATOM 23218 O O . ARG A 1 131 ? 165.943 33.614 -22.765 1.00 0.00 131 ARG A O 8
ATOM 23239 N N . GLY A 1 132 ? 168.035 32.801 -22.612 1.00 0.00 132 GLY A N 8
ATOM 23240 C CA . GLY A 1 132 ? 168.277 32.845 -24.048 1.00 0.00 132 GLY A CA 8
ATOM 23241 C C . GLY A 1 132 ? 168.058 31.479 -24.686 1.00 0.00 132 GLY A C 8
ATOM 23242 O O . GLY A 1 132 ? 168.349 31.279 -25.865 1.00 0.00 132 GLY A O 8
ATOM 23246 N N . GLY A 1 133 ? 167.544 30.540 -23.898 1.00 0.00 133 GLY A N 8
ATOM 23247 C CA . GLY A 1 133 ? 167.226 29.208 -24.401 1.00 0.00 133 GLY A CA 8
ATOM 23248 C C . GLY A 1 133 ? 168.491 28.435 -24.751 1.00 0.00 133 GLY A C 8
ATOM 23249 O O . GLY A 1 133 ? 169.327 28.170 -23.888 1.00 0.00 133 GLY A O 8
ATOM 23253 N N . MET A 1 134 ? 168.625 28.076 -26.024 1.00 0.00 134 MET A N 8
ATOM 23254 C CA . MET A 1 134 ? 169.793 27.342 -26.494 1.00 0.00 134 MET A CA 8
ATOM 23255 C C . MET A 1 134 ? 170.944 28.286 -26.817 1.00 0.00 134 MET A C 8
ATOM 23256 O O . MET A 1 134 ? 172.087 27.855 -26.975 1.00 0.00 134 MET A O 8
ATOM 23270 N N . GLY A 1 135 ? 170.637 29.575 -26.912 1.00 0.00 135 GLY A N 8
ATOM 23271 C CA . GLY A 1 135 ? 171.639 30.578 -27.251 1.00 0.00 135 GLY A CA 8
ATOM 23272 C C . GLY A 1 135 ? 172.035 30.487 -28.719 1.00 0.00 135 GLY A C 8
ATOM 23273 O O . GLY A 1 135 ? 173.217 30.555 -29.058 1.00 0.00 135 GLY A O 8
ATOM 23277 N N . ASN A 1 136 ? 171.042 30.333 -29.587 1.00 0.00 136 ASN A N 8
ATOM 23278 C CA . ASN A 1 136 ? 171.286 30.225 -31.020 1.00 0.00 136 ASN A CA 8
ATOM 23279 C C . ASN A 1 136 ? 171.303 31.597 -31.681 1.00 0.00 136 ASN A C 8
ATOM 23280 O O . ASN A 1 136 ? 170.254 32.181 -31.951 1.00 0.00 136 ASN A O 8
ATOM 23291 N N . PHE A 1 137 ? 172.502 32.108 -31.939 1.00 0.00 137 PHE A N 8
ATOM 23292 C CA . PHE A 1 137 ? 172.662 33.460 -32.461 1.00 0.00 137 PHE A CA 8
ATOM 23293 C C . PHE A 1 137 ? 171.871 33.651 -33.748 1.00 0.00 137 PHE A C 8
ATOM 23294 O O . PHE A 1 137 ? 172.132 32.989 -34.753 1.00 0.00 137 PHE A O 8
ATOM 23311 N N . LYS A 1 138 ? 170.904 34.561 -33.713 1.00 0.00 138 LYS A N 8
ATOM 23312 C CA . LYS A 1 138 ? 170.104 34.876 -34.891 1.00 0.00 138 LYS A CA 8
ATOM 23313 C C . LYS A 1 138 ? 170.654 36.093 -35.622 1.00 0.00 138 LYS A C 8
ATOM 23314 O O . LYS A 1 138 ? 170.964 36.028 -36.811 1.00 0.00 138 LYS A O 8
ATOM 23333 N N . SER A 1 139 ? 170.774 37.205 -34.903 1.00 0.00 139 SER A N 8
ATOM 23334 C CA . SER A 1 139 ? 171.242 38.453 -35.493 1.00 0.00 139 SER A CA 8
ATOM 23335 C C . SER A 1 139 ? 171.634 39.458 -34.418 1.00 0.00 139 SER A C 8
ATOM 23336 O O . SER A 1 139 ? 171.400 39.233 -33.230 1.00 0.00 139 SER A O 8
ATOM 23344 N N . ILE A 1 140 ? 172.232 40.566 -34.841 1.00 0.00 140 ILE A N 8
ATOM 23345 C CA . ILE A 1 140 ? 172.650 41.613 -33.915 1.00 0.00 140 ILE A CA 8
ATOM 23346 C C . ILE A 1 140 ? 172.593 42.985 -34.573 1.00 0.00 140 ILE A C 8
ATOM 23347 O O . ILE A 1 140 ? 172.874 43.125 -35.763 1.00 0.00 140 ILE A O 8
ATOM 23363 N N . SER A 1 141 ? 172.227 43.996 -33.792 1.00 0.00 141 SER A N 8
ATOM 23364 C CA . SER A 1 141 ? 172.260 45.376 -34.259 1.00 0.00 141 SER A CA 8
ATOM 23365 C C . SER A 1 141 ? 172.836 46.304 -33.197 1.00 0.00 141 SER A C 8
ATOM 23366 O O . SER A 1 141 ? 172.298 46.409 -32.094 1.00 0.00 141 SER A O 8
ATOM 23374 N N . THR A 1 142 ? 173.932 46.974 -33.535 1.00 0.00 142 THR A N 8
ATOM 23375 C CA . THR A 1 142 ? 174.672 47.771 -32.564 1.00 0.00 142 THR A CA 8
ATOM 23376 C C . THR A 1 142 ? 174.707 49.240 -32.969 1.00 0.00 142 THR A C 8
ATOM 23377 O O . THR A 1 142 ? 174.657 49.567 -34.155 1.00 0.00 142 THR A O 8
ATOM 23388 N N . SER A 1 143 ? 174.795 50.119 -31.978 1.00 0.00 143 SER A N 8
ATOM 23389 C CA . SER A 1 143 ? 174.963 51.545 -32.233 1.00 0.00 143 SER A CA 8
ATOM 23390 C C . SER A 1 143 ? 175.811 52.201 -31.150 1.00 0.00 143 SER A C 8
ATOM 23391 O O . SER A 1 143 ? 175.538 52.054 -29.959 1.00 0.00 143 SER A O 8
ATOM 23399 N N . THR A 1 144 ? 176.841 52.927 -31.571 1.00 0.00 144 THR A N 8
ATOM 23400 C CA . THR A 1 144 ? 177.775 53.546 -30.639 1.00 0.00 144 THR A CA 8
ATOM 23401 C C . THR A 1 144 ? 177.744 55.064 -30.754 1.00 0.00 144 THR A C 8
ATOM 23402 O O . THR A 1 144 ? 177.757 55.614 -31.855 1.00 0.00 144 THR A O 8
ATOM 23413 N N . LYS A 1 145 ? 177.702 55.738 -29.609 1.00 0.00 145 LYS A N 8
ATOM 23414 C CA . LYS A 1 145 ? 177.723 57.196 -29.577 1.00 0.00 145 LYS A CA 8
ATOM 23415 C C . LYS A 1 145 ? 178.489 57.708 -28.364 1.00 0.00 145 LYS A C 8
ATOM 23416 O O . LYS A 1 145 ? 178.678 56.986 -27.386 1.00 0.00 145 LYS A O 8
ATOM 23435 N N . MET A 1 146 ? 178.930 58.961 -28.435 1.00 0.00 146 MET A N 8
ATOM 23436 C CA . MET A 1 146 ? 179.657 59.580 -27.333 1.00 0.00 146 MET A CA 8
ATOM 23437 C C . MET A 1 146 ? 178.746 60.482 -26.511 1.00 0.00 146 MET A C 8
ATOM 23438 O O . MET A 1 146 ? 178.153 61.426 -27.036 1.00 0.00 146 MET A O 8
ATOM 23452 N N . VAL A 1 147 ? 178.638 60.188 -25.221 1.00 0.00 147 VAL A N 8
ATOM 23453 C CA . VAL A 1 147 ? 177.805 60.978 -24.321 1.00 0.00 147 VAL A CA 8
ATOM 23454 C C . VAL A 1 147 ? 178.606 61.481 -23.127 1.00 0.00 147 VAL A C 8
ATOM 23455 O O . VAL A 1 147 ? 179.023 60.699 -22.273 1.00 0.00 147 VAL A O 8
ATOM 23468 N N . ASN A 1 148 ? 178.818 62.792 -23.075 1.00 0.00 148 ASN A N 8
ATOM 23469 C CA . ASN A 1 148 ? 179.589 63.400 -21.997 1.00 0.00 148 ASN A CA 8
ATOM 23470 C C . ASN A 1 148 ? 181.004 62.837 -21.946 1.00 0.00 148 ASN A C 8
ATOM 23471 O O . ASN A 1 148 ? 181.581 62.680 -20.870 1.00 0.00 148 ASN A O 8
ATOM 23482 N N . GLY A 1 149 ? 181.557 62.535 -23.115 1.00 0.00 149 GLY A N 8
ATOM 23483 C CA . GLY A 1 149 ? 182.935 62.068 -23.214 1.00 0.00 149 GLY A CA 8
ATOM 23484 C C . GLY A 1 149 ? 183.035 60.579 -22.904 1.00 0.00 149 GLY A C 8
ATOM 23485 O O . GLY A 1 149 ? 184.132 60.031 -22.796 1.00 0.00 149 GLY A O 8
ATOM 23489 N N . ARG A 1 150 ? 181.884 59.931 -22.762 1.00 0.00 150 ARG A N 8
ATOM 23490 C CA . ARG A 1 150 ? 181.840 58.510 -22.438 1.00 0.00 150 ARG A CA 8
ATOM 23491 C C . ARG A 1 150 ? 181.296 57.697 -23.605 1.00 0.00 150 ARG A C 8
ATOM 23492 O O . ARG A 1 150 ? 180.360 58.116 -24.285 1.00 0.00 150 ARG A O 8
ATOM 23513 N N . LYS A 1 151 ? 181.889 56.529 -23.832 1.00 0.00 151 LYS A N 8
ATOM 23514 C CA . LYS A 1 151 ? 181.494 55.674 -24.945 1.00 0.00 151 LYS A CA 8
ATOM 23515 C C . LYS A 1 151 ? 180.242 54.873 -24.609 1.00 0.00 151 LYS A C 8
ATOM 23516 O O . LYS A 1 151 ? 180.261 54.018 -23.724 1.00 0.00 151 LYS A O 8
ATOM 23535 N N . ILE A 1 152 ? 179.156 55.156 -25.320 1.00 0.00 152 ILE A N 8
ATOM 23536 C CA . ILE A 1 152 ? 177.896 54.456 -25.104 1.00 0.00 152 ILE A CA 8
ATOM 23537 C C . ILE A 1 152 ? 177.557 53.555 -26.286 1.00 0.00 152 ILE A C 8
ATOM 23538 O O . ILE A 1 152 ? 177.302 54.034 -27.390 1.00 0.00 152 ILE A O 8
ATOM 23554 N N . THR A 1 153 ? 177.557 52.249 -26.046 1.00 0.00 153 THR A N 8
ATOM 23555 C CA . THR A 1 153 ? 177.231 51.279 -27.084 1.00 0.00 153 THR A CA 8
ATOM 23556 C C . THR A 1 153 ? 175.983 50.483 -26.723 1.00 0.00 153 THR A C 8
ATOM 23557 O O . THR A 1 153 ? 175.902 49.894 -25.645 1.00 0.00 153 THR A O 8
ATOM 23568 N N . THR A 1 154 ? 175.012 50.469 -27.630 1.00 0.00 154 THR A N 8
ATOM 23569 C CA . THR A 1 154 ? 173.807 49.668 -27.449 1.00 0.00 154 THR A CA 8
ATOM 23570 C C . THR A 1 154 ? 173.820 48.440 -28.350 1.00 0.00 154 THR A C 8
ATOM 23571 O O . THR A 1 154 ? 173.929 48.555 -29.571 1.00 0.00 154 THR A O 8
ATOM 23582 N N . LYS A 1 155 ? 173.708 47.265 -27.740 1.00 0.00 155 LYS A N 8
ATOM 23583 C CA . LYS A 1 155 ? 173.773 46.010 -28.480 1.00 0.00 155 LYS A CA 8
ATOM 23584 C C . LYS A 1 155 ? 172.444 45.269 -28.424 1.00 0.00 155 LYS A C 8
ATOM 23585 O O . LYS A 1 155 ? 172.079 44.704 -27.392 1.00 0.00 155 LYS A O 8
ATOM 23604 N N . ARG A 1 156 ? 171.722 45.273 -29.540 1.00 0.00 156 ARG A N 8
ATOM 23605 C CA . ARG A 1 156 ? 170.506 44.479 -29.668 1.00 0.00 156 ARG A CA 8
ATOM 23606 C C . ARG A 1 156 ? 170.816 43.072 -30.163 1.00 0.00 156 ARG A C 8
ATOM 23607 O O . ARG A 1 156 ? 171.126 42.871 -31.337 1.00 0.00 156 ARG A O 8
ATOM 23628 N N . ILE A 1 157 ? 170.729 42.101 -29.261 1.00 0.00 157 ILE A N 8
ATOM 23629 C CA . ILE A 1 157 ? 171.157 40.739 -29.558 1.00 0.00 157 ILE A CA 8
ATOM 23630 C C . ILE A 1 157 ? 169.979 39.772 -29.528 1.00 0.00 157 ILE A C 8
ATOM 23631 O O . ILE A 1 157 ? 169.244 39.706 -28.542 1.00 0.00 157 ILE A O 8
ATOM 23647 N N . VAL A 1 158 ? 169.805 39.026 -30.613 1.00 0.00 158 VAL A N 8
ATOM 23648 C CA . VAL A 1 158 ? 168.752 38.020 -30.690 1.00 0.00 158 VAL A CA 8
ATOM 23649 C C . VAL A 1 158 ? 169.336 36.615 -30.737 1.00 0.00 158 VAL A C 8
ATOM 23650 O O . VAL A 1 158 ? 170.048 36.259 -31.676 1.00 0.00 158 VAL A O 8
ATOM 23663 N N . GLU A 1 159 ? 169.030 35.818 -29.719 1.00 0.00 159 GLU A N 8
ATOM 23664 C CA . GLU A 1 159 ? 169.492 34.436 -29.661 1.00 0.00 159 GLU A CA 8
ATOM 23665 C C . GLU A 1 159 ? 168.339 33.481 -29.381 1.00 0.00 159 GLU A C 8
ATOM 23666 O O . GLU A 1 159 ? 167.665 33.589 -28.357 1.00 0.00 159 GLU A O 8
ATOM 23678 N N . ASN A 1 160 ? 168.118 32.544 -30.298 1.00 0.00 160 ASN A N 8
ATOM 23679 C CA . ASN A 1 160 ? 167.028 31.583 -30.164 1.00 0.00 160 ASN A CA 8
ATOM 23680 C C . ASN A 1 160 ? 165.679 32.287 -30.100 1.00 0.00 160 ASN A C 8
ATOM 23681 O O . ASN A 1 160 ? 164.754 31.817 -29.437 1.00 0.00 160 ASN A O 8
ATOM 23692 N N . GLY A 1 161 ? 165.571 33.415 -30.794 1.00 0.00 161 GLY A N 8
ATOM 23693 C CA . GLY A 1 161 ? 164.320 34.161 -30.853 1.00 0.00 161 GLY A CA 8
ATOM 23694 C C . GLY A 1 161 ? 164.162 35.068 -29.641 1.00 0.00 161 GLY A C 8
ATOM 23695 O O . GLY A 1 161 ? 163.141 35.737 -29.483 1.00 0.00 161 GLY A O 8
ATOM 23699 N N . GLN A 1 162 ? 165.177 35.085 -28.784 1.00 0.00 162 GLN A N 8
ATOM 23700 C CA . GLN A 1 162 ? 165.142 35.890 -27.570 1.00 0.00 162 GLN A CA 8
ATOM 23701 C C . GLN A 1 162 ? 165.963 37.163 -27.727 1.00 0.00 162 GLN A C 8
ATOM 23702 O O . GLN A 1 162 ? 167.190 37.114 -27.816 1.00 0.00 162 GLN A O 8
ATOM 23716 N N . GLU A 1 163 ? 165.280 38.303 -27.761 1.00 0.00 163 GLU A N 8
ATOM 23717 C CA . GLU A 1 163 ? 165.940 39.586 -27.967 1.00 0.00 163 GLU A CA 8
ATOM 23718 C C . GLU A 1 163 ? 166.240 40.271 -26.640 1.00 0.00 163 GLU A C 8
ATOM 23719 O O . GLU A 1 163 ? 165.384 40.339 -25.758 1.00 0.00 163 GLU A O 8
ATOM 23731 N N . ARG A 1 164 ? 167.462 40.776 -26.504 1.00 0.00 164 ARG A N 8
ATOM 23732 C CA . ARG A 1 164 ? 167.847 41.541 -25.324 1.00 0.00 164 ARG A CA 8
ATOM 23733 C C . ARG A 1 164 ? 168.748 42.711 -25.697 1.00 0.00 164 ARG A C 8
ATOM 23734 O O . ARG A 1 164 ? 169.529 42.628 -26.646 1.00 0.00 164 ARG A O 8
ATOM 23755 N N . VAL A 1 165 ? 168.636 43.800 -24.945 1.00 0.00 165 VAL A N 8
ATOM 23756 C CA . VAL A 1 165 ? 169.483 44.969 -25.160 1.00 0.00 165 VAL A CA 8
ATOM 23757 C C . VAL A 1 165 ? 170.609 45.028 -24.135 1.00 0.00 165 VAL A C 8
ATOM 23758 O O . VAL A 1 165 ? 170.370 44.949 -22.930 1.00 0.00 165 VAL A O 8
ATOM 23771 N N . GLU A 1 166 ? 171.838 45.168 -24.622 1.00 0.00 166 GLU A N 8
ATOM 23772 C CA . GLU A 1 166 ? 172.996 45.309 -23.748 1.00 0.00 166 GLU A CA 8
ATOM 23773 C C . GLU A 1 166 ? 173.672 46.660 -23.944 1.00 0.00 166 GLU A C 8
ATOM 23774 O O . GLU A 1 166 ? 174.356 46.883 -24.943 1.00 0.00 166 GLU A O 8
ATOM 23786 N N . VAL A 1 167 ? 173.478 47.558 -22.984 1.00 0.00 167 VAL A N 8
ATOM 23787 C CA . VAL A 1 167 ? 174.051 48.896 -23.059 1.00 0.00 167 VAL A CA 8
ATOM 23788 C C . VAL A 1 167 ? 175.353 48.983 -22.272 1.00 0.00 167 VAL A C 8
ATOM 23789 O O . VAL A 1 167 ? 175.386 48.693 -21.076 1.00 0.00 167 VAL A O 8
ATOM 23802 N N . GLU A 1 168 ? 176.422 49.385 -22.950 1.00 0.00 168 GLU A N 8
ATOM 23803 C CA . GLU A 1 168 ? 177.744 49.439 -22.335 1.00 0.00 168 GLU A CA 8
ATOM 23804 C C . GLU A 1 168 ? 178.240 50.874 -22.222 1.00 0.00 168 GLU A C 8
ATOM 23805 O O . GLU A 1 168 ? 178.039 51.684 -23.126 1.00 0.00 168 GLU A O 8
ATOM 23817 N N . GLU A 1 169 ? 178.892 51.183 -21.106 1.00 0.00 169 GLU A N 8
ATOM 23818 C CA . GLU A 1 169 ? 179.529 52.481 -20.925 1.00 0.00 169 GLU A CA 8
ATOM 23819 C C . GLU A 1 169 ? 181.018 52.330 -20.642 1.00 0.00 169 GLU A C 8
ATOM 23820 O O . GLU A 1 169 ? 181.413 51.849 -19.580 1.00 0.00 169 GLU A O 8
ATOM 23832 N N . ASP A 1 170 ? 181.842 52.743 -21.600 1.00 0.00 170 ASP A N 8
ATOM 23833 C CA . ASP A 1 170 ? 183.290 52.663 -21.453 1.00 0.00 170 ASP A CA 8
ATOM 23834 C C . ASP A 1 170 ? 183.729 51.249 -21.093 1.00 0.00 170 ASP A C 8
ATOM 23835 O O . ASP A 1 170 ? 184.622 51.057 -20.267 1.00 0.00 170 ASP A O 8
ATOM 23844 N N . GLY A 1 171 ? 183.096 50.262 -21.717 1.00 0.00 171 GLY A N 8
ATOM 23845 C CA . GLY A 1 171 ? 183.544 48.879 -21.614 1.00 0.00 171 GLY A CA 8
ATOM 23846 C C . GLY A 1 171 ? 182.789 48.135 -20.520 1.00 0.00 171 GLY A C 8
ATOM 23847 O O . GLY A 1 171 ? 182.883 46.913 -20.408 1.00 0.00 171 GLY A O 8
ATOM 23851 N N . GLN A 1 172 ? 182.038 48.879 -19.716 1.00 0.00 172 GLN A N 8
ATOM 23852 C CA . GLN A 1 172 ? 181.292 48.296 -18.607 1.00 0.00 172 GLN A CA 8
ATOM 23853 C C . GLN A 1 172 ? 179.806 48.207 -18.929 1.00 0.00 172 GLN A C 8
ATOM 23854 O O . GLN A 1 172 ? 179.248 49.092 -19.578 1.00 0.00 172 GLN A O 8
ATOM 23868 N N . LEU A 1 173 ? 179.170 47.134 -18.471 1.00 0.00 173 LEU A N 8
ATOM 23869 C CA . LEU A 1 173 ? 177.740 46.945 -18.680 1.00 0.00 173 LEU A CA 8
ATOM 23870 C C . LEU A 1 173 ? 176.928 47.973 -17.901 1.00 0.00 173 LEU A C 8
ATOM 23871 O O . LEU A 1 173 ? 176.876 47.935 -16.672 1.00 0.00 173 LEU A O 8
ATOM 23887 N N . LYS A 1 174 ? 176.295 48.891 -18.624 1.00 0.00 174 LYS A N 8
ATOM 23888 C CA . LYS A 1 174 ? 175.520 49.955 -18.001 1.00 0.00 174 LYS A CA 8
ATOM 23889 C C . LYS A 1 174 ? 174.103 49.492 -17.684 1.00 0.00 174 LYS A C 8
ATOM 23890 O O . LYS A 1 174 ? 173.606 49.697 -16.577 1.00 0.00 174 LYS A O 8
ATOM 23909 N N . SER A 1 175 ? 173.459 48.866 -18.662 1.00 0.00 175 SER A N 8
ATOM 23910 C CA . SER A 1 175 ? 172.069 48.447 -18.518 1.00 0.00 175 SER A CA 8
ATOM 23911 C C . SER A 1 175 ? 171.794 47.172 -19.306 1.00 0.00 175 SER A C 8
ATOM 23912 O O . SER A 1 175 ? 172.355 46.962 -20.380 1.00 0.00 175 SER A O 8
ATOM 23920 N N . LEU A 1 176 ? 170.927 46.324 -18.764 1.00 0.00 176 LEU A N 8
ATOM 23921 C CA . LEU A 1 176 ? 170.583 45.063 -19.410 1.00 0.00 176 LEU A CA 8
ATOM 23922 C C . LEU A 1 176 ? 169.076 44.844 -19.422 1.00 0.00 176 LEU A C 8
ATOM 23923 O O . LEU A 1 176 ? 168.440 44.774 -18.370 1.00 0.00 176 LEU A O 8
ATOM 23939 N N . THR A 1 177 ? 168.508 44.735 -20.619 1.00 0.00 177 THR A N 8
ATOM 23940 C CA . THR A 1 177 ? 167.079 44.488 -20.770 1.00 0.00 177 THR A CA 8
ATOM 23941 C C . THR A 1 177 ? 166.822 43.223 -21.579 1.00 0.00 177 THR A C 8
ATOM 23942 O O . THR A 1 177 ? 167.259 43.108 -22.723 1.00 0.00 177 THR A O 8
ATOM 23953 N N . ILE A 1 178 ? 166.109 42.277 -20.977 1.00 0.00 178 ILE A N 8
ATOM 23954 C CA . ILE A 1 178 ? 165.869 40.984 -21.606 1.00 0.00 178 ILE A CA 8
ATOM 23955 C C . ILE A 1 178 ? 164.379 40.737 -21.805 1.00 0.00 178 ILE A C 8
ATOM 23956 O O . ILE A 1 178 ? 163.628 40.601 -20.839 1.00 0.00 178 ILE A O 8
ATOM 23972 N N . ASN A 1 179 ? 163.957 40.682 -23.064 1.00 0.00 179 ASN A N 8
ATOM 23973 C CA . ASN A 1 179 ? 162.555 40.455 -23.393 1.00 0.00 179 ASN A CA 8
ATOM 23974 C C . ASN A 1 179 ? 161.659 41.494 -22.731 1.00 0.00 179 ASN A C 8
ATOM 23975 O O . ASN A 1 179 ? 160.553 41.183 -22.289 1.00 0.00 179 ASN A O 8
ATOM 23986 N N . GLY A 1 180 ? 162.144 42.729 -22.664 1.00 0.00 180 GLY A N 8
ATOM 23987 C CA . GLY A 1 180 ? 161.347 43.838 -22.152 1.00 0.00 180 GLY A CA 8
ATOM 23988 C C . GLY A 1 180 ? 161.537 44.005 -20.650 1.00 0.00 180 GLY A C 8
ATOM 23989 O O . GLY A 1 180 ? 161.110 45.001 -20.066 1.00 0.00 180 GLY A O 8
ATOM 23993 N N . LYS A 1 181 ? 162.182 43.023 -20.027 1.00 0.00 181 LYS A N 8
ATOM 23994 C CA . LYS A 1 181 ? 162.368 43.025 -18.581 1.00 0.00 181 LYS A CA 8
ATOM 23995 C C . LYS A 1 181 ? 163.779 43.463 -18.208 1.00 0.00 181 LYS A C 8
ATOM 23996 O O . LYS A 1 181 ? 164.752 42.766 -18.493 1.00 0.00 181 LYS A O 8
ATOM 24015 N N . GLU A 1 182 ? 163.882 44.623 -17.566 1.00 0.00 182 GLU A N 8
ATOM 24016 C CA . GLU A 1 182 ? 165.172 45.148 -17.136 1.00 0.00 182 GLU A CA 8
ATOM 24017 C C . GLU A 1 182 ? 165.749 44.321 -15.993 1.00 0.00 182 GLU A C 8
ATOM 24018 O O . GLU A 1 182 ? 165.066 44.046 -15.007 1.00 0.00 182 GLU A O 8
ATOM 24030 N N . GLN A 1 183 ? 167.010 43.929 -16.132 1.00 0.00 183 GLN A N 8
ATOM 24031 C CA . GLN A 1 183 ? 167.702 43.190 -15.084 1.00 0.00 183 GLN A CA 8
ATOM 24032 C C . GLN A 1 183 ? 168.581 44.110 -14.247 1.00 0.00 183 GLN A C 8
ATOM 24033 O O . GLN A 1 183 ? 169.483 44.767 -14.768 1.00 0.00 183 GLN A O 8
ATOM 24047 N N . LEU A 1 184 ? 168.312 44.156 -12.947 1.00 0.00 184 LEU A N 8
ATOM 24048 C CA . LEU A 1 184 ? 169.120 44.945 -12.025 1.00 0.00 184 LEU A CA 8
ATOM 24049 C C . LEU A 1 184 ? 170.535 44.392 -11.920 1.00 0.00 184 LEU A C 8
ATOM 24050 O O . LEU A 1 184 ? 170.730 43.205 -11.654 1.00 0.00 184 LEU A O 8
ATOM 24066 N N . LEU A 1 185 ? 171.521 45.257 -12.129 1.00 0.00 185 LEU A N 8
ATOM 24067 C CA . LEU A 1 185 ? 172.918 44.841 -12.133 1.00 0.00 185 LEU A CA 8
ATOM 24068 C C . LEU A 1 185 ? 173.544 45.000 -10.753 1.00 0.00 185 LEU A C 8
ATOM 24069 O O . LEU A 1 185 ? 174.675 44.572 -10.520 1.00 0.00 185 LEU A O 8
ATOM 24085 N N . ARG A 1 186 ? 172.803 45.620 -9.840 1.00 0.00 186 ARG A N 8
ATOM 24086 C CA . ARG A 1 186 ? 173.263 45.789 -8.467 1.00 0.00 186 ARG A CA 8
ATOM 24087 C C . ARG A 1 186 ? 173.116 44.498 -7.674 1.00 0.00 186 ARG A C 8
ATOM 24088 O O . ARG A 1 186 ? 172.081 43.835 -7.734 1.00 0.00 186 ARG A O 8
ATOM 24109 N N . LEU A 1 187 ? 174.160 44.143 -6.932 1.00 0.00 187 LEU A N 8
ATOM 24110 C CA . LEU A 1 187 ? 174.173 42.899 -6.172 1.00 0.00 187 LEU A CA 8
ATOM 24111 C C . LEU A 1 187 ? 173.022 42.850 -5.176 1.00 0.00 187 LEU A C 8
ATOM 24112 O O . LEU A 1 187 ? 172.437 41.793 -4.940 1.00 0.00 187 LEU A O 8
ATOM 24128 N N . ASP A 1 188 ? 172.701 44.000 -4.594 1.00 0.00 188 ASP A N 8
ATOM 24129 C CA . ASP A 1 188 ? 171.650 44.081 -3.586 1.00 0.00 188 ASP A CA 8
ATOM 24130 C C . ASP A 1 188 ? 170.315 44.464 -4.211 1.00 0.00 188 ASP A C 8
ATOM 24131 O O . ASP A 1 188 ? 169.339 44.720 -3.506 1.00 0.00 188 ASP A O 8
ATOM 24140 N N . ASN A 1 189 ? 170.278 44.501 -5.539 1.00 0.00 189 ASN A N 8
ATOM 24141 C CA . ASN A 1 189 ? 169.073 44.891 -6.262 1.00 0.00 189 ASN A CA 8
ATOM 24142 C C . ASN A 1 189 ? 168.606 46.279 -5.845 1.00 0.00 189 ASN A C 8
ATOM 24143 O O . ASN A 1 189 ? 167.413 46.507 -5.641 1.00 0.00 189 ASN A O 8
ATOM 24154 N N . LYS A 1 190 ? 169.552 47.203 -5.719 1.00 0.00 190 LYS A N 8
ATOM 24155 C CA . LYS A 1 190 ? 169.240 48.568 -5.310 1.00 0.00 190 LYS A CA 8
ATOM 24156 C C . LYS A 1 190 ? 169.537 49.559 -6.427 1.00 0.00 190 LYS A C 8
ATOM 24157 O O . LYS A 1 190 ? 168.756 49.703 -7.326 1.00 0.00 190 LYS A O 8
ATOM 24177 N N . GLY A 1 1 ? 148.967 1.259 0.008 1.00 0.00 1 GLY A N 9
ATOM 24178 C CA . GLY A 1 1 ? 150.358 0.869 -0.187 1.00 0.00 1 GLY A CA 9
ATOM 24179 C C . GLY A 1 1 ? 151.254 2.089 -0.357 1.00 0.00 1 GLY A C 9
ATOM 24180 O O . GLY A 1 1 ? 151.015 3.136 0.245 1.00 0.00 1 GLY A O 9
ATOM 24186 N N . MET A 1 2 ? 152.287 1.949 -1.181 1.00 0.00 2 MET A N 9
ATOM 24187 C CA . MET A 1 2 ? 153.227 3.036 -1.424 1.00 0.00 2 MET A CA 9
ATOM 24188 C C . MET A 1 2 ? 153.146 3.522 -2.866 1.00 0.00 2 MET A C 9
ATOM 24189 O O . MET A 1 2 ? 153.140 2.722 -3.801 1.00 0.00 2 MET A O 9
ATOM 24203 N N . VAL A 1 3 ? 153.084 4.838 -3.038 1.00 0.00 3 VAL A N 9
ATOM 24204 C CA . VAL A 1 3 ? 153.046 5.436 -4.368 1.00 0.00 3 VAL A CA 9
ATOM 24205 C C . VAL A 1 3 ? 154.421 5.410 -5.023 1.00 0.00 3 VAL A C 9
ATOM 24206 O O . VAL A 1 3 ? 155.400 5.893 -4.453 1.00 0.00 3 VAL A O 9
ATOM 24219 N N . ASP A 1 4 ? 154.489 4.844 -6.223 1.00 0.00 4 ASP A N 9
ATOM 24220 C CA . ASP A 1 4 ? 155.767 4.558 -6.864 1.00 0.00 4 ASP A CA 9
ATOM 24221 C C . ASP A 1 4 ? 156.550 5.838 -7.127 1.00 0.00 4 ASP A C 9
ATOM 24222 O O . ASP A 1 4 ? 157.773 5.812 -7.262 1.00 0.00 4 ASP A O 9
ATOM 24231 N N . TYR A 1 5 ? 155.837 6.957 -7.199 1.00 0.00 5 TYR A N 9
ATOM 24232 C CA . TYR A 1 5 ? 156.468 8.254 -7.412 1.00 0.00 5 TYR A CA 9
ATOM 24233 C C . TYR A 1 5 ? 157.480 8.562 -6.316 1.00 0.00 5 TYR A C 9
ATOM 24234 O O . TYR A 1 5 ? 158.479 9.241 -6.553 1.00 0.00 5 TYR A O 9
ATOM 24252 N N . TYR A 1 6 ? 157.216 8.058 -5.115 1.00 0.00 6 TYR A N 9
ATOM 24253 C CA . TYR A 1 6 ? 158.143 8.209 -4.000 1.00 0.00 6 TYR A CA 9
ATOM 24254 C C . TYR A 1 6 ? 159.463 7.503 -4.282 1.00 0.00 6 TYR A C 9
ATOM 24255 O O . TYR A 1 6 ? 160.534 8.018 -3.963 1.00 0.00 6 TYR A O 9
ATOM 24273 N N . GLU A 1 7 ? 159.379 6.320 -4.881 1.00 0.00 7 GLU A N 9
ATOM 24274 C CA . GLU A 1 7 ? 160.569 5.550 -5.226 1.00 0.00 7 GLU A CA 9
ATOM 24275 C C . GLU A 1 7 ? 161.342 6.209 -6.360 1.00 0.00 7 GLU A C 9
ATOM 24276 O O . GLU A 1 7 ? 162.569 6.129 -6.416 1.00 0.00 7 GLU A O 9
ATOM 24288 N N . VAL A 1 8 ? 160.618 6.862 -7.262 1.00 0.00 8 VAL A N 9
ATOM 24289 C CA . VAL A 1 8 ? 161.239 7.638 -8.329 1.00 0.00 8 VAL A CA 9
ATOM 24290 C C . VAL A 1 8 ? 162.119 8.745 -7.764 1.00 0.00 8 VAL A C 9
ATOM 24291 O O . VAL A 1 8 ? 163.235 8.966 -8.235 1.00 0.00 8 VAL A O 9
ATOM 24304 N N . LEU A 1 9 ? 161.611 9.439 -6.751 1.00 0.00 9 LEU A N 9
ATOM 24305 C CA . LEU A 1 9 ? 162.380 10.473 -6.068 1.00 0.00 9 LEU A CA 9
ATOM 24306 C C . LEU A 1 9 ? 163.450 9.863 -5.172 1.00 0.00 9 LEU A C 9
ATOM 24307 O O . LEU A 1 9 ? 164.493 10.471 -4.932 1.00 0.00 9 LEU A O 9
ATOM 24323 N N . GLY A 1 10 ? 163.184 8.658 -4.678 1.00 0.00 10 GLY A N 9
ATOM 24324 C CA . GLY A 1 10 ? 164.131 7.956 -3.821 1.00 0.00 10 GLY A CA 9
ATOM 24325 C C . GLY A 1 10 ? 163.868 8.253 -2.350 1.00 0.00 10 GLY A C 9
ATOM 24326 O O . GLY A 1 10 ? 164.790 8.269 -1.535 1.00 0.00 10 GLY A O 9
ATOM 24330 N N . VAL A 1 11 ? 162.603 8.488 -2.017 1.00 0.00 11 VAL A N 9
ATOM 24331 C CA . VAL A 1 11 ? 162.221 8.827 -0.651 1.00 0.00 11 VAL A CA 9
ATOM 24332 C C . VAL A 1 11 ? 161.157 7.873 -0.123 1.00 0.00 11 VAL A C 9
ATOM 24333 O O . VAL A 1 11 ? 160.737 6.950 -0.821 1.00 0.00 11 VAL A O 9
ATOM 24346 N N . GLN A 1 12 ? 160.725 8.102 1.112 1.00 0.00 12 GLN A N 9
ATOM 24347 C CA . GLN A 1 12 ? 159.749 7.231 1.756 1.00 0.00 12 GLN A CA 9
ATOM 24348 C C . GLN A 1 12 ? 158.326 7.706 1.488 1.00 0.00 12 GLN A C 9
ATOM 24349 O O . GLN A 1 12 ? 158.111 8.838 1.054 1.00 0.00 12 GLN A O 9
ATOM 24363 N N . ARG A 1 13 ? 157.358 6.834 1.748 1.00 0.00 13 ARG A N 9
ATOM 24364 C CA . ARG A 1 13 ? 155.957 7.145 1.490 1.00 0.00 13 ARG A CA 9
ATOM 24365 C C . ARG A 1 13 ? 155.455 8.239 2.423 1.00 0.00 13 ARG A C 9
ATOM 24366 O O . ARG A 1 13 ? 154.429 8.868 2.163 1.00 0.00 13 ARG A O 9
ATOM 24387 N N . HIS A 1 14 ? 156.183 8.461 3.512 1.00 0.00 14 HIS A N 9
ATOM 24388 C CA . HIS A 1 14 ? 155.821 9.489 4.480 1.00 0.00 14 HIS A CA 9
ATOM 24389 C C . HIS A 1 14 ? 156.701 10.723 4.328 1.00 0.00 14 HIS A C 9
ATOM 24390 O O . HIS A 1 14 ? 156.788 11.551 5.235 1.00 0.00 14 HIS A O 9
ATOM 24404 N N . ALA A 1 15 ? 157.351 10.842 3.176 1.00 0.00 15 ALA A N 9
ATOM 24405 C CA . ALA A 1 15 ? 158.196 11.995 2.887 1.00 0.00 15 ALA A CA 9
ATOM 24406 C C . ALA A 1 15 ? 157.389 13.287 2.908 1.00 0.00 15 ALA A C 9
ATOM 24407 O O . ALA A 1 15 ? 156.297 13.357 2.345 1.00 0.00 15 ALA A O 9
ATOM 24414 N N . SER A 1 16 ? 157.934 14.308 3.560 1.00 0.00 16 SER A N 9
ATOM 24415 C CA . SER A 1 16 ? 157.277 15.608 3.635 1.00 0.00 16 SER A CA 9
ATOM 24416 C C . SER A 1 16 ? 157.446 16.385 2.336 1.00 0.00 16 SER A C 9
ATOM 24417 O O . SER A 1 16 ? 158.329 16.086 1.532 1.00 0.00 16 SER A O 9
ATOM 24425 N N . PRO A 1 17 ? 156.593 17.384 2.135 1.00 0.00 17 PRO A N 9
ATOM 24426 C CA . PRO A 1 17 ? 156.708 18.270 0.983 1.00 0.00 17 PRO A CA 9
ATOM 24427 C C . PRO A 1 17 ? 158.118 18.834 0.860 1.00 0.00 17 PRO A C 9
ATOM 24428 O O . PRO A 1 17 ? 158.641 18.990 -0.244 1.00 0.00 17 PRO A O 9
ATOM 24439 N N . GLU A 1 18 ? 158.729 19.139 2.000 1.00 0.00 18 GLU A N 9
ATOM 24440 C CA . GLU A 1 18 ? 160.119 19.576 2.030 1.00 0.00 18 GLU A CA 9
ATOM 24441 C C . GLU A 1 18 ? 161.045 18.508 1.464 1.00 0.00 18 GLU A C 9
ATOM 24442 O O . GLU A 1 18 ? 161.932 18.803 0.662 1.00 0.00 18 GLU A O 9
ATOM 24454 N N . ASP A 1 19 ? 160.835 17.266 1.885 1.00 0.00 19 ASP A N 9
ATOM 24455 C CA . ASP A 1 19 ? 161.645 16.149 1.414 1.00 0.00 19 ASP A CA 9
ATOM 24456 C C . ASP A 1 19 ? 161.438 15.908 -0.075 1.00 0.00 19 ASP A C 9
ATOM 24457 O O . ASP A 1 19 ? 162.376 15.565 -0.795 1.00 0.00 19 ASP A O 9
ATOM 24466 N N . ILE A 1 20 ? 160.204 16.088 -0.533 1.00 0.00 20 ILE A N 9
ATOM 24467 C CA . ILE A 1 20 ? 159.884 15.952 -1.949 1.00 0.00 20 ILE A CA 9
ATOM 24468 C C . ILE A 1 20 ? 160.612 16.999 -2.781 1.00 0.00 20 ILE A C 9
ATOM 24469 O O . ILE A 1 20 ? 161.186 16.687 -3.825 1.00 0.00 20 ILE A O 9
ATOM 24485 N N . LYS A 1 21 ? 160.586 18.242 -2.313 1.00 0.00 21 LYS A N 9
ATOM 24486 C CA . LYS A 1 21 ? 161.245 19.338 -3.014 1.00 0.00 21 LYS A CA 9
ATOM 24487 C C . LYS A 1 21 ? 162.752 19.124 -3.078 1.00 0.00 21 LYS A C 9
ATOM 24488 O O . LYS A 1 21 ? 163.377 19.346 -4.116 1.00 0.00 21 LYS A O 9
ATOM 24507 N N . LYS A 1 22 ? 163.331 18.690 -1.964 1.00 0.00 22 LYS A N 9
ATOM 24508 C CA . LYS A 1 22 ? 164.770 18.469 -1.884 1.00 0.00 22 LYS A CA 9
ATOM 24509 C C . LYS A 1 22 ? 165.192 17.278 -2.735 1.00 0.00 22 LYS A C 9
ATOM 24510 O O . LYS A 1 22 ? 166.204 17.330 -3.435 1.00 0.00 22 LYS A O 9
ATOM 24529 N N . ALA A 1 23 ? 164.411 16.205 -2.670 1.00 0.00 23 ALA A N 9
ATOM 24530 C CA . ALA A 1 23 ? 164.653 15.030 -3.500 1.00 0.00 23 ALA A CA 9
ATOM 24531 C C . ALA A 1 23 ? 164.622 15.387 -4.981 1.00 0.00 23 ALA A C 9
ATOM 24532 O O . ALA A 1 23 ? 165.499 14.982 -5.745 1.00 0.00 23 ALA A O 9
ATOM 24539 N N . TYR A 1 24 ? 163.608 16.146 -5.381 1.00 0.00 24 TYR A N 9
ATOM 24540 C CA . TYR A 1 24 ? 163.517 16.646 -6.747 1.00 0.00 24 TYR A CA 9
ATOM 24541 C C . TYR A 1 24 ? 164.719 17.514 -7.098 1.00 0.00 24 TYR A C 9
ATOM 24542 O O . TYR A 1 24 ? 165.377 17.298 -8.115 1.00 0.00 24 TYR A O 9
ATOM 24560 N N . ARG A 1 25 ? 165.001 18.496 -6.248 1.00 0.00 25 ARG A N 9
ATOM 24561 C CA . ARG A 1 25 ? 166.118 19.406 -6.473 1.00 0.00 25 ARG A CA 9
ATOM 24562 C C . ARG A 1 25 ? 167.384 18.643 -6.840 1.00 0.00 25 ARG A C 9
ATOM 24563 O O . ARG A 1 25 ? 168.010 18.917 -7.865 1.00 0.00 25 ARG A O 9
ATOM 24584 N N . LYS A 1 26 ? 167.758 17.686 -5.998 1.00 0.00 26 LYS A N 9
ATOM 24585 C CA . LYS A 1 26 ? 169.026 16.983 -6.151 1.00 0.00 26 LYS A CA 9
ATOM 24586 C C . LYS A 1 26 ? 168.985 16.023 -7.333 1.00 0.00 26 LYS A C 9
ATOM 24587 O O . LYS A 1 26 ? 169.904 15.991 -8.151 1.00 0.00 26 LYS A O 9
ATOM 24606 N N . LEU A 1 27 ? 167.914 15.241 -7.417 1.00 0.00 27 LEU A N 9
ATOM 24607 C CA . LEU A 1 27 ? 167.834 14.152 -8.382 1.00 0.00 27 LEU A CA 9
ATOM 24608 C C . LEU A 1 27 ? 167.644 14.682 -9.797 1.00 0.00 27 LEU A C 9
ATOM 24609 O O . LEU A 1 27 ? 168.256 14.187 -10.744 1.00 0.00 27 LEU A O 9
ATOM 24625 N N . ALA A 1 28 ? 166.792 15.692 -9.936 1.00 0.00 28 ALA A N 9
ATOM 24626 C CA . ALA A 1 28 ? 166.546 16.315 -11.231 1.00 0.00 28 ALA A CA 9
ATOM 24627 C C . ALA A 1 28 ? 167.837 16.844 -11.841 1.00 0.00 28 ALA A C 9
ATOM 24628 O O . ALA A 1 28 ? 168.081 16.685 -13.037 1.00 0.00 28 ALA A O 9
ATOM 24635 N N . LEU A 1 29 ? 168.662 17.475 -11.013 1.00 0.00 29 LEU A N 9
ATOM 24636 C CA . LEU A 1 29 ? 169.976 17.938 -11.445 1.00 0.00 29 LEU A CA 9
ATOM 24637 C C . LEU A 1 29 ? 170.912 16.767 -11.713 1.00 0.00 29 LEU A C 9
ATOM 24638 O O . LEU A 1 29 ? 171.701 16.795 -12.658 1.00 0.00 29 LEU A O 9
ATOM 24654 N N . LYS A 1 30 ? 170.819 15.738 -10.878 1.00 0.00 30 LYS A N 9
ATOM 24655 C CA . LYS A 1 30 ? 171.688 14.573 -10.998 1.00 0.00 30 LYS A CA 9
ATOM 24656 C C . LYS A 1 30 ? 171.526 13.904 -12.356 1.00 0.00 30 LYS A C 9
ATOM 24657 O O . LYS A 1 30 ? 172.508 13.507 -12.985 1.00 0.00 30 LYS A O 9
ATOM 24676 N N . TRP A 1 31 ? 170.281 13.780 -12.805 1.00 0.00 31 TRP A N 9
ATOM 24677 C CA . TRP A 1 31 ? 169.983 13.092 -14.055 1.00 0.00 31 TRP A CA 9
ATOM 24678 C C . TRP A 1 31 ? 169.587 14.078 -15.146 1.00 0.00 31 TRP A C 9
ATOM 24679 O O . TRP A 1 31 ? 168.865 13.729 -16.080 1.00 0.00 31 TRP A O 9
ATOM 24700 N N . HIS A 1 32 ? 170.063 15.312 -15.023 1.00 0.00 32 HIS A N 9
ATOM 24701 C CA . HIS A 1 32 ? 169.764 16.351 -16.001 1.00 0.00 32 HIS A CA 9
ATOM 24702 C C . HIS A 1 32 ? 170.494 16.099 -17.314 1.00 0.00 32 HIS A C 9
ATOM 24703 O O . HIS A 1 32 ? 171.682 15.777 -17.322 1.00 0.00 32 HIS A O 9
ATOM 24717 N N . PRO A 1 33 ? 169.776 16.247 -18.422 1.00 0.00 33 PRO A N 9
ATOM 24718 C CA . PRO A 1 33 ? 170.338 15.977 -19.740 1.00 0.00 33 PRO A CA 9
ATOM 24719 C C . PRO A 1 33 ? 171.629 16.755 -19.959 1.00 0.00 33 PRO A C 9
ATOM 24720 O O . PRO A 1 33 ? 172.560 16.265 -20.597 1.00 0.00 33 PRO A O 9
ATOM 24731 N N . ASP A 1 34 ? 171.679 17.971 -19.425 1.00 0.00 34 ASP A N 9
ATOM 24732 C CA . ASP A 1 34 ? 172.809 18.863 -19.654 1.00 0.00 34 ASP A CA 9
ATOM 24733 C C . ASP A 1 34 ? 174.029 18.422 -18.855 1.00 0.00 34 ASP A C 9
ATOM 24734 O O . ASP A 1 34 ? 175.152 18.840 -19.137 1.00 0.00 34 ASP A O 9
ATOM 24743 N N . LYS A 1 35 ? 173.801 17.576 -17.856 1.00 0.00 35 LYS A N 9
ATOM 24744 C CA . LYS A 1 35 ? 174.885 17.052 -17.034 1.00 0.00 35 LYS A CA 9
ATOM 24745 C C . LYS A 1 35 ? 175.500 15.807 -17.661 1.00 0.00 35 LYS A C 9
ATOM 24746 O O . LYS A 1 35 ? 176.675 15.510 -17.450 1.00 0.00 35 LYS A O 9
ATOM 24765 N N . ASN A 1 36 ? 174.697 15.083 -18.434 1.00 0.00 36 ASN A N 9
ATOM 24766 C CA . ASN A 1 36 ? 175.189 13.932 -19.182 1.00 0.00 36 ASN A CA 9
ATOM 24767 C C . ASN A 1 36 ? 174.685 13.955 -20.620 1.00 0.00 36 ASN A C 9
ATOM 24768 O O . ASN A 1 36 ? 173.809 13.174 -20.993 1.00 0.00 36 ASN A O 9
ATOM 24779 N N . PRO A 1 37 ? 175.243 14.854 -21.423 1.00 0.00 37 PRO A N 9
ATOM 24780 C CA . PRO A 1 37 ? 174.838 14.992 -22.817 1.00 0.00 37 PRO A CA 9
ATOM 24781 C C . PRO A 1 37 ? 174.986 13.675 -23.567 1.00 0.00 37 PRO A C 9
ATOM 24782 O O . PRO A 1 37 ? 174.200 13.369 -24.464 1.00 0.00 37 PRO A O 9
ATOM 24793 N N . GLU A 1 38 ? 175.997 12.898 -23.195 1.00 0.00 38 GLU A N 9
ATOM 24794 C CA . GLU A 1 38 ? 176.303 11.653 -23.890 1.00 0.00 38 GLU A CA 9
ATOM 24795 C C . GLU A 1 38 ? 175.154 10.660 -23.772 1.00 0.00 38 GLU A C 9
ATOM 24796 O O . GLU A 1 38 ? 174.991 9.782 -24.620 1.00 0.00 38 GLU A O 9
ATOM 24808 N N . ASN A 1 39 ? 174.360 10.804 -22.717 1.00 0.00 39 ASN A N 9
ATOM 24809 C CA . ASN A 1 39 ? 173.178 9.971 -22.528 1.00 0.00 39 ASN A CA 9
ATOM 24810 C C . ASN A 1 39 ? 171.929 10.823 -22.344 1.00 0.00 39 ASN A C 9
ATOM 24811 O O . ASN A 1 39 ? 171.046 10.484 -21.555 1.00 0.00 39 ASN A O 9
ATOM 24822 N N . LYS A 1 40 ? 171.860 11.930 -23.075 1.00 0.00 40 LYS A N 9
ATOM 24823 C CA . LYS A 1 40 ? 170.798 12.911 -22.883 1.00 0.00 40 LYS A CA 9
ATOM 24824 C C . LYS A 1 40 ? 169.430 12.304 -23.166 1.00 0.00 40 LYS A C 9
ATOM 24825 O O . LYS A 1 40 ? 168.407 12.819 -22.716 1.00 0.00 40 LYS A O 9
ATOM 24844 N N . GLU A 1 41 ? 169.419 11.206 -23.916 1.00 0.00 41 GLU A N 9
ATOM 24845 C CA . GLU A 1 41 ? 168.182 10.495 -24.214 1.00 0.00 41 GLU A CA 9
ATOM 24846 C C . GLU A 1 41 ? 167.605 9.844 -22.963 1.00 0.00 41 GLU A C 9
ATOM 24847 O O . GLU A 1 41 ? 166.462 10.103 -22.587 1.00 0.00 41 GLU A O 9
ATOM 24859 N N . GLU A 1 42 ? 168.404 8.998 -22.321 1.00 0.00 42 GLU A N 9
ATOM 24860 C CA . GLU A 1 42 ? 167.990 8.340 -21.088 1.00 0.00 42 GLU A CA 9
ATOM 24861 C C . GLU A 1 42 ? 167.890 9.336 -19.939 1.00 0.00 42 GLU A C 9
ATOM 24862 O O . GLU A 1 42 ? 167.046 9.194 -19.054 1.00 0.00 42 GLU A O 9
ATOM 24874 N N . ALA A 1 43 ? 168.755 10.344 -19.960 1.00 0.00 43 ALA A N 9
ATOM 24875 C CA . ALA A 1 43 ? 168.735 11.392 -18.946 1.00 0.00 43 ALA A CA 9
ATOM 24876 C C . ALA A 1 43 ? 167.438 12.190 -19.005 1.00 0.00 43 ALA A C 9
ATOM 24877 O O . ALA A 1 43 ? 166.837 12.491 -17.974 1.00 0.00 43 ALA A O 9
ATOM 24884 N N . GLU A 1 44 ? 167.013 12.530 -20.216 1.00 0.00 44 GLU A N 9
ATOM 24885 C CA . GLU A 1 44 ? 165.722 13.176 -20.422 1.00 0.00 44 GLU A CA 9
ATOM 24886 C C . GLU A 1 44 ? 164.584 12.317 -19.884 1.00 0.00 44 GLU A C 9
ATOM 24887 O O . GLU A 1 44 ? 163.716 12.803 -19.159 1.00 0.00 44 GLU A O 9
ATOM 24899 N N . ARG A 1 45 ? 164.594 11.038 -20.244 1.00 0.00 45 ARG A N 9
ATOM 24900 C CA . ARG A 1 45 ? 163.568 10.107 -19.791 1.00 0.00 45 ARG A CA 9
ATOM 24901 C C . ARG A 1 45 ? 163.468 10.094 -18.271 1.00 0.00 45 ARG A C 9
ATOM 24902 O O . ARG A 1 45 ? 162.380 10.229 -17.710 1.00 0.00 45 ARG A O 9
ATOM 24923 N N . LYS A 1 46 ? 164.608 9.932 -17.609 1.00 0.00 46 LYS A N 9
ATOM 24924 C CA . LYS A 1 46 ? 164.651 9.905 -16.152 1.00 0.00 46 LYS A CA 9
ATOM 24925 C C . LYS A 1 46 ? 164.297 11.265 -15.564 1.00 0.00 46 LYS A C 9
ATOM 24926 O O . LYS A 1 46 ? 163.518 11.359 -14.617 1.00 0.00 46 LYS A O 9
ATOM 24945 N N . PHE A 1 47 ? 164.875 12.317 -16.133 1.00 0.00 47 PHE A N 9
ATOM 24946 C CA . PHE A 1 47 ? 164.634 13.674 -15.657 1.00 0.00 47 PHE A CA 9
ATOM 24947 C C . PHE A 1 47 ? 163.144 13.988 -15.618 1.00 0.00 47 PHE A C 9
ATOM 24948 O O . PHE A 1 47 ? 162.626 14.462 -14.608 1.00 0.00 47 PHE A O 9
ATOM 24965 N N . LYS A 1 48 ? 162.460 13.721 -16.726 1.00 0.00 48 LYS A N 9
ATOM 24966 C CA . LYS A 1 48 ? 161.045 14.051 -16.850 1.00 0.00 48 LYS A CA 9
ATOM 24967 C C . LYS A 1 48 ? 160.192 13.166 -15.951 1.00 0.00 48 LYS A C 9
ATOM 24968 O O . LYS A 1 48 ? 159.178 13.608 -15.410 1.00 0.00 48 LYS A O 9
ATOM 24987 N N . GLN A 1 49 ? 160.608 11.914 -15.795 1.00 0.00 49 GLN A N 9
ATOM 24988 C CA . GLN A 1 49 ? 159.940 10.993 -14.884 1.00 0.00 49 GLN A CA 9
ATOM 24989 C C . GLN A 1 49 ? 160.038 11.476 -13.442 1.00 0.00 49 GLN A C 9
ATOM 24990 O O . GLN A 1 49 ? 159.076 11.380 -12.679 1.00 0.00 49 GLN A O 9
ATOM 25004 N N . VAL A 1 50 ? 161.204 11.994 -13.076 1.00 0.00 50 VAL A N 9
ATOM 25005 C CA . VAL A 1 50 ? 161.403 12.574 -11.753 1.00 0.00 50 VAL A CA 9
ATOM 25006 C C . VAL A 1 50 ? 160.552 13.824 -11.565 1.00 0.00 50 VAL A C 9
ATOM 25007 O O . VAL A 1 50 ? 159.969 14.036 -10.502 1.00 0.00 50 VAL A O 9
ATOM 25020 N N . ALA A 1 51 ? 160.485 14.649 -12.605 1.00 0.00 51 ALA A N 9
ATOM 25021 C CA . ALA A 1 51 ? 159.643 15.839 -12.585 1.00 0.00 51 ALA A CA 9
ATOM 25022 C C . ALA A 1 51 ? 158.176 15.474 -12.400 1.00 0.00 51 ALA A C 9
ATOM 25023 O O . ALA A 1 51 ? 157.441 16.158 -11.688 1.00 0.00 51 ALA A O 9
ATOM 25030 N N . GLU A 1 52 ? 157.755 14.392 -13.046 1.00 0.00 52 GLU A N 9
ATOM 25031 C CA . GLU A 1 52 ? 156.398 13.883 -12.885 1.00 0.00 52 GLU A CA 9
ATOM 25032 C C . GLU A 1 52 ? 156.126 13.486 -11.440 1.00 0.00 52 GLU A C 9
ATOM 25033 O O . GLU A 1 52 ? 155.118 13.884 -10.856 1.00 0.00 52 GLU A O 9
ATOM 25045 N N . ALA A 1 53 ? 157.031 12.700 -10.867 1.00 0.00 53 ALA A N 9
ATOM 25046 C CA . ALA A 1 53 ? 156.922 12.297 -9.470 1.00 0.00 53 ALA A CA 9
ATOM 25047 C C . ALA A 1 53 ? 156.801 13.509 -8.555 1.00 0.00 53 ALA A C 9
ATOM 25048 O O . ALA A 1 53 ? 155.926 13.561 -7.691 1.00 0.00 53 ALA A O 9
ATOM 25055 N N . TYR A 1 54 ? 157.684 14.482 -8.750 1.00 0.00 54 TYR A N 9
ATOM 25056 C CA . TYR A 1 54 ? 157.629 15.729 -7.997 1.00 0.00 54 TYR A CA 9
ATOM 25057 C C . TYR A 1 54 ? 156.280 16.416 -8.167 1.00 0.00 54 TYR A C 9
ATOM 25058 O O . TYR A 1 54 ? 155.631 16.782 -7.187 1.00 0.00 54 TYR A O 9
ATOM 25076 N N . GLU A 1 55 ? 155.862 16.587 -9.417 1.00 0.00 55 GLU A N 9
ATOM 25077 C CA . GLU A 1 55 ? 154.642 17.325 -9.723 1.00 0.00 55 GLU A CA 9
ATOM 25078 C C . GLU A 1 55 ? 153.437 16.711 -9.021 1.00 0.00 55 GLU A C 9
ATOM 25079 O O . GLU A 1 55 ? 152.707 17.397 -8.306 1.00 0.00 55 GLU A O 9
ATOM 25091 N N . VAL A 1 56 ? 153.235 15.415 -9.230 1.00 0.00 56 VAL A N 9
ATOM 25092 C CA . VAL A 1 56 ? 152.056 14.730 -8.712 1.00 0.00 56 VAL A CA 9
ATOM 25093 C C . VAL A 1 56 ? 152.043 14.731 -7.189 1.00 0.00 56 VAL A C 9
ATOM 25094 O O . VAL A 1 56 ? 151.014 14.997 -6.567 1.00 0.00 56 VAL A O 9
ATOM 25107 N N . LEU A 1 57 ? 153.192 14.432 -6.592 1.00 0.00 57 LEU A N 9
ATOM 25108 C CA . LEU A 1 57 ? 153.294 14.311 -5.143 1.00 0.00 57 LEU A CA 9
ATOM 25109 C C . LEU A 1 57 ? 153.172 15.671 -4.467 1.00 0.00 57 LEU A C 9
ATOM 25110 O O . LEU A 1 57 ? 152.706 15.771 -3.332 1.00 0.00 57 LEU A O 9
ATOM 25126 N N . SER A 1 58 ? 153.594 16.716 -5.170 1.00 0.00 58 SER A N 9
ATOM 25127 C CA . SER A 1 58 ? 153.519 18.074 -4.645 1.00 0.00 58 SER A CA 9
ATOM 25128 C C . SER A 1 58 ? 152.169 18.709 -4.951 1.00 0.00 58 SER A C 9
ATOM 25129 O O . SER A 1 58 ? 151.737 19.634 -4.263 1.00 0.00 58 SER A O 9
ATOM 25137 N N . ASP A 1 59 ? 151.506 18.208 -5.988 1.00 0.00 59 ASP A N 9
ATOM 25138 C CA . ASP A 1 59 ? 150.196 18.715 -6.377 1.00 0.00 59 ASP A CA 9
ATOM 25139 C C . ASP A 1 59 ? 149.080 17.961 -5.665 1.00 0.00 59 ASP A C 9
ATOM 25140 O O . ASP A 1 59 ? 148.740 16.838 -6.039 1.00 0.00 59 ASP A O 9
ATOM 25149 N N . ALA A 1 60 ? 148.512 18.584 -4.639 1.00 0.00 60 ALA A N 9
ATOM 25150 C CA . ALA A 1 60 ? 147.522 17.926 -3.795 1.00 0.00 60 ALA A CA 9
ATOM 25151 C C . ALA A 1 60 ? 146.315 17.478 -4.609 1.00 0.00 60 ALA A C 9
ATOM 25152 O O . ALA A 1 60 ? 145.741 16.419 -4.354 1.00 0.00 60 ALA A O 9
ATOM 25159 N N . LYS A 1 61 ? 145.934 18.290 -5.589 1.00 0.00 61 LYS A N 9
ATOM 25160 C CA . LYS A 1 61 ? 144.792 17.980 -6.440 1.00 0.00 61 LYS A CA 9
ATOM 25161 C C . LYS A 1 61 ? 145.001 16.670 -7.188 1.00 0.00 61 LYS A C 9
ATOM 25162 O O . LYS A 1 61 ? 144.125 15.805 -7.200 1.00 0.00 61 LYS A O 9
ATOM 25181 N N . LYS A 1 62 ? 146.165 16.530 -7.812 1.00 0.00 62 LYS A N 9
ATOM 25182 C CA . LYS A 1 62 ? 146.501 15.315 -8.544 1.00 0.00 62 LYS A CA 9
ATOM 25183 C C . LYS A 1 62 ? 146.537 14.106 -7.617 1.00 0.00 62 LYS A C 9
ATOM 25184 O O . LYS A 1 62 ? 146.037 13.034 -7.960 1.00 0.00 62 LYS A O 9
ATOM 25203 N N . ARG A 1 63 ? 147.131 14.285 -6.442 1.00 0.00 63 ARG A N 9
ATOM 25204 C CA . ARG A 1 63 ? 147.157 13.236 -5.430 1.00 0.00 63 ARG A CA 9
ATOM 25205 C C . ARG A 1 63 ? 145.751 12.752 -5.101 1.00 0.00 63 ARG A C 9
ATOM 25206 O O . ARG A 1 63 ? 145.483 11.551 -5.097 1.00 0.00 63 ARG A O 9
ATOM 25227 N N . ASP A 1 64 ? 144.855 13.695 -4.827 1.00 0.00 64 ASP A N 9
ATOM 25228 C CA . ASP A 1 64 ? 143.484 13.364 -4.457 1.00 0.00 64 ASP A CA 9
ATOM 25229 C C . ASP A 1 64 ? 142.780 12.604 -5.573 1.00 0.00 64 ASP A C 9
ATOM 25230 O O . ASP A 1 64 ? 142.053 11.644 -5.321 1.00 0.00 64 ASP A O 9
ATOM 25239 N N . ILE A 1 65 ? 143.000 13.040 -6.809 1.00 0.00 65 ILE A N 9
ATOM 25240 C CA . ILE A 1 65 ? 142.401 12.392 -7.969 1.00 0.00 65 ILE A CA 9
ATOM 25241 C C . ILE A 1 65 ? 142.892 10.957 -8.113 1.00 0.00 65 ILE A C 9
ATOM 25242 O O . ILE A 1 65 ? 142.105 10.043 -8.359 1.00 0.00 65 ILE A O 9
ATOM 25258 N N . TYR A 1 66 ? 144.198 10.766 -7.958 1.00 0.00 66 TYR A N 9
ATOM 25259 C CA . TYR A 1 66 ? 144.790 9.435 -8.020 1.00 0.00 66 TYR A CA 9
ATOM 25260 C C . TYR A 1 66 ? 144.261 8.544 -6.904 1.00 0.00 66 TYR A C 9
ATOM 25261 O O . TYR A 1 66 ? 144.056 7.345 -7.098 1.00 0.00 66 TYR A O 9
ATOM 25279 N N . ASP A 1 67 ? 144.041 9.136 -5.735 1.00 0.00 67 ASP A N 9
ATOM 25280 C CA . ASP A 1 67 ? 143.496 8.405 -4.597 1.00 0.00 67 ASP A CA 9
ATOM 25281 C C . ASP A 1 67 ? 142.078 7.925 -4.879 1.00 0.00 67 ASP A C 9
ATOM 25282 O O . ASP A 1 67 ? 141.716 6.797 -4.542 1.00 0.00 67 ASP A O 9
ATOM 25291 N N . LYS A 1 68 ? 141.279 8.786 -5.499 1.00 0.00 68 LYS A N 9
ATOM 25292 C CA . LYS A 1 68 ? 139.937 8.413 -5.929 1.00 0.00 68 LYS A CA 9
ATOM 25293 C C . LYS A 1 68 ? 139.980 7.292 -6.959 1.00 0.00 68 LYS A C 9
ATOM 25294 O O . LYS A 1 68 ? 139.149 6.384 -6.938 1.00 0.00 68 LYS A O 9
ATOM 25313 N N . TYR A 1 69 ? 140.954 7.361 -7.861 1.00 0.00 69 TYR A N 9
ATOM 25314 C CA . TYR A 1 69 ? 141.143 6.322 -8.865 1.00 0.00 69 TYR A CA 9
ATOM 25315 C C . TYR A 1 69 ? 141.646 5.030 -8.234 1.00 0.00 69 TYR A C 9
ATOM 25316 O O . TYR A 1 69 ? 141.350 3.936 -8.714 1.00 0.00 69 TYR A O 9
ATOM 25334 N N . GLY A 1 70 ? 142.410 5.164 -7.154 1.00 0.00 70 GLY A N 9
ATOM 25335 C CA . GLY A 1 70 ? 142.984 4.010 -6.474 1.00 0.00 70 GLY A CA 9
ATOM 25336 C C . GLY A 1 70 ? 144.326 3.623 -7.081 1.00 0.00 70 GLY A C 9
ATOM 25337 O O . GLY A 1 70 ? 144.724 2.459 -7.042 1.00 0.00 70 GLY A O 9
ATOM 25341 N N . LYS A 1 71 ? 145.020 4.607 -7.643 1.00 0.00 71 LYS A N 9
ATOM 25342 C CA . LYS A 1 71 ? 146.302 4.365 -8.294 1.00 0.00 71 LYS A CA 9
ATOM 25343 C C . LYS A 1 71 ? 147.458 4.875 -7.443 1.00 0.00 71 LYS A C 9
ATOM 25344 O O . LYS A 1 71 ? 147.372 5.945 -6.840 1.00 0.00 71 LYS A O 9
ATOM 25363 N N . GLU A 1 72 ? 148.538 4.103 -7.398 1.00 0.00 72 GLU A N 9
ATOM 25364 C CA . GLU A 1 72 ? 149.700 4.457 -6.591 1.00 0.00 72 GLU A CA 9
ATOM 25365 C C . GLU A 1 72 ? 150.959 4.541 -7.445 1.00 0.00 72 GLU A C 9
ATOM 25366 O O . GLU A 1 72 ? 151.927 3.817 -7.212 1.00 0.00 72 GLU A O 9
ATOM 25378 N N . GLY A 1 73 ? 150.939 5.428 -8.434 1.00 0.00 73 GLY A N 9
ATOM 25379 C CA . GLY A 1 73 ? 152.071 5.594 -9.337 1.00 0.00 73 GLY A CA 9
ATOM 25380 C C . GLY A 1 73 ? 152.072 4.525 -10.422 1.00 0.00 73 GLY A C 9
ATOM 25381 O O . GLY A 1 73 ? 153.129 4.098 -10.887 1.00 0.00 73 GLY A O 9
ATOM 25385 N N . LEU A 1 74 ? 150.880 4.095 -10.823 1.00 0.00 74 LEU A N 9
ATOM 25386 C CA . LEU A 1 74 ? 150.741 3.017 -11.795 1.00 0.00 74 LEU A CA 9
ATOM 25387 C C . LEU A 1 74 ? 150.949 3.527 -13.216 1.00 0.00 74 LEU A C 9
ATOM 25388 O O . LEU A 1 74 ? 150.715 4.700 -13.505 1.00 0.00 74 LEU A O 9
ATOM 25404 N N . ASN A 1 75 ? 151.389 2.638 -14.099 1.00 0.00 75 ASN A N 9
ATOM 25405 C CA . ASN A 1 75 ? 151.680 3.008 -15.479 1.00 0.00 75 ASN A CA 9
ATOM 25406 C C . ASN A 1 75 ? 150.403 3.108 -16.304 1.00 0.00 75 ASN A C 9
ATOM 25407 O O . ASN A 1 75 ? 149.669 2.131 -16.451 1.00 0.00 75 ASN A O 9
ATOM 25418 N N . GLY A 1 76 ? 150.143 4.296 -16.840 1.00 0.00 76 GLY A N 9
ATOM 25419 C CA . GLY A 1 76 ? 148.934 4.537 -17.619 1.00 0.00 76 GLY A CA 9
ATOM 25420 C C . GLY A 1 76 ? 149.060 3.963 -19.024 1.00 0.00 76 GLY A C 9
ATOM 25421 O O . GLY A 1 76 ? 148.093 3.941 -19.785 1.00 0.00 76 GLY A O 9
ATOM 25425 N N . GLY A 1 77 ? 150.258 3.498 -19.362 1.00 0.00 77 GLY A N 9
ATOM 25426 C CA . GLY A 1 77 ? 150.500 2.874 -20.658 1.00 0.00 77 GLY A CA 9
ATOM 25427 C C . GLY A 1 77 ? 151.589 3.609 -21.428 1.00 0.00 77 GLY A C 9
ATOM 25428 O O . GLY A 1 77 ? 151.532 3.715 -22.654 1.00 0.00 77 GLY A O 9
ATOM 25432 N N . GLY A 1 78 ? 152.580 4.117 -20.703 1.00 0.00 78 GLY A N 9
ATOM 25433 C CA . GLY A 1 78 ? 153.697 4.822 -21.320 1.00 0.00 78 GLY A CA 9
ATOM 25434 C C . GLY A 1 78 ? 154.999 4.049 -21.148 1.00 0.00 78 GLY A C 9
ATOM 25435 O O . GLY A 1 78 ? 155.000 2.917 -20.663 1.00 0.00 78 GLY A O 9
ATOM 25439 N N . GLY A 1 79 ? 156.105 4.666 -21.548 1.00 0.00 79 GLY A N 9
ATOM 25440 C CA . GLY A 1 79 ? 157.419 4.048 -21.413 1.00 0.00 79 GLY A CA 9
ATOM 25441 C C . GLY A 1 79 ? 158.151 4.571 -20.184 1.00 0.00 79 GLY A C 9
ATOM 25442 O O . GLY A 1 79 ? 157.549 5.197 -19.311 1.00 0.00 79 GLY A O 9
ATOM 25446 N N . GLY A 1 80 ? 159.452 4.311 -20.122 1.00 0.00 80 GLY A N 9
ATOM 25447 C CA . GLY A 1 80 ? 160.257 4.703 -18.971 1.00 0.00 80 GLY A CA 9
ATOM 25448 C C . GLY A 1 80 ? 160.366 6.219 -18.865 1.00 0.00 80 GLY A C 9
ATOM 25449 O O . GLY A 1 80 ? 160.542 6.763 -17.775 1.00 0.00 80 GLY A O 9
ATOM 25453 N N . GLY A 1 81 ? 160.259 6.896 -20.003 1.00 0.00 81 GLY A N 9
ATOM 25454 C CA . GLY A 1 81 ? 160.326 8.352 -20.038 1.00 0.00 81 GLY A CA 9
ATOM 25455 C C . GLY A 1 81 ? 158.946 8.961 -20.254 1.00 0.00 81 GLY A C 9
ATOM 25456 O O . GLY A 1 81 ? 158.820 10.055 -20.805 1.00 0.00 81 GLY A O 9
ATOM 25460 N N . SER A 1 82 ? 157.914 8.248 -19.816 1.00 0.00 82 SER A N 9
ATOM 25461 C CA . SER A 1 82 ? 156.545 8.735 -19.926 1.00 0.00 82 SER A CA 9
ATOM 25462 C C . SER A 1 82 ? 156.364 10.044 -19.167 1.00 0.00 82 SER A C 9
ATOM 25463 O O . SER A 1 82 ? 156.889 10.213 -18.067 1.00 0.00 82 SER A O 9
ATOM 25471 N N . HIS A 1 83 ? 155.617 10.968 -19.762 1.00 0.00 83 HIS A N 9
ATOM 25472 C CA . HIS A 1 83 ? 155.359 12.261 -19.140 1.00 0.00 83 HIS A CA 9
ATOM 25473 C C . HIS A 1 83 ? 154.172 12.959 -19.792 1.00 0.00 83 HIS A C 9
ATOM 25474 O O . HIS A 1 83 ? 154.294 14.078 -20.291 1.00 0.00 83 HIS A O 9
ATOM 25488 N N . PHE A 1 84 ? 153.023 12.291 -19.785 1.00 0.00 84 PHE A N 9
ATOM 25489 C CA . PHE A 1 84 ? 151.832 12.809 -20.449 1.00 0.00 84 PHE A CA 9
ATOM 25490 C C . PHE A 1 84 ? 150.590 12.602 -19.591 1.00 0.00 84 PHE A C 9
ATOM 25491 O O . PHE A 1 84 ? 150.610 11.838 -18.627 1.00 0.00 84 PHE A O 9
ATOM 25508 N N . ASP A 1 85 ? 149.510 13.288 -19.948 1.00 0.00 85 ASP A N 9
ATOM 25509 C CA . ASP A 1 85 ? 148.223 13.086 -19.294 1.00 0.00 85 ASP A CA 9
ATOM 25510 C C . ASP A 1 85 ? 147.746 11.648 -19.450 1.00 0.00 85 ASP A C 9
ATOM 25511 O O . ASP A 1 85 ? 147.938 11.029 -20.496 1.00 0.00 85 ASP A O 9
ATOM 25520 N N . SER A 1 86 ? 147.122 11.120 -18.402 1.00 0.00 86 SER A N 9
ATOM 25521 C CA . SER A 1 86 ? 146.774 9.705 -18.350 1.00 0.00 86 SER A CA 9
ATOM 25522 C C . SER A 1 86 ? 145.693 9.366 -19.367 1.00 0.00 86 SER A C 9
ATOM 25523 O O . SER A 1 86 ? 144.670 10.046 -19.450 1.00 0.00 86 SER A O 9
ATOM 25531 N N . PRO A 1 87 ? 145.925 8.311 -20.141 1.00 0.00 87 PRO A N 9
ATOM 25532 C CA . PRO A 1 87 ? 144.949 7.850 -21.121 1.00 0.00 87 PRO A CA 9
ATOM 25533 C C . PRO A 1 87 ? 143.600 7.579 -20.470 1.00 0.00 87 PRO A C 9
ATOM 25534 O O . PRO A 1 87 ? 143.523 6.934 -19.424 1.00 0.00 87 PRO A O 9
ATOM 25545 N N . PHE A 1 88 ? 142.537 8.075 -21.094 1.00 0.00 88 PHE A N 9
ATOM 25546 C CA . PHE A 1 88 ? 141.184 7.851 -20.599 1.00 0.00 88 PHE A CA 9
ATOM 25547 C C . PHE A 1 88 ? 140.967 8.537 -19.257 1.00 0.00 88 PHE A C 9
ATOM 25548 O O . PHE A 1 88 ? 139.992 8.261 -18.558 1.00 0.00 88 PHE A O 9
ATOM 25565 N N . GLU A 1 89 ? 141.883 9.432 -18.901 1.00 0.00 89 GLU A N 9
ATOM 25566 C CA . GLU A 1 89 ? 141.799 10.153 -17.636 1.00 0.00 89 GLU A CA 9
ATOM 25567 C C . GLU A 1 89 ? 142.351 11.566 -17.770 1.00 0.00 89 GLU A C 9
ATOM 25568 O O . GLU A 1 89 ? 143.304 11.938 -17.085 1.00 0.00 89 GLU A O 9
ATOM 25580 N N . PHE A 1 90 ? 141.748 12.350 -18.657 1.00 0.00 90 PHE A N 9
ATOM 25581 C CA . PHE A 1 90 ? 142.324 13.624 -19.070 1.00 0.00 90 PHE A CA 9
ATOM 25582 C C . PHE A 1 90 ? 141.760 14.776 -18.247 1.00 0.00 90 PHE A C 9
ATOM 25583 O O . PHE A 1 90 ? 141.641 15.900 -18.735 1.00 0.00 90 PHE A O 9
ATOM 25600 N N . GLY A 1 91 ? 141.416 14.490 -16.996 1.00 0.00 91 GLY A N 9
ATOM 25601 C CA . GLY A 1 91 ? 141.163 15.536 -16.013 1.00 0.00 91 GLY A CA 9
ATOM 25602 C C . GLY A 1 91 ? 142.462 16.033 -15.391 1.00 0.00 91 GLY A C 9
ATOM 25603 O O . GLY A 1 91 ? 142.478 17.046 -14.691 1.00 0.00 91 GLY A O 9
ATOM 25607 N N . PHE A 1 92 ? 143.549 15.315 -15.651 1.00 0.00 92 PHE A N 9
ATOM 25608 C CA . PHE A 1 92 ? 144.875 15.754 -15.233 1.00 0.00 92 PHE A CA 9
ATOM 25609 C C . PHE A 1 92 ? 145.409 16.846 -16.151 1.00 0.00 92 PHE A C 9
ATOM 25610 O O . PHE A 1 92 ? 145.122 16.859 -17.348 1.00 0.00 92 PHE A O 9
ATOM 25627 N N . THR A 1 93 ? 146.189 17.760 -15.584 1.00 0.00 93 THR A N 9
ATOM 25628 C CA . THR A 1 93 ? 146.837 18.806 -16.366 1.00 0.00 93 THR A CA 9
ATOM 25629 C C . THR A 1 93 ? 148.346 18.793 -16.159 1.00 0.00 93 THR A C 9
ATOM 25630 O O . THR A 1 93 ? 148.883 19.589 -15.388 1.00 0.00 93 THR A O 9
ATOM 25641 N N . PHE A 1 94 ? 149.026 17.886 -16.852 1.00 0.00 94 PHE A N 9
ATOM 25642 C CA . PHE A 1 94 ? 150.461 17.702 -16.672 1.00 0.00 94 PHE A CA 9
ATOM 25643 C C . PHE A 1 94 ? 151.238 18.918 -17.162 1.00 0.00 94 PHE A C 9
ATOM 25644 O O . PHE A 1 94 ? 151.050 19.373 -18.290 1.00 0.00 94 PHE A O 9
ATOM 25661 N N . ARG A 1 95 ? 152.111 19.440 -16.307 1.00 0.00 95 ARG A N 9
ATOM 25662 C CA . ARG A 1 95 ? 152.904 20.616 -16.644 1.00 0.00 95 ARG A CA 9
ATOM 25663 C C . ARG A 1 95 ? 154.250 20.220 -17.239 1.00 0.00 95 ARG A C 9
ATOM 25664 O O . ARG A 1 95 ? 154.854 19.230 -16.827 1.00 0.00 95 ARG A O 9
ATOM 25685 N N . ASN A 1 96 ? 154.714 21.000 -18.209 1.00 0.00 96 ASN A N 9
ATOM 25686 C CA . ASN A 1 96 ? 155.988 20.730 -18.865 1.00 0.00 96 ASN A CA 9
ATOM 25687 C C . ASN A 1 96 ? 157.121 20.635 -17.851 1.00 0.00 96 ASN A C 9
ATOM 25688 O O . ASN A 1 96 ? 157.379 21.579 -17.104 1.00 0.00 96 ASN A O 9
ATOM 25699 N N . PRO A 1 97 ? 157.795 19.491 -17.830 1.00 0.00 97 PRO A N 9
ATOM 25700 C CA . PRO A 1 97 ? 158.881 19.259 -16.885 1.00 0.00 97 PRO A CA 9
ATOM 25701 C C . PRO A 1 97 ? 159.920 20.370 -16.957 1.00 0.00 97 PRO A C 9
ATOM 25702 O O . PRO A 1 97 ? 160.495 20.762 -15.941 1.00 0.00 97 PRO A O 9
ATOM 25713 N N . ASP A 1 98 ? 160.158 20.875 -18.163 1.00 0.00 98 ASP A N 9
ATOM 25714 C CA . ASP A 1 98 ? 161.160 21.912 -18.375 1.00 0.00 98 ASP A CA 9
ATOM 25715 C C . ASP A 1 98 ? 160.707 23.244 -17.791 1.00 0.00 98 ASP A C 9
ATOM 25716 O O . ASP A 1 98 ? 161.521 24.030 -17.307 1.00 0.00 98 ASP A O 9
ATOM 25725 N N . ASP A 1 99 ? 159.402 23.492 -17.839 1.00 0.00 99 ASP A N 9
ATOM 25726 C CA . ASP A 1 99 ? 158.830 24.698 -17.252 1.00 0.00 99 ASP A CA 9
ATOM 25727 C C . ASP A 1 99 ? 158.862 24.638 -15.730 1.00 0.00 99 ASP A C 9
ATOM 25728 O O . ASP A 1 99 ? 159.053 25.655 -15.063 1.00 0.00 99 ASP A O 9
ATOM 25737 N N . VAL A 1 100 ? 158.673 23.441 -15.186 1.00 0.00 100 VAL A N 9
ATOM 25738 C CA . VAL A 1 100 ? 158.835 23.216 -13.754 1.00 0.00 100 VAL A CA 9
ATOM 25739 C C . VAL A 1 100 ? 160.267 23.489 -13.312 1.00 0.00 100 VAL A C 9
ATOM 25740 O O . VAL A 1 100 ? 160.499 24.123 -12.283 1.00 0.00 100 VAL A O 9
ATOM 25753 N N . PHE A 1 101 ? 161.225 23.007 -14.096 1.00 0.00 101 PHE A N 9
ATOM 25754 C CA . PHE A 1 101 ? 162.632 23.305 -13.859 1.00 0.00 101 PHE A CA 9
ATOM 25755 C C . PHE A 1 101 ? 162.889 24.807 -13.883 1.00 0.00 101 PHE A C 9
ATOM 25756 O O . PHE A 1 101 ? 163.594 25.340 -13.027 1.00 0.00 101 PHE A O 9
ATOM 25773 N N . ARG A 1 102 ? 162.311 25.485 -14.869 1.00 0.00 102 ARG A N 9
ATOM 25774 C CA . ARG A 1 102 ? 162.468 26.928 -15.001 1.00 0.00 102 ARG A CA 9
ATOM 25775 C C . ARG A 1 102 ? 162.034 27.648 -13.731 1.00 0.00 102 ARG A C 9
ATOM 25776 O O . ARG A 1 102 ? 162.729 28.538 -13.242 1.00 0.00 102 ARG A O 9
ATOM 25797 N N . GLU A 1 103 ? 160.880 27.257 -13.200 1.00 0.00 103 GLU A N 9
ATOM 25798 C CA . GLU A 1 103 ? 160.346 27.871 -11.991 1.00 0.00 103 GLU A CA 9
ATOM 25799 C C . GLU A 1 103 ? 161.148 27.457 -10.763 1.00 0.00 103 GLU A C 9
ATOM 25800 O O . GLU A 1 103 ? 161.620 28.304 -10.004 1.00 0.00 103 GLU A O 9
ATOM 25812 N N . PHE A 1 104 ? 161.299 26.151 -10.573 1.00 0.00 104 PHE A N 9
ATOM 25813 C CA . PHE A 1 104 ? 161.856 25.615 -9.337 1.00 0.00 104 PHE A CA 9
ATOM 25814 C C . PHE A 1 104 ? 163.304 26.049 -9.152 1.00 0.00 104 PHE A C 9
ATOM 25815 O O . PHE A 1 104 ? 163.693 26.505 -8.077 1.00 0.00 104 PHE A O 9
ATOM 25832 N N . PHE A 1 105 ? 164.099 25.905 -10.207 1.00 0.00 105 PHE A N 9
ATOM 25833 C CA . PHE A 1 105 ? 165.527 26.188 -10.135 1.00 0.00 105 PHE A CA 9
ATOM 25834 C C . PHE A 1 105 ? 165.831 27.606 -10.601 1.00 0.00 105 PHE A C 9
ATOM 25835 O O . PHE A 1 105 ? 166.904 28.144 -10.325 1.00 0.00 105 PHE A O 9
ATOM 25852 N N . GLY A 1 106 ? 164.881 28.207 -11.309 1.00 0.00 106 GLY A N 9
ATOM 25853 C CA . GLY A 1 106 ? 165.103 29.499 -11.949 1.00 0.00 106 GLY A CA 9
ATOM 25854 C C . GLY A 1 106 ? 165.666 29.328 -13.354 1.00 0.00 106 GLY A C 9
ATOM 25855 O O . GLY A 1 106 ? 166.094 30.295 -13.984 1.00 0.00 106 GLY A O 9
ATOM 25859 N N . GLY A 1 107 ? 165.663 28.091 -13.841 1.00 0.00 107 GLY A N 9
ATOM 25860 C CA . GLY A 1 107 ? 166.230 27.781 -15.148 1.00 0.00 107 GLY A CA 9
ATOM 25861 C C . GLY A 1 107 ? 167.751 27.716 -15.087 1.00 0.00 107 GLY A C 9
ATOM 25862 O O . GLY A 1 107 ? 168.425 27.762 -16.115 1.00 0.00 107 GLY A O 9
ATOM 25866 N N . ARG A 1 108 ? 168.285 27.608 -13.875 1.00 0.00 108 ARG A N 9
ATOM 25867 C CA . ARG A 1 108 ? 169.729 27.614 -13.671 1.00 0.00 108 ARG A CA 9
ATOM 25868 C C . ARG A 1 108 ? 170.135 26.631 -12.580 1.00 0.00 108 ARG A C 9
ATOM 25869 O O . ARG A 1 108 ? 169.382 26.390 -11.637 1.00 0.00 108 ARG A O 9
ATOM 25890 N N . ASP A 1 109 ? 171.330 26.067 -12.715 1.00 0.00 109 ASP A N 9
ATOM 25891 C CA . ASP A 1 109 ? 171.902 25.225 -11.670 1.00 0.00 109 ASP A CA 9
ATOM 25892 C C . ASP A 1 109 ? 172.227 26.039 -10.424 1.00 0.00 109 ASP A C 9
ATOM 25893 O O . ASP A 1 109 ? 173.072 26.933 -10.458 1.00 0.00 109 ASP A O 9
ATOM 25902 N N . PRO A 1 110 ? 171.551 25.723 -9.325 1.00 0.00 110 PRO A N 9
ATOM 25903 C CA . PRO A 1 110 ? 171.661 26.513 -8.104 1.00 0.00 110 PRO A CA 9
ATOM 25904 C C . PRO A 1 110 ? 172.996 26.270 -7.410 1.00 0.00 110 PRO A C 9
ATOM 25905 O O . PRO A 1 110 ? 173.362 26.989 -6.480 1.00 0.00 110 PRO A O 9
ATOM 25916 N N . PHE A 1 111 ? 173.718 25.253 -7.867 1.00 0.00 111 PHE A N 9
ATOM 25917 C CA . PHE A 1 111 ? 175.016 24.917 -7.295 1.00 0.00 111 PHE A CA 9
ATOM 25918 C C . PHE A 1 111 ? 176.153 25.420 -8.175 1.00 0.00 111 PHE A C 9
ATOM 25919 O O . PHE A 1 111 ? 177.327 25.191 -7.881 1.00 0.00 111 PHE A O 9
ATOM 25936 N N . SER A 1 112 ? 175.799 26.107 -9.256 1.00 0.00 112 SER A N 9
ATOM 25937 C CA . SER A 1 112 ? 176.790 26.670 -10.165 1.00 0.00 112 SER A CA 9
ATOM 25938 C C . SER A 1 112 ? 177.000 28.155 -9.900 1.00 0.00 112 SER A C 9
ATOM 25939 O O . SER A 1 112 ? 176.228 28.781 -9.174 1.00 0.00 112 SER A O 9
ATOM 25947 N N . PHE A 1 113 ? 178.050 28.714 -10.492 1.00 0.00 113 PHE A N 9
ATOM 25948 C CA . PHE A 1 113 ? 178.333 30.138 -10.364 1.00 0.00 113 PHE A CA 9
ATOM 25949 C C . PHE A 1 113 ? 178.507 30.791 -11.729 1.00 0.00 113 PHE A C 9
ATOM 25950 O O . PHE A 1 113 ? 179.120 30.217 -12.629 1.00 0.00 113 PHE A O 9
ATOM 25967 N N . ASP A 1 114 ? 177.963 31.994 -11.878 1.00 0.00 114 ASP A N 9
ATOM 25968 C CA . ASP A 1 114 ? 178.024 32.711 -13.145 1.00 0.00 114 ASP A CA 9
ATOM 25969 C C . ASP A 1 114 ? 179.373 33.395 -13.326 1.00 0.00 114 ASP A C 9
ATOM 25970 O O . ASP A 1 114 ? 179.654 33.967 -14.380 1.00 0.00 114 ASP A O 9
ATOM 25979 N N . PHE A 1 115 ? 180.206 33.334 -12.293 1.00 0.00 115 PHE A N 9
ATOM 25980 C CA . PHE A 1 115 ? 181.489 34.026 -12.299 1.00 0.00 115 PHE A CA 9
ATOM 25981 C C . PHE A 1 115 ? 182.647 33.041 -12.212 1.00 0.00 115 PHE A C 9
ATOM 25982 O O . PHE A 1 115 ? 183.790 33.383 -12.517 1.00 0.00 115 PHE A O 9
ATOM 25999 N N . PHE A 1 116 ? 182.345 31.817 -11.794 1.00 0.00 116 PHE A N 9
ATOM 26000 C CA . PHE A 1 116 ? 183.376 30.815 -11.549 1.00 0.00 116 PHE A CA 9
ATOM 26001 C C . PHE A 1 116 ? 183.162 29.581 -12.417 1.00 0.00 116 PHE A C 9
ATOM 26002 O O . PHE A 1 116 ? 184.121 28.946 -12.857 1.00 0.00 116 PHE A O 9
ATOM 26019 N N . GLU A 1 117 ? 181.899 29.246 -12.659 1.00 0.00 117 GLU A N 9
ATOM 26020 C CA . GLU A 1 117 ? 181.557 28.063 -13.439 1.00 0.00 117 GLU A CA 9
ATOM 26021 C C . GLU A 1 117 ? 181.072 28.442 -14.832 1.00 0.00 117 GLU A C 9
ATOM 26022 O O . GLU A 1 117 ? 180.470 27.628 -15.533 1.00 0.00 117 GLU A O 9
ATOM 26034 N N . ASP A 1 118 ? 181.339 29.681 -15.229 1.00 0.00 118 ASP A N 9
ATOM 26035 C CA . ASP A 1 118 ? 180.905 30.180 -16.529 1.00 0.00 118 ASP A CA 9
ATOM 26036 C C . ASP A 1 118 ? 181.600 29.438 -17.663 1.00 0.00 118 ASP A C 9
ATOM 26037 O O . ASP A 1 118 ? 182.815 29.238 -17.635 1.00 0.00 118 ASP A O 9
ATOM 26046 N N . PRO A 1 119 ? 180.823 29.031 -18.661 1.00 0.00 119 PRO A N 9
ATOM 26047 C CA . PRO A 1 119 ? 181.355 28.270 -19.785 1.00 0.00 119 PRO A CA 9
ATOM 26048 C C . PRO A 1 119 ? 182.528 28.994 -20.434 1.00 0.00 119 PRO A C 9
ATOM 26049 O O . PRO A 1 119 ? 183.452 28.363 -20.947 1.00 0.00 119 PRO A O 9
ATOM 26060 N N . PHE A 1 120 ? 182.484 30.322 -20.410 1.00 0.00 120 PHE A N 9
ATOM 26061 C CA . PHE A 1 120 ? 183.412 31.134 -21.187 1.00 0.00 120 PHE A CA 9
ATOM 26062 C C . PHE A 1 120 ? 184.594 31.585 -20.338 1.00 0.00 120 PHE A C 9
ATOM 26063 O O . PHE A 1 120 ? 185.421 32.381 -20.781 1.00 0.00 120 PHE A O 9
ATOM 26080 N N . GLU A 1 121 ? 184.667 31.071 -19.114 1.00 0.00 121 GLU A N 9
ATOM 26081 C CA . GLU A 1 121 ? 185.820 31.303 -18.254 1.00 0.00 121 GLU A CA 9
ATOM 26082 C C . GLU A 1 121 ? 186.752 30.098 -18.245 1.00 0.00 121 GLU A C 9
ATOM 26083 O O . GLU A 1 121 ? 187.367 29.784 -17.225 1.00 0.00 121 GLU A O 9
ATOM 26095 N N . ASP A 1 122 ? 186.852 29.425 -19.386 1.00 0.00 122 ASP A N 9
ATOM 26096 C CA . ASP A 1 122 ? 187.705 28.249 -19.510 1.00 0.00 122 ASP A CA 9
ATOM 26097 C C . ASP A 1 122 ? 188.204 28.078 -20.939 1.00 0.00 122 ASP A C 9
ATOM 26098 O O . ASP A 1 122 ? 187.413 27.915 -21.868 1.00 0.00 122 ASP A O 9
ATOM 26107 N N . PHE A 1 123 ? 189.521 28.118 -21.109 1.00 0.00 123 PHE A N 9
ATOM 26108 C CA . PHE A 1 123 ? 190.128 27.982 -22.427 1.00 0.00 123 PHE A CA 9
ATOM 26109 C C . PHE A 1 123 ? 189.608 26.745 -23.148 1.00 0.00 123 PHE A C 9
ATOM 26110 O O . PHE A 1 123 ? 189.283 26.796 -24.334 1.00 0.00 123 PHE A O 9
ATOM 26127 N N . PHE A 1 124 ? 189.531 25.633 -22.425 1.00 0.00 124 PHE A N 9
ATOM 26128 C CA . PHE A 1 124 ? 189.142 24.359 -23.016 1.00 0.00 124 PHE A CA 9
ATOM 26129 C C . PHE A 1 124 ? 187.626 24.205 -23.044 1.00 0.00 124 PHE A C 9
ATOM 26130 O O . PHE A 1 124 ? 187.084 23.451 -23.852 1.00 0.00 124 PHE A O 9
ATOM 26147 N N . GLY A 1 125 ? 186.947 24.924 -22.156 1.00 0.00 125 GLY A N 9
ATOM 26148 C CA . GLY A 1 125 ? 185.490 24.908 -22.112 1.00 0.00 125 GLY A CA 9
ATOM 26149 C C . GLY A 1 125 ? 184.973 23.633 -21.458 1.00 0.00 125 GLY A C 9
ATOM 26150 O O . GLY A 1 125 ? 184.266 22.845 -22.087 1.00 0.00 125 GLY A O 9
ATOM 26154 N N . ASN A 1 126 ? 185.329 23.436 -20.193 1.00 0.00 126 ASN A N 9
ATOM 26155 C CA . ASN A 1 126 ? 184.924 22.243 -19.461 1.00 0.00 126 ASN A CA 9
ATOM 26156 C C . ASN A 1 126 ? 183.661 22.497 -18.648 1.00 0.00 126 ASN A C 9
ATOM 26157 O O . ASN A 1 126 ? 183.305 21.708 -17.772 1.00 0.00 126 ASN A O 9
ATOM 26168 N N . ARG A 1 127 ? 182.986 23.603 -18.943 1.00 0.00 127 ARG A N 9
ATOM 26169 C CA . ARG A 1 127 ? 181.744 23.948 -18.261 1.00 0.00 127 ARG A CA 9
ATOM 26170 C C . ARG A 1 127 ? 180.661 24.346 -19.256 1.00 0.00 127 ARG A C 9
ATOM 26171 O O . ARG A 1 127 ? 179.741 25.091 -18.921 1.00 0.00 127 ARG A O 9
ATOM 26192 N N . ARG A 1 128 ? 180.777 23.844 -20.481 1.00 0.00 128 ARG A N 9
ATOM 26193 C CA . ARG A 1 128 ? 179.817 24.160 -21.532 1.00 0.00 128 ARG A CA 9
ATOM 26194 C C . ARG A 1 128 ? 178.657 23.172 -21.533 1.00 0.00 128 ARG A C 9
ATOM 26195 O O . ARG A 1 128 ? 177.568 23.479 -22.017 1.00 0.00 128 ARG A O 9
ATOM 26216 N N . GLY A 1 129 ? 178.898 21.984 -20.988 1.00 0.00 129 GLY A N 9
ATOM 26217 C CA . GLY A 1 129 ? 177.882 20.939 -20.949 1.00 0.00 129 GLY A CA 9
ATOM 26218 C C . GLY A 1 129 ? 177.661 20.333 -22.329 1.00 0.00 129 GLY A C 9
ATOM 26219 O O . GLY A 1 129 ? 178.589 19.801 -22.939 1.00 0.00 129 GLY A O 9
ATOM 26223 N N . PRO A 1 130 ? 176.428 20.417 -22.816 1.00 0.00 130 PRO A N 9
ATOM 26224 C CA . PRO A 1 130 ? 176.074 19.844 -24.109 1.00 0.00 130 PRO A CA 9
ATOM 26225 C C . PRO A 1 130 ? 176.515 20.750 -25.252 1.00 0.00 130 PRO A C 9
ATOM 26226 O O . PRO A 1 130 ? 176.051 21.884 -25.370 1.00 0.00 130 PRO A O 9
ATOM 26237 N N . ARG A 1 131 ? 177.315 20.160 -26.217 1.00 0.00 131 ARG A N 9
ATOM 26238 C CA . ARG A 1 131 ? 177.618 20.936 -27.413 1.00 0.00 131 ARG A CA 9
ATOM 26239 C C . ARG A 1 131 ? 178.186 22.303 -27.053 1.00 0.00 131 ARG A C 9
ATOM 26240 O O . ARG A 1 131 ? 178.318 22.640 -25.876 1.00 0.00 131 ARG A O 9
ATOM 26261 N N . GLY A 1 132 ? 178.521 23.087 -28.072 1.00 0.00 132 GLY A N 9
ATOM 26262 C CA . GLY A 1 132 ? 179.081 24.416 -27.864 1.00 0.00 132 GLY A CA 9
ATOM 26263 C C . GLY A 1 132 ? 177.990 25.480 -27.860 1.00 0.00 132 GLY A C 9
ATOM 26264 O O . GLY A 1 132 ? 176.819 25.180 -27.630 1.00 0.00 132 GLY A O 9
ATOM 26268 N N . GLY A 1 133 ? 178.382 26.724 -28.114 1.00 0.00 133 GLY A N 9
ATOM 26269 C CA . GLY A 1 133 ? 177.436 27.832 -28.149 1.00 0.00 133 GLY A CA 9
ATOM 26270 C C . GLY A 1 133 ? 176.552 27.764 -29.388 1.00 0.00 133 GLY A C 9
ATOM 26271 O O . GLY A 1 133 ? 176.963 27.249 -30.428 1.00 0.00 133 GLY A O 9
ATOM 26275 N N . MET A 1 134 ? 175.336 28.284 -29.270 1.00 0.00 134 MET A N 9
ATOM 26276 C CA . MET A 1 134 ? 174.354 28.190 -30.344 1.00 0.00 134 MET A CA 9
ATOM 26277 C C . MET A 1 134 ? 174.737 29.077 -31.521 1.00 0.00 134 MET A C 9
ATOM 26278 O O . MET A 1 134 ? 174.874 30.292 -31.376 1.00 0.00 134 MET A O 9
ATOM 26292 N N . GLY A 1 135 ? 174.911 28.463 -32.686 1.00 0.00 135 GLY A N 9
ATOM 26293 C CA . GLY A 1 135 ? 175.278 29.197 -33.891 1.00 0.00 135 GLY A CA 9
ATOM 26294 C C . GLY A 1 135 ? 176.788 29.206 -34.094 1.00 0.00 135 GLY A C 9
ATOM 26295 O O . GLY A 1 135 ? 177.288 29.738 -35.085 1.00 0.00 135 GLY A O 9
ATOM 26299 N N . ASN A 1 136 ? 177.509 28.615 -33.147 1.00 0.00 136 ASN A N 9
ATOM 26300 C CA . ASN A 1 136 ? 178.967 28.602 -33.191 1.00 0.00 136 ASN A CA 9
ATOM 26301 C C . ASN A 1 136 ? 179.489 27.292 -33.766 1.00 0.00 136 ASN A C 9
ATOM 26302 O O . ASN A 1 136 ? 180.698 27.068 -33.827 1.00 0.00 136 ASN A O 9
ATOM 26313 N N . PHE A 1 137 ? 178.571 26.428 -34.186 1.00 0.00 137 PHE A N 9
ATOM 26314 C CA . PHE A 1 137 ? 178.939 25.151 -34.787 1.00 0.00 137 PHE A CA 9
ATOM 26315 C C . PHE A 1 137 ? 177.867 24.671 -35.757 1.00 0.00 137 PHE A C 9
ATOM 26316 O O . PHE A 1 137 ? 176.721 25.116 -35.702 1.00 0.00 137 PHE A O 9
ATOM 26333 N N . LYS A 1 138 ? 178.246 23.757 -36.644 1.00 0.00 138 LYS A N 9
ATOM 26334 C CA . LYS A 1 138 ? 177.308 23.182 -37.602 1.00 0.00 138 LYS A CA 9
ATOM 26335 C C . LYS A 1 138 ? 176.637 21.938 -37.034 1.00 0.00 138 LYS A C 9
ATOM 26336 O O . LYS A 1 138 ? 175.412 21.816 -37.059 1.00 0.00 138 LYS A O 9
ATOM 26355 N N . SER A 1 139 ? 177.447 21.016 -36.525 1.00 0.00 139 SER A N 9
ATOM 26356 C CA . SER A 1 139 ? 176.933 19.772 -35.962 1.00 0.00 139 SER A CA 9
ATOM 26357 C C . SER A 1 139 ? 177.952 19.127 -35.032 1.00 0.00 139 SER A C 9
ATOM 26358 O O . SER A 1 139 ? 179.113 18.942 -35.399 1.00 0.00 139 SER A O 9
ATOM 26366 N N . ILE A 1 140 ? 177.512 18.784 -33.826 1.00 0.00 140 ILE A N 9
ATOM 26367 C CA . ILE A 1 140 ? 178.363 18.089 -32.868 1.00 0.00 140 ILE A CA 9
ATOM 26368 C C . ILE A 1 140 ? 177.722 16.786 -32.405 1.00 0.00 140 ILE A C 9
ATOM 26369 O O . ILE A 1 140 ? 176.596 16.780 -31.910 1.00 0.00 140 ILE A O 9
ATOM 26385 N N . SER A 1 141 ? 178.447 15.685 -32.571 1.00 0.00 141 SER A N 9
ATOM 26386 C CA . SER A 1 141 ? 177.963 14.379 -32.140 1.00 0.00 141 SER A CA 9
ATOM 26387 C C . SER A 1 141 ? 178.748 13.870 -30.938 1.00 0.00 141 SER A C 9
ATOM 26388 O O . SER A 1 141 ? 179.967 13.713 -31.002 1.00 0.00 141 SER A O 9
ATOM 26396 N N . THR A 1 142 ? 178.042 13.614 -29.842 1.00 0.00 142 THR A N 9
ATOM 26397 C CA . THR A 1 142 ? 178.678 13.174 -28.606 1.00 0.00 142 THR A CA 9
ATOM 26398 C C . THR A 1 142 ? 178.430 11.691 -28.358 1.00 0.00 142 THR A C 9
ATOM 26399 O O . THR A 1 142 ? 177.293 11.222 -28.420 1.00 0.00 142 THR A O 9
ATOM 26410 N N . SER A 1 143 ? 179.501 10.957 -28.076 1.00 0.00 143 SER A N 9
ATOM 26411 C CA . SER A 1 143 ? 179.399 9.531 -27.792 1.00 0.00 143 SER A CA 9
ATOM 26412 C C . SER A 1 143 ? 179.975 9.199 -26.422 1.00 0.00 143 SER A C 9
ATOM 26413 O O . SER A 1 143 ? 181.029 9.710 -26.041 1.00 0.00 143 SER A O 9
ATOM 26421 N N . THR A 1 144 ? 179.279 8.342 -25.684 1.00 0.00 144 THR A N 9
ATOM 26422 C CA . THR A 1 144 ? 179.704 7.963 -24.342 1.00 0.00 144 THR A CA 9
ATOM 26423 C C . THR A 1 144 ? 179.964 6.465 -24.248 1.00 0.00 144 THR A C 9
ATOM 26424 O O . THR A 1 144 ? 179.162 5.655 -24.713 1.00 0.00 144 THR A O 9
ATOM 26435 N N . LYS A 1 145 ? 181.090 6.102 -23.643 1.00 0.00 145 LYS A N 9
ATOM 26436 C CA . LYS A 1 145 ? 181.422 4.700 -23.419 1.00 0.00 145 LYS A CA 9
ATOM 26437 C C . LYS A 1 145 ? 182.410 4.544 -22.270 1.00 0.00 145 LYS A C 9
ATOM 26438 O O . LYS A 1 145 ? 183.045 5.512 -21.850 1.00 0.00 145 LYS A O 9
ATOM 26457 N N . MET A 1 146 ? 182.536 3.321 -21.766 1.00 0.00 146 MET A N 9
ATOM 26458 C CA . MET A 1 146 ? 183.468 3.032 -20.683 1.00 0.00 146 MET A CA 9
ATOM 26459 C C . MET A 1 146 ? 184.634 2.182 -21.172 1.00 0.00 146 MET A C 9
ATOM 26460 O O . MET A 1 146 ? 184.436 1.145 -21.806 1.00 0.00 146 MET A O 9
ATOM 26474 N N . VAL A 1 147 ? 185.849 2.626 -20.874 1.00 0.00 147 VAL A N 9
ATOM 26475 C CA . VAL A 1 147 ? 187.048 1.878 -21.232 1.00 0.00 147 VAL A CA 9
ATOM 26476 C C . VAL A 1 147 ? 187.958 1.687 -20.025 1.00 0.00 147 VAL A C 9
ATOM 26477 O O . VAL A 1 147 ? 188.516 2.649 -19.497 1.00 0.00 147 VAL A O 9
ATOM 26490 N N . ASN A 1 148 ? 188.105 0.439 -19.593 1.00 0.00 148 ASN A N 9
ATOM 26491 C CA . ASN A 1 148 ? 188.939 0.120 -18.441 1.00 0.00 148 ASN A CA 9
ATOM 26492 C C . ASN A 1 148 ? 188.442 0.831 -17.188 1.00 0.00 148 ASN A C 9
ATOM 26493 O O . ASN A 1 148 ? 189.231 1.199 -16.317 1.00 0.00 148 ASN A O 9
ATOM 26504 N N . GLY A 1 149 ? 187.129 1.021 -17.103 1.00 0.00 149 GLY A N 9
ATOM 26505 C CA . GLY A 1 149 ? 186.515 1.606 -15.917 1.00 0.00 149 GLY A CA 9
ATOM 26506 C C . GLY A 1 149 ? 186.394 3.118 -16.049 1.00 0.00 149 GLY A C 9
ATOM 26507 O O . GLY A 1 149 ? 185.679 3.763 -15.281 1.00 0.00 149 GLY A O 9
ATOM 26511 N N . ARG A 1 150 ? 187.096 3.681 -17.027 1.00 0.00 150 ARG A N 9
ATOM 26512 C CA . ARG A 1 150 ? 187.164 5.128 -17.187 1.00 0.00 150 ARG A CA 9
ATOM 26513 C C . ARG A 1 150 ? 186.118 5.622 -18.178 1.00 0.00 150 ARG A C 9
ATOM 26514 O O . ARG A 1 150 ? 185.898 5.009 -19.222 1.00 0.00 150 ARG A O 9
ATOM 26535 N N . LYS A 1 151 ? 185.475 6.737 -17.845 1.00 0.00 151 LYS A N 9
ATOM 26536 C CA . LYS A 1 151 ? 184.442 7.310 -18.699 1.00 0.00 151 LYS A CA 9
ATOM 26537 C C . LYS A 1 151 ? 185.053 8.017 -19.903 1.00 0.00 151 LYS A C 9
ATOM 26538 O O . LYS A 1 151 ? 185.848 8.946 -19.752 1.00 0.00 151 LYS A O 9
ATOM 26557 N N . ILE A 1 152 ? 184.677 7.573 -21.097 1.00 0.00 152 ILE A N 9
ATOM 26558 C CA . ILE A 1 152 ? 185.184 8.167 -22.329 1.00 0.00 152 ILE A CA 9
ATOM 26559 C C . ILE A 1 152 ? 184.121 9.024 -23.004 1.00 0.00 152 ILE A C 9
ATOM 26560 O O . ILE A 1 152 ? 183.016 8.557 -23.282 1.00 0.00 152 ILE A O 9
ATOM 26576 N N . THR A 1 153 ? 184.462 10.282 -23.267 1.00 0.00 153 THR A N 9
ATOM 26577 C CA . THR A 1 153 ? 183.591 11.168 -24.029 1.00 0.00 153 THR A CA 9
ATOM 26578 C C . THR A 1 153 ? 184.216 11.536 -25.369 1.00 0.00 153 THR A C 9
ATOM 26579 O O . THR A 1 153 ? 185.325 12.067 -25.422 1.00 0.00 153 THR A O 9
ATOM 26590 N N . THR A 1 154 ? 183.497 11.251 -26.449 1.00 0.00 154 THR A N 9
ATOM 26591 C CA . THR A 1 154 ? 183.958 11.596 -27.789 1.00 0.00 154 THR A CA 9
ATOM 26592 C C . THR A 1 154 ? 183.035 12.618 -28.441 1.00 0.00 154 THR A C 9
ATOM 26593 O O . THR A 1 154 ? 181.848 12.358 -28.643 1.00 0.00 154 THR A O 9
ATOM 26604 N N . LYS A 1 155 ? 183.587 13.781 -28.770 1.00 0.00 155 LYS A N 9
ATOM 26605 C CA . LYS A 1 155 ? 182.810 14.853 -29.382 1.00 0.00 155 LYS A CA 9
ATOM 26606 C C . LYS A 1 155 ? 183.292 15.144 -30.797 1.00 0.00 155 LYS A C 9
ATOM 26607 O O . LYS A 1 155 ? 184.345 15.752 -30.992 1.00 0.00 155 LYS A O 9
ATOM 26626 N N . ARG A 1 156 ? 182.516 14.706 -31.783 1.00 0.00 156 ARG A N 9
ATOM 26627 C CA . ARG A 1 156 ? 182.820 14.990 -33.181 1.00 0.00 156 ARG A CA 9
ATOM 26628 C C . ARG A 1 156 ? 182.238 16.332 -33.609 1.00 0.00 156 ARG A C 9
ATOM 26629 O O . ARG A 1 156 ? 181.028 16.465 -33.790 1.00 0.00 156 ARG A O 9
ATOM 26650 N N . ILE A 1 157 ? 183.107 17.324 -33.769 1.00 0.00 157 ILE A N 9
ATOM 26651 C CA . ILE A 1 157 ? 182.671 18.703 -33.951 1.00 0.00 157 ILE A CA 9
ATOM 26652 C C . ILE A 1 157 ? 182.870 19.160 -35.390 1.00 0.00 157 ILE A C 9
ATOM 26653 O O . ILE A 1 157 ? 183.989 19.160 -35.902 1.00 0.00 157 ILE A O 9
ATOM 26669 N N . VAL A 1 158 ? 181.778 19.548 -36.038 1.00 0.00 158 VAL A N 9
ATOM 26670 C CA . VAL A 1 158 ? 181.848 20.176 -37.352 1.00 0.00 158 VAL A CA 9
ATOM 26671 C C . VAL A 1 158 ? 181.561 21.670 -37.265 1.00 0.00 158 VAL A C 9
ATOM 26672 O O . VAL A 1 158 ? 180.488 22.080 -36.822 1.00 0.00 158 VAL A O 9
ATOM 26685 N N . GLU A 1 159 ? 182.525 22.478 -37.690 1.00 0.00 159 GLU A N 9
ATOM 26686 C CA . GLU A 1 159 ? 182.442 23.925 -37.522 1.00 0.00 159 GLU A CA 9
ATOM 26687 C C . GLU A 1 159 ? 183.076 24.653 -38.700 1.00 0.00 159 GLU A C 9
ATOM 26688 O O . GLU A 1 159 ? 184.283 24.568 -38.919 1.00 0.00 159 GLU A O 9
ATOM 26700 N N . ASN A 1 160 ? 182.252 25.371 -39.457 1.00 0.00 160 ASN A N 9
ATOM 26701 C CA . ASN A 1 160 ? 182.747 26.225 -40.530 1.00 0.00 160 ASN A CA 9
ATOM 26702 C C . ASN A 1 160 ? 183.542 25.422 -41.551 1.00 0.00 160 ASN A C 9
ATOM 26703 O O . ASN A 1 160 ? 184.538 25.901 -42.093 1.00 0.00 160 ASN A O 9
ATOM 26714 N N . GLY A 1 161 ? 183.096 24.197 -41.810 1.00 0.00 161 GLY A N 9
ATOM 26715 C CA . GLY A 1 161 ? 183.702 23.364 -42.842 1.00 0.00 161 GLY A CA 9
ATOM 26716 C C . GLY A 1 161 ? 184.824 22.508 -42.271 1.00 0.00 161 GLY A C 9
ATOM 26717 O O . GLY A 1 161 ? 185.340 21.614 -42.943 1.00 0.00 161 GLY A O 9
ATOM 26721 N N . GLN A 1 162 ? 185.198 22.785 -41.027 1.00 0.00 162 GLN A N 9
ATOM 26722 C CA . GLN A 1 162 ? 186.275 22.054 -40.370 1.00 0.00 162 GLN A CA 9
ATOM 26723 C C . GLN A 1 162 ? 185.726 20.947 -39.479 1.00 0.00 162 GLN A C 9
ATOM 26724 O O . GLN A 1 162 ? 184.590 21.020 -39.010 1.00 0.00 162 GLN A O 9
ATOM 26738 N N . GLU A 1 163 ? 186.539 19.921 -39.249 1.00 0.00 163 GLU A N 9
ATOM 26739 C CA . GLU A 1 163 ? 186.129 18.788 -38.430 1.00 0.00 163 GLU A CA 9
ATOM 26740 C C . GLU A 1 163 ? 187.212 18.416 -37.424 1.00 0.00 163 GLU A C 9
ATOM 26741 O O . GLU A 1 163 ? 188.375 18.238 -37.787 1.00 0.00 163 GLU A O 9
ATOM 26753 N N . ARG A 1 164 ? 186.823 18.301 -36.159 1.00 0.00 164 ARG A N 9
ATOM 26754 C CA . ARG A 1 164 ? 187.749 17.898 -35.106 1.00 0.00 164 ARG A CA 9
ATOM 26755 C C . ARG A 1 164 ? 187.052 17.041 -34.058 1.00 0.00 164 ARG A C 9
ATOM 26756 O O . ARG A 1 164 ? 185.871 17.234 -33.769 1.00 0.00 164 ARG A O 9
ATOM 26777 N N . VAL A 1 165 ? 187.790 16.092 -33.492 1.00 0.00 165 VAL A N 9
ATOM 26778 C CA . VAL A 1 165 ? 187.234 15.176 -32.503 1.00 0.00 165 VAL A CA 9
ATOM 26779 C C . VAL A 1 165 ? 187.898 15.361 -31.145 1.00 0.00 165 VAL A C 9
ATOM 26780 O O . VAL A 1 165 ? 189.122 15.314 -31.030 1.00 0.00 165 VAL A O 9
ATOM 26793 N N . GLU A 1 166 ? 187.083 15.571 -30.116 1.00 0.00 166 GLU A N 9
ATOM 26794 C CA . GLU A 1 166 ? 187.592 15.837 -28.777 1.00 0.00 166 GLU A CA 9
ATOM 26795 C C . GLU A 1 166 ? 187.422 14.626 -27.871 1.00 0.00 166 GLU A C 9
ATOM 26796 O O . GLU A 1 166 ? 186.327 14.078 -27.750 1.00 0.00 166 GLU A O 9
ATOM 26808 N N . VAL A 1 167 ? 188.513 14.210 -27.236 1.00 0.00 167 VAL A N 9
ATOM 26809 C CA . VAL A 1 167 ? 188.503 13.020 -26.393 1.00 0.00 167 VAL A CA 9
ATOM 26810 C C . VAL A 1 167 ? 188.757 13.377 -24.933 1.00 0.00 167 VAL A C 9
ATOM 26811 O O . VAL A 1 167 ? 189.782 13.971 -24.600 1.00 0.00 167 VAL A O 9
ATOM 26824 N N . GLU A 1 168 ? 187.818 13.011 -24.068 1.00 0.00 168 GLU A N 9
ATOM 26825 C CA . GLU A 1 168 ? 187.996 13.172 -22.630 1.00 0.00 168 GLU A CA 9
ATOM 26826 C C . GLU A 1 168 ? 187.964 11.826 -21.917 1.00 0.00 168 GLU A C 9
ATOM 26827 O O . GLU A 1 168 ? 187.108 10.986 -22.195 1.00 0.00 168 GLU A O 9
ATOM 26839 N N . GLU A 1 169 ? 188.901 11.627 -20.997 1.00 0.00 169 GLU A N 9
ATOM 26840 C CA . GLU A 1 169 ? 189.034 10.352 -20.302 1.00 0.00 169 GLU A CA 9
ATOM 26841 C C . GLU A 1 169 ? 189.007 10.543 -18.791 1.00 0.00 169 GLU A C 9
ATOM 26842 O O . GLU A 1 169 ? 189.902 11.163 -18.218 1.00 0.00 169 GLU A O 9
ATOM 26854 N N . ASP A 1 170 ? 187.974 10.005 -18.151 1.00 0.00 170 ASP A N 9
ATOM 26855 C CA . ASP A 1 170 ? 187.904 9.980 -16.695 1.00 0.00 170 ASP A CA 9
ATOM 26856 C C . ASP A 1 170 ? 187.936 11.390 -16.119 1.00 0.00 170 ASP A C 9
ATOM 26857 O O . ASP A 1 170 ? 188.529 11.628 -15.067 1.00 0.00 170 ASP A O 9
ATOM 26866 N N . GLY A 1 171 ? 187.294 12.323 -16.814 1.00 0.00 171 GLY A N 9
ATOM 26867 C CA . GLY A 1 171 ? 187.132 13.681 -16.308 1.00 0.00 171 GLY A CA 9
ATOM 26868 C C . GLY A 1 171 ? 188.324 14.553 -16.679 1.00 0.00 171 GLY A C 9
ATOM 26869 O O . GLY A 1 171 ? 188.382 15.728 -16.318 1.00 0.00 171 GLY A O 9
ATOM 26873 N N . GLN A 1 172 ? 189.274 13.970 -17.402 1.00 0.00 172 GLN A N 9
ATOM 26874 C CA . GLN A 1 172 ? 190.459 14.698 -17.839 1.00 0.00 172 GLN A CA 9
ATOM 26875 C C . GLN A 1 172 ? 190.544 14.748 -19.360 1.00 0.00 172 GLN A C 9
ATOM 26876 O O . GLN A 1 172 ? 190.556 13.713 -20.025 1.00 0.00 172 GLN A O 9
ATOM 26890 N N . LEU A 1 173 ? 190.604 15.959 -19.904 1.00 0.00 173 LEU A N 9
ATOM 26891 C CA . LEU A 1 173 ? 190.749 16.146 -21.343 1.00 0.00 173 LEU A CA 9
ATOM 26892 C C . LEU A 1 173 ? 192.002 15.454 -21.865 1.00 0.00 173 LEU A C 9
ATOM 26893 O O . LEU A 1 173 ? 193.115 15.759 -21.437 1.00 0.00 173 LEU A O 9
ATOM 26909 N N . LYS A 1 174 ? 191.814 14.520 -22.792 1.00 0.00 174 LYS A N 9
ATOM 26910 C CA . LYS A 1 174 ? 192.898 13.650 -23.233 1.00 0.00 174 LYS A CA 9
ATOM 26911 C C . LYS A 1 174 ? 193.569 14.198 -24.486 1.00 0.00 174 LYS A C 9
ATOM 26912 O O . LYS A 1 174 ? 194.766 14.486 -24.484 1.00 0.00 174 LYS A O 9
ATOM 26931 N N . SER A 1 175 ? 192.792 14.341 -25.554 1.00 0.00 175 SER A N 9
ATOM 26932 C CA . SER A 1 175 ? 193.348 14.589 -26.879 1.00 0.00 175 SER A CA 9
ATOM 26933 C C . SER A 1 175 ? 192.323 15.250 -27.791 1.00 0.00 175 SER A C 9
ATOM 26934 O O . SER A 1 175 ? 191.128 14.964 -27.709 1.00 0.00 175 SER A O 9
ATOM 26942 N N . LEU A 1 176 ? 192.796 16.136 -28.661 1.00 0.00 176 LEU A N 9
ATOM 26943 C CA . LEU A 1 176 ? 191.930 16.796 -29.631 1.00 0.00 176 LEU A CA 9
ATOM 26944 C C . LEU A 1 176 ? 192.497 16.686 -31.039 1.00 0.00 176 LEU A C 9
ATOM 26945 O O . LEU A 1 176 ? 193.556 17.238 -31.339 1.00 0.00 176 LEU A O 9
ATOM 26961 N N . THR A 1 177 ? 191.786 15.970 -31.904 1.00 0.00 177 THR A N 9
ATOM 26962 C CA . THR A 1 177 ? 192.223 15.775 -33.281 1.00 0.00 177 THR A CA 9
ATOM 26963 C C . THR A 1 177 ? 191.576 16.790 -34.214 1.00 0.00 177 THR A C 9
ATOM 26964 O O . THR A 1 177 ? 190.360 16.785 -34.405 1.00 0.00 177 THR A O 9
ATOM 26975 N N . ILE A 1 178 ? 192.397 17.660 -34.794 1.00 0.00 178 ILE A N 9
ATOM 26976 C CA . ILE A 1 178 ? 191.900 18.721 -35.661 1.00 0.00 178 ILE A CA 9
ATOM 26977 C C . ILE A 1 178 ? 192.328 18.498 -37.106 1.00 0.00 178 ILE A C 9
ATOM 26978 O O . ILE A 1 178 ? 193.477 18.750 -37.468 1.00 0.00 178 ILE A O 9
ATOM 26994 N N . ASN A 1 179 ? 191.397 18.026 -37.927 1.00 0.00 179 ASN A N 9
ATOM 26995 C CA . ASN A 1 179 ? 191.684 17.742 -39.328 1.00 0.00 179 ASN A CA 9
ATOM 26996 C C . ASN A 1 179 ? 192.899 16.833 -39.469 1.00 0.00 179 ASN A C 9
ATOM 26997 O O . ASN A 1 179 ? 193.722 17.015 -40.367 1.00 0.00 179 ASN A O 9
ATOM 27008 N N . GLY A 1 180 ? 193.007 15.856 -38.576 1.00 0.00 180 GLY A N 9
ATOM 27009 C CA . GLY A 1 180 ? 194.081 14.872 -38.642 1.00 0.00 180 GLY A CA 9
ATOM 27010 C C . GLY A 1 180 ? 195.217 15.232 -37.694 1.00 0.00 180 GLY A C 9
ATOM 27011 O O . GLY A 1 180 ? 196.044 14.387 -37.352 1.00 0.00 180 GLY A O 9
ATOM 27015 N N . LYS A 1 181 ? 195.252 16.491 -37.271 1.00 0.00 181 LYS A N 9
ATOM 27016 C CA . LYS A 1 181 ? 196.327 16.983 -36.417 1.00 0.00 181 LYS A CA 9
ATOM 27017 C C . LYS A 1 181 ? 195.977 16.823 -34.943 1.00 0.00 181 LYS A C 9
ATOM 27018 O O . LYS A 1 181 ? 195.225 17.621 -34.384 1.00 0.00 181 LYS A O 9
ATOM 27037 N N . GLU A 1 182 ? 196.525 15.786 -34.319 1.00 0.00 182 GLU A N 9
ATOM 27038 C CA . GLU A 1 182 ? 196.233 15.491 -32.921 1.00 0.00 182 GLU A CA 9
ATOM 27039 C C . GLU A 1 182 ? 196.901 16.499 -31.994 1.00 0.00 182 GLU A C 9
ATOM 27040 O O . GLU A 1 182 ? 198.060 16.864 -32.191 1.00 0.00 182 GLU A O 9
ATOM 27052 N N . GLN A 1 183 ? 196.164 16.945 -30.984 1.00 0.00 183 GLN A N 9
ATOM 27053 C CA . GLN A 1 183 ? 196.687 17.902 -30.017 1.00 0.00 183 GLN A CA 9
ATOM 27054 C C . GLN A 1 183 ? 196.451 17.427 -28.588 1.00 0.00 183 GLN A C 9
ATOM 27055 O O . GLN A 1 183 ? 195.311 17.225 -28.172 1.00 0.00 183 GLN A O 9
ATOM 27069 N N . LEU A 1 184 ? 197.536 17.250 -27.842 1.00 0.00 184 LEU A N 9
ATOM 27070 C CA . LEU A 1 184 ? 197.447 16.867 -26.438 1.00 0.00 184 LEU A CA 9
ATOM 27071 C C . LEU A 1 184 ? 196.677 17.905 -25.632 1.00 0.00 184 LEU A C 9
ATOM 27072 O O . LEU A 1 184 ? 196.975 19.098 -25.693 1.00 0.00 184 LEU A O 9
ATOM 27088 N N . LEU A 1 185 ? 195.685 17.445 -24.877 1.00 0.00 185 LEU A N 9
ATOM 27089 C CA . LEU A 1 185 ? 194.894 18.328 -24.030 1.00 0.00 185 LEU A CA 9
ATOM 27090 C C . LEU A 1 185 ? 195.343 18.246 -22.576 1.00 0.00 185 LEU A C 9
ATOM 27091 O O . LEU A 1 185 ? 195.218 19.210 -21.822 1.00 0.00 185 LEU A O 9
ATOM 27107 N N . ARG A 1 186 ? 195.867 17.087 -22.190 1.00 0.00 186 ARG A N 9
ATOM 27108 C CA . ARG A 1 186 ? 196.344 16.878 -20.828 1.00 0.00 186 ARG A CA 9
ATOM 27109 C C . ARG A 1 186 ? 197.718 17.504 -20.624 1.00 0.00 186 ARG A C 9
ATOM 27110 O O . ARG A 1 186 ? 198.702 17.073 -21.227 1.00 0.00 186 ARG A O 9
ATOM 27131 N N . LEU A 1 187 ? 197.781 18.520 -19.771 1.00 0.00 187 LEU A N 9
ATOM 27132 C CA . LEU A 1 187 ? 199.011 19.274 -19.565 1.00 0.00 187 LEU A CA 9
ATOM 27133 C C . LEU A 1 187 ? 199.610 18.986 -18.195 1.00 0.00 187 LEU A C 9
ATOM 27134 O O . LEU A 1 187 ? 198.914 18.541 -17.282 1.00 0.00 187 LEU A O 9
ATOM 27150 N N . ASP A 1 188 ? 200.907 19.243 -18.056 1.00 0.00 188 ASP A N 9
ATOM 27151 C CA . ASP A 1 188 ? 201.597 19.037 -16.788 1.00 0.00 188 ASP A CA 9
ATOM 27152 C C . ASP A 1 188 ? 201.161 20.061 -15.749 1.00 0.00 188 ASP A C 9
ATOM 27153 O O . ASP A 1 188 ? 201.483 21.244 -15.857 1.00 0.00 188 ASP A O 9
ATOM 27162 N N . ASN A 1 189 ? 200.424 19.601 -14.744 1.00 0.00 189 ASN A N 9
ATOM 27163 C CA . ASN A 1 189 ? 199.897 20.485 -13.711 1.00 0.00 189 ASN A CA 9
ATOM 27164 C C . ASN A 1 189 ? 200.544 20.202 -12.362 1.00 0.00 189 ASN A C 9
ATOM 27165 O O . ASN A 1 189 ? 199.934 20.415 -11.314 1.00 0.00 189 ASN A O 9
ATOM 27176 N N . LYS A 1 190 ? 201.782 19.720 -12.393 1.00 0.00 190 LYS A N 9
ATOM 27177 C CA . LYS A 1 190 ? 202.509 19.398 -11.172 1.00 0.00 190 LYS A CA 9
ATOM 27178 C C . LYS A 1 190 ? 203.314 20.593 -10.678 1.00 0.00 190 LYS A C 9
ATOM 27179 O O . LYS A 1 190 ? 202.770 21.469 -10.064 1.00 0.00 190 LYS A O 9
ATOM 27199 N N . GLY A 1 1 ? 148.367 0.816 -0.832 1.00 0.00 1 GLY A N 10
ATOM 27200 C CA . GLY A 1 1 ? 149.783 0.473 -0.774 1.00 0.00 1 GLY A CA 10
ATOM 27201 C C . GLY A 1 1 ? 150.653 1.723 -0.781 1.00 0.00 1 GLY A C 10
ATOM 27202 O O . GLY A 1 1 ? 150.256 2.770 -0.271 1.00 0.00 1 GLY A O 10
ATOM 27208 N N . MET A 1 2 ? 151.842 1.606 -1.363 1.00 0.00 2 MET A N 10
ATOM 27209 C CA . MET A 1 2 ? 152.761 2.734 -1.462 1.00 0.00 2 MET A CA 10
ATOM 27210 C C . MET A 1 2 ? 152.841 3.256 -2.890 1.00 0.00 2 MET A C 10
ATOM 27211 O O . MET A 1 2 ? 152.911 2.479 -3.842 1.00 0.00 2 MET A O 10
ATOM 27225 N N . VAL A 1 3 ? 152.830 4.577 -3.034 1.00 0.00 3 VAL A N 10
ATOM 27226 C CA . VAL A 1 3 ? 152.874 5.206 -4.348 1.00 0.00 3 VAL A CA 10
ATOM 27227 C C . VAL A 1 3 ? 154.277 5.148 -4.940 1.00 0.00 3 VAL A C 10
ATOM 27228 O O . VAL A 1 3 ? 155.235 5.636 -4.339 1.00 0.00 3 VAL A O 10
ATOM 27241 N N . ASP A 1 4 ? 154.392 4.548 -6.119 1.00 0.00 4 ASP A N 10
ATOM 27242 C CA . ASP A 1 4 ? 155.695 4.251 -6.704 1.00 0.00 4 ASP A CA 10
ATOM 27243 C C . ASP A 1 4 ? 156.448 5.528 -7.050 1.00 0.00 4 ASP A C 10
ATOM 27244 O O . ASP A 1 4 ? 157.664 5.511 -7.240 1.00 0.00 4 ASP A O 10
ATOM 27253 N N . TYR A 1 5 ? 155.719 6.636 -7.131 1.00 0.00 5 TYR A N 10
ATOM 27254 C CA . TYR A 1 5 ? 156.326 7.937 -7.384 1.00 0.00 5 TYR A CA 10
ATOM 27255 C C . TYR A 1 5 ? 157.324 8.301 -6.292 1.00 0.00 5 TYR A C 10
ATOM 27256 O O . TYR A 1 5 ? 158.264 9.060 -6.525 1.00 0.00 5 TYR A O 10
ATOM 27274 N N . TYR A 1 6 ? 157.113 7.755 -5.099 1.00 0.00 6 TYR A N 10
ATOM 27275 C CA . TYR A 1 6 ? 158.054 7.930 -3.999 1.00 0.00 6 TYR A CA 10
ATOM 27276 C C . TYR A 1 6 ? 159.396 7.281 -4.315 1.00 0.00 6 TYR A C 10
ATOM 27277 O O . TYR A 1 6 ? 160.451 7.829 -3.995 1.00 0.00 6 TYR A O 10
ATOM 27295 N N . GLU A 1 7 ? 159.349 6.112 -4.944 1.00 0.00 7 GLU A N 10
ATOM 27296 C CA . GLU A 1 7 ? 160.561 5.410 -5.347 1.00 0.00 7 GLU A CA 10
ATOM 27297 C C . GLU A 1 7 ? 161.261 6.130 -6.492 1.00 0.00 7 GLU A C 10
ATOM 27298 O O . GLU A 1 7 ? 162.488 6.116 -6.590 1.00 0.00 7 GLU A O 10
ATOM 27310 N N . VAL A 1 8 ? 160.473 6.758 -7.358 1.00 0.00 8 VAL A N 10
ATOM 27311 C CA . VAL A 1 8 ? 161.016 7.602 -8.416 1.00 0.00 8 VAL A CA 10
ATOM 27312 C C . VAL A 1 8 ? 161.815 8.763 -7.838 1.00 0.00 8 VAL A C 10
ATOM 27313 O O . VAL A 1 8 ? 162.901 9.083 -8.322 1.00 0.00 8 VAL A O 10
ATOM 27326 N N . LEU A 1 9 ? 161.272 9.391 -6.801 1.00 0.00 9 LEU A N 10
ATOM 27327 C CA . LEU A 1 9 ? 161.963 10.475 -6.114 1.00 0.00 9 LEU A CA 10
ATOM 27328 C C . LEU A 1 9 ? 163.089 9.942 -5.237 1.00 0.00 9 LEU A C 10
ATOM 27329 O O . LEU A 1 9 ? 164.062 10.645 -4.963 1.00 0.00 9 LEU A O 10
ATOM 27345 N N . GLY A 1 10 ? 162.952 8.694 -4.800 1.00 0.00 10 GLY A N 10
ATOM 27346 C CA . GLY A 1 10 ? 163.963 8.061 -3.962 1.00 0.00 10 GLY A CA 10
ATOM 27347 C C . GLY A 1 10 ? 163.755 8.404 -2.493 1.00 0.00 10 GLY A C 10
ATOM 27348 O O . GLY A 1 10 ? 164.710 8.467 -1.719 1.00 0.00 10 GLY A O 10
ATOM 27352 N N . VAL A 1 11 ? 162.501 8.627 -2.114 1.00 0.00 11 VAL A N 10
ATOM 27353 C CA . VAL A 1 11 ? 162.169 9.004 -0.745 1.00 0.00 11 VAL A CA 10
ATOM 27354 C C . VAL A 1 11 ? 161.152 8.044 -0.141 1.00 0.00 11 VAL A C 10
ATOM 27355 O O . VAL A 1 11 ? 160.721 7.092 -0.790 1.00 0.00 11 VAL A O 10
ATOM 27368 N N . GLN A 1 12 ? 160.773 8.301 1.106 1.00 0.00 12 GLN A N 10
ATOM 27369 C CA . GLN A 1 12 ? 159.823 7.447 1.809 1.00 0.00 12 GLN A CA 10
ATOM 27370 C C . GLN A 1 12 ? 158.391 7.920 1.592 1.00 0.00 12 GLN A C 10
ATOM 27371 O O . GLN A 1 12 ? 158.160 9.045 1.148 1.00 0.00 12 GLN A O 10
ATOM 27385 N N . ARG A 1 13 ? 157.433 7.055 1.908 1.00 0.00 13 ARG A N 10
ATOM 27386 C CA . ARG A 1 13 ? 156.024 7.365 1.703 1.00 0.00 13 ARG A CA 10
ATOM 27387 C C . ARG A 1 13 ? 155.553 8.450 2.663 1.00 0.00 13 ARG A C 10
ATOM 27388 O O . ARG A 1 13 ? 154.495 9.048 2.469 1.00 0.00 13 ARG A O 10
ATOM 27409 N N . HIS A 1 14 ? 156.346 8.700 3.700 1.00 0.00 14 HIS A N 10
ATOM 27410 C CA . HIS A 1 14 ? 156.019 9.725 4.685 1.00 0.00 14 HIS A CA 10
ATOM 27411 C C . HIS A 1 14 ? 156.856 10.980 4.473 1.00 0.00 14 HIS A C 10
ATOM 27412 O O . HIS A 1 14 ? 156.955 11.828 5.359 1.00 0.00 14 HIS A O 10
ATOM 27426 N N . ALA A 1 15 ? 157.457 11.092 3.293 1.00 0.00 15 ALA A N 10
ATOM 27427 C CA . ALA A 1 15 ? 158.276 12.250 2.957 1.00 0.00 15 ALA A CA 10
ATOM 27428 C C . ALA A 1 15 ? 157.440 13.523 2.918 1.00 0.00 15 ALA A C 10
ATOM 27429 O O . ALA A 1 15 ? 156.315 13.523 2.419 1.00 0.00 15 ALA A O 10
ATOM 27436 N N . SER A 1 16 ? 157.998 14.608 3.447 1.00 0.00 16 SER A N 10
ATOM 27437 C CA . SER A 1 16 ? 157.307 15.892 3.467 1.00 0.00 16 SER A CA 10
ATOM 27438 C C . SER A 1 16 ? 157.391 16.584 2.113 1.00 0.00 16 SER A C 10
ATOM 27439 O O . SER A 1 16 ? 158.246 16.255 1.289 1.00 0.00 16 SER A O 10
ATOM 27447 N N . PRO A 1 17 ? 156.500 17.543 1.888 1.00 0.00 17 PRO A N 10
ATOM 27448 C CA . PRO A 1 17 ? 156.536 18.353 0.676 1.00 0.00 17 PRO A CA 10
ATOM 27449 C C . PRO A 1 17 ? 157.917 18.958 0.458 1.00 0.00 17 PRO A C 10
ATOM 27450 O O . PRO A 1 17 ? 158.389 19.061 -0.674 1.00 0.00 17 PRO A O 10
ATOM 27461 N N . GLU A 1 18 ? 158.561 19.358 1.550 1.00 0.00 18 GLU A N 10
ATOM 27462 C CA . GLU A 1 18 ? 159.932 19.849 1.493 1.00 0.00 18 GLU A CA 10
ATOM 27463 C C . GLU A 1 18 ? 160.876 18.786 0.946 1.00 0.00 18 GLU A C 10
ATOM 27464 O O . GLU A 1 18 ? 161.729 19.072 0.105 1.00 0.00 18 GLU A O 10
ATOM 27476 N N . ASP A 1 19 ? 160.718 17.557 1.426 1.00 0.00 19 ASP A N 10
ATOM 27477 C CA . ASP A 1 19 ? 161.545 16.445 0.974 1.00 0.00 19 ASP A CA 10
ATOM 27478 C C . ASP A 1 19 ? 161.286 16.127 -0.493 1.00 0.00 19 ASP A C 10
ATOM 27479 O O . ASP A 1 19 ? 162.205 15.781 -1.235 1.00 0.00 19 ASP A O 10
ATOM 27488 N N . ILE A 1 20 ? 160.028 16.245 -0.905 1.00 0.00 20 ILE A N 10
ATOM 27489 C CA . ILE A 1 20 ? 159.657 16.038 -2.300 1.00 0.00 20 ILE A CA 10
ATOM 27490 C C . ILE A 1 20 ? 160.320 17.068 -3.205 1.00 0.00 20 ILE A C 10
ATOM 27491 O O . ILE A 1 20 ? 160.848 16.730 -4.264 1.00 0.00 20 ILE A O 10
ATOM 27507 N N . LYS A 1 21 ? 160.288 18.327 -2.782 1.00 0.00 21 LYS A N 10
ATOM 27508 C CA . LYS A 1 21 ? 160.926 19.404 -3.531 1.00 0.00 21 LYS A CA 10
ATOM 27509 C C . LYS A 1 21 ? 162.427 19.173 -3.657 1.00 0.00 21 LYS A C 10
ATOM 27510 O O . LYS A 1 21 ? 163.002 19.334 -4.733 1.00 0.00 21 LYS A O 10
ATOM 27529 N N . LYS A 1 22 ? 163.057 18.795 -2.549 1.00 0.00 22 LYS A N 10
ATOM 27530 C CA . LYS A 1 22 ? 164.493 18.545 -2.533 1.00 0.00 22 LYS A CA 10
ATOM 27531 C C . LYS A 1 22 ? 164.847 17.308 -3.349 1.00 0.00 22 LYS A C 10
ATOM 27532 O O . LYS A 1 22 ? 165.893 17.258 -3.995 1.00 0.00 22 LYS A O 10
ATOM 27551 N N . ALA A 1 23 ? 163.968 16.312 -3.316 1.00 0.00 23 ALA A N 10
ATOM 27552 C CA . ALA A 1 23 ? 164.154 15.099 -4.103 1.00 0.00 23 ALA A CA 10
ATOM 27553 C C . ALA A 1 23 ? 164.209 15.412 -5.592 1.00 0.00 23 ALA A C 10
ATOM 27554 O O . ALA A 1 23 ? 165.073 14.910 -6.311 1.00 0.00 23 ALA A O 10
ATOM 27561 N N . TYR A 1 24 ? 163.280 16.245 -6.051 1.00 0.00 24 TYR A N 10
ATOM 27562 C CA . TYR A 1 24 ? 163.293 16.723 -7.429 1.00 0.00 24 TYR A CA 10
ATOM 27563 C C . TYR A 1 24 ? 164.602 17.432 -7.753 1.00 0.00 24 TYR A C 10
ATOM 27564 O O . TYR A 1 24 ? 165.266 17.109 -8.738 1.00 0.00 24 TYR A O 10
ATOM 27582 N N . ARG A 1 25 ? 164.967 18.399 -6.919 1.00 0.00 25 ARG A N 10
ATOM 27583 C CA . ARG A 1 25 ? 166.163 19.200 -7.152 1.00 0.00 25 ARG A CA 10
ATOM 27584 C C . ARG A 1 25 ? 167.395 18.318 -7.309 1.00 0.00 25 ARG A C 10
ATOM 27585 O O . ARG A 1 25 ? 168.214 18.534 -8.202 1.00 0.00 25 ARG A O 10
ATOM 27606 N N . LYS A 1 26 ? 167.520 17.324 -6.437 1.00 0.00 26 LYS A N 10
ATOM 27607 C CA . LYS A 1 26 ? 168.653 16.408 -6.477 1.00 0.00 26 LYS A CA 10
ATOM 27608 C C . LYS A 1 26 ? 168.706 15.654 -7.800 1.00 0.00 26 LYS A C 10
ATOM 27609 O O . LYS A 1 26 ? 169.719 15.677 -8.498 1.00 0.00 26 LYS A O 10
ATOM 27628 N N . LEU A 1 27 ? 167.608 14.987 -8.139 1.00 0.00 27 LEU A N 10
ATOM 27629 C CA . LEU A 1 27 ? 167.576 14.105 -9.299 1.00 0.00 27 LEU A CA 10
ATOM 27630 C C . LEU A 1 27 ? 167.578 14.901 -10.597 1.00 0.00 27 LEU A C 10
ATOM 27631 O O . LEU A 1 27 ? 168.119 14.456 -11.609 1.00 0.00 27 LEU A O 10
ATOM 27647 N N . ALA A 1 28 ? 166.968 16.082 -10.562 1.00 0.00 28 ALA A N 10
ATOM 27648 C CA . ALA A 1 28 ? 166.953 16.970 -11.718 1.00 0.00 28 ALA A CA 10
ATOM 27649 C C . ALA A 1 28 ? 168.365 17.369 -12.125 1.00 0.00 28 ALA A C 10
ATOM 27650 O O . ALA A 1 28 ? 168.682 17.442 -13.313 1.00 0.00 28 ALA A O 10
ATOM 27657 N N . LEU A 1 29 ? 169.211 17.627 -11.134 1.00 0.00 29 LEU A N 10
ATOM 27658 C CA . LEU A 1 29 ? 170.614 17.935 -11.384 1.00 0.00 29 LEU A CA 10
ATOM 27659 C C . LEU A 1 29 ? 171.392 16.685 -11.773 1.00 0.00 29 LEU A C 10
ATOM 27660 O O . LEU A 1 29 ? 172.277 16.733 -12.627 1.00 0.00 29 LEU A O 10
ATOM 27676 N N . LYS A 1 30 ? 171.057 15.565 -11.141 1.00 0.00 30 LYS A N 10
ATOM 27677 C CA . LYS A 1 30 ? 171.683 14.288 -11.461 1.00 0.00 30 LYS A CA 10
ATOM 27678 C C . LYS A 1 30 ? 171.493 13.934 -12.930 1.00 0.00 30 LYS A C 10
ATOM 27679 O O . LYS A 1 30 ? 172.433 13.513 -13.604 1.00 0.00 30 LYS A O 10
ATOM 27698 N N . TRP A 1 31 ? 170.270 14.107 -13.422 1.00 0.00 31 TRP A N 10
ATOM 27699 C CA . TRP A 1 31 ? 169.949 13.784 -14.807 1.00 0.00 31 TRP A CA 10
ATOM 27700 C C . TRP A 1 31 ? 169.938 15.035 -15.676 1.00 0.00 31 TRP A C 10
ATOM 27701 O O . TRP A 1 31 ? 169.185 15.123 -16.645 1.00 0.00 31 TRP A O 10
ATOM 27722 N N . HIS A 1 32 ? 170.780 16.001 -15.323 1.00 0.00 32 HIS A N 10
ATOM 27723 C CA . HIS A 1 32 ? 170.918 17.221 -16.109 1.00 0.00 32 HIS A CA 10
ATOM 27724 C C . HIS A 1 32 ? 171.600 16.944 -17.442 1.00 0.00 32 HIS A C 10
ATOM 27725 O O . HIS A 1 32 ? 172.623 16.262 -17.497 1.00 0.00 32 HIS A O 10
ATOM 27739 N N . PRO A 1 33 ? 171.027 17.477 -18.516 1.00 0.00 33 PRO A N 10
ATOM 27740 C CA . PRO A 1 33 ? 171.543 17.236 -19.859 1.00 0.00 33 PRO A CA 10
ATOM 27741 C C . PRO A 1 33 ? 173.026 17.574 -19.948 1.00 0.00 33 PRO A C 10
ATOM 27742 O O . PRO A 1 33 ? 173.789 16.887 -20.627 1.00 0.00 33 PRO A O 10
ATOM 27753 N N . ASP A 1 34 ? 173.428 18.636 -19.259 1.00 0.00 34 ASP A N 10
ATOM 27754 C CA . ASP A 1 34 ? 174.791 19.143 -19.359 1.00 0.00 34 ASP A CA 10
ATOM 27755 C C . ASP A 1 34 ? 175.735 18.374 -18.443 1.00 0.00 34 ASP A C 10
ATOM 27756 O O . ASP A 1 34 ? 176.954 18.519 -18.529 1.00 0.00 34 ASP A O 10
ATOM 27765 N N . LYS A 1 35 ? 175.163 17.555 -17.567 1.00 0.00 35 LYS A N 10
ATOM 27766 C CA . LYS A 1 35 ? 175.953 16.717 -16.673 1.00 0.00 35 LYS A CA 10
ATOM 27767 C C . LYS A 1 35 ? 176.326 15.399 -17.340 1.00 0.00 35 LYS A C 10
ATOM 27768 O O . LYS A 1 35 ? 177.476 14.964 -17.277 1.00 0.00 35 LYS A O 10
ATOM 27787 N N . ASN A 1 36 ? 175.347 14.767 -17.977 1.00 0.00 36 ASN A N 10
ATOM 27788 C CA . ASN A 1 36 ? 175.586 13.534 -18.717 1.00 0.00 36 ASN A CA 10
ATOM 27789 C C . ASN A 1 36 ? 174.963 13.595 -20.106 1.00 0.00 36 ASN A C 10
ATOM 27790 O O . ASN A 1 36 ? 173.953 12.945 -20.374 1.00 0.00 36 ASN A O 10
ATOM 27801 N N . PRO A 1 37 ? 175.573 14.381 -20.988 1.00 0.00 37 PRO A N 10
ATOM 27802 C CA . PRO A 1 37 ? 175.052 14.567 -22.337 1.00 0.00 37 PRO A CA 10
ATOM 27803 C C . PRO A 1 37 ? 175.243 13.312 -23.179 1.00 0.00 37 PRO A C 10
ATOM 27804 O O . PRO A 1 37 ? 174.552 13.112 -24.178 1.00 0.00 37 PRO A O 10
ATOM 27815 N N . GLU A 1 38 ? 176.184 12.468 -22.769 1.00 0.00 38 GLU A N 10
ATOM 27816 C CA . GLU A 1 38 ? 176.428 11.203 -23.451 1.00 0.00 38 GLU A CA 10
ATOM 27817 C C . GLU A 1 38 ? 175.223 10.277 -23.342 1.00 0.00 38 GLU A C 10
ATOM 27818 O O . GLU A 1 38 ? 175.041 9.380 -24.165 1.00 0.00 38 GLU A O 10
ATOM 27830 N N . ASN A 1 39 ? 174.402 10.501 -22.322 1.00 0.00 39 ASN A N 10
ATOM 27831 C CA . ASN A 1 39 ? 173.158 9.757 -22.162 1.00 0.00 39 ASN A CA 10
ATOM 27832 C C . ASN A 1 39 ? 171.970 10.698 -22.005 1.00 0.00 39 ASN A C 10
ATOM 27833 O O . ASN A 1 39 ? 171.063 10.441 -21.214 1.00 0.00 39 ASN A O 10
ATOM 27844 N N . LYS A 1 40 ? 171.982 11.789 -22.763 1.00 0.00 40 LYS A N 10
ATOM 27845 C CA . LYS A 1 40 ? 170.974 12.833 -22.618 1.00 0.00 40 LYS A CA 10
ATOM 27846 C C . LYS A 1 40 ? 169.578 12.296 -22.905 1.00 0.00 40 LYS A C 10
ATOM 27847 O O . LYS A 1 40 ? 168.580 12.874 -22.478 1.00 0.00 40 LYS A O 10
ATOM 27866 N N . GLU A 1 41 ? 169.516 11.185 -23.633 1.00 0.00 41 GLU A N 10
ATOM 27867 C CA . GLU A 1 41 ? 168.246 10.530 -23.921 1.00 0.00 41 GLU A CA 10
ATOM 27868 C C . GLU A 1 41 ? 167.631 9.939 -22.659 1.00 0.00 41 GLU A C 10
ATOM 27869 O O . GLU A 1 41 ? 166.473 10.206 -22.338 1.00 0.00 41 GLU A O 10
ATOM 27881 N N . GLU A 1 42 ? 168.413 9.136 -21.946 1.00 0.00 42 GLU A N 10
ATOM 27882 C CA . GLU A 1 42 ? 167.957 8.532 -20.700 1.00 0.00 42 GLU A CA 10
ATOM 27883 C C . GLU A 1 42 ? 167.853 9.570 -19.590 1.00 0.00 42 GLU A C 10
ATOM 27884 O O . GLU A 1 42 ? 167.017 9.454 -18.694 1.00 0.00 42 GLU A O 10
ATOM 27896 N N . ALA A 1 43 ? 168.708 10.585 -19.654 1.00 0.00 43 ALA A N 10
ATOM 27897 C CA . ALA A 1 43 ? 168.677 11.675 -18.686 1.00 0.00 43 ALA A CA 10
ATOM 27898 C C . ALA A 1 43 ? 167.381 12.468 -18.790 1.00 0.00 43 ALA A C 10
ATOM 27899 O O . ALA A 1 43 ? 166.760 12.797 -17.780 1.00 0.00 43 ALA A O 10
ATOM 27906 N N . GLU A 1 44 ? 166.978 12.774 -20.019 1.00 0.00 44 GLU A N 10
ATOM 27907 C CA . GLU A 1 44 ? 165.688 13.407 -20.266 1.00 0.00 44 GLU A CA 10
ATOM 27908 C C . GLU A 1 44 ? 164.543 12.551 -19.740 1.00 0.00 44 GLU A C 10
ATOM 27909 O O . GLU A 1 44 ? 163.660 13.043 -19.038 1.00 0.00 44 GLU A O 10
ATOM 27921 N N . ARG A 1 45 ? 164.565 11.268 -20.084 1.00 0.00 45 ARG A N 10
ATOM 27922 C CA . ARG A 1 45 ? 163.515 10.346 -19.668 1.00 0.00 45 ARG A CA 10
ATOM 27923 C C . ARG A 1 45 ? 163.377 10.316 -18.151 1.00 0.00 45 ARG A C 10
ATOM 27924 O O . ARG A 1 45 ? 162.275 10.437 -17.615 1.00 0.00 45 ARG A O 10
ATOM 27945 N N . LYS A 1 46 ? 164.502 10.154 -17.463 1.00 0.00 46 LYS A N 10
ATOM 27946 C CA . LYS A 1 46 ? 164.506 10.080 -16.007 1.00 0.00 46 LYS A CA 10
ATOM 27947 C C . LYS A 1 46 ? 164.092 11.409 -15.388 1.00 0.00 46 LYS A C 10
ATOM 27948 O O . LYS A 1 46 ? 163.343 11.442 -14.411 1.00 0.00 46 LYS A O 10
ATOM 27967 N N . PHE A 1 47 ? 164.583 12.502 -15.961 1.00 0.00 47 PHE A N 10
ATOM 27968 C CA . PHE A 1 47 ? 164.207 13.837 -15.512 1.00 0.00 47 PHE A CA 10
ATOM 27969 C C . PHE A 1 47 ? 162.695 14.022 -15.536 1.00 0.00 47 PHE A C 10
ATOM 27970 O O . PHE A 1 47 ? 162.099 14.471 -14.558 1.00 0.00 47 PHE A O 10
ATOM 27987 N N . LYS A 1 48 ? 162.080 13.672 -16.661 1.00 0.00 48 LYS A N 10
ATOM 27988 C CA . LYS A 1 48 ? 160.647 13.869 -16.843 1.00 0.00 48 LYS A CA 10
ATOM 27989 C C . LYS A 1 48 ? 159.844 12.956 -15.926 1.00 0.00 48 LYS A C 10
ATOM 27990 O O . LYS A 1 48 ? 158.790 13.340 -15.419 1.00 0.00 48 LYS A O 10
ATOM 28009 N N . GLN A 1 49 ? 160.349 11.745 -15.716 1.00 0.00 49 GLN A N 10
ATOM 28010 C CA . GLN A 1 49 ? 159.749 10.820 -14.761 1.00 0.00 49 GLN A CA 10
ATOM 28011 C C . GLN A 1 49 ? 159.739 11.409 -13.356 1.00 0.00 49 GLN A C 10
ATOM 28012 O O . GLN A 1 49 ? 158.739 11.322 -12.644 1.00 0.00 49 GLN A O 10
ATOM 28026 N N . VAL A 1 50 ? 160.858 12.007 -12.963 1.00 0.00 50 VAL A N 10
ATOM 28027 C CA . VAL A 1 50 ? 160.959 12.666 -11.666 1.00 0.00 50 VAL A CA 10
ATOM 28028 C C . VAL A 1 50 ? 160.010 13.855 -11.577 1.00 0.00 50 VAL A C 10
ATOM 28029 O O . VAL A 1 50 ? 159.374 14.077 -10.547 1.00 0.00 50 VAL A O 10
ATOM 28042 N N . ALA A 1 51 ? 159.920 14.616 -12.662 1.00 0.00 51 ALA A N 10
ATOM 28043 C CA . ALA A 1 51 ? 159.011 15.754 -12.726 1.00 0.00 51 ALA A CA 10
ATOM 28044 C C . ALA A 1 51 ? 157.564 15.315 -12.545 1.00 0.00 51 ALA A C 10
ATOM 28045 O O . ALA A 1 51 ? 156.792 15.962 -11.838 1.00 0.00 51 ALA A O 10
ATOM 28052 N N . GLU A 1 52 ? 157.202 14.210 -13.188 1.00 0.00 52 GLU A N 10
ATOM 28053 C CA . GLU A 1 52 ? 155.872 13.634 -13.033 1.00 0.00 52 GLU A CA 10
ATOM 28054 C C . GLU A 1 52 ? 155.600 13.259 -11.582 1.00 0.00 52 GLU A C 10
ATOM 28055 O O . GLU A 1 52 ? 154.580 13.645 -11.012 1.00 0.00 52 GLU A O 10
ATOM 28067 N N . ALA A 1 53 ? 156.518 12.504 -10.989 1.00 0.00 53 ALA A N 10
ATOM 28068 C CA . ALA A 1 53 ? 156.406 12.120 -9.587 1.00 0.00 53 ALA A CA 10
ATOM 28069 C C . ALA A 1 53 ? 156.260 13.344 -8.691 1.00 0.00 53 ALA A C 10
ATOM 28070 O O . ALA A 1 53 ? 155.440 13.359 -7.774 1.00 0.00 53 ALA A O 10
ATOM 28077 N N . TYR A 1 54 ? 157.060 14.369 -8.963 1.00 0.00 54 TYR A N 10
ATOM 28078 C CA . TYR A 1 54 ? 156.992 15.615 -8.209 1.00 0.00 54 TYR A CA 10
ATOM 28079 C C . TYR A 1 54 ? 155.608 16.242 -8.305 1.00 0.00 54 TYR A C 10
ATOM 28080 O O . TYR A 1 54 ? 154.988 16.559 -7.290 1.00 0.00 54 TYR A O 10
ATOM 28098 N N . GLU A 1 55 ? 155.127 16.419 -9.531 1.00 0.00 55 GLU A N 10
ATOM 28099 C CA . GLU A 1 55 ? 153.885 17.144 -9.770 1.00 0.00 55 GLU A CA 10
ATOM 28100 C C . GLU A 1 55 ? 152.704 16.446 -9.107 1.00 0.00 55 GLU A C 10
ATOM 28101 O O . GLU A 1 55 ? 151.773 17.096 -8.632 1.00 0.00 55 GLU A O 10
ATOM 28113 N N . VAL A 1 56 ? 152.749 15.118 -9.077 1.00 0.00 56 VAL A N 10
ATOM 28114 C CA . VAL A 1 56 ? 151.693 14.330 -8.453 1.00 0.00 56 VAL A CA 10
ATOM 28115 C C . VAL A 1 56 ? 151.745 14.443 -6.935 1.00 0.00 56 VAL A C 10
ATOM 28116 O O . VAL A 1 56 ? 150.743 14.755 -6.291 1.00 0.00 56 VAL A O 10
ATOM 28129 N N . LEU A 1 57 ? 152.919 14.187 -6.368 1.00 0.00 57 LEU A N 10
ATOM 28130 C CA . LEU A 1 57 ? 153.058 14.047 -4.923 1.00 0.00 57 LEU A CA 10
ATOM 28131 C C . LEU A 1 57 ? 153.067 15.407 -4.237 1.00 0.00 57 LEU A C 10
ATOM 28132 O O . LEU A 1 57 ? 152.617 15.542 -3.099 1.00 0.00 57 LEU A O 10
ATOM 28148 N N . SER A 1 58 ? 153.582 16.414 -4.935 1.00 0.00 58 SER A N 10
ATOM 28149 C CA . SER A 1 58 ? 153.660 17.764 -4.391 1.00 0.00 58 SER A CA 10
ATOM 28150 C C . SER A 1 58 ? 152.307 18.461 -4.452 1.00 0.00 58 SER A C 10
ATOM 28151 O O . SER A 1 58 ? 152.053 19.409 -3.708 1.00 0.00 58 SER A O 10
ATOM 28159 N N . ASP A 1 59 ? 151.442 17.987 -5.342 1.00 0.00 59 ASP A N 10
ATOM 28160 C CA . ASP A 1 59 ? 150.089 18.519 -5.454 1.00 0.00 59 ASP A CA 10
ATOM 28161 C C . ASP A 1 59 ? 149.082 17.613 -4.757 1.00 0.00 59 ASP A C 10
ATOM 28162 O O . ASP A 1 59 ? 148.683 16.582 -5.297 1.00 0.00 59 ASP A O 10
ATOM 28171 N N . ALA A 1 60 ? 148.676 18.004 -3.554 1.00 0.00 60 ALA A N 10
ATOM 28172 C CA . ALA A 1 60 ? 147.848 17.151 -2.710 1.00 0.00 60 ALA A CA 10
ATOM 28173 C C . ALA A 1 60 ? 146.557 16.761 -3.418 1.00 0.00 60 ALA A C 10
ATOM 28174 O O . ALA A 1 60 ? 146.091 15.628 -3.301 1.00 0.00 60 ALA A O 10
ATOM 28181 N N . LYS A 1 61 ? 145.983 17.707 -4.154 1.00 0.00 61 LYS A N 10
ATOM 28182 C CA . LYS A 1 61 ? 144.742 17.465 -4.880 1.00 0.00 61 LYS A CA 10
ATOM 28183 C C . LYS A 1 61 ? 144.908 16.344 -5.897 1.00 0.00 61 LYS A C 10
ATOM 28184 O O . LYS A 1 61 ? 144.100 15.416 -5.949 1.00 0.00 61 LYS A O 10
ATOM 28203 N N . LYS A 1 62 ? 145.959 16.435 -6.704 1.00 0.00 62 LYS A N 10
ATOM 28204 C CA . LYS A 1 62 ? 146.238 15.422 -7.715 1.00 0.00 62 LYS A CA 10
ATOM 28205 C C . LYS A 1 62 ? 146.482 14.060 -7.078 1.00 0.00 62 LYS A C 10
ATOM 28206 O O . LYS A 1 62 ? 145.952 13.047 -7.534 1.00 0.00 62 LYS A O 10
ATOM 28225 N N . ARG A 1 63 ? 147.288 14.043 -6.022 1.00 0.00 63 ARG A N 10
ATOM 28226 C CA . ARG A 1 63 ? 147.588 12.807 -5.308 1.00 0.00 63 ARG A CA 10
ATOM 28227 C C . ARG A 1 63 ? 146.317 12.147 -4.790 1.00 0.00 63 ARG A C 10
ATOM 28228 O O . ARG A 1 63 ? 146.109 10.948 -4.978 1.00 0.00 63 ARG A O 10
ATOM 28249 N N . ASP A 1 64 ? 145.470 12.935 -4.138 1.00 0.00 64 ASP A N 10
ATOM 28250 C CA . ASP A 1 64 ? 144.223 12.426 -3.581 1.00 0.00 64 ASP A CA 10
ATOM 28251 C C . ASP A 1 64 ? 143.363 11.777 -4.658 1.00 0.00 64 ASP A C 10
ATOM 28252 O O . ASP A 1 64 ? 142.771 10.720 -4.441 1.00 0.00 64 ASP A O 10
ATOM 28261 N N . ILE A 1 65 ? 143.299 12.416 -5.821 1.00 0.00 65 ILE A N 10
ATOM 28262 C CA . ILE A 1 65 ? 142.544 11.882 -6.949 1.00 0.00 65 ILE A CA 10
ATOM 28263 C C . ILE A 1 65 ? 143.121 10.551 -7.416 1.00 0.00 65 ILE A C 10
ATOM 28264 O O . ILE A 1 65 ? 142.383 9.599 -7.669 1.00 0.00 65 ILE A O 10
ATOM 28280 N N . TYR A 1 66 ? 144.443 10.492 -7.528 1.00 0.00 66 TYR A N 10
ATOM 28281 C CA . TYR A 1 66 ? 145.122 9.273 -7.952 1.00 0.00 66 TYR A CA 10
ATOM 28282 C C . TYR A 1 66 ? 144.977 8.170 -6.912 1.00 0.00 66 TYR A C 10
ATOM 28283 O O . TYR A 1 66 ? 144.926 6.988 -7.250 1.00 0.00 66 TYR A O 10
ATOM 28301 N N . ASP A 1 67 ? 144.910 8.564 -5.645 1.00 0.00 67 ASP A N 10
ATOM 28302 C CA . ASP A 1 67 ? 144.681 7.618 -4.559 1.00 0.00 67 ASP A CA 10
ATOM 28303 C C . ASP A 1 67 ? 143.290 7.004 -4.647 1.00 0.00 67 ASP A C 10
ATOM 28304 O O . ASP A 1 67 ? 143.110 5.813 -4.397 1.00 0.00 67 ASP A O 10
ATOM 28313 N N . LYS A 1 68 ? 142.308 7.825 -5.004 1.00 0.00 68 LYS A N 10
ATOM 28314 C CA . LYS A 1 68 ? 140.959 7.337 -5.267 1.00 0.00 68 LYS A CA 10
ATOM 28315 C C . LYS A 1 68 ? 140.932 6.422 -6.485 1.00 0.00 68 LYS A C 10
ATOM 28316 O O . LYS A 1 68 ? 140.198 5.435 -6.515 1.00 0.00 68 LYS A O 10
ATOM 28335 N N . TYR A 1 69 ? 141.737 6.757 -7.488 1.00 0.00 69 TYR A N 10
ATOM 28336 C CA . TYR A 1 69 ? 141.876 5.917 -8.672 1.00 0.00 69 TYR A CA 10
ATOM 28337 C C . TYR A 1 69 ? 142.564 4.600 -8.335 1.00 0.00 69 TYR A C 10
ATOM 28338 O O . TYR A 1 69 ? 142.244 3.558 -8.907 1.00 0.00 69 TYR A O 10
ATOM 28356 N N . GLY A 1 70 ? 143.510 4.653 -7.404 1.00 0.00 70 GLY A N 10
ATOM 28357 C CA . GLY A 1 70 ? 144.280 3.475 -7.026 1.00 0.00 70 GLY A CA 10
ATOM 28358 C C . GLY A 1 70 ? 145.479 3.282 -7.945 1.00 0.00 70 GLY A C 10
ATOM 28359 O O . GLY A 1 70 ? 145.927 2.158 -8.170 1.00 0.00 70 GLY A O 10
ATOM 28363 N N . LYS A 1 71 ? 145.995 4.386 -8.475 1.00 0.00 71 LYS A N 10
ATOM 28364 C CA . LYS A 1 71 ? 147.122 4.338 -9.399 1.00 0.00 71 LYS A CA 10
ATOM 28365 C C . LYS A 1 71 ? 148.417 3.997 -8.671 1.00 0.00 71 LYS A C 10
ATOM 28366 O O . LYS A 1 71 ? 149.066 2.996 -8.975 1.00 0.00 71 LYS A O 10
ATOM 28385 N N . GLU A 1 72 ? 148.788 4.836 -7.710 1.00 0.00 72 GLU A N 10
ATOM 28386 C CA . GLU A 1 72 ? 149.995 4.615 -6.924 1.00 0.00 72 GLU A CA 10
ATOM 28387 C C . GLU A 1 72 ? 151.215 4.453 -7.821 1.00 0.00 72 GLU A C 10
ATOM 28388 O O . GLU A 1 72 ? 152.067 3.598 -7.579 1.00 0.00 72 GLU A O 10
ATOM 28400 N N . GLY A 1 73 ? 151.294 5.280 -8.859 1.00 0.00 73 GLY A N 10
ATOM 28401 C CA . GLY A 1 73 ? 152.425 5.249 -9.779 1.00 0.00 73 GLY A CA 10
ATOM 28402 C C . GLY A 1 73 ? 152.390 4.001 -10.652 1.00 0.00 73 GLY A C 10
ATOM 28403 O O . GLY A 1 73 ? 153.428 3.409 -10.947 1.00 0.00 73 GLY A O 10
ATOM 28407 N N . LEU A 1 74 ? 151.190 3.607 -11.064 1.00 0.00 74 LEU A N 10
ATOM 28408 C CA . LEU A 1 74 ? 151.018 2.430 -11.907 1.00 0.00 74 LEU A CA 10
ATOM 28409 C C . LEU A 1 74 ? 151.839 2.543 -13.185 1.00 0.00 74 LEU A C 10
ATOM 28410 O O . LEU A 1 74 ? 151.769 3.548 -13.892 1.00 0.00 74 LEU A O 10
ATOM 28426 N N . ASN A 1 75 ? 152.617 1.506 -13.476 1.00 0.00 75 ASN A N 10
ATOM 28427 C CA . ASN A 1 75 ? 153.458 1.490 -14.667 1.00 0.00 75 ASN A CA 10
ATOM 28428 C C . ASN A 1 75 ? 152.653 1.115 -15.905 1.00 0.00 75 ASN A C 10
ATOM 28429 O O . ASN A 1 75 ? 152.152 -0.004 -16.016 1.00 0.00 75 ASN A O 10
ATOM 28440 N N . GLY A 1 76 ? 152.532 2.057 -16.834 1.00 0.00 76 GLY A N 10
ATOM 28441 C CA . GLY A 1 76 ? 151.722 1.855 -18.029 1.00 0.00 76 GLY A CA 10
ATOM 28442 C C . GLY A 1 76 ? 152.338 0.801 -18.940 1.00 0.00 76 GLY A C 10
ATOM 28443 O O . GLY A 1 76 ? 151.652 0.209 -19.774 1.00 0.00 76 GLY A O 10
ATOM 28447 N N . GLY A 1 77 ? 153.636 0.570 -18.776 1.00 0.00 77 GLY A N 10
ATOM 28448 C CA . GLY A 1 77 ? 154.343 -0.430 -19.569 1.00 0.00 77 GLY A CA 10
ATOM 28449 C C . GLY A 1 77 ? 154.772 0.138 -20.915 1.00 0.00 77 GLY A C 10
ATOM 28450 O O . GLY A 1 77 ? 154.980 -0.604 -21.875 1.00 0.00 77 GLY A O 10
ATOM 28454 N N . GLY A 1 78 ? 154.904 1.459 -20.980 1.00 0.00 78 GLY A N 10
ATOM 28455 C CA . GLY A 1 78 ? 155.335 2.127 -22.202 1.00 0.00 78 GLY A CA 10
ATOM 28456 C C . GLY A 1 78 ? 156.838 2.372 -22.195 1.00 0.00 78 GLY A C 10
ATOM 28457 O O . GLY A 1 78 ? 157.579 1.721 -21.458 1.00 0.00 78 GLY A O 10
ATOM 28461 N N . GLY A 1 79 ? 157.283 3.313 -23.021 1.00 0.00 79 GLY A N 10
ATOM 28462 C CA . GLY A 1 79 ? 158.695 3.672 -23.083 1.00 0.00 79 GLY A CA 10
ATOM 28463 C C . GLY A 1 79 ? 159.078 4.602 -21.939 1.00 0.00 79 GLY A C 10
ATOM 28464 O O . GLY A 1 79 ? 158.215 5.097 -21.213 1.00 0.00 79 GLY A O 10
ATOM 28468 N N . GLY A 1 80 ? 160.376 4.836 -21.783 1.00 0.00 80 GLY A N 10
ATOM 28469 C CA . GLY A 1 80 ? 160.884 5.623 -20.665 1.00 0.00 80 GLY A CA 10
ATOM 28470 C C . GLY A 1 80 ? 160.455 7.080 -20.778 1.00 0.00 80 GLY A C 10
ATOM 28471 O O . GLY A 1 80 ? 160.347 7.784 -19.774 1.00 0.00 80 GLY A O 10
ATOM 28475 N N . GLY A 1 81 ? 160.211 7.527 -22.005 1.00 0.00 81 GLY A N 10
ATOM 28476 C CA . GLY A 1 81 ? 159.824 8.910 -22.254 1.00 0.00 81 GLY A CA 10
ATOM 28477 C C . GLY A 1 81 ? 158.326 9.026 -22.508 1.00 0.00 81 GLY A C 10
ATOM 28478 O O . GLY A 1 81 ? 157.828 10.094 -22.862 1.00 0.00 81 GLY A O 10
ATOM 28482 N N . SER A 1 82 ? 157.613 7.920 -22.325 1.00 0.00 82 SER A N 10
ATOM 28483 C CA . SER A 1 82 ? 156.174 7.888 -22.561 1.00 0.00 82 SER A CA 10
ATOM 28484 C C . SER A 1 82 ? 155.404 8.345 -21.329 1.00 0.00 82 SER A C 10
ATOM 28485 O O . SER A 1 82 ? 155.676 7.899 -20.214 1.00 0.00 82 SER A O 10
ATOM 28493 N N . HIS A 1 83 ? 154.441 9.237 -21.536 1.00 0.00 83 HIS A N 10
ATOM 28494 C CA . HIS A 1 83 ? 153.609 9.733 -20.447 1.00 0.00 83 HIS A CA 10
ATOM 28495 C C . HIS A 1 83 ? 152.128 9.609 -20.784 1.00 0.00 83 HIS A C 10
ATOM 28496 O O . HIS A 1 83 ? 151.352 10.539 -20.566 1.00 0.00 83 HIS A O 10
ATOM 28510 N N . PHE A 1 84 ? 151.743 8.454 -21.317 1.00 0.00 84 PHE A N 10
ATOM 28511 C CA . PHE A 1 84 ? 150.365 8.227 -21.737 1.00 0.00 84 PHE A CA 10
ATOM 28512 C C . PHE A 1 84 ? 149.395 8.438 -20.582 1.00 0.00 84 PHE A C 10
ATOM 28513 O O . PHE A 1 84 ? 149.457 7.739 -19.571 1.00 0.00 84 PHE A O 10
ATOM 28530 N N . ASP A 1 85 ? 148.500 9.407 -20.738 1.00 0.00 85 ASP A N 10
ATOM 28531 C CA . ASP A 1 85 ? 147.443 9.639 -19.761 1.00 0.00 85 ASP A CA 10
ATOM 28532 C C . ASP A 1 85 ? 146.465 8.472 -19.719 1.00 0.00 85 ASP A C 10
ATOM 28533 O O . ASP A 1 85 ? 146.153 7.875 -20.750 1.00 0.00 85 ASP A O 10
ATOM 28542 N N . SER A 1 86 ? 145.984 8.152 -18.523 1.00 0.00 86 SER A N 10
ATOM 28543 C CA . SER A 1 86 ? 145.102 7.006 -18.333 1.00 0.00 86 SER A CA 10
ATOM 28544 C C . SER A 1 86 ? 143.732 7.257 -18.951 1.00 0.00 86 SER A C 10
ATOM 28545 O O . SER A 1 86 ? 143.176 8.348 -18.829 1.00 0.00 86 SER A O 10
ATOM 28553 N N . PRO A 1 87 ? 143.193 6.239 -19.614 1.00 0.00 87 PRO A N 10
ATOM 28554 C CA . PRO A 1 87 ? 141.889 6.349 -20.256 1.00 0.00 87 PRO A CA 10
ATOM 28555 C C . PRO A 1 87 ? 140.821 6.791 -19.264 1.00 0.00 87 PRO A C 10
ATOM 28556 O O . PRO A 1 87 ? 140.680 6.209 -18.188 1.00 0.00 87 PRO A O 10
ATOM 28567 N N . PHE A 1 88 ? 140.071 7.825 -19.630 1.00 0.00 88 PHE A N 10
ATOM 28568 C CA . PHE A 1 88 ? 138.987 8.321 -18.791 1.00 0.00 88 PHE A CA 10
ATOM 28569 C C . PHE A 1 88 ? 139.503 8.760 -17.427 1.00 0.00 88 PHE A C 10
ATOM 28570 O O . PHE A 1 88 ? 138.757 8.780 -16.448 1.00 0.00 88 PHE A O 10
ATOM 28587 N N . GLU A 1 89 ? 140.784 9.110 -17.369 1.00 0.00 89 GLU A N 10
ATOM 28588 C CA . GLU A 1 89 ? 141.394 9.579 -16.130 1.00 0.00 89 GLU A CA 10
ATOM 28589 C C . GLU A 1 89 ? 142.475 10.616 -16.408 1.00 0.00 89 GLU A C 10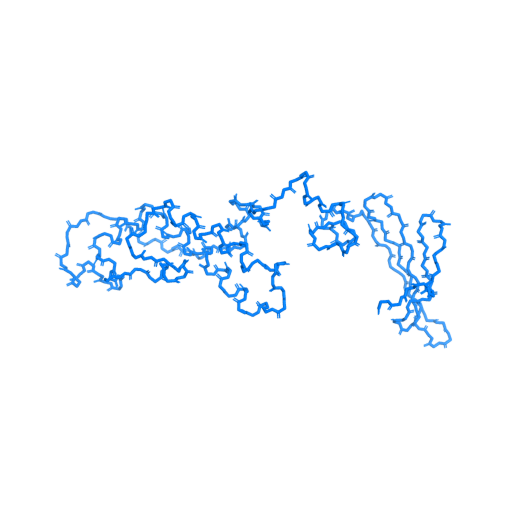
ATOM 28590 O O . GLU A 1 89 ? 143.646 10.405 -16.093 1.00 0.00 89 GLU A O 10
ATOM 28602 N N . PHE A 1 90 ? 142.075 11.737 -16.998 1.00 0.00 90 PHE A N 10
ATOM 28603 C CA . PHE A 1 90 ? 143.027 12.736 -17.470 1.00 0.00 90 PHE A CA 10
ATOM 28604 C C . PHE A 1 90 ? 142.499 14.147 -17.247 1.00 0.00 90 PHE A C 10
ATOM 28605 O O . PHE A 1 90 ? 142.645 15.018 -18.105 1.00 0.00 90 PHE A O 10
ATOM 28622 N N . GLY A 1 91 ? 141.885 14.368 -16.089 1.00 0.00 91 GLY A N 10
ATOM 28623 C CA . GLY A 1 91 ? 141.384 15.689 -15.727 1.00 0.00 91 GLY A CA 10
ATOM 28624 C C . GLY A 1 91 ? 142.374 16.428 -14.835 1.00 0.00 91 GLY A C 10
ATOM 28625 O O . GLY A 1 91 ? 142.020 16.892 -13.751 1.00 0.00 91 GLY A O 10
ATOM 28629 N N . PHE A 1 92 ? 143.615 16.533 -15.298 1.00 0.00 92 PHE A N 10
ATOM 28630 C CA . PHE A 1 92 ? 144.695 17.071 -14.478 1.00 0.00 92 PHE A CA 10
ATOM 28631 C C . PHE A 1 92 ? 145.378 18.244 -15.168 1.00 0.00 92 PHE A C 10
ATOM 28632 O O . PHE A 1 92 ? 145.247 18.427 -16.379 1.00 0.00 92 PHE A O 10
ATOM 28649 N N . THR A 1 93 ? 146.109 19.037 -14.392 1.00 0.00 93 THR A N 10
ATOM 28650 C CA . THR A 1 93 ? 146.829 20.184 -14.930 1.00 0.00 93 THR A CA 10
ATOM 28651 C C . THR A 1 93 ? 148.314 20.109 -14.596 1.00 0.00 93 THR A C 10
ATOM 28652 O O . THR A 1 93 ? 148.787 20.774 -13.675 1.00 0.00 93 THR A O 10
ATOM 28663 N N . PHE A 1 94 ? 149.044 19.294 -15.350 1.00 0.00 94 PHE A N 10
ATOM 28664 C CA . PHE A 1 94 ? 150.474 19.120 -15.126 1.00 0.00 94 PHE A CA 10
ATOM 28665 C C . PHE A 1 94 ? 151.277 20.212 -15.821 1.00 0.00 94 PHE A C 10
ATOM 28666 O O . PHE A 1 94 ? 150.949 20.626 -16.933 1.00 0.00 94 PHE A O 10
ATOM 28683 N N . ARG A 1 95 ? 152.331 20.677 -15.158 1.00 0.00 95 ARG A N 10
ATOM 28684 C CA . ARG A 1 95 ? 153.201 21.702 -15.723 1.00 0.00 95 ARG A CA 10
ATOM 28685 C C . ARG A 1 95 ? 154.390 21.079 -16.444 1.00 0.00 95 ARG A C 10
ATOM 28686 O O . ARG A 1 95 ? 154.809 19.967 -16.124 1.00 0.00 95 ARG A O 10
ATOM 28707 N N . ASN A 1 96 ? 154.930 21.804 -17.418 1.00 0.00 96 ASN A N 10
ATOM 28708 C CA . ASN A 1 96 ? 156.110 21.351 -18.145 1.00 0.00 96 ASN A CA 10
ATOM 28709 C C . ASN A 1 96 ? 157.273 21.087 -17.198 1.00 0.00 96 ASN A C 10
ATOM 28710 O O . ASN A 1 96 ? 157.624 21.936 -16.379 1.00 0.00 96 ASN A O 10
ATOM 28721 N N . PRO A 1 97 ? 157.867 19.904 -17.314 1.00 0.00 97 PRO A N 10
ATOM 28722 C CA . PRO A 1 97 ? 158.993 19.526 -16.470 1.00 0.00 97 PRO A CA 10
ATOM 28723 C C . PRO A 1 97 ? 160.065 20.609 -16.463 1.00 0.00 97 PRO A C 10
ATOM 28724 O O . PRO A 1 97 ? 160.684 20.877 -15.434 1.00 0.00 97 PRO A O 10
ATOM 28735 N N . ASP A 1 98 ? 160.278 21.229 -17.619 1.00 0.00 98 ASP A N 10
ATOM 28736 C CA . ASP A 1 98 ? 161.310 22.250 -17.761 1.00 0.00 98 ASP A CA 10
ATOM 28737 C C . ASP A 1 98 ? 160.947 23.511 -16.987 1.00 0.00 98 ASP A C 10
ATOM 28738 O O . ASP A 1 98 ? 161.816 24.176 -16.423 1.00 0.00 98 ASP A O 10
ATOM 28747 N N . ASP A 1 99 ? 159.659 23.835 -16.964 1.00 0.00 99 ASP A N 10
ATOM 28748 C CA . ASP A 1 99 ? 159.177 25.011 -16.250 1.00 0.00 99 ASP A CA 10
ATOM 28749 C C . ASP A 1 99 ? 159.286 24.824 -14.742 1.00 0.00 99 ASP A C 10
ATOM 28750 O O . ASP A 1 99 ? 159.522 25.780 -14.004 1.00 0.00 99 ASP A O 10
ATOM 28759 N N . VAL A 1 100 ? 159.113 23.586 -14.291 1.00 0.00 100 VAL A N 10
ATOM 28760 C CA . VAL A 1 100 ? 159.334 23.243 -12.892 1.00 0.00 100 VAL A CA 10
ATOM 28761 C C . VAL A 1 100 ? 160.798 23.415 -12.507 1.00 0.00 100 VAL A C 10
ATOM 28762 O O . VAL A 1 100 ? 161.111 23.940 -11.438 1.00 0.00 100 VAL A O 10
ATOM 28775 N N . PHE A 1 101 ? 161.691 22.970 -13.384 1.00 0.00 101 PHE A N 10
ATOM 28776 C CA . PHE A 1 101 ? 163.120 23.196 -13.203 1.00 0.00 101 PHE A CA 10
ATOM 28777 C C . PHE A 1 101 ? 163.438 24.684 -13.138 1.00 0.00 101 PHE A C 10
ATOM 28778 O O . PHE A 1 101 ? 164.273 25.116 -12.342 1.00 0.00 101 PHE A O 10
ATOM 28795 N N . ARG A 1 102 ? 162.769 25.465 -13.979 1.00 0.00 102 ARG A N 10
ATOM 28796 C CA . ARG A 1 102 ? 162.952 26.911 -13.992 1.00 0.00 102 ARG A CA 10
ATOM 28797 C C . ARG A 1 102 ? 162.523 27.533 -12.669 1.00 0.00 102 ARG A C 10
ATOM 28798 O O . ARG A 1 102 ? 163.138 28.487 -12.192 1.00 0.00 102 ARG A O 10
ATOM 28819 N N . GLU A 1 103 ? 161.465 26.987 -12.080 1.00 0.00 103 GLU A N 10
ATOM 28820 C CA . GLU A 1 103 ? 161.007 27.426 -10.767 1.00 0.00 103 GLU A CA 10
ATOM 28821 C C . GLU A 1 103 ? 162.087 27.226 -9.712 1.00 0.00 103 GLU A C 10
ATOM 28822 O O . GLU A 1 103 ? 162.331 28.105 -8.886 1.00 0.00 103 GLU A O 10
ATOM 28834 N N . PHE A 1 104 ? 162.733 26.065 -9.746 1.00 0.00 104 PHE A N 10
ATOM 28835 C CA . PHE A 1 104 ? 163.700 25.697 -8.719 1.00 0.00 104 PHE A CA 10
ATOM 28836 C C . PHE A 1 104 ? 165.056 26.339 -8.983 1.00 0.00 104 PHE A C 10
ATOM 28837 O O . PHE A 1 104 ? 165.716 26.820 -8.062 1.00 0.00 104 PHE A O 10
ATOM 28854 N N . PHE A 1 105 ? 165.466 26.343 -10.247 1.00 0.00 105 PHE A N 10
ATOM 28855 C CA . PHE A 1 105 ? 166.828 26.717 -10.609 1.00 0.00 105 PHE A CA 10
ATOM 28856 C C . PHE A 1 105 ? 166.839 27.909 -11.557 1.00 0.00 105 PHE A C 10
ATOM 28857 O O . PHE A 1 105 ? 167.737 28.750 -11.503 1.00 0.00 105 PHE A O 10
ATOM 28874 N N . GLY A 1 106 ? 165.836 27.977 -12.426 1.00 0.00 106 GLY A N 10
ATOM 28875 C CA . GLY A 1 106 ? 165.751 29.043 -13.417 1.00 0.00 106 GLY A CA 10
ATOM 28876 C C . GLY A 1 106 ? 166.442 28.644 -14.715 1.00 0.00 106 GLY A C 10
ATOM 28877 O O . GLY A 1 106 ? 166.741 29.492 -15.556 1.00 0.00 106 GLY A O 10
ATOM 28881 N N . GLY A 1 107 ? 166.692 27.349 -14.872 1.00 0.00 107 GLY A N 10
ATOM 28882 C CA . GLY A 1 107 ? 167.407 26.843 -16.038 1.00 0.00 107 GLY A CA 10
ATOM 28883 C C . GLY A 1 107 ? 168.905 27.089 -15.914 1.00 0.00 107 GLY A C 10
ATOM 28884 O O . GLY A 1 107 ? 169.619 27.150 -16.916 1.00 0.00 107 GLY A O 10
ATOM 28888 N N . ARG A 1 108 ? 169.377 27.230 -14.680 1.00 0.00 108 ARG A N 10
ATOM 28889 C CA . ARG A 1 108 ? 170.766 27.593 -14.428 1.00 0.00 108 ARG A CA 10
ATOM 28890 C C . ARG A 1 108 ? 171.491 26.497 -13.658 1.00 0.00 108 ARG A C 10
ATOM 28891 O O . ARG A 1 108 ? 170.879 25.758 -12.887 1.00 0.00 108 ARG A O 10
ATOM 28912 N N . ASP A 1 109 ? 172.798 26.396 -13.873 1.00 0.00 109 ASP A N 10
ATOM 28913 C CA . ASP A 1 109 ? 173.624 25.444 -13.139 1.00 0.00 109 ASP A CA 10
ATOM 28914 C C . ASP A 1 109 ? 174.022 25.996 -11.776 1.00 0.00 109 ASP A C 10
ATOM 28915 O O . ASP A 1 109 ? 174.746 26.987 -11.685 1.00 0.00 109 ASP A O 10
ATOM 28924 N N . PRO A 1 110 ? 173.546 25.348 -10.718 1.00 0.00 110 PRO A N 10
ATOM 28925 C CA . PRO A 1 110 ? 173.768 25.831 -9.361 1.00 0.00 110 PRO A CA 10
ATOM 28926 C C . PRO A 1 110 ? 175.205 25.588 -8.918 1.00 0.00 110 PRO A C 10
ATOM 28927 O O . PRO A 1 110 ? 175.639 26.090 -7.882 1.00 0.00 110 PRO A O 10
ATOM 28938 N N . PHE A 1 111 ? 175.940 24.814 -9.710 1.00 0.00 111 PHE A N 10
ATOM 28939 C CA . PHE A 1 111 ? 177.333 24.509 -9.405 1.00 0.00 111 PHE A CA 10
ATOM 28940 C C . PHE A 1 111 ? 178.278 25.425 -10.173 1.00 0.00 111 PHE A C 10
ATOM 28941 O O . PHE A 1 111 ? 179.497 25.333 -10.032 1.00 0.00 111 PHE A O 10
ATOM 28958 N N . SER A 1 112 ? 177.708 26.309 -10.984 1.00 0.00 112 SER A N 10
ATOM 28959 C CA . SER A 1 112 ? 178.497 27.259 -11.758 1.00 0.00 112 SER A CA 10
ATOM 28960 C C . SER A 1 112 ? 178.600 28.601 -11.044 1.00 0.00 112 SER A C 10
ATOM 28961 O O . SER A 1 112 ? 177.870 28.864 -10.089 1.00 0.00 112 SER A O 10
ATOM 28969 N N . PHE A 1 113 ? 179.512 29.447 -11.513 1.00 0.00 113 PHE A N 10
ATOM 28970 C CA . PHE A 1 113 ? 179.697 30.772 -10.934 1.00 0.00 113 PHE A CA 10
ATOM 28971 C C . PHE A 1 113 ? 179.684 31.850 -12.009 1.00 0.00 113 PHE A C 10
ATOM 28972 O O . PHE A 1 113 ? 180.211 31.654 -13.105 1.00 0.00 113 PHE A O 10
ATOM 28989 N N . ASP A 1 114 ? 179.080 32.990 -11.690 1.00 0.00 114 ASP A N 10
ATOM 28990 C CA . ASP A 1 114 ? 178.970 34.090 -12.640 1.00 0.00 114 ASP A CA 10
ATOM 28991 C C . ASP A 1 114 ? 180.276 34.868 -12.736 1.00 0.00 114 ASP A C 10
ATOM 28992 O O . ASP A 1 114 ? 180.443 35.714 -13.614 1.00 0.00 114 ASP A O 10
ATOM 29001 N N . PHE A 1 115 ? 181.201 34.575 -11.829 1.00 0.00 115 PHE A N 10
ATOM 29002 C CA . PHE A 1 115 ? 182.445 35.329 -11.732 1.00 0.00 115 PHE A CA 10
ATOM 29003 C C . PHE A 1 115 ? 183.648 34.451 -12.051 1.00 0.00 115 PHE A C 10
ATOM 29004 O O . PHE A 1 115 ? 184.748 34.951 -12.288 1.00 0.00 115 PHE A O 10
ATOM 29021 N N . PHE A 1 116 ? 183.433 33.140 -12.057 1.00 0.00 116 PHE A N 10
ATOM 29022 C CA . PHE A 1 116 ? 184.516 32.187 -12.265 1.00 0.00 116 PHE A CA 10
ATOM 29023 C C . PHE A 1 116 ? 184.252 31.310 -13.483 1.00 0.00 116 PHE A C 10
ATOM 29024 O O . PHE A 1 116 ? 185.181 30.907 -14.183 1.00 0.00 116 PHE A O 10
ATOM 29041 N N . GLU A 1 117 ? 182.980 31.018 -13.730 1.00 0.00 117 GLU A N 10
ATOM 29042 C CA . GLU A 1 117 ? 182.593 30.168 -14.850 1.00 0.00 117 GLU A CA 10
ATOM 29043 C C . GLU A 1 117 ? 181.889 30.974 -15.934 1.00 0.00 117 GLU A C 10
ATOM 29044 O O . GLU A 1 117 ? 180.907 30.518 -16.521 1.00 0.00 117 GLU A O 10
ATOM 29056 N N . ASP A 1 118 ? 182.396 32.173 -16.197 1.00 0.00 118 ASP A N 10
ATOM 29057 C CA . ASP A 1 118 ? 181.796 33.059 -17.187 1.00 0.00 118 ASP A CA 10
ATOM 29058 C C . ASP A 1 118 ? 181.882 32.460 -18.586 1.00 0.00 118 ASP A C 10
ATOM 29059 O O . ASP A 1 118 ? 182.973 32.245 -19.113 1.00 0.00 118 ASP A O 10
ATOM 29068 N N . PRO A 1 119 ? 180.725 32.194 -19.182 1.00 0.00 119 PRO A N 10
ATOM 29069 C CA . PRO A 1 119 ? 180.667 31.623 -20.522 1.00 0.00 119 PRO A CA 10
ATOM 29070 C C . PRO A 1 119 ? 181.457 32.466 -21.514 1.00 0.00 119 PRO A C 10
ATOM 29071 O O . PRO A 1 119 ? 182.009 31.947 -22.485 1.00 0.00 119 PRO A O 10
ATOM 29082 N N . PHE A 1 120 ? 181.508 33.771 -21.266 1.00 0.00 120 PHE A N 10
ATOM 29083 C CA . PHE A 1 120 ? 182.148 34.702 -22.187 1.00 0.00 120 PHE A CA 10
ATOM 29084 C C . PHE A 1 120 ? 183.625 34.874 -21.859 1.00 0.00 120 PHE A C 10
ATOM 29085 O O . PHE A 1 120 ? 184.301 35.731 -22.428 1.00 0.00 120 PHE A O 10
ATOM 29102 N N . GLU A 1 121 ? 184.121 34.055 -20.938 1.00 0.00 121 GLU A N 10
ATOM 29103 C CA . GLU A 1 121 ? 185.555 33.951 -20.697 1.00 0.00 121 GLU A CA 10
ATOM 29104 C C . GLU A 1 121 ? 186.033 32.511 -20.833 1.00 0.00 121 GLU A C 10
ATOM 29105 O O . GLU A 1 121 ? 186.648 31.962 -19.918 1.00 0.00 121 GLU A O 10
ATOM 29117 N N . ASP A 1 122 ? 185.747 31.903 -21.979 1.00 0.00 122 ASP A N 10
ATOM 29118 C CA . ASP A 1 122 ? 186.042 30.491 -22.192 1.00 0.00 122 ASP A CA 10
ATOM 29119 C C . ASP A 1 122 ? 186.604 30.250 -23.587 1.00 0.00 122 ASP A C 10
ATOM 29120 O O . ASP A 1 122 ? 185.889 30.361 -24.583 1.00 0.00 122 ASP A O 10
ATOM 29129 N N . PHE A 1 123 ? 187.890 29.921 -23.653 1.00 0.00 123 PHE A N 10
ATOM 29130 C CA . PHE A 1 123 ? 188.572 29.746 -24.930 1.00 0.00 123 PHE A CA 10
ATOM 29131 C C . PHE A 1 123 ? 187.867 28.709 -25.794 1.00 0.00 123 PHE A C 10
ATOM 29132 O O . PHE A 1 123 ? 187.594 28.948 -26.970 1.00 0.00 123 PHE A O 10
ATOM 29149 N N . PHE A 1 124 ? 187.575 27.555 -25.204 1.00 0.00 124 PHE A N 10
ATOM 29150 C CA . PHE A 1 124 ? 187.019 26.432 -25.949 1.00 0.00 124 PHE A CA 10
ATOM 29151 C C . PHE A 1 124 ? 185.525 26.612 -26.185 1.00 0.00 124 PHE A C 10
ATOM 29152 O O . PHE A 1 124 ? 184.971 26.083 -27.148 1.00 0.00 124 PHE A O 10
ATOM 29169 N N . GLY A 1 125 ? 184.878 27.361 -25.299 1.00 0.00 125 GLY A N 10
ATOM 29170 C CA . GLY A 1 125 ? 183.461 27.671 -25.447 1.00 0.00 125 GLY A CA 10
ATOM 29171 C C . GLY A 1 125 ? 182.592 26.499 -25.009 1.00 0.00 125 GLY A C 10
ATOM 29172 O O . GLY A 1 125 ? 181.636 26.133 -25.694 1.00 0.00 125 GLY A O 10
ATOM 29176 N N . ASN A 1 126 ? 182.929 25.915 -23.865 1.00 0.00 126 ASN A N 10
ATOM 29177 C CA . ASN A 1 126 ? 182.210 24.752 -23.358 1.00 0.00 126 ASN A CA 10
ATOM 29178 C C . ASN A 1 126 ? 181.304 25.128 -22.193 1.00 0.00 126 ASN A C 10
ATOM 29179 O O . ASN A 1 126 ? 181.015 24.303 -21.327 1.00 0.00 126 ASN A O 10
ATOM 29190 N N . ARG A 1 127 ? 180.857 26.380 -22.178 1.00 0.00 127 ARG A N 10
ATOM 29191 C CA . ARG A 1 127 ? 179.982 26.868 -21.120 1.00 0.00 127 ARG A CA 10
ATOM 29192 C C . ARG A 1 127 ? 178.782 27.610 -21.695 1.00 0.00 127 ARG A C 10
ATOM 29193 O O . ARG A 1 127 ? 178.184 28.454 -21.028 1.00 0.00 127 ARG A O 10
ATOM 29214 N N . ARG A 1 128 ? 178.435 27.289 -22.936 1.00 0.00 128 ARG A N 10
ATOM 29215 C CA . ARG A 1 128 ? 177.301 27.920 -23.602 1.00 0.00 128 ARG A CA 10
ATOM 29216 C C . ARG A 1 128 ? 177.475 29.432 -23.672 1.00 0.00 128 ARG A C 10
ATOM 29217 O O . ARG A 1 128 ? 176.581 30.187 -23.292 1.00 0.00 128 ARG A O 10
ATOM 29238 N N . GLY A 1 129 ? 178.632 29.867 -24.160 1.00 0.00 129 GLY A N 10
ATOM 29239 C CA . GLY A 1 129 ? 178.920 31.290 -24.294 1.00 0.00 129 GLY A CA 10
ATOM 29240 C C . GLY A 1 129 ? 178.755 31.752 -25.736 1.00 0.00 129 GLY A C 10
ATOM 29241 O O . GLY A 1 129 ? 177.773 31.415 -26.397 1.00 0.00 129 GLY A O 10
ATOM 29245 N N . PRO A 1 130 ? 179.723 32.524 -26.219 1.00 0.00 130 PRO A N 10
ATOM 29246 C CA . PRO A 1 130 ? 179.707 33.001 -27.597 1.00 0.00 130 PRO A CA 10
ATOM 29247 C C . PRO A 1 130 ? 179.563 31.845 -28.578 1.00 0.00 130 PRO A C 10
ATOM 29248 O O . PRO A 1 130 ? 180.371 30.962 -28.247 1.00 0.00 130 PRO A O 10
ATOM 29259 N N . ARG A 1 131 ? 178.708 31.440 -29.712 1.00 0.00 131 ARG A N 10
ATOM 29260 C CA . ARG A 1 131 ? 179.246 30.106 -29.948 1.00 0.00 131 ARG A CA 10
ATOM 29261 C C . ARG A 1 131 ? 178.817 29.138 -28.854 1.00 0.00 131 ARG A C 10
ATOM 29262 O O . ARG A 1 131 ? 178.459 29.550 -27.752 1.00 0.00 131 ARG A O 10
ATOM 29283 N N . GLY A 1 132 ? 178.855 27.846 -29.166 1.00 0.00 132 GLY A N 10
ATOM 29284 C CA . GLY A 1 132 ? 178.505 26.814 -28.198 1.00 0.00 132 GLY A CA 10
ATOM 29285 C C . GLY A 1 132 ? 177.254 26.058 -28.627 1.00 0.00 132 GLY A C 10
ATOM 29286 O O . GLY A 1 132 ? 176.874 25.064 -28.008 1.00 0.00 132 GLY A O 10
ATOM 29290 N N . GLY A 1 133 ? 176.616 26.535 -29.690 1.00 0.00 133 GLY A N 10
ATOM 29291 C CA . GLY A 1 133 ? 175.419 25.893 -30.218 1.00 0.00 133 GLY A CA 10
ATOM 29292 C C . GLY A 1 133 ? 174.165 26.681 -29.856 1.00 0.00 133 GLY A C 10
ATOM 29293 O O . GLY A 1 133 ? 174.215 27.606 -29.046 1.00 0.00 133 GLY A O 10
ATOM 29297 N N . MET A 1 134 ? 173.043 26.308 -30.462 1.00 0.00 134 MET A N 10
ATOM 29298 C CA . MET A 1 134 ? 171.785 27.012 -30.244 1.00 0.00 134 MET A CA 10
ATOM 29299 C C . MET A 1 134 ? 171.348 26.922 -28.787 1.00 0.00 134 MET A C 10
ATOM 29300 O O . MET A 1 134 ? 171.482 25.875 -28.153 1.00 0.00 134 MET A O 10
ATOM 29314 N N . GLY A 1 135 ? 170.828 28.025 -28.262 1.00 0.00 135 GLY A N 10
ATOM 29315 C CA . GLY A 1 135 ? 170.434 28.094 -26.859 1.00 0.00 135 GLY A CA 10
ATOM 29316 C C . GLY A 1 135 ? 171.478 28.830 -26.030 1.00 0.00 135 GLY A C 10
ATOM 29317 O O . GLY A 1 135 ? 171.190 29.304 -24.930 1.00 0.00 135 GLY A O 10
ATOM 29321 N N . ASN A 1 136 ? 172.692 28.924 -26.563 1.00 0.00 136 ASN A N 10
ATOM 29322 C CA . ASN A 1 136 ? 173.777 29.616 -25.879 1.00 0.00 136 ASN A CA 10
ATOM 29323 C C . ASN A 1 136 ? 173.947 31.034 -26.411 1.00 0.00 136 ASN A C 10
ATOM 29324 O O . ASN A 1 136 ? 174.812 31.780 -25.950 1.00 0.00 136 ASN A O 10
ATOM 29335 N N . PHE A 1 137 ? 173.119 31.400 -27.383 1.00 0.00 137 PHE A N 10
ATOM 29336 C CA . PHE A 1 137 ? 173.106 32.760 -27.907 1.00 0.00 137 PHE A CA 10
ATOM 29337 C C . PHE A 1 137 ? 171.754 33.102 -28.519 1.00 0.00 137 PHE A C 10
ATOM 29338 O O . PHE A 1 137 ? 170.962 32.213 -28.835 1.00 0.00 137 PHE A O 10
ATOM 29355 N N . LYS A 1 138 ? 171.494 34.394 -28.684 1.00 0.00 138 LYS A N 10
ATOM 29356 C CA . LYS A 1 138 ? 170.238 34.855 -29.264 1.00 0.00 138 LYS A CA 10
ATOM 29357 C C . LYS A 1 138 ? 170.287 34.819 -30.786 1.00 0.00 138 LYS A C 10
ATOM 29358 O O . LYS A 1 138 ? 169.432 34.213 -31.430 1.00 0.00 138 LYS A O 10
ATOM 29377 N N . SER A 1 139 ? 171.296 35.470 -31.357 1.00 0.00 139 SER A N 10
ATOM 29378 C CA . SER A 1 139 ? 171.482 35.479 -32.801 1.00 0.00 139 SER A CA 10
ATOM 29379 C C . SER A 1 139 ? 172.891 35.925 -33.173 1.00 0.00 139 SER A C 10
ATOM 29380 O O . SER A 1 139 ? 173.559 36.611 -32.399 1.00 0.00 139 SER A O 10
ATOM 29388 N N . ILE A 1 140 ? 173.336 35.534 -34.361 1.00 0.00 140 ILE A N 10
ATOM 29389 C CA . ILE A 1 140 ? 174.654 35.921 -34.852 1.00 0.00 140 ILE A CA 10
ATOM 29390 C C . ILE A 1 140 ? 174.574 36.467 -36.272 1.00 0.00 140 ILE A C 10
ATOM 29391 O O . ILE A 1 140 ? 174.052 35.810 -37.171 1.00 0.00 140 ILE A O 10
ATOM 29407 N N . SER A 1 141 ? 175.095 37.674 -36.466 1.00 0.00 141 SER A N 10
ATOM 29408 C CA . SER A 1 141 ? 175.135 38.288 -37.788 1.00 0.00 141 SER A CA 10
ATOM 29409 C C . SER A 1 141 ? 176.540 38.240 -38.375 1.00 0.00 141 SER A C 10
ATOM 29410 O O . SER A 1 141 ? 177.436 38.955 -37.924 1.00 0.00 141 SER A O 10
ATOM 29418 N N . THR A 1 142 ? 176.727 37.395 -39.384 1.00 0.00 142 THR A N 10
ATOM 29419 C CA . THR A 1 142 ? 178.034 37.217 -40.002 1.00 0.00 142 THR A CA 10
ATOM 29420 C C . THR A 1 142 ? 178.071 37.825 -41.398 1.00 0.00 142 THR A C 10
ATOM 29421 O O . THR A 1 142 ? 177.188 37.574 -42.219 1.00 0.00 142 THR A O 10
ATOM 29432 N N . SER A 1 143 ? 179.097 38.626 -41.662 1.00 0.00 143 SER A N 10
ATOM 29433 C CA . SER A 1 143 ? 179.269 39.245 -42.971 1.00 0.00 143 SER A CA 10
ATOM 29434 C C . SER A 1 143 ? 180.744 39.406 -43.315 1.00 0.00 143 SER A C 10
ATOM 29435 O O . SER A 1 143 ? 181.553 39.780 -42.465 1.00 0.00 143 SER A O 10
ATOM 29443 N N . THR A 1 144 ? 181.089 39.121 -44.566 1.00 0.00 144 THR A N 10
ATOM 29444 C CA . THR A 1 144 ? 182.475 39.190 -45.014 1.00 0.00 144 THR A CA 10
ATOM 29445 C C . THR A 1 144 ? 182.655 40.255 -46.087 1.00 0.00 144 THR A C 10
ATOM 29446 O O . THR A 1 144 ? 181.696 40.651 -46.749 1.00 0.00 144 THR A O 10
ATOM 29457 N N . LYS A 1 145 ? 183.890 40.716 -46.254 1.00 0.00 145 LYS A N 10
ATOM 29458 C CA . LYS A 1 145 ? 184.209 41.695 -47.286 1.00 0.00 145 LYS A CA 10
ATOM 29459 C C . LYS A 1 145 ? 185.662 41.578 -47.729 1.00 0.00 145 LYS A C 10
ATOM 29460 O O . LYS A 1 145 ? 186.494 41.020 -47.014 1.00 0.00 145 LYS A O 10
ATOM 29479 N N . MET A 1 146 ? 185.960 42.107 -48.910 1.00 0.00 146 MET A N 10
ATOM 29480 C CA . MET A 1 146 ? 187.326 42.122 -49.420 1.00 0.00 146 MET A CA 10
ATOM 29481 C C . MET A 1 146 ? 187.886 43.538 -49.451 1.00 0.00 146 MET A C 10
ATOM 29482 O O . MET A 1 146 ? 187.344 44.416 -50.123 1.00 0.00 146 MET A O 10
ATOM 29496 N N . VAL A 1 147 ? 188.975 43.755 -48.721 1.00 0.00 147 VAL A N 10
ATOM 29497 C CA . VAL A 1 147 ? 189.623 45.060 -48.681 1.00 0.00 147 VAL A CA 10
ATOM 29498 C C . VAL A 1 147 ? 191.077 44.967 -49.125 1.00 0.00 147 VAL A C 10
ATOM 29499 O O . VAL A 1 147 ? 191.921 44.429 -48.408 1.00 0.00 147 VAL A O 10
ATOM 29512 N N . ASN A 1 148 ? 191.363 45.495 -50.311 1.00 0.00 148 ASN A N 10
ATOM 29513 C CA . ASN A 1 148 ? 192.715 45.466 -50.856 1.00 0.00 148 ASN A CA 10
ATOM 29514 C C . ASN A 1 148 ? 193.217 44.036 -51.008 1.00 0.00 148 ASN A C 10
ATOM 29515 O O . ASN A 1 148 ? 194.400 43.759 -50.810 1.00 0.00 148 ASN A O 10
ATOM 29526 N N . GLY A 1 149 ? 192.311 43.130 -51.360 1.00 0.00 149 GLY A N 10
ATOM 29527 C CA . GLY A 1 149 ? 192.674 41.740 -51.608 1.00 0.00 149 GLY A CA 10
ATOM 29528 C C . GLY A 1 149 ? 192.559 40.906 -50.338 1.00 0.00 149 GLY A C 10
ATOM 29529 O O . GLY A 1 149 ? 192.625 39.677 -50.383 1.00 0.00 149 GLY A O 10
ATOM 29533 N N . ARG A 1 150 ? 192.387 41.581 -49.206 1.00 0.00 150 ARG A N 10
ATOM 29534 C CA . ARG A 1 150 ? 192.365 40.912 -47.912 1.00 0.00 150 ARG A CA 10
ATOM 29535 C C . ARG A 1 150 ? 190.940 40.577 -47.488 1.00 0.00 150 ARG A C 10
ATOM 29536 O O . ARG A 1 150 ? 190.067 41.445 -47.472 1.00 0.00 150 ARG A O 10
ATOM 29557 N N . LYS A 1 151 ? 190.711 39.313 -47.148 1.00 0.00 151 LYS A N 10
ATOM 29558 C CA . LYS A 1 151 ? 189.388 38.859 -46.739 1.00 0.00 151 LYS A CA 10
ATOM 29559 C C . LYS A 1 151 ? 189.143 39.132 -45.262 1.00 0.00 151 LYS A C 10
ATOM 29560 O O . LYS A 1 151 ? 189.905 38.688 -44.403 1.00 0.00 151 LYS A O 10
ATOM 29579 N N . ILE A 1 152 ? 188.074 39.866 -44.970 1.00 0.00 152 ILE A N 10
ATOM 29580 C CA . ILE A 1 152 ? 187.732 40.209 -43.595 1.00 0.00 152 ILE A CA 10
ATOM 29581 C C . ILE A 1 152 ? 186.377 39.631 -43.205 1.00 0.00 152 ILE A C 10
ATOM 29582 O O . ILE A 1 152 ? 185.393 39.790 -43.926 1.00 0.00 152 ILE A O 10
ATOM 29598 N N . THR A 1 153 ? 186.333 38.962 -42.057 1.00 0.00 153 THR A N 10
ATOM 29599 C CA . THR A 1 153 ? 185.089 38.401 -41.545 1.00 0.00 153 THR A CA 10
ATOM 29600 C C . THR A 1 153 ? 184.648 39.112 -40.272 1.00 0.00 153 THR A C 10
ATOM 29601 O O . THR A 1 153 ? 185.417 39.236 -39.319 1.00 0.00 153 THR A O 10
ATOM 29612 N N . THR A 1 154 ? 183.403 39.578 -40.262 1.00 0.00 154 THR A N 10
ATOM 29613 C CA . THR A 1 154 ? 182.819 40.178 -39.069 1.00 0.00 154 THR A CA 10
ATOM 29614 C C . THR A 1 154 ? 181.668 39.335 -38.536 1.00 0.00 154 THR A C 10
ATOM 29615 O O . THR A 1 154 ? 180.662 39.137 -39.218 1.00 0.00 154 THR A O 10
ATOM 29626 N N . LYS A 1 155 ? 181.821 38.840 -37.312 1.00 0.00 155 LYS A N 10
ATOM 29627 C CA . LYS A 1 155 ? 180.800 38.008 -36.689 1.00 0.00 155 LYS A CA 10
ATOM 29628 C C . LYS A 1 155 ? 180.231 38.674 -35.443 1.00 0.00 155 LYS A C 10
ATOM 29629 O O . LYS A 1 155 ? 180.865 38.682 -34.387 1.00 0.00 155 LYS A O 10
ATOM 29648 N N . ARG A 1 156 ? 179.033 39.232 -35.571 1.00 0.00 156 ARG A N 10
ATOM 29649 C CA . ARG A 1 156 ? 178.391 39.932 -34.465 1.00 0.00 156 ARG A CA 10
ATOM 29650 C C . ARG A 1 156 ? 177.505 38.991 -33.658 1.00 0.00 156 ARG A C 10
ATOM 29651 O O . ARG A 1 156 ? 176.402 38.646 -34.081 1.00 0.00 156 ARG A O 10
ATOM 29672 N N . ILE A 1 157 ? 177.994 38.578 -32.494 1.00 0.00 157 ILE A N 10
ATOM 29673 C CA . ILE A 1 157 ? 177.290 37.604 -31.668 1.00 0.00 157 ILE A CA 10
ATOM 29674 C C . ILE A 1 157 ? 176.454 38.292 -30.597 1.00 0.00 157 ILE A C 10
ATOM 29675 O O . ILE A 1 157 ? 176.981 39.024 -29.760 1.00 0.00 157 ILE A O 10
ATOM 29691 N N . VAL A 1 158 ? 175.147 38.053 -30.630 1.00 0.00 158 VAL A N 10
ATOM 29692 C CA . VAL A 1 158 ? 174.244 38.593 -29.621 1.00 0.00 158 VAL A CA 10
ATOM 29693 C C . VAL A 1 158 ? 173.867 37.533 -28.594 1.00 0.00 158 VAL A C 10
ATOM 29694 O O . VAL A 1 158 ? 173.269 36.512 -28.933 1.00 0.00 158 VAL A O 10
ATOM 29707 N N . GLU A 1 159 ? 174.220 37.782 -27.337 1.00 0.00 159 GLU A N 10
ATOM 29708 C CA . GLU A 1 159 ? 173.996 36.811 -26.273 1.00 0.00 159 GLU A CA 10
ATOM 29709 C C . GLU A 1 159 ? 173.594 37.500 -24.975 1.00 0.00 159 GLU A C 10
ATOM 29710 O O . GLU A 1 159 ? 174.385 38.228 -24.375 1.00 0.00 159 GLU A O 10
ATOM 29722 N N . ASN A 1 160 ? 172.358 37.267 -24.547 1.00 0.00 160 ASN A N 10
ATOM 29723 C CA . ASN A 1 160 ? 171.877 37.789 -23.273 1.00 0.00 160 ASN A CA 10
ATOM 29724 C C . ASN A 1 160 ? 171.995 39.307 -23.221 1.00 0.00 160 ASN A C 10
ATOM 29725 O O . ASN A 1 160 ? 172.317 39.879 -22.179 1.00 0.00 160 ASN A O 10
ATOM 29736 N N . GLY A 1 161 ? 171.733 39.955 -24.351 1.00 0.00 161 GLY A N 10
ATOM 29737 C CA . GLY A 1 161 ? 171.715 41.411 -24.413 1.00 0.00 161 GLY A CA 10
ATOM 29738 C C . GLY A 1 161 ? 173.105 41.968 -24.698 1.00 0.00 161 GLY A C 10
ATOM 29739 O O . GLY A 1 161 ? 173.278 43.175 -24.866 1.00 0.00 161 GLY A O 10
ATOM 29743 N N . GLN A 1 162 ? 174.092 41.081 -24.751 1.00 0.00 162 GLN A N 10
ATOM 29744 C CA . GLN A 1 162 ? 175.481 41.491 -24.921 1.00 0.00 162 GLN A CA 10
ATOM 29745 C C . GLN A 1 162 ? 175.929 41.330 -26.368 1.00 0.00 162 GLN A C 10
ATOM 29746 O O . GLN A 1 162 ? 175.517 40.397 -27.056 1.00 0.00 162 GLN A O 10
ATOM 29760 N N . GLU A 1 163 ? 176.777 42.246 -26.825 1.00 0.00 163 GLU A N 10
ATOM 29761 C CA . GLU A 1 163 ? 177.288 42.203 -28.189 1.00 0.00 163 GLU A CA 10
ATOM 29762 C C . GLU A 1 163 ? 178.769 41.845 -28.212 1.00 0.00 163 GLU A C 10
ATOM 29763 O O . GLU A 1 163 ? 179.604 42.582 -27.687 1.00 0.00 163 GLU A O 10
ATOM 29775 N N . ARG A 1 164 ? 179.087 40.709 -28.823 1.00 0.00 164 ARG A N 10
ATOM 29776 C CA . ARG A 1 164 ? 180.471 40.264 -28.940 1.00 0.00 164 ARG A CA 10
ATOM 29777 C C . ARG A 1 164 ? 180.859 40.048 -30.397 1.00 0.00 164 ARG A C 10
ATOM 29778 O O . ARG A 1 164 ? 180.489 39.043 -31.005 1.00 0.00 164 ARG A O 10
ATOM 29799 N N . VAL A 1 165 ? 181.606 40.996 -30.953 1.00 0.00 165 VAL A N 10
ATOM 29800 C CA . VAL A 1 165 ? 181.923 40.985 -32.377 1.00 0.00 165 VAL A CA 10
ATOM 29801 C C . VAL A 1 165 ? 183.334 40.468 -32.621 1.00 0.00 165 VAL A C 10
ATOM 29802 O O . VAL A 1 165 ? 184.298 40.961 -32.035 1.00 0.00 165 VAL A O 10
ATOM 29815 N N . GLU A 1 166 ? 183.451 39.471 -33.492 1.00 0.00 166 GLU A N 10
ATOM 29816 C CA . GLU A 1 166 ? 184.749 38.906 -33.841 1.00 0.00 166 GLU A CA 10
ATOM 29817 C C . GLU A 1 166 ? 185.282 39.508 -35.134 1.00 0.00 166 GLU A C 10
ATOM 29818 O O . GLU A 1 166 ? 184.583 39.548 -36.146 1.00 0.00 166 GLU A O 10
ATOM 29830 N N . VAL A 1 167 ? 186.526 39.975 -35.094 1.00 0.00 167 VAL A N 10
ATOM 29831 C CA . VAL A 1 167 ? 187.178 40.517 -36.280 1.00 0.00 167 VAL A CA 10
ATOM 29832 C C . VAL A 1 167 ? 188.301 39.605 -36.757 1.00 0.00 167 VAL A C 10
ATOM 29833 O O . VAL A 1 167 ? 189.318 39.451 -36.081 1.00 0.00 167 VAL A O 10
ATOM 29846 N N . GLU A 1 168 ? 188.110 39.003 -37.925 1.00 0.00 168 GLU A N 10
ATOM 29847 C CA . GLU A 1 168 ? 189.121 38.131 -38.512 1.00 0.00 168 GLU A CA 10
ATOM 29848 C C . GLU A 1 168 ? 189.562 38.640 -39.879 1.00 0.00 168 GLU A C 10
ATOM 29849 O O . GLU A 1 168 ? 188.739 39.074 -40.685 1.00 0.00 168 GLU A O 10
ATOM 29861 N N . GLU A 1 169 ? 190.864 38.584 -40.134 1.00 0.00 169 GLU A N 10
ATOM 29862 C CA . GLU A 1 169 ? 191.418 39.056 -41.398 1.00 0.00 169 GLU A CA 10
ATOM 29863 C C . GLU A 1 169 ? 192.506 38.118 -41.906 1.00 0.00 169 GLU A C 10
ATOM 29864 O O . GLU A 1 169 ? 193.450 37.798 -41.184 1.00 0.00 169 GLU A O 10
ATOM 29876 N N . ASP A 1 170 ? 192.369 37.680 -43.153 1.00 0.00 170 ASP A N 10
ATOM 29877 C CA . ASP A 1 170 ? 193.359 36.810 -43.774 1.00 0.00 170 ASP A CA 10
ATOM 29878 C C . ASP A 1 170 ? 193.562 35.538 -42.959 1.00 0.00 170 ASP A C 10
ATOM 29879 O O . ASP A 1 170 ? 194.663 34.990 -42.910 1.00 0.00 170 ASP A O 10
ATOM 29888 N N . GLY A 1 171 ? 192.493 35.073 -42.321 1.00 0.00 171 GLY A N 10
ATOM 29889 C CA . GLY A 1 171 ? 192.510 33.787 -41.635 1.00 0.00 171 GLY A CA 10
ATOM 29890 C C . GLY A 1 171 ? 193.147 33.906 -40.257 1.00 0.00 171 GLY A C 10
ATOM 29891 O O . GLY A 1 171 ? 193.494 32.903 -39.634 1.00 0.00 171 GLY A O 10
ATOM 29895 N N . GLN A 1 172 ? 193.298 35.140 -39.785 1.00 0.00 172 GLN A N 10
ATOM 29896 C CA . GLN A 1 172 ? 193.844 35.390 -38.457 1.00 0.00 172 GLN A CA 10
ATOM 29897 C C . GLN A 1 172 ? 192.969 36.362 -37.676 1.00 0.00 172 GLN A C 10
ATOM 29898 O O . GLN A 1 172 ? 192.572 37.407 -38.192 1.00 0.00 172 GLN A O 10
ATOM 29912 N N . LEU A 1 173 ? 192.672 36.013 -36.429 1.00 0.00 173 LEU A N 10
ATOM 29913 C CA . LEU A 1 173 ? 191.903 36.887 -35.551 1.00 0.00 173 LEU A CA 10
ATOM 29914 C C . LEU A 1 173 ? 192.685 38.150 -35.211 1.00 0.00 173 LEU A C 10
ATOM 29915 O O . LEU A 1 173 ? 193.846 38.084 -34.809 1.00 0.00 173 LEU A O 10
ATOM 29931 N N . LYS A 1 174 ? 192.040 39.301 -35.377 1.00 0.00 174 LYS A N 10
ATOM 29932 C CA . LYS A 1 174 ? 192.708 40.585 -35.201 1.00 0.00 174 LYS A CA 10
ATOM 29933 C C . LYS A 1 174 ? 192.221 41.291 -33.943 1.00 0.00 174 LYS A C 10
ATOM 29934 O O . LYS A 1 174 ? 193.018 41.828 -33.174 1.00 0.00 174 LYS A O 10
ATOM 29953 N N . SER A 1 175 ? 190.909 41.287 -33.738 1.00 0.00 175 SER A N 10
ATOM 29954 C CA . SER A 1 175 ? 190.287 42.143 -32.735 1.00 0.00 175 SER A CA 10
ATOM 29955 C C . SER A 1 175 ? 188.990 41.534 -32.218 1.00 0.00 175 SER A C 10
ATOM 29956 O O . SER A 1 175 ? 188.275 40.856 -32.955 1.00 0.00 175 SER A O 10
ATOM 29964 N N . LEU A 1 176 ? 188.693 41.779 -30.947 1.00 0.00 176 LEU A N 10
ATOM 29965 C CA . LEU A 1 176 ? 187.441 41.327 -30.352 1.00 0.00 176 LEU A CA 10
ATOM 29966 C C . LEU A 1 176 ? 186.735 42.464 -29.624 1.00 0.00 176 LEU A C 10
ATOM 29967 O O . LEU A 1 176 ? 187.266 43.025 -28.666 1.00 0.00 176 LEU A O 10
ATOM 29983 N N . THR A 1 177 ? 185.534 42.799 -30.084 1.00 0.00 177 THR A N 10
ATOM 29984 C CA . THR A 1 177 ? 184.776 43.905 -29.512 1.00 0.00 177 THR A CA 10
ATOM 29985 C C . THR A 1 177 ? 183.658 43.399 -28.610 1.00 0.00 177 THR A C 10
ATOM 29986 O O . THR A 1 177 ? 182.739 42.718 -29.067 1.00 0.00 177 THR A O 10
ATOM 29997 N N . ILE A 1 178 ? 183.741 43.734 -27.328 1.00 0.00 178 ILE A N 10
ATOM 29998 C CA . ILE A 1 178 ? 182.721 43.339 -26.364 1.00 0.00 178 ILE A CA 10
ATOM 29999 C C . ILE A 1 178 ? 182.051 44.556 -25.740 1.00 0.00 178 ILE A C 10
ATOM 30000 O O . ILE A 1 178 ? 182.627 45.220 -24.878 1.00 0.00 178 ILE A O 10
ATOM 30016 N N . ASN A 1 179 ? 180.832 44.845 -26.182 1.00 0.00 179 ASN A N 10
ATOM 30017 C CA . ASN A 1 179 ? 180.081 45.986 -25.668 1.00 0.00 179 ASN A CA 10
ATOM 30018 C C . ASN A 1 179 ? 180.895 47.269 -25.765 1.00 0.00 179 ASN A C 10
ATOM 30019 O O . ASN A 1 179 ? 180.895 48.087 -24.844 1.00 0.00 179 ASN A O 10
ATOM 30030 N N . GLY A 1 180 ? 181.589 47.442 -26.885 1.00 0.00 180 GLY A N 10
ATOM 30031 C CA . GLY A 1 180 ? 182.335 48.667 -27.143 1.00 0.00 180 GLY A CA 10
ATOM 30032 C C . GLY A 1 180 ? 183.792 48.525 -26.723 1.00 0.00 180 GLY A C 10
ATOM 30033 O O . GLY A 1 180 ? 184.640 49.330 -27.106 1.00 0.00 180 GLY A O 10
ATOM 30037 N N . LYS A 1 181 ? 184.076 47.496 -25.932 1.00 0.00 181 LYS A N 10
ATOM 30038 C CA . LYS A 1 181 ? 185.421 47.277 -25.414 1.00 0.00 181 LYS A CA 10
ATOM 30039 C C . LYS A 1 181 ? 186.240 46.405 -26.358 1.00 0.00 181 LYS A C 10
ATOM 30040 O O . LYS A 1 181 ? 186.074 45.185 -26.392 1.00 0.00 181 LYS A O 10
ATOM 30059 N N . GLU A 1 182 ? 187.124 47.037 -27.123 1.00 0.00 182 GLU A N 10
ATOM 30060 C CA . GLU A 1 182 ? 187.931 46.327 -28.106 1.00 0.00 182 GLU A CA 10
ATOM 30061 C C . GLU A 1 182 ? 189.097 45.604 -27.444 1.00 0.00 182 GLU A C 10
ATOM 30062 O O . GLU A 1 182 ? 189.744 46.142 -26.545 1.00 0.00 182 GLU A O 10
ATOM 30074 N N . GLN A 1 183 ? 189.360 44.382 -27.892 1.00 0.00 183 GLN A N 10
ATOM 30075 C CA . GLN A 1 183 ? 190.445 43.579 -27.338 1.00 0.00 183 GLN A CA 10
ATOM 30076 C C . GLN A 1 183 ? 191.346 43.035 -28.439 1.00 0.00 183 GLN A C 10
ATOM 30077 O O . GLN A 1 183 ? 190.886 42.341 -29.346 1.00 0.00 183 GLN A O 10
ATOM 30091 N N . LEU A 1 184 ? 192.633 43.355 -28.356 1.00 0.00 184 LEU A N 10
ATOM 30092 C CA . LEU A 1 184 ? 193.615 42.832 -29.298 1.00 0.00 184 LEU A CA 10
ATOM 30093 C C . LEU A 1 184 ? 193.722 41.317 -29.197 1.00 0.00 184 LEU A C 10
ATOM 30094 O O . LEU A 1 184 ? 193.825 40.763 -28.102 1.00 0.00 184 LEU A O 10
ATOM 30110 N N . LEU A 1 185 ? 193.698 40.649 -30.346 1.00 0.00 185 LEU A N 10
ATOM 30111 C CA . LEU A 1 185 ? 193.811 39.197 -30.391 1.00 0.00 185 LEU A CA 10
ATOM 30112 C C . LEU A 1 185 ? 195.141 38.767 -30.996 1.00 0.00 185 LEU A C 10
ATOM 30113 O O . LEU A 1 185 ? 195.178 37.970 -31.934 1.00 0.00 185 LEU A O 10
ATOM 30129 N N . ARG A 1 186 ? 196.232 39.299 -30.456 1.00 0.00 186 ARG A N 10
ATOM 30130 C CA . ARG A 1 186 ? 197.567 38.960 -30.933 1.00 0.00 186 ARG A CA 10
ATOM 30131 C C . ARG A 1 186 ? 197.783 37.452 -30.943 1.00 0.00 186 ARG A C 10
ATOM 30132 O O . ARG A 1 186 ? 197.770 36.807 -29.894 1.00 0.00 186 ARG A O 10
ATOM 30153 N N . LEU A 1 187 ? 197.981 36.895 -32.133 1.00 0.00 187 LEU A N 10
ATOM 30154 C CA . LEU A 1 187 ? 198.250 35.469 -32.276 1.00 0.00 187 LEU A CA 10
ATOM 30155 C C . LEU A 1 187 ? 199.669 35.225 -32.774 1.00 0.00 187 LEU A C 10
ATOM 30156 O O . LEU A 1 187 ? 199.906 34.329 -33.584 1.00 0.00 187 LEU A O 10
ATOM 30172 N N . ASP A 1 188 ? 200.608 36.026 -32.285 1.00 0.00 188 ASP A N 10
ATOM 30173 C CA . ASP A 1 188 ? 202.010 35.882 -32.662 1.00 0.00 188 ASP A CA 10
ATOM 30174 C C . ASP A 1 188 ? 202.564 34.534 -32.218 1.00 0.00 188 ASP A C 10
ATOM 30175 O O . ASP A 1 188 ? 202.501 34.184 -31.040 1.00 0.00 188 ASP A O 10
ATOM 30184 N N . ASN A 1 189 ? 203.106 33.781 -33.169 1.00 0.00 189 ASN A N 10
ATOM 30185 C CA . ASN A 1 189 ? 203.652 32.460 -32.883 1.00 0.00 189 ASN A CA 10
ATOM 30186 C C . ASN A 1 189 ? 202.584 31.533 -32.317 1.00 0.00 189 ASN A C 10
ATOM 30187 O O . ASN A 1 189 ? 202.869 30.683 -31.474 1.00 0.00 189 ASN A O 10
ATOM 30198 N N . LYS A 1 190 ? 201.352 31.703 -32.784 1.00 0.00 190 LYS A N 10
ATOM 30199 C CA . LYS A 1 190 ? 200.252 30.835 -32.381 1.00 0.00 190 LYS A CA 10
ATOM 30200 C C . LYS A 1 190 ? 200.278 29.520 -33.149 1.00 0.00 190 LYS A C 10
ATOM 30201 O O . LYS A 1 190 ? 201.027 28.645 -32.815 1.00 0.00 190 LYS A O 10
#

Secondary structure (DSSP, 8-state):
---HHHHHHT--TT--HHHHHHHHHHHHHHT-TTT-STTHHHHHHHHHHHHHHHHHHT-HHHHHHHHHHTS--TTHHHHHT----------PPPPPHHHHHHHHTSSS-TT--TTTS-TTS-SS--SS-SSS-TTTEEEEEEEEEEETTEEEEEEEEEETTEEEEEEEETTEEEEEEETTEE--GGG---

Sequence (190 aa):
GMVDYYEVLGVQRHASPEDIKKAYRKLALKWHPDKNPENKEEAERKFKQVAEAYEVLSDAKKRDIYDKYGKEGLNGGGGGGSHFDSPFEFGFTFRNPDDVFREFFGGRDPFSFDFFEDPFEDFFGNRRGPRGGMGNFKSISTSTKMVNGRKITTKRIVENGQERVEVEEDGQLKSLTINGKEQLLRLDNKGMVDYYEVLGVQRHASPEDIKKAYRKLALKWHPDKNPENKEEAERKFKQVAEAYEVLSDAKKRDIYDKYGKEGLNGGGGGGSHFDSPFEFGFTFRNPDDVFREFFGGRDPFSFDFFEDPFEDFFGNRRGPRGGMGNFKSISTSTKMVNGRKITTKRIVENGQERVEVEEDGQLKSLTINGKEQLLRLDNKGMVDYYEVLGVQRHASPEDIKKAYRKLALKWHPDKNPENKEEAERKFKQVAEAYEVLSDAKKRDIYDKYGKEGLNGGGGGGSHFDSPFEFGFTFRNPDDVFREFFGGRDPFSFDFFEDPFEDFFGNRRGPRGGMGNFKSISTSTKMVNGRKITTKRIVENGQERVEVEEDGQLKSLTINGKEQLLRLDNKGMVDYYEVLGVQRHASPEDIKKAYRKLALKWHPDKNPENKEEAERKFKQVAEAYEVLSDAKKRDIYDKYGKEGLNGGGGGGSHFDSPFEFGFTFRNPDDVFREFFGGRDPFSFDFFEDPFEDFFGNRRGPRGGMGNFKSISTSTKMVNGRKITTKRIVENGQERVEVEEDGQLKSLTINGKEQLLRLDNKGMVDYYEVLGVQRHASPEDIKKAYRKLALKWHPDKNPENKEEAERKFKQVAEAYEVLSDAKKRDIYDKYGKEGLNGGGGGGSHFDSPFEFGFTFRNPDDVFREFFGGRDPFSFDFFEDPFEDFFGNRRGPRGGMGNFKSISTSTKMVNGRKITTKRIVENGQERVEVEEDGQLKSLTINGKEQLLRLDNKGMVDYYEVLGVQRHASPEDIKKAYRKLALKWHPDKNPENKEEAERKFKQVAEAYEVLSDAKKRDIYDKYGKEGLNGGGGGGSHFDSPFEFGFTFRNPDDVFREFFGGRDPFSFDFFEDPFEDFFGNRRGPRGGMGNFKSISTSTKMVNGRKITTKRIVENGQERVEVEEDGQLKSLTINGKEQLLRLDNKGMVDYYEVLGVQRHASPEDIKKAYRKLALKWHPDKNPENKEEAERKFKQVAEAYEVLSDAKKRDIYDKYGKEGLNGGGGGGSHFDSPFEFGFTFRNPDDVFREFFGGRDPFSFDFFEDPFEDFFGNRRGPRGGMGNFKSISTSTKMVNGRKITTKRIVENGQERVEVEEDGQLKSLTINGKEQLLRLDNKGMVDYYEVLGVQRHASPEDIKKAYRKLALKWHPDKNPENKEEAERKFKQVAEAYEVLSDAKKRDIYDKYGKEGLNGGGGGGSHFDSPFEFGFTFRNPDDVFREFFGGRDPFSFDFFEDPFEDFFGNRRGPRGGMGNFKSISTSTKMVNGRKITTKRIVENGQERVEVEEDGQLKSLTINGKEQLLRLDNKGMVDYYEVLGVQRHASPEDIKKAYRKLALKWHPDKNPENKEEAERKFKQVAEAYEVLSDAKKRDIYDKYGKEGLNGGGGGGSHFDSPFEFGFTFRNPDDVFREFFGGRDPFSFDFFEDPFEDFFGNRRGPRGGMGNFKSISTSTKMVNGRKITTKRIVENGQERVEVEEDGQLKSLTINGKEQLLRLDNKGMVDYYEVLGVQRHASPEDIKKAYRKLALKWHPDKNPENKEEAERKFKQVAEAYEVLSDAKKRDIYDKYGKEGLNGGGGGGSHFDSPFEFGFTFRNPDDVFREFFGGRDPFSFDFFEDPFEDFFGNRRGPRGGMGNFKSISTSTKMVNGRKITTKRIVENGQERVEVEEDGQLKSLTINGKEQLLRLDNK

InterPro domains:
  IPR001623 DnaJ domain [PF00226] (3-66)
  IPR001623 DnaJ domain [PR00625] (5-23)
  IPR001623 DnaJ domain [PR00625] (23-38)
  IPR001623 DnaJ domain [PR00625] (41-61)
  IPR001623 DnaJ domain [PR00625] (61-80)
  IPR001623 DnaJ domain [PS50076] (3-69)
  IPR001623 DnaJ domain [SM00271] (2-61)
  IPR001623 DnaJ domain [cd06257] (3-58)
  IPR018253 DnaJ domain, conserved site [PS00636] (46-65)
  IPR036869 Chaperone J-domain superfamily [G3DSA:1.10.287.110] (2-113)
  IPR036869 Chaperone J-domain superfamily [SSF46565] (1-97)
  IPR043183 DnaJ homolog subfamily B member 2/6-like [PTHR45168] (1-280)

Organism: Homo sapiens (NCBI:txid9606)

Solvent-accessible surface area: 14267 Å² total; per-residue (Å²): 43,72,15,100,46,17,116,46,8,64,37,137,106,148,19,43,54,97,47,5,96,116,8,6,106,127,23,2,43,116,29,10,66,65,122,44,78,170,55,147,102,61,0,83,151,82,10,80,92,1,0,55,0,22,55,36,2,44,52,62,136,55,109,71,26,31,96,51,65,39,49,107,34,164,111,3,8,68,75,64,48,28,172,129,145,24,44,144,109,145,69,140,129,173,89,86,31,80,39,1,3,149,98,88,49,46,29,95,44,18,85,32,110,94,181,160,58,37,40,123,138,27,163,158,33,114,104,165,6,32,188,52,9,176,80,37,81,167,66,87,62,79,74,68,131,126,60,148,66,126,113,33,15,45,72,127,18,30,14,70,61,99,52,67,37,30,38,50,46,72,69,112,50,120,37,25,33,64,78,72,148,131,78,100,48,204,139,94,136,247

Nearest PDB structures (foldseek):
  6u3s-assembly1_A  TM=5.349E-01  e=2.490E-27  Homo sapiens
  2ej7-assembly1_A  TM=8.797E-01  e=1.179E-06  Homo sapiens
  7qby-assembly1_A  TM=7.125E-01  e=1.132E-05  Homo sapiens
  2lgw-assembly1_A  TM=7.911E-01  e=4.192E-06  Homo sapiens
  7jsq-assembly1_A  TM=7.147E-01  e=4.025E-05  Homo sapiens

Radius of gyration: 25.11 Å; Cα contacts (8 Å, |Δi|>4): 260; chains: 1; bounding box: 62×44×64 Å